Protein 3A9S (pdb70)

Foldseek 3Di:
DCDPFFPGRAAAEEEAQAAAPDDPPGRVVFFVLSVLLSVLLQVLQQVQPAFLFRHGHHYHYQPGHHQFQVSLVSSVVVCVVVRHQEYEYEYAAAGDAPGNDNPDLRHAYEYEFAQEDVHVSVVNLVRNLVVCLVVVRFYFYAYDPDYDYRSPNDDDPSRSVQSNLSVLLRSLLSVQAAAEAEEEAAFAPPFPLLHDDQCCCCQLRNYHYHYHYNVVLVVCVVVVQFPVVVLVLQLVQCVVQAAADDAPAPPVQDDDPVLVSVLSSSLSSVLRLVVCQQRFAVVSVVVVNVVSRRHRRHLWYEHQFPPVNLQAAAGNASSQQAQLAQAGSVGGHQHRQYYYNSSVQQSVLQSSQCSSASFRKWKWFQFDKAAQVNLCVQPVDGDDDLCNGTKTKTWHQFHTHLLQLQQFDDPRGGFTHNRVVGDVRSVSRSSVQWHWYWHHCVRRVNIHTGIAGEHEWPFKKKKKTWDQDPPQGIEMAMFTWIWHDDPPVSCVRVCVVGPRRIYITITRTDADCDDQRVGRVSVVVPDDGRMIMMHTDDCQLSSQQSCQSSLHAYPYYDDPPVSHTHGPSLVVQDDPDSNRSSSVSSVPD/DCDPFFPGRAAAEEEAQAAAPDPPPGCVVCFVLSVLLSVLLQVLQQVQPAFLFRHGHHYHYQPGHHQFQVSLVSSLVVCVVVRHQEYEYEYAAAGDAPRNDNPDLRHAYEYEFAQEDPHVSVVNQVRNLVVCLVVVRFYFYAYDPDYDYRSPSDDDPSRSVQSNLSVLLRSLLSRQAAAEEEEEAAFAPPFPLLHDDQCCCCVLRNYHYHYHYNCVLVVCVVVVQFPVVVLVLQLVQCVVQAAADDAPADPPQDDDPVLQSVQSSSLSSLLRLVVCQQRAACVSVVVVNVVSRRHRRHLWYEHQFPDVCLLAAAGNASSQQAQLAQAGSVGGHQHRQYYYNSSVQQSVLQSSQCSSASFRKWKWFQFDKQAQVNLCVQPVDGDDDLCNGTKTKTWHQFHTHLLQLQQFDDPRGRFTHNRVVGDVRSVSRSSVQWHWYWDRCVRRVNIHTGIAGEHAWPFKKKKKTWDQDPPQGIAIAIFTWIWHDDPPSSCVRVCVVGPRRIYITITRTDADCDDQRVGRVSVVVPDDGRMIMMHTDDCQQSSQQSCQSSLHAYPYYDDPPVSNTHGPSLVVQDDPDSNRSSSVSSVVD/DCDPFFPGRAAAEEEAQAAAPDDPPGRVVCFVVSVLLSVLLQVLQQVQDAFLFRHGHHYHYQPGHHQFQVSLVSSLVVCVVVRHAEYEYEYAAAGDAPRNDNPDLRHAYEYEFAQEDVHVRVVNLVRNLVVCLVVVRFYFYAYDPDYDYRPDSDDDPSRSVQSNLSVLLRSLLSRQAAAEEEEEAAFAPPFPLLHDDQCCCCQLRNYHYHYHYNCVLVVCVVVVQFDVVVLVLQLVQCVVQAAADDAPADDVFDDDPVLQSVQSSSLSSLLRLVVCQQRAAVVSVVVVNVVSRRHRRHQWYEHQFPDVCLQAAAGNASSQQAQLAQAGSVGGHQHRQYYYNSSVQQSVLQSSQCSSASFRKWKWFQFDKAAQVNLCVQPVDGDDDLCNGTKTKTWHQFHTHLLQLQQFDDPRGRWTHNRVVGDVRSVSVSSVQWHWYWHRCVRRVNIHTGIAGEHAWPFKKKKKTWDQDPPQGIEMAIFTWIWHDDPPSSCCRVCVVGPRRIYITITRTDADCDDQRVGRVSVVVPDDGRMIMMHTDDCQLSSQQSCQSSLHAYPYYDDPPVSHTHGPSLCVQDDPDSRSSSSVSSVPD

InterPro domains:
  IPR004216 L-fucose/L-arabinose isomerase, C-terminal [SSF50443] (361-595)
  IPR005763 L-fucose isomerase [MF_01254] (8-595)
  IPR005763 L-fucose isomerase [PTHR37840] (11-595)
  IPR005763 L-fucose isomerase [TIGR01089] (11-595)
  IPR009015 L-fucose isomerase, N-terminal/central domain superfamily [SSF53743] (10-360)
  IPR012888 L-fucose isomerase, N-terminal-1 [PF07881] (12-179)
  IPR012889 L-fucose isomerase, N-terminal-2 [PF07882] (180-359)
  IPR015888 L-fucose isomerase, C-terminal [PF02952] (395-558)
  IPR038391 L-fucose isomerase, domain 1 superfamily [G3DSA:3.40.50.1070] (1-180)
  IPR038392 L-fucose isomerase, domain 2 superfamily [G3DSA:3.40.275.10] (181-345)
  IPR038393 L-fucose isomerase, domain 3 superfamily [G3DSA:3.20.14.10] (346-595)

Structure (mmCIF, N/CA/C/O backbone):
data_3A9S
#
_entry.id   3A9S
#
_cell.length_a   144.317
_cell.length_b   127.271
_cell.length_c   110.315
_cell.angle_alpha   90.00
_cell.angle_beta   90.00
_cell.angle_gamma   90.00
#
_symmetry.space_group_name_H-M   'P 21 21 2'
#
loop_
_entity.id
_entity.type
_entity.pdbx_description
1 polymer 'D-arabinose isomerase'
2 non-polymer GLYCEROL
3 non-polymer 'MANGANESE (II) ION'
4 water water
#
loop_
_atom_site.group_PDB
_atom_site.id
_atom_site.type_symbol
_atom_site.label_atom_id
_atom_site.label_alt_id
_atom_site.label_comp_id
_atom_site.label_asym_id
_atom_site.label_entity_id
_atom_site.label_seq_id
_atom_site.pdbx_PDB_ins_code
_atom_site.Cartn_x
_atom_site.Cartn_y
_atom_site.Cartn_z
_atom_site.occupancy
_atom_site.B_iso_or_equiv
_atom_site.auth_seq_id
_atom_site.auth_comp_id
_atom_site.auth_asym_id
_atom_site.auth_atom_id
_atom_site.pdbx_PDB_model_num
ATOM 1 N N . ALA A 1 2 ? -28.566 20.394 -9.663 1.00 15.11 2 ALA A N 1
ATOM 2 C CA . ALA A 1 2 ? -28.237 20.464 -11.115 1.00 14.32 2 ALA A CA 1
ATOM 3 C C . ALA A 1 2 ? -27.516 19.201 -11.576 1.00 14.46 2 ALA A C 1
ATOM 4 O O . ALA A 1 2 ? -26.710 18.629 -10.844 1.00 15.51 2 ALA A O 1
ATOM 6 N N . LYS A 1 3 ? -27.813 18.774 -12.797 1.00 13.61 3 LYS A N 1
ATOM 7 C CA . LYS A 1 3 ? -27.186 17.587 -13.368 1.00 12.07 3 LYS A CA 1
ATOM 8 C C . LYS A 1 3 ? -25.737 17.893 -13.731 1.00 11.63 3 LYS A C 1
ATOM 9 O O . LYS A 1 3 ? -25.439 18.970 -14.243 1.00 12.40 3 LYS A O 1
ATOM 15 N N . ASP A 1 4 ? -24.833 16.958 -13.456 1.00 10.30 4 ASP A N 1
ATOM 16 C CA . ASP A 1 4 ? -23.435 17.163 -13.820 1.00 10.44 4 ASP A CA 1
ATOM 17 C C . ASP A 1 4 ? -23.434 16.963 -15.336 1.00 9.84 4 ASP A C 1
ATOM 18 O O . ASP A 1 4 ? -23.872 15.925 -15.831 1.00 10.46 4 ASP A O 1
ATOM 23 N N . PRO A 1 5 ? -22.938 17.953 -16.095 1.00 11.31 5 PRO A N 1
ATOM 24 C CA . PRO A 1 5 ? -22.917 17.846 -17.557 1.00 11.29 5 PRO A CA 1
ATOM 25 C C . PRO A 1 5 ? -21.980 16.821 -18.188 1.00 10.85 5 PRO A C 1
ATOM 26 O O . PRO A 1 5 ? -22.135 16.479 -19.360 1.00 12.40 5 PRO A O 1
ATOM 30 N N . ARG A 1 6 ? -21.019 16.324 -17.420 1.00 10.17 6 ARG A N 1
ATOM 31 C CA . ARG A 1 6 ? -20.063 15.361 -17.956 1.00 9.14 6 ARG A CA 1
ATOM 32 C C . ARG A 1 6 ? -20.046 14.021 -17.248 1.00 9.70 6 ARG A C 1
ATOM 33 O O . ARG A 1 6 ? -19.754 12.992 -17.861 1.00 10.33 6 ARG A O 1
ATOM 41 N N . TYR A 1 7 ? -20.351 14.038 -15.957 1.00 9.09 7 TYR A N 1
ATOM 42 C CA . TYR A 1 7 ? -20.303 12.823 -15.167 1.00 9.04 7 TYR A CA 1
ATOM 43 C C . TYR A 1 7 ? -21.641 12.324 -14.673 1.00 9.19 7 TYR A C 1
ATOM 44 O O . TYR A 1 7 ? -22.627 13.059 -14.644 1.00 8.65 7 TYR A O 1
ATOM 53 N N . VAL A 1 8 ? -21.662 11.052 -14.295 1.00 8.85 8 VAL A N 1
ATOM 54 C CA . VAL A 1 8 ? -22.865 10.419 -13.784 1.00 9.61 8 VAL A CA 1
ATOM 55 C C . VAL A 1 8 ? -23.345 11.150 -12.537 1.00 10.64 8 VAL A C 1
ATOM 56 O O . VAL A 1 8 ? -22.537 11.593 -11.714 1.00 9.77 8 VAL A O 1
ATOM 60 N N . GLY A 1 9 ? -24.662 11.287 -12.414 1.00 11.10 9 GLY A N 1
ATOM 61 C CA . GLY A 1 9 ? -25.237 11.938 -11.253 1.00 12.43 9 GLY A CA 1
ATOM 62 C C . GLY A 1 9 ? -25.372 13.447 -11.307 1.00 12.18 9 GLY A C 1
ATOM 63 O O . GLY A 1 9 ? -25.194 14.081 -12.350 1.00 10.77 9 GLY A O 1
ATOM 64 N N . ASN A 1 10 ? -25.698 14.021 -10.155 1.00 12.09 10 ASN A N 1
ATOM 65 C CA . ASN A 1 10 ? -25.881 15.458 -10.030 1.00 11.64 10 ASN A CA 1
ATOM 66 C C . ASN A 1 10 ? -24.738 16.098 -9.260 1.00 11.49 10 ASN A C 1
ATOM 67 O O . ASN A 1 10 ? -24.011 15.427 -8.527 1.00 12.21 10 ASN A O 1
ATOM 72 N N . LEU A 1 11 ? -24.580 17.402 -9.440 1.00 10.53 11 LEU A N 1
ATOM 73 C CA . LEU A 1 11 ? -23.536 18.141 -8.749 1.00 9.43 11 LEU A CA 1
ATOM 74 C C . LEU A 1 11 ? -23.891 18.205 -7.265 1.00 9.22 11 LEU A C 1
ATOM 75 O O . LEU A 1 11 ? -25.064 18.307 -6.900 1.00 9.16 11 LEU A O 1
ATOM 80 N N . PRO A 1 12 ? -22.880 18.130 -6.386 1.00 9.82 12 PRO A N 1
ATOM 81 C CA . PRO A 1 12 ? -23.118 18.177 -4.940 1.00 9.90 12 PRO A CA 1
ATOM 82 C C . PRO A 1 12 ? -23.831 19.440 -4.482 1.00 9.98 12 PRO A C 1
ATOM 83 O O . PRO A 1 12 ? -23.571 20.527 -4.997 1.00 9.46 12 PRO A O 1
ATOM 87 N N . LYS A 1 13 ? -24.721 19.290 -3.506 1.00 8.68 13 LYS A N 1
ATOM 88 C CA . LYS A 1 13 ? -25.439 20.429 -2.952 1.00 8.10 13 LYS A CA 1
ATOM 89 C C . LYS A 1 13 ? -24.947 20.692 -1.531 1.00 8.66 13 LYS A C 1
ATOM 90 O O . LYS A 1 13 ? -24.309 19.835 -0.911 1.00 8.74 13 LYS A O 1
ATOM 96 N N . ILE A 1 14 ? -25.234 21.884 -1.025 1.00 8.62 14 ILE A N 1
ATOM 97 C CA . ILE A 1 14 ? -24.838 22.253 0.326 1.00 8.99 14 ILE A CA 1
ATOM 98 C C . ILE A 1 14 ? -26.086 22.308 1.196 1.00 9.64 14 ILE A C 1
ATOM 99 O O . ILE A 1 14 ? -27.045 23.008 0.871 1.00 10.14 14 ILE A O 1
ATOM 104 N N . GLY A 1 15 ? -26.071 21.555 2.293 1.00 8.48 15 GLY A N 1
ATOM 105 C CA . GLY A 1 15 ? -27.210 21.529 3.193 1.00 8.20 15 GLY A CA 1
ATOM 106 C C . GLY A 1 15 ? -27.023 22.467 4.369 1.00 8.23 15 GLY A C 1
ATOM 107 O O . GLY A 1 15 ? -25.962 22.479 4.996 1.00 8.34 15 GLY A O 1
ATOM 108 N N . ILE A 1 16 ? -28.052 23.256 4.668 1.00 7.02 16 ILE A N 1
ATOM 109 C CA . ILE A 1 16 ? -27.995 24.202 5.780 1.00 7.05 16 ILE A CA 1
ATOM 110 C C . ILE A 1 16 ? -28.912 23.723 6.902 1.00 8.13 16 ILE A C 1
ATOM 111 O O . ILE A 1 16 ? -30.113 23.528 6.701 1.00 8.72 16 ILE A O 1
ATOM 116 N N . ARG A 1 17 ? -28.332 23.548 8.086 1.00 7.00 17 ARG A N 1
ATOM 117 C CA . ARG A 1 17 ? -29.053 23.047 9.252 1.00 7.52 17 ARG A CA 1
ATOM 118 C C . ARG A 1 17 ? -29.305 24.148 10.279 1.00 8.16 17 ARG A C 1
ATOM 119 O O . ARG A 1 17 ? -28.399 24.532 11.019 1.00 9.24 17 ARG A O 1
ATOM 127 N N . PRO A 1 18 ? -30.542 24.670 10.342 1.00 8.00 18 PRO A N 1
ATOM 128 C CA . PRO A 1 18 ? -30.858 25.730 11.304 1.00 8.12 18 PRO A CA 1
ATOM 129 C C . PRO A 1 18 ? -31.202 25.107 12.650 1.00 8.13 18 PRO A C 1
ATOM 130 O O . PRO A 1 18 ? -32.300 24.577 12.819 1.00 10.50 18 PRO A O 1
ATOM 134 N N . THR A 1 19 ? -30.274 25.156 13.602 1.00 8.05 19 THR A N 1
ATOM 135 C CA . THR A 1 19 ? -30.537 24.564 14.910 1.00 8.08 19 THR A CA 1
ATOM 136 C C . THR A 1 19 ? -31.135 25.572 15.878 1.00 8.48 19 THR A C 1
ATOM 137 O O . THR A 1 19 ? -30.862 26.772 15.800 1.00 9.26 19 THR A O 1
ATOM 141 N N . ILE A 1 20 ? -31.950 25.074 16.800 1.00 7.84 20 ILE A N 1
ATOM 142 C CA . ILE A 1 20 ? -32.638 25.945 17.738 1.00 7.62 20 ILE A CA 1
ATOM 143 C C . ILE A 1 20 ? -32.818 25.301 19.112 1.00 8.22 20 ILE A C 1
ATOM 144 O O . ILE A 1 20 ? -32.646 24.092 19.271 1.00 8.34 20 ILE A O 1
ATOM 149 N N . ASP A 1 21 ? -33.146 26.126 20.101 1.00 8.67 21 ASP A N 1
ATOM 150 C CA . ASP A 1 21 ? -33.401 25.654 21.459 1.00 8.59 21 ASP A CA 1
ATOM 151 C C . ASP A 1 21 ? -34.731 24.903 21.349 1.00 9.60 21 ASP A C 1
ATOM 152 O O . ASP A 1 21 ? -35.696 25.428 20.790 1.00 8.73 21 ASP A O 1
ATOM 157 N N . GLY A 1 22 ? -34.785 23.681 21.870 1.00 9.15 22 GLY A N 1
ATOM 158 C CA . GLY A 1 22 ? -36.008 22.899 21.778 1.00 10.05 22 GLY A CA 1
ATOM 159 C C . GLY A 1 22 ? -37.155 23.325 22.674 1.00 9.34 22 GLY A C 1
ATOM 160 O O . GLY A 1 22 ? -38.299 22.924 22.455 1.00 11.59 22 GLY A O 1
ATOM 161 N N . ARG A 1 23 ? -36.855 24.138 23.679 1.00 9.93 23 ARG A N 1
ATOM 162 C CA . ARG A 1 23 ? -37.861 24.611 24.629 1.00 10.26 23 ARG A CA 1
ATOM 163 C C . ARG A 1 23 ? -38.953 25.474 24.019 1.00 11.11 23 ARG A C 1
ATOM 164 O O . ARG A 1 23 ? -38.673 26.482 23.372 1.00 12.03 23 ARG A O 1
ATOM 172 N N . ARG A 1 24 ? -40.201 25.080 24.233 1.00 10.60 24 ARG A N 1
ATOM 173 C CA . ARG A 1 24 ? -41.311 25.869 23.736 1.00 12.44 24 ARG A CA 1
ATOM 174 C C . ARG A 1 24 ? -41.693 26.821 24.870 1.00 15.35 24 ARG A C 1
ATOM 175 O O . ARG A 1 24 ? -40.818 27.292 25.593 1.00 18.70 24 ARG A O 1
ATOM 183 N N . LYS A 1 25 ? -42.977 27.115 25.029 1.00 17.71 25 LYS A N 1
ATOM 184 C CA . LYS A 1 25 ? -43.410 28.019 26.092 1.00 19.90 25 LYS A CA 1
ATOM 185 C C . LYS A 1 25 ? -42.792 29.404 25.919 1.00 20.34 25 LYS A C 1
ATOM 186 O O . LYS A 1 25 ? -42.673 30.160 26.884 1.00 21.52 25 LYS A O 1
ATOM 192 N N . GLY A 1 26 ? -42.382 29.732 24.699 1.00 20.74 26 GLY A N 1
ATOM 193 C CA . GLY A 1 26 ? -41.807 31.045 24.464 1.00 20.80 26 GLY A CA 1
ATOM 194 C C . GLY A 1 26 ? -40.448 31.137 23.793 1.00 19.18 26 GLY A C 1
ATOM 195 O O . GLY A 1 26 ? -40.270 31.951 22.888 1.00 18.15 26 GLY A O 1
ATOM 196 N N . VAL A 1 27 ? -39.490 30.320 24.224 1.00 17.66 27 VAL A N 1
ATOM 197 C CA . VAL A 1 27 ? -38.146 30.360 23.651 1.00 15.39 27 VAL A CA 1
ATOM 198 C C . VAL A 1 27 ? -38.088 30.019 22.164 1.00 12.87 27 VAL A C 1
ATOM 199 O O . VAL A 1 27 ? -37.768 30.877 21.340 1.00 10.93 27 VAL A O 1
ATOM 203 N N . ARG A 1 28 ? -38.391 28.774 21.813 1.00 10.99 28 ARG A N 1
ATOM 204 C CA . ARG A 1 28 ? -38.341 28.378 20.412 1.00 9.04 28 ARG A CA 1
ATOM 205 C C . ARG A 1 28 ? -39.237 29.234 19.520 1.00 9.92 28 ARG A C 1
ATOM 206 O O . ARG A 1 28 ? -38.832 29.635 18.427 1.00 8.97 28 ARG A O 1
ATOM 214 N N . GLU A 1 29 ? -40.453 29.509 19.986 1.00 10.33 29 GLU A N 1
ATOM 215 C CA . GLU A 1 29 ? -41.398 30.312 19.213 1.00 10.88 29 GLU A CA 1
ATOM 216 C C . GLU A 1 29 ? -40.791 31.646 18.791 1.00 10.41 29 GLU A C 1
ATOM 217 O O . GLU A 1 29 ? -41.011 32.113 17.672 1.00 11.62 29 GLU A O 1
ATOM 223 N N . SER A 1 30 ? -40.022 32.250 19.689 1.00 10.53 30 SER A N 1
ATOM 224 C CA . SER A 1 30 ? -39.410 33.548 19.430 1.00 9.98 30 SER A CA 1
ATOM 225 C C . SER A 1 30 ? -38.143 33.502 18.590 1.00 10.96 30 SER A C 1
ATOM 226 O O . SER A 1 30 ? -37.628 34.546 18.194 1.00 12.36 30 SER A O 1
ATOM 229 N N . LEU A 1 31 ? -37.643 32.304 18.311 1.00 8.75 31 LEU A N 1
ATOM 230 C CA . LEU A 1 31 ? -36.398 32.166 17.561 1.00 10.23 31 LEU A CA 1
ATOM 231 C C . LEU A 1 31 ? -36.459 31.531 16.176 1.00 9.02 31 LEU A C 1
ATOM 232 O O . LEU A 1 31 ? -35.497 31.625 15.415 1.00 11.06 31 LEU A O 1
ATOM 237 N N . GLU A 1 32 ? -37.569 30.887 15.837 1.00 9.05 32 GLU A N 1
ATOM 238 C CA . GLU A 1 32 ? -37.664 30.233 14.537 1.00 9.11 32 GLU A CA 1
ATOM 239 C C . GLU A 1 32 ? -37.417 31.147 13.344 1.00 9.99 32 GLU A C 1
ATOM 240 O O . GLU A 1 32 ? -36.700 30.777 12.413 1.00 10.08 32 GLU A O 1
ATOM 246 N N . GLU A 1 33 ? -37.999 32.340 13.371 1.00 9.62 33 GLU A N 1
ATOM 247 C CA . GLU A 1 33 ? -37.837 33.277 12.264 1.00 11.05 33 GLU A CA 1
ATOM 248 C C . GLU A 1 33 ? -36.383 33.700 12.075 1.00 9.82 33 GLU A C 1
ATOM 249 O O . GLU A 1 33 ? -35.844 33.626 10.970 1.00 10.54 33 GLU A O 1
ATOM 255 N N . THR A 1 34 ? -35.751 34.144 13.156 1.00 10.54 34 THR A N 1
ATOM 256 C CA . THR A 1 34 ? -34.361 34.580 13.097 1.00 11.14 34 THR A CA 1
ATOM 257 C C . THR A 1 34 ? -33.424 33.452 12.675 1.00 10.93 34 THR A C 1
ATOM 258 O O . THR A 1 34 ? -32.477 33.672 11.919 1.00 11.70 34 THR A O 1
ATOM 262 N N . THR A 1 35 ? -33.691 32.246 13.165 1.00 10.15 35 THR A N 1
ATOM 263 C CA . THR A 1 35 ? -32.857 31.098 12.844 1.00 9.14 35 THR A CA 1
ATOM 264 C C . THR A 1 35 ? -32.957 30.731 11.367 1.00 10.42 35 THR A C 1
ATOM 265 O O . THR A 1 35 ? -31.947 30.464 10.715 1.00 10.77 35 THR A O 1
ATOM 269 N N . MET A 1 36 ? -34.174 30.712 10.837 1.00 10.92 36 MET A N 1
ATOM 270 C CA . MET A 1 36 ? -34.362 30.405 9.426 1.00 11.63 36 MET A CA 1
ATOM 271 C C . MET A 1 36 ? -33.751 31.515 8.573 1.00 12.83 36 MET A C 1
ATOM 272 O O . MET A 1 36 ? -33.212 31.250 7.498 1.00 12.36 36 MET A O 1
ATOM 277 N N . ASN A 1 37 ? -33.833 32.754 9.058 1.00 13.47 37 ASN A N 1
ATOM 278 C CA . ASN A 1 37 ? -33.267 33.895 8.341 1.00 13.78 37 ASN A CA 1
ATOM 279 C C . ASN A 1 37 ? -31.754 33.732 8.200 1.00 12.96 37 ASN A C 1
ATOM 280 O O . ASN A 1 37 ? -31.170 34.132 7.190 1.00 14.11 37 ASN A O 1
ATOM 285 N N . MET A 1 38 ? -31.119 33.155 9.217 1.00 11.24 38 MET A N 1
ATOM 286 C CA . MET A 1 38 ? -29.677 32.921 9.175 1.00 12.19 38 MET A CA 1
ATOM 287 C C . MET A 1 38 ? -29.390 31.909 8.073 1.00 11.32 38 MET A C 1
ATOM 288 O O . MET A 1 38 ? -28.468 32.077 7.278 1.00 11.17 38 MET A O 1
ATOM 293 N N . ALA A 1 39 ? -30.187 30.846 8.044 1.00 9.99 39 ALA A N 1
ATOM 294 C CA . ALA A 1 39 ? -30.023 29.797 7.049 1.00 10.09 39 ALA A CA 1
ATOM 295 C C . ALA A 1 39 ? -30.159 30.364 5.642 1.00 10.51 39 ALA A C 1
ATOM 296 O O . ALA A 1 39 ? -29.371 30.040 4.751 1.00 9.44 39 ALA A O 1
ATOM 298 N N . LYS A 1 40 ? -31.162 31.213 5.449 1.00 10.07 40 LYS A N 1
ATOM 299 C CA . LYS A 1 40 ? -31.405 31.823 4.147 1.00 10.76 40 LYS A CA 1
ATOM 300 C C . LYS A 1 40 ? -30.281 32.770 3.747 1.00 10.32 40 LYS A C 1
ATOM 301 O O . LYS A 1 40 ? -29.915 32.839 2.575 1.00 11.77 40 LYS A O 1
ATOM 307 N N . ALA A 1 41 ? -29.737 33.496 4.721 1.00 10.56 41 ALA A N 1
ATOM 308 C CA . ALA A 1 41 ? -28.652 34.436 4.457 1.00 10.56 41 ALA A CA 1
ATOM 309 C C . ALA A 1 41 ? -27.410 33.691 3.974 1.00 10.91 41 ALA A C 1
ATOM 310 O O . ALA A 1 41 ? -26.733 34.135 3.049 1.00 11.62 41 ALA A O 1
ATOM 312 N N . VAL A 1 42 ? -27.110 32.560 4.605 1.00 10.37 42 VAL A N 1
ATOM 313 C CA . VAL A 1 42 ? -25.955 31.763 4.205 1.00 10.20 42 VAL A CA 1
ATOM 314 C C . VAL A 1 42 ? -26.179 31.189 2.808 1.00 9.38 42 VAL A C 1
ATOM 315 O O . VAL A 1 42 ? -25.275 31.197 1.970 1.00 9.24 42 VAL A O 1
ATOM 319 N N . ALA A 1 43 ? -27.384 30.693 2.548 1.00 10.80 43 ALA A N 1
ATOM 320 C CA . ALA A 1 43 ? -27.685 30.135 1.236 1.00 11.68 43 ALA A CA 1
ATOM 321 C C . ALA A 1 43 ? -27.467 31.202 0.161 1.00 11.99 43 ALA A C 1
ATOM 322 O O . ALA A 1 43 ? -26.856 30.938 -0.874 1.00 11.91 43 ALA A O 1
ATOM 324 N N . LYS A 1 44 ? -27.964 32.408 0.417 1.00 11.25 44 LYS A N 1
ATOM 325 C CA . LYS A 1 44 ? -27.814 33.509 -0.531 1.00 12.46 44 LYS A CA 1
ATOM 326 C C . LYS A 1 44 ? -26.341 33.830 -0.764 1.00 11.88 44 LYS A C 1
ATOM 327 O O . LYS A 1 44 ? -25.899 33.973 -1.905 1.00 10.87 44 LYS A O 1
ATOM 333 N N . LEU A 1 45 ? -25.580 33.937 0.320 1.00 11.07 45 LEU A N 1
ATOM 334 C CA . LEU A 1 45 ? -24.158 34.238 0.215 1.00 11.49 45 LEU A CA 1
ATOM 335 C C . LEU A 1 45 ? -23.417 33.207 -0.627 1.00 11.29 45 LEU A C 1
ATOM 336 O O . LEU A 1 45 ? -22.626 33.560 -1.500 1.00 11.98 45 LEU A O 1
ATOM 341 N N . LEU A 1 46 ? -23.666 31.930 -0.364 1.00 10.94 46 LEU A N 1
ATOM 342 C CA . LEU A 1 46 ? -22.975 30.884 -1.109 1.00 10.79 46 LEU A CA 1
ATOM 343 C C . LEU A 1 46 ? -23.387 30.829 -2.573 1.00 11.84 46 LEU A C 1
ATOM 344 O O . LEU A 1 46 ? -22.553 30.610 -3.451 1.00 11.56 46 LEU A O 1
ATOM 349 N N . GLU A 1 47 ? -24.669 31.039 -2.839 1.00 11.78 47 GLU A N 1
ATOM 350 C CA . GLU A 1 47 ? -25.160 31.009 -4.206 1.00 12.19 47 GLU A CA 1
ATOM 351 C C . GLU A 1 47 ? -24.573 32.146 -5.039 1.00 12.77 47 GLU A C 1
ATOM 352 O O . GLU A 1 47 ? -24.491 32.050 -6.264 1.00 13.08 47 GLU A O 1
ATOM 358 N N . GLU A 1 48 ? -24.144 33.213 -4.376 1.00 12.53 48 GLU A N 1
ATOM 359 C CA . GLU A 1 48 ? -23.575 34.351 -5.090 1.00 14.57 48 GLU A CA 1
ATOM 360 C C . GLU A 1 48 ? -22.054 34.301 -5.162 1.00 14.82 48 GLU A C 1
ATOM 361 O O . GLU A 1 48 ? -21.441 35.078 -5.895 1.00 14.72 48 GLU A O 1
ATOM 367 N N . ASN A 1 49 ? -21.442 33.380 -4.421 1.00 14.03 49 ASN A N 1
ATOM 368 C CA . ASN A 1 49 ? -19.986 33.295 -4.388 1.00 13.33 49 ASN A CA 1
ATOM 369 C C . ASN A 1 49 ? -19.344 31.957 -4.734 1.00 13.62 49 ASN A C 1
ATOM 370 O O . ASN A 1 49 ? -18.142 31.904 -5.008 1.00 14.40 49 ASN A O 1
ATOM 375 N N . VAL A 1 50 ? -20.127 30.885 -4.718 1.00 12.20 50 VAL A N 1
ATOM 376 C CA . VAL A 1 50 ? -19.600 29.559 -5.023 1.00 10.96 50 VAL A CA 1
ATOM 377 C C . VAL A 1 50 ? -20.302 28.989 -6.252 1.00 11.29 50 VAL A C 1
ATOM 378 O O . VAL A 1 50 ? -21.531 28.909 -6.297 1.00 10.53 50 VAL A O 1
ATOM 382 N N . PHE A 1 51 ? -19.515 28.603 -7.251 1.00 10.51 51 PHE A N 1
ATOM 383 C CA . PHE A 1 51 ? -20.070 28.067 -8.486 1.00 10.74 51 PHE A CA 1
ATOM 384 C C . PHE A 1 51 ? -19.497 26.718 -8.892 1.00 11.07 51 PHE A C 1
ATOM 385 O O . PHE A 1 51 ? -18.335 26.407 -8.611 1.00 11.03 51 PHE A O 1
ATOM 393 N N . TYR A 1 52 ? -20.329 25.920 -9.554 1.00 9.69 52 TYR A N 1
ATOM 394 C CA . TYR A 1 52 ? -19.910 24.612 -10.037 1.00 9.27 52 TYR A CA 1
ATOM 395 C C . TYR A 1 52 ? -18.939 24.853 -11.181 1.00 9.79 52 TYR A C 1
ATOM 396 O O . TYR A 1 52 ? -18.825 25.978 -11.671 1.00 10.43 52 TYR A O 1
ATOM 405 N N . TYR A 1 53 ? -18.250 23.806 -11.620 1.00 8.82 53 TYR A N 1
ATOM 406 C CA . TYR A 1 53 ? -17.267 23.972 -12.680 1.00 9.49 53 TYR A CA 1
ATOM 407 C C . TYR A 1 53 ? -17.820 24.490 -14.004 1.00 9.51 53 TYR A C 1
ATOM 408 O O . TYR A 1 53 ? -17.061 24.991 -14.838 1.00 10.90 53 TYR A O 1
ATOM 417 N N . ASN A 1 54 ? -19.132 24.390 -14.192 1.00 9.22 54 ASN A N 1
ATOM 418 C CA . ASN A 1 54 ? -19.761 24.855 -15.425 1.00 11.42 54 ASN A CA 1
ATOM 419 C C . ASN A 1 54 ? -20.346 26.259 -15.287 1.00 11.64 54 ASN A C 1
ATOM 420 O O . ASN A 1 54 ? -21.080 26.722 -16.160 1.00 14.01 54 ASN A O 1
ATOM 425 N N . GLY A 1 55 ? -20.024 26.933 -14.188 1.00 11.81 55 GLY A N 1
ATOM 426 C CA . GLY A 1 55 ? -20.516 28.285 -13.985 1.00 12.73 55 GLY A CA 1
ATOM 427 C C . GLY A 1 55 ? -21.861 28.422 -13.295 1.00 12.63 55 GLY A C 1
ATOM 428 O O . GLY A 1 55 ? -22.254 29.534 -12.934 1.00 12.79 55 GLY A O 1
ATOM 429 N N . GLN A 1 56 ? -22.582 27.317 -13.125 1.00 11.81 56 GLN A N 1
ATOM 430 C CA . GLN A 1 56 ? -23.877 27.370 -12.449 1.00 12.30 56 GLN A CA 1
ATOM 431 C C . GLN A 1 56 ? -23.634 27.607 -10.962 1.00 11.40 56 GLN A C 1
ATOM 432 O O . GLN A 1 56 ? -22.703 27.052 -10.385 1.00 11.66 56 GLN A O 1
ATOM 438 N N . PRO A 1 57 ? -24.459 28.445 -10.321 1.00 11.05 57 PRO A N 1
ATOM 439 C CA . PRO A 1 57 ? -24.254 28.690 -8.892 1.00 11.26 57 PRO A CA 1
ATOM 440 C C . PRO A 1 57 ? -24.526 27.426 -8.073 1.00 10.56 57 PRO A C 1
ATOM 441 O O . PRO A 1 57 ? -25.389 26.623 -8.426 1.00 10.87 57 PRO A O 1
ATOM 445 N N . VAL A 1 58 ? -23.783 27.244 -6.987 1.00 9.91 58 VAL A N 1
ATOM 446 C CA . VAL A 1 58 ? -23.988 26.072 -6.145 1.00 9.59 58 VAL A CA 1
ATOM 447 C C . VAL A 1 58 ? -25.432 26.090 -5.645 1.00 11.20 58 VAL A C 1
ATOM 448 O O . VAL A 1 58 ? -26.033 27.156 -5.480 1.00 10.65 58 VAL A O 1
ATOM 452 N N . GLU A 1 59 ? -25.998 24.909 -5.432 1.00 10.05 59 GLU A N 1
ATOM 453 C CA . GLU A 1 59 ? -27.369 24.815 -4.946 1.00 10.54 59 GLU A CA 1
ATOM 454 C C . GLU A 1 59 ? -27.385 24.385 -3.489 1.00 11.23 59 GLU A C 1
ATOM 455 O O . GLU A 1 59 ? -26.648 23.486 -3.087 1.00 11.14 59 GLU A O 1
ATOM 461 N N . CYS A 1 60 ? -28.221 25.050 -2.699 1.00 10.81 60 CYS A N 1
ATOM 462 C CA . CYS A 1 60 ? -28.333 24.756 -1.278 1.00 12.11 60 CYS A CA 1
ATOM 463 C C . CYS A 1 60 ? -29.688 24.158 -0.931 1.00 13.58 60 CYS A C 1
ATOM 464 O O . CYS A 1 60 ? -30.686 24.395 -1.615 1.00 14.39 60 CYS A O 1
ATOM 467 N N . VAL A 1 61 ? -29.705 23.382 0.146 1.00 11.49 61 VAL A N 1
ATOM 468 C CA . VAL A 1 61 ? -30.913 22.737 0.637 1.00 12.08 61 VAL A CA 1
ATOM 469 C C . VAL A 1 61 ? -31.027 23.103 2.111 1.00 12.38 61 VAL A C 1
ATOM 470 O O . VAL A 1 61 ? -30.097 22.875 2.878 1.00 13.20 61 VAL A O 1
ATOM 474 N N . ILE A 1 62 ? -32.151 23.687 2.510 1.00 9.91 62 ILE A N 1
ATOM 475 C CA . ILE A 1 62 ? -32.335 24.049 3.910 1.00 9.86 62 ILE A CA 1
ATOM 476 C C . ILE A 1 62 ? -33.291 23.037 4.531 1.00 9.10 62 ILE A C 1
ATOM 477 O O . ILE A 1 62 ? -34.229 22.584 3.872 1.00 10.37 62 ILE A O 1
ATOM 482 N N . ALA A 1 63 ? -33.042 22.666 5.784 1.00 8.95 63 ALA A N 1
ATOM 483 C CA . ALA A 1 63 ? -33.902 21.704 6.471 1.00 9.54 63 ALA A CA 1
ATOM 484 C C . ALA A 1 63 ? -35.335 22.232 6.476 1.00 10.47 63 ALA A C 1
ATOM 485 O O . ALA A 1 63 ? -35.551 23.442 6.463 1.00 11.31 63 ALA A O 1
ATOM 487 N N . ASP A 1 64 ? -36.309 21.325 6.496 1.00 9.38 64 ASP A N 1
ATOM 488 C CA . ASP A 1 64 ? -37.716 21.719 6.485 1.00 10.48 64 ASP A CA 1
ATOM 489 C C . ASP A 1 64 ? -38.177 22.410 7.757 1.00 11.30 64 ASP A C 1
ATOM 490 O O . ASP A 1 64 ? -39.168 23.142 7.749 1.00 11.45 64 ASP A O 1
ATOM 495 N N . THR A 1 65 ? -37.470 22.167 8.852 1.00 10.58 65 THR A N 1
ATOM 496 C CA . THR A 1 65 ? -37.810 22.785 10.126 1.00 10.96 65 THR A CA 1
ATOM 497 C C . THR A 1 65 ? -36.522 23.132 10.840 1.00 12.37 65 THR A C 1
ATOM 498 O O . THR A 1 65 ? -35.439 22.698 10.433 1.00 11.15 65 THR A O 1
ATOM 502 N N . CYS A 1 66 ? -36.635 23.931 11.893 1.00 10.48 66 CYS A N 1
ATOM 503 C CA . CYS A 1 66 ? -35.470 24.249 12.690 1.00 10.48 66 CYS A CA 1
ATOM 504 C C . CYS A 1 66 ? -35.188 22.939 13.418 1.00 10.90 66 CYS A C 1
ATOM 505 O O . CYS A 1 66 ? -36.088 22.118 13.604 1.00 10.54 66 CYS A O 1
ATOM 508 N N . ILE A 1 67 ? -33.940 22.741 13.815 1.00 9.66 67 ILE A N 1
ATOM 509 C CA . ILE A 1 67 ? -33.533 21.512 14.480 1.00 9.19 67 ILE A CA 1
ATOM 510 C C . ILE A 1 67 ? -33.290 21.736 15.968 1.00 7.68 67 ILE A C 1
ATOM 511 O O . ILE A 1 67 ? -32.285 22.326 16.359 1.00 8.25 67 ILE A O 1
ATOM 516 N N . GLY A 1 68 ? -34.214 21.256 16.795 1.00 7.76 68 GLY A N 1
ATOM 517 C CA . GLY A 1 68 ? -34.073 21.430 18.229 1.00 8.83 68 GLY A CA 1
ATOM 518 C C . GLY A 1 68 ? -33.860 20.134 18.981 1.00 8.83 68 GLY A C 1
ATOM 519 O O . GLY A 1 68 ? -33.710 20.135 20.208 1.00 8.19 68 GLY A O 1
ATOM 520 N N . GLY A 1 69 ? -33.843 19.028 18.245 1.00 8.79 69 GLY A N 1
ATOM 521 C CA . GLY A 1 69 ? -33.657 17.727 18.857 1.00 10.31 69 GLY A CA 1
ATOM 522 C C . GLY A 1 69 ? -33.276 16.673 17.836 1.00 9.38 69 GLY A C 1
ATOM 523 O O . GLY A 1 69 ? -33.116 16.969 16.653 1.00 8.49 69 GLY A O 1
ATOM 524 N N . VAL A 1 70 ? -33.161 15.431 18.291 1.00 9.57 70 VAL A N 1
ATOM 525 C CA . VAL A 1 70 ? -32.762 14.329 17.427 1.00 8.76 70 VAL A CA 1
ATOM 526 C C . VAL A 1 70 ? -33.745 13.974 16.310 1.00 8.76 70 VAL A C 1
ATOM 527 O O . VAL A 1 70 ? -33.327 13.602 15.214 1.00 8.55 70 VAL A O 1
ATOM 531 N N . LYS A 1 71 ? -35.042 14.090 16.573 1.00 8.45 71 LYS A N 1
ATOM 532 C CA . LYS A 1 71 ? -36.041 13.770 15.560 1.00 8.31 71 LYS A CA 1
ATOM 533 C C . LYS A 1 71 ? -35.861 14.687 14.353 1.00 9.07 71 LYS A C 1
ATOM 534 O O . LYS A 1 71 ? -35.822 14.235 13.209 1.00 8.67 71 LYS A O 1
ATOM 540 N N . GLU A 1 72 ? -35.747 15.983 14.619 1.00 7.78 72 GLU A N 1
ATOM 541 C CA . GLU A 1 72 ? -35.575 16.957 13.551 1.00 8.97 72 GLU A CA 1
ATOM 542 C C . GLU A 1 72 ? -34.195 16.825 12.906 1.00 8.14 72 GLU A C 1
ATOM 543 O O . GLU A 1 72 ? -34.026 17.108 11.721 1.00 8.97 72 GLU A O 1
ATOM 549 N N . ALA A 1 73 ? -33.208 16.385 13.680 1.00 7.34 73 ALA A N 1
ATOM 550 C CA . ALA A 1 73 ? -31.871 16.194 13.132 1.00 7.26 73 ALA A CA 1
ATOM 551 C C . ALA A 1 73 ? -31.941 15.030 12.142 1.00 7.52 73 ALA A C 1
ATOM 552 O O . ALA A 1 73 ? -31.355 15.080 11.060 1.00 8.01 73 ALA A O 1
ATOM 554 N N . ALA A 1 74 ? -32.675 13.984 12.510 1.00 8.70 74 ALA A N 1
ATOM 555 C CA . ALA A 1 74 ? -32.814 12.828 11.635 1.00 8.60 74 ALA A CA 1
ATOM 556 C C . ALA A 1 74 ? -33.565 13.228 10.371 1.00 8.74 74 ALA A C 1
ATOM 557 O O . ALA A 1 74 ? -33.233 12.778 9.275 1.00 9.17 74 ALA A O 1
ATOM 559 N N . GLU A 1 75 ? -34.574 14.081 10.523 1.00 8.80 75 GLU A N 1
ATOM 560 C CA . GLU A 1 75 ? -35.353 14.535 9.376 1.00 9.16 75 GLU A CA 1
ATOM 561 C C . GLU A 1 75 ? -34.461 15.302 8.400 1.00 8.87 75 GLU A C 1
ATOM 562 O O . GLU A 1 75 ? -34.581 15.144 7.185 1.00 9.69 75 GLU A O 1
ATOM 568 N N . ALA A 1 76 ? -33.567 16.130 8.935 1.00 8.30 76 ALA A N 1
ATOM 569 C CA . ALA A 1 76 ? -32.662 16.901 8.091 1.00 8.09 76 ALA A CA 1
ATOM 570 C C . ALA A 1 76 ? -31.732 15.951 7.350 1.00 8.24 76 ALA A C 1
ATOM 571 O O . ALA A 1 76 ? -31.517 16.094 6.149 1.00 10.38 76 ALA A O 1
ATOM 573 N N . ALA A 1 77 ? -31.185 14.976 8.070 1.00 7.94 77 ALA A N 1
ATOM 574 C CA . ALA A 1 77 ? -30.285 13.999 7.460 1.00 8.97 77 ALA A CA 1
ATOM 575 C C . ALA A 1 77 ? -30.981 13.284 6.303 1.00 10.35 77 ALA A C 1
ATOM 576 O O . ALA A 1 77 ? -30.392 13.081 5.238 1.00 10.25 77 ALA A O 1
ATOM 578 N N . GLU A 1 78 ? -32.238 12.906 6.519 1.00 9.56 78 GLU A N 1
ATOM 579 C CA . GLU A 1 78 ? -33.029 12.217 5.500 1.00 9.98 78 GLU A CA 1
ATOM 580 C C . GLU A 1 78 ? -33.256 13.091 4.268 1.00 9.92 78 GLU A C 1
ATOM 581 O O . GLU A 1 78 ? -33.080 12.636 3.136 1.00 11.51 78 GLU A O 1
ATOM 587 N N . LYS A 1 79 ? -33.640 14.345 4.487 1.00 10.40 79 LYS A N 1
ATOM 588 C CA . LYS A 1 79 ? -33.881 15.259 3.375 1.00 10.16 79 LYS A CA 1
ATOM 589 C C . LYS A 1 79 ? -32.599 15.513 2.594 1.00 9.73 79 LYS A C 1
ATOM 590 O O . LYS A 1 79 ? -32.609 15.536 1.366 1.00 10.66 79 LYS A O 1
ATOM 596 N N . PHE A 1 80 ? -31.498 15.709 3.312 1.00 10.12 80 PHE A N 1
ATOM 597 C CA . PHE A 1 80 ? -30.216 15.968 2.668 1.00 10.42 80 PHE A CA 1
ATOM 598 C C . PHE A 1 80 ? -29.747 14.780 1.840 1.00 11.44 80 PHE A C 1
ATOM 599 O O . PHE A 1 80 ? -29.192 14.953 0.753 1.00 11.60 80 PHE A O 1
ATOM 607 N N . ALA A 1 81 ? -29.975 13.573 2.348 1.00 12.48 81 ALA A N 1
ATOM 608 C CA . ALA A 1 81 ? -29.572 12.372 1.632 1.00 14.04 81 ALA A CA 1
ATOM 609 C C . ALA A 1 81 ? -30.364 12.246 0.336 1.00 14.55 81 ALA A C 1
ATOM 610 O O . ALA A 1 81 ? -29.815 11.884 -0.703 1.00 15.69 81 ALA A O 1
ATOM 612 N N . ARG A 1 82 ? -31.653 12.556 0.392 1.00 14.80 82 ARG A N 1
ATOM 613 C CA . ARG A 1 82 ? -32.492 12.452 -0.794 1.00 18.88 82 ARG A CA 1
ATOM 614 C C . ARG A 1 82 ? -32.277 13.586 -1.789 1.00 18.74 82 ARG A C 1
ATOM 615 O O . ARG A 1 82 ? -32.524 13.422 -2.984 1.00 19.06 82 ARG A O 1
ATOM 623 N N . GLU A 1 83 ? -31.805 14.727 -1.300 1.00 17.47 83 GLU A N 1
ATOM 624 C CA . GLU A 1 83 ? -31.570 15.882 -2.158 1.00 17.72 83 GLU A CA 1
ATOM 625 C C . GLU A 1 83 ? -30.158 15.931 -2.736 1.00 16.07 83 GLU A C 1
ATOM 626 O O . GLU A 1 83 ? -29.844 16.817 -3.530 1.00 15.27 83 GLU A O 1
ATOM 632 N N . GLY A 1 84 ? -29.309 14.989 -2.334 1.00 12.96 84 GLY A N 1
ATOM 633 C CA . GLY A 1 84 ? -27.951 14.956 -2.851 1.00 12.96 84 GLY A CA 1
ATOM 634 C C . GLY A 1 84 ? -27.000 15.966 -2.230 1.00 11.27 84 GLY A C 1
ATOM 635 O O . GLY A 1 84 ? -26.173 16.566 -2.919 1.00 10.64 84 GLY A O 1
ATOM 636 N N . VAL A 1 85 ? -27.117 16.153 -0.921 1.00 10.29 85 VAL A N 1
ATOM 637 C CA . VAL A 1 85 ? -26.256 17.080 -0.194 1.00 9.14 85 VAL A CA 1
ATOM 638 C C . VAL A 1 85 ? -24.898 16.428 0.069 1.00 9.90 85 VAL A C 1
ATOM 639 O O . VAL A 1 85 ? -24.830 15.273 0.488 1.00 12.53 85 VAL A O 1
ATOM 643 N N . GLY A 1 86 ? -23.821 17.169 -0.183 1.00 8.95 86 GLY A N 1
ATOM 644 C CA . GLY A 1 86 ? -22.489 16.629 0.031 1.00 8.99 86 GLY A CA 1
ATOM 645 C C . GLY A 1 86 ? -21.632 17.470 0.957 1.00 9.88 86 GLY A C 1
ATOM 646 O O . GLY A 1 86 ? -20.464 17.154 1.200 1.00 10.79 86 GLY A O 1
ATOM 647 N N . VAL A 1 87 ? -22.217 18.543 1.478 1.00 9.15 87 VAL A N 1
ATOM 648 C CA . VAL A 1 87 ? -21.531 19.458 2.388 1.00 9.21 87 VAL A CA 1
ATOM 649 C C . VAL A 1 87 ? -22.595 20.008 3.332 1.00 9.10 87 VAL A C 1
ATOM 650 O O . VAL A 1 87 ? -23.704 20.297 2.897 1.00 9.17 87 VAL A O 1
ATOM 654 N N . SER A 1 88 ? -22.281 20.148 4.616 1.00 9.36 88 SER A N 1
ATOM 655 C CA . SER A 1 88 ? -23.285 20.679 5.531 1.00 9.21 88 SER A CA 1
ATOM 656 C C . SER A 1 88 ? -22.782 21.825 6.395 1.00 8.94 88 SER A C 1
ATOM 657 O O . SER A 1 88 ? -21.619 21.866 6.800 1.00 7.80 88 SER A O 1
ATOM 660 N N . ILE A 1 89 ? -23.676 22.775 6.648 1.00 7.69 89 ILE A N 1
ATOM 661 C CA . ILE A 1 89 ? -23.367 23.935 7.467 1.00 6.95 89 ILE A CA 1
ATOM 662 C C . ILE A 1 89 ? -24.499 24.126 8.464 1.00 8.20 89 ILE A C 1
ATOM 663 O O . ILE A 1 89 ? -25.661 24.225 8.079 1.00 8.67 89 ILE A O 1
ATOM 668 N N . THR A 1 90 ? -24.154 24.159 9.744 1.00 6.97 90 THR A N 1
ATOM 669 C CA . THR A 1 90 ? -25.138 24.361 10.795 1.00 8.42 90 THR A CA 1
ATOM 670 C C . THR A 1 90 ? -25.094 25.830 11.181 1.00 8.85 90 THR A C 1
ATOM 671 O O . THR A 1 90 ? -24.017 26.418 11.272 1.00 9.01 90 THR A O 1
ATOM 675 N N . VAL A 1 91 ? -26.265 26.427 11.386 1.00 9.57 91 VAL A N 1
ATOM 676 C CA . VAL A 1 91 ? -26.341 27.829 11.779 1.00 8.90 91 VAL A CA 1
ATOM 677 C C . VAL A 1 91 ? -27.313 28.001 12.938 1.00 8.54 91 VAL A C 1
ATOM 678 O O . VAL A 1 91 ? -28.332 27.313 13.010 1.00 9.26 91 VAL A O 1
ATOM 682 N N . THR A 1 92 ? -26.990 28.905 13.857 1.00 8.21 92 THR A N 1
ATOM 683 C CA . THR A 1 92 ? -27.875 29.168 14.986 1.00 8.69 92 THR A CA 1
ATOM 684 C C . THR A 1 92 ? -27.533 30.465 15.700 1.00 9.21 92 THR A C 1
ATOM 685 O O . THR A 1 92 ? -26.379 30.895 15.720 1.00 8.64 92 THR A O 1
ATOM 689 N N . PRO A 1 93 ? -28.552 31.125 16.268 1.00 10.28 93 PRO A N 1
ATOM 690 C CA . PRO A 1 93 ? -28.381 32.378 17.001 1.00 11.68 93 PRO A CA 1
ATOM 691 C C . PRO A 1 93 ? -28.625 32.130 18.491 1.00 12.09 93 PRO A C 1
ATOM 692 O O . PRO A 1 93 ? -28.639 33.066 19.290 1.00 15.91 93 PRO A O 1
ATOM 696 N N . CYS A 1 94 ? -28.804 30.866 18.866 1.00 10.20 94 CYS A N 1
ATOM 697 C CA . CYS A 1 94 ? -29.099 30.541 20.258 1.00 8.52 94 CYS A CA 1
ATOM 698 C C . CYS A 1 94 ? -28.463 29.258 20.770 1.00 9.24 94 CYS A C 1
ATOM 699 O O . CYS A 1 94 ? -27.686 28.597 20.077 1.00 8.08 94 CYS A O 1
ATOM 702 N N . TRP A 1 95 ? -28.810 28.915 22.005 1.00 9.25 95 TRP A N 1
ATOM 703 C CA . TRP A 1 95 ? -28.329 27.694 22.620 1.00 9.93 95 TRP A CA 1
ATOM 704 C C . TRP A 1 95 ? -29.144 26.544 22.032 1.00 9.35 95 TRP A C 1
ATOM 705 O O . TRP A 1 95 ? -30.353 26.674 21.828 1.00 9.90 95 TRP A O 1
ATOM 716 N N . CYS A 1 96 ? -28.474 25.434 21.734 1.00 8.28 96 CYS A N 1
ATOM 717 C CA . CYS A 1 96 ? -29.132 24.245 21.194 1.00 8.59 96 CYS A CA 1
ATOM 718 C C . CYS A 1 96 ? -28.520 23.058 21.932 1.00 6.64 96 CYS A C 1
ATOM 719 O O . CYS A 1 96 ? -27.430 23.178 22.491 1.00 7.12 96 CYS A O 1
ATOM 722 N N . TYR A 1 97 ? -29.199 21.915 21.921 1.00 8.09 97 TYR A N 1
ATOM 723 C CA . TYR A 1 97 ? -28.728 20.757 22.683 1.00 8.20 97 TYR A CA 1
ATOM 724 C C . TYR A 1 97 ? -27.655 19.835 22.105 1.00 10.69 97 TYR A C 1
ATOM 725 O O . TYR A 1 97 ? -27.885 18.641 21.912 1.00 12.62 97 TYR A O 1
ATOM 734 N N . GLY A 1 98 ? -26.475 20.404 21.885 1.00 9.69 98 GLY A N 1
ATOM 735 C CA . GLY A 1 98 ? -25.324 19.676 21.371 1.00 10.72 98 GLY A CA 1
ATOM 736 C C . GLY A 1 98 ? -25.492 18.379 20.602 1.00 10.78 98 GLY A C 1
ATOM 737 O O . GLY A 1 98 ? -25.881 18.385 19.437 1.00 11.29 98 GLY A O 1
ATOM 738 N N . THR A 1 99 ? -25.180 17.260 21.250 1.00 9.01 99 THR A N 1
ATOM 739 C CA . THR A 1 99 ? -25.264 15.952 20.605 1.00 9.51 99 THR A CA 1
ATOM 740 C C . THR A 1 99 ? -26.626 15.605 20.011 1.00 9.70 99 THR A C 1
ATOM 741 O O . THR A 1 99 ? -26.706 14.836 19.057 1.00 9.98 99 THR A O 1
ATOM 745 N N . GLU A 1 100 ? -27.693 16.172 20.564 1.00 8.32 100 GLU A N 1
ATOM 746 C CA . GLU A 1 100 ? -29.039 15.907 20.064 1.00 8.43 100 GLU A CA 1
ATOM 747 C C . GLU A 1 100 ? -29.268 16.528 18.686 1.00 8.45 100 GLU A C 1
ATOM 748 O O . GLU A 1 100 ? -30.105 16.056 17.917 1.00 8.17 100 GLU A O 1
ATOM 754 N N . THR A 1 101 ? -28.516 17.583 18.382 1.00 9.07 101 THR A N 1
ATOM 755 C CA . THR A 1 101 ? -28.679 18.311 17.126 1.00 10.05 101 THR A CA 1
ATOM 756 C C . THR A 1 101 ? -27.538 18.174 16.122 1.00 9.21 101 THR A C 1
ATOM 757 O O . THR A 1 101 ? -27.593 18.756 15.038 1.00 10.42 101 THR A O 1
ATOM 761 N N . MET A 1 102 ? -26.514 17.407 16.480 1.00 11.21 102 MET A N 1
ATOM 762 C CA . MET A 1 102 ? -25.346 17.208 15.624 1.00 11.71 102 MET A CA 1
ATOM 763 C C . MET A 1 102 ? -25.620 16.493 14.315 1.00 10.04 102 MET A C 1
ATOM 764 O O . MET A 1 102 ? -26.541 15.685 14.214 1.00 10.15 102 MET A O 1
ATOM 769 N N . ASP A 1 103 ? -24.785 16.790 13.323 1.00 9.95 103 ASP A N 1
ATOM 770 C CA . ASP A 1 103 ? -24.841 16.125 12.028 1.00 8.77 103 ASP A CA 1
ATOM 771 C C . ASP A 1 103 ? -23.896 14.944 12.278 1.00 10.09 103 ASP A C 1
ATOM 772 O O . ASP A 1 103 ? -22.691 15.137 12.474 1.00 8.98 103 ASP A O 1
ATOM 777 N N . MET A 1 104 ? -24.435 13.726 12.294 1.00 7.06 104 MET A N 1
ATOM 778 C CA . MET A 1 104 ? -23.618 12.550 12.571 1.00 8.92 104 MET A CA 1
ATOM 779 C C . MET A 1 104 ? -23.065 11.822 11.352 1.00 9.61 104 MET A C 1
ATOM 780 O O . MET A 1 104 ? -22.489 10.740 11.485 1.00 11.20 104 MET A O 1
ATOM 785 N N . ASP A 1 105 ? -23.238 12.405 10.168 1.00 9.70 105 ASP A N 1
ATOM 786 C CA . ASP A 1 105 ? -22.729 11.790 8.943 1.00 11.53 105 ASP A CA 1
ATOM 787 C C . ASP A 1 105 ? -21.217 11.996 8.886 1.00 11.65 105 ASP A C 1
ATOM 788 O O . ASP A 1 105 ? -20.740 13.112 8.709 1.00 12.26 105 ASP A O 1
ATOM 793 N N . PRO A 1 106 ? -20.438 10.915 9.025 1.00 13.98 106 PRO A N 1
ATOM 794 C CA . PRO A 1 106 ? -18.976 11.021 8.993 1.00 13.82 106 PRO A CA 1
ATOM 795 C C . PRO A 1 106 ? -18.395 11.319 7.617 1.00 14.29 106 PRO A C 1
ATOM 796 O O . PRO A 1 106 ? -17.244 11.741 7.500 1.00 15.58 106 PRO A O 1
ATOM 800 N N . HIS A 1 107 ? -19.198 11.110 6.581 1.00 14.62 107 HIS A N 1
ATOM 801 C CA . HIS A 1 107 ? -18.736 11.276 5.209 1.00 16.90 107 HIS A CA 1
ATOM 802 C C . HIS A 1 107 ? -19.045 12.610 4.548 1.00 16.05 107 HIS A C 1
ATOM 803 O O . HIS A 1 107 ? -18.964 12.729 3.324 1.00 16.77 107 HIS A O 1
ATOM 810 N N . ILE A 1 108 ? -19.388 13.614 5.343 1.00 13.88 108 ILE A N 1
ATOM 811 C CA . ILE A 1 108 ? -19.704 14.916 4.779 1.00 14.46 108 ILE A CA 1
ATOM 812 C C . ILE A 1 108 ? -18.948 16.044 5.471 1.00 12.36 108 ILE A C 1
ATOM 813 O O . ILE A 1 108 ? -18.956 16.150 6.696 1.00 14.95 108 ILE A O 1
ATOM 818 N N . PRO A 1 109 ? -18.256 16.890 4.692 1.00 10.60 109 PRO A N 1
ATOM 819 C CA . PRO A 1 109 ? -17.525 17.996 5.318 1.00 10.06 109 PRO A CA 1
ATOM 820 C C . PRO A 1 109 ? -18.568 18.847 6.032 1.00 8.31 109 PRO A C 1
ATOM 821 O O . PRO A 1 109 ? -19.650 19.084 5.493 1.00 8.45 109 PRO A O 1
ATOM 825 N N . LYS A 1 110 ? -18.253 19.316 7.232 1.00 7.99 110 LYS A N 1
ATOM 826 C CA . LYS A 1 110 ? -19.229 20.098 7.976 1.00 8.96 110 LYS A CA 1
ATOM 827 C C . LYS A 1 110 ? -18.654 21.278 8.741 1.00 8.60 110 LYS A C 1
ATOM 828 O O . LYS A 1 110 ? -17.524 21.238 9.227 1.00 8.91 110 LYS A O 1
ATOM 834 N N . ALA A 1 111 ? -19.455 22.333 8.839 1.00 7.50 111 ALA A N 1
ATOM 835 C CA . ALA A 1 111 ? -19.066 23.540 9.550 1.00 7.57 111 ALA A CA 1
ATOM 836 C C . ALA A 1 111 ? -20.232 24.011 10.408 1.00 7.17 111 ALA A C 1
ATOM 837 O O . ALA A 1 111 ? -21.380 23.626 10.181 1.00 6.96 111 ALA A O 1
ATOM 839 N N . VAL A 1 112 ? -19.928 24.837 11.401 1.00 6.89 112 VAL A N 1
ATOM 840 C CA . VAL A 1 112 ? -20.953 25.372 12.285 1.00 7.57 112 VAL A CA 1
ATOM 841 C C . VAL A 1 112 ? -20.718 26.865 12.452 1.00 8.39 112 VAL A C 1
ATOM 842 O O . VAL A 1 112 ? -19.607 27.285 12.768 1.00 8.90 112 VAL A O 1
ATOM 846 N N . TRP A 1 113 ? -21.756 27.661 12.208 1.00 7.91 113 TRP A N 1
ATOM 847 C CA . TRP A 1 113 ? -21.659 29.103 12.380 1.00 8.16 113 TRP A CA 1
ATOM 848 C C . TRP A 1 113 ? -22.583 29.527 13.515 1.00 7.67 113 TRP A C 1
ATOM 849 O O . TRP A 1 113 ? -23.806 29.386 13.426 1.00 8.53 113 TRP A O 1
ATOM 860 N N . GLY A 1 114 ? -21.983 30.025 14.589 1.00 8.91 114 GLY A N 1
ATOM 861 C CA . GLY A 1 114 ? -22.754 30.485 15.729 1.00 10.06 114 GLY A CA 1
ATOM 862 C C . GLY A 1 114 ? -22.759 32.003 15.755 1.00 9.68 114 GLY A C 1
ATOM 863 O O . GLY A 1 114 ? -21.705 32.633 15.806 1.00 10.11 114 GLY A O 1
ATOM 864 N N . PHE A 1 115 ? -23.951 32.587 15.708 1.00 9.32 115 PHE A N 1
ATOM 865 C CA . PHE A 1 115 ? -24.122 34.040 15.723 1.00 10.05 115 PHE A CA 1
ATOM 866 C C . PHE A 1 115 ? -23.464 34.635 16.966 1.00 10.52 115 PHE A C 1
ATOM 867 O O . PHE A 1 115 ? -23.666 34.135 18.070 1.00 10.28 115 PHE A O 1
ATOM 875 N N . ASN A 1 116 ? -22.674 35.692 16.796 1.00 10.06 116 ASN A N 1
ATOM 876 C CA . ASN A 1 116 ? -22.053 36.317 17.957 1.00 10.29 116 ASN A CA 1
ATOM 877 C C . ASN A 1 116 ? -23.024 37.361 18.489 1.00 11.09 116 ASN A C 1
ATOM 878 O O . ASN A 1 116 ? -22.872 38.559 18.242 1.00 12.87 116 ASN A O 1
ATOM 883 N N . GLY A 1 117 ? -24.039 36.884 19.198 1.00 12.64 117 GLY A N 1
ATOM 884 C CA . GLY A 1 117 ? -25.031 37.770 19.775 1.00 12.58 117 GLY A CA 1
ATOM 885 C C . GLY A 1 117 ? -25.020 37.585 21.276 1.00 13.22 117 GLY A C 1
ATOM 886 O O . GLY A 1 117 ? -24.483 36.597 21.774 1.00 12.90 117 GLY A O 1
ATOM 887 N N . THR A 1 118 ? -25.613 38.522 22.005 1.00 13.25 118 THR A N 1
ATOM 888 C CA . THR A 1 118 ? -25.636 38.425 23.457 1.00 14.37 118 THR A CA 1
ATOM 889 C C . THR A 1 118 ? -26.935 37.870 24.032 1.00 14.28 118 THR A C 1
ATOM 890 O O . THR A 1 118 ? -26.909 37.141 25.019 1.00 16.11 118 THR A O 1
ATOM 894 N N . GLU A 1 119 ? -28.066 38.208 23.418 1.00 15.96 119 GLU A N 1
ATOM 895 C CA . GLU A 1 119 ? -29.360 37.751 23.916 1.00 17.64 119 GLU A CA 1
ATOM 896 C C . GLU A 1 119 ? -29.468 36.239 24.135 1.00 19.52 119 GLU A C 1
ATOM 897 O O . GLU A 1 119 ? -30.087 35.797 25.105 1.00 20.08 119 GLU A O 1
ATOM 903 N N . ARG A 1 120 ? -28.877 35.451 23.239 1.00 19.98 120 ARG A N 1
ATOM 904 C CA . ARG A 1 120 ? -28.917 33.992 23.356 1.00 20.86 120 ARG A CA 1
ATOM 905 C C . ARG A 1 120 ? -27.512 33.399 23.233 1.00 20.02 120 ARG A C 1
ATOM 906 O O . ARG A 1 120 ? -26.677 33.913 22.490 1.00 21.86 120 ARG A O 1
ATOM 914 N N . PRO A 1 121 ? -27.239 32.302 23.962 1.00 18.90 121 PRO A N 1
ATOM 915 C CA . PRO A 1 121 ? -25.945 31.602 23.975 1.00 19.17 121 PRO A CA 1
ATOM 916 C C . PRO A 1 121 ? -25.560 30.897 22.667 1.00 19.00 121 PRO A C 1
ATOM 917 O O . PRO A 1 121 ? -25.296 29.692 22.661 1.00 18.55 121 PRO A O 1
ATOM 921 N N . GLY A 1 122 ? -25.509 31.653 21.574 1.00 17.09 122 GLY A N 1
ATOM 922 C CA . GLY A 1 122 ? -25.162 31.078 20.286 1.00 18.37 122 GLY A CA 1
ATOM 923 C C . GLY A 1 122 ? -23.731 30.580 20.202 1.00 18.10 122 GLY A C 1
ATOM 924 O O . GLY A 1 122 ? -23.457 29.558 19.562 1.00 15.75 122 GLY A O 1
ATOM 925 N N . ALA A 1 123 ? -22.817 31.304 20.845 1.00 18.11 123 ALA A N 1
ATOM 926 C CA . ALA A 1 123 ? -21.406 30.934 20.845 1.00 17.57 123 ALA A CA 1
ATOM 927 C C . ALA A 1 123 ? -21.223 29.763 21.784 1.00 17.93 123 ALA A C 1
ATOM 928 O O . ALA A 1 123 ? -20.301 28.956 21.627 1.00 16.67 123 ALA A O 1
ATOM 930 N N . VAL A 1 124 ? -22.103 29.688 22.776 1.00 14.76 124 VAL A N 1
ATOM 931 C CA . VAL A 1 124 ? -22.065 28.606 23.737 1.00 16.40 124 VAL A CA 1
ATOM 932 C C . VAL A 1 124 ? -22.424 27.336 22.976 1.00 13.42 124 VAL A C 1
ATOM 933 O O . VAL A 1 124 ? -21.839 26.286 23.223 1.00 15.17 124 VAL A O 1
ATOM 937 N N . TYR A 1 125 ? -23.371 27.428 22.039 1.00 13.10 125 TYR A N 1
ATOM 938 C CA . TYR A 1 125 ? -23.734 26.248 21.254 1.00 10.61 125 TYR A CA 1
ATOM 939 C C . TYR A 1 125 ? -22.569 25.853 20.362 1.00 9.94 125 TYR A C 1
ATOM 940 O O . TYR A 1 125 ? -22.196 24.682 20.302 1.00 9.43 125 TYR A O 1
ATOM 949 N N . LEU A 1 126 ? -22.011 26.828 19.650 1.00 9.25 126 LEU A N 1
ATOM 950 C CA . LEU A 1 126 ? -20.888 26.558 18.763 1.00 8.76 126 LEU A CA 1
ATOM 951 C C . LEU A 1 126 ? -19.788 25.803 19.501 1.00 8.99 126 LEU A C 1
ATOM 952 O O . LEU A 1 126 ? -19.337 24.752 19.053 1.00 8.16 126 LEU A O 1
ATOM 957 N N . ALA A 1 127 ? -19.364 26.337 20.641 1.00 8.83 127 ALA A N 1
ATOM 958 C CA . ALA A 1 127 ? -18.303 25.698 21.414 1.00 8.90 127 ALA A CA 1
ATOM 959 C C . ALA A 1 127 ? -18.737 24.347 21.966 1.00 8.79 127 ALA A C 1
ATOM 960 O O . ALA A 1 127 ? -17.951 23.398 22.000 1.00 9.82 127 ALA A O 1
ATOM 962 N N . ALA A 1 128 ? -19.989 24.259 22.400 1.00 9.33 128 ALA A N 1
ATOM 963 C CA . ALA A 1 128 ? -20.513 23.015 22.948 1.00 8.54 128 ALA A CA 1
ATOM 964 C C . ALA A 1 128 ? -20.576 21.911 21.899 1.00 8.17 128 ALA A C 1
ATOM 965 O O . ALA A 1 128 ? -20.142 20.784 22.146 1.00 8.25 128 ALA A O 1
ATOM 967 N N . VAL A 1 129 ? -21.116 22.228 20.725 1.00 9.06 129 VAL A N 1
ATOM 968 C CA . VAL A 1 129 ? -21.234 21.215 19.690 1.00 8.78 129 VAL A CA 1
ATOM 969 C C . VAL A 1 129 ? -19.868 20.848 19.118 1.00 9.36 129 VAL A C 1
ATOM 970 O O . VAL A 1 129 ? -19.638 19.691 18.772 1.00 8.74 129 VAL A O 1
ATOM 974 N N . LEU A 1 130 ? -18.953 21.811 19.031 1.00 8.46 130 LEU A N 1
ATOM 975 C CA . LEU A 1 130 ? -17.619 21.495 18.526 1.00 8.19 130 LEU A CA 1
ATOM 976 C C . LEU A 1 130 ? -16.942 20.532 19.497 1.00 8.00 130 LEU A C 1
ATOM 977 O O . LEU A 1 130 ? -16.202 19.641 19.080 1.00 7.23 130 LEU A O 1
ATOM 982 N N . ALA A 1 131 ? -17.189 20.708 20.793 1.00 7.38 131 ALA A N 1
ATOM 983 C CA . ALA A 1 131 ? -16.608 19.802 21.780 1.00 7.84 131 ALA A CA 1
ATOM 984 C C . ALA A 1 131 ? -17.161 18.405 21.494 1.00 7.47 131 ALA A C 1
ATOM 985 O O . ALA A 1 131 ? -16.469 17.398 21.665 1.00 7.95 131 ALA A O 1
ATOM 987 N N . GLY A 1 132 ? -18.414 18.359 21.049 1.00 7.90 132 GLY A N 1
ATOM 988 C CA . GLY A 1 132 ? -19.051 17.091 20.732 1.00 7.90 132 GLY A CA 1
ATOM 989 C C . GLY A 1 132 ? -18.437 16.462 19.495 1.00 8.05 132 GLY A C 1
ATOM 990 O O . GLY A 1 132 ? -18.162 15.262 19.471 1.00 8.44 132 GLY A O 1
ATOM 991 N N . TYR A 1 133 ? -18.226 17.269 18.459 1.00 6.88 133 TYR A N 1
ATOM 992 C CA . TYR A 1 133 ? -17.620 16.761 17.234 1.00 7.32 133 TYR A CA 1
ATOM 993 C C . TYR A 1 133 ? -16.209 16.261 17.529 1.00 7.41 133 TYR A C 1
ATOM 994 O O . TYR A 1 133 ? -15.790 15.220 17.019 1.00 7.38 133 TYR A O 1
ATOM 1003 N N . ASN A 1 134 ? -15.481 16.998 18.363 1.00 6.77 134 ASN A N 1
ATOM 1004 C CA . ASN A 1 134 ? -14.123 16.607 18.716 1.00 6.73 134 ASN A CA 1
ATOM 1005 C C . ASN A 1 134 ? -14.117 15.327 19.549 1.00 7.50 134 ASN A C 1
ATOM 1006 O O . ASN A 1 134 ? -13.280 14.449 19.349 1.00 8.02 134 ASN A O 1
ATOM 1011 N N . GLN A 1 135 ? -15.063 15.218 20.473 1.00 7.54 135 GLN A N 1
ATOM 1012 C CA . GLN A 1 135 ? -15.131 14.046 21.333 1.00 8.28 135 GLN A CA 1
ATOM 1013 C C . GLN A 1 135 ? -15.537 12.795 20.562 1.00 8.94 135 GLN A C 1
ATOM 1014 O O . GLN A 1 135 ? -15.077 11.694 20.869 1.00 9.18 135 GLN A O 1
ATOM 1020 N N . LYS A 1 136 ? -16.383 12.968 19.550 1.00 8.63 136 LYS A N 1
ATOM 1021 C CA . LYS A 1 136 ? -16.858 11.836 18.760 1.00 9.14 136 LYS A CA 1
ATOM 1022 C C . LYS A 1 136 ? -16.007 11.505 17.537 1.00 9.60 136 LYS A C 1
ATOM 1023 O O . LYS A 1 136 ? -16.270 10.523 16.841 1.00 10.44 136 LYS A O 1
ATOM 1029 N N . GLY A 1 137 ? -14.994 12.322 17.266 1.00 8.57 137 GLY A N 1
ATOM 1030 C CA . GLY A 1 137 ? -14.129 12.055 16.129 1.00 9.59 137 GLY A CA 1
ATOM 1031 C C . GLY A 1 137 ? -14.708 12.424 14.774 1.00 9.68 137 GLY A C 1
ATOM 1032 O O . GLY A 1 137 ? -14.366 11.811 13.761 1.00 9.60 137 GLY A O 1
ATOM 1033 N N . LEU A 1 138 ? -15.587 13.421 14.757 1.00 8.43 138 LEU A N 1
ATOM 1034 C CA . LEU A 1 138 ? -16.207 13.890 13.521 1.00 8.97 138 LEU A CA 1
ATOM 1035 C C . LEU A 1 138 ? -15.737 15.323 13.294 1.00 9.67 138 LEU A C 1
ATOM 1036 O O . LEU A 1 138 ? -16.367 16.270 13.763 1.00 9.76 138 LEU A O 1
ATOM 1041 N N . PRO A 1 139 ? -14.623 15.503 12.571 1.00 8.83 139 PRO A N 1
ATOM 1042 C CA . PRO A 1 139 ? -14.097 16.847 12.310 1.00 8.96 139 PRO A CA 1
ATOM 1043 C C . PRO A 1 139 ? -15.137 17.834 11.788 1.00 7.48 139 PRO A C 1
ATOM 1044 O O . PRO A 1 139 ? -15.900 17.527 10.873 1.00 8.75 139 PRO A O 1
ATOM 1048 N N . ALA A 1 140 ? -15.152 19.024 12.380 1.00 7.37 140 ALA A N 1
ATOM 1049 C CA . ALA A 1 140 ? -16.080 20.071 11.975 1.00 6.83 140 ALA A CA 1
ATOM 1050 C C . ALA A 1 140 ? -15.409 21.425 12.135 1.00 7.21 140 ALA A C 1
ATOM 1051 O O . ALA A 1 140 ? -14.647 21.642 13.078 1.00 7.71 140 ALA A O 1
ATOM 1053 N N . PHE A 1 141 ? -15.694 22.331 11.205 1.00 7.94 141 PHE A N 1
ATOM 1054 C CA . PHE A 1 141 ? -15.131 23.674 11.243 1.00 8.39 141 PHE A CA 1
ATOM 1055 C C . PHE A 1 141 ? -15.987 24.591 12.108 1.00 8.28 141 PHE A C 1
ATOM 1056 O O . PHE A 1 141 ? -17.216 24.511 12.084 1.00 10.05 141 PHE A O 1
ATOM 1064 N N . GLY A 1 142 ? -15.330 25.459 12.869 1.00 7.14 142 GLY A N 1
ATOM 1065 C CA . GLY A 1 142 ? -16.041 26.394 13.718 1.00 8.15 142 GLY A CA 1
ATOM 1066 C C . GLY A 1 142 ? -15.917 27.804 13.168 1.00 9.64 142 GLY A C 1
ATOM 1067 O O . GLY A 1 142 ? -14.821 28.258 12.836 1.00 11.36 142 GLY A O 1
ATOM 1068 N N . ILE A 1 143 ? -17.041 28.502 13.072 1.00 8.99 143 ILE A N 1
ATOM 1069 C CA . ILE A 1 143 ? -17.050 29.864 12.548 1.00 9.62 143 ILE A CA 1
ATOM 1070 C C . ILE A 1 143 ? -17.682 30.813 13.567 1.00 10.76 143 ILE A C 1
ATOM 1071 O O . ILE A 1 143 ? -18.883 30.741 13.833 1.00 9.97 143 ILE A O 1
ATOM 1076 N N . TYR A 1 144 ? -16.855 31.684 14.148 1.00 9.77 144 TYR A N 1
ATOM 1077 C CA . TYR A 1 144 ? -17.304 32.652 15.151 1.00 11.29 144 TYR A CA 1
ATOM 1078 C C . TYR A 1 144 ? -16.833 34.049 14.761 1.00 11.02 144 TYR A C 1
ATOM 1079 O O . TYR A 1 144 ? -15.636 34.284 14.607 1.00 11.62 144 TYR A O 1
ATOM 1088 N N . GLY A 1 145 ? -17.781 34.966 14.596 1.00 10.95 145 GLY A N 1
ATOM 1089 C CA . GLY A 1 145 ? -17.441 36.329 14.224 1.00 11.24 145 GLY A CA 1
ATOM 1090 C C . GLY A 1 145 ? -16.817 37.073 15.386 1.00 11.12 145 GLY A C 1
ATOM 1091 O O . GLY A 1 145 ? -17.209 36.884 16.535 1.00 11.61 145 GLY A O 1
ATOM 1092 N N . LYS A 1 146 ? -15.855 37.938 15.087 1.00 10.59 146 LYS A N 1
ATOM 1093 C CA . LYS A 1 146 ? -15.156 38.691 16.123 1.00 11.77 146 LYS A CA 1
ATOM 1094 C C . LYS A 1 146 ? -15.954 39.815 16.780 1.00 12.30 146 LYS A C 1
ATOM 1095 O O . LYS A 1 146 ? -15.688 40.162 17.930 1.00 13.14 146 LYS A O 1
ATOM 1101 N N . ASP A 1 147 ? -16.922 40.380 16.062 1.00 12.55 147 ASP A N 1
ATOM 1102 C CA . ASP A 1 147 ? -17.708 41.493 16.595 1.00 12.86 147 ASP A CA 1
ATOM 1103 C C . ASP A 1 147 ? -19.155 41.166 16.923 1.00 13.68 147 ASP A C 1
ATOM 1104 O O . ASP A 1 147 ? -19.885 40.630 16.091 1.00 13.64 147 ASP A O 1
ATOM 1109 N N . VAL A 1 148 ? -19.571 41.515 18.138 1.00 13.17 148 VAL A N 1
ATOM 1110 C CA . VAL A 1 148 ? -20.941 41.271 18.572 1.00 13.93 148 VAL A CA 1
ATOM 1111 C C . VAL A 1 148 ? -21.929 41.943 17.624 1.00 13.41 148 VAL A C 1
ATOM 1112 O O . VAL A 1 148 ? -21.767 43.113 17.271 1.00 13.67 148 VAL A O 1
ATOM 1116 N N . GLN A 1 149 ? -22.945 41.193 17.205 1.00 12.73 149 GLN A N 1
ATOM 1117 C CA . GLN A 1 149 ? -23.976 41.721 16.320 1.00 14.52 149 GLN A CA 1
ATOM 1118 C C . GLN A 1 149 ? -25.272 41.803 17.112 1.00 14.12 149 GLN A C 1
ATOM 1119 O O . GLN A 1 149 ? -25.492 41.013 18.029 1.00 13.59 149 GLN A O 1
ATOM 1125 N N . ASP A 1 150 ? -26.130 42.754 16.759 1.00 15.08 150 ASP A N 1
ATOM 1126 C CA . ASP A 1 150 ? -27.403 42.894 17.451 1.00 16.10 150 ASP A CA 1
ATOM 1127 C C . ASP A 1 150 ? -28.375 41.825 16.963 1.00 15.81 150 ASP A C 1
ATOM 1128 O O . ASP A 1 150 ? -28.303 41.384 15.815 1.00 15.48 150 ASP A O 1
ATOM 1133 N N . ALA A 1 151 ? -29.278 41.410 17.844 1.00 16.79 151 ALA A N 1
ATOM 1134 C CA . ALA A 1 151 ? -30.260 40.385 17.515 1.00 18.66 151 ALA A CA 1
ATOM 1135 C C . ALA A 1 151 ? -31.008 40.682 16.218 1.00 20.36 151 ALA A C 1
ATOM 1136 O O . ALA A 1 151 ? -31.455 41.805 15.989 1.00 21.39 151 ALA A O 1
ATOM 1138 N N . GLY A 1 152 ? -31.133 39.667 15.368 1.00 22.27 152 GLY A N 1
ATOM 1139 C CA . GLY A 1 152 ? -31.847 39.835 14.114 1.00 23.46 152 GLY A CA 1
ATOM 1140 C C . GLY A 1 152 ? -31.041 40.360 12.941 1.00 24.29 152 GLY A C 1
ATOM 1141 O O . GLY A 1 152 ? -31.516 40.322 11.805 1.00 25.17 152 GLY A O 1
ATOM 1142 N N . ASP A 1 153 ? -29.834 40.859 13.198 1.00 23.54 153 ASP A N 1
ATOM 1143 C CA . ASP A 1 153 ? -28.994 41.381 12.122 1.00 23.06 153 ASP A CA 1
ATOM 1144 C C . ASP A 1 153 ? -28.703 40.250 11.142 1.00 23.53 153 ASP A C 1
ATOM 1145 O O . ASP A 1 153 ? -28.051 39.268 11.498 1.00 23.66 153 ASP A O 1
ATOM 1150 N N . THR A 1 154 ? -29.187 40.382 9.910 1.00 22.54 154 THR A N 1
ATOM 1151 C CA . THR A 1 154 ? -28.974 39.352 8.901 1.00 22.84 154 THR A CA 1
ATOM 1152 C C . THR A 1 154 ? -27.726 39.590 8.060 1.00 21.61 154 THR A C 1
ATOM 1153 O O . THR A 1 154 ? -27.406 38.795 7.178 1.00 23.60 154 THR A O 1
ATOM 1157 N N . ASN A 1 155 ? -27.023 40.686 8.322 1.00 20.62 155 ASN A N 1
ATOM 1158 C CA . ASN A 1 155 ? -25.806 40.970 7.578 1.00 19.99 155 ASN A CA 1
ATOM 1159 C C . ASN A 1 155 ? -24.699 40.053 8.083 1.00 19.03 155 ASN A C 1
ATOM 1160 O O . ASN A 1 155 ? -24.459 39.957 9.288 1.00 19.99 155 ASN A O 1
ATOM 1165 N N . ILE A 1 156 ? -24.036 39.367 7.162 1.00 15.65 156 ILE A N 1
ATOM 1166 C CA . ILE A 1 156 ? -22.960 38.469 7.546 1.00 13.91 156 ILE A CA 1
ATOM 1167 C C . ILE A 1 156 ? -21.640 39.232 7.540 1.00 13.39 156 ILE A C 1
ATOM 1168 O O . ILE A 1 156 ? -21.241 39.784 6.518 1.00 13.93 156 ILE A O 1
ATOM 1173 N N . PRO A 1 157 ? -20.951 39.277 8.692 1.00 13.53 157 PRO A N 1
ATOM 1174 C CA . PRO A 1 157 ? -19.669 39.977 8.823 1.00 14.31 157 PRO A CA 1
ATOM 1175 C C . PRO A 1 157 ? -18.643 39.456 7.825 1.00 13.98 157 PRO A C 1
ATOM 1176 O O . PRO A 1 157 ? -18.694 38.295 7.421 1.00 12.78 157 PRO A O 1
ATOM 1180 N N . GLU A 1 158 ? -17.706 40.315 7.441 1.00 13.33 158 GLU A N 1
ATOM 1181 C CA . GLU A 1 158 ? -16.680 39.934 6.485 1.00 14.13 158 GLU A CA 1
ATOM 1182 C C . GLU A 1 158 ? -15.838 38.741 6.934 1.00 12.96 158 GLU A C 1
ATOM 1183 O O . GLU A 1 158 ? -15.523 37.870 6.121 1.00 12.00 158 GLU A O 1
ATOM 1189 N N . ASP A 1 159 ? -15.466 38.683 8.211 1.00 12.57 159 ASP A N 1
ATOM 1190 C CA . ASP A 1 159 ? -14.650 37.555 8.652 1.00 11.49 159 ASP A CA 1
ATOM 1191 C C . ASP A 1 159 ? -15.432 36.249 8.586 1.00 11.35 159 ASP A C 1
ATOM 1192 O O . ASP A 1 159 ? -14.873 35.201 8.251 1.00 10.65 159 ASP A O 1
ATOM 1197 N N . VAL A 1 160 ? -16.725 36.318 8.883 1.00 9.80 160 VAL A N 1
ATOM 1198 C CA . VAL A 1 160 ? -17.585 35.140 8.824 1.00 8.98 160 VAL A CA 1
ATOM 1199 C C . VAL A 1 160 ? -17.775 34.726 7.367 1.00 9.96 160 VAL A C 1
ATOM 1200 O O . VAL A 1 160 ? -17.727 33.542 7.041 1.00 8.41 160 VAL A O 1
ATOM 1204 N N . LYS A 1 161 ? -17.982 35.706 6.489 1.00 9.05 161 LYS A N 1
ATOM 1205 C CA . LYS A 1 161 ? -18.161 35.422 5.067 1.00 10.37 161 LYS A CA 1
ATOM 1206 C C . LYS A 1 161 ? -16.959 34.685 4.487 1.00 10.04 161 LYS A C 1
ATOM 1207 O O . LYS A 1 161 ? -17.118 33.735 3.719 1.00 9.02 161 LYS A O 1
ATOM 1213 N N . GLU A 1 162 ? -15.757 35.128 4.844 1.00 10.29 162 GLU A N 1
ATOM 1214 C CA . GLU A 1 162 ? -14.552 34.496 4.318 1.00 10.82 162 GLU A CA 1
ATOM 1215 C C . GLU A 1 162 ? -14.466 33.022 4.701 1.00 9.59 162 GLU A C 1
ATOM 1216 O O . GLU A 1 162 ? -14.111 32.182 3.875 1.00 8.92 162 GLU A O 1
ATOM 1222 N N . LYS A 1 163 ? -14.792 32.711 5.953 1.00 9.08 163 LYS A N 1
ATOM 1223 C CA . LYS A 1 163 ? -14.746 31.330 6.421 1.00 8.56 163 LYS A CA 1
ATOM 1224 C C . LYS A 1 163 ? -15.843 30.481 5.786 1.00 8.75 163 LYS A C 1
ATOM 1225 O O . LYS A 1 163 ? -15.601 29.336 5.400 1.00 9.13 163 LYS A O 1
ATOM 1231 N N . LEU A 1 164 ? -17.046 31.034 5.665 1.00 7.77 164 LEU A N 1
ATOM 1232 C CA . LEU A 1 164 ? -18.141 30.290 5.050 1.00 6.77 164 LEU A CA 1
ATOM 1233 C C . LEU A 1 164 ? -17.801 29.944 3.603 1.00 8.21 164 LEU A C 1
ATOM 1234 O O . LEU A 1 164 ? -18.020 28.817 3.156 1.00 8.52 164 LEU A O 1
ATOM 1239 N N . ILE A 1 165 ? -17.265 30.915 2.871 1.00 8.18 165 ILE A N 1
ATOM 1240 C CA . ILE A 1 165 ? -16.914 30.690 1.474 1.00 8.06 165 ILE A CA 1
ATOM 1241 C C . ILE A 1 165 ? -15.726 29.743 1.306 1.00 7.69 165 ILE A C 1
ATOM 1242 O O . ILE A 1 165 ? -15.748 28.874 0.436 1.00 8.44 165 ILE A O 1
ATOM 1247 N N . ARG A 1 166 ? -14.698 29.898 2.135 1.00 7.49 166 ARG A N 1
ATOM 1248 C CA . ARG A 1 166 ? -13.530 29.023 2.040 1.00 7.17 166 ARG A CA 1
ATOM 1249 C C . ARG A 1 166 ? -13.939 27.586 2.345 1.00 7.72 166 ARG A C 1
ATOM 1250 O O . ARG A 1 166 ? -13.543 26.651 1.646 1.00 7.15 166 ARG A O 1
ATOM 1258 N N . PHE A 1 167 ? -14.740 27.411 3.390 1.00 7.33 167 PHE A N 1
ATOM 1259 C CA . PHE A 1 167 ? -15.209 26.079 3.749 1.00 7.43 167 PHE A CA 1
ATOM 1260 C C . PHE A 1 167 ? -16.058 25.484 2.627 1.00 7.56 167 PHE A C 1
ATOM 1261 O O . PHE A 1 167 ? -15.889 24.323 2.249 1.00 8.90 167 PHE A O 1
ATOM 1269 N N . ALA A 1 168 ? -16.979 26.287 2.102 1.00 7.55 168 ALA A N 1
ATOM 1270 C CA . ALA A 1 168 ? -17.867 25.834 1.040 1.00 7.42 168 ALA A CA 1
ATOM 1271 C C . ALA A 1 168 ? -17.119 25.396 -0.215 1.00 8.19 168 ALA A C 1
ATOM 1272 O O . ALA A 1 168 ? -17.429 24.354 -0.790 1.00 7.77 168 ALA A O 1
ATOM 1274 N N . LYS A 1 169 ? -16.144 26.190 -0.648 1.00 7.69 169 LYS A N 1
ATOM 1275 C CA . LYS A 1 169 ? -15.380 25.841 -1.842 1.00 7.37 169 LYS A CA 1
ATOM 1276 C C . LYS A 1 169 ? -14.577 24.563 -1.627 1.00 7.05 169 LYS A C 1
ATOM 1277 O O . LYS A 1 169 ? -14.556 23.682 -2.486 1.00 7.23 169 LYS A O 1
ATOM 1283 N N . ALA A 1 170 ? -13.921 24.462 -0.476 1.00 6.94 170 ALA A N 1
ATOM 1284 C CA . ALA A 1 170 ? -13.121 23.280 -0.169 1.00 7.42 170 ALA A CA 1
ATOM 1285 C C . ALA A 1 170 ? -14.031 22.065 -0.041 1.00 7.55 170 ALA A C 1
ATOM 1286 O O . ALA A 1 170 ? -13.729 20.994 -0.565 1.00 7.43 170 ALA A O 1
ATOM 1288 N N . GLY A 1 171 ? -15.150 22.242 0.653 1.00 7.25 171 GLY A N 1
ATOM 1289 C CA . GLY A 1 171 ? -16.090 21.149 0.829 1.00 7.99 171 GLY A CA 1
ATOM 1290 C C . GLY A 1 171 ? -16.643 20.665 -0.499 1.00 8.85 171 GLY A C 1
ATOM 1291 O O . GLY A 1 171 ? -16.755 19.460 -0.731 1.00 8.91 171 GLY A O 1
ATOM 1292 N N . LEU A 1 172 ? -16.999 21.604 -1.371 1.00 7.62 172 LEU A N 1
ATOM 1293 C CA . LEU A 1 172 ? -17.539 21.258 -2.682 1.00 8.07 172 LEU A CA 1
ATOM 1294 C C . LEU A 1 172 ? -16.502 20.516 -3.520 1.00 8.30 172 LEU A C 1
ATOM 1295 O O . LEU A 1 172 ? -16.830 19.541 -4.198 1.00 7.23 172 LEU A O 1
ATOM 1300 N N . ALA A 1 173 ? -15.253 20.972 -3.474 1.00 7.83 173 ALA A N 1
ATOM 1301 C CA . ALA A 1 173 ? -14.194 20.324 -4.240 1.00 8.43 173 ALA A CA 1
ATOM 1302 C C . ALA A 1 173 ? -14.052 18.871 -3.793 1.00 8.85 173 ALA A C 1
ATOM 1303 O O . ALA A 1 173 ? -13.921 17.968 -4.620 1.00 8.43 173 ALA A O 1
ATOM 1305 N N . VAL A 1 174 ? -14.086 18.645 -2.483 1.00 8.01 174 VAL A N 1
ATOM 1306 C CA . VAL A 1 174 ? -13.972 17.289 -1.953 1.00 8.65 174 VAL A CA 1
ATOM 1307 C C . VAL A 1 174 ? -15.165 16.443 -2.399 1.00 7.74 174 VAL A C 1
ATOM 1308 O O . VAL A 1 174 ? -15.001 15.304 -2.840 1.00 8.67 174 VAL A O 1
ATOM 1312 N N . ALA A 1 175 ? -16.365 17.008 -2.303 1.00 7.39 175 ALA A N 1
ATOM 1313 C CA . ALA A 1 175 ? -17.570 16.289 -2.706 1.00 7.45 175 ALA A CA 1
ATOM 1314 C C . ALA A 1 175 ? -17.548 15.949 -4.198 1.00 8.77 175 ALA A C 1
ATOM 1315 O O . ALA A 1 175 ? -18.035 14.895 -4.610 1.00 9.52 175 ALA A O 1
ATOM 1317 N N . MET A 1 176 ? -16.978 16.844 -5.000 1.00 7.77 176 MET A N 1
ATOM 1318 C CA . MET A 1 176 ? -16.898 16.647 -6.446 1.00 7.06 176 MET A CA 1
ATOM 1319 C C . MET A 1 176 ? -16.129 15.408 -6.894 1.00 7.44 176 MET A C 1
ATOM 1320 O O . MET A 1 176 ? -16.489 14.780 -7.884 1.00 8.54 176 MET A O 1
ATOM 1325 N N . MET A 1 177 ? -15.069 15.059 -6.175 1.00 6.83 177 MET A N 1
ATOM 1326 C CA . MET A 1 177 ? -14.252 13.913 -6.562 1.00 7.45 177 MET A CA 1
ATOM 1327 C C . MET A 1 177 ? -14.864 12.545 -6.271 1.00 7.84 177 MET A C 1
ATOM 1328 O O . MET A 1 177 ? -14.617 11.582 -6.998 1.00 7.74 177 MET A O 1
ATOM 1333 N N . LYS A 1 178 ? -15.666 12.460 -5.217 1.00 8.59 178 LYS A N 1
ATOM 1334 C CA . LYS A 1 178 ? -16.269 11.193 -4.827 1.00 7.69 178 LYS A CA 1
ATOM 1335 C C . LYS A 1 178 ? -17.065 10.505 -5.928 1.00 8.43 178 LYS A C 1
ATOM 1336 O O . LYS A 1 178 ? -17.937 11.108 -6.555 1.00 9.10 178 LYS A O 1
ATOM 1342 N N . GLY A 1 179 ? -16.746 9.234 -6.159 1.00 7.76 179 GLY A N 1
ATOM 1343 C CA . GLY A 1 179 ? -17.448 8.459 -7.167 1.00 7.29 179 GLY A CA 1
ATOM 1344 C C . GLY A 1 179 ? -16.902 8.574 -8.576 1.00 8.23 179 GLY A C 1
ATOM 1345 O O . GLY A 1 179 ? -17.293 7.801 -9.451 1.00 8.44 179 GLY A O 1
ATOM 1346 N N . LYS A 1 180 ? -16.003 9.530 -8.797 1.00 7.63 180 LYS A N 1
ATOM 1347 C CA . LYS A 1 180 ? -15.408 9.751 -10.114 1.00 8.35 180 LYS A CA 1
ATOM 1348 C C . LYS A 1 180 ? -14.166 8.877 -10.282 1.00 8.20 180 LYS A C 1
ATOM 1349 O O . LYS A 1 180 ? -13.613 8.379 -9.305 1.00 8.17 180 LYS A O 1
ATOM 1355 N N . SER A 1 181 ? -13.716 8.719 -11.524 1.00 7.35 181 SER A N 1
ATOM 1356 C CA . SER A 1 181 ? -12.545 7.896 -11.815 1.00 7.03 181 SER A CA 1
ATOM 1357 C C . SER A 1 181 ? -11.294 8.680 -12.186 1.00 7.62 181 SER A C 1
ATOM 1358 O O . SER A 1 181 ? -11.370 9.828 -12.628 1.00 7.22 181 SER A O 1
ATOM 1361 N N . TYR A 1 182 ? -10.144 8.044 -11.977 1.00 6.82 182 TYR A N 1
ATOM 1362 C CA . TYR A 1 182 ? -8.878 8.584 -12.451 1.00 7.91 182 TYR A CA 1
ATOM 1363 C C . TYR A 1 182 ? -8.616 7.540 -13.526 1.00 7.04 182 TYR A C 1
ATOM 1364 O O . TYR A 1 182 ? -8.639 6.341 -13.234 1.00 8.31 182 TYR A O 1
ATOM 1373 N N . LEU A 1 183 ? -8.403 7.972 -14.763 1.00 7.23 183 LEU A N 1
ATOM 1374 C CA . LEU A 1 183 ? -8.130 7.020 -15.831 1.00 6.59 183 LEU A CA 1
ATOM 1375 C C . LEU A 1 183 ? -6.646 7.026 -16.151 1.00 7.58 183 LEU A C 1
ATOM 1376 O O . LEU A 1 183 ? -6.085 8.054 -16.523 1.00 7.62 183 LEU A O 1
ATOM 1381 N N . SER A 1 184 ? -6.019 5.868 -15.986 1.00 7.25 184 SER A N 1
ATOM 1382 C CA . SER A 1 184 ? -4.608 5.699 -16.276 1.00 8.09 184 SER A CA 1
ATOM 1383 C C . SER A 1 184 ? -4.482 5.188 -17.706 1.00 8.05 184 SER A C 1
ATOM 1384 O O . SER A 1 184 ? -4.904 4.071 -18.005 1.00 9.59 184 SER A O 1
ATOM 1387 N N . ILE A 1 185 ? -3.929 6.012 -18.593 1.00 8.46 185 ILE A N 1
ATOM 1388 C CA . ILE A 1 185 ? -3.737 5.602 -19.980 1.00 8.75 185 ILE A CA 1
ATOM 1389 C C . ILE A 1 185 ? -2.257 5.293 -20.099 1.00 10.49 185 ILE A C 1
ATOM 1390 O O . ILE A 1 185 ? -1.415 6.194 -20.115 1.00 9.94 185 ILE A O 1
ATOM 1395 N N . GLY A 1 186 ? -1.942 4.008 -20.176 1.00 8.96 186 GLY A N 1
ATOM 1396 C CA . GLY A 1 186 ? -0.558 3.611 -20.241 1.00 9.45 186 GLY A CA 1
ATOM 1397 C C . GLY A 1 186 ? -0.160 3.168 -18.847 1.00 9.80 186 GLY A C 1
ATOM 1398 O O . GLY A 1 186 ? -1.017 2.953 -17.984 1.00 9.79 186 GLY A O 1
ATOM 1399 N N . SER A 1 187 ? 1.139 3.048 -18.616 1.00 10.17 187 SER A N 1
ATOM 1400 C CA . SER A 1 187 ? 1.638 2.598 -17.328 1.00 10.73 187 SER A CA 1
ATOM 1401 C C . SER A 1 187 ? 2.588 3.629 -16.728 1.00 8.93 187 SER A C 1
ATOM 1402 O O . SER A 1 187 ? 2.395 4.832 -16.887 1.00 9.28 187 SER A O 1
ATOM 1405 N N . VAL A 1 188 ? 3.607 3.149 -16.025 1.00 8.99 188 VAL A N 1
ATOM 1406 C CA . VAL A 1 188 ? 4.594 4.031 -15.426 1.00 7.83 188 VAL A CA 1
ATOM 1407 C C . VAL A 1 188 ? 5.395 4.674 -16.552 1.00 7.02 188 VAL A C 1
ATOM 1408 O O . VAL A 1 188 ? 5.716 4.020 -17.546 1.00 8.87 188 VAL A O 1
ATOM 1412 N N . SER A 1 189 ? 5.703 5.957 -16.406 1.00 6.82 189 SER A N 1
ATOM 1413 C CA . SER A 1 189 ? 6.482 6.660 -17.415 1.00 8.64 189 SER A CA 1
ATOM 1414 C C . SER A 1 189 ? 7.887 6.933 -16.905 1.00 8.89 189 SER A C 1
ATOM 1415 O O . SER A 1 189 ? 8.070 7.660 -15.929 1.00 9.37 189 SER A O 1
ATOM 1418 N N . MET A 1 190 ? 8.869 6.328 -17.566 1.00 9.30 190 MET A N 1
ATOM 1419 C CA . MET A 1 190 ? 10.274 6.516 -17.225 1.00 9.67 190 MET A CA 1
ATOM 1420 C C . MET A 1 190 ? 10.581 6.510 -15.730 1.00 9.32 190 MET A C 1
ATOM 1421 O O . MET A 1 190 ? 11.282 7.388 -15.230 1.00 9.56 190 MET A O 1
ATOM 1426 N N . GLY A 1 191 ? 10.047 5.518 -15.027 1.00 9.02 191 GLY A N 1
ATOM 1427 C CA . GLY A 1 191 ? 10.305 5.389 -13.603 1.00 8.38 191 GLY A CA 1
ATOM 1428 C C . GLY A 1 191 ? 9.871 6.530 -12.705 1.00 8.52 191 GLY A C 1
ATOM 1429 O O . GLY A 1 191 ? 10.406 6.684 -11.606 1.00 9.66 191 GLY A O 1
ATOM 1430 N N . ILE A 1 192 ? 8.907 7.329 -13.152 1.00 7.38 192 ILE A N 1
ATOM 1431 C CA . ILE A 1 192 ? 8.418 8.439 -12.340 1.00 8.25 192 ILE A CA 1
ATOM 1432 C C . ILE A 1 192 ? 7.501 7.879 -11.248 1.00 8.61 192 ILE A C 1
ATOM 1433 O O . ILE A 1 192 ? 6.492 7.231 -11.534 1.00 9.47 192 ILE A O 1
ATOM 1438 N N . ALA A 1 193 ? 7.870 8.125 -9.994 1.00 8.32 193 ALA A N 1
ATOM 1439 C CA . ALA A 1 193 ? 7.120 7.614 -8.849 1.00 8.58 193 ALA A CA 1
ATOM 1440 C C . ALA A 1 193 ? 5.634 7.943 -8.892 1.00 8.29 193 ALA A C 1
ATOM 1441 O O . ALA A 1 193 ? 4.789 7.091 -8.592 1.00 7.87 193 ALA A O 1
ATOM 1443 N N . GLY A 1 194 ? 5.328 9.182 -9.267 1.00 7.75 194 GLY A N 1
ATOM 1444 C CA . GLY A 1 194 ? 3.953 9.637 -9.347 1.00 8.16 194 GLY A CA 1
ATOM 1445 C C . GLY A 1 194 ? 3.109 8.965 -10.416 1.00 6.32 194 GLY A C 1
ATOM 1446 O O . GLY A 1 194 ? 1.889 9.164 -10.443 1.00 6.65 194 GLY A O 1
ATOM 1447 N N . SER A 1 195 ? 3.734 8.190 -11.302 1.00 7.21 195 SER A N 1
ATOM 1448 C CA . SER A 1 195 ? 2.970 7.500 -12.335 1.00 7.37 195 SER A CA 1
ATOM 1449 C C . SER A 1 195 ? 2.606 6.084 -11.887 1.00 7.81 195 SER A C 1
ATOM 1450 O O . SER A 1 195 ? 1.954 5.337 -12.615 1.00 8.65 195 SER A O 1
ATOM 1453 N N . VAL A 1 196 ? 3.038 5.715 -10.682 1.00 6.93 196 VAL A N 1
ATOM 1454 C CA . VAL A 1 196 ? 2.663 4.424 -10.108 1.00 8.55 196 VAL A CA 1
ATOM 1455 C C . VAL A 1 196 ? 1.318 4.745 -9.454 1.00 8.91 196 VAL A C 1
ATOM 1456 O O . VAL A 1 196 ? 1.207 5.728 -8.725 1.00 9.59 196 VAL A O 1
ATOM 1460 N N . VAL A 1 197 ? 0.296 3.940 -9.721 1.00 9.17 197 VAL A N 1
ATOM 1461 C CA . VAL A 1 197 ? -1.020 4.194 -9.144 1.00 9.50 197 VAL A CA 1
ATOM 1462 C C . VAL A 1 197 ? -1.208 3.480 -7.812 1.00 10.43 197 VAL A C 1
ATOM 1463 O O . VAL A 1 197 ? -1.103 2.255 -7.735 1.00 11.48 197 VAL A O 1
ATOM 1467 N N . GLN A 1 198 ? -1.478 4.247 -6.759 1.00 9.99 198 GLN A N 1
ATOM 1468 C CA . GLN A 1 198 ? -1.721 3.657 -5.448 1.00 11.00 198 GLN A CA 1
ATOM 1469 C C . GLN A 1 198 ? -3.224 3.756 -5.223 1.00 9.90 198 GLN A C 1
ATOM 1470 O O . GLN A 1 198 ? -3.743 4.793 -4.804 1.00 9.36 198 GLN A O 1
ATOM 1476 N N . GLU A 1 199 ? -3.917 2.664 -5.525 1.00 9.66 199 GLU A N 1
ATOM 1477 C CA . GLU A 1 199 ? -5.366 2.623 -5.411 1.00 9.60 199 GLU A CA 1
ATOM 1478 C C . GLU A 1 199 ? -5.898 2.991 -4.034 1.00 8.37 199 GLU A C 1
ATOM 1479 O O . GLU A 1 199 ? -6.946 3.626 -3.925 1.00 9.63 199 GLU A O 1
ATOM 1485 N N . ASP A 1 200 ? -5.179 2.605 -2.986 1.00 9.39 200 ASP A N 1
ATOM 1486 C CA . ASP A 1 200 ? -5.625 2.904 -1.634 1.00 10.63 200 ASP A CA 1
ATOM 1487 C C . ASP A 1 200 ? -5.805 4.402 -1.436 1.00 9.34 200 ASP A C 1
ATOM 1488 O O . ASP A 1 200 ? -6.725 4.838 -0.744 1.00 9.37 200 ASP A O 1
ATOM 1493 N N . PHE A 1 201 ? -4.932 5.195 -2.044 1.00 8.13 201 PHE A N 1
ATOM 1494 C CA . PHE A 1 201 ? -5.048 6.641 -1.909 1.00 7.91 201 PHE A CA 1
ATOM 1495 C C . PHE A 1 201 ? -6.335 7.155 -2.550 1.00 7.82 201 PHE A C 1
ATOM 1496 O O . PHE A 1 201 ? -7.124 7.865 -1.921 1.00 7.62 201 PHE A O 1
ATOM 1504 N N . PHE A 1 202 ? -6.541 6.802 -3.812 1.00 7.65 202 PHE A N 1
ATOM 1505 C CA . PHE A 1 202 ? -7.731 7.245 -4.524 1.00 8.91 202 PHE A CA 1
ATOM 1506 C C . PHE A 1 202 ? -9.003 6.779 -3.833 1.00 8.80 202 PHE A C 1
ATOM 1507 O O . PHE A 1 202 ? -9.932 7.560 -3.629 1.00 7.57 202 PHE A O 1
ATOM 1515 N N . GLN A 1 203 ? -9.025 5.508 -3.453 1.00 7.73 203 GLN A N 1
ATOM 1516 C CA . GLN A 1 203 ? -10.189 4.927 -2.798 1.00 8.21 203 GLN A CA 1
ATOM 1517 C C . GLN A 1 203 ? -10.496 5.484 -1.412 1.00 8.40 203 GLN A C 1
ATOM 1518 O O . GLN A 1 203 ? -11.603 5.968 -1.156 1.00 9.49 203 GLN A O 1
ATOM 1524 N N . ASN A 1 204 ? -9.512 5.426 -0.523 1.00 7.71 204 ASN A N 1
ATOM 1525 C CA . ASN A 1 204 ? -9.712 5.856 0.853 1.00 9.79 204 ASN A CA 1
ATOM 1526 C C . ASN A 1 204 ? -9.613 7.339 1.166 1.00 9.17 204 ASN A C 1
ATOM 1527 O O . ASN A 1 204 ? -10.255 7.811 2.102 1.00 10.96 204 ASN A O 1
ATOM 1532 N N . TYR A 1 205 ? -8.820 8.085 0.408 1.00 7.32 205 TYR A N 1
ATOM 1533 C CA . TYR A 1 205 ? -8.731 9.514 0.679 1.00 7.16 205 TYR A CA 1
ATOM 1534 C C . TYR A 1 205 ? -9.685 10.343 -0.164 1.00 7.34 205 TYR A C 1
ATOM 1535 O O . TYR A 1 205 ? -10.289 11.296 0.333 1.00 7.68 205 TYR A O 1
ATOM 1544 N N . LEU A 1 206 ? -9.833 9.975 -1.434 1.00 7.14 206 LEU A N 1
ATOM 1545 C CA . LEU A 1 206 ? -10.680 10.744 -2.342 1.00 7.27 206 LEU A CA 1
ATOM 1546 C C . LEU A 1 206 ? -12.022 10.123 -2.713 1.00 6.92 206 LEU A C 1
ATOM 1547 O O . LEU A 1 206 ? -12.872 10.793 -3.300 1.00 7.06 206 LEU A O 1
ATOM 1552 N N . GLY A 1 207 ? -12.211 8.852 -2.383 1.00 6.38 207 GLY A N 1
ATOM 1553 C CA . GLY A 1 207 ? -13.459 8.190 -2.720 1.00 7.44 207 GLY A CA 1
ATOM 1554 C C . GLY A 1 207 ? -13.595 8.006 -4.219 1.00 8.22 207 GLY A C 1
ATOM 1555 O O . GLY A 1 207 ? -14.708 7.930 -4.748 1.00 7.94 207 GLY A O 1
ATOM 1556 N N . MET A 1 208 ? -12.456 7.918 -4.901 1.00 6.93 208 MET A N 1
ATOM 1557 C CA . MET A 1 208 ? -12.433 7.762 -6.351 1.00 6.79 208 MET A CA 1
ATOM 1558 C C . MET A 1 208 ? -12.162 6.338 -6.809 1.00 7.69 208 MET A C 1
ATOM 1559 O O . MET A 1 208 ? -11.677 5.503 -6.043 1.00 9.01 208 MET A O 1
ATOM 1564 N N . ARG A 1 209 ? -12.490 6.073 -8.069 1.00 6.89 209 ARG A N 1
ATOM 1565 C CA . ARG A 1 209 ? -12.275 4.764 -8.668 1.00 7.52 209 ARG A CA 1
ATOM 1566 C C . ARG A 1 209 ? -11.051 4.842 -9.573 1.00 8.27 209 ARG A C 1
ATOM 1567 O O . ARG A 1 209 ? -10.713 5.915 -10.078 1.00 8.53 209 ARG A O 1
ATOM 1575 N N . ASN A 1 210 ? -10.384 3.709 -9.767 1.00 8.12 210 ASN A N 1
ATOM 1576 C CA . ASN A 1 210 ? -9.209 3.655 -10.628 1.00 6.64 210 ASN A CA 1
ATOM 1577 C C . ASN A 1 210 ? -9.477 2.802 -11.853 1.00 7.51 210 ASN A C 1
ATOM 1578 O O . ASN A 1 210 ? -9.767 1.613 -11.738 1.00 9.23 210 ASN A O 1
ATOM 1583 N N . GLU A 1 211 ? -9.369 3.432 -13.020 1.00 6.99 211 GLU A N 1
ATOM 1584 C CA . GLU A 1 211 ? -9.590 2.775 -14.300 1.00 7.31 211 GLU A CA 1
ATOM 1585 C C . GLU A 1 211 ? -8.288 2.741 -15.085 1.00 7.32 211 GLU A C 1
ATOM 1586 O O . GLU A 1 211 ? -7.455 3.645 -14.964 1.00 6.90 211 GLU A O 1
ATOM 1592 N N . TYR A 1 212 ? -8.120 1.700 -15.895 1.00 7.20 212 TYR A N 1
ATOM 1593 C CA . TYR A 1 212 ? -6.894 1.515 -16.656 1.00 7.17 212 TYR A CA 1
ATOM 1594 C C . TYR A 1 212 ? -7.111 1.141 -18.114 1.00 8.25 212 TYR A C 1
ATOM 1595 O O . TYR A 1 212 ? -7.982 0.336 -18.434 1.00 9.04 212 TYR A O 1
ATOM 1604 N N . VAL A 1 213 ? -6.294 1.716 -18.991 1.00 8.88 213 VAL A N 1
ATOM 1605 C CA . VAL A 1 213 ? -6.362 1.418 -20.416 1.00 8.90 213 VAL A CA 1
ATOM 1606 C C . VAL A 1 213 ? -4.965 1.536 -21.028 1.00 9.32 213 VAL A C 1
ATOM 1607 O O . VAL A 1 213 ? -4.305 2.567 -20.903 1.00 10.42 213 VAL A O 1
ATOM 1611 N N . ASP A 1 214 ? -4.511 0.458 -21.660 1.00 7.97 214 ASP A N 1
ATOM 1612 C CA . ASP A 1 214 ? -3.197 0.418 -22.292 1.00 8.49 214 ASP A CA 1
ATOM 1613 C C . ASP A 1 214 ? -3.204 1.352 -23.504 1.00 8.47 214 ASP A C 1
ATOM 1614 O O . ASP A 1 214 ? -4.231 1.506 -24.161 1.00 9.27 214 ASP A O 1
ATOM 1619 N N . MET A 1 215 ? -2.068 1.983 -23.794 1.00 8.25 215 MET A N 1
ATOM 1620 C CA . MET A 1 215 ? -2.000 2.912 -24.919 1.00 8.31 215 MET A CA 1
ATOM 1621 C C . MET A 1 215 ? -2.290 2.270 -26.273 1.00 9.18 215 MET A C 1
ATOM 1622 O O . MET A 1 215 ? -2.551 2.977 -27.248 1.00 9.28 215 MET A O 1
ATOM 1627 N N . SER A 1 216 ? -2.253 0.943 -26.339 1.00 8.28 216 SER A N 1
ATOM 1628 C CA . SER A 1 216 ? -2.552 0.259 -27.594 1.00 9.34 216 SER A CA 1
ATOM 1629 C C . SER A 1 216 ? -3.993 0.566 -28.017 1.00 9.38 216 SER A C 1
ATOM 1630 O O . SER A 1 216 ? -4.357 0.387 -29.181 1.00 9.88 216 SER A O 1
ATOM 1633 N N . GLU A 1 217 ? -4.807 1.038 -27.072 1.00 9.53 217 GLU A N 1
ATOM 1634 C CA . GLU A 1 217 ? -6.194 1.405 -27.365 1.00 9.33 217 GLU A CA 1
ATOM 1635 C C . GLU A 1 217 ? -6.201 2.544 -28.382 1.00 9.12 217 GLU A C 1
ATOM 1636 O O . GLU A 1 217 ? -7.080 2.616 -29.240 1.00 10.32 217 GLU A O 1
ATOM 1642 N N . PHE A 1 218 ? -5.225 3.443 -28.278 1.00 9.35 218 PHE A N 1
ATOM 1643 C CA . PHE A 1 218 ? -5.138 4.558 -29.216 1.00 9.07 218 PHE A CA 1
ATOM 1644 C C . PHE A 1 218 ? -4.807 4.046 -30.614 1.00 10.83 218 PHE A C 1
ATOM 1645 O O . PHE A 1 218 ? -5.284 4.588 -31.611 1.00 11.60 218 PHE A O 1
ATOM 1653 N N . VAL A 1 219 ? -3.991 2.999 -30.688 1.00 9.61 219 VAL A N 1
ATOM 1654 C CA . VAL A 1 219 ? -3.637 2.429 -31.979 1.00 10.75 219 VAL A CA 1
ATOM 1655 C C . VAL A 1 219 ? -4.901 1.886 -32.638 1.00 11.22 219 VAL A C 1
ATOM 1656 O O . VAL A 1 219 ? -5.163 2.144 -33.814 1.00 11.20 219 VAL A O 1
ATOM 1660 N N . ARG A 1 220 ? -5.695 1.147 -31.867 1.00 10.46 220 ARG A N 1
ATOM 1661 C CA . ARG A 1 220 ? -6.927 0.569 -32.393 1.00 10.68 220 ARG A CA 1
ATOM 1662 C C . ARG A 1 220 ? -7.907 1.632 -32.872 1.00 11.74 220 ARG A C 1
ATOM 1663 O O . ARG A 1 220 ? -8.431 1.542 -33.985 1.00 12.66 220 ARG A O 1
ATOM 1671 N N . ARG A 1 221 ? -8.162 2.635 -32.035 1.00 11.16 221 ARG A N 1
ATOM 1672 C CA . ARG A 1 221 ? -9.108 3.683 -32.404 1.00 10.68 221 ARG A CA 1
ATOM 1673 C C . ARG A 1 221 ? -8.642 4.518 -33.591 1.00 11.41 221 ARG A C 1
ATOM 1674 O O . ARG A 1 221 ? -9.462 4.980 -34.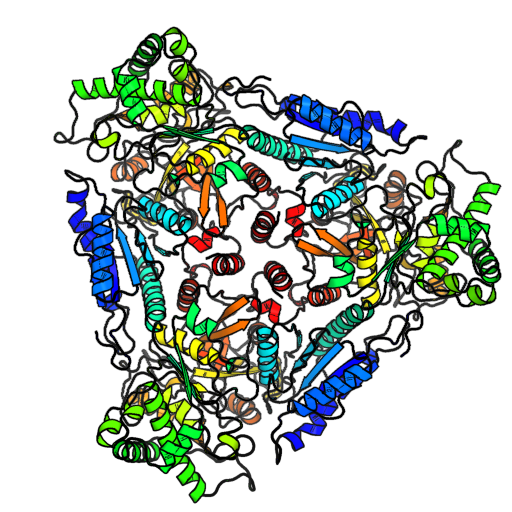381 1.00 12.62 221 ARG A O 1
ATOM 1682 N N . ILE A 1 222 ? -7.335 4.718 -33.720 1.00 13.05 222 ILE A N 1
ATOM 1683 C CA . ILE A 1 222 ? -6.816 5.477 -34.852 1.00 13.55 222 ILE A CA 1
ATOM 1684 C C . ILE A 1 222 ? -6.973 4.642 -36.121 1.00 15.96 222 ILE A C 1
ATOM 1685 O O . ILE A 1 222 ? -7.499 5.115 -37.128 1.00 15.80 222 ILE A O 1
ATOM 1690 N N . GLU A 1 223 ? -6.527 3.390 -36.060 1.00 16.48 223 GLU A N 1
ATOM 1691 C CA . GLU A 1 223 ? -6.602 2.489 -37.205 1.00 18.09 223 GLU A CA 1
ATOM 1692 C C . GLU A 1 223 ? -8.014 2.180 -37.686 1.00 17.67 223 GLU A C 1
ATOM 1693 O O . GLU A 1 223 ? -8.260 2.119 -38.890 1.00 18.43 223 GLU A O 1
ATOM 1699 N N . LEU A 1 224 ? -8.938 1.981 -36.752 1.00 15.91 224 LEU A N 1
ATOM 1700 C CA . LEU A 1 224 ? -10.316 1.654 -37.108 1.00 16.13 224 LEU A CA 1
ATOM 1701 C C . LEU A 1 224 ? -11.242 2.864 -37.184 1.00 14.94 224 LEU A C 1
ATOM 1702 O O . LEU A 1 224 ? -12.446 2.716 -37.404 1.00 15.36 224 LEU A O 1
ATOM 1707 N N . GLY A 1 225 ? -10.683 4.056 -37.000 1.00 14.60 225 GLY A N 1
ATOM 1708 C CA . GLY A 1 225 ? -11.489 5.263 -37.061 1.00 14.07 225 GLY A CA 1
ATOM 1709 C C . GLY A 1 225 ? -12.562 5.349 -35.990 1.00 14.88 225 GLY A C 1
ATOM 1710 O O . GLY A 1 225 ? -13.693 5.761 -36.262 1.00 14.55 225 GLY A O 1
ATOM 1711 N N . ILE A 1 226 ? -12.215 4.962 -34.767 1.00 13.39 226 ILE A N 1
ATOM 1712 C CA . ILE A 1 226 ? -13.166 5.007 -33.667 1.00 12.04 226 ILE A CA 1
ATOM 1713 C C . ILE A 1 226 ? -13.096 6.366 -32.982 1.00 12.55 226 ILE A C 1
ATOM 1714 O O . ILE A 1 226 ? -12.502 6.521 -31.913 1.00 12.06 226 ILE A O 1
ATOM 1719 N N . TYR A 1 227 ? -13.701 7.351 -33.636 1.00 12.35 227 TYR A N 1
ATOM 1720 C CA . TYR A 1 227 ? -13.768 8.723 -33.151 1.00 11.93 227 TYR A CA 1
ATOM 1721 C C . TYR A 1 227 ? -14.694 9.466 -34.108 1.00 13.25 227 TYR A C 1
ATOM 1722 O O . TYR A 1 227 ? -15.004 8.958 -35.187 1.00 13.23 227 TYR A O 1
ATOM 1731 N N . ASP A 1 228 ? -15.145 10.651 -33.708 1.00 13.34 228 ASP A N 1
ATOM 1732 C CA . ASP A 1 228 ? -16.045 11.454 -34.531 1.00 13.99 228 ASP A CA 1
ATOM 1733 C C . ASP A 1 228 ? -15.268 12.009 -35.723 1.00 15.77 228 ASP A C 1
ATOM 1734 O O . ASP A 1 228 ? -14.526 12.980 -35.586 1.00 14.97 228 ASP A O 1
ATOM 1739 N N . LYS A 1 229 ? -15.439 11.393 -36.889 1.00 16.37 229 LYS A N 1
ATOM 1740 C CA . LYS A 1 229 ? -14.723 11.834 -38.081 1.00 18.53 229 LYS A CA 1
ATOM 1741 C C . LYS A 1 229 ? -15.080 13.245 -38.522 1.00 18.18 229 LYS A C 1
ATOM 1742 O O . LYS A 1 229 ? -14.220 13.981 -39.004 1.00 19.20 229 LYS A O 1
ATOM 1748 N N . GLU A 1 230 ? -16.340 13.629 -38.359 1.00 19.10 230 GLU A N 1
ATOM 1749 C CA . GLU A 1 230 ? -16.751 14.974 -38.737 1.00 20.07 230 GLU A CA 1
ATOM 1750 C C . GLU A 1 230 ? -16.078 15.992 -37.823 1.00 18.24 230 GLU A C 1
ATOM 1751 O O . GLU A 1 230 ? -15.628 17.043 -38.281 1.00 17.93 230 GLU A O 1
ATOM 1757 N N . GLU A 1 231 ? -15.995 15.680 -36.533 1.00 16.40 231 GLU A N 1
ATOM 1758 C CA . GLU A 1 231 ? -15.339 16.592 -35.604 1.00 14.29 231 GLU A CA 1
ATOM 1759 C C . GLU A 1 231 ? -13.854 16.637 -35.933 1.00 13.93 231 GLU A C 1
ATOM 1760 O O . GLU A 1 231 ? -13.232 17.700 -35.894 1.00 14.20 231 GLU A O 1
ATOM 1766 N N . TYR A 1 232 ? -13.288 15.476 -36.253 1.00 13.78 232 TYR A N 1
ATOM 1767 C CA . TYR A 1 232 ? -11.874 15.394 -36.594 1.00 14.53 232 TYR A CA 1
ATOM 1768 C C . TYR A 1 232 ? -11.527 16.367 -37.716 1.00 15.58 232 TYR A C 1
ATOM 1769 O O . TYR A 1 232 ? -10.547 17.102 -37.624 1.00 15.31 232 TYR A O 1
ATOM 1778 N N . GLU A 1 233 ? -12.334 16.367 -38.774 1.00 16.57 233 GLU A N 1
ATOM 1779 C CA . GLU A 1 233 ? -12.096 17.260 -39.903 1.00 17.72 233 GLU A CA 1
ATOM 1780 C C . GLU A 1 233 ? -12.170 18.723 -39.474 1.00 17.13 233 GLU A C 1
ATOM 1781 O O . GLU A 1 233 ? -11.356 19.541 -39.903 1.00 16.00 233 GLU A O 1
ATOM 1787 N N . ARG A 1 234 ? -13.143 19.053 -38.628 1.00 16.96 234 ARG A N 1
ATOM 1788 C CA . ARG A 1 234 ? -13.288 20.423 -38.144 1.00 17.96 234 ARG A CA 1
ATOM 1789 C C . ARG A 1 234 ? -12.092 20.800 -37.278 1.00 16.88 234 ARG A C 1
ATOM 1790 O O . ARG A 1 234 ? -11.587 21.922 -37.345 1.00 16.63 234 ARG A O 1
ATOM 1798 N N . ALA A 1 235 ? -11.642 19.851 -36.465 1.00 16.37 235 ALA A N 1
ATOM 1799 C CA . ALA A 1 235 ? -10.509 20.080 -35.579 1.00 16.68 235 ALA A CA 1
ATOM 1800 C C . ALA A 1 235 ? -9.227 20.330 -36.363 1.00 16.83 235 ALA A C 1
ATOM 1801 O O . ALA A 1 235 ? -8.472 21.251 -36.058 1.00 17.39 235 ALA A O 1
ATOM 1803 N N . LEU A 1 236 ? -8.980 19.506 -37.375 1.00 17.67 236 LEU A N 1
ATOM 1804 C CA . LEU A 1 236 ? -7.778 19.648 -38.182 1.00 18.94 236 LEU A CA 1
ATOM 1805 C C . LEU A 1 236 ? -7.761 21.009 -38.870 1.00 19.64 236 LEU A C 1
ATOM 1806 O O . LEU A 1 236 ? -6.726 21.671 -38.934 1.00 19.07 236 LEU A O 1
ATOM 1811 N N . LYS A 1 237 ? -8.918 21.426 -39.373 1.00 19.64 237 LYS A N 1
ATOM 1812 C CA . LYS A 1 237 ? -9.037 22.712 -40.047 1.00 20.00 237 LYS A CA 1
ATOM 1813 C C . LYS A 1 237 ? -8.769 23.844 -39.055 1.00 19.45 237 LYS A C 1
ATOM 1814 O O . LYS A 1 237 ? -8.050 24.797 -39.362 1.00 18.72 237 LYS A O 1
ATOM 1820 N N . TRP A 1 238 ? -9.347 23.725 -37.862 1.00 17.24 238 TRP A N 1
ATOM 1821 C CA . TRP A 1 238 ? -9.180 24.724 -36.807 1.00 16.77 238 TRP A CA 1
ATOM 1822 C C . TRP A 1 238 ? -7.704 24.849 -36.437 1.00 16.79 238 TRP A C 1
ATOM 1823 O O . TRP A 1 238 ? -7.188 25.951 -36.245 1.00 15.90 238 TRP A O 1
ATOM 1834 N N . VAL A 1 239 ? -7.030 23.708 -36.334 1.00 16.78 239 VAL A N 1
ATOM 1835 C CA . VAL A 1 239 ? -5.612 23.685 -35.994 1.00 18.15 239 VAL A CA 1
ATOM 1836 C C . VAL A 1 239 ? -4.780 24.405 -37.055 1.00 18.93 239 VAL A C 1
ATOM 1837 O O . VAL A 1 239 ? -3.947 25.251 -36.736 1.00 17.29 239 VAL A O 1
ATOM 1841 N N . LYS A 1 240 ? -5.007 24.067 -38.318 1.00 20.23 240 LYS A N 1
ATOM 1842 C CA . LYS A 1 240 ? -4.263 24.691 -39.404 1.00 22.86 240 LYS A CA 1
ATOM 1843 C C . LYS A 1 240 ? -4.468 26.205 -39.449 1.00 22.63 240 LYS A C 1
ATOM 1844 O O . LYS A 1 240 ? -3.571 26.950 -39.843 1.00 24.36 240 LYS A O 1
ATOM 1850 N N . GLU A 1 241 ? -5.644 26.660 -39.031 1.00 22.11 241 GLU A N 1
ATOM 1851 C CA . GLU A 1 241 ? -5.954 28.086 -39.054 1.00 22.01 241 GLU A CA 1
ATOM 1852 C C . GLU A 1 241 ? -5.506 28.858 -37.815 1.00 21.34 241 GLU A C 1
ATOM 1853 O O . GLU A 1 241 ? -5.164 30.038 -37.909 1.00 21.12 241 GLU A O 1
ATOM 1859 N N . ASN A 1 242 ? -5.490 28.198 -36.660 1.00 18.90 242 ASN A N 1
ATOM 1860 C CA . ASN A 1 242 ? -5.139 28.878 -35.414 1.00 18.12 242 ASN A CA 1
ATOM 1861 C C . ASN A 1 242 ? -3.842 28.504 -34.707 1.00 17.92 242 ASN A C 1
ATOM 1862 O O . ASN A 1 242 ? -3.350 29.270 -33.877 1.00 18.14 242 ASN A O 1
ATOM 1867 N N . CYS A 1 243 ? -3.290 27.338 -35.013 1.00 19.06 243 CYS A N 1
ATOM 1868 C CA . CYS A 1 243 ? -2.057 26.909 -34.364 1.00 19.36 243 CYS A CA 1
ATOM 1869 C C . CYS A 1 243 ? -0.848 27.162 -35.257 1.00 20.18 243 CYS A C 1
ATOM 1870 O O . CYS A 1 243 ? -0.586 26.410 -36.198 1.00 21.43 243 CYS A O 1
ATOM 1873 N N . LYS A 1 244 ? -0.113 28.227 -34.951 1.00 19.48 244 LYS A N 1
ATOM 1874 C CA . LYS A 1 244 ? 1.062 28.602 -35.731 1.00 19.70 244 LYS A CA 1
ATOM 1875 C C . LYS A 1 244 ? 2.242 27.675 -35.470 1.00 19.07 244 LYS A C 1
ATOM 1876 O O . LYS A 1 244 ? 2.592 27.410 -34.320 1.00 17.42 244 LYS A O 1
ATOM 1882 N N . VAL A 1 245 ? 2.859 27.191 -36.543 1.00 18.07 245 VAL A N 1
ATOM 1883 C CA . VAL A 1 245 ? 4.010 26.307 -36.425 1.00 18.35 245 VAL A CA 1
ATOM 1884 C C . VAL A 1 245 ? 5.300 27.121 -36.346 1.00 18.37 245 VAL A C 1
ATOM 1885 O O . VAL A 1 245 ? 5.589 27.933 -37.227 1.00 18.99 245 VAL A O 1
ATOM 1889 N N . GLY A 1 246 ? 6.067 26.900 -35.282 1.00 17.34 246 GLY A N 1
ATOM 1890 C CA . GLY A 1 246 ? 7.315 27.618 -35.103 1.00 17.54 246 GLY A CA 1
ATOM 1891 C C . GLY A 1 246 ? 8.489 26.913 -35.758 1.00 17.18 246 GLY A C 1
ATOM 1892 O O . GLY A 1 246 ? 8.319 25.849 -36.356 1.00 16.22 246 GLY A O 1
ATOM 1893 N N . PRO A 1 247 ? 9.700 27.482 -35.659 1.00 17.45 247 PRO A N 1
ATOM 1894 C CA . PRO A 1 247 ? 10.910 26.902 -36.250 1.00 18.16 247 PRO A CA 1
ATOM 1895 C C . PRO A 1 247 ? 11.222 25.497 -35.749 1.00 18.86 247 PRO A C 1
ATOM 1896 O O . PRO A 1 247 ? 10.939 25.155 -34.599 1.00 18.50 247 PRO A O 1
ATOM 1900 N N . ASP A 1 248 ? 11.813 24.691 -36.624 1.00 18.75 248 ASP A N 1
ATOM 1901 C CA . ASP A 1 248 ? 12.192 23.326 -36.286 1.00 18.32 248 ASP A CA 1
ATOM 1902 C C . ASP A 1 248 ? 13.630 23.369 -35.781 1.00 19.71 248 ASP A C 1
ATOM 1903 O O . ASP A 1 248 ? 14.543 23.736 -36.523 1.00 20.45 248 ASP A O 1
ATOM 1908 N N . ASN A 1 249 ? 13.833 23.004 -34.520 1.00 19.49 249 ASN A N 1
ATOM 1909 C CA . ASN A 1 249 ? 15.167 23.019 -33.933 1.00 20.50 249 ASN A CA 1
ATOM 1910 C C . ASN A 1 249 ? 15.956 21.735 -34.165 1.00 20.40 249 ASN A C 1
ATOM 1911 O O . ASN A 1 249 ? 17.140 21.663 -33.840 1.00 21.23 249 ASN A O 1
ATOM 1916 N N . ASN A 1 250 ? 15.302 20.720 -34.718 1.00 21.31 250 ASN A N 1
ATOM 1917 C CA . ASN A 1 250 ? 15.987 19.465 -35.001 1.00 23.24 250 ASN A CA 1
ATOM 1918 C C . ASN A 1 250 ? 16.995 19.745 -36.103 1.00 26.19 250 ASN A C 1
ATOM 1919 O O . ASN A 1 250 ? 16.661 20.354 -37.118 1.00 25.62 250 ASN A O 1
ATOM 1924 N N . ARG A 1 251 ? 18.232 19.311 -35.906 1.00 30.01 251 ARG A N 1
ATOM 1925 C CA . ARG A 1 251 ? 19.254 19.548 -36.910 1.00 35.03 251 ARG A CA 1
ATOM 1926 C C . ARG A 1 251 ? 19.252 18.479 -37.989 1.00 36.99 251 ARG A C 1
ATOM 1927 O O . ARG A 1 251 ? 19.433 17.298 -37.707 1.00 37.44 251 ARG A O 1
ATOM 1935 N N . ASP A 1 252 ? 19.020 18.927 -39.221 1.00 40.01 252 ASP A N 1
ATOM 1936 C CA . ASP A 1 252 ? 18.975 18.090 -40.418 1.00 41.68 252 ASP A CA 1
ATOM 1937 C C . ASP A 1 252 ? 18.879 16.582 -40.188 1.00 41.58 252 ASP A C 1
ATOM 1938 O O . ASP A 1 252 ? 17.877 15.960 -40.544 1.00 41.60 252 ASP A O 1
ATOM 1943 N N . GLY A 1 253 ? 19.919 15.997 -39.604 1.00 40.84 253 GLY A N 1
ATOM 1944 C CA . GLY A 1 253 ? 19.913 14.568 -39.343 1.00 39.53 253 GLY A CA 1
ATOM 1945 C C . GLY A 1 253 ? 18.744 14.065 -38.507 1.00 39.10 253 GLY A C 1
ATOM 1946 O O . GLY A 1 253 ? 18.403 12.883 -38.569 1.00 39.73 253 GLY A O 1
ATOM 1947 N N . PHE A 1 254 ? 18.126 14.950 -37.729 1.00 36.69 254 PHE A N 1
ATOM 1948 C CA . PHE A 1 254 ? 16.999 14.564 -36.880 1.00 34.00 254 PHE A CA 1
ATOM 1949 C C . PHE A 1 254 ? 15.656 15.133 -37.340 1.00 31.93 254 PHE A C 1
ATOM 1950 O O . PHE A 1 254 ? 14.629 14.885 -36.708 1.00 31.31 254 PHE A O 1
ATOM 1958 N N . LYS A 1 255 ? 15.662 15.896 -38.429 1.00 29.46 255 LYS A N 1
ATOM 1959 C CA . LYS A 1 255 ? 14.435 16.499 -38.945 1.00 27.74 255 LYS A CA 1
ATOM 1960 C C . LYS A 1 255 ? 13.489 15.514 -39.622 1.00 26.20 255 LYS A C 1
ATOM 1961 O O . LYS A 1 255 ? 13.913 14.681 -40.424 1.00 26.53 255 LYS A O 1
ATOM 1967 N N . ARG A 1 256 ? 12.202 15.620 -39.301 1.00 22.93 256 ARG A N 1
ATOM 1968 C CA . ARG A 1 256 ? 11.198 14.756 -39.908 1.00 20.73 256 ARG A CA 1
ATOM 1969 C C . ARG A 1 256 ? 10.749 15.411 -41.211 1.00 20.86 256 ARG A C 1
ATOM 1970 O O . ARG A 1 256 ? 10.815 16.633 -41.353 1.00 21.45 256 ARG A O 1
ATOM 1978 N N . THR A 1 257 ? 10.301 14.597 -42.161 1.00 20.85 257 THR A N 1
ATOM 1979 C CA . THR A 1 257 ? 9.870 15.099 -43.462 1.00 21.25 257 THR A CA 1
ATOM 1980 C C . THR A 1 257 ? 8.558 15.863 -43.412 1.00 21.74 257 THR A C 1
ATOM 1981 O O . THR A 1 257 ? 7.852 15.856 -42.401 1.00 21.11 257 THR A O 1
ATOM 1985 N N . GLU A 1 258 ? 8.237 16.520 -44.521 1.00 21.15 258 GLU A N 1
ATOM 1986 C CA . GLU A 1 258 ? 7.004 17.282 -44.629 1.00 23.25 258 GLU A CA 1
ATOM 1987 C C . GLU A 1 258 ? 5.812 16.346 -44.479 1.00 22.52 258 GLU A C 1
ATOM 1988 O O . GLU A 1 258 ? 4.824 16.687 -43.827 1.00 22.15 258 GLU A O 1
ATOM 1994 N N . GLU A 1 259 ? 5.909 15.163 -45.082 1.00 21.67 259 GLU A N 1
ATOM 1995 C CA . GLU A 1 259 ? 4.828 14.186 -45.002 1.00 22.01 259 GLU A CA 1
ATOM 1996 C C . GLU A 1 259 ? 4.631 13.721 -43.563 1.00 20.58 259 GLU A C 1
ATOM 1997 O O . GLU A 1 259 ? 3.500 13.617 -43.088 1.00 20.55 259 GLU A O 1
ATOM 2003 N N . GLN A 1 260 ? 5.731 13.434 -42.873 1.00 19.88 260 GLN A N 1
ATOM 2004 C CA . GLN A 1 260 ? 5.650 12.988 -41.486 1.00 18.46 260 GLN A CA 1
ATOM 2005 C C . GLN A 1 260 ? 5.020 14.069 -40.613 1.00 18.12 260 GLN A C 1
ATOM 2006 O O . GLN A 1 260 ? 4.143 13.784 -39.799 1.00 18.50 260 GLN A O 1
ATOM 2012 N N . LYS A 1 261 ? 5.461 15.311 -40.792 1.00 17.44 261 LYS A N 1
ATOM 2013 C CA . LYS A 1 261 ? 4.934 16.424 -40.007 1.00 17.97 261 LYS A CA 1
ATOM 2014 C C . LYS A 1 261 ? 3.426 16.606 -40.175 1.00 18.20 261 LYS A C 1
ATOM 2015 O O . LYS A 1 261 ? 2.736 17.000 -39.233 1.00 17.52 261 LYS A O 1
ATOM 2021 N N . GLU A 1 262 ? 2.911 16.328 -41.368 1.00 17.61 262 GLU A N 1
ATOM 2022 C CA . GLU A 1 262 ? 1.476 16.453 -41.599 1.00 18.33 262 GLU A CA 1
ATOM 2023 C C . GLU A 1 262 ? 0.760 15.323 -40.866 1.00 18.05 262 GLU A C 1
ATOM 2024 O O . GLU A 1 262 ? -0.290 15.528 -40.256 1.00 18.47 262 GLU A O 1
ATOM 2030 N N . LYS A 1 263 ? 1.337 14.126 -40.928 1.00 17.44 263 LYS A N 1
ATOM 2031 C CA . LYS A 1 263 ? 0.748 12.978 -40.255 1.00 17.94 263 LYS A CA 1
ATOM 2032 C C . LYS A 1 263 ? 0.814 13.206 -38.746 1.00 17.31 263 LYS A C 1
ATOM 2033 O O . LYS A 1 263 ? -0.092 12.810 -38.008 1.00 15.75 263 LYS A O 1
ATOM 2039 N N . ASP A 1 264 ? 1.886 13.851 -38.292 1.00 15.67 264 ASP A N 1
ATOM 2040 C CA . ASP A 1 264 ? 2.047 14.143 -36.870 1.00 14.87 264 ASP A CA 1
ATOM 2041 C C . ASP A 1 264 ? 0.866 14.974 -36.370 1.00 15.13 264 ASP A C 1
ATOM 2042 O O . ASP A 1 264 ? 0.376 14.762 -35.259 1.00 13.85 264 ASP A O 1
ATOM 2047 N N . TRP A 1 265 ? 0.416 15.924 -37.187 1.00 12.95 265 TRP A N 1
ATOM 2048 C CA . TRP A 1 265 ? -0.720 16.767 -36.820 1.00 13.42 265 TRP A CA 1
ATOM 2049 C C . TRP A 1 265 ? -2.020 15.970 -36.795 1.00 13.75 265 TRP A C 1
ATOM 2050 O O . TRP A 1 265 ? -2.812 16.092 -35.864 1.00 13.76 265 TRP A O 1
ATOM 2061 N N . GLU A 1 266 ? -2.237 15.160 -37.826 1.00 13.04 266 GLU A N 1
ATOM 2062 C CA . GLU A 1 266 ? -3.449 14.355 -37.918 1.00 13.47 266 GLU A CA 1
ATOM 2063 C C . GLU A 1 266 ? -3.592 13.412 -36.729 1.00 12.57 266 GLU A C 1
ATOM 2064 O O . GLU A 1 266 ? -4.662 13.321 -36.126 1.00 12.94 266 GLU A O 1
ATOM 2070 N N . ILE A 1 267 ? -2.513 12.715 -36.395 1.00 12.03 267 ILE A N 1
ATOM 2071 C CA . ILE A 1 267 ? -2.533 11.788 -35.272 1.00 12.40 267 ILE A CA 1
ATOM 2072 C C . ILE A 1 267 ? -2.646 12.538 -33.944 1.00 11.81 267 ILE A C 1
ATOM 2073 O O . ILE A 1 267 ? -3.340 12.090 -33.035 1.00 11.38 267 ILE A O 1
ATOM 2078 N N . SER A 1 268 ? -1.976 13.684 -33.834 1.00 12.27 268 SER A N 1
ATOM 2079 C CA . SER A 1 268 ? -2.038 14.475 -32.606 1.00 10.52 268 SER A CA 1
ATOM 2080 C C . SER A 1 268 ? -3.473 14.898 -32.312 1.00 11.17 268 SER A C 1
ATOM 2081 O O . SER A 1 268 ? -3.911 14.892 -31.158 1.00 11.08 268 SER A O 1
ATOM 2084 N N . VAL A 1 269 ? -4.203 15.273 -33.359 1.00 11.68 269 VAL A N 1
ATOM 2085 C CA . VAL A 1 269 ? -5.593 15.687 -33.208 1.00 12.21 269 VAL A CA 1
ATOM 2086 C C . VAL A 1 269 ? -6.455 14.488 -32.824 1.00 12.06 269 VAL A C 1
ATOM 2087 O O . VAL A 1 269 ? -7.294 14.580 -31.929 1.00 11.41 269 VAL A O 1
ATOM 2091 N N . LYS A 1 270 ? -6.244 13.360 -33.496 1.00 10.63 270 LYS A N 1
ATOM 2092 C CA . LYS A 1 270 ? -7.013 12.159 -33.194 1.00 10.90 270 LYS A CA 1
ATOM 2093 C C . LYS A 1 270 ? -6.775 11.731 -31.751 1.00 10.54 270 LYS A C 1
ATOM 2094 O O . LYS A 1 270 ? -7.693 11.260 -31.079 1.00 11.36 270 LYS A O 1
ATOM 2100 N N . MET A 1 271 ? -5.544 11.904 -31.275 1.00 9.68 271 MET A N 1
ATOM 2101 C CA . MET A 1 271 ? -5.211 11.541 -29.901 1.00 9.80 271 MET A CA 1
ATOM 2102 C C . MET A 1 271 ? -6.038 12.368 -28.927 1.00 9.98 271 MET A C 1
ATOM 2103 O O . MET A 1 271 ? -6.511 11.856 -27.913 1.00 9.88 271 MET A O 1
ATOM 2108 N N . ALA A 1 272 ? -6.219 13.648 -29.239 1.00 9.83 272 ALA A N 1
ATOM 2109 C CA . ALA A 1 272 ? -7.004 14.530 -28.382 1.00 10.29 272 ALA A CA 1
ATOM 2110 C C . ALA A 1 272 ? -8.447 14.046 -28.296 1.00 10.30 272 ALA A C 1
ATOM 2111 O O . ALA A 1 272 ? -9.027 13.982 -27.212 1.00 10.30 272 ALA A O 1
ATOM 2113 N N . LEU A 1 273 ? -9.026 13.703 -29.444 1.00 9.79 273 LEU A N 1
ATOM 2114 C CA . LEU A 1 273 ? -10.406 13.227 -29.489 1.00 10.06 273 LEU A CA 1
ATOM 2115 C C . LEU A 1 273 ? -10.573 11.930 -28.705 1.00 9.82 273 LEU A C 1
ATOM 2116 O O . LEU A 1 273 ? -11.509 11.782 -27.919 1.00 9.91 273 LEU A O 1
ATOM 2121 N N . ILE A 1 274 ? -9.654 10.997 -28.926 1.00 9.72 274 ILE A N 1
ATOM 2122 C CA . ILE A 1 274 ? -9.692 9.700 -28.260 1.00 9.60 274 ILE A CA 1
ATOM 2123 C C . ILE A 1 274 ? -9.563 9.837 -26.744 1.00 10.14 274 ILE A C 1
ATOM 2124 O O . ILE A 1 274 ? -10.311 9.210 -25.995 1.00 10.90 274 ILE A O 1
ATOM 2129 N N . ALA A 1 275 ? -8.620 10.658 -26.294 1.00 10.21 275 ALA A N 1
ATOM 2130 C CA . ALA A 1 275 ? -8.426 10.855 -24.861 1.00 9.65 275 ALA A CA 1
ATOM 2131 C C . ALA A 1 275 ? -9.697 11.401 -24.216 1.00 9.62 275 ALA A C 1
ATOM 2132 O O . ALA A 1 275 ? -10.138 10.908 -23.174 1.00 9.40 275 ALA A O 1
ATOM 2134 N N . ARG A 1 276 ? -10.287 12.422 -24.830 1.00 8.72 276 ARG A N 1
ATOM 2135 C CA . ARG A 1 276 ? -11.504 13.014 -24.292 1.00 8.93 276 ARG A CA 1
ATOM 2136 C C . ARG A 1 276 ? -12.637 11.990 -24.297 1.00 8.43 276 ARG A C 1
ATOM 2137 O O . ARG A 1 276 ? -13.383 11.877 -23.321 1.00 8.82 276 ARG A O 1
ATOM 2145 N N . ASP A 1 277 ? -12.769 11.244 -25.395 1.00 9.51 277 ASP A N 1
ATOM 2146 C CA . ASP A 1 277 ? -13.821 10.233 -25.495 1.00 9.44 277 ASP A CA 1
ATOM 2147 C C . ASP A 1 277 ? -13.666 9.182 -24.399 1.00 9.34 277 ASP A C 1
ATOM 2148 O O . ASP A 1 277 ? -14.658 8.661 -23.884 1.00 11.46 277 ASP A O 1
ATOM 2153 N N . LEU A 1 278 ? -12.423 8.859 -24.055 1.00 9.27 278 LEU A N 1
ATOM 2154 C CA . LEU A 1 278 ? -12.168 7.881 -23.005 1.00 8.97 278 LEU A CA 1
ATOM 2155 C C . LEU A 1 278 ? -12.595 8.423 -21.645 1.00 8.73 278 LEU A C 1
ATOM 2156 O O . LEU A 1 278 ? -13.153 7.698 -20.822 1.00 8.99 278 LEU A O 1
ATOM 2161 N N . MET A 1 279 ? -12.338 9.705 -21.409 1.00 8.97 279 MET A N 1
ATOM 2162 C CA . MET A 1 279 ? -12.683 10.310 -20.130 1.00 8.95 279 MET A CA 1
ATOM 2163 C C . MET A 1 279 ? -14.177 10.481 -19.867 1.00 10.88 279 MET A C 1
ATOM 2164 O O . MET A 1 279 ? -14.664 10.118 -18.797 1.00 8.79 279 MET A O 1
ATOM 2169 N N . VAL A 1 280 ? -14.905 11.020 -20.843 1.00 9.69 280 VAL A N 1
ATOM 2170 C CA . VAL A 1 280 ? -16.328 11.282 -20.653 1.00 9.73 280 VAL A CA 1
ATOM 2171 C C . VAL A 1 280 ? -17.299 10.629 -21.634 1.00 9.40 280 VAL A C 1
ATOM 2172 O O . VAL A 1 280 ? -18.497 10.919 -21.605 1.00 10.45 280 VAL A O 1
ATOM 2176 N N . GLY A 1 281 ? -16.792 9.749 -22.490 1.00 9.09 281 GLY A N 1
ATOM 2177 C CA . GLY A 1 281 ? -17.647 9.084 -23.458 1.00 10.27 281 GLY A CA 1
ATOM 2178 C C . GLY A 1 281 ? -18.019 9.978 -24.628 1.00 10.92 281 GLY A C 1
ATOM 2179 O O . GLY A 1 281 ? -17.609 11.139 -24.696 1.00 11.43 281 GLY A O 1
ATOM 2180 N N . ASN A 1 282 ? -18.797 9.434 -25.557 1.00 11.80 282 ASN A N 1
ATOM 2181 C CA . ASN A 1 282 ? -19.230 10.193 -26.723 1.00 11.30 282 ASN A CA 1
ATOM 2182 C C . ASN A 1 282 ? -20.391 9.478 -27.397 1.00 12.24 282 ASN A C 1
ATOM 2183 O O . ASN A 1 282 ? -20.221 8.394 -27.950 1.00 11.95 282 ASN A O 1
ATOM 2188 N N . LYS A 1 283 ? -21.567 10.096 -27.353 1.00 14.85 283 LYS A N 1
ATOM 2189 C CA . LYS A 1 283 ? -22.764 9.512 -27.950 1.00 17.80 283 LYS A CA 1
ATOM 2190 C C . LYS A 1 283 ? -22.562 9.178 -29.425 1.00 16.99 283 LYS A C 1
ATOM 2191 O O . LYS A 1 283 ? -23.161 8.235 -29.943 1.00 17.16 283 LYS A O 1
ATOM 2197 N N . LYS A 1 284 ? -21.715 9.950 -30.098 1.00 16.59 284 LYS A N 1
ATOM 2198 C CA . LYS A 1 284 ? -21.445 9.727 -31.514 1.00 17.39 284 LYS A CA 1
ATOM 2199 C C . LYS A 1 284 ? -20.895 8.326 -31.768 1.00 16.44 284 LYS A C 1
ATOM 2200 O O . LYS A 1 284 ? -21.187 7.713 -32.796 1.00 15.85 284 LYS A O 1
ATOM 2206 N N . LEU A 1 285 ? -20.102 7.815 -30.832 1.00 14.62 285 LEU A N 1
ATOM 2207 C CA . LEU A 1 285 ? -19.527 6.487 -30.985 1.00 14.13 285 LEU A CA 1
ATOM 2208 C C . LEU A 1 285 ? -20.607 5.408 -30.991 1.00 15.14 285 LEU A C 1
ATOM 2209 O O . LEU A 1 285 ? -20.479 4.395 -31.677 1.00 14.64 285 LEU A O 1
ATOM 2214 N N . GLU A 1 286 ? -21.672 5.624 -30.226 1.00 16.93 286 GLU A N 1
ATOM 2215 C CA . GLU A 1 286 ? -22.756 4.655 -30.186 1.00 19.89 286 GLU A CA 1
ATOM 2216 C C . GLU A 1 286 ? -23.430 4.598 -31.552 1.00 20.54 286 GLU A C 1
ATOM 2217 O O . GLU A 1 286 ? -23.731 3.523 -32.064 1.00 20.25 286 GLU A O 1
ATOM 2223 N N . GLU A 1 287 ? -23.649 5.767 -32.142 1.00 22.26 287 GLU A N 1
ATOM 2224 C CA . GLU A 1 287 ? -24.283 5.856 -33.449 1.00 22.85 287 GLU A CA 1
ATOM 2225 C C . GLU A 1 287 ? -23.425 5.158 -34.504 1.00 22.01 287 GLU A C 1
ATOM 2226 O O . GLU A 1 287 ? -23.941 4.646 -35.496 1.00 22.17 287 GLU A O 1
ATOM 2232 N N . MET A 1 288 ? -22.116 5.128 -34.271 1.00 19.60 288 MET A N 1
ATOM 2233 C CA . MET A 1 288 ? -21.170 4.506 -35.195 1.00 18.87 288 MET A CA 1
ATOM 2234 C C . MET A 1 288 ? -21.031 2.998 -35.019 1.00 18.28 288 MET A C 1
ATOM 2235 O O . MET A 1 288 ? -20.317 2.344 -35.781 1.00 18.87 288 MET A O 1
ATOM 2240 N N . GLY A 1 289 ? -21.700 2.450 -34.011 1.00 17.85 289 GLY A N 1
ATOM 2241 C CA . GLY A 1 289 ? -21.623 1.020 -33.777 1.00 18.01 289 GLY A CA 1
ATOM 2242 C C . GLY A 1 289 ? -20.601 0.625 -32.726 1.00 16.90 289 GLY A C 1
ATOM 2243 O O . GLY A 1 289 ? -20.176 -0.529 -32.671 1.00 17.29 289 GLY A O 1
ATOM 2244 N N . TYR A 1 290 ? -20.194 1.585 -31.902 1.00 15.48 290 TYR A N 1
ATOM 2245 C CA . TYR A 1 290 ? -19.229 1.322 -30.838 1.00 13.89 290 TYR A CA 1
ATOM 2246 C C . TYR A 1 290 ? -19.847 1.723 -29.504 1.00 13.17 290 TYR A C 1
ATOM 2247 O O . TYR A 1 290 ? -19.385 2.650 -28.836 1.00 11.87 290 TYR A O 1
ATOM 2256 N N . GLY A 1 291 ? -20.895 0.996 -29.127 1.00 11.82 291 GLY A N 1
ATOM 2257 C CA . GLY A 1 291 ? -21.616 1.272 -27.899 1.00 11.60 291 GLY A CA 1
ATOM 2258 C C . GLY A 1 291 ? -20.834 1.216 -26.604 1.00 9.48 291 GLY A C 1
ATOM 2259 O O . GLY A 1 291 ? -21.080 2.022 -25.709 1.00 10.80 291 GLY A O 1
ATOM 2260 N N . GLU A 1 292 ? -19.913 0.267 -26.475 1.00 10.72 292 GLU A N 1
ATOM 2261 C CA . GLU A 1 292 ? -19.135 0.177 -25.243 1.00 10.93 292 GLU A CA 1
ATOM 2262 C C . GLU A 1 292 ? -18.216 1.388 -25.116 1.00 10.09 292 GLU A C 1
ATOM 2263 O O . GLU A 1 292 ? -18.148 2.024 -24.061 1.00 9.80 292 GLU A O 1
ATOM 2269 N N . GLU A 1 293 ? -17.513 1.704 -26.198 1.00 9.44 293 GLU A N 1
ATOM 2270 C CA . GLU A 1 293 ? -16.595 2.836 -26.210 1.00 9.48 293 GLU A CA 1
ATOM 2271 C C . GLU A 1 293 ? -17.328 4.150 -25.963 1.00 10.12 293 GLU A C 1
ATOM 2272 O O . GLU A 1 293 ? -16.773 5.082 -25.385 1.00 11.05 293 GLU A O 1
ATOM 2278 N N . ALA A 1 294 ? -18.585 4.218 -26.389 1.00 9.68 294 ALA A N 1
ATOM 2279 C CA . ALA A 1 294 ? -19.382 5.428 -26.218 1.00 9.91 294 ALA A CA 1
ATOM 2280 C C . ALA A 1 294 ? -19.627 5.796 -24.756 1.00 10.22 294 ALA A C 1
ATOM 2281 O O . ALA A 1 294 ? -19.859 6.962 -24.436 1.00 10.00 294 ALA A O 1
ATOM 2283 N N . LEU A 1 295 ? -19.567 4.809 -23.867 1.00 9.95 295 LEU A N 1
ATOM 2284 C CA . LEU A 1 295 ? -19.825 5.050 -22.451 1.00 9.76 295 LEU A CA 1
ATOM 2285 C C . LEU A 1 295 ? -18.792 5.922 -21.745 1.00 9.58 295 LEU A C 1
ATOM 2286 O O . LEU A 1 295 ? -19.147 6.776 -20.933 1.00 9.86 295 LEU A O 1
ATOM 2291 N N . GLY A 1 296 ? -17.519 5.712 -22.056 1.00 10.24 296 GLY A N 1
ATOM 2292 C CA . GLY A 1 296 ? -16.478 6.490 -21.404 1.00 8.63 296 GLY A CA 1
ATOM 2293 C C . GLY A 1 296 ? -16.138 5.854 -20.069 1.00 9.34 296 GLY A C 1
ATOM 2294 O O . GLY A 1 296 ? -16.785 4.886 -19.662 1.00 10.37 296 GLY A O 1
ATOM 2295 N N . ARG A 1 297 ? -15.142 6.399 -19.376 1.00 8.61 297 ARG A N 1
ATOM 2296 C CA . ARG A 1 297 ? -14.716 5.845 -18.091 1.00 7.82 297 ARG A CA 1
ATOM 2297 C C . ARG A 1 297 ? -15.061 6.740 -16.894 1.00 6.99 297 ARG A C 1
ATOM 2298 O O . ARG A 1 297 ? -14.516 6.559 -15.801 1.00 6.86 297 ARG A O 1
ATOM 2306 N N . ASN A 1 298 ? -15.966 7.696 -17.108 1.00 6.32 298 ASN A N 1
ATOM 2307 C CA . ASN A 1 298 ? -16.426 8.616 -16.061 1.00 6.29 298 ASN A CA 1
ATOM 2308 C C . ASN A 1 298 ? -15.253 9.171 -15.258 1.00 7.73 298 ASN A C 1
ATOM 2309 O O . ASN A 1 298 ? -15.276 9.198 -14.024 1.00 7.93 298 ASN A O 1
ATOM 2314 N N . ALA A 1 299 ? -14.239 9.635 -15.977 1.00 8.46 299 ALA A N 1
ATOM 2315 C CA . ALA A 1 299 ? -13.021 10.155 -15.368 1.00 7.16 299 ALA A CA 1
ATOM 2316 C C . ALA A 1 299 ? -12.962 11.675 -15.260 1.00 8.22 299 ALA A C 1
ATOM 2317 O O . ALA A 1 299 ? -13.033 12.385 -16.264 1.00 8.84 299 ALA A O 1
ATOM 2319 N N . ILE A 1 300 ? -12.823 12.170 -14.034 1.00 7.01 300 ILE A N 1
ATOM 2320 C CA . ILE A 1 300 ? -12.736 13.609 -13.811 1.00 8.24 300 ILE A CA 1
ATOM 2321 C C . ILE A 1 300 ? -11.275 14.041 -13.961 1.00 7.44 300 ILE A C 1
ATOM 2322 O O . ILE A 1 300 ? -10.952 15.230 -13.964 1.00 7.90 300 ILE A O 1
ATOM 2327 N N . VAL A 1 301 ? -10.393 13.055 -14.087 1.00 7.17 301 VAL A N 1
ATOM 2328 C CA . VAL A 1 301 ? -8.969 13.303 -14.283 1.00 8.37 301 VAL A CA 1
ATOM 2329 C C . VAL A 1 301 ? -8.349 12.054 -14.901 1.00 7.32 301 VAL A C 1
ATOM 2330 O O . VAL A 1 301 ? -8.811 10.942 -14.662 1.00 6.69 301 VAL A O 1
ATOM 2334 N N . ALA A 1 302 ? -7.326 12.242 -15.724 1.00 7.12 302 ALA A N 1
ATOM 2335 C CA . ALA A 1 302 ? -6.664 11.122 -16.379 1.00 6.73 302 ALA A CA 1
ATOM 2336 C C . ALA A 1 302 ? -5.218 11.480 -16.685 1.00 6.78 302 ALA A C 1
ATOM 2337 O O . ALA A 1 302 ? -4.797 12.623 -16.490 1.00 7.68 302 ALA A O 1
ATOM 2339 N N . GLY A 1 303 ? -4.467 10.495 -17.167 1.00 6.62 303 GLY A N 1
ATOM 2340 C CA . GLY A 1 303 ? -3.073 10.709 -17.506 1.00 7.24 303 GLY A CA 1
ATOM 2341 C C . GLY A 1 303 ? -2.674 9.857 -18.695 1.00 7.23 303 GLY A C 1
ATOM 2342 O O . GLY A 1 303 ? -3.304 8.835 -18.970 1.00 6.99 303 GLY A O 1
ATOM 2343 N N . PHE A 1 304 ? -1.624 10.275 -19.396 1.00 7.35 304 PHE A N 1
ATOM 2344 C CA . PHE A 1 304 ? -1.127 9.564 -20.573 1.00 7.26 304 PHE A CA 1
ATOM 2345 C C . PHE A 1 304 ? 0.365 9.309 -20.382 1.00 7.73 304 PHE A C 1
ATOM 2346 O O . PHE A 1 304 ? 1.145 10.252 -20.250 1.00 6.61 304 PHE A O 1
ATOM 2354 N N . GLN A 1 305 ? 0.765 8.042 -20.379 1.00 7.22 305 GLN A N 1
ATOM 2355 C CA . GLN A 1 305 ? 2.169 7.707 -20.183 1.00 7.82 305 GLN A CA 1
ATOM 2356 C C . GLN A 1 305 ? 3.077 8.386 -21.198 1.00 7.78 305 GLN A C 1
ATOM 2357 O O . GLN A 1 305 ? 3.998 9.111 -20.823 1.00 7.53 305 GLN A O 1
ATOM 2363 N N . GLY A 1 306 ? 2.828 8.137 -22.479 1.00 7.86 306 GLY A N 1
ATOM 2364 C CA . GLY A 1 306 ? 3.650 8.739 -23.516 1.00 8.54 306 GLY A CA 1
ATOM 2365 C C . GLY A 1 306 ? 5.032 8.110 -23.587 1.00 9.09 306 GLY A C 1
ATOM 2366 O O . GLY A 1 306 ? 5.177 7.011 -24.116 1.00 9.64 306 GLY A O 1
ATOM 2367 N N . GLN A 1 307 ? 6.043 8.798 -23.054 1.00 9.61 307 GLN A N 1
ATOM 2368 C CA . GLN A 1 307 ? 7.413 8.282 -23.060 1.00 9.43 307 GLN A CA 1
ATOM 2369 C C . GLN A 1 307 ? 7.462 7.085 -22.105 1.00 10.22 307 GLN A C 1
ATOM 2370 O O . GLN A 1 307 ? 6.821 7.102 -21.056 1.00 10.98 307 GLN A O 1
ATOM 2376 N N . ARG A 1 308 ? 8.217 6.048 -22.455 1.00 9.63 308 ARG A N 1
ATOM 2377 C CA . ARG A 1 308 ? 9.003 5.987 -23.691 1.00 9.28 308 ARG A CA 1
ATOM 2378 C C . ARG A 1 308 ? 8.308 5.209 -24.819 1.00 10.08 308 ARG A C 1
ATOM 2379 O O . ARG A 1 308 ? 8.515 5.478 -26.005 1.00 9.09 308 ARG A O 1
ATOM 2387 N N . GLN A 1 309 ? 7.493 4.230 -24.446 1.00 10.29 309 GLN A N 1
ATOM 2388 C CA . GLN A 1 309 ? 6.842 3.381 -25.431 1.00 10.69 309 GLN A CA 1
ATOM 2389 C C . GLN A 1 309 ? 6.080 4.018 -26.578 1.00 10.47 309 GLN A C 1
ATOM 2390 O O . GLN A 1 309 ? 6.292 3.654 -27.733 1.00 11.61 309 GLN A O 1
ATOM 2396 N N . TRP A 1 310 ? 5.175 4.938 -26.272 1.00 10.27 310 TRP A N 1
ATOM 2397 C CA . TRP A 1 310 ? 4.382 5.575 -27.320 1.00 9.70 310 TRP A CA 1
ATOM 2398 C C . TRP A 1 310 ? 5.194 6.522 -28.192 1.00 10.23 310 TRP A C 1
ATOM 2399 O O . TRP A 1 310 ? 5.134 6.456 -29.420 1.00 10.23 310 TRP A O 1
ATOM 2410 N N . THR A 1 311 ? 5.960 7.395 -27.549 1.00 10.51 311 THR A N 1
ATOM 2411 C CA . THR A 1 311 ? 6.760 8.386 -28.254 1.00 10.74 311 THR A CA 1
ATOM 2412 C C . THR A 1 311 ? 7.927 7.831 -29.076 1.00 11.16 311 THR A C 1
ATOM 2413 O O . THR A 1 311 ? 8.442 8.516 -29.962 1.00 12.38 311 THR A O 1
ATOM 2417 N N . ASP A 1 312 ? 8.347 6.600 -28.801 1.00 9.70 312 ASP A N 1
ATOM 2418 C CA . ASP A 1 312 ? 9.446 6.018 -29.566 1.00 10.61 312 ASP A CA 1
ATOM 2419 C C . ASP A 1 312 ? 8.991 5.686 -30.990 1.00 10.48 312 ASP A C 1
ATOM 2420 O O . ASP A 1 312 ? 9.817 5.419 -31.869 1.00 11.05 312 ASP A O 1
ATOM 2425 N N . TYR A 1 313 ? 7.682 5.714 -31.224 1.00 10.00 313 TYR A N 1
ATOM 2426 C CA . TYR A 1 313 ? 7.152 5.387 -32.543 1.00 10.98 313 TYR A CA 1
ATOM 2427 C C . TYR A 1 313 ? 6.062 6.324 -33.069 1.00 10.89 313 TYR A C 1
ATOM 2428 O O . TYR A 1 313 ? 6.009 6.608 -34.267 1.00 12.20 313 TYR A O 1
ATOM 2437 N N . PHE A 1 314 ? 5.197 6.798 -32.177 1.00 9.44 314 PHE A N 1
ATOM 2438 C CA . PHE A 1 314 ? 4.089 7.682 -32.549 1.00 10.15 314 PHE A CA 1
ATOM 2439 C C . PHE A 1 314 ? 4.296 9.133 -32.122 1.00 10.18 314 PHE A C 1
ATOM 2440 O O . PHE A 1 314 ? 5.142 9.426 -31.280 1.00 10.61 314 PHE A O 1
ATOM 2448 N N . PRO A 1 315 ? 3.515 10.063 -32.703 1.00 11.04 315 PRO A N 1
ATOM 2449 C CA . PRO A 1 315 ? 3.622 11.485 -32.353 1.00 11.50 315 PRO A CA 1
ATOM 2450 C C . PRO A 1 315 ? 3.376 11.607 -30.847 1.00 11.85 315 PRO A C 1
ATOM 2451 O O . PRO A 1 315 ? 2.509 10.916 -30.306 1.00 11.33 315 PRO A O 1
ATOM 2455 N N . ASN A 1 316 ? 4.115 12.480 -30.170 1.00 10.88 316 ASN A N 1
ATOM 2456 C CA . ASN A 1 316 ? 3.948 12.596 -28.723 1.00 10.76 316 ASN A CA 1
ATOM 2457 C C . ASN A 1 316 ? 2.622 13.193 -28.272 1.00 11.00 316 ASN A C 1
ATOM 2458 O O . ASN A 1 316 ? 1.821 13.657 -29.083 1.00 9.98 316 ASN A O 1
ATOM 2463 N N . GLY A 1 317 ? 2.395 13.165 -26.963 1.00 9.86 317 GLY A N 1
ATOM 2464 C CA . GLY A 1 317 ? 1.152 13.679 -26.421 1.00 10.23 317 GLY A CA 1
ATOM 2465 C C . GLY A 1 317 ? 1.110 15.157 -26.092 1.00 9.85 317 GLY A C 1
ATOM 2466 O O . GLY A 1 317 ? 0.173 15.607 -25.437 1.00 10.51 317 GLY A O 1
ATOM 2467 N N . ASP A 1 318 ? 2.095 15.922 -26.553 1.00 9.98 318 ASP A N 1
ATOM 2468 C CA . ASP A 1 318 ? 2.122 17.349 -26.252 1.00 10.83 318 ASP A CA 1
ATOM 2469 C C . ASP A 1 318 ? 0.867 18.110 -26.665 1.00 10.65 318 ASP A C 1
ATOM 2470 O O . ASP A 1 318 ? 0.308 18.865 -25.871 1.00 10.89 318 ASP A O 1
ATOM 2475 N N . PHE A 1 319 ? 0.420 17.930 -27.903 1.00 10.01 319 PHE A N 1
ATOM 2476 C CA . PHE A 1 319 ? -0.761 18.651 -28.347 1.00 10.78 319 PHE A CA 1
ATOM 2477 C C . PHE A 1 319 ? -2.000 18.220 -27.571 1.00 10.34 319 PHE A C 1
ATOM 2478 O O . PHE A 1 319 ? -2.762 19.057 -27.090 1.00 9.93 319 PHE A O 1
ATOM 2486 N N . MET A 1 320 ? -2.198 16.911 -27.458 1.00 10.04 320 MET A N 1
ATOM 2487 C CA . MET A 1 320 ? -3.330 16.363 -26.725 1.00 10.10 320 MET A CA 1
ATOM 2488 C C . MET A 1 320 ? -3.362 16.898 -25.291 1.00 10.28 320 MET A C 1
ATOM 2489 O O . MET A 1 320 ? -4.395 17.373 -24.815 1.00 9.92 320 MET A O 1
ATOM 2494 N N . GLU A 1 321 ? -2.224 16.831 -24.609 1.00 9.87 321 GLU A N 1
ATOM 2495 C CA . GLU A 1 321 ? -2.137 17.301 -23.229 1.00 9.37 321 GLU A CA 1
ATOM 2496 C C . GLU A 1 321 ? -2.305 18.814 -23.127 1.00 9.59 321 GLU A C 1
ATOM 2497 O O . GLU A 1 321 ? -2.798 19.335 -22.126 1.00 10.01 321 GLU A O 1
ATOM 2503 N N . THR A 1 322 ? -1.901 19.520 -24.174 1.00 9.36 322 THR A N 1
ATOM 2504 C CA . THR A 1 322 ? -2.027 20.966 -24.197 1.00 10.14 322 THR A CA 1
ATOM 2505 C C . THR A 1 322 ? -3.486 21.379 -24.368 1.00 10.38 322 THR A C 1
ATOM 2506 O O . THR A 1 322 ? -4.032 22.139 -23.563 1.00 9.94 322 THR A O 1
ATOM 2510 N N . ILE A 1 323 ? -4.124 20.851 -25.406 1.00 10.29 323 ILE A N 1
ATOM 2511 C CA . ILE A 1 323 ? -5.504 21.205 -25.700 1.00 11.46 323 ILE A CA 1
ATOM 2512 C C . ILE A 1 323 ? -6.536 20.740 -24.668 1.00 10.20 323 ILE A C 1
ATOM 2513 O O . ILE A 1 323 ? -7.445 21.495 -24.328 1.00 11.31 323 ILE A O 1
ATOM 2518 N N . LEU A 1 324 ? -6.403 19.521 -24.155 1.00 9.80 324 LEU A N 1
ATOM 2519 C CA . LEU A 1 324 ? -7.373 19.043 -23.173 1.00 9.42 324 LEU A CA 1
ATOM 2520 C C . LEU A 1 324 ? -7.403 19.928 -21.930 1.00 9.30 324 LEU A C 1
ATOM 2521 O O . LEU A 1 324 ? -8.474 20.251 -21.422 1.00 9.82 324 LEU A O 1
ATOM 2526 N N . ASN A 1 325 ? -6.228 20.329 -21.451 1.00 9.39 325 ASN A N 1
ATOM 2527 C CA . ASN A 1 325 ? -6.140 21.169 -20.261 1.00 8.90 325 ASN A CA 1
ATOM 2528 C C . ASN A 1 325 ? -6.516 22.623 -20.491 1.00 7.99 325 ASN A C 1
ATOM 2529 O O . ASN A 1 325 ? -6.689 23.375 -19.535 1.00 8.76 325 ASN A O 1
ATOM 2534 N N . SER A 1 326 ? -6.633 23.023 -21.753 1.00 8.82 326 SER A N 1
ATOM 2535 C CA . SER A 1 326 ? -6.999 24.399 -22.067 1.00 8.70 326 SER A CA 1
ATOM 2536 C C . SER A 1 326 ? -8.490 24.621 -21.863 1.00 8.90 326 SER A C 1
ATOM 2537 O O . SER A 1 326 ? -9.269 23.668 -21.778 1.00 10.26 326 SER A O 1
ATOM 2540 N N . SER A 1 327 ? -8.882 25.889 -21.797 1.00 8.61 327 SER A N 1
ATOM 2541 C CA . SER A 1 327 ? -10.278 26.257 -21.602 1.00 8.16 327 SER A CA 1
ATOM 2542 C C . SER A 1 327 ? -11.011 26.477 -22.925 1.00 9.65 327 SER A C 1
ATOM 2543 O O . SER A 1 327 ? -12.079 27.090 -22.954 1.00 10.91 327 SER A O 1
ATOM 2546 N N . PHE A 1 328 ? -10.443 25.976 -24.017 1.00 10.73 328 PHE A N 1
ATOM 2547 C CA . PHE A 1 328 ? -11.068 26.136 -25.323 1.00 10.99 328 PHE A CA 1
ATOM 2548 C C . PHE A 1 328 ? -10.402 25.272 -26.384 1.00 11.74 328 PHE A C 1
ATOM 2549 O O . PHE A 1 328 ? -9.269 24.817 -26.211 1.00 11.48 328 PHE A O 1
ATOM 2557 N N . ASP A 1 329 ? -11.131 25.035 -27.472 1.00 11.41 329 ASP A N 1
ATOM 2558 C CA . ASP A 1 329 ? -10.622 24.282 -28.611 1.00 12.83 329 ASP A CA 1
ATOM 2559 C C . ASP A 1 329 ? -11.509 24.548 -29.820 1.00 12.80 329 ASP A C 1
ATOM 2560 O O . ASP A 1 329 ? -12.239 25.544 -29.845 1.00 13.16 329 ASP A O 1
ATOM 2565 N N . TRP A 1 330 ? -11.438 23.677 -30.821 1.00 12.74 330 TRP A N 1
ATOM 2566 C CA . TRP A 1 330 ? -12.224 23.833 -32.043 1.00 13.54 330 TRP A CA 1
ATOM 2567 C C . TRP A 1 330 ? -13.734 23.849 -31.840 1.00 14.73 330 TRP A C 1
ATOM 2568 O O . TRP A 1 330 ? -14.478 24.242 -32.741 1.00 15.47 330 TRP A O 1
ATOM 2579 N N . ASN A 1 331 ? -14.194 23.426 -30.664 1.00 14.68 331 ASN A N 1
ATOM 2580 C CA . ASN A 1 331 ? -15.624 23.421 -30.376 1.00 15.79 331 ASN A CA 1
ATOM 2581 C C . ASN A 1 331 ? -16.020 24.632 -29.537 1.00 15.22 331 ASN A C 1
ATOM 2582 O O . ASN A 1 331 ? -17.172 24.754 -29.116 1.00 18.20 331 ASN A O 1
ATOM 2587 N N . GLY A 1 332 ? -15.063 25.525 -29.295 1.00 13.43 332 GLY A N 1
ATOM 2588 C CA . GLY A 1 332 ? -15.346 26.717 -28.512 1.00 12.92 332 GLY A CA 1
ATOM 2589 C C . GLY A 1 332 ? -14.850 26.633 -27.079 1.00 12.33 332 GLY A C 1
ATOM 2590 O O . GLY A 1 332 ? -14.125 25.709 -26.720 1.00 12.44 332 GLY A O 1
ATOM 2591 N N . LYS A 1 333 ? -15.234 27.605 -26.259 1.00 12.44 333 LYS A N 1
ATOM 2592 C CA . LYS A 1 333 ? -14.817 27.623 -24.863 1.00 12.27 333 LYS A CA 1
ATOM 2593 C C . LYS A 1 333 ? -15.480 26.481 -24.105 1.00 12.21 333 LYS A C 1
ATOM 2594 O O . LYS A 1 333 ? -16.618 26.105 -24.395 1.00 12.41 333 LYS A O 1
ATOM 2600 N N . ARG A 1 334 ? -14.762 25.927 -23.134 1.00 10.05 334 ARG A N 1
ATOM 2601 C CA . ARG A 1 334 ? -15.282 24.811 -22.351 1.00 9.59 334 ARG A CA 1
ATOM 2602 C C . ARG A 1 334 ? -14.428 24.593 -21.120 1.00 9.53 334 ARG A C 1
ATOM 2603 O O . ARG A 1 334 ? -13.322 25.115 -21.019 1.00 9.63 334 ARG A O 1
ATOM 2611 N N . ALA A 1 335 ? -14.943 23.799 -20.190 1.00 9.89 335 ALA A N 1
ATOM 2612 C CA . ALA A 1 335 ? -14.197 23.488 -18.985 1.00 9.71 335 ALA A CA 1
ATOM 2613 C C . ALA A 1 335 ? -13.031 22.607 -19.403 1.00 10.16 335 ALA A C 1
ATOM 2614 O O . ALA A 1 335 ? -13.131 21.830 -20.355 1.00 10.34 335 ALA A O 1
ATOM 2616 N N . PRO A 1 336 ? -11.892 22.742 -18.720 1.00 9.83 336 PRO A N 1
ATOM 2617 C CA . PRO A 1 336 ? -10.737 21.915 -19.067 1.00 8.85 336 PRO A CA 1
ATOM 2618 C C . PRO A 1 336 ? -11.020 20.456 -18.714 1.00 8.71 336 PRO A C 1
ATOM 2619 O O . PRO A 1 336 ? -11.981 20.155 -18.002 1.00 8.55 336 PRO A O 1
ATOM 2623 N N . TYR A 1 337 ? -10.187 19.562 -19.235 1.00 8.09 337 TYR A N 1
ATOM 2624 C CA . TYR A 1 337 ? -10.250 18.139 -18.917 1.00 9.19 337 TYR A CA 1
ATOM 2625 C C . TYR A 1 337 ? -8.880 17.976 -18.258 1.00 9.35 337 TYR A C 1
ATOM 2626 O O . TYR A 1 337 ? -7.852 18.052 -18.936 1.00 10.36 337 TYR A O 1
ATOM 2635 N N . ILE A 1 338 ? -8.859 17.791 -16.939 1.00 8.06 338 ILE A N 1
ATOM 2636 C CA . ILE A 1 338 ? -7.597 17.668 -16.213 1.00 7.59 338 ILE A CA 1
ATOM 2637 C C . ILE A 1 338 ? -6.869 16.422 -16.696 1.00 7.14 338 ILE A C 1
ATOM 2638 O O . ILE A 1 338 ? -7.312 15.295 -16.476 1.00 7.56 338 ILE A O 1
ATOM 2643 N N . PHE A 1 339 ? -5.732 16.644 -17.346 1.00 7.27 339 PHE A N 1
ATOM 2644 C CA . PHE A 1 339 ? -4.983 15.563 -17.972 1.00 7.62 339 PHE A CA 1
ATOM 2645 C C . PHE A 1 339 ? -3.491 15.638 -17.663 1.00 8.63 339 PHE A C 1
ATOM 2646 O O . PHE A 1 339 ? -2.830 16.620 -17.992 1.00 8.55 339 PHE A O 1
ATOM 2654 N N . ALA A 1 340 ? -2.964 14.578 -17.056 1.00 8.62 340 ALA A N 1
ATOM 2655 C CA . ALA A 1 340 ? -1.563 14.542 -16.655 1.00 8.85 340 ALA A CA 1
ATOM 2656 C C . ALA A 1 340 ? -0.544 14.004 -17.654 1.00 8.12 340 ALA A C 1
ATOM 2657 O O . ALA A 1 340 ? -0.704 12.923 -18.221 1.00 8.56 340 ALA A O 1
ATOM 2659 N N . THR A 1 341 ? 0.516 14.780 -17.849 1.00 8.19 341 THR A N 1
ATOM 2660 C CA . THR A 1 341 ? 1.614 14.386 -18.717 1.00 7.17 341 THR A CA 1
ATOM 2661 C C . THR A 1 341 ? 2.354 13.261 -17.982 1.00 8.05 341 THR A C 1
ATOM 2662 O O . THR A 1 341 ? 2.350 13.216 -16.749 1.00 8.67 341 THR A O 1
ATOM 2666 N N . GLU A 1 342 ? 2.963 12.352 -18.740 1.00 7.23 342 GLU A N 1
ATOM 2667 C CA . GLU A 1 342 ? 3.710 11.221 -18.193 1.00 7.01 342 GLU A CA 1
ATOM 2668 C C . GLU A 1 342 ? 2.912 10.378 -17.189 1.00 7.24 342 GLU A C 1
ATOM 2669 O O . GLU A 1 342 ? 3.480 9.714 -16.319 1.00 7.11 342 GLU A O 1
ATOM 2677 N N . ASN A 1 343 ? 1.590 10.405 -17.340 1.00 7.75 343 ASN A N 1
ATOM 2678 C CA . ASN A 1 343 ? 0.667 9.646 -16.495 1.00 6.30 343 ASN A CA 1
ATOM 2679 C C . ASN A 1 343 ? 0.971 9.828 -15.013 1.00 6.82 343 ASN A C 1
ATOM 2680 O O . ASN A 1 343 ? 0.784 8.915 -14.205 1.00 8.18 343 ASN A O 1
ATOM 2685 N N . ASP A 1 344 ? 1.447 11.020 -14.669 1.00 6.78 344 ASP A N 1
ATOM 2686 C CA . ASP A 1 344 ? 1.778 11.355 -13.288 1.00 6.87 344 ASP A CA 1
ATOM 2687 C C . ASP A 1 344 ? 0.450 11.631 -12.588 1.00 6.69 344 ASP A C 1
ATOM 2688 O O . ASP A 1 344 ? -0.012 12.773 -12.541 1.00 5.90 344 ASP A O 1
ATOM 2693 N N . ASN A 1 345 ? -0.168 10.583 -12.049 1.00 6.72 345 ASN A N 1
ATOM 2694 C CA . ASN A 1 345 ? -1.464 10.741 -11.403 1.00 7.13 345 ASN A CA 1
ATOM 2695 C C . ASN A 1 345 ? -1.443 11.667 -10.197 1.00 7.16 345 ASN A C 1
ATOM 2696 O O . ASN A 1 345 ? -2.443 12.320 -9.901 1.00 6.68 345 ASN A O 1
ATOM 2701 N N . LEU A 1 346 ? -0.309 11.747 -9.508 1.00 5.97 346 LEU A N 1
ATOM 2702 C CA . LEU A 1 346 ? -0.223 12.631 -8.354 1.00 6.56 346 LEU A CA 1
ATOM 2703 C C . LEU A 1 346 ? -0.202 14.092 -8.799 1.00 6.73 346 LEU A C 1
ATOM 2704 O O . LEU A 1 346 ? -0.716 14.962 -8.095 1.00 7.33 346 LEU A O 1
ATOM 2709 N N . ASN A 1 347 ? 0.377 14.379 -9.965 1.00 7.77 347 ASN A N 1
ATOM 2710 C CA . ASN A 1 347 ? 0.356 15.762 -10.426 1.00 7.37 347 ASN A CA 1
ATOM 2711 C C . ASN A 1 347 ? -1.048 16.018 -10.955 1.00 8.39 347 ASN A C 1
ATOM 2712 O O . ASN A 1 347 ? -1.555 17.137 -10.887 1.00 8.21 347 ASN A O 1
ATOM 2717 N N . GLY A 1 348 ? -1.676 14.964 -11.476 1.00 8.01 348 GLY A N 1
ATOM 2718 C CA . GLY A 1 348 ? -3.032 15.087 -11.979 1.00 8.31 348 GLY A CA 1
ATOM 2719 C C . GLY A 1 348 ? -3.961 15.492 -10.848 1.00 8.63 348 GLY A C 1
ATOM 2720 O O . GLY A 1 348 ? -4.827 16.351 -11.017 1.00 7.24 348 GLY A O 1
ATOM 2721 N N . ILE A 1 349 ? -3.781 14.876 -9.684 1.00 7.36 349 ILE A N 1
ATOM 2722 C CA . ILE A 1 349 ? -4.609 15.210 -8.532 1.00 7.26 349 ILE A CA 1
ATOM 2723 C C . ILE A 1 349 ? -4.249 16.599 -8.009 1.00 7.26 349 ILE A C 1
ATOM 2724 O O . ILE A 1 349 ? -5.123 17.333 -7.555 1.00 6.80 349 ILE A O 1
ATOM 2729 N N . SER A 1 350 ? -2.968 16.960 -8.078 1.00 7.82 350 SER A N 1
ATOM 2730 C CA . SER A 1 350 ? -2.532 18.283 -7.631 1.00 7.40 350 SER A CA 1
ATOM 2731 C C . SER A 1 350 ? -3.260 19.319 -8.488 1.00 6.85 350 SER A C 1
ATOM 2732 O O . SER A 1 350 ? -3.743 20.336 -7.988 1.00 7.16 350 SER A O 1
ATOM 2735 N N . MET A 1 351 ? -3.339 19.040 -9.785 1.00 6.52 351 MET A N 1
ATOM 2736 C CA . MET A 1 351 ? -4.022 19.923 -10.722 1.00 6.32 351 MET A CA 1
ATOM 2737 C C . MET A 1 351 ? -5.519 19.934 -10.431 1.00 7.13 351 MET A C 1
ATOM 2738 O O . MET A 1 351 ? -6.155 20.989 -10.448 1.00 7.05 351 MET A O 1
ATOM 2743 N N . LEU A 1 352 ? -6.079 18.758 -10.155 1.00 7.06 352 LEU A N 1
ATOM 2744 C CA . LEU A 1 352 ? -7.509 18.651 -9.877 1.00 7.76 352 LEU A CA 1
ATOM 2745 C C . LEU A 1 352 ? -7.920 19.460 -8.645 1.00 7.70 352 LEU A C 1
ATOM 2746 O O . LEU A 1 352 ? -8.967 20.102 -8.649 1.00 7.54 352 LEU A O 1
ATOM 2751 N N . PHE A 1 353 ? -7.104 19.429 -7.592 1.00 6.82 353 PHE A N 1
ATOM 2752 C CA . PHE A 1 353 ? -7.407 20.197 -6.381 1.00 6.68 353 PHE A CA 1
ATOM 2753 C C . PHE A 1 353 ? -7.540 21.677 -6.739 1.00 7.47 353 PHE A C 1
ATOM 2754 O O . PHE A 1 353 ? -8.515 22.331 -6.372 1.00 7.59 353 PHE A O 1
ATOM 2762 N N . GLY A 1 354 ? -6.543 22.197 -7.452 1.00 7.12 354 GLY A N 1
ATOM 2763 C CA . GLY A 1 354 ? -6.556 23.597 -7.841 1.00 8.10 354 GLY A CA 1
ATOM 2764 C C . GLY A 1 354 ? -7.711 23.926 -8.760 1.00 7.41 354 GLY A C 1
ATOM 2765 O O . GLY A 1 354 ? -8.341 24.976 -8.633 1.00 8.37 354 GLY A O 1
ATOM 2766 N N . TYR A 1 355 ? -7.992 23.026 -9.695 1.00 6.22 355 TYR A N 1
ATOM 2767 C CA . TYR A 1 355 ? -9.089 23.236 -10.626 1.00 6.89 355 TYR A CA 1
ATOM 2768 C C . TYR A 1 355 ? -10.441 23.288 -9.921 1.00 7.83 355 TYR A C 1
ATOM 2769 O O . TYR A 1 355 ? -11.234 24.197 -10.150 1.00 7.78 355 TYR A O 1
ATOM 2778 N N . LEU A 1 356 ? -10.710 22.307 -9.068 1.00 7.62 356 LEU A N 1
ATOM 2779 C CA . LEU A 1 356 ? -11.991 22.271 -8.375 1.00 8.38 356 LEU A CA 1
ATOM 2780 C C . LEU A 1 356 ? -12.204 23.429 -7.410 1.00 8.23 356 LEU A C 1
ATOM 2781 O O . LEU A 1 356 ? -13.335 23.729 -7.040 1.00 9.61 356 LEU A O 1
ATOM 2786 N N . LEU A 1 357 ? -11.122 24.089 -7.012 1.00 8.04 357 LEU A N 1
ATOM 2787 C CA . LEU A 1 357 ? -11.232 25.222 -6.099 1.00 8.60 357 LEU A CA 1
ATOM 2788 C C . LEU A 1 357 ? -11.340 26.553 -6.839 1.00 10.16 357 LEU A C 1
ATOM 2789 O O . LEU A 1 357 ? -11.712 27.565 -6.241 1.00 10.86 357 LEU A O 1
ATOM 2794 N N . THR A 1 358 ? -11.031 26.549 -8.133 1.00 8.79 358 THR A N 1
ATOM 2795 C CA . THR A 1 358 ? -11.021 27.783 -8.917 1.00 8.58 358 THR A CA 1
ATOM 2796 C C . THR A 1 358 ? -11.785 27.776 -10.237 1.00 9.35 358 THR A C 1
ATOM 2797 O O . THR A 1 358 ? -12.126 28.841 -10.756 1.00 9.66 358 THR A O 1
ATOM 2801 N N . ASN A 1 359 ? -12.025 26.586 -10.780 1.00 9.57 359 ASN A N 1
ATOM 2802 C CA . ASN A 1 359 ? -12.701 26.416 -12.064 1.00 8.34 359 ASN A CA 1
ATOM 2803 C C . ASN A 1 359 ? -11.810 26.901 -13.210 1.00 9.16 359 ASN A C 1
ATOM 2804 O O . ASN A 1 359 ? -12.278 27.087 -14.335 1.00 9.51 359 ASN A O 1
ATOM 2809 N N . THR A 1 360 ? -10.522 27.087 -12.926 1.00 8.35 360 THR A N 1
ATOM 2810 C CA . THR A 1 360 ? -9.569 27.555 -13.941 1.00 7.98 360 THR A CA 1
ATOM 2811 C C . THR A 1 360 ? -8.579 26.480 -14.389 1.00 8.30 360 THR A C 1
ATOM 2812 O O . THR A 1 360 ? -8.225 25.577 -13.620 1.00 8.45 360 THR A O 1
ATOM 2816 N N . ALA A 1 361 ? -8.124 26.589 -15.637 1.00 7.70 361 ALA A N 1
ATOM 2817 C CA . ALA A 1 361 ? -7.162 25.637 -16.186 1.00 8.06 361 ALA A CA 1
ATOM 2818 C C . ALA A 1 361 ? -5.895 25.640 -15.336 1.00 7.51 361 ALA A C 1
ATOM 2819 O O . ALA A 1 361 ? -5.454 26.689 -14.863 1.00 9.02 361 ALA A O 1
ATOM 2821 N N . GLN A 1 362 ? -5.309 24.460 -15.158 1.00 8.22 362 GLN A N 1
ATOM 2822 C CA . GLN A 1 362 ? -4.108 24.298 -14.345 1.00 6.71 362 GLN A CA 1
ATOM 2823 C C . GLN A 1 362 ? -2.899 23.956 -15.212 1.00 6.62 362 GLN A C 1
ATOM 2824 O O . GLN A 1 362 ? -3.013 23.205 -16.179 1.00 8.76 362 GLN A O 1
ATOM 2830 N N . ILE A 1 363 ? -1.738 24.499 -14.856 1.00 7.63 363 ILE A N 1
ATOM 2831 C CA . ILE A 1 363 ? -0.526 24.267 -15.632 1.00 8.22 363 ILE A CA 1
ATOM 2832 C C . ILE A 1 363 ? 0.391 23.173 -15.085 1.00 8.48 363 ILE A C 1
ATOM 2833 O O . ILE A 1 363 ? 0.881 23.266 -13.960 1.00 9.19 363 ILE A O 1
ATOM 2838 N N . PHE A 1 364 ? 0.613 22.140 -15.895 1.00 7.22 364 PHE A N 1
ATOM 2839 C CA . PHE A 1 364 ? 1.503 21.036 -15.540 1.00 8.12 364 PHE A CA 1
ATOM 2840 C C . PHE A 1 364 ? 2.916 21.544 -15.840 1.00 9.63 364 PHE A C 1
ATOM 2841 O O . PHE A 1 364 ? 3.154 22.104 -16.909 1.00 8.37 364 PHE A O 1
ATOM 2849 N N . ALA A 1 365 ? 3.853 21.365 -14.913 1.00 8.93 365 ALA A N 1
ATOM 2850 C CA . ALA A 1 365 ? 5.212 21.840 -15.167 1.00 9.09 365 ALA A CA 1
ATOM 2851 C C . ALA A 1 365 ? 6.320 21.046 -14.487 1.00 10.34 365 ALA A C 1
ATOM 2852 O O . ALA A 1 365 ? 6.096 20.369 -13.487 1.00 9.98 365 ALA A O 1
ATOM 2854 N N . ASP A 1 366 ? 7.518 21.125 -15.063 1.00 10.80 366 ASP A N 1
ATOM 2855 C CA . ASP A 1 366 ? 8.701 20.492 -14.493 1.00 12.10 366 ASP A CA 1
ATOM 2856 C C . ASP A 1 366 ? 9.324 21.601 -13.659 1.00 11.45 366 ASP A C 1
ATOM 2857 O O . ASP A 1 366 ? 9.291 22.763 -14.064 1.00 12.14 366 ASP A O 1
ATOM 2862 N N . VAL A 1 367 ? 9.872 21.258 -12.500 1.00 10.77 367 VAL A N 1
ATOM 2863 C CA . VAL A 1 367 ? 10.573 22.248 -11.691 1.00 11.20 367 VAL A CA 1
ATOM 2864 C C . VAL A 1 367 ? 11.975 22.022 -12.260 1.00 10.99 367 VAL A C 1
ATOM 2865 O O . VAL A 1 367 ? 12.756 21.210 -11.761 1.00 11.12 367 VAL A O 1
ATOM 2869 N N . ARG A 1 368 ? 12.260 22.744 -13.339 1.00 11.09 368 ARG A N 1
ATOM 2870 C CA . ARG A 1 368 ? 13.494 22.591 -14.103 1.00 10.84 368 ARG A CA 1
ATOM 2871 C C . ARG A 1 368 ? 14.811 23.173 -13.606 1.00 10.96 368 ARG A C 1
ATOM 2872 O O . ARG A 1 368 ? 15.815 22.458 -13.529 1.00 12.51 368 ARG A O 1
ATOM 2880 N N . THR A 1 369 ? 14.824 24.457 -13.271 1.00 10.88 369 THR A N 1
ATOM 2881 C CA . THR A 1 369 ? 16.068 25.084 -12.843 1.00 9.43 369 THR A CA 1
ATOM 2882 C C . THR A 1 369 ? 15.891 26.199 -11.827 1.00 9.56 369 THR A C 1
ATOM 2883 O O . THR A 1 369 ? 14.951 26.983 -11.920 1.00 11.54 369 THR A O 1
ATOM 2887 N N . TYR A 1 370 ? 16.792 26.255 -10.852 1.00 8.83 370 TYR A N 1
ATOM 2888 C CA . TYR A 1 370 ? 16.780 27.352 -9.896 1.00 9.26 370 TYR A CA 1
ATOM 2889 C C . TYR A 1 370 ? 17.875 28.262 -10.432 1.00 8.35 370 TYR A C 1
ATOM 2890 O O . TYR A 1 370 ? 19.022 27.833 -10.573 1.00 9.70 370 TYR A O 1
ATOM 2899 N N . TRP A 1 371 ? 17.515 29.501 -10.747 1.00 8.83 371 TRP A N 1
ATOM 2900 C CA . TRP A 1 371 ? 18.473 30.477 -11.260 1.00 8.89 371 TRP A CA 1
ATOM 2901 C C . TRP A 1 371 ? 18.790 31.513 -10.191 1.00 8.47 371 TRP A C 1
ATOM 2902 O O . TRP A 1 371 ? 17.963 32.373 -9.887 1.00 9.34 371 TRP A O 1
ATOM 2913 N N . SER A 1 372 ? 19.989 31.432 -9.626 1.00 8.99 372 SER A N 1
ATOM 2914 C CA . SER A 1 372 ? 20.406 32.374 -8.594 1.00 9.05 372 SER A CA 1
ATOM 2915 C C . SER A 1 372 ? 20.814 33.694 -9.237 1.00 9.07 372 SER A C 1
ATOM 2916 O O . SER A 1 372 ? 21.091 33.750 -10.436 1.00 8.87 372 SER A O 1
ATOM 2919 N N . PRO A 1 373 ? 20.839 34.780 -8.452 1.00 8.62 373 PRO A N 1
ATOM 2920 C CA . PRO A 1 373 ? 21.237 36.068 -9.023 1.00 9.64 373 PRO A CA 1
ATOM 2921 C C . PRO A 1 373 ? 22.646 35.940 -9.601 1.00 10.59 373 PRO A C 1
ATOM 2922 O O . PRO A 1 373 ? 22.944 36.474 -10.669 1.00 10.49 373 PRO A O 1
ATOM 2926 N N . GLU A 1 374 ? 23.504 35.213 -8.889 1.00 11.99 374 GLU A N 1
ATOM 2927 C CA . GLU A 1 374 ? 24.886 35.000 -9.312 1.00 12.13 374 GLU A CA 1
ATOM 2928 C C . GLU A 1 374 ? 24.944 34.310 -10.671 1.00 10.79 374 GLU A C 1
ATOM 2929 O O . GLU A 1 374 ? 25.713 34.704 -11.548 1.00 11.24 374 GLU A O 1
ATOM 2935 N N . ALA A 1 375 ? 24.128 33.275 -10.843 1.00 9.01 375 ALA A N 1
ATOM 2936 C CA . ALA A 1 375 ? 24.109 32.531 -12.096 1.00 9.01 375 ALA A CA 1
ATOM 2937 C C . ALA A 1 375 ? 23.594 33.374 -13.254 1.00 8.32 375 ALA A C 1
ATOM 2938 O O . ALA A 1 375 ? 24.157 33.343 -14.347 1.00 8.96 375 ALA A O 1
ATOM 2940 N N . VAL A 1 376 ? 22.524 34.127 -13.022 1.00 7.85 376 VAL A N 1
ATOM 2941 C CA . VAL A 1 376 ? 21.974 34.963 -14.082 1.00 8.75 376 VAL A CA 1
ATOM 2942 C C . VAL A 1 376 ? 22.999 36.028 -14.477 1.00 9.62 376 VAL A C 1
ATOM 2943 O O . VAL A 1 376 ? 23.168 36.324 -15.659 1.00 9.71 376 VAL A O 1
ATOM 2947 N N . LYS A 1 377 ? 23.696 36.587 -13.491 1.00 9.80 377 LYS A N 1
ATOM 2948 C CA . LYS A 1 377 ? 24.697 37.618 -13.773 1.00 10.33 377 LYS A CA 1
ATOM 2949 C C . LYS A 1 377 ? 25.848 37.047 -14.601 1.00 10.33 377 LYS A C 1
ATOM 2950 O O . LYS A 1 377 ? 26.315 37.675 -15.553 1.00 10.99 377 LYS A O 1
ATOM 2956 N N . ARG A 1 378 ? 26.306 35.854 -14.239 1.00 9.26 378 ARG A N 1
ATOM 2957 C CA . ARG A 1 378 ? 27.398 35.222 -14.967 1.00 9.38 378 ARG A CA 1
ATOM 2958 C C . ARG A 1 378 ? 27.017 34.933 -16.414 1.00 10.34 378 ARG A C 1
ATOM 2959 O O . ARG A 1 378 ? 27.743 35.275 -17.347 1.00 10.36 378 ARG A O 1
ATOM 2967 N N . VAL A 1 379 ? 25.863 34.304 -16.588 1.00 8.94 379 VAL A N 1
ATOM 2968 C CA . VAL A 1 379 ? 25.388 33.907 -17.902 1.00 9.20 379 VAL A CA 1
ATOM 2969 C C . VAL A 1 379 ? 24.883 35.021 -18.815 1.00 10.60 379 VAL A C 1
ATOM 2970 O O . VAL A 1 379 ? 25.032 34.930 -20.038 1.00 10.55 379 VAL A O 1
ATOM 2974 N N . THR A 1 380 ? 24.314 36.075 -18.237 1.00 9.95 380 THR A N 1
ATOM 2975 C CA . THR A 1 380 ? 23.762 37.159 -19.049 1.00 11.99 380 THR A CA 1
ATOM 2976 C C . THR A 1 380 ? 24.321 38.554 -18.794 1.00 12.51 380 THR A C 1
ATOM 2977 O O . THR A 1 380 ? 24.173 39.441 -19.638 1.00 13.89 380 THR A O 1
ATOM 2981 N N . GLY A 1 381 ? 24.941 38.756 -17.635 1.00 11.87 381 GLY A N 1
ATOM 2982 C CA . GLY A 1 381 ? 25.487 40.061 -17.303 1.00 12.37 381 GLY A CA 1
ATOM 2983 C C . GLY A 1 381 ? 24.424 40.970 -16.710 1.00 12.79 381 GLY A C 1
ATOM 2984 O O . GLY A 1 381 ? 24.688 42.127 -16.380 1.00 14.21 381 GLY A O 1
ATOM 2985 N N . TYR A 1 382 ? 23.217 40.432 -16.562 1.00 11.04 382 TYR A N 1
ATOM 2986 C CA . TYR A 1 382 ? 22.083 41.176 -16.023 1.00 11.04 382 TYR A CA 1
ATOM 2987 C C . TYR A 1 382 ? 21.833 40.884 -14.546 1.00 11.64 382 TYR A C 1
ATOM 2988 O O . TYR A 1 382 ? 21.937 39.740 -14.102 1.00 12.36 382 TYR A O 1
ATOM 2997 N N . THR A 1 383 ? 21.511 41.933 -13.795 1.00 10.35 383 THR A N 1
ATOM 2998 C CA . THR A 1 383 ? 21.224 41.823 -12.367 1.00 11.98 383 THR A CA 1
ATOM 2999 C C . THR A 1 383 ? 19.711 41.720 -12.184 1.00 10.75 383 THR A C 1
ATOM 3000 O O . THR A 1 383 ? 18.974 42.636 -12.551 1.00 11.48 383 THR A O 1
ATOM 3004 N N . LEU A 1 384 ? 19.243 40.605 -11.628 1.00 10.85 384 LEU A N 1
ATOM 3005 C CA . LEU A 1 384 ? 17.809 40.424 -11.412 1.00 11.50 384 LEU A CA 1
ATOM 3006 C C . LEU A 1 384 ? 17.274 41.566 -10.555 1.00 12.15 384 LEU A C 1
ATOM 3007 O O . LEU A 1 384 ? 17.923 41.985 -9.595 1.00 12.73 384 LEU A O 1
ATOM 3012 N N . GLU A 1 385 ? 16.090 42.065 -10.908 1.00 13.26 385 GLU A N 1
ATOM 3013 C CA . GLU A 1 385 ? 15.476 43.185 -10.196 1.00 15.80 385 GLU A CA 1
ATOM 3014 C C . GLU A 1 385 ? 14.106 42.854 -9.621 1.00 14.44 385 GLU A C 1
ATOM 3015 O O . GLU A 1 385 ? 13.514 41.818 -9.931 1.00 13.64 385 GLU A O 1
ATOM 3021 N N . GLY A 1 386 ? 13.603 43.770 -8.799 1.00 14.49 386 GLY A N 1
ATOM 3022 C CA . GLY A 1 386 ? 12.290 43.615 -8.200 1.00 13.70 386 GLY A CA 1
ATOM 3023 C C . GLY A 1 386 ? 12.023 42.284 -7.531 1.00 13.92 386 GLY A C 1
ATOM 3024 O O . GLY A 1 386 ? 12.847 41.783 -6.767 1.00 13.09 386 GLY A O 1
ATOM 3025 N N . ARG A 1 387 ? 10.857 41.715 -7.819 1.00 14.19 387 ARG A N 1
ATOM 3026 C CA . ARG A 1 387 ? 10.468 40.438 -7.238 1.00 13.73 387 ARG A CA 1
ATOM 3027 C C . ARG A 1 387 ? 11.469 39.335 -7.549 1.00 12.82 387 ARG A C 1
ATOM 3028 O O . ARG A 1 387 ? 11.610 38.391 -6.780 1.00 13.04 387 ARG A O 1
ATOM 3036 N N . ALA A 1 388 ? 12.172 39.466 -8.668 1.00 12.03 388 ALA A N 1
ATOM 3037 C CA . ALA A 1 388 ? 13.147 38.458 -9.078 1.00 11.56 388 ALA A CA 1
ATOM 3038 C C . ALA A 1 388 ? 14.540 38.646 -8.479 1.00 11.36 388 ALA A C 1
ATOM 3039 O O . ALA A 1 388 ? 15.413 37.801 -8.659 1.00 10.84 388 ALA A O 1
ATOM 3041 N N . ALA A 1 389 ? 14.741 39.742 -7.753 1.00 12.32 389 ALA A N 1
ATOM 3042 C CA . ALA A 1 389 ? 16.045 40.062 -7.174 1.00 12.73 389 ALA A CA 1
ATOM 3043 C C . ALA A 1 389 ? 16.761 38.975 -6.376 1.00 13.71 389 ALA A C 1
ATOM 3044 O O . ALA A 1 389 ? 17.993 38.976 -6.299 1.00 14.17 389 ALA A O 1
ATOM 3046 N N . ASN A 1 390 ? 16.009 38.053 -5.783 1.00 12.80 390 ASN A N 1
ATOM 3047 C CA . ASN A 1 390 ? 16.619 37.000 -4.982 1.00 13.59 390 ASN A CA 1
ATOM 3048 C C . ASN A 1 390 ? 16.659 35.650 -5.685 1.00 12.90 390 ASN A C 1
ATOM 3049 O O . ASN A 1 390 ? 16.911 34.621 -5.055 1.00 13.44 390 ASN A O 1
ATOM 3054 N N . GLY A 1 391 ? 16.419 35.657 -6.991 1.00 12.45 391 GLY A N 1
ATOM 3055 C CA . GLY A 1 391 ? 16.444 34.419 -7.747 1.00 11.80 391 GLY A CA 1
ATOM 3056 C C . GLY A 1 391 ? 15.087 34.045 -8.304 1.00 10.85 391 GLY A C 1
ATOM 3057 O O . GLY A 1 391 ? 14.054 34.528 -7.836 1.00 10.20 391 GLY A O 1
ATOM 3058 N N . ILE A 1 392 ? 15.092 33.179 -9.312 1.00 10.31 392 ILE A N 1
ATOM 3059 C CA . ILE A 1 392 ? 13.862 32.734 -9.948 1.00 9.42 392 ILE A CA 1
ATOM 3060 C C . ILE A 1 392 ? 13.912 31.231 -10.196 1.00 9.31 392 ILE A C 1
ATOM 3061 O O . ILE A 1 392 ? 14.985 30.620 -10.190 1.00 9.82 392 ILE A O 1
ATOM 3066 N N . ILE A 1 393 ? 12.741 30.641 -10.403 1.00 8.58 393 ILE A N 1
ATOM 3067 C CA . ILE A 1 393 ? 12.639 29.214 -10.671 1.00 9.21 393 ILE A CA 1
ATOM 3068 C C . ILE A 1 393 ? 11.990 29.019 -12.032 1.00 9.49 393 ILE A C 1
ATOM 3069 O O . ILE A 1 393 ? 10.929 29.581 -12.323 1.00 9.19 393 ILE A O 1
ATOM 3074 N N . HIS A 1 394 ? 12.645 28.223 -12.868 1.00 8.13 394 HIS A N 1
ATOM 3075 C CA . HIS A 1 394 ? 12.153 27.942 -14.206 1.00 9.12 394 HIS A CA 1
ATOM 3076 C C . HIS A 1 394 ? 11.163 26.781 -14.183 1.00 9.50 394 HIS A C 1
ATOM 3077 O O . HIS A 1 394 ? 11.540 25.642 -13.905 1.00 10.81 394 HIS A O 1
ATOM 3084 N N . LEU A 1 395 ? 9.898 27.080 -14.458 1.00 7.65 395 LEU A N 1
ATOM 3085 C CA . LEU A 1 395 ? 8.855 26.056 -14.500 1.00 9.52 395 LEU A CA 1
ATOM 3086 C C . LEU A 1 395 ? 8.564 25.818 -15.968 1.00 9.96 395 LEU A C 1
ATOM 3087 O O . LEU A 1 395 ? 8.154 26.732 -16.683 1.00 10.54 395 LEU A O 1
ATOM 3092 N N . ILE A 1 396 ? 8.766 24.585 -16.417 1.00 10.29 396 ILE A N 1
ATOM 3093 C CA . ILE A 1 396 ? 8.578 24.267 -17.821 1.00 10.75 396 ILE A CA 1
ATOM 3094 C C . ILE A 1 396 ? 8.395 22.764 -18.053 1.00 10.35 396 ILE A C 1
ATOM 3095 O O . ILE A 1 396 ? 9.319 21.972 -17.869 1.00 10.48 396 ILE A O 1
ATOM 3100 N N . ASN A 1 397 ? 7.187 22.383 -18.454 1.00 9.95 397 ASN A N 1
ATOM 3101 C CA . ASN A 1 397 ? 6.868 20.983 -18.712 1.00 10.46 397 ASN A CA 1
ATOM 3102 C C . ASN A 1 397 ? 7.563 20.510 -19.985 1.00 11.49 397 ASN A C 1
ATOM 3103 O O . ASN A 1 397 ? 8.034 21.321 -20.786 1.00 12.16 397 ASN A O 1
ATOM 3108 N N . SER A 1 398 ? 7.615 19.196 -20.169 1.00 10.38 398 SER A N 1
ATOM 3109 C CA . SER A 1 398 ? 8.266 18.614 -21.335 1.00 11.62 398 SER A CA 1
ATOM 3110 C C . SER A 1 398 ? 7.490 18.751 -22.645 1.00 12.19 398 SER A C 1
ATOM 3111 O O . SER A 1 398 ? 7.310 17.775 -23.381 1.00 14.14 398 SER A O 1
ATOM 3114 N N . GLY A 1 399 ? 7.026 19.965 -22.930 1.00 11.15 399 GLY A N 1
ATOM 3115 C CA . GLY A 1 399 ? 6.321 20.215 -24.176 1.00 11.69 399 GLY A CA 1
ATOM 3116 C C . GLY A 1 399 ? 4.824 20.459 -24.166 1.00 11.20 399 GLY A C 1
ATOM 3117 O O . GLY A 1 399 ? 4.258 20.794 -25.205 1.00 11.99 399 GLY A O 1
ATOM 3118 N N . ALA A 1 400 ? 4.174 20.298 -23.017 1.00 10.45 400 ALA A N 1
ATOM 3119 C CA . ALA A 1 400 ? 2.731 20.504 -22.941 1.00 10.01 400 ALA A CA 1
ATOM 3120 C C . ALA A 1 400 ? 2.315 21.434 -21.809 1.00 9.03 400 ALA A C 1
ATOM 3121 O O . ALA A 1 400 ? 2.869 21.380 -20.714 1.00 9.99 400 ALA A O 1
ATOM 3123 N N . ALA A 1 401 ? 1.332 22.284 -22.088 1.00 8.97 401 ALA A N 1
ATOM 3124 C CA . ALA A 1 401 ? 0.800 23.212 -21.097 1.00 9.69 401 ALA A CA 1
ATOM 3125 C C . ALA A 1 401 ? -0.460 23.873 -21.637 1.00 10.40 401 ALA A C 1
ATOM 3126 O O . ALA A 1 401 ? -0.536 24.216 -22.820 1.00 9.79 401 ALA A O 1
ATOM 3128 N N . ALA A 1 402 ? -1.451 24.046 -20.770 1.00 9.81 402 ALA A N 1
ATOM 3129 C CA . ALA A 1 402 ? -2.702 24.676 -21.166 1.00 9.06 402 ALA A CA 1
ATOM 3130 C C . ALA A 1 402 ? -2.377 26.032 -21.783 1.00 9.39 402 ALA A C 1
ATOM 3131 O O . ALA A 1 402 ? -1.534 26.760 -21.266 1.00 9.80 402 ALA A O 1
ATOM 3133 N N . LEU A 1 403 ? -3.042 26.372 -22.883 1.00 10.59 403 LEU A N 1
ATOM 3134 C CA . LEU A 1 403 ? -2.781 27.653 -23.531 1.00 11.28 403 LEU A CA 1
ATOM 3135 C C . LEU A 1 403 ? -3.101 28.813 -22.591 1.00 11.96 403 LEU A C 1
ATOM 3136 O O . LEU A 1 403 ? -2.636 29.939 -22.787 1.00 11.37 403 LEU A O 1
ATOM 3141 N N . ASP A 1 404 ? -3.889 28.531 -21.558 1.00 12.13 404 ASP A N 1
ATOM 3142 C CA . ASP A 1 404 ? -4.234 29.541 -20.566 1.00 10.65 404 ASP A CA 1
ATOM 3143 C C . ASP A 1 404 ? -2.949 30.017 -19.892 1.00 10.53 404 ASP A C 1
ATOM 3144 O O . ASP A 1 404 ? -2.879 31.134 -19.373 1.00 10.80 404 ASP A O 1
ATOM 3149 N N . GLY A 1 405 ? -1.937 29.154 -19.905 1.00 10.48 405 GLY A N 1
ATOM 3150 C CA . GLY A 1 405 ? -0.663 29.464 -19.280 1.00 9.34 405 GLY A CA 1
ATOM 3151 C C . GLY A 1 405 ? 0.106 30.627 -19.877 1.00 9.77 405 GLY A C 1
ATOM 3152 O O . GLY A 1 405 ? 1.087 31.087 -19.293 1.00 10.46 405 GLY A O 1
ATOM 3153 N N . THR A 1 406 ? -0.320 31.091 -21.046 1.00 10.06 406 THR A N 1
ATOM 3154 C CA . THR A 1 406 ? 0.338 32.223 -21.694 1.00 10.24 406 THR A CA 1
ATOM 3155 C C . THR A 1 406 ? 0.158 33.472 -20.841 1.00 11.41 406 THR A C 1
ATOM 3156 O O . THR A 1 406 ? 0.981 34.387 -20.876 1.00 11.04 406 THR A O 1
ATOM 3160 N N . GLY A 1 407 ? -0.935 33.507 -20.085 1.00 10.59 407 GLY A N 1
ATOM 3161 C CA . GLY A 1 407 ? -1.218 34.654 -19.246 1.00 10.90 407 GLY A CA 1
ATOM 3162 C C . GLY A 1 407 ? -1.797 35.800 -20.055 1.00 11.78 407 GLY A C 1
ATOM 3163 O O . GLY A 1 407 ? -1.876 36.930 -19.572 1.00 13.07 407 GLY A O 1
ATOM 3164 N N . GLU A 1 408 ? -2.213 35.504 -21.285 1.00 12.65 408 GLU A N 1
ATOM 3165 C CA . GLU A 1 408 ? -2.783 36.513 -22.175 1.00 12.97 408 GLU A CA 1
ATOM 3166 C C . GLU A 1 408 ? -4.216 36.907 -21.810 1.00 13.84 408 GLU A C 1
ATOM 3167 O O . GLU A 1 408 ? -4.704 37.951 -22.244 1.00 13.64 408 GLU A O 1
ATOM 3173 N N . GLN A 1 409 ? -4.902 36.067 -21.040 1.00 11.95 409 GLN A N 1
ATOM 3174 C CA . GLN A 1 409 ? -6.259 36.395 -20.617 1.00 11.77 409 GLN A CA 1
ATOM 3175 C C . GLN A 1 409 ? -6.101 37.597 -19.701 1.00 12.21 409 GLN A C 1
ATOM 3176 O O . GLN A 1 409 ? -5.157 37.656 -18.913 1.00 11.44 409 GLN A O 1
ATOM 3182 N N . THR A 1 410 ? -7.018 38.554 -19.797 1.00 13.70 410 THR A N 1
ATOM 3183 C CA . THR A 1 410 ? -6.893 39.769 -19.004 1.00 16.16 410 THR A CA 1
ATOM 3184 C C . THR A 1 410 ? -8.135 40.207 -18.244 1.00 16.75 410 THR A C 1
ATOM 3185 O O . THR A 1 410 ? -9.257 40.077 -18.729 1.00 17.12 410 THR A O 1
ATOM 3189 N N . LYS A 1 411 ? -7.910 40.729 -17.041 1.00 18.42 411 LYS A N 1
ATOM 3190 C CA . LYS A 1 411 ? -8.977 41.234 -16.186 1.00 21.03 411 LYS A CA 1
ATOM 3191 C C . LYS A 1 411 ? -8.452 42.485 -15.489 1.00 22.03 411 LYS A C 1
ATOM 3192 O O . LYS A 1 411 ? -7.463 42.431 -14.760 1.00 21.54 411 LYS A O 1
ATOM 3198 N N . ASP A 1 412 ? -9.113 43.614 -15.725 1.00 23.48 412 ASP A N 1
ATOM 3199 C CA . ASP A 1 412 ? -8.702 44.881 -15.128 1.00 23.77 412 ASP A CA 1
ATOM 3200 C C . ASP A 1 412 ? -7.262 45.234 -15.490 1.00 23.62 412 ASP A C 1
ATOM 3201 O O . ASP A 1 412 ? -6.500 45.725 -14.654 1.00 23.71 412 ASP A O 1
ATOM 3206 N N . GLY A 1 413 ? -6.896 44.975 -16.742 1.00 22.46 413 GLY A N 1
ATOM 3207 C CA . GLY A 1 413 ? -5.557 45.282 -17.210 1.00 22.60 413 GLY A CA 1
ATOM 3208 C C . GLY A 1 413 ? -4.450 44.423 -16.631 1.00 21.60 413 GLY A C 1
ATOM 3209 O O . GLY A 1 413 ? -3.272 44.754 -16.765 1.00 22.81 413 GLY A O 1
ATOM 3210 N N . LYS A 1 414 ? -4.818 43.316 -15.994 1.00 20.49 414 LYS A N 1
ATOM 3211 C CA . LYS A 1 414 ? -3.834 42.423 -15.396 1.00 18.57 414 LYS A CA 1
ATOM 3212 C C . LYS A 1 414 ? -3.913 41.021 -15.996 1.00 15.94 414 LYS A C 1
ATOM 3213 O O . LYS A 1 414 ? -4.971 40.593 -16.450 1.00 14.51 414 LYS A O 1
ATOM 3219 N N . PRO A 1 415 ? -2.785 40.292 -16.003 1.00 15.44 415 PRO A N 1
ATOM 3220 C CA . PRO A 1 415 ? -2.749 38.932 -16.549 1.00 14.40 415 PRO A CA 1
ATOM 3221 C C . PRO A 1 415 ? -3.386 37.950 -15.571 1.00 13.27 415 PRO A C 1
ATOM 3222 O O . PRO A 1 415 ? -3.099 37.980 -14.374 1.00 13.00 415 PRO A O 1
ATOM 3226 N N . VAL A 1 416 ? -4.251 37.083 -16.082 1.00 12.06 416 VAL A N 1
ATOM 3227 C CA . VAL A 1 416 ? -4.926 36.104 -15.237 1.00 12.25 416 VAL A CA 1
ATOM 3228 C C . VAL A 1 416 ? -5.280 34.867 -16.045 1.00 11.37 416 VAL A C 1
ATOM 3229 O O . VAL A 1 416 ? -4.995 34.781 -17.238 1.00 11.33 416 VAL A O 1
ATOM 3233 N N . ILE A 1 417 ? -5.874 33.896 -15.360 1.00 10.96 417 ILE A N 1
ATOM 3234 C CA . ILE A 1 417 ? -6.391 32.694 -15.994 1.00 9.80 417 ILE A CA 1
ATOM 3235 C C . ILE A 1 417 ? -7.812 32.736 -15.451 1.00 10.35 417 ILE A C 1
ATOM 3236 O O . ILE A 1 417 ? -8.013 32.769 -14.237 1.00 9.66 417 ILE A O 1
ATOM 3241 N N . LYS A 1 418 ? -8.790 32.784 -16.349 1.00 10.14 418 LYS A N 1
ATOM 3242 C CA . LYS A 1 418 ? -10.191 32.868 -15.948 1.00 10.71 418 LYS A CA 1
ATOM 3243 C C . LYS A 1 418 ? -10.953 31.582 -16.210 1.00 9.28 418 LYS A C 1
ATOM 3244 O O . LYS A 1 418 ? -10.555 30.774 -17.046 1.00 10.71 418 LYS A O 1
ATOM 3250 N N . PRO A 1 419 ? -12.069 31.381 -15.492 1.00 11.05 419 PRO A N 1
ATOM 3251 C CA . PRO A 1 419 ? -12.874 30.178 -15.711 1.00 10.44 419 PRO A CA 1
ATOM 3252 C C . PRO A 1 419 ? -13.335 30.335 -17.164 1.00 11.71 419 PRO A C 1
ATOM 3253 O O . PRO A 1 419 ? -13.555 31.463 -17.619 1.00 10.69 419 PRO A O 1
ATOM 3257 N N . TYR A 1 420 ? -13.485 29.234 -17.891 1.00 10.83 420 TYR A N 1
ATOM 3258 C CA . TYR A 1 420 ? -13.866 29.327 -19.296 1.00 10.58 420 TYR A CA 1
ATOM 3259 C C . TYR A 1 420 ? -15.117 30.158 -19.567 1.00 11.79 420 TYR A C 1
ATOM 3260 O O . TYR A 1 420 ? -15.191 30.850 -20.583 1.00 12.75 420 TYR A O 1
ATOM 3269 N N . TYR A 1 421 ? -16.094 30.099 -18.667 1.00 12.12 421 TYR A N 1
ATOM 3270 C CA . TYR A 1 421 ? -17.330 30.847 -18.871 1.00 14.00 421 TYR A CA 1
ATOM 3271 C C . TYR A 1 421 ? -17.189 32.365 -18.790 1.00 15.25 421 TYR A C 1
ATOM 3272 O O . TYR A 1 421 ? -18.162 33.086 -19.018 1.00 17.55 421 TYR A O 1
ATOM 3281 N N . GLU A 1 422 ? -15.989 32.852 -18.480 1.00 14.00 422 GLU A N 1
ATOM 3282 C CA . GLU A 1 422 ? -15.754 34.296 -18.397 1.00 13.59 422 GLU A CA 1
ATOM 3283 C C . GLU A 1 422 ? -14.853 34.784 -19.529 1.00 13.63 422 GLU A C 1
ATOM 3284 O O . GLU A 1 422 ? -14.581 35.978 -19.645 1.00 13.98 422 GLU A O 1
ATOM 3290 N N . LEU A 1 423 ? -14.387 33.856 -20.357 1.00 13.24 423 LEU A N 1
ATOM 3291 C CA . LEU A 1 423 ? -13.504 34.196 -21.467 1.00 13.13 423 LEU A CA 1
ATOM 3292 C C . LEU A 1 423 ? -14.166 35.020 -22.562 1.00 13.85 423 LEU A C 1
ATOM 3293 O O . LEU A 1 423 ? -15.329 34.804 -22.898 1.00 15.51 423 LEU A O 1
ATOM 3298 N N . THR A 1 424 ? -13.408 35.963 -23.114 1.00 15.04 424 THR A N 1
ATOM 3299 C CA . THR A 1 424 ? -13.885 36.787 -24.222 1.00 16.12 424 THR A CA 1
ATOM 3300 C C . THR A 1 424 ? -13.194 36.211 -25.455 1.00 16.36 424 THR A C 1
ATOM 3301 O O . THR A 1 424 ? -12.213 35.473 -25.328 1.00 16.99 424 THR A O 1
ATOM 3305 N N . ASP A 1 425 ? -13.695 36.529 -26.644 1.00 17.35 425 ASP A N 1
ATOM 3306 C CA . ASP A 1 425 ? -13.073 36.017 -27.859 1.00 18.10 425 ASP A CA 1
ATOM 3307 C C . ASP A 1 425 ? -11.647 36.541 -27.960 1.00 18.19 425 ASP A C 1
ATOM 3308 O O . ASP A 1 425 ? -10.759 35.859 -28.473 1.00 17.36 425 ASP A O 1
ATOM 3313 N N . GLU A 1 426 ? -11.434 37.754 -27.459 1.00 17.82 426 GLU A N 1
ATOM 3314 C CA . GLU A 1 426 ? -10.115 38.369 -27.480 1.00 18.25 426 GLU A CA 1
ATOM 3315 C C . GLU A 1 426 ? -9.141 37.591 -26.597 1.00 15.93 426 GLU A C 1
ATOM 3316 O O . GLU A 1 426 ? -7.992 37.382 -26.978 1.00 14.90 426 GLU A O 1
ATOM 3322 N N . ASP A 1 427 ? -9.600 37.171 -25.418 1.00 14.69 427 ASP A N 1
ATOM 3323 C CA . ASP A 1 427 ? -8.754 36.403 -24.501 1.00 14.42 427 ASP A CA 1
ATOM 3324 C C . ASP A 1 427 ? -8.224 35.170 -25.214 1.00 13.71 427 ASP A C 1
ATOM 3325 O O . ASP A 1 427 ? -7.029 34.886 -25.192 1.00 14.15 427 ASP A O 1
ATOM 3330 N N . ILE A 1 428 ? -9.138 34.433 -25.835 1.00 13.60 428 ILE A N 1
ATOM 3331 C CA . ILE A 1 428 ? -8.798 33.210 -26.549 1.00 14.12 428 ILE A CA 1
ATOM 3332 C C . ILE A 1 428 ? -7.859 33.484 -27.718 1.00 15.17 428 ILE A C 1
ATOM 3333 O O . ILE A 1 428 ? -6.842 32.811 -27.885 1.00 15.20 428 ILE A O 1
ATOM 3338 N N . LYS A 1 429 ? -8.210 34.478 -28.525 1.00 15.43 429 LYS A N 1
ATOM 3339 C CA . LYS A 1 429 ? -7.400 34.856 -29.675 1.00 16.49 429 LYS A CA 1
ATOM 3340 C C . LYS A 1 429 ? -5.962 35.167 -29.262 1.00 15.26 429 LYS A C 1
ATOM 3341 O O . LYS A 1 429 ? -5.011 34.732 -29.911 1.00 16.11 429 LYS A O 1
ATOM 3347 N N . LYS A 1 430 ? -5.803 35.913 -28.175 1.00 15.19 430 LYS A N 1
ATOM 3348 C CA . LYS A 1 430 ? -4.473 36.276 -27.704 1.00 14.74 430 LYS A CA 1
ATOM 3349 C C . LYS A 1 430 ? -3.677 35.091 -27.159 1.00 14.71 430 LYS A C 1
ATOM 3350 O O . LYS A 1 430 ? -2.453 35.051 -27.292 1.00 14.44 430 LYS A O 1
ATOM 3356 N N . CYS A 1 431 ? -4.358 34.128 -26.542 1.00 13.99 431 CYS A N 1
ATOM 3357 C CA . CYS A 1 431 ? -3.656 32.959 -26.022 1.00 13.33 431 CYS A CA 1
ATOM 3358 C C . CYS A 1 431 ? -3.028 32.204 -27.188 1.00 12.32 431 CYS A C 1
ATOM 3359 O O . CYS A 1 431 ? -1.887 31.751 -27.106 1.00 13.14 431 CYS A O 1
ATOM 3362 N N . LEU A 1 432 ? -3.781 32.079 -28.275 1.00 13.04 432 LEU A N 1
ATOM 3363 C CA . LEU A 1 432 ? -3.305 31.381 -29.463 1.00 12.69 432 LEU A CA 1
ATOM 3364 C C . LEU A 1 432 ? -2.174 32.137 -30.153 1.00 13.59 432 LEU A C 1
ATOM 3365 O O . LEU A 1 432 ? -1.171 31.543 -30.540 1.00 13.93 432 LEU A O 1
ATOM 3370 N N . GLU A 1 433 ? -2.336 33.448 -30.296 1.00 14.52 433 GLU A N 1
ATOM 3371 C CA . GLU A 1 433 ? -1.322 34.278 -30.939 1.00 16.59 433 GLU A CA 1
ATOM 3372 C C . GLU A 1 433 ? 0.014 34.246 -30.204 1.00 16.23 433 GLU A C 1
ATOM 3373 O O . GLU A 1 433 ? 1.076 34.363 -30.820 1.00 16.71 433 GLU A O 1
ATOM 3379 N N . ALA A 1 434 ? -0.042 34.084 -28.885 1.00 13.61 434 ALA A N 1
ATOM 3380 C CA . ALA A 1 434 ? 1.162 34.056 -28.062 1.00 13.87 434 ALA A CA 1
ATOM 3381 C C . ALA A 1 434 ? 1.825 32.686 -28.016 1.00 13.13 434 ALA A C 1
ATOM 3382 O O . ALA A 1 434 ? 2.855 32.508 -27.362 1.00 14.20 434 ALA A O 1
ATOM 3384 N N . THR A 1 435 ? 1.245 31.722 -28.721 1.00 12.34 435 THR A N 1
ATOM 3385 C CA . THR A 1 435 ? 1.779 30.368 -28.732 1.00 13.17 435 THR A CA 1
ATOM 3386 C C . THR A 1 435 ? 2.301 29.917 -30.092 1.00 12.88 435 THR A C 1
ATOM 3387 O O . THR A 1 435 ? 1.742 30.258 -31.133 1.00 14.22 435 THR A O 1
ATOM 3391 N N . GLN A 1 436 ? 3.381 29.145 -30.059 1.00 13.69 436 GLN A N 1
ATOM 3392 C CA . GLN A 1 436 ? 3.991 28.583 -31.256 1.00 15.46 436 GLN A CA 1
ATOM 3393 C C . GLN A 1 436 ? 4.088 27.081 -31.034 1.00 13.90 436 GLN A C 1
ATOM 3394 O O . GLN A 1 436 ? 4.454 26.635 -29.947 1.00 14.90 436 GLN A O 1
ATOM 3400 N N . PHE A 1 437 ? 3.754 26.301 -32.055 1.00 12.64 437 PHE A N 1
ATOM 3401 C CA . PHE A 1 437 ? 3.846 24.854 -31.937 1.00 13.04 437 PHE A CA 1
ATOM 3402 C C . PHE A 1 437 ? 5.093 24.413 -32.686 1.00 13.57 437 PHE A C 1
ATOM 3403 O O . PHE A 1 437 ? 5.220 24.624 -33.893 1.00 14.52 437 PHE A O 1
ATOM 3411 N N . ARG A 1 438 ? 6.016 23.809 -31.946 1.00 13.06 438 ARG A N 1
ATOM 3412 C CA . ARG A 1 438 ? 7.303 23.392 -32.487 1.00 13.20 438 ARG A CA 1
ATOM 3413 C C . ARG A 1 438 ? 7.450 21.902 -32.748 1.00 13.95 438 ARG A C 1
ATOM 3414 O O . ARG A 1 438 ? 7.038 21.077 -31.933 1.00 12.19 438 ARG A O 1
ATOM 3422 N N . PRO A 1 439 ? 8.040 21.534 -33.898 1.00 12.38 439 PRO A N 1
ATOM 3423 C CA . PRO A 1 439 ? 8.224 20.114 -34.195 1.00 13.00 439 PRO A CA 1
ATOM 3424 C C . PRO A 1 439 ? 8.991 19.524 -33.011 1.00 12.50 439 PRO A C 1
ATOM 3425 O O . PRO A 1 439 ? 9.999 20.085 -32.580 1.00 13.48 439 PRO A O 1
ATOM 3429 N N . ALA A 1 440 ? 8.507 18.409 -32.478 1.00 12.93 440 ALA A N 1
ATOM 3430 C CA . ALA A 1 440 ? 9.140 17.784 -31.322 1.00 13.80 440 ALA A CA 1
ATOM 3431 C C . ALA A 1 440 ? 10.599 17.394 -31.538 1.00 14.25 440 ALA A C 1
ATOM 3432 O O . ALA A 1 440 ? 10.996 17.021 -32.642 1.00 15.98 440 ALA A O 1
ATOM 3434 N N . SER A 1 441 ? 11.389 17.489 -30.470 1.00 15.39 441 SER A N 1
ATOM 3435 C CA . SER A 1 441 ? 12.803 17.122 -30.517 1.00 16.05 441 SER A CA 1
ATOM 3436 C C . SER A 1 441 ? 12.840 15.606 -30.684 1.00 16.98 441 SER A C 1
ATOM 3437 O O . SER A 1 441 ? 12.518 14.871 -29.751 1.00 16.11 441 SER A O 1
ATOM 3440 N N . THR A 1 442 ? 13.233 15.143 -31.866 1.00 17.28 442 THR A N 1
ATOM 3441 C CA . THR A 1 442 ? 13.269 13.711 -32.148 1.00 17.58 442 THR A CA 1
ATOM 3442 C C . THR A 1 442 ? 14.270 12.897 -31.334 1.00 18.26 442 THR A C 1
ATOM 3443 O O . THR A 1 442 ? 14.142 11.673 -31.246 1.00 17.65 442 THR A O 1
ATOM 3447 N N . GLU A 1 443 ? 15.263 13.556 -30.744 1.00 18.30 443 GLU A N 1
ATOM 3448 C CA . GLU A 1 443 ? 16.244 12.835 -29.942 1.00 18.68 443 GLU A CA 1
ATOM 3449 C C . GLU A 1 443 ? 15.523 12.286 -28.709 1.00 18.68 443 GLU A C 1
ATOM 3450 O O . GLU A 1 443 ? 15.912 11.254 -28.158 1.00 18.10 443 GLU A O 1
ATOM 3456 N N . TYR A 1 444 ? 14.467 12.983 -28.292 1.00 17.01 444 TYR A N 1
ATOM 3457 C CA . TYR A 1 444 ? 13.657 12.574 -27.145 1.00 15.80 444 TYR A CA 1
ATOM 3458 C C . TYR A 1 444 ? 12.369 11.896 -27.612 1.00 15.50 444 TYR A C 1
ATOM 3459 O O . TYR A 1 444 ? 11.964 10.863 -27.072 1.00 15.72 444 TYR A O 1
ATOM 3468 N N . PHE A 1 445 ? 11.727 12.509 -28.606 1.00 14.05 445 PHE A N 1
ATOM 3469 C CA . PHE A 1 445 ? 10.457 12.040 -29.162 1.00 13.38 445 PHE A CA 1
ATOM 3470 C C . PHE A 1 445 ? 10.637 11.566 -30.601 1.00 14.69 445 PHE A C 1
ATOM 3471 O O . PHE A 1 445 ? 10.362 12.302 -31.544 1.00 13.94 445 PHE A O 1
ATOM 3479 N N . ARG A 1 446 ? 11.080 10.327 -30.766 1.00 15.00 446 ARG A N 1
ATOM 3480 C CA . ARG A 1 446 ? 11.323 9.776 -32.093 1.00 16.46 446 ARG A CA 1
ATOM 3481 C C . ARG A 1 446 ? 10.123 9.786 -33.032 1.00 16.91 446 ARG A C 1
ATOM 3482 O O . ARG A 1 446 ? 10.286 9.897 -34.247 1.00 18.24 446 ARG A O 1
ATOM 3490 N N . GLY A 1 447 ? 8.922 9.677 -32.473 1.00 16.27 447 GLY A N 1
ATOM 3491 C CA . GLY A 1 447 ? 7.725 9.663 -33.295 1.00 15.23 447 GLY A CA 1
ATOM 3492 C C . GLY A 1 447 ? 7.218 11.030 -33.719 1.00 15.16 447 GLY A C 1
ATOM 3493 O O . GLY A 1 447 ? 6.194 11.133 -34.389 1.00 14.31 447 GLY A O 1
ATOM 3494 N N . GLY A 1 448 ? 7.924 12.083 -33.325 1.00 14.62 448 GLY A N 1
ATOM 3495 C CA . GLY A 1 448 ? 7.502 13.421 -33.695 1.00 14.05 448 GLY A CA 1
ATOM 3496 C C . GLY A 1 448 ? 6.445 14.021 -32.787 1.00 14.87 448 GLY A C 1
ATOM 3497 O O . GLY A 1 448 ? 6.331 13.660 -31.615 1.00 13.96 448 GLY A O 1
ATOM 3498 N N . GLY A 1 449 ? 5.661 14.937 -33.343 1.00 14.27 449 GLY A N 1
ATOM 3499 C CA . GLY A 1 449 ? 4.630 15.609 -32.574 1.00 13.30 449 GLY A CA 1
ATOM 3500 C C . GLY A 1 449 ? 4.940 17.093 -32.546 1.00 13.58 449 GLY A C 1
ATOM 3501 O O . GLY A 1 449 ? 5.836 17.551 -33.260 1.00 13.88 449 GLY A O 1
ATOM 3502 N N . TYR A 1 450 ? 4.215 17.847 -31.726 1.00 12.82 450 TYR A N 1
ATOM 3503 C CA . TYR A 1 450 ? 4.425 19.290 -31.628 1.00 12.40 450 TYR A CA 1
ATOM 3504 C C . TYR A 1 450 ? 4.359 19.776 -30.190 1.00 13.01 450 TYR A C 1
ATOM 3505 O O . TYR A 1 450 ? 3.371 19.542 -29.494 1.00 13.57 450 TYR A O 1
ATOM 3514 N N . SER A 1 451 ? 5.413 20.458 -29.750 1.00 11.93 451 SER A N 1
ATOM 3515 C CA . SER A 1 451 ? 5.465 20.980 -28.394 1.00 12.44 451 SER A CA 1
ATOM 3516 C C . SER A 1 451 ? 4.896 22.390 -28.336 1.00 12.24 451 SER A C 1
ATOM 3517 O O . SER A 1 451 ? 4.870 23.113 -29.335 1.00 12.82 451 SER A O 1
ATOM 3520 N N . THR A 1 452 ? 4.439 22.770 -27.151 1.00 11.63 452 THR A N 1
ATOM 3521 C CA . THR A 1 452 ? 3.843 24.075 -26.929 1.00 11.71 452 THR A CA 1
ATOM 3522 C C . THR A 1 452 ? 4.885 25.069 -26.440 1.00 11.80 452 THR A C 1
ATOM 3523 O O . THR A 1 452 ? 5.467 24.901 -25.372 1.00 12.09 452 THR A O 1
ATOM 3527 N N . ASP A 1 453 ? 5.115 26.105 -27.240 1.00 12.54 453 ASP A N 1
ATOM 3528 C CA . ASP A 1 453 ? 6.094 27.129 -26.911 1.00 12.93 453 ASP A CA 1
ATOM 3529 C C . ASP A 1 453 ? 5.457 28.485 -26.643 1.00 12.59 453 ASP A C 1
ATOM 3530 O O . ASP A 1 453 ? 4.922 29.124 -27.549 1.00 13.55 453 ASP A O 1
ATOM 3535 N N . PHE A 1 454 ? 5.483 28.895 -25.378 1.00 11.71 454 PHE A N 1
ATOM 3536 C CA . PHE A 1 454 ? 4.978 30.204 -24.985 1.00 10.63 454 PHE A CA 1
ATOM 3537 C C . PHE A 1 454 ? 5.754 30.707 -23.777 1.00 9.87 454 PHE A C 1
ATOM 3538 O O . PHE A 1 454 ? 6.619 30.004 -23.247 1.00 10.76 454 PHE A O 1
ATOM 3546 N N . LEU A 1 455 ? 5.470 31.940 -23.372 1.00 10.72 455 LEU A N 1
ATOM 3547 C CA . LEU A 1 455 ? 6.127 32.551 -22.224 1.00 10.62 455 LEU A CA 1
ATOM 3548 C C . LEU A 1 455 ? 5.058 33.243 -21.391 1.00 11.16 455 LEU A C 1
ATOM 3549 O O . LEU A 1 455 ? 4.441 34.210 -21.837 1.00 10.65 455 LEU A O 1
ATOM 3554 N N . THR A 1 456 ? 4.835 32.737 -20.182 1.00 10.55 456 THR A N 1
ATOM 3555 C CA . THR A 1 456 ? 3.828 33.304 -19.294 1.00 10.67 456 THR A CA 1
ATOM 3556 C C . THR A 1 456 ? 4.131 34.759 -18.954 1.00 10.00 456 THR A C 1
ATOM 3557 O O . THR A 1 456 ? 5.252 35.093 -18.574 1.00 10.89 456 THR A O 1
ATOM 3561 N N . LYS A 1 457 ? 3.129 35.621 -19.088 1.00 9.71 457 LYS A N 1
ATOM 3562 C CA . LYS A 1 457 ? 3.309 37.032 -18.767 1.00 10.72 457 LYS A CA 1
ATOM 3563 C C . LYS A 1 457 ? 3.601 37.170 -17.277 1.00 11.40 457 LYS A C 1
ATOM 3564 O O . LYS A 1 457 ? 3.057 36.426 -16.458 1.00 11.05 457 LYS A O 1
ATOM 3570 N N . GLY A 1 458 ? 4.456 38.125 -16.929 1.00 11.10 458 GLY A N 1
ATOM 3571 C CA . GLY A 1 458 ? 4.814 38.322 -15.536 1.00 11.66 458 GLY A CA 1
ATOM 3572 C C . GLY A 1 458 ? 3.845 39.160 -14.721 1.00 11.52 458 GLY A C 1
ATOM 3573 O O . GLY A 1 458 ? 2.939 39.802 -15.262 1.00 11.62 458 GLY A O 1
ATOM 3574 N N . GLY A 1 459 ? 4.040 39.137 -13.405 1.00 11.05 459 GLY A N 1
ATOM 3575 C CA . GLY A 1 459 ? 3.205 39.909 -12.500 1.00 11.85 459 GLY A CA 1
ATOM 3576 C C . GLY A 1 459 ? 1.924 39.227 -12.064 1.00 12.77 459 GLY A C 1
ATOM 3577 O O . GLY A 1 459 ? 1.124 39.808 -11.334 1.00 13.63 459 GLY A O 1
ATOM 3578 N N . MET A 1 460 ? 1.728 37.988 -12.496 1.00 11.91 460 MET A N 1
ATOM 3579 C CA . MET A 1 460 ? 0.515 37.256 -12.154 1.00 10.94 460 MET A CA 1
ATOM 3580 C C . MET A 1 460 ? 0.664 36.449 -10.867 1.00 10.28 460 MET A C 1
ATOM 3581 O O . MET A 1 460 ? 1.625 35.698 -10.703 1.00 8.15 460 MET A O 1
ATOM 3586 N N . PRO A 1 461 ? -0.273 36.621 -9.921 1.00 9.76 461 PRO A N 1
ATOM 3587 C CA . PRO A 1 461 ? -0.180 35.858 -8.675 1.00 9.50 461 PRO A CA 1
ATOM 3588 C C . PRO A 1 461 ? -0.526 34.407 -9.008 1.00 8.74 461 PRO A C 1
ATOM 3589 O O . PRO A 1 461 ? -1.480 34.144 -9.743 1.00 8.79 461 PRO A O 1
ATOM 3593 N N . VAL A 1 462 ? 0.265 33.473 -8.493 1.00 8.36 462 VAL A N 1
ATOM 3594 C CA . VAL A 1 462 ? 0.033 32.060 -8.751 1.00 8.93 462 VAL A CA 1
ATOM 3595 C C . VAL A 1 462 ? 0.366 31.229 -7.525 1.00 7.85 462 VAL A C 1
ATOM 3596 O O . VAL A 1 462 ? 0.942 31.723 -6.558 1.00 8.07 462 VAL A O 1
ATOM 3600 N N . THR A 1 463 ? -0.007 29.956 -7.576 1.00 7.85 463 THR A N 1
ATOM 3601 C CA . THR A 1 463 ? 0.277 29.034 -6.489 1.00 8.22 463 THR A CA 1
ATOM 3602 C C . THR A 1 463 ? 0.709 27.724 -7.118 1.00 8.25 463 THR A C 1
ATOM 3603 O O . THR A 1 463 ? 0.002 27.190 -7.972 1.00 8.46 463 THR A O 1
ATOM 3607 N N . ILE A 1 464 ? 1.873 27.214 -6.734 1.00 7.94 464 ILE A N 1
ATOM 3608 C CA . ILE A 1 464 ? 2.284 25.926 -7.263 1.00 8.02 464 ILE A CA 1
ATOM 3609 C C . ILE A 1 464 ? 2.077 24.945 -6.122 1.00 7.90 464 ILE A C 1
ATOM 3610 O O . ILE A 1 464 ? 2.181 25.305 -4.949 1.00 7.24 464 ILE A O 1
ATOM 3615 N N . SER A 1 465 ? 1.739 23.711 -6.460 1.00 7.75 465 SER A N 1
ATOM 3616 C CA . SER A 1 465 ? 1.521 22.709 -5.432 1.00 7.60 465 SER A CA 1
ATOM 3617 C C . SER A 1 465 ? 1.889 21.341 -5.956 1.00 7.24 465 SER A C 1
ATOM 3618 O O . SER A 1 465 ? 2.007 21.137 -7.165 1.00 7.09 465 SER A O 1
ATOM 3621 N N . ARG A 1 466 ? 2.082 20.408 -5.033 1.00 6.51 466 ARG A N 1
ATOM 3622 C CA . ARG A 1 466 ? 2.434 19.043 -5.384 1.00 7.20 466 ARG A CA 1
ATOM 3623 C C . ARG A 1 466 ? 2.032 18.076 -4.289 1.00 6.90 466 ARG A C 1
ATOM 3624 O O . ARG A 1 466 ? 2.348 18.280 -3.117 1.00 7.29 466 ARG A O 1
ATOM 3632 N N . LEU A 1 467 ? 1.327 17.026 -4.687 1.00 6.84 467 LEU A N 1
ATOM 3633 C CA . LEU A 1 467 ? 0.918 15.987 -3.762 1.00 7.52 467 LEU A CA 1
ATOM 3634 C C . LEU A 1 467 ? 1.929 14.861 -3.946 1.00 7.13 467 LEU A C 1
ATOM 3635 O O . LEU A 1 467 ? 2.268 14.503 -5.079 1.00 7.73 467 LEU A O 1
ATOM 3640 N N . ASN A 1 468 ? 2.433 14.327 -2.837 1.00 5.89 468 ASN A N 1
ATOM 3641 C CA . ASN A 1 468 ? 3.385 13.222 -2.879 1.00 5.95 468 ASN A CA 1
ATOM 3642 C C . ASN A 1 468 ? 2.881 12.127 -1.956 1.00 7.54 468 ASN A C 1
ATOM 3643 O O . ASN A 1 468 ? 2.100 12.392 -1.047 1.00 8.45 468 ASN A O 1
ATOM 3648 N N . ILE A 1 469 ? 3.307 10.893 -2.202 1.00 8.00 469 ILE A N 1
ATOM 3649 C CA . ILE A 1 469 ? 2.930 9.786 -1.333 1.00 8.24 469 ILE A CA 1
ATOM 3650 C C . ILE A 1 469 ? 4.238 9.243 -0.770 1.00 10.03 469 ILE A C 1
ATOM 3651 O O . ILE A 1 469 ? 5.113 8.782 -1.507 1.00 11.53 469 ILE A O 1
ATOM 3656 N N . VAL A 1 470 ? 4.366 9.323 0.548 1.00 8.42 470 VAL A N 1
ATOM 3657 C CA . VAL A 1 470 ? 5.582 8.911 1.236 1.00 7.61 470 VAL A CA 1
ATOM 3658 C C . VAL A 1 470 ? 5.368 7.698 2.131 1.00 8.12 470 VAL A C 1
ATOM 3659 O O . VAL A 1 470 ? 4.444 7.665 2.940 1.00 9.50 470 VAL A O 1
ATOM 3663 N N . LYS A 1 471 ? 6.228 6.696 1.979 1.00 9.22 471 LYS A N 1
ATOM 3664 C CA . LYS A 1 471 ? 6.121 5.484 2.780 1.00 10.81 471 LYS A CA 1
ATOM 3665 C C . LYS A 1 471 ? 6.217 5.830 4.262 1.00 10.40 471 LYS A C 1
ATOM 3666 O O . LYS A 1 471 ? 7.117 6.561 4.679 1.00 12.73 471 LYS A O 1
ATOM 3672 N N . GLY A 1 472 ? 5.276 5.314 5.048 1.00 11.71 472 GLY A N 1
ATOM 3673 C CA . GLY A 1 472 ? 5.274 5.583 6.476 1.00 11.92 472 GLY A CA 1
ATOM 3674 C C . GLY A 1 472 ? 4.473 6.823 6.832 1.00 12.15 472 GLY A C 1
ATOM 3675 O O . GLY A 1 472 ? 4.342 7.176 8.006 1.00 14.06 472 GLY A O 1
ATOM 3676 N N . LEU A 1 473 ? 3.932 7.485 5.817 1.00 10.43 473 LEU A N 1
ATOM 3677 C CA . LEU A 1 473 ? 3.151 8.696 6.035 1.00 9.76 473 LEU A CA 1
ATOM 3678 C C . LEU A 1 473 ? 1.878 8.715 5.199 1.00 9.52 473 LEU A C 1
ATOM 3679 O O . LEU A 1 473 ? 0.797 9.027 5.703 1.00 10.16 473 LEU A O 1
ATOM 3684 N N . GLY A 1 474 ? 2.016 8.375 3.921 1.00 8.09 474 GLY A N 1
ATOM 3685 C CA . GLY A 1 474 ? 0.883 8.388 3.017 1.00 8.16 474 GLY A CA 1
ATOM 3686 C C . GLY A 1 474 ? 0.919 9.680 2.223 1.00 7.41 474 GLY A C 1
ATOM 3687 O O . GLY A 1 474 ? 2.002 10.221 1.989 1.00 8.22 474 GLY A O 1
ATOM 3688 N N . PRO A 1 475 ? -0.238 10.210 1.801 1.00 6.48 475 PRO A N 1
ATOM 3689 C CA . PRO A 1 475 ? -0.265 11.455 1.029 1.00 7.02 475 PRO A CA 1
ATOM 3690 C C . PRO A 1 475 ? 0.160 12.670 1.845 1.00 5.36 475 PRO A C 1
ATOM 3691 O O . PRO A 1 475 ? -0.139 12.768 3.034 1.00 6.51 475 PRO A O 1
ATOM 3695 N N . VAL A 1 476 ? 0.872 13.584 1.195 1.00 6.68 476 VAL A N 1
ATOM 3696 C CA . VAL A 1 476 ? 1.335 14.806 1.846 1.00 6.84 476 VAL A CA 1
ATOM 3697 C C . VAL A 1 476 ? 1.417 15.901 0.781 1.00 6.71 476 VAL A C 1
ATOM 3698 O O . VAL A 1 476 ? 1.898 15.675 -0.328 1.00 7.02 476 VAL A O 1
ATOM 3702 N N . LEU A 1 477 ? 0.920 17.084 1.127 1.00 5.95 477 LEU A N 1
ATOM 3703 C CA . LEU A 1 477 ? 0.859 18.202 0.192 1.00 6.23 477 LEU A CA 1
ATOM 3704 C C . LEU A 1 477 ? 1.792 19.371 0.496 1.00 5.71 477 LEU A C 1
ATOM 3705 O O . LEU A 1 477 ? 1.936 19.776 1.650 1.00 6.57 477 LEU A O 1
ATOM 3710 N N . GLN A 1 478 ? 2.421 19.906 -0.551 1.00 6.25 478 GLN A N 1
ATOM 3711 C CA . GLN A 1 478 ? 3.294 21.068 -0.412 1.00 6.79 478 GLN A CA 1
ATOM 3712 C C . GLN A 1 478 ? 2.749 22.171 -1.310 1.00 7.58 478 GLN A C 1
ATOM 3713 O O . GLN A 1 478 ? 2.259 21.913 -2.416 1.00 6.90 478 GLN A O 1
ATOM 3719 N N . ILE A 1 479 ? 2.840 23.399 -0.813 1.00 6.25 479 ILE A N 1
ATOM 3720 C CA . ILE A 1 479 ? 2.302 24.573 -1.488 1.00 6.78 479 ILE A CA 1
ATOM 3721 C C . ILE A 1 479 ? 3.275 25.747 -1.488 1.00 7.18 479 ILE A C 1
ATOM 3722 O O . ILE A 1 479 ? 3.978 25.974 -0.511 1.00 7.62 479 ILE A O 1
ATOM 3727 N N . ALA A 1 480 ? 3.300 26.502 -2.581 1.00 7.29 480 ALA A N 1
ATOM 3728 C CA . ALA A 1 480 ? 4.153 27.679 -2.658 1.00 7.54 480 ALA A CA 1
ATOM 3729 C C . ALA A 1 480 ? 3.452 28.784 -3.438 1.00 6.80 480 ALA A C 1
ATOM 3730 O O . ALA A 1 480 ? 3.363 28.724 -4.661 1.00 8.71 480 ALA A O 1
ATOM 3732 N N . GLU A 1 481 ? 2.939 29.785 -2.727 1.00 7.16 481 GLU A N 1
ATOM 3733 C CA . GLU A 1 481 ? 2.291 30.911 -3.388 1.00 7.59 481 GLU A CA 1
ATOM 3734 C C . GLU A 1 481 ? 3.401 31.848 -3.850 1.00 7.40 481 GLU A C 1
ATOM 3735 O O . GLU A 1 481 ? 4.474 31.898 -3.252 1.00 9.64 481 GLU A O 1
ATOM 3741 N N . GLY A 1 482 ? 3.139 32.588 -4.918 1.00 7.44 482 GLY A N 1
ATOM 3742 C CA . GLY A 1 482 ? 4.134 33.509 -5.425 1.00 7.89 482 GLY A CA 1
ATOM 3743 C C . GLY A 1 482 ? 3.614 34.268 -6.624 1.00 8.01 482 GLY A C 1
ATOM 3744 O O . GLY A 1 482 ? 2.408 34.498 -6.752 1.00 7.79 482 GLY A O 1
ATOM 3745 N N . TYR A 1 483 ? 4.532 34.647 -7.509 1.00 9.09 483 TYR A N 1
ATOM 3746 C CA . TYR A 1 483 ? 4.188 35.400 -8.711 1.00 9.13 483 TYR A CA 1
ATOM 3747 C C . TYR A 1 483 ? 5.024 34.989 -9.906 1.00 8.99 483 TYR A C 1
ATOM 3748 O O . TYR A 1 483 ? 6.131 34.476 -9.754 1.00 9.46 483 TYR A O 1
ATOM 3757 N N . THR A 1 484 ? 4.486 35.229 -11.096 1.00 10.08 484 THR A N 1
ATOM 3758 C CA . THR A 1 484 ? 5.236 34.971 -12.315 1.00 10.39 484 THR A CA 1
ATOM 3759 C C . THR A 1 484 ? 5.967 36.297 -12.512 1.00 10.69 484 THR A C 1
ATOM 3760 O O . THR A 1 484 ? 5.512 37.339 -12.025 1.00 11.45 484 THR A O 1
ATOM 3764 N N . VAL A 1 485 ? 7.097 36.270 -13.204 1.00 10.92 485 VAL A N 1
ATOM 3765 C CA . VAL A 1 485 ? 7.846 37.499 -13.437 1.00 11.58 485 VAL A CA 1
ATOM 3766 C C . VAL A 1 485 ? 8.248 37.634 -14.895 1.00 12.56 485 VAL A C 1
ATOM 3767 O O . VAL A 1 485 ? 8.247 36.658 -15.647 1.00 12.14 485 VAL A O 1
ATOM 3771 N N . ASP A 1 486 ? 8.571 38.860 -15.289 1.00 12.43 486 ASP A N 1
ATOM 3772 C CA . ASP A 1 486 ? 9.024 39.137 -16.643 1.00 13.39 486 ASP A CA 1
ATOM 3773 C C . ASP A 1 486 ? 10.517 39.384 -16.572 1.00 12.57 486 ASP A C 1
ATOM 3774 O O . ASP A 1 486 ? 10.999 40.032 -15.643 1.00 14.61 486 ASP A O 1
ATOM 3779 N N . LEU A 1 487 ? 11.248 38.861 -17.546 1.00 12.19 487 LEU A N 1
ATOM 3780 C CA . LEU A 1 487 ? 12.682 39.093 -17.626 1.00 11.92 487 LEU A CA 1
ATOM 3781 C C . LEU A 1 487 ? 12.878 39.903 -18.901 1.00 12.09 487 LEU A C 1
ATOM 3782 O O . LEU A 1 487 ? 12.049 39.843 -19.810 1.00 11.45 487 LEU A O 1
ATOM 3787 N N . PRO A 1 488 ? 13.953 40.701 -18.974 1.00 11.45 488 PRO A N 1
ATOM 3788 C CA . PRO A 1 488 ? 14.140 41.461 -20.211 1.00 11.21 488 PRO A CA 1
ATOM 3789 C C . PRO A 1 488 ? 14.184 40.441 -21.349 1.00 11.31 488 PRO A C 1
ATOM 3790 O O . PRO A 1 488 ? 14.709 39.341 -21.176 1.00 11.78 488 PRO A O 1
ATOM 3794 N N . GLU A 1 489 ? 13.629 40.802 -22.500 1.00 12.50 489 GLU A N 1
ATOM 3795 C CA . GLU A 1 489 ? 13.579 39.896 -23.641 1.00 14.70 489 GLU A CA 1
ATOM 3796 C C . GLU A 1 489 ? 14.882 39.158 -23.936 1.00 13.39 489 GLU A C 1
ATOM 3797 O O . GLU A 1 489 ? 14.885 37.938 -24.101 1.00 12.31 489 GLU A O 1
ATOM 3803 N N . GLU A 1 490 ? 15.986 39.897 -24.007 1.00 13.33 490 GLU A N 1
ATOM 3804 C CA . GLU A 1 490 ? 17.282 39.298 -24.311 1.00 14.13 490 GLU A CA 1
ATOM 3805 C C . GLU A 1 490 ? 17.755 38.352 -23.207 1.00 13.67 490 GLU A C 1
ATOM 3806 O O . GLU A 1 490 ? 18.418 37.353 -23.481 1.00 15.51 490 GLU A O 1
ATOM 3812 N N . VAL A 1 491 ? 17.420 38.675 -21.961 1.00 11.23 491 VAL A N 1
ATOM 3813 C CA . VAL A 1 491 ? 17.814 37.844 -20.829 1.00 10.61 491 VAL A CA 1
ATOM 3814 C C . VAL A 1 491 ? 17.051 36.522 -20.896 1.00 10.96 491 VAL A C 1
ATOM 3815 O O . VAL A 1 491 ? 17.637 35.443 -20.760 1.00 10.57 491 VAL A O 1
ATOM 3819 N N . HIS A 1 492 ? 15.741 36.607 -21.106 1.00 9.88 492 HIS A N 1
ATOM 3820 C CA . HIS A 1 492 ? 14.931 35.403 -21.225 1.00 10.89 492 HIS A CA 1
ATOM 3821 C C . HIS A 1 492 ? 15.494 34.540 -22.352 1.00 11.27 492 HIS A C 1
ATOM 3822 O O . HIS A 1 492 ? 15.725 33.346 -22.176 1.00 11.44 492 HIS A O 1
ATOM 3829 N N . ASP A 1 493 ? 15.721 35.153 -23.511 1.00 11.08 493 ASP A N 1
ATOM 3830 C CA . ASP A 1 493 ? 16.237 34.413 -24.655 1.00 11.50 493 ASP A CA 1
ATOM 3831 C C . ASP A 1 493 ? 17.480 33.592 -24.339 1.00 11.64 493 ASP A C 1
ATOM 3832 O O . ASP A 1 493 ? 17.597 32.448 -24.773 1.00 12.62 493 ASP A O 1
ATOM 3837 N N . VAL A 1 494 ? 18.408 34.166 -23.582 1.00 10.35 494 VAL A N 1
ATOM 3838 C CA . VAL A 1 494 ? 19.630 33.448 -23.244 1.00 10.20 494 VAL A CA 1
ATOM 3839 C C . VAL A 1 494 ? 19.371 32.260 -22.315 1.00 10.36 494 VAL A C 1
ATOM 3840 O O . VAL A 1 494 ? 19.842 31.151 -22.573 1.00 9.23 494 VAL A O 1
ATOM 3844 N N . LEU A 1 495 ? 18.615 32.482 -21.245 1.00 11.33 495 LEU A N 1
ATOM 3845 C CA . LEU A 1 495 ? 18.328 31.400 -20.301 1.00 10.36 495 LEU A CA 1
ATOM 3846 C C . LEU A 1 495 ? 17.505 30.305 -20.978 1.00 11.72 495 LEU A C 1
ATOM 3847 O O . LEU A 1 495 ? 17.718 29.111 -20.749 1.00 12.29 495 LEU A O 1
ATOM 3852 N N . ASP A 1 496 ? 16.572 30.736 -21.817 1.00 10.87 496 ASP A N 1
ATOM 3853 C CA . ASP A 1 496 ? 15.670 29.855 -22.550 1.00 11.36 496 ASP A CA 1
ATOM 3854 C C . ASP A 1 496 ? 16.375 28.976 -23.585 1.00 12.18 496 ASP A C 1
ATOM 3855 O O . ASP A 1 496 ? 16.163 27.764 -23.629 1.00 12.87 496 ASP A O 1
ATOM 3860 N N . LYS A 1 497 ? 17.227 29.582 -24.405 1.00 11.68 497 LYS A N 1
ATOM 3861 C CA . LYS A 1 497 ? 17.924 28.839 -25.450 1.00 12.38 497 LYS A CA 1
ATOM 3862 C C . LYS A 1 497 ? 18.836 27.717 -24.970 1.00 11.68 497 LYS A C 1
ATOM 3863 O O . LYS A 1 497 ? 19.006 26.718 -25.671 1.00 11.53 497 LYS A O 1
ATOM 3869 N N . ARG A 1 498 ? 19.421 27.873 -23.786 1.00 10.65 498 ARG A N 1
ATOM 3870 C CA . ARG A 1 498 ? 20.309 26.846 -23.253 1.00 10.56 498 ARG A CA 1
ATOM 3871 C C . ARG A 1 498 ? 19.569 25.808 -22.416 1.00 11.52 498 ARG A C 1
ATOM 3872 O O . ARG A 1 498 ? 20.193 24.955 -21.789 1.00 12.46 498 ARG A O 1
ATOM 3880 N N . THR A 1 499 ? 18.242 25.882 -22.410 1.00 11.25 499 THR A N 1
ATOM 3881 C CA . THR A 1 499 ? 17.436 24.934 -21.645 1.00 10.73 499 THR A CA 1
ATOM 3882 C C . THR A 1 499 ? 16.595 24.088 -22.605 1.00 11.67 499 THR A C 1
ATOM 3883 O O . THR A 1 499 ? 17.028 23.018 -23.031 1.00 13.44 499 THR A O 1
ATOM 3887 N N . ASP A 1 500 ? 15.402 24.563 -22.944 1.00 11.53 500 ASP A N 1
ATOM 3888 C CA . ASP A 1 500 ? 14.524 23.866 -23.884 1.00 11.71 500 ASP A CA 1
ATOM 3889 C C . ASP A 1 500 ? 13.556 24.886 -24.462 1.00 10.68 500 ASP A C 1
ATOM 3890 O O . ASP A 1 500 ? 12.398 24.977 -24.053 1.00 11.65 500 ASP A O 1
ATOM 3895 N N . PRO A 1 501 ? 14.029 25.677 -25.437 1.00 11.37 501 PRO A N 1
ATOM 3896 C CA . PRO A 1 501 ? 13.238 26.719 -26.095 1.00 10.91 501 PRO A CA 1
ATOM 3897 C C . PRO A 1 501 ? 11.966 26.287 -26.818 1.00 11.15 501 PRO A C 1
ATOM 3898 O O . PRO A 1 501 ? 11.145 27.132 -27.170 1.00 12.38 501 PRO A O 1
ATOM 3902 N N . THR A 1 502 ? 11.793 24.989 -27.043 1.00 11.29 502 THR A N 1
ATOM 3903 C CA . THR A 1 502 ? 10.588 24.528 -27.721 1.00 11.57 502 THR A CA 1
ATOM 3904 C C . THR A 1 502 ? 9.500 24.140 -26.725 1.00 12.14 502 THR A C 1
ATOM 3905 O O . THR A 1 502 ? 8.409 23.739 -27.123 1.00 12.32 502 THR A O 1
ATOM 3909 N N . TRP A 1 503 ? 9.799 24.266 -25.433 1.00 12.27 503 TRP A N 1
ATOM 3910 C CA . TRP A 1 503 ? 8.830 23.943 -24.384 1.00 11.60 503 TRP A CA 1
ATOM 3911 C C . TRP A 1 503 ? 8.306 25.247 -23.766 1.00 12.77 503 TRP A C 1
ATOM 3912 O O . TRP A 1 503 ? 8.906 26.307 -23.951 1.00 12.96 503 TRP A O 1
ATOM 3923 N N . PRO A 1 504 ? 7.180 25.189 -23.029 1.00 12.44 504 PRO A N 1
ATOM 3924 C CA . PRO A 1 504 ? 6.574 26.373 -22.399 1.00 12.41 504 PRO A CA 1
ATOM 3925 C C . PRO A 1 504 ? 7.229 26.864 -21.110 1.00 12.88 504 PRO A C 1
ATOM 3926 O O . PRO A 1 504 ? 7.409 26.101 -20.164 1.00 13.08 504 PRO A O 1
ATOM 3930 N N . THR A 1 505 ? 7.555 28.155 -21.071 1.00 12.10 505 THR A N 1
ATOM 3931 C CA . THR A 1 505 ? 8.211 28.745 -19.907 1.00 10.25 505 THR A CA 1
ATOM 3932 C C . THR A 1 505 ? 7.360 29.638 -19.010 1.00 9.53 505 THR A C 1
ATOM 3933 O O . THR A 1 505 ? 6.567 30.456 -19.480 1.00 8.90 505 THR A O 1
ATOM 3937 N N . THR A 1 506 ? 7.543 29.457 -17.705 1.00 10.06 506 THR A N 1
ATOM 3938 C CA . THR A 1 506 ? 6.895 30.283 -16.692 1.00 10.33 506 THR A CA 1
ATOM 3939 C C . THR A 1 506 ? 8.015 30.598 -15.698 1.00 9.92 506 THR A C 1
ATOM 3940 O O . THR A 1 506 ? 8.644 29.684 -15.160 1.00 10.88 506 THR A O 1
ATOM 3944 N N . TRP A 1 507 ? 8.298 31.883 -15.489 1.00 9.23 507 TRP A N 1
ATOM 3945 C CA . TRP A 1 507 ? 9.333 32.280 -14.539 1.00 9.77 507 TRP A CA 1
ATOM 3946 C C . TRP A 1 507 ? 8.621 32.550 -13.222 1.00 9.41 507 TRP A C 1
ATOM 3947 O O . TRP A 1 507 ? 7.795 33.458 -13.127 1.00 9.00 507 TRP A O 1
ATOM 3958 N N . PHE A 1 508 ? 8.965 31.761 -12.211 1.00 9.22 508 PHE A N 1
ATOM 3959 C CA . PHE A 1 508 ? 8.319 31.829 -10.905 1.00 9.65 508 PHE A CA 1
ATOM 3960 C C . PHE A 1 508 ? 9.179 32.282 -9.731 1.00 8.68 508 PHE A C 1
ATOM 3961 O O . PHE A 1 508 ? 10.339 31.892 -9.599 1.00 9.20 508 PHE A O 1
ATOM 3969 N N . VAL A 1 509 ? 8.587 33.112 -8.880 1.00 9.03 509 VAL A N 1
ATOM 3970 C CA . VAL A 1 509 ? 9.243 33.587 -7.672 1.00 9.65 509 VAL A CA 1
ATOM 3971 C C . VAL A 1 509 ? 8.282 33.310 -6.516 1.00 8.88 509 VAL A C 1
ATOM 3972 O O . VAL A 1 509 ? 7.174 33.845 -6.470 1.00 8.50 509 VAL A O 1
ATOM 3976 N N . PRO A 1 510 ? 8.689 32.448 -5.577 1.00 9.19 510 PRO A N 1
ATOM 3977 C CA . PRO A 1 510 ? 7.847 32.110 -4.426 1.00 8.61 510 PRO A CA 1
ATOM 3978 C C . PRO A 1 510 ? 7.911 33.180 -3.338 1.00 10.43 510 PRO A C 1
ATOM 3979 O O . PRO A 1 510 ? 8.949 33.816 -3.152 1.00 9.97 510 PRO A O 1
ATOM 3983 N N . ASN A 1 511 ? 6.803 33.387 -2.628 1.00 10.16 511 ASN A N 1
ATOM 3984 C CA . ASN A 1 511 ? 6.798 34.351 -1.533 1.00 10.37 511 ASN A CA 1
ATOM 3985 C C . ASN A 1 511 ? 7.701 33.765 -0.458 1.00 10.24 511 ASN A C 1
ATOM 3986 O O . ASN A 1 511 ? 7.624 32.570 -0.163 1.00 10.75 511 ASN A O 1
ATOM 3991 N N . LEU A 1 512 ? 8.557 34.597 0.124 1.00 10.37 512 LEU A N 1
ATOM 3992 C CA . LEU A 1 512 ? 9.464 34.135 1.165 1.00 11.33 512 LEU A CA 1
ATOM 3993 C C . LEU A 1 512 ? 8.973 34.544 2.550 1.00 12.04 512 LEU A C 1
ATOM 3994 O O . LEU A 1 512 ? 8.304 35.568 2.706 1.00 12.92 512 LEU A O 1
ATOM 3999 N N . THR A 1 513 ? 9.315 33.740 3.552 1.00 12.93 513 THR A N 1
ATOM 4000 C CA . THR A 1 513 ? 8.903 34.000 4.927 1.00 14.99 513 THR A CA 1
ATOM 4001 C C . THR A 1 513 ? 10.107 34.202 5.835 1.00 18.70 513 THR A C 1
ATOM 4002 O O . THR A 1 513 ? 9.968 34.669 6.965 1.00 21.33 513 THR A O 1
ATOM 4006 N N . GLY A 1 514 ? 11.283 33.833 5.342 1.00 19.78 514 GLY A N 1
ATOM 4007 C CA . GLY A 1 514 ? 12.492 33.973 6.130 1.00 22.77 514 GLY A CA 1
ATOM 4008 C C . GLY A 1 514 ? 12.700 32.796 7.064 1.00 24.27 514 GLY A C 1
ATOM 4009 O O . GLY A 1 514 ? 13.672 32.764 7.819 1.00 25.77 514 GLY A O 1
ATOM 4010 N N . GLU A 1 515 ? 11.789 31.826 7.014 1.00 23.92 515 GLU A N 1
ATOM 4011 C CA . GLU A 1 515 ? 11.879 30.643 7.866 1.00 24.73 515 GLU A CA 1
ATOM 4012 C C . GLU A 1 515 ? 11.498 29.369 7.118 1.00 23.05 515 GLU A C 1
ATOM 4013 O O . GLU A 1 515 ? 11.022 29.419 5.987 1.00 20.54 515 GLU A O 1
ATOM 4019 N N . GLY A 1 516 ? 11.701 28.227 7.769 1.00 22.89 516 GLY A N 1
ATOM 4020 C CA . GLY A 1 516 ? 11.372 26.953 7.156 1.00 19.76 516 GLY A CA 1
ATOM 4021 C C . GLY A 1 516 ? 11.983 26.764 5.780 1.00 17.44 516 GLY A C 1
ATOM 4022 O O . GLY A 1 516 ? 13.156 27.059 5.560 1.00 19.03 516 GLY A O 1
ATOM 4023 N N . ALA A 1 517 ? 11.177 26.273 4.845 1.00 13.71 517 ALA A N 1
ATOM 4024 C CA . ALA A 1 517 ? 11.641 26.034 3.484 1.00 11.77 517 ALA A CA 1
ATOM 4025 C C . ALA A 1 517 ? 11.510 27.283 2.624 1.00 10.71 517 ALA A C 1
ATOM 4026 O O . ALA A 1 517 ? 11.745 27.237 1.414 1.00 10.12 517 ALA A O 1
ATOM 4028 N N . PHE A 1 518 ? 11.141 28.398 3.246 1.00 9.94 518 PHE A N 1
ATOM 4029 C CA . PHE A 1 518 ? 10.969 29.644 2.511 1.00 9.82 518 PHE A CA 1
ATOM 4030 C C . PHE A 1 518 ? 11.915 30.748 2.975 1.00 10.31 518 PHE A C 1
ATOM 4031 O O . PHE A 1 518 ? 11.556 31.921 2.972 1.00 10.67 518 PHE A O 1
ATOM 4039 N N . LYS A 1 519 ? 13.124 30.364 3.374 1.00 10.76 519 LYS A N 1
ATOM 4040 C CA . LYS A 1 519 ? 14.120 31.336 3.816 1.00 11.74 519 LYS A CA 1
ATOM 4041 C C . LYS A 1 519 ? 14.679 32.055 2.593 1.00 11.43 519 LYS A C 1
ATOM 4042 O O . LYS A 1 519 ? 15.053 33.225 2.662 1.00 12.07 519 LYS A O 1
ATOM 4048 N N . ASP A 1 520 ? 14.739 31.337 1.477 1.00 10.38 520 ASP A N 1
ATOM 4049 C CA . ASP A 1 520 ? 15.227 31.889 0.221 1.00 9.73 520 ASP A CA 1
ATOM 4050 C C . ASP A 1 520 ? 14.650 31.079 -0.937 1.00 10.19 520 ASP A C 1
ATOM 4051 O O . ASP A 1 520 ? 14.085 30.005 -0.730 1.00 9.38 520 ASP A O 1
ATOM 4056 N N . VAL A 1 521 ? 14.775 31.597 -2.153 1.00 8.40 521 VAL A N 1
ATOM 4057 C CA . VAL A 1 521 ? 14.232 30.910 -3.317 1.00 8.52 521 VAL A CA 1
ATOM 4058 C C . VAL A 1 521 ? 14.845 29.531 -3.533 1.00 8.69 521 VAL A C 1
ATOM 4059 O O . VAL A 1 521 ? 14.141 28.589 -3.902 1.00 8.75 521 VAL A O 1
ATOM 4063 N N . TYR A 1 522 ? 16.149 29.411 -3.309 1.00 7.98 522 TYR A N 1
ATOM 4064 C CA . TYR A 1 522 ? 16.824 28.127 -3.471 1.00 8.36 522 TYR A CA 1
ATOM 4065 C C . TYR A 1 522 ? 16.157 27.066 -2.605 1.00 8.66 522 TYR A C 1
ATOM 4066 O O . TYR A 1 522 ? 15.903 25.951 -3.059 1.00 9.41 522 TYR A O 1
ATOM 4075 N N . SER A 1 523 ? 15.880 27.421 -1.355 1.00 8.51 523 SER A N 1
ATOM 4076 C CA . SER A 1 523 ? 15.275 26.480 -0.419 1.00 9.07 523 SER A CA 1
ATOM 4077 C C . SER A 1 523 ? 13.915 25.962 -0.864 1.00 7.65 523 SER A C 1
ATOM 4078 O O . SER A 1 523 ? 13.549 24.825 -0.553 1.00 7.14 523 SER A O 1
ATOM 4081 N N . VAL A 1 524 ? 13.157 26.789 -1.577 1.00 7.75 524 VAL A N 1
ATOM 4082 C CA . VAL A 1 524 ? 11.848 26.359 -2.047 1.00 7.48 524 VAL A CA 1
ATOM 4083 C C . VAL A 1 524 ? 12.015 25.205 -3.032 1.00 8.03 524 VAL A C 1
ATOM 4084 O O . VAL A 1 524 ? 11.311 24.201 -2.946 1.00 8.79 524 VAL A O 1
ATOM 4088 N N . MET A 1 525 ? 12.959 25.331 -3.960 1.00 8.83 525 MET A N 1
ATOM 4089 C CA . MET A 1 525 ? 13.182 24.258 -4.916 1.00 9.11 525 MET A CA 1
ATOM 4090 C C . MET A 1 525 ? 13.877 23.060 -4.276 1.00 8.25 525 MET A C 1
ATOM 4091 O O . MET A 1 525 ? 13.542 21.914 -4.570 1.00 9.67 525 MET A O 1
ATOM 4096 N N . ASN A 1 526 ? 14.833 23.324 -3.391 1.00 7.21 526 ASN A N 1
ATOM 4097 C CA . ASN A 1 526 ? 15.565 22.246 -2.735 1.00 7.50 526 ASN A CA 1
ATOM 4098 C C . ASN A 1 526 ? 14.619 21.372 -1.913 1.00 8.12 526 ASN A C 1
ATOM 4099 O O . ASN A 1 526 ? 14.867 20.179 -1.727 1.00 10.36 526 ASN A O 1
ATOM 4104 N N . ASN A 1 527 ? 13.529 21.965 -1.437 1.00 7.10 527 ASN A N 1
ATOM 4105 C CA . ASN A 1 527 ? 12.545 21.233 -0.644 1.00 7.83 527 ASN A CA 1
ATOM 4106 C C . ASN A 1 527 ? 11.357 20.693 -1.448 1.00 8.12 527 ASN A C 1
ATOM 4107 O O . ASN A 1 527 ? 10.437 20.107 -0.874 1.00 8.13 527 ASN A O 1
ATOM 4112 N N . TRP A 1 528 ? 11.356 20.886 -2.764 1.00 7.60 528 TRP A N 1
ATOM 4113 C CA . TRP A 1 528 ? 10.246 20.359 -3.556 1.00 7.66 528 TRP A CA 1
ATOM 4114 C C . TRP A 1 528 ? 10.441 18.845 -3.612 1.00 9.90 528 TRP A C 1
ATOM 4115 O O . TRP A 1 528 ? 11.536 18.365 -3.909 1.00 11.15 528 TRP A O 1
ATOM 4126 N N . GLY A 1 529 ? 9.374 18.103 -3.323 1.00 9.27 529 GLY A N 1
ATOM 4127 C CA . GLY A 1 529 ? 9.450 16.654 -3.268 1.00 10.23 529 GLY A CA 1
ATOM 4128 C C . GLY A 1 529 ? 9.291 15.823 -4.522 1.00 9.93 529 GLY A C 1
ATOM 4129 O O . GLY A 1 529 ? 9.221 14.598 -4.436 1.00 10.13 529 GLY A O 1
ATOM 4130 N N . ALA A 1 530 ? 9.223 16.469 -5.679 1.00 8.59 530 ALA A N 1
ATOM 4131 C CA . ALA A 1 530 ? 9.094 15.749 -6.941 1.00 9.70 530 ALA A CA 1
ATOM 4132 C C . ALA A 1 530 ? 9.585 16.638 -8.074 1.00 9.69 530 ALA A C 1
ATOM 4133 O O . ALA A 1 530 ? 9.855 17.822 -7.869 1.00 9.89 530 ALA A O 1
ATOM 4135 N N . ASN A 1 531 ? 9.702 16.068 -9.267 1.00 9.22 531 ASN A N 1
ATOM 4136 C CA . ASN A 1 531 ? 10.172 16.830 -10.418 1.00 8.60 531 ASN A CA 1
ATOM 4137 C C . ASN A 1 531 ? 9.070 17.647 -11.089 1.00 9.09 531 ASN A C 1
ATOM 4138 O O . ASN A 1 531 ? 9.348 18.469 -11.960 1.00 10.48 531 ASN A O 1
ATOM 4143 N N . HIS A 1 532 ? 7.827 17.433 -10.672 1.00 7.31 532 HIS A N 1
ATOM 4144 C CA . HIS A 1 532 ? 6.690 18.145 -11.251 1.00 7.17 532 HIS A CA 1
ATOM 4145 C C . HIS A 1 532 ? 5.914 18.958 -10.226 1.00 6.62 532 HIS A C 1
ATOM 4146 O O . HIS A 1 532 ? 6.030 18.745 -9.022 1.00 7.62 532 HIS A O 1
ATOM 4153 N N . CYS A 1 533 ? 5.116 19.894 -10.725 1.00 7.42 533 CYS A N 1
ATOM 4154 C CA . CYS A 1 533 ? 4.251 20.697 -9.876 1.00 7.05 533 CYS A CA 1
ATOM 4155 C C . CYS A 1 533 ? 3.070 21.122 -10.730 1.00 7.53 533 CYS A C 1
ATOM 4156 O O . CYS A 1 533 ? 3.074 20.936 -11.952 1.00 7.57 533 CYS A O 1
ATOM 4159 N N . SER A 1 534 ? 2.050 21.663 -10.079 1.00 6.10 534 SER A N 1
ATOM 4160 C CA . SER A 1 534 ? 0.875 22.165 -10.775 1.00 7.13 534 SER A CA 1
ATOM 4161 C C . SER A 1 534 ? 0.794 23.652 -10.463 1.00 8.36 534 SER A C 1
ATOM 4162 O O . SER A 1 534 ? 0.985 24.051 -9.318 1.00 8.17 534 SER A O 1
ATOM 4165 N N . ILE A 1 535 ? 0.526 24.467 -11.479 1.00 6.71 535 ILE A N 1
ATOM 4166 C CA . ILE A 1 535 ? 0.417 25.906 -11.282 1.00 6.81 535 ILE A CA 1
ATOM 4167 C C . ILE A 1 535 ? -1.020 26.381 -11.464 1.00 7.13 535 ILE A C 1
ATOM 4168 O O . ILE A 1 535 ? -1.668 26.055 -12.456 1.00 8.64 535 ILE A O 1
ATOM 4173 N N . SER A 1 536 ? -1.514 27.153 -10.503 1.00 8.13 536 SER A N 1
ATOM 4174 C CA . SER A 1 536 ? -2.853 27.718 -10.604 1.00 8.69 536 SER A CA 1
ATOM 4175 C C . SER A 1 536 ? -2.759 29.231 -10.493 1.00 8.91 536 SER A C 1
ATOM 4176 O O . SER A 1 536 ? -1.898 29.760 -9.788 1.00 7.84 536 SER A O 1
ATOM 4179 N N . TYR A 1 537 ? -3.629 29.932 -11.209 1.00 8.58 537 TYR A N 1
ATOM 4180 C CA . TYR A 1 537 ? -3.649 31.375 -11.108 1.00 9.32 537 TYR A CA 1
ATOM 4181 C C . TYR A 1 537 ? -4.199 31.700 -9.724 1.00 9.43 537 TYR A C 1
ATOM 4182 O O . TYR A 1 537 ? -5.031 30.958 -9.189 1.00 9.99 537 TYR A O 1
ATOM 4191 N N . GLY A 1 538 ? -3.719 32.799 -9.151 1.00 9.72 538 GLY A N 1
ATOM 4192 C CA . GLY A 1 538 ? -4.176 33.242 -7.849 1.00 9.42 538 GLY A CA 1
ATOM 4193 C C . GLY A 1 538 ? -3.424 32.664 -6.669 1.00 8.94 538 GLY A C 1
ATOM 4194 O O . GLY A 1 538 ? -2.583 31.777 -6.822 1.00 9.28 538 GLY A O 1
ATOM 4195 N N . HIS A 1 539 ? -3.716 33.196 -5.489 1.00 8.57 539 HIS A N 1
ATOM 4196 C CA . HIS A 1 539 ? -3.109 32.712 -4.258 1.00 7.83 539 HIS A CA 1
ATOM 4197 C C . HIS A 1 539 ? -4.191 31.878 -3.589 1.00 7.93 539 HIS A C 1
ATOM 4198 O O . HIS A 1 539 ? -5.056 32.394 -2.873 1.00 9.76 539 HIS A O 1
ATOM 4205 N N . ILE A 1 540 ? -4.144 30.578 -3.857 1.00 7.11 540 ILE A N 1
ATOM 4206 C CA . ILE A 1 540 ? -5.137 29.649 -3.338 1.00 7.95 540 ILE A CA 1
ATOM 4207 C C . ILE A 1 540 ? -4.599 28.742 -2.236 1.00 7.66 540 ILE A C 1
ATOM 4208 O O . ILE A 1 540 ? -5.201 27.715 -1.923 1.00 9.23 540 ILE A O 1
ATOM 4213 N N . GLY A 1 541 ? -3.473 29.130 -1.647 1.00 7.75 541 GLY A N 1
ATOM 4214 C CA . GLY A 1 541 ? -2.875 28.333 -0.588 1.00 7.89 541 GLY A CA 1
ATOM 4215 C C . GLY A 1 541 ? -3.808 28.073 0.581 1.00 7.74 541 GLY A C 1
ATOM 4216 O O . GLY A 1 541 ? -3.872 26.956 1.099 1.00 7.78 541 GLY A O 1
ATOM 4217 N N . ALA A 1 542 ? -4.531 29.100 1.010 1.00 7.15 542 ALA A N 1
ATOM 4218 C CA . ALA A 1 542 ? -5.451 28.942 2.130 1.00 8.00 542 ALA A CA 1
ATOM 4219 C C . ALA A 1 542 ? -6.571 27.973 1.779 1.00 8.01 542 ALA A C 1
ATOM 4220 O O . ALA A 1 542 ? -6.986 27.170 2.619 1.00 7.64 542 ALA A O 1
ATOM 4222 N N . ASP A 1 543 ? -7.066 28.049 0.545 1.00 7.70 543 ASP A N 1
ATOM 4223 C CA . ASP A 1 543 ? -8.127 27.149 0.111 1.00 8.37 543 ASP A CA 1
ATOM 4224 C C . ASP A 1 543 ? -7.599 25.713 0.066 1.00 8.21 543 ASP A C 1
ATOM 4225 O O . ASP A 1 543 ? -8.294 24.779 0.470 1.00 8.99 543 ASP A O 1
ATOM 4230 N N . LEU A 1 544 ? -6.374 25.541 -0.426 1.00 8.41 544 LEU A N 1
ATOM 4231 C CA . LEU A 1 544 ? -5.765 24.214 -0.507 1.00 7.64 544 LEU A CA 1
ATOM 4232 C C . LEU A 1 544 ? -5.539 23.626 0.880 1.00 8.16 544 LEU A C 1
ATOM 4233 O O . LEU A 1 544 ? -5.691 22.422 1.081 1.00 7.68 544 LEU A O 1
ATOM 4238 N N . ILE A 1 545 ? -5.176 24.475 1.837 1.00 6.84 545 ILE A N 1
ATOM 4239 C CA . ILE A 1 545 ? -4.953 24.014 3.204 1.00 7.53 545 ILE A CA 1
ATOM 4240 C C . ILE A 1 545 ? -6.259 23.504 3.809 1.00 7.80 545 ILE A C 1
ATOM 4241 O O . ILE A 1 545 ? -6.292 22.445 4.437 1.00 7.39 545 ILE A O 1
ATOM 4246 N N . THR A 1 546 ? -7.344 24.244 3.604 1.00 6.10 546 THR A N 1
ATOM 4247 C CA . THR A 1 546 ? -8.633 23.823 4.134 1.00 5.90 546 THR A CA 1
ATOM 4248 C C . THR A 1 546 ? -9.054 22.507 3.476 1.00 6.35 546 THR A C 1
ATOM 4249 O O . THR A 1 546 ? -9.515 21.585 4.152 1.00 6.90 546 THR A O 1
ATOM 4253 N N . LEU A 1 547 ? -8.882 22.420 2.160 1.00 6.06 547 LEU A N 1
ATOM 4254 C CA . LEU A 1 547 ? -9.229 21.206 1.420 1.00 5.78 547 LEU A CA 1
ATOM 4255 C C . LEU A 1 547 ? -8.409 20.019 1.926 1.00 6.46 547 LEU A C 1
ATOM 4256 O O . LEU A 1 547 ? -8.946 18.927 2.145 1.00 6.82 547 LEU A O 1
ATOM 4261 N N . ALA A 1 548 ? -7.112 20.238 2.124 1.00 6.42 548 ALA A N 1
ATOM 4262 C CA . ALA A 1 548 ? -6.233 19.181 2.612 1.00 6.97 548 ALA A CA 1
ATOM 4263 C C . ALA A 1 548 ? -6.672 18.670 3.983 1.00 6.34 548 ALA A C 1
ATOM 4264 O O . ALA A 1 548 ? -6.649 17.463 4.235 1.00 6.11 548 ALA A O 1
ATOM 4266 N N . SER A 1 549 ? -7.077 19.578 4.869 1.00 7.59 549 SER A N 1
ATOM 4267 C CA . SER A 1 549 ? -7.496 19.157 6.201 1.00 6.58 549 SER A CA 1
ATOM 4268 C C . SER A 1 549 ? -8.776 18.323 6.142 1.00 7.42 549 SER A C 1
ATOM 4269 O O . SER A 1 549 ? -8.953 17.394 6.930 1.00 7.53 549 SER A O 1
ATOM 4272 N N . ILE A 1 550 ? -9.667 18.644 5.209 1.00 6.02 550 ILE A N 1
ATOM 4273 C CA . ILE A 1 550 ? -10.897 17.869 5.070 1.00 6.86 550 ILE A CA 1
ATOM 4274 C C . ILE A 1 550 ? -10.528 16.449 4.627 1.00 7.31 550 ILE A C 1
ATOM 4275 O O . ILE A 1 550 ? -11.142 15.469 5.058 1.00 8.35 550 ILE A O 1
ATOM 4280 N N . LEU A 1 551 ? -9.514 16.350 3.773 1.00 7.53 551 LEU A N 1
ATOM 4281 C CA . LEU A 1 551 ? -9.051 15.060 3.259 1.00 6.41 551 LEU A CA 1
ATOM 4282 C C . LEU A 1 551 ? -8.070 14.354 4.190 1.00 6.88 551 LEU A C 1
ATOM 4283 O O . LEU A 1 551 ? -7.642 13.235 3.907 1.00 7.74 551 LEU A O 1
ATOM 4288 N N . ARG A 1 552 ? -7.719 15.008 5.293 1.00 8.60 552 ARG A N 1
ATOM 4289 C CA . ARG A 1 552 ? -6.770 14.459 6.258 1.00 9.40 552 ARG A CA 1
ATOM 4290 C C . ARG A 1 552 ? -5.390 14.214 5.649 1.00 9.32 552 ARG A C 1
ATOM 4291 O O . ARG A 1 552 ? -4.700 13.247 5.988 1.00 8.74 552 ARG A O 1
ATOM 4299 N N . ILE A 1 553 ? -5.001 15.113 4.748 1.00 7.75 553 ILE A N 1
ATOM 4300 C CA . ILE A 1 553 ? -3.699 15.066 4.088 1.00 7.29 553 ILE A CA 1
ATOM 4301 C C . ILE A 1 553 ? -2.866 16.177 4.717 1.00 7.61 553 ILE A C 1
ATOM 4302 O O . ILE A 1 553 ? -3.190 17.358 4.592 1.00 5.87 553 ILE A O 1
ATOM 4307 N N . PRO A 1 554 ? -1.787 15.813 5.420 1.00 6.24 554 PRO A N 1
ATOM 4308 C CA . PRO A 1 554 ? -0.961 16.849 6.044 1.00 6.18 554 PRO A CA 1
ATOM 4309 C C . PRO A 1 554 ? -0.231 17.706 5.022 1.00 5.88 554 PRO A C 1
ATOM 4310 O O . PRO A 1 554 ? 0.052 17.257 3.912 1.00 6.44 554 PRO A O 1
ATOM 4314 N N . VAL A 1 555 ? 0.060 18.944 5.405 1.00 6.23 555 VAL A N 1
ATOM 4315 C CA . VAL A 1 555 ? 0.760 19.880 4.533 1.00 6.44 555 VAL A CA 1
ATOM 4316 C C . VAL A 1 555 ? 2.163 20.059 5.107 1.00 6.99 555 VAL A C 1
ATOM 4317 O O . VAL A 1 555 ? 2.354 20.753 6.104 1.00 8.15 555 VAL A O 1
ATOM 4321 N N . ASN A 1 556 ? 3.143 19.420 4.474 1.00 6.68 556 ASN A N 1
ATOM 4322 C CA . ASN A 1 556 ? 4.523 19.472 4.949 1.00 7.52 556 ASN A CA 1
ATOM 4323 C C . ASN A 1 556 ? 5.238 20.783 4.682 1.00 7.60 556 ASN A C 1
ATOM 4324 O O . ASN A 1 556 ? 6.227 21.102 5.344 1.00 7.76 556 ASN A O 1
ATOM 4329 N N . MET A 1 557 ? 4.731 21.548 3.725 1.00 7.04 557 MET A N 1
ATOM 4330 C CA . MET A 1 557 ? 5.382 22.788 3.335 1.00 7.17 557 MET A CA 1
ATOM 4331 C C . MET A 1 557 ? 4.403 23.769 2.710 1.00 6.74 557 MET A C 1
ATOM 4332 O O . MET A 1 557 ? 3.669 23.412 1.795 1.00 7.36 557 MET A O 1
ATOM 4337 N N . HIS A 1 558 ? 4.389 25.000 3.212 1.00 7.55 558 HIS A N 1
ATOM 4338 C CA . HIS A 1 558 ? 3.515 26.031 2.661 1.00 7.09 558 HIS A CA 1
ATOM 4339 C C . HIS A 1 558 ? 3.934 27.397 3.179 1.00 6.95 558 HIS A C 1
ATOM 4340 O O . HIS A 1 558 ? 4.532 27.503 4.251 1.00 8.01 558 HIS A O 1
ATOM 4347 N N . ASN A 1 559 ? 3.644 28.436 2.401 1.00 7.22 559 ASN A N 1
ATOM 4348 C CA . ASN A 1 559 ? 3.987 29.794 2.800 1.00 7.47 559 ASN A CA 1
ATOM 4349 C C . ASN A 1 559 ? 2.751 30.665 2.983 1.00 7.60 559 ASN A C 1
ATOM 4350 O O . ASN A 1 559 ? 2.771 31.861 2.697 1.00 9.22 559 ASN A O 1
ATOM 4355 N N . VAL A 1 560 ? 1.677 30.053 3.471 1.00 7.87 560 VAL A N 1
ATOM 4356 C CA . VAL A 1 560 ? 0.431 30.772 3.723 1.00 8.41 560 VAL A CA 1
ATOM 4357 C C . VAL A 1 560 ? 0.516 31.390 5.117 1.00 10.14 560 VAL A C 1
ATOM 4358 O O . VAL A 1 560 ? 0.916 30.722 6.066 1.00 9.78 560 VAL A O 1
ATOM 4362 N N . PRO A 1 561 ? 0.162 32.680 5.256 1.00 11.45 561 PRO A N 1
ATOM 4363 C CA . PRO A 1 561 ? 0.221 33.318 6.576 1.00 12.45 561 PRO A CA 1
ATOM 4364 C C . PRO A 1 561 ? -0.591 32.479 7.556 1.00 13.60 561 PRO A C 1
ATOM 4365 O O . PRO A 1 561 ? -1.693 32.041 7.235 1.00 12.46 561 PRO A O 1
ATOM 4369 N N . GLU A 1 562 ? -0.058 32.250 8.749 1.00 15.72 562 GLU A N 1
ATOM 4370 C CA . GLU A 1 562 ? -0.778 31.421 9.704 1.00 16.64 562 GLU A CA 1
ATOM 4371 C C . GLU A 1 562 ? -2.169 31.920 10.086 1.00 15.96 562 GLU A C 1
ATOM 4372 O O . GLU A 1 562 ? -3.033 31.120 10.442 1.00 14.49 562 GLU A O 1
ATOM 4378 N N . GLU A 1 563 ? -2.404 33.225 9.990 1.00 15.84 563 GLU A N 1
ATOM 4379 C CA . GLU A 1 563 ? -3.717 33.769 10.326 1.00 16.88 563 GLU A CA 1
ATOM 4380 C C . GLU A 1 563 ? -4.778 33.311 9.324 1.00 15.08 563 GLU A C 1
ATOM 4381 O O . GLU A 1 563 ? -5.977 33.387 9.597 1.00 15.30 563 GLU A O 1
ATOM 4387 N N . LYS A 1 564 ? -4.331 32.829 8.166 1.00 12.39 564 LYS A N 1
ATOM 4388 C CA . LYS A 1 564 ? -5.243 32.372 7.122 1.00 11.71 564 LYS A CA 1
ATOM 4389 C C . LYS A 1 564 ? -5.491 30.865 7.155 1.00 10.45 564 LYS A C 1
ATOM 4390 O O . LYS A 1 564 ? -6.302 30.354 6.386 1.00 10.60 564 LYS A O 1
ATOM 4396 N N . ILE A 1 565 ? -4.790 30.156 8.035 1.00 10.00 565 ILE A N 1
ATOM 4397 C CA . ILE A 1 565 ? -4.974 28.713 8.143 1.00 9.36 565 ILE A CA 1
ATOM 4398 C C . ILE A 1 565 ? -6.340 28.444 8.769 1.00 10.11 565 ILE A C 1
ATOM 4399 O O . ILE A 1 565 ? -6.641 28.925 9.865 1.00 9.98 565 ILE A O 1
ATOM 4404 N N . PHE A 1 566 ? -7.160 27.675 8.058 1.00 8.09 566 PHE A N 1
ATOM 4405 C CA . PHE A 1 566 ? -8.511 27.348 8.502 1.00 8.38 566 PHE A CA 1
ATOM 4406 C C . PHE A 1 566 ? -8.703 25.837 8.394 1.00 7.88 566 PHE A C 1
ATOM 4407 O O . PHE A 1 566 ? -8.859 25.290 7.301 1.00 7.38 566 PHE A O 1
ATOM 4415 N N . ARG A 1 567 ? -8.683 25.179 9.550 1.00 6.96 567 ARG A N 1
ATOM 4416 C CA . ARG A 1 567 ? -8.812 23.730 9.652 1.00 7.66 567 ARG A CA 1
ATOM 4417 C C . ARG A 1 567 ? -9.904 23.365 10.654 1.00 7.32 567 ARG A C 1
ATOM 4418 O O . ARG A 1 567 ? -10.364 24.220 11.409 1.00 8.34 567 ARG A O 1
ATOM 4426 N N . PRO A 1 568 ? -10.343 22.091 10.668 1.00 6.64 568 PRO A N 1
ATOM 4427 C CA . PRO A 1 568 ? -11.388 21.694 11.620 1.00 7.22 568 PRO A CA 1
ATOM 4428 C C . PRO A 1 568 ? -10.953 22.029 13.048 1.00 8.10 568 PRO A C 1
ATOM 4429 O O . PRO A 1 568 ? -9.758 22.034 13.360 1.00 6.93 568 PRO A O 1
ATOM 4433 N N . ASP A 1 569 ? -11.926 22.306 13.908 1.00 7.91 569 ASP A N 1
ATOM 4434 C CA . ASP A 1 569 ? -11.652 22.665 15.293 1.00 9.62 569 ASP A CA 1
ATOM 4435 C C . ASP A 1 569 ? -10.785 21.641 16.027 1.00 8.25 569 ASP A C 1
ATOM 4436 O O . ASP A 1 569 ? -9.978 22.001 16.887 1.00 8.81 569 ASP A O 1
ATOM 4441 N N . ALA A 1 570 ? -10.953 20.368 15.687 1.00 8.14 570 ALA A N 1
ATOM 4442 C CA . ALA A 1 570 ? -10.189 19.301 16.327 1.00 7.74 570 ALA A CA 1
ATOM 4443 C C . ALA A 1 570 ? -8.679 19.482 16.209 1.00 8.20 570 ALA A C 1
ATOM 4444 O O . ALA A 1 570 ? -7.931 19.062 17.090 1.00 8.25 570 ALA A O 1
ATOM 4446 N N . TRP A 1 571 ? -8.227 20.108 15.128 1.00 7.04 571 TRP A N 1
ATOM 4447 C CA . TRP A 1 571 ? -6.794 20.304 14.934 1.00 7.32 571 TRP A CA 1
ATOM 4448 C C . TRP A 1 571 ? -6.140 21.061 16.085 1.00 7.50 571 TRP A C 1
ATOM 4449 O O . TRP A 1 571 ? -5.012 20.746 16.474 1.00 8.64 571 TRP A O 1
ATOM 4460 N N . SER A 1 572 ? -6.846 22.045 16.639 1.00 7.55 572 SER A N 1
ATOM 4461 C CA . SER A 1 572 ? -6.302 22.838 17.736 1.00 8.56 572 SER A CA 1
ATOM 4462 C C . SER A 1 572 ? -6.085 21.992 18.986 1.00 8.33 572 SER A C 1
ATOM 4463 O O . SER A 1 572 ? -5.243 22.321 19.824 1.00 8.37 572 SER A O 1
ATOM 4466 N N . MET A 1 573 ? -6.846 20.906 19.110 1.00 7.71 573 MET A N 1
ATOM 4467 C CA . MET A 1 573 ? -6.720 20.010 20.256 1.00 8.66 573 MET A CA 1
ATOM 4468 C C . MET A 1 573 ? -5.408 19.244 20.190 1.00 7.45 573 MET A C 1
ATOM 4469 O O . MET A 1 573 ? -4.964 18.674 21.187 1.00 8.23 573 MET A O 1
ATOM 4474 N N . PHE A 1 574 ? -4.791 19.222 19.013 1.00 8.41 574 PHE A N 1
ATOM 4475 C CA . PHE A 1 574 ? -3.521 18.526 18.852 1.00 7.84 574 PHE A CA 1
ATOM 4476 C C . PHE A 1 574 ? -2.340 19.489 18.901 1.00 8.84 574 PHE A C 1
ATOM 4477 O O . PHE A 1 574 ? -1.197 19.091 18.674 1.00 7.70 574 PHE A O 1
ATOM 4485 N N . GLY A 1 575 ? -2.619 20.757 19.198 1.00 7.94 575 GLY A N 1
ATOM 4486 C CA . GLY A 1 575 ? -1.553 21.738 19.295 1.00 9.32 575 GLY A CA 1
ATOM 4487 C C . GLY A 1 575 ? -1.888 23.113 18.746 1.00 9.94 575 GLY A C 1
ATOM 4488 O O . GLY A 1 575 ? -2.444 23.230 17.658 1.00 10.12 575 GLY A O 1
ATOM 4489 N N . THR A 1 576 ? -1.548 24.155 19.502 1.00 10.43 576 THR A N 1
ATOM 4490 C CA . THR A 1 576 ? -1.809 25.527 19.072 1.00 9.98 576 THR A CA 1
ATOM 4491 C C . THR A 1 576 ? -0.513 26.303 18.834 1.00 10.52 576 THR A C 1
ATOM 4492 O O . THR A 1 576 ? -0.509 27.318 18.136 1.00 10.83 576 THR A O 1
ATOM 4496 N N . LYS A 1 577 ? 0.581 25.814 19.412 1.00 11.40 577 LYS A N 1
ATOM 4497 C CA . LYS A 1 577 ? 1.897 26.440 19.278 1.00 13.76 577 LYS A CA 1
ATOM 4498 C C . LYS A 1 577 ? 2.539 26.077 17.941 1.00 13.54 577 LYS A C 1
ATOM 4499 O O . LYS A 1 577 ? 3.038 26.944 17.223 1.00 16.15 577 LYS A O 1
ATOM 4505 N N . ASP A 1 578 ? 2.536 24.789 17.617 1.00 12.68 578 ASP A N 1
ATOM 4506 C CA . ASP A 1 578 ? 3.109 24.322 16.360 1.00 12.49 578 ASP A CA 1
ATOM 4507 C C . ASP A 1 578 ? 2.007 23.704 15.512 1.00 10.46 578 ASP A C 1
ATOM 4508 O O . ASP A 1 578 ? 1.672 22.532 15.663 1.00 10.79 578 ASP A O 1
ATOM 4513 N N . LEU A 1 579 ? 1.443 24.515 14.624 1.00 11.04 579 LEU A N 1
ATOM 4514 C CA . LEU A 1 579 ? 0.358 24.073 13.762 1.00 9.61 579 LEU A CA 1
ATOM 4515 C C . LEU A 1 579 ? 0.751 22.943 12.823 1.00 9.31 579 LEU A C 1
ATOM 4516 O O . LEU A 1 579 ? -0.078 22.102 12.485 1.00 8.39 579 LEU A O 1
ATOM 4521 N N . GLU A 1 580 ? 2.009 22.924 12.394 1.00 8.66 580 GLU A N 1
ATOM 4522 C CA . GLU A 1 580 ? 2.466 21.865 11.499 1.00 8.99 580 GLU A CA 1
ATOM 4523 C C . GLU A 1 580 ? 2.421 20.523 12.227 1.00 9.13 580 GLU A C 1
ATOM 4524 O O . GLU A 1 580 ? 1.860 19.547 11.721 1.00 7.71 580 GLU A O 1
ATOM 4530 N N . GLY A 1 581 ? 3.011 20.481 13.418 1.00 9.68 581 GLY A N 1
ATOM 4531 C CA . GLY A 1 581 ? 3.005 19.254 14.194 1.00 10.28 581 GLY A CA 1
ATOM 4532 C C . GLY A 1 581 ? 1.587 18.807 14.510 1.00 9.64 581 GLY A C 1
ATOM 4533 O O . GLY A 1 581 ? 1.276 17.619 14.447 1.00 10.70 581 GLY A O 1
ATOM 4534 N N . ALA A 1 582 ? 0.723 19.760 14.852 1.00 8.55 582 ALA A N 1
ATOM 4535 C CA . ALA A 1 582 ? -0.669 19.449 15.174 1.00 8.28 582 ALA A CA 1
ATOM 4536 C C . ALA A 1 582 ? -1.368 18.852 13.955 1.00 7.45 582 ALA A C 1
ATOM 4537 O O . ALA A 1 582 ? -2.206 17.963 14.082 1.00 8.59 582 ALA A O 1
ATOM 4539 N N . ASP A 1 583 ? -1.012 19.353 12.776 1.00 8.77 583 ASP A N 1
ATOM 4540 C CA . ASP A 1 583 ? -1.584 18.878 11.520 1.00 8.05 583 ASP A CA 1
ATOM 4541 C C . ASP A 1 583 ? -1.231 17.402 11.317 1.00 8.94 583 ASP A C 1
ATOM 4542 O O . ASP A 1 583 ? -2.098 16.587 10.999 1.00 9.16 583 ASP A O 1
ATOM 4547 N N . TYR A 1 584 ? 0.037 17.049 11.509 1.00 9.55 584 TYR A N 1
ATOM 4548 C CA . TYR A 1 584 ? 0.434 15.654 11.352 1.00 8.36 584 TYR A CA 1
ATOM 4549 C C . TYR A 1 584 ? -0.256 14.774 12.380 1.00 9.12 584 TYR A C 1
ATOM 4550 O O . TYR A 1 584 ? -0.718 13.681 12.059 1.00 9.78 584 TYR A O 1
ATOM 4559 N N . ARG A 1 585 ? -0.328 15.250 13.619 1.00 8.51 585 ARG A N 1
ATOM 4560 C CA . ARG A 1 585 ? -0.965 14.470 14.673 1.00 9.25 585 ARG A CA 1
ATOM 4561 C C . ARG A 1 585 ? -2.459 14.276 14.419 1.00 9.43 585 ARG A C 1
ATOM 4562 O O . ARG A 1 585 ? -2.992 13.187 14.618 1.00 10.22 585 ARG A O 1
ATOM 4570 N N . ALA A 1 586 ? -3.129 15.326 13.960 1.00 8.64 586 ALA A N 1
ATOM 4571 C CA . ALA A 1 586 ? -4.561 15.248 13.689 1.00 10.17 586 ALA A CA 1
ATOM 4572 C C . ALA A 1 586 ? -4.879 14.338 12.508 1.00 11.23 586 ALA A C 1
ATOM 4573 O O . ALA A 1 586 ? -5.802 13.523 12.575 1.00 11.28 586 ALA A O 1
ATOM 4575 N N . CYS A 1 587 ? -4.119 14.476 11.426 1.00 11.34 587 CYS A N 1
ATOM 4576 C CA . CYS A 1 587 ? -4.349 13.659 10.239 1.00 12.71 587 CYS A CA 1
ATOM 4577 C C . CYS A 1 587 ? -4.162 12.174 10.514 1.00 14.75 587 CYS A C 1
ATOM 4578 O O . CYS A 1 587 ? -4.863 11.336 9.947 1.00 16.18 587 CYS A O 1
ATOM 4581 N N . LYS A 1 588 ? -3.215 11.854 11.387 1.00 17.52 588 LYS A N 1
ATOM 4582 C CA . LYS A 1 588 ? -2.922 10.468 11.726 1.00 21.51 588 LYS A CA 1
ATOM 4583 C C . LYS A 1 588 ? -3.969 9.837 12.637 1.00 24.39 588 LYS A C 1
ATOM 4584 O O . LYS A 1 588 ? -4.451 8.737 12.368 1.00 24.47 588 LYS A O 1
ATOM 4590 N N . LYS A 1 589 ? -4.321 10.538 13.711 1.00 27.05 589 LYS A N 1
ATOM 4591 C CA . LYS A 1 589 ? -5.292 10.022 14.670 1.00 30.72 589 LYS A CA 1
ATOM 4592 C C . LYS A 1 589 ? -6.737 10.059 14.183 1.00 32.42 589 LYS A C 1
ATOM 4593 O O . LYS A 1 589 ? -7.472 9.081 14.333 1.00 33.56 589 LYS A O 1
ATOM 4599 N N . LEU A 1 590 ? -7.147 11.181 13.604 1.00 33.87 590 LEU A N 1
ATOM 4600 C CA . LEU A 1 590 ? -8.512 11.315 13.109 1.00 34.89 590 LEU A CA 1
ATOM 4601 C C . LEU A 1 590 ? -8.699 10.520 11.823 1.00 35.93 590 LEU A C 1
ATOM 4602 O O . LEU A 1 590 ? -7.711 9.907 11.365 1.00 36.89 590 LEU A O 1
ATOM 4607 N N . ALA B 1 2 ? 40.761 -1.913 0.744 1.00 13.86 2 ALA B N 1
ATOM 4608 C CA . ALA B 1 2 ? 41.861 -2.042 1.742 1.00 13.24 2 ALA B CA 1
ATOM 4609 C C . ALA B 1 2 ? 41.428 -2.921 2.909 1.00 13.21 2 ALA B C 1
ATOM 4610 O O . ALA B 1 2 ? 40.290 -2.848 3.368 1.00 13.38 2 ALA B O 1
ATOM 4612 N N . LYS B 1 3 ? 42.347 -3.754 3.382 1.00 11.93 3 LYS B N 1
ATOM 4613 C CA . LYS B 1 3 ? 42.075 -4.646 4.502 1.00 11.20 3 LYS B CA 1
ATOM 4614 C C . LYS B 1 3 ? 41.985 -3.848 5.800 1.00 11.27 3 LYS B C 1
ATOM 4615 O O . LYS B 1 3 ? 42.768 -2.924 6.018 1.00 12.46 3 LYS B O 1
ATOM 4621 N N . ASP B 1 4 ? 41.028 -4.185 6.660 1.00 10.62 4 ASP B N 1
ATOM 4622 C CA . ASP B 1 4 ? 40.928 -3.485 7.938 1.00 10.40 4 ASP B CA 1
ATOM 4623 C C . ASP B 1 4 ? 42.092 -4.048 8.756 1.00 10.51 4 ASP B C 1
ATOM 4624 O O . ASP B 1 4 ? 42.183 -5.255 8.961 1.00 10.52 4 ASP B O 1
ATOM 4629 N N . PRO B 1 5 ? 42.999 -3.180 9.234 1.00 9.54 5 PRO B N 1
ATOM 4630 C CA . PRO B 1 5 ? 44.150 -3.652 10.014 1.00 9.64 5 PRO B CA 1
ATOM 4631 C C . PRO B 1 5 ? 43.886 -4.281 11.379 1.00 9.45 5 PRO B C 1
ATOM 4632 O O . PRO B 1 5 ? 44.766 -4.933 11.935 1.00 12.23 5 PRO B O 1
ATOM 4636 N N . ARG B 1 6 ? 42.686 -4.101 11.918 1.00 8.26 6 ARG B N 1
ATOM 4637 C CA . ARG B 1 6 ? 42.367 -4.654 13.233 1.00 8.06 6 ARG B CA 1
ATOM 4638 C C . ARG B 1 6 ? 41.182 -5.600 13.251 1.00 9.00 6 ARG B C 1
ATOM 4639 O O . ARG B 1 6 ? 41.124 -6.517 14.073 1.00 8.92 6 ARG B O 1
ATOM 4647 N N . TYR B 1 7 ? 40.236 -5.371 12.350 1.00 8.97 7 TYR B N 1
ATOM 4648 C CA . TYR B 1 7 ? 39.028 -6.176 12.316 1.00 8.65 7 TYR B CA 1
ATOM 4649 C C . TYR B 1 7 ? 38.867 -7.055 11.094 1.00 8.78 7 TYR B C 1
ATOM 4650 O O . TYR B 1 7 ? 39.498 -6.839 10.062 1.00 8.00 7 TYR B O 1
ATOM 4659 N N . VAL B 1 8 ? 38.014 -8.061 11.236 1.00 7.90 8 VAL B N 1
ATOM 4660 C CA . VAL B 1 8 ? 37.744 -8.989 10.153 1.00 8.38 8 VAL B CA 1
ATOM 4661 C C . VAL B 1 8 ? 37.230 -8.236 8.933 1.00 8.79 8 VAL B C 1
ATOM 4662 O O . VAL B 1 8 ? 36.461 -7.280 9.054 1.00 9.39 8 VAL B O 1
ATOM 4666 N N . GLY B 1 9 ? 37.676 -8.661 7.756 1.00 9.54 9 GLY B N 1
ATOM 4667 C CA . GLY B 1 9 ? 37.221 -8.040 6.528 1.00 9.24 9 GLY B CA 1
ATOM 4668 C C . GLY B 1 9 ? 37.965 -6.813 6.047 1.00 9.71 9 GLY B C 1
ATOM 4669 O O . GLY B 1 9 ? 39.044 -6.471 6.538 1.00 10.04 9 GLY B O 1
ATOM 4670 N N . ASN B 1 10 ? 37.368 -6.153 5.062 1.00 10.77 10 ASN B N 1
ATOM 4671 C CA . ASN B 1 10 ? 37.947 -4.959 4.470 1.00 10.48 10 ASN B CA 1
ATOM 4672 C C . ASN B 1 10 ? 37.177 -3.713 4.867 1.00 10.45 10 ASN B C 1
ATOM 4673 O O . ASN B 1 10 ? 36.015 -3.783 5.270 1.00 10.97 10 ASN B O 1
ATOM 4678 N N . LEU B 1 11 ? 37.839 -2.570 4.748 1.00 9.17 11 LEU B N 1
ATOM 4679 C CA . LEU B 1 11 ? 37.219 -1.298 5.072 1.00 8.96 11 LEU B CA 1
ATOM 4680 C C . LEU B 1 11 ? 36.146 -1.003 4.023 1.00 9.10 11 LEU B C 1
ATOM 4681 O O . LEU B 1 11 ? 36.305 -1.332 2.848 1.00 9.72 11 LEU B O 1
ATOM 4686 N N . PRO B 1 12 ? 35.026 -0.394 4.441 1.00 10.12 12 PRO B N 1
ATOM 4687 C CA . PRO B 1 12 ? 33.933 -0.070 3.517 1.00 9.30 12 PRO B CA 1
ATOM 4688 C C . PRO B 1 12 ? 34.358 0.822 2.355 1.00 9.30 12 PRO B C 1
ATOM 4689 O O . PRO B 1 12 ? 35.159 1.741 2.524 1.00 9.07 12 PRO B O 1
ATOM 4693 N N . LYS B 1 13 ? 33.814 0.549 1.173 1.00 10.09 13 LYS B N 1
ATOM 4694 C CA . LYS B 1 13 ? 34.116 1.358 0.000 1.00 9.54 13 LYS B CA 1
ATOM 4695 C C . LYS B 1 13 ? 32.881 2.165 -0.375 1.00 10.10 13 LYS B C 1
ATOM 4696 O O . LYS B 1 13 ? 31.766 1.835 0.027 1.00 9.80 13 LYS B O 1
ATOM 4702 N N . ILE B 1 14 ? 33.090 3.236 -1.131 1.00 8.68 14 ILE B N 1
ATOM 4703 C CA . ILE B 1 14 ? 31.991 4.083 -1.570 1.00 9.03 14 ILE B CA 1
ATOM 4704 C C . ILE B 1 14 ? 31.764 3.824 -3.059 1.00 10.30 14 ILE B C 1
ATOM 4705 O O . ILE B 1 14 ? 32.686 3.955 -3.865 1.00 10.89 14 ILE B O 1
ATOM 4710 N N . GLY B 1 15 ? 30.540 3.444 -3.417 1.00 8.76 15 GLY B N 1
ATOM 4711 C CA . GLY B 1 15 ? 30.230 3.176 -4.811 1.00 8.68 15 GLY B CA 1
ATOM 4712 C C . GLY B 1 15 ? 29.626 4.387 -5.494 1.00 8.97 15 GLY B C 1
ATOM 4713 O O . GLY B 1 15 ? 28.760 5.048 -4.925 1.00 9.26 15 GLY B O 1
ATOM 4714 N N . ILE B 1 16 ? 30.089 4.689 -6.705 1.00 8.19 16 ILE B N 1
ATOM 4715 C CA . ILE B 1 16 ? 29.576 5.832 -7.455 1.00 8.71 16 ILE B CA 1
ATOM 4716 C C . ILE B 1 16 ? 28.773 5.315 -8.644 1.00 9.24 16 ILE B C 1
ATOM 4717 O O . ILE B 1 16 ? 29.282 4.544 -9.463 1.00 9.34 16 ILE B O 1
ATOM 4722 N N . ARG B 1 17 ? 27.519 5.749 -8.729 1.00 9.04 17 ARG B N 1
ATOM 4723 C CA . ARG B 1 17 ? 26.607 5.310 -9.780 1.00 8.81 17 ARG B CA 1
ATOM 4724 C C . ARG B 1 17 ? 26.295 6.412 -10.784 1.00 9.63 17 ARG B C 1
ATOM 4725 O O . ARG B 1 17 ? 25.474 7.286 -10.522 1.00 9.10 17 ARG B O 1
ATOM 4733 N N . PRO B 1 18 ? 26.959 6.396 -11.947 1.00 10.42 18 PRO B N 1
ATOM 4734 C CA . PRO B 1 18 ? 26.664 7.443 -12.926 1.00 10.90 18 PRO B CA 1
ATOM 4735 C C . PRO B 1 18 ? 25.424 7.042 -13.725 1.00 10.52 18 PRO B C 1
ATOM 4736 O O . PRO B 1 18 ? 25.461 6.082 -14.491 1.00 10.92 18 PRO B O 1
ATOM 4740 N N . THR B 1 19 ? 24.318 7.753 -13.522 1.00 9.76 19 THR B N 1
ATOM 4741 C CA . THR B 1 19 ? 23.091 7.430 -14.242 1.00 9.83 19 THR B CA 1
ATOM 4742 C C . THR B 1 19 ? 22.972 8.312 -15.472 1.00 9.22 19 THR B C 1
ATOM 4743 O O . THR B 1 19 ? 23.476 9.440 -15.498 1.00 9.46 19 THR B O 1
ATOM 4747 N N . ILE B 1 20 ? 22.299 7.793 -16.492 1.00 8.57 20 ILE B N 1
ATOM 4748 C CA . ILE B 1 20 ? 22.182 8.509 -17.752 1.00 9.98 20 ILE B CA 1
ATOM 4749 C C . ILE B 1 20 ? 20.853 8.233 -18.451 1.00 9.72 20 ILE B C 1
ATOM 4750 O O . ILE B 1 20 ? 20.143 7.291 -18.103 1.00 9.67 20 ILE B O 1
ATOM 4755 N N . ASP B 1 21 ? 20.525 9.066 -19.435 1.00 10.05 21 ASP B N 1
ATOM 4756 C CA . ASP B 1 21 ? 19.302 8.906 -20.219 1.00 10.13 21 ASP B CA 1
ATOM 4757 C C . ASP B 1 21 ? 19.515 7.655 -21.075 1.00 10.35 21 ASP B C 1
ATOM 4758 O O . ASP B 1 21 ? 20.545 7.524 -21.740 1.00 10.37 21 ASP B O 1
ATOM 4763 N N . GLY B 1 22 ? 18.548 6.742 -21.060 1.00 9.62 22 GLY B N 1
ATOM 4764 C CA . GLY B 1 22 ? 18.676 5.509 -21.826 1.00 10.06 22 GLY B CA 1
ATOM 4765 C C . GLY B 1 22 ? 18.585 5.625 -23.339 1.00 9.72 22 GLY B C 1
ATOM 4766 O O . GLY B 1 22 ? 18.992 4.707 -24.055 1.00 11.61 22 GLY B O 1
ATOM 4767 N N . ARG B 1 23 ? 18.061 6.742 -23.834 1.00 10.41 23 ARG B N 1
ATOM 4768 C CA . ARG B 1 23 ? 17.911 6.941 -25.276 1.00 11.41 23 ARG B CA 1
ATOM 4769 C C . ARG B 1 23 ? 19.228 7.023 -26.036 1.00 12.83 23 ARG B C 1
ATOM 4770 O O . ARG B 1 23 ? 20.060 7.888 -25.769 1.00 13.76 23 ARG B O 1
ATOM 4778 N N . ARG B 1 24 ? 19.407 6.120 -26.993 1.00 12.82 24 ARG B N 1
ATOM 4779 C CA . ARG B 1 24 ? 20.622 6.110 -27.793 1.00 14.82 24 ARG B CA 1
ATOM 4780 C C . ARG B 1 24 ? 20.378 6.804 -29.128 1.00 17.42 24 ARG B C 1
ATOM 4781 O O . ARG B 1 24 ? 19.338 7.431 -29.321 1.00 17.83 24 ARG B O 1
ATOM 4789 N N . LYS B 1 25 ? 21.339 6.699 -30.039 1.00 19.57 25 LYS B N 1
ATOM 4790 C CA . LYS B 1 25 ? 21.228 7.345 -31.342 1.00 22.31 25 LYS B CA 1
ATOM 4791 C C . LYS B 1 25 ? 21.054 8.847 -31.135 1.00 21.46 25 LYS B C 1
ATOM 4792 O O . LYS B 1 25 ? 20.353 9.515 -31.893 1.00 22.18 25 LYS B O 1
ATOM 4798 N N . GLY B 1 26 ? 21.688 9.375 -30.093 1.00 21.48 26 GLY B N 1
ATOM 4799 C CA . GLY B 1 26 ? 21.581 10.797 -29.833 1.00 20.48 26 GLY B CA 1
ATOM 4800 C C . GLY B 1 26 ? 21.931 11.254 -28.431 1.00 19.80 26 GLY B C 1
ATOM 4801 O O . GLY B 1 26 ? 23.072 11.634 -28.157 1.00 19.45 26 GLY B O 1
ATOM 4802 N N . VAL B 1 27 ? 20.948 11.211 -27.538 1.00 17.94 27 VAL B N 1
ATOM 4803 C CA . VAL B 1 27 ? 21.139 11.665 -26.168 1.00 16.97 27 VAL B CA 1
ATOM 4804 C C . VAL B 1 27 ? 22.248 10.960 -25.393 1.00 15.56 27 VAL B C 1
ATOM 4805 O O . VAL B 1 27 ? 23.230 11.594 -25.006 1.00 15.34 27 VAL B O 1
ATOM 4809 N N . ARG B 1 28 ? 22.108 9.656 -25.175 1.00 13.66 28 ARG B N 1
ATOM 4810 C CA . ARG B 1 28 ? 23.109 8.935 -24.396 1.00 13.88 28 ARG B CA 1
ATOM 4811 C C . ARG B 1 28 ? 24.550 9.088 -24.871 1.00 15.37 28 ARG B C 1
ATOM 4812 O O . ARG B 1 28 ? 25.446 9.352 -24.065 1.00 14.20 28 ARG B O 1
ATOM 4820 N N . GLU B 1 29 ? 24.781 8.924 -26.169 1.00 15.73 29 GLU B N 1
ATOM 4821 C CA . GLU B 1 29 ? 26.134 9.043 -26.701 1.00 18.09 29 GLU B CA 1
ATOM 4822 C C . GLU B 1 29 ? 26.768 10.400 -26.408 1.00 16.95 29 GLU B C 1
ATOM 4823 O O . GLU B 1 29 ? 27.978 10.496 -26.207 1.00 19.71 29 GLU B O 1
ATOM 4829 N N . SER B 1 30 ? 25.951 11.446 -26.377 1.00 17.04 30 SER B N 1
ATOM 4830 C CA . SER B 1 30 ? 26.451 12.794 -26.122 1.00 17.07 30 SER B CA 1
ATOM 4831 C C . SER B 1 30 ? 26.681 13.073 -24.639 1.00 16.71 30 SER B C 1
ATOM 4832 O O . SER B 1 30 ? 27.200 14.129 -24.279 1.00 18.34 30 SER B O 1
ATOM 4835 N N . LEU B 1 31 ? 26.302 12.127 -23.784 1.00 14.10 31 LEU B N 1
ATOM 4836 C CA . LEU B 1 31 ? 26.439 12.308 -22.341 1.00 13.44 31 LEU B CA 1
ATOM 4837 C C . LEU B 1 31 ? 27.325 11.293 -21.622 1.00 13.18 31 LEU B C 1
ATOM 4838 O O . LEU B 1 31 ? 27.623 11.461 -20.440 1.00 12.73 31 LEU B O 1
ATOM 4843 N N . GLU B 1 32 ? 27.745 10.249 -22.329 1.00 13.22 32 GLU B N 1
ATOM 4844 C CA . GLU B 1 32 ? 28.588 9.198 -21.752 1.00 14.33 32 GLU B CA 1
ATOM 4845 C C . GLU B 1 32 ? 29.832 9.707 -21.025 1.00 15.02 32 GLU B C 1
ATOM 4846 O O . GLU B 1 32 ? 30.046 9.402 -19.851 1.00 13.88 32 GLU B O 1
ATOM 4852 N N . GLU B 1 33 ? 30.656 10.470 -21.734 1.00 14.42 33 GLU B N 1
ATOM 4853 C CA . GLU B 1 33 ? 31.889 11.003 -21.163 1.00 15.30 33 GLU B CA 1
ATOM 4854 C C . GLU B 1 33 ? 31.646 11.969 -20.005 1.00 13.54 33 GLU B C 1
ATOM 4855 O O . GLU B 1 33 ? 32.297 11.876 -18.961 1.00 14.47 33 GLU B O 1
ATOM 4861 N N . THR B 1 34 ? 30.709 12.892 -20.189 1.00 12.72 34 THR B N 1
ATOM 4862 C CA . THR B 1 34 ? 30.387 13.874 -19.156 1.00 13.90 34 THR B CA 1
ATOM 4863 C C . THR B 1 34 ? 29.930 13.212 -17.861 1.00 13.30 34 THR B C 1
ATOM 4864 O O . THR B 1 34 ? 30.367 13.584 -16.769 1.00 13.59 34 THR B O 1
ATOM 4868 N N . THR B 1 35 ? 29.049 12.229 -17.993 1.00 12.26 35 THR B N 1
ATOM 4869 C CA . THR B 1 35 ? 28.507 11.527 -16.836 1.00 11.93 35 THR B CA 1
ATOM 4870 C C . THR B 1 35 ? 29.568 10.714 -16.101 1.00 11.73 35 THR B C 1
ATOM 4871 O O . THR B 1 35 ? 29.647 10.753 -14.873 1.00 11.14 35 THR B O 1
ATOM 4875 N N . MET B 1 36 ? 30.390 9.983 -16.847 1.00 11.81 36 MET B N 1
ATOM 4876 C CA . MET B 1 36 ? 31.436 9.190 -16.218 1.00 13.28 36 MET B CA 1
ATOM 4877 C C . MET B 1 36 ? 32.467 10.122 -15.576 1.00 12.79 36 MET B C 1
ATOM 4878 O O . MET B 1 36 ? 33.002 9.823 -14.509 1.00 12.78 36 MET B O 1
ATOM 4883 N N . ASN B 1 37 ? 32.736 11.257 -16.220 1.00 13.57 37 ASN B N 1
ATOM 4884 C CA . ASN B 1 37 ? 33.693 12.220 -15.680 1.00 14.42 37 ASN B CA 1
ATOM 4885 C C . ASN B 1 37 ? 33.166 12.815 -14.378 1.00 13.93 37 ASN B C 1
ATOM 4886 O O . ASN B 1 37 ? 33.934 13.174 -13.484 1.00 14.76 37 ASN B O 1
ATOM 4891 N N . MET B 1 38 ? 31.847 12.925 -14.278 1.00 1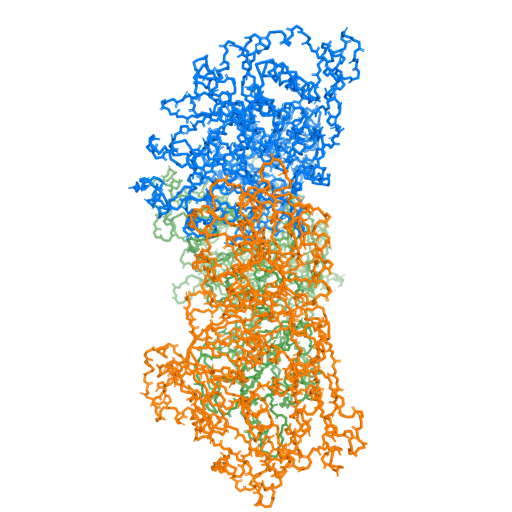3.87 38 MET B N 1
ATOM 4892 C CA . MET B 1 38 ? 31.224 13.461 -13.079 1.00 12.54 38 MET B CA 1
ATOM 4893 C C . MET B 1 38 ? 31.484 12.476 -11.937 1.00 12.93 38 MET B C 1
ATOM 4894 O O . MET B 1 38 ? 31.824 12.874 -10.820 1.00 10.79 38 MET B O 1
ATOM 4899 N N . ALA B 1 39 ? 31.333 11.187 -12.230 1.00 11.29 39 ALA B N 1
ATOM 4900 C CA . ALA B 1 39 ? 31.559 10.146 -11.235 1.00 11.69 39 ALA B CA 1
ATOM 4901 C C . ALA B 1 39 ? 33.014 10.149 -10.781 1.00 12.89 39 ALA B C 1
ATOM 4902 O O . ALA B 1 39 ? 33.303 10.041 -9.590 1.00 11.86 39 ALA B O 1
ATOM 4904 N N . LYS B 1 40 ? 33.930 10.270 -11.737 1.00 12.91 40 LYS B N 1
ATOM 4905 C CA . LYS B 1 40 ? 35.353 10.290 -11.423 1.00 14.28 40 LYS B CA 1
ATOM 4906 C C . LYS B 1 40 ? 35.729 11.499 -10.575 1.00 13.84 40 LYS B C 1
ATOM 4907 O O . LYS B 1 40 ? 36.615 11.411 -9.724 1.00 14.50 40 LYS B O 1
ATOM 4913 N N . ALA B 1 41 ? 35.055 12.622 -10.806 1.00 13.74 41 ALA B N 1
ATOM 4914 C CA . ALA B 1 41 ? 35.324 13.844 -10.056 1.00 13.32 41 ALA B CA 1
ATOM 4915 C C . ALA B 1 41 ? 34.933 13.658 -8.593 1.00 13.08 41 ALA B C 1
ATOM 4916 O O . ALA B 1 41 ? 35.617 14.140 -7.688 1.00 13.85 41 ALA B O 1
ATOM 4918 N N . VAL B 1 42 ? 33.824 12.961 -8.364 1.00 12.30 42 VAL B N 1
ATOM 4919 C CA . VAL B 1 42 ? 33.367 12.710 -7.004 1.00 10.23 42 VAL B CA 1
ATOM 4920 C C . VAL B 1 42 ? 34.347 11.779 -6.300 1.00 9.72 42 VAL B C 1
ATOM 4921 O O . VAL B 1 42 ? 34.708 12.005 -5.145 1.00 10.23 42 VAL B O 1
ATOM 4925 N N . ALA B 1 43 ? 34.792 10.741 -7.004 1.00 9.71 43 ALA B N 1
ATOM 4926 C CA . ALA B 1 43 ? 35.743 9.791 -6.436 1.00 10.41 43 ALA B CA 1
ATOM 4927 C C . ALA B 1 43 ? 37.011 10.520 -6.003 1.00 11.36 43 ALA B C 1
ATOM 4928 O O . ALA B 1 43 ? 37.514 10.307 -4.900 1.00 11.45 43 ALA B O 1
ATOM 4930 N N . LYS B 1 44 ? 37.524 11.383 -6.875 1.00 11.25 44 LYS B N 1
ATOM 4931 C CA . LYS B 1 44 ? 38.735 12.140 -6.574 1.00 12.74 44 LYS B CA 1
ATOM 4932 C C . LYS B 1 44 ? 38.544 13.004 -5.334 1.00 12.12 44 LYS B C 1
ATOM 4933 O O . LYS B 1 44 ? 39.386 13.015 -4.434 1.00 12.28 44 LYS B O 1
ATOM 4939 N N . LEU B 1 45 ? 37.427 13.725 -5.291 1.00 10.97 45 LEU B N 1
ATOM 4940 C CA . LEU B 1 45 ? 37.111 14.591 -4.163 1.00 11.53 45 LEU B CA 1
ATOM 4941 C C . LEU B 1 45 ? 37.087 13.826 -2.845 1.00 11.68 45 LEU B C 1
ATOM 4942 O O . LEU B 1 45 ? 37.676 14.260 -1.853 1.00 11.88 45 LEU B O 1
ATOM 4947 N N . LEU B 1 46 ? 36.400 12.689 -2.830 1.00 11.33 46 LEU B N 1
ATOM 4948 C CA . LEU B 1 46 ? 36.304 11.897 -1.607 1.00 11.17 46 LEU B CA 1
ATOM 4949 C C . LEU B 1 46 ? 37.638 11.291 -1.200 1.00 11.13 46 LEU B C 1
ATOM 4950 O O . LEU B 1 46 ? 37.964 11.230 -0.016 1.00 11.71 46 LEU B O 1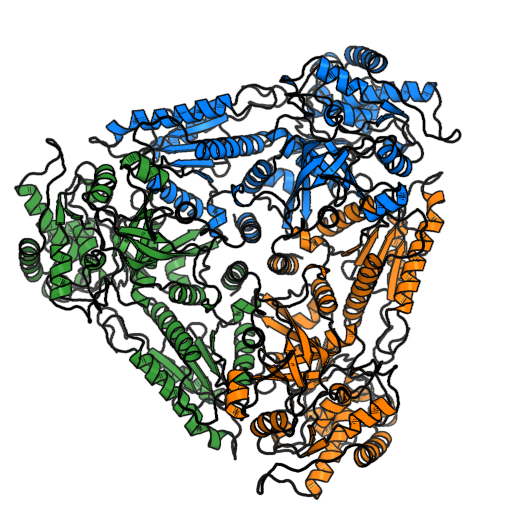
ATOM 4955 N N . GLU B 1 47 ? 38.413 10.850 -2.182 1.00 12.33 47 GLU B N 1
ATOM 4956 C CA . GLU B 1 47 ? 39.708 10.248 -1.901 1.00 13.54 47 GLU B CA 1
ATOM 4957 C C . GLU B 1 47 ? 40.697 11.252 -1.305 1.00 14.41 47 GLU B C 1
ATOM 4958 O O . GLU B 1 47 ? 41.644 10.865 -0.619 1.00 14.38 47 GLU B O 1
ATOM 4964 N N . GLU B 1 48 ? 40.459 12.538 -1.542 1.00 14.34 48 GLU B N 1
ATOM 4965 C CA . GLU B 1 48 ? 41.342 13.582 -1.026 1.00 15.12 48 GLU B CA 1
ATOM 4966 C C . GLU B 1 48 ? 40.841 14.197 0.278 1.00 15.49 48 GLU B C 1
ATOM 4967 O O . GLU B 1 48 ? 41.572 14.939 0.935 1.00 16.09 48 GLU B O 1
ATOM 4973 N N . ASN B 1 49 ? 39.606 13.881 0.661 1.00 13.60 49 ASN B N 1
ATOM 4974 C CA . ASN B 1 49 ? 39.024 14.458 1.869 1.00 13.16 49 ASN B CA 1
ATOM 4975 C C . ASN B 1 49 ? 38.484 13.485 2.911 1.00 13.32 49 ASN B C 1
ATOM 4976 O O . ASN B 1 49 ? 38.220 13.880 4.045 1.00 14.29 49 ASN B O 1
ATOM 4981 N N . VAL B 1 50 ? 38.310 12.224 2.533 1.00 11.29 50 VAL B N 1
ATOM 4982 C CA . VAL B 1 50 ? 37.775 11.232 3.459 1.00 9.72 50 VAL B CA 1
ATOM 4983 C C . VAL B 1 50 ? 38.783 10.108 3.638 1.00 9.68 50 VAL B C 1
ATOM 4984 O O . VAL B 1 50 ? 39.205 9.482 2.667 1.00 9.69 50 VAL B O 1
ATOM 4988 N N . PHE B 1 51 ? 39.169 9.857 4.885 1.00 9.30 51 PHE B N 1
ATOM 4989 C CA . PHE B 1 51 ? 40.157 8.826 5.179 1.00 9.66 51 PHE B CA 1
ATOM 4990 C C . PHE B 1 51 ? 39.704 7.801 6.205 1.00 9.51 51 PHE B C 1
ATOM 4991 O O . PHE B 1 51 ? 38.953 8.118 7.127 1.00 9.52 51 PHE B O 1
ATOM 4999 N N . TYR B 1 52 ? 40.169 6.565 6.031 1.00 9.80 52 TYR B N 1
ATOM 5000 C CA . TYR B 1 52 ? 39.847 5.487 6.957 1.00 9.26 52 TYR B CA 1
ATOM 5001 C C . TYR B 1 52 ? 40.565 5.801 8.262 1.00 9.36 52 TYR B C 1
ATOM 5002 O O . TYR B 1 52 ? 41.452 6.655 8.294 1.00 9.53 52 TYR B O 1
ATOM 5011 N N . TYR B 1 53 ? 40.202 5.105 9.333 1.00 8.22 53 TYR B N 1
ATOM 5012 C CA . TYR B 1 53 ? 40.809 5.382 10.627 1.00 9.28 53 TYR B CA 1
ATOM 5013 C C . TYR B 1 53 ? 42.322 5.200 10.684 1.00 11.04 53 TYR B C 1
ATOM 5014 O O . TYR B 1 53 ? 42.975 5.748 11.570 1.00 11.00 53 TYR B O 1
ATOM 5023 N N . ASN B 1 54 ? 42.885 4.450 9.741 1.00 9.67 54 ASN B N 1
ATOM 5024 C CA . ASN B 1 54 ? 44.327 4.220 9.719 1.00 10.79 54 ASN B CA 1
ATOM 5025 C C . ASN B 1 54 ? 45.069 5.183 8.790 1.00 10.95 54 ASN B C 1
ATOM 5026 O O . ASN B 1 54 ? 46.250 4.992 8.503 1.00 12.21 54 ASN B O 1
ATOM 5031 N N . GLY B 1 55 ? 44.373 6.207 8.310 1.00 10.94 55 GLY B N 1
ATOM 5032 C CA . GLY B 1 55 ? 45.010 7.187 7.446 1.00 11.09 55 GLY B CA 1
ATOM 5033 C C . GLY B 1 55 ? 44.967 6.917 5.954 1.00 12.29 55 GLY B C 1
ATOM 5034 O O . GLY B 1 55 ? 45.351 7.780 5.166 1.00 13.59 55 GLY B O 1
ATOM 5035 N N . GLN B 1 56 ? 44.521 5.731 5.554 1.00 10.93 56 GLN B N 1
ATOM 5036 C CA . GLN B 1 56 ? 44.434 5.419 4.130 1.00 11.32 56 GLN B CA 1
ATOM 5037 C C . GLN B 1 56 ? 43.229 6.135 3.532 1.00 11.76 56 GLN B C 1
ATOM 5038 O O . GLN B 1 56 ? 42.175 6.222 4.161 1.00 11.21 56 GLN B O 1
ATOM 5044 N N . PRO B 1 57 ? 43.373 6.672 2.311 1.00 11.77 57 PRO B N 1
ATOM 5045 C CA . PRO B 1 57 ? 42.247 7.370 1.681 1.00 11.52 57 PRO B CA 1
ATOM 5046 C C . PRO B 1 57 ? 41.108 6.386 1.439 1.00 10.99 57 PRO B C 1
ATOM 5047 O O . PRO B 1 57 ? 41.348 5.212 1.150 1.00 10.65 57 PRO B O 1
ATOM 5051 N N . VAL B 1 58 ? 39.872 6.859 1.562 1.00 10.87 58 VAL B N 1
ATOM 5052 C CA . VAL B 1 58 ? 38.727 5.991 1.329 1.00 9.81 58 VAL B CA 1
ATOM 5053 C C . VAL B 1 58 ? 38.845 5.492 -0.103 1.00 10.76 58 VAL B C 1
ATOM 5054 O O . VAL B 1 58 ? 39.405 6.178 -0.964 1.00 10.35 58 VAL B O 1
ATOM 5058 N N . GLU B 1 59 ? 38.339 4.293 -0.363 1.00 10.38 59 GLU B N 1
ATOM 5059 C CA . GLU B 1 59 ? 38.412 3.744 -1.704 1.00 11.61 59 GLU B CA 1
ATOM 5060 C C . GLU B 1 59 ? 37.035 3.729 -2.348 1.00 11.72 59 GLU B C 1
ATOM 5061 O O . GLU B 1 59 ? 36.044 3.355 -1.722 1.00 9.72 59 GLU B O 1
ATOM 5067 N N . CYS B 1 60 ? 36.985 4.166 -3.600 1.00 11.87 60 CYS B N 1
ATOM 5068 C CA . CYS B 1 60 ? 35.737 4.238 -4.338 1.00 12.79 60 CYS B CA 1
ATOM 5069 C C . CYS B 1 60 ? 35.660 3.219 -5.460 1.00 13.69 60 CYS B C 1
ATOM 5070 O O . CYS B 1 60 ? 36.680 2.804 -6.014 1.00 15.25 60 CYS B O 1
ATOM 5073 N N . VAL B 1 61 ? 34.435 2.819 -5.779 1.00 12.43 61 VAL B N 1
ATOM 5074 C CA . VAL B 1 61 ? 34.166 1.867 -6.845 1.00 12.53 61 VAL B CA 1
ATOM 5075 C C . VAL B 1 61 ? 33.154 2.525 -7.768 1.00 11.65 61 VAL B C 1
ATOM 5076 O O . VAL B 1 61 ? 32.094 2.961 -7.324 1.00 13.69 61 VAL B O 1
ATOM 5080 N N . ILE B 1 62 ? 33.487 2.617 -9.048 1.00 10.97 62 ILE B N 1
ATOM 5081 C CA . ILE B 1 62 ? 32.582 3.224 -10.012 1.00 10.76 62 ILE B CA 1
ATOM 5082 C C . ILE B 1 62 ? 31.955 2.129 -10.868 1.00 9.90 62 ILE B C 1
ATOM 5083 O O . ILE B 1 62 ? 32.619 1.154 -11.219 1.00 11.68 62 ILE B O 1
ATOM 5088 N N . ALA B 1 63 ? 30.670 2.275 -11.181 1.00 8.93 63 ALA B N 1
ATOM 5089 C CA . ALA B 1 63 ? 29.975 1.289 -12.010 1.00 10.19 63 ALA B CA 1
ATOM 5090 C C . ALA B 1 63 ? 30.733 1.131 -13.331 1.00 11.21 63 ALA B C 1
ATOM 5091 O O . ALA B 1 63 ? 31.345 2.084 -13.815 1.00 10.86 63 ALA B O 1
ATOM 5093 N N . ASP B 1 64 ? 30.689 -0.066 -13.913 1.00 12.48 64 ASP B N 1
ATOM 5094 C CA . ASP B 1 64 ? 31.398 -0.330 -15.165 1.00 12.04 64 ASP B CA 1
ATOM 5095 C C . ASP B 1 64 ? 30.853 0.426 -16.368 1.00 13.34 64 ASP B C 1
ATOM 5096 O O . ASP B 1 64 ? 31.561 0.626 -17.355 1.00 13.94 64 ASP B O 1
ATOM 5101 N N . THR B 1 65 ? 29.591 0.830 -16.294 1.00 12.55 65 THR B N 1
ATOM 5102 C CA . THR B 1 65 ? 28.964 1.572 -17.379 1.00 12.88 65 THR B CA 1
ATOM 5103 C C . THR B 1 65 ? 28.013 2.571 -16.749 1.00 12.87 65 THR B C 1
ATOM 5104 O O . THR B 1 65 ? 27.716 2.479 -15.559 1.00 13.87 65 THR B O 1
ATOM 5108 N N . CYS B 1 66 ? 27.549 3.535 -17.537 1.00 11.47 66 CYS B N 1
ATOM 5109 C CA . CYS B 1 66 ? 26.581 4.484 -17.019 1.00 11.19 66 CYS B CA 1
ATOM 5110 C C . CYS B 1 66 ? 25.305 3.669 -16.867 1.00 10.69 66 CYS B C 1
ATOM 5111 O O . CYS B 1 66 ? 25.123 2.657 -17.547 1.00 11.71 66 CYS B O 1
ATOM 5114 N N . ILE B 1 67 ? 24.429 4.110 -15.975 1.00 9.03 67 ILE B N 1
ATOM 5115 C CA . ILE B 1 67 ? 23.188 3.396 -15.698 1.00 9.30 67 ILE B CA 1
ATOM 5116 C C . ILE B 1 67 ? 21.982 4.083 -16.324 1.00 7.88 67 ILE B C 1
ATOM 5117 O O . ILE B 1 67 ? 21.545 5.136 -15.862 1.00 8.80 67 ILE B O 1
ATOM 5122 N N . GLY B 1 68 ? 21.442 3.475 -17.378 1.00 8.99 68 GLY B N 1
ATOM 5123 C CA . GLY B 1 68 ? 20.296 4.053 -18.058 1.00 8.15 68 GLY B CA 1
ATOM 5124 C C . GLY B 1 68 ? 19.028 3.240 -17.887 1.00 7.94 68 GLY B C 1
ATOM 5125 O O . GLY B 1 68 ? 17.953 3.646 -18.334 1.00 8.68 68 GLY B O 1
ATOM 5126 N N . GLY B 1 69 ? 19.157 2.091 -17.233 1.00 8.35 69 GLY B N 1
ATOM 5127 C CA . GLY B 1 69 ? 18.010 1.229 -17.018 1.00 8.49 69 GLY B CA 1
ATOM 5128 C C . GLY B 1 69 ? 18.253 0.215 -15.918 1.00 7.37 69 GLY B C 1
ATOM 5129 O O . GLY B 1 69 ? 19.289 0.245 -15.250 1.00 7.60 69 GLY B O 1
ATOM 5130 N N . VAL B 1 70 ? 17.306 -0.706 -15.753 1.00 8.58 70 VAL B N 1
ATOM 5131 C CA . VAL B 1 70 ? 17.386 -1.722 -14.710 1.00 7.92 70 VAL B CA 1
ATOM 5132 C C . VAL B 1 70 ? 18.510 -2.747 -14.880 1.00 8.61 70 VAL B C 1
ATOM 5133 O O . VAL B 1 70 ? 19.102 -3.190 -13.898 1.00 7.39 70 VAL B O 1
ATOM 5137 N N . LYS B 1 71 ? 18.809 -3.129 -16.116 1.00 7.72 71 LYS B N 1
ATOM 5138 C CA . LYS B 1 71 ? 19.869 -4.106 -16.341 1.00 8.13 71 LYS B CA 1
ATOM 5139 C C . LYS B 1 71 ? 21.203 -3.565 -15.829 1.00 7.86 71 LYS B C 1
ATOM 5140 O O . LYS B 1 71 ? 21.930 -4.252 -15.108 1.00 8.67 71 LYS B O 1
ATOM 5146 N N . GLU B 1 72 ? 21.512 -2.327 -16.201 1.00 8.05 72 GLU B N 1
ATOM 5147 C CA . GLU B 1 72 ? 22.756 -1.690 -15.784 1.00 8.68 72 GLU B CA 1
ATOM 5148 C C . GLU B 1 72 ? 22.740 -1.389 -14.286 1.00 9.00 72 GLU B C 1
ATOM 5149 O O . GLU B 1 72 ? 23.785 -1.398 -13.630 1.00 9.88 72 GLU B O 1
ATOM 5155 N N . ALA B 1 73 ? 21.554 -1.136 -13.742 1.00 8.94 73 ALA B N 1
ATOM 5156 C CA . ALA B 1 73 ? 21.427 -0.871 -12.313 1.00 7.99 73 ALA B CA 1
ATOM 5157 C C . ALA B 1 73 ? 21.746 -2.168 -11.573 1.00 8.79 73 ALA B C 1
ATOM 5158 O O . ALA B 1 73 ? 22.442 -2.162 -10.557 1.00 9.08 73 ALA B O 1
ATOM 5160 N N . ALA B 1 74 ? 21.238 -3.282 -12.093 1.00 8.15 74 ALA B N 1
ATOM 5161 C CA . ALA B 1 74 ? 21.491 -4.578 -11.473 1.00 8.50 74 ALA B CA 1
ATOM 5162 C C . ALA B 1 74 ? 22.980 -4.912 -11.545 1.00 8.97 74 ALA B C 1
ATOM 5163 O O . ALA B 1 74 ? 23.542 -5.471 -10.605 1.00 10.42 74 ALA B O 1
ATOM 5165 N N . GLU B 1 75 ? 23.618 -4.565 -12.658 1.00 7.68 75 GLU B N 1
ATOM 5166 C CA . GLU B 1 75 ? 25.044 -4.835 -12.820 1.00 9.48 75 GLU B CA 1
ATOM 5167 C C . GLU B 1 75 ? 25.872 -4.013 -11.836 1.00 9.73 75 GLU B C 1
ATOM 5168 O O . GLU B 1 75 ? 26.880 -4.489 -11.318 1.00 9.88 75 GLU B O 1
ATOM 5174 N N . ALA B 1 76 ? 25.439 -2.784 -11.566 1.00 10.40 76 ALA B N 1
ATOM 5175 C CA . ALA B 1 76 ? 26.148 -1.933 -10.615 1.00 9.59 76 ALA B CA 1
ATOM 5176 C C . ALA B 1 76 ? 25.985 -2.518 -9.213 1.00 9.85 76 ALA B C 1
ATOM 5177 O O . ALA B 1 76 ? 26.936 -2.563 -8.433 1.00 10.01 76 ALA B O 1
ATOM 5179 N N . ALA B 1 77 ? 24.776 -2.975 -8.902 1.00 10.03 77 ALA B N 1
ATOM 5180 C CA . ALA B 1 77 ? 24.501 -3.567 -7.596 1.00 9.48 77 ALA B CA 1
ATOM 5181 C C . ALA B 1 77 ? 25.395 -4.787 -7.388 1.00 10.70 77 ALA B C 1
ATOM 5182 O O . ALA B 1 77 ? 25.935 -4.996 -6.302 1.00 10.70 77 ALA B O 1
ATOM 5184 N N . GLU B 1 78 ? 25.542 -5.588 -8.439 1.00 9.80 78 GLU B N 1
ATOM 5185 C CA . GLU B 1 78 ? 26.367 -6.791 -8.391 1.00 10.34 78 GLU B CA 1
ATOM 5186 C C . GLU B 1 78 ? 27.839 -6.443 -8.179 1.00 10.45 78 GLU B C 1
ATOM 5187 O O . GLU B 1 78 ? 28.505 -7.027 -7.322 1.00 11.67 78 GLU B O 1
ATOM 5193 N N . LYS B 1 79 ? 28.349 -5.492 -8.955 1.00 11.06 79 LYS B N 1
ATOM 5194 C CA . LYS B 1 79 ? 29.744 -5.095 -8.817 1.00 9.85 79 LYS B CA 1
ATOM 5195 C C . LYS B 1 79 ? 30.004 -4.536 -7.420 1.00 11.41 79 LYS B C 1
ATOM 5196 O O . LYS B 1 79 ? 31.009 -4.861 -6.790 1.00 12.55 79 LYS B O 1
ATOM 5202 N N . PHE B 1 80 ? 29.092 -3.700 -6.934 1.00 10.45 80 PHE B N 1
ATOM 5203 C CA . PHE B 1 80 ? 29.256 -3.104 -5.612 1.00 9.73 80 PHE B CA 1
ATOM 5204 C C . PHE B 1 80 ? 29.273 -4.149 -4.501 1.00 11.16 80 PHE B C 1
ATOM 5205 O O . PHE B 1 80 ? 30.062 -4.050 -3.561 1.00 11.32 80 PHE B O 1
ATOM 5213 N N . ALA B 1 81 ? 28.408 -5.154 -4.608 1.00 10.69 81 ALA B N 1
ATOM 5214 C CA . ALA B 1 81 ? 28.355 -6.199 -3.597 1.00 13.89 81 ALA B CA 1
ATOM 5215 C C . ALA B 1 81 ? 29.663 -6.983 -3.622 1.00 14.14 81 ALA B C 1
ATOM 5216 O O . ALA B 1 81 ? 30.228 -7.315 -2.579 1.00 15.05 81 ALA B O 1
ATOM 5218 N N . ARG B 1 82 ? 30.148 -7.255 -4.827 1.00 14.94 82 ARG B N 1
ATOM 5219 C CA . ARG B 1 82 ? 31.381 -8.006 -5.010 1.00 17.35 82 ARG B CA 1
ATOM 5220 C C . ARG B 1 82 ? 32.626 -7.278 -4.515 1.00 17.77 82 ARG B C 1
ATOM 5221 O O . ARG B 1 82 ? 33.573 -7.914 -4.052 1.00 19.40 82 ARG B O 1
ATOM 5229 N N . GLU B 1 83 ? 32.625 -5.951 -4.596 1.00 16.41 83 GLU B N 1
ATOM 5230 C CA . GLU B 1 83 ? 33.793 -5.187 -4.177 1.00 16.41 83 GLU B CA 1
ATOM 5231 C C . GLU B 1 83 ? 33.711 -4.561 -2.785 1.00 15.10 83 GLU B C 1
ATOM 5232 O O . GLU B 1 83 ? 34.569 -3.761 -2.411 1.00 16.02 83 GLU B O 1
ATOM 5238 N N . GLY B 1 84 ? 32.686 -4.927 -2.021 1.00 14.09 84 GLY B N 1
ATOM 5239 C CA . GLY B 1 84 ? 32.551 -4.415 -0.665 1.00 12.70 84 GLY B CA 1
ATOM 5240 C C . GLY B 1 84 ? 32.132 -2.966 -0.490 1.00 13.10 84 GLY B C 1
ATOM 5241 O O . GLY B 1 84 ? 32.683 -2.251 0.351 1.00 12.99 84 GLY B O 1
ATOM 5242 N N . VAL B 1 85 ? 31.157 -2.527 -1.275 1.00 11.10 85 VAL B N 1
ATOM 5243 C CA . VAL B 1 85 ? 30.660 -1.160 -1.174 1.00 10.54 85 VAL B CA 1
ATOM 5244 C C . VAL B 1 85 ? 29.681 -1.063 -0.005 1.00 10.07 85 VAL B C 1
ATOM 5245 O O . VAL B 1 85 ? 28.808 -1.918 0.152 1.00 11.07 85 VAL B O 1
ATOM 5249 N N . GLY B 1 86 ? 29.833 -0.023 0.811 1.00 9.94 86 GLY B N 1
ATOM 5250 C CA . GLY B 1 86 ? 28.955 0.157 1.955 1.00 9.24 86 GLY B CA 1
ATOM 5251 C C . GLY B 1 86 ? 28.232 1.492 1.957 1.00 10.26 86 GLY B C 1
ATOM 5252 O O . GLY B 1 86 ? 27.454 1.781 2.865 1.00 10.31 86 GLY B O 1
ATOM 5253 N N . VAL B 1 87 ? 28.490 2.304 0.934 1.00 8.33 87 VAL B N 1
ATOM 5254 C CA . VAL B 1 87 ? 27.881 3.625 0.794 1.00 9.16 87 VAL B CA 1
ATOM 5255 C C . VAL B 1 87 ? 27.747 3.892 -0.699 1.00 8.81 87 VAL B C 1
ATOM 5256 O O . VAL B 1 87 ? 28.642 3.548 -1.462 1.00 9.82 87 VAL B O 1
ATOM 5260 N N . SER B 1 88 ? 26.644 4.492 -1.133 1.00 9.37 88 SER B N 1
ATOM 5261 C CA . SER B 1 88 ? 26.517 4.766 -2.558 1.00 9.92 88 SER B CA 1
ATOM 5262 C C . SER B 1 88 ? 26.118 6.198 -2.866 1.00 10.21 88 SER B C 1
ATOM 5263 O O . SER B 1 88 ? 25.367 6.829 -2.124 1.00 7.77 88 SER B O 1
ATOM 5266 N N . ILE B 1 89 ? 26.657 6.712 -3.965 1.00 7.71 89 ILE B N 1
ATOM 5267 C CA . ILE B 1 89 ? 26.361 8.060 -4.413 1.00 7.60 89 ILE B CA 1
ATOM 5268 C C . ILE B 1 89 ? 26.037 7.981 -5.896 1.00 7.89 89 ILE B C 1
ATOM 5269 O O . ILE B 1 89 ? 26.820 7.441 -6.677 1.00 8.31 89 ILE B O 1
ATOM 5274 N N . THR B 1 90 ? 24.872 8.499 -6.270 1.00 7.26 90 THR B N 1
ATOM 5275 C CA . THR B 1 90 ? 24.452 8.510 -7.663 1.00 7.52 90 THR B CA 1
ATOM 5276 C C . THR B 1 90 ? 24.741 9.905 -8.202 1.00 8.85 90 THR B C 1
ATOM 5277 O O . THR B 1 90 ? 24.526 10.901 -7.503 1.00 9.74 90 THR B O 1
ATOM 5281 N N . VAL B 1 91 ? 25.237 9.977 -9.433 1.00 8.74 91 VAL B N 1
ATOM 5282 C CA . VAL B 1 91 ? 25.541 11.261 -10.053 1.00 9.01 91 VAL B CA 1
ATOM 5283 C C . VAL B 1 91 ? 25.011 11.312 -11.479 1.00 9.36 91 VAL B C 1
ATOM 5284 O O . VAL B 1 91 ? 25.004 10.303 -12.185 1.00 8.25 91 VAL B O 1
ATOM 5288 N N . THR B 1 92 ? 24.556 12.488 -11.894 1.00 9.45 92 THR B N 1
ATOM 5289 C CA . THR B 1 92 ? 24.053 12.654 -13.250 1.00 9.99 92 THR B CA 1
ATOM 5290 C C . THR B 1 92 ? 23.829 14.105 -13.633 1.00 10.47 92 THR B C 1
ATOM 5291 O O . THR B 1 92 ? 23.520 14.945 -12.789 1.00 11.57 92 THR B O 1
ATOM 5295 N N . PRO B 1 93 ? 24.009 14.419 -14.924 1.00 11.94 93 PRO B N 1
ATOM 5296 C CA . PRO B 1 93 ? 23.807 15.781 -15.414 1.00 12.72 93 PRO B CA 1
ATOM 5297 C C . PRO B 1 93 ? 22.557 15.833 -16.299 1.00 13.98 93 PRO B C 1
ATOM 5298 O O . PRO B 1 93 ? 22.201 16.885 -16.830 1.00 14.31 93 PRO B O 1
ATOM 5302 N N . CYS B 1 94 ? 21.880 14.696 -16.441 1.00 11.55 94 CYS B N 1
ATOM 5303 C CA . CYS B 1 94 ? 20.713 14.629 -17.311 1.00 10.14 94 CYS B CA 1
ATOM 5304 C C . CYS B 1 94 ? 19.502 13.924 -16.715 1.00 10.66 94 CYS B C 1
ATOM 5305 O O . CYS B 1 94 ? 19.493 13.540 -15.543 1.00 10.64 94 CYS B O 1
ATOM 5308 N N . TRP B 1 95 ? 18.466 13.777 -17.536 1.00 9.52 95 TRP B N 1
ATOM 5309 C CA . TRP B 1 95 ? 17.266 13.075 -17.109 1.00 8.35 95 TRP B CA 1
ATOM 5310 C C . TRP B 1 95 ? 17.571 11.583 -17.216 1.00 8.66 95 TRP B C 1
ATOM 5311 O O . TRP B 1 95 ? 18.240 11.146 -18.158 1.00 8.83 95 TRP B O 1
ATOM 5322 N N . CYS B 1 96 ? 17.105 10.813 -16.236 1.00 7.97 96 CYS B N 1
ATOM 5323 C CA . CYS B 1 96 ? 17.296 9.365 -16.207 1.00 7.79 96 CYS B CA 1
ATOM 5324 C C . CYS B 1 96 ? 15.952 8.803 -15.760 1.00 6.71 96 CYS B C 1
ATOM 5325 O O . CYS B 1 96 ? 15.153 9.522 -15.159 1.00 6.33 96 CYS B O 1
ATOM 5328 N N . TYR B 1 97 ? 15.714 7.522 -16.018 1.00 7.54 97 TYR B N 1
ATOM 5329 C CA . TYR B 1 97 ? 14.417 6.926 -15.712 1.00 7.93 97 TYR B CA 1
ATOM 5330 C C . TYR B 1 97 ? 14.073 6.470 -14.298 1.00 9.42 97 TYR B C 1
ATOM 5331 O O . TYR B 1 97 ? 13.755 5.303 -14.071 1.00 10.04 97 TYR B O 1
ATOM 5340 N N . GLY B 1 98 ? 14.107 7.419 -13.367 1.00 8.77 98 GLY B N 1
ATOM 5341 C CA . GLY B 1 98 ? 13.756 7.173 -11.977 1.00 8.98 98 GLY B CA 1
ATOM 5342 C C . GLY B 1 98 ? 13.920 5.789 -11.371 1.00 9.34 98 GLY B C 1
ATOM 5343 O O . GLY B 1 98 ? 15.039 5.324 -11.169 1.00 10.52 98 GLY B O 1
ATOM 5344 N N . THR B 1 99 ? 12.799 5.134 -11.076 1.00 9.35 99 THR B N 1
ATOM 5345 C CA . THR B 1 99 ? 12.828 3.816 -10.451 1.00 9.28 99 THR B CA 1
ATOM 5346 C C . THR B 1 99 ? 13.643 2.767 -11.200 1.00 9.24 99 THR B C 1
ATOM 5347 O O . THR B 1 99 ? 14.150 1.828 -10.586 1.00 10.20 99 THR B O 1
ATOM 5351 N N . GLU B 1 100 ? 13.788 2.929 -12.513 1.00 7.98 100 GLU B N 1
ATOM 5352 C CA . GLU B 1 100 ? 14.560 1.981 -13.317 1.00 8.37 100 GLU B CA 1
ATOM 5353 C C . GLU B 1 100 ? 16.052 2.060 -13.001 1.00 9.74 100 GLU B C 1
ATOM 5354 O O . GLU B 1 100 ? 16.789 1.092 -13.203 1.00 8.42 100 GLU B O 1
ATOM 5360 N N . THR B 1 101 ? 16.490 3.215 -12.507 1.00 9.86 101 THR B N 1
ATOM 5361 C CA . THR B 1 101 ? 17.905 3.446 -12.214 1.00 10.34 101 THR B CA 1
ATOM 5362 C C . THR B 1 101 ? 18.284 3.510 -10.737 1.00 10.85 101 THR B C 1
ATOM 5363 O O . THR B 1 101 ? 19.466 3.631 -10.406 1.00 12.28 101 THR B O 1
ATOM 5367 N N . MET B 1 102 ? 17.290 3.425 -9.860 1.00 10.96 102 MET B N 1
ATOM 5368 C CA . MET B 1 102 ? 17.500 3.502 -8.413 1.00 11.72 102 MET B CA 1
ATOM 5369 C C . MET B 1 102 ? 18.383 2.433 -7.796 1.00 10.59 102 MET B C 1
ATOM 5370 O O . MET B 1 102 ? 18.474 1.316 -8.294 1.00 10.14 102 MET B O 1
ATOM 5375 N N . ASP B 1 103 ? 19.011 2.792 -6.680 1.00 10.24 103 ASP B N 1
ATOM 5376 C CA . ASP B 1 103 ? 19.815 1.851 -5.914 1.00 9.33 103 ASP B CA 1
ATOM 5377 C C . ASP B 1 103 ? 18.756 1.317 -4.951 1.00 9.92 103 ASP B C 1
ATOM 5378 O O . ASP B 1 103 ? 18.269 2.049 -4.087 1.00 9.90 103 ASP B O 1
ATOM 5383 N N . MET B 1 104 ? 18.382 0.052 -5.111 1.00 9.57 104 MET B N 1
ATOM 5384 C CA . MET B 1 104 ? 17.345 -0.538 -4.273 1.00 9.08 104 MET B CA 1
ATOM 5385 C C . MET B 1 104 ? 17.829 -1.255 -3.023 1.00 9.47 104 MET B C 1
ATOM 5386 O O . MET B 1 104 ? 17.036 -1.901 -2.337 1.00 10.76 104 MET B O 1
ATOM 5391 N N . ASP B 1 105 ? 19.121 -1.146 -2.723 1.00 10.16 105 ASP B N 1
ATOM 5392 C CA . ASP B 1 105 ? 19.673 -1.789 -1.533 1.00 11.75 105 ASP B CA 1
ATOM 5393 C C . ASP B 1 105 ? 19.251 -0.959 -0.325 1.00 11.67 105 ASP B C 1
ATOM 5394 O O . ASP B 1 105 ? 19.739 0.149 -0.123 1.00 11.76 105 ASP B O 1
ATOM 5399 N N . PRO B 1 106 ? 18.345 -1.489 0.504 1.00 12.86 106 PRO B N 1
ATOM 5400 C CA . PRO B 1 106 ? 17.895 -0.736 1.677 1.00 13.17 106 PRO B CA 1
ATOM 5401 C C . PRO B 1 106 ? 18.917 -0.662 2.806 1.00 14.24 106 PRO B C 1
ATOM 5402 O O . PRO B 1 106 ? 18.750 0.103 3.754 1.00 16.02 106 PRO B O 1
ATOM 5406 N N . HIS B 1 107 ? 19.988 -1.435 2.683 1.00 13.79 107 HIS B N 1
ATOM 5407 C CA . HIS B 1 107 ? 20.993 -1.506 3.734 1.00 15.61 107 HIS B CA 1
ATOM 5408 C C . HIS B 1 107 ? 22.229 -0.630 3.603 1.00 15.14 107 HIS B C 1
ATOM 5409 O O . HIS B 1 107 ? 23.189 -0.801 4.353 1.00 16.36 107 HIS B O 1
ATOM 5416 N N . ILE B 1 108 ? 22.228 0.304 2.660 1.00 13.39 108 ILE B N 1
ATOM 5417 C CA . ILE B 1 108 ? 23.382 1.178 2.538 1.00 13.02 108 ILE B CA 1
ATOM 5418 C C . ILE B 1 108 ? 22.989 2.637 2.428 1.00 10.92 108 ILE B C 1
ATOM 5419 O O . ILE B 1 108 ? 22.015 2.985 1.764 1.00 11.51 108 ILE B O 1
ATOM 5424 N N . PRO B 1 109 ? 23.738 3.514 3.106 1.00 9.69 109 PRO B N 1
ATOM 5425 C CA . PRO B 1 109 ? 23.449 4.950 3.060 1.00 8.92 109 PRO B CA 1
ATOM 5426 C C . PRO B 1 109 ? 23.599 5.397 1.609 1.00 7.96 109 PRO B C 1
ATOM 5427 O O . PRO B 1 109 ? 24.547 4.996 0.929 1.00 9.37 109 PRO B O 1
ATOM 5431 N N . LYS B 1 110 ? 22.680 6.229 1.134 1.00 7.51 110 LYS B N 1
ATOM 5432 C CA . LYS B 1 110 ? 22.748 6.667 -0.253 1.00 7.99 110 LYS B CA 1
ATOM 5433 C C . LYS B 1 110 ? 22.435 8.142 -0.469 1.00 7.95 110 LYS B C 1
ATOM 5434 O O . LYS B 1 110 ? 21.617 8.737 0.236 1.00 8.15 110 LYS B O 1
ATOM 5440 N N . ALA B 1 111 ? 23.109 8.724 -1.453 1.00 7.15 111 ALA B N 1
ATOM 5441 C CA . ALA B 1 111 ? 22.913 10.119 -1.805 1.00 6.45 111 ALA B CA 1
ATOM 5442 C C . ALA B 1 111 ? 22.843 10.223 -3.320 1.00 6.61 111 ALA B C 1
ATOM 5443 O O . ALA B 1 111 ? 23.300 9.331 -4.039 1.00 7.24 111 ALA B O 1
ATOM 5445 N N . VAL B 1 112 ? 22.255 11.312 -3.797 1.00 6.14 112 VAL B N 1
ATOM 5446 C CA . VAL B 1 112 ? 22.137 11.556 -5.225 1.00 6.96 112 VAL B CA 1
ATOM 5447 C C . VAL B 1 112 ? 22.554 12.995 -5.497 1.00 7.57 112 VAL B C 1
ATOM 5448 O O . VAL B 1 112 ? 22.065 13.914 -4.843 1.00 7.23 112 VAL B O 1
ATOM 5452 N N . TRP B 1 113 ? 23.475 13.186 -6.437 1.00 8.00 113 TRP B N 1
ATOM 5453 C CA . TRP B 1 113 ? 23.900 14.531 -6.807 1.00 8.34 113 TRP B CA 1
ATOM 5454 C C . TRP B 1 113 ? 23.475 14.802 -8.243 1.00 8.07 113 TRP B C 1
ATOM 5455 O O . TRP B 1 113 ? 23.939 14.144 -9.179 1.00 8.73 113 TRP B O 1
ATOM 5466 N N . GLY B 1 114 ? 22.571 15.761 -8.400 1.00 7.46 114 GLY B N 1
ATOM 5467 C CA . GLY B 1 114 ? 22.098 16.133 -9.717 1.00 9.69 114 GLY B CA 1
ATOM 5468 C C . GLY B 1 114 ? 22.773 17.429 -10.118 1.00 8.18 114 GLY B C 1
ATOM 5469 O O . GLY B 1 114 ? 22.646 18.442 -9.432 1.00 10.16 114 GLY B O 1
ATOM 5470 N N . PHE B 1 115 ? 23.507 17.388 -11.223 1.00 8.49 115 PHE B N 1
ATOM 5471 C CA . PHE B 1 115 ? 24.220 18.555 -11.738 1.00 9.91 115 PHE B CA 1
ATOM 5472 C C . PHE B 1 115 ? 23.230 19.694 -11.980 1.00 10.12 115 PHE B C 1
ATOM 5473 O O . PHE B 1 115 ? 22.159 19.475 -12.539 1.00 12.03 115 PHE B O 1
ATOM 5481 N N . ASN B 1 116 ? 23.570 20.909 -11.559 1.00 9.88 116 ASN B N 1
ATOM 5482 C CA . ASN B 1 116 ? 22.662 22.016 -11.810 1.00 9.86 116 ASN B CA 1
ATOM 5483 C C . ASN B 1 116 ? 23.042 22.628 -13.151 1.00 11.28 116 ASN B C 1
ATOM 5484 O O . ASN B 1 116 ? 23.726 23.652 -13.214 1.00 11.87 116 ASN B O 1
ATOM 5489 N N . GLY B 1 117 ? 22.613 21.964 -14.218 1.00 11.69 117 GLY B N 1
ATOM 5490 C CA . GLY B 1 117 ? 22.893 22.429 -15.562 1.00 12.20 117 GLY B CA 1
ATOM 5491 C C . GLY B 1 117 ? 21.586 22.720 -16.267 1.00 12.63 117 GLY B C 1
ATOM 5492 O O . GLY B 1 117 ? 20.527 22.262 -15.836 1.00 12.92 117 GLY B O 1
ATOM 5493 N N . THR B 1 118 ? 21.652 23.473 -17.358 1.00 13.03 118 THR B N 1
ATOM 5494 C CA . THR B 1 118 ? 20.447 23.830 -18.091 1.00 13.79 118 THR B CA 1
ATOM 5495 C C . THR B 1 118 ? 20.130 22.935 -19.286 1.00 12.85 118 THR B C 1
ATOM 5496 O O . THR B 1 118 ? 18.965 22.650 -19.551 1.00 14.97 118 THR B O 1
ATOM 5500 N N . GLU B 1 119 ? 21.163 22.490 -19.998 1.00 13.38 119 GLU B N 1
ATOM 5501 C CA . GLU B 1 119 ? 20.982 21.668 -21.193 1.00 13.71 119 GLU B CA 1
ATOM 5502 C C . GLU B 1 119 ? 20.171 20.386 -21.020 1.00 14.71 119 GLU B C 1
ATOM 5503 O O . GLU B 1 119 ? 19.434 19.998 -21.927 1.00 16.07 119 GLU B O 1
ATOM 5509 N N . ARG B 1 120 ? 20.313 19.726 -19.872 1.00 15.53 120 ARG B N 1
ATOM 5510 C CA . ARG B 1 120 ? 19.582 18.486 -19.602 1.00 14.88 120 ARG B CA 1
ATOM 5511 C C . ARG B 1 120 ? 18.892 18.568 -18.239 1.00 15.13 120 ARG B C 1
ATOM 5512 O O . ARG B 1 120 ? 19.353 19.280 -17.345 1.00 15.85 120 ARG B O 1
ATOM 5520 N N . PRO B 1 121 ? 17.778 17.835 -18.062 1.00 14.25 121 PRO B N 1
ATOM 5521 C CA . PRO B 1 121 ? 17.001 17.815 -16.813 1.00 15.39 121 PRO B CA 1
ATOM 5522 C C . PRO B 1 121 ? 17.624 17.046 -15.643 1.00 15.47 121 PRO B C 1
ATOM 5523 O O . PRO B 1 121 ? 17.003 16.131 -15.099 1.00 15.52 121 PRO B O 1
ATOM 5527 N N . GLY B 1 122 ? 18.833 17.432 -15.249 1.00 14.08 122 GLY B N 1
ATOM 5528 C CA . GLY B 1 122 ? 19.504 16.765 -14.148 1.00 16.41 122 GLY B CA 1
ATOM 5529 C C . GLY B 1 122 ? 18.822 16.953 -12.801 1.00 15.78 122 GLY B C 1
ATOM 5530 O O . GLY B 1 122 ? 18.791 16.029 -11.983 1.00 15.37 122 GLY B O 1
ATOM 5531 N N . ALA B 1 123 ? 18.279 18.146 -12.567 1.00 15.49 123 ALA B N 1
ATOM 5532 C CA . ALA B 1 123 ? 17.597 18.441 -11.310 1.00 14.91 123 ALA B CA 1
ATOM 5533 C C . ALA B 1 123 ? 16.242 17.766 -11.313 1.00 15.05 123 ALA B C 1
ATOM 5534 O O . ALA B 1 123 ? 15.680 17.466 -10.256 1.00 14.44 123 ALA B O 1
ATOM 5536 N N . VAL B 1 124 ? 15.715 17.539 -12.513 1.00 11.66 124 VAL B N 1
ATOM 5537 C CA . VAL B 1 124 ? 14.433 16.880 -12.667 1.00 12.39 124 VAL B CA 1
ATOM 5538 C C . VAL B 1 124 ? 14.644 15.422 -12.266 1.00 10.69 124 VAL B C 1
ATOM 5539 O O . VAL B 1 124 ? 13.792 14.833 -11.607 1.00 12.27 124 VAL B O 1
ATOM 5543 N N . TYR B 1 125 ? 15.783 14.844 -12.648 1.00 11.15 125 TYR B N 1
ATOM 5544 C CA . TYR B 1 125 ? 16.059 13.461 -12.259 1.00 8.58 125 TYR B CA 1
ATOM 5545 C C . TYR B 1 125 ? 16.229 13.395 -10.747 1.00 9.41 125 TYR B C 1
ATOM 5546 O O . TYR B 1 125 ? 15.673 12.520 -10.094 1.00 7.95 125 TYR B O 1
ATOM 5555 N N . LEU B 1 126 ? 17.015 14.316 -10.198 1.00 9.73 126 LEU B N 1
ATOM 5556 C CA . LEU B 1 126 ? 17.250 14.339 -8.758 1.00 9.75 126 LEU B CA 1
ATOM 5557 C C . LEU B 1 126 ? 15.928 14.321 -7.997 1.00 9.06 126 LEU B C 1
ATOM 5558 O O . LEU B 1 126 ? 15.699 13.453 -7.152 1.00 8.78 126 LEU B O 1
ATOM 5563 N N . ALA B 1 127 ? 15.050 15.270 -8.306 1.00 9.26 127 ALA B N 1
ATOM 5564 C CA . ALA B 1 127 ? 13.762 15.347 -7.622 1.00 8.59 127 ALA B CA 1
ATOM 5565 C C . ALA B 1 127 ? 12.885 14.143 -7.923 1.00 7.41 127 ALA B C 1
ATOM 5566 O O . ALA B 1 127 ? 12.160 13.664 -7.054 1.00 8.57 127 ALA B O 1
ATOM 5568 N N . ALA B 1 128 ? 12.945 13.656 -9.155 1.00 7.72 128 ALA B N 1
ATOM 5569 C CA . ALA B 1 128 ? 12.139 12.505 -9.536 1.00 7.72 128 ALA B CA 1
ATOM 5570 C C . ALA B 1 128 ? 12.553 11.244 -8.785 1.00 7.83 128 ALA B C 1
ATOM 5571 O O . ALA B 1 128 ? 11.704 10.516 -8.263 1.00 6.76 128 ALA B O 1
ATOM 5573 N N . VAL B 1 129 ? 13.856 10.980 -8.719 1.00 7.66 129 VAL B N 1
ATOM 5574 C CA . VAL B 1 129 ? 14.315 9.779 -8.037 1.00 7.90 129 VAL B CA 1
ATOM 5575 C C . VAL B 1 129 ? 14.154 9.909 -6.523 1.00 7.40 129 VAL B C 1
ATOM 5576 O O . VAL B 1 129 ? 13.874 8.924 -5.845 1.00 6.94 129 VAL B O 1
ATOM 5580 N N . LEU B 1 130 ? 14.301 11.119 -5.988 1.00 7.20 130 LEU B N 1
ATOM 5581 C CA . LEU B 1 130 ? 14.114 11.297 -4.551 1.00 7.17 130 LEU B CA 1
ATOM 5582 C C . LEU B 1 130 ? 12.648 11.016 -4.216 1.00 6.75 130 LEU B C 1
ATOM 5583 O O . LEU B 1 130 ? 12.342 10.440 -3.173 1.00 7.39 130 LEU B O 1
ATOM 5588 N N . ALA B 1 131 ? 11.737 11.422 -5.099 1.00 7.37 131 ALA B N 1
ATOM 5589 C CA . ALA B 1 131 ? 10.318 11.151 -4.872 1.00 6.96 131 ALA B CA 1
ATOM 5590 C C . ALA B 1 131 ? 10.132 9.631 -4.836 1.00 7.92 131 ALA B C 1
ATOM 5591 O O . ALA B 1 131 ? 9.298 9.110 -4.091 1.00 7.25 131 ALA B O 1
ATOM 5593 N N . GLY B 1 132 ? 10.918 8.928 -5.647 1.00 7.58 132 GLY B N 1
ATOM 5594 C CA . GLY B 1 132 ? 10.843 7.479 -5.675 1.00 7.95 132 GLY B CA 1
ATOM 5595 C C . GLY B 1 132 ? 11.371 6.889 -4.378 1.00 8.82 132 GLY B C 1
ATOM 5596 O O . GLY B 1 132 ? 10.756 5.999 -3.794 1.00 8.75 132 GLY B O 1
ATOM 5597 N N . TYR B 1 133 ? 12.512 7.391 -3.916 1.00 7.21 133 TYR B N 1
ATOM 5598 C CA . TYR B 1 133 ? 13.089 6.896 -2.671 1.00 6.96 133 TYR B CA 1
ATOM 5599 C C . TYR B 1 133 ? 12.115 7.142 -1.524 1.00 7.30 133 TYR B C 1
ATOM 5600 O O . TYR B 1 133 ? 11.908 6.276 -0.674 1.00 7.74 133 TYR B O 1
ATOM 5609 N N . ASN B 1 134 ? 11.498 8.320 -1.515 1.00 7.35 134 ASN B N 1
ATOM 5610 C CA . ASN B 1 134 ? 10.546 8.666 -0.464 1.00 7.45 134 ASN B CA 1
ATOM 5611 C C . ASN B 1 134 ? 9.292 7.788 -0.523 1.00 7.65 134 ASN B C 1
ATOM 5612 O O . ASN B 1 134 ? 8.766 7.369 0.507 1.00 8.38 134 ASN B O 1
ATOM 5617 N N . GLN B 1 135 ? 8.820 7.510 -1.732 1.00 6.97 135 GLN B N 1
ATOM 5618 C CA . GLN B 1 135 ? 7.623 6.702 -1.912 1.00 7.52 135 GLN B CA 1
ATOM 5619 C C . GLN B 1 135 ? 7.851 5.249 -1.521 1.00 8.40 135 GLN B C 1
ATOM 5620 O O . GLN B 1 135 ? 6.946 4.590 -1.006 1.00 9.43 135 GLN B O 1
ATOM 5626 N N . LYS B 1 136 ? 9.064 4.760 -1.763 1.00 8.74 136 LYS B N 1
ATOM 5627 C CA . LYS B 1 136 ? 9.411 3.373 -1.462 1.00 7.91 136 LYS B CA 1
ATOM 5628 C C . LYS B 1 136 ? 9.951 3.152 -0.054 1.00 9.95 136 LYS B C 1
ATOM 5629 O O . LYS B 1 136 ? 10.150 2.011 0.361 1.00 11.80 136 LYS B O 1
ATOM 5635 N N . GLY B 1 137 ? 10.200 4.232 0.677 1.00 9.53 137 GLY B N 1
ATOM 5636 C CA . GLY B 1 137 ? 10.708 4.089 2.030 1.00 11.30 137 GLY B CA 1
ATOM 5637 C C . GLY B 1 137 ? 12.191 3.780 2.130 1.00 11.12 137 GLY B C 1
ATOM 5638 O O . GLY B 1 137 ? 12.633 3.128 3.079 1.00 11.31 137 GLY B O 1
ATOM 5639 N N . LEU B 1 138 ? 12.957 4.242 1.147 1.00 9.97 138 LEU B N 1
ATOM 5640 C CA . LEU B 1 138 ? 14.404 4.046 1.113 1.00 10.19 138 LEU B CA 1
ATOM 5641 C C . LEU B 1 138 ? 15.032 5.428 1.234 1.00 9.47 138 LEU B C 1
ATOM 5642 O O . LEU B 1 138 ? 15.239 6.108 0.233 1.00 10.05 138 LEU B O 1
ATOM 5647 N N . PRO B 1 139 ? 15.339 5.864 2.465 1.00 9.26 139 PRO B N 1
ATOM 5648 C CA . PRO B 1 139 ? 15.941 7.186 2.676 1.00 9.20 139 PRO B CA 1
ATOM 5649 C C . PRO B 1 139 ? 17.155 7.464 1.797 1.00 8.56 139 PRO B C 1
ATOM 5650 O O . PRO B 1 139 ? 18.049 6.626 1.667 1.00 8.58 139 PRO B O 1
ATOM 5654 N N . ALA B 1 140 ? 17.173 8.647 1.192 1.00 7.59 140 ALA B N 1
ATOM 5655 C CA . ALA B 1 140 ? 18.282 9.046 0.335 1.00 8.03 140 ALA B CA 1
ATOM 5656 C C . ALA B 1 140 ? 18.498 10.544 0.452 1.00 7.74 140 ALA B C 1
ATOM 5657 O O . ALA B 1 140 ? 17.538 11.310 0.562 1.00 7.64 140 ALA B O 1
ATOM 5659 N N . PHE B 1 141 ? 19.762 10.960 0.441 1.00 8.01 141 PHE B N 1
ATOM 5660 C CA . PHE B 1 141 ? 20.099 12.374 0.537 1.00 7.92 141 PHE B CA 1
ATOM 5661 C C . PHE B 1 141 ? 20.108 13.017 -0.843 1.00 8.19 141 PHE B C 1
ATOM 5662 O O . PHE B 1 141 ? 20.543 12.406 -1.816 1.00 8.75 141 PHE B O 1
ATOM 5670 N N . GLY B 1 142 ? 19.635 14.258 -0.913 1.00 8.45 142 GLY B N 1
ATOM 5671 C CA . GLY B 1 142 ? 19.611 14.976 -2.174 1.00 8.75 142 GLY B CA 1
ATOM 5672 C C . GLY B 1 142 ? 20.624 16.105 -2.168 1.00 9.35 142 GLY B C 1
ATOM 5673 O O . GLY B 1 142 ? 20.658 16.907 -1.235 1.00 10.03 142 GLY B O 1
ATOM 5674 N N . ILE B 1 143 ? 21.451 16.171 -3.208 1.00 8.00 143 ILE B N 1
ATOM 5675 C CA . ILE B 1 143 ? 22.472 17.211 -3.307 1.00 8.54 143 ILE B CA 1
ATOM 5676 C C . ILE B 1 143 ? 22.263 18.012 -4.592 1.00 9.21 143 ILE B C 1
ATOM 5677 O O . ILE B 1 143 ? 22.423 17.488 -5.696 1.00 8.53 143 ILE B O 1
ATOM 5682 N N . TYR B 1 144 ? 21.893 19.283 -4.434 1.00 8.79 144 TYR B N 1
ATOM 5683 C CA . TYR B 1 144 ? 21.641 20.177 -5.565 1.00 8.58 144 TYR B CA 1
ATOM 5684 C C . TYR B 1 144 ? 22.391 21.486 -5.347 1.00 8.67 144 TYR B C 1
ATOM 5685 O O . TYR B 1 144 ? 22.176 22.172 -4.343 1.00 8.32 144 TYR B O 1
ATOM 5694 N N . GLY B 1 145 ? 23.268 21.823 -6.290 1.00 9.02 145 GLY B N 1
ATOM 5695 C CA . GLY B 1 145 ? 24.047 23.049 -6.192 1.00 9.48 145 GLY B CA 1
ATOM 5696 C C . GLY B 1 145 ? 23.210 24.294 -6.431 1.00 9.40 145 GLY B C 1
ATOM 5697 O O . GLY B 1 145 ? 22.295 24.289 -7.251 1.00 9.14 145 GLY B O 1
ATOM 5698 N N . LYS B 1 146 ? 23.535 25.375 -5.731 1.00 8.52 146 LYS B N 1
ATOM 5699 C CA . LYS B 1 146 ? 22.768 26.607 -5.858 1.00 9.59 146 LYS B CA 1
ATOM 5700 C C . LYS B 1 146 ? 23.000 27.402 -7.137 1.00 9.79 146 LYS B C 1
ATOM 5701 O O . LYS B 1 146 ? 22.108 28.123 -7.580 1.00 9.17 146 LYS B O 1
ATOM 5707 N N . ASP B 1 147 ? 24.180 27.271 -7.738 1.00 9.76 147 ASP B N 1
ATOM 5708 C CA . ASP B 1 147 ? 24.489 28.026 -8.951 1.00 10.27 147 ASP B CA 1
ATOM 5709 C C . ASP B 1 147 ? 24.608 27.179 -10.210 1.00 11.33 147 ASP B C 1
ATOM 5710 O O . ASP B 1 147 ? 25.318 26.175 -10.232 1.00 12.55 147 ASP B O 1
ATOM 5715 N N . VAL B 1 148 ? 23.920 27.603 -11.265 1.00 11.69 148 VAL B N 1
ATOM 5716 C CA . VAL B 1 148 ? 23.965 26.903 -12.542 1.00 12.00 148 VAL B CA 1
ATOM 5717 C C . VAL B 1 148 ? 25.404 26.796 -13.037 1.00 12.87 148 VAL B C 1
ATOM 5718 O O . VAL B 1 148 ? 26.143 27.783 -13.039 1.00 12.77 148 VAL B O 1
ATOM 5722 N N . GLN B 1 149 ? 25.800 25.594 -13.446 1.00 12.30 149 GLN B N 1
ATOM 5723 C CA . GLN B 1 149 ? 27.139 25.364 -13.978 1.00 12.43 149 GLN B CA 1
ATOM 5724 C C . GLN B 1 149 ? 27.002 24.996 -15.451 1.00 12.22 149 GLN B C 1
ATOM 5725 O O . GLN B 1 149 ? 25.985 24.431 -15.862 1.00 11.24 149 GLN B O 1
ATOM 5731 N N . ASP B 1 150 ? 28.015 25.329 -16.247 1.00 12.73 150 ASP B N 1
ATOM 5732 C CA . ASP B 1 150 ? 27.987 25.008 -17.669 1.00 14.22 150 ASP B CA 1
ATOM 5733 C C . ASP B 1 150 ? 28.204 23.516 -17.867 1.00 14.10 150 ASP B C 1
ATOM 5734 O O . ASP B 1 150 ? 28.840 22.858 -17.045 1.00 14.75 150 ASP B O 1
ATOM 5739 N N . ALA B 1 151 ? 27.684 22.995 -18.972 1.00 16.85 151 ALA B N 1
ATOM 5740 C CA . ALA B 1 151 ? 27.804 21.580 -19.291 1.00 18.79 151 ALA B CA 1
ATOM 5741 C C . ALA B 1 151 ? 29.251 21.095 -19.271 1.00 20.39 151 ALA B C 1
ATOM 5742 O O . ALA B 1 151 ? 30.138 21.732 -19.839 1.00 21.13 151 ALA B O 1
ATOM 5744 N N . GLY B 1 152 ? 29.479 19.967 -18.605 1.00 21.03 152 GLY B N 1
ATOM 5745 C CA . GLY B 1 152 ? 30.812 19.396 -18.539 1.00 23.02 152 GLY B CA 1
ATOM 5746 C C . GLY B 1 152 ? 31.726 19.970 -17.474 1.00 24.12 152 GLY B C 1
ATOM 5747 O O . GLY B 1 152 ? 32.861 19.514 -17.323 1.00 23.61 152 GLY B O 1
ATOM 5748 N N . ASP B 1 153 ? 31.247 20.966 -16.736 1.00 23.41 153 ASP B N 1
ATOM 5749 C CA . ASP B 1 153 ? 32.054 21.580 -15.689 1.00 23.96 153 ASP B CA 1
ATOM 5750 C C . ASP B 1 153 ? 32.518 20.499 -14.723 1.00 24.80 153 ASP B C 1
ATOM 5751 O O . ASP B 1 153 ? 31.715 19.911 -13.998 1.00 25.76 153 ASP B O 1
ATOM 5756 N N . THR B 1 154 ? 33.821 20.244 -14.711 1.00 25.49 154 THR B N 1
ATOM 5757 C CA . THR B 1 154 ? 34.392 19.222 -13.846 1.00 26.61 154 THR B CA 1
ATOM 5758 C C . THR B 1 154 ? 34.625 19.707 -12.420 1.00 25.39 154 THR B C 1
ATOM 5759 O O . THR B 1 154 ? 34.847 18.905 -11.515 1.00 26.02 154 THR B O 1
ATOM 5763 N N . ASN B 1 155 ? 34.582 21.018 -12.216 1.00 24.58 155 ASN B N 1
ATOM 5764 C CA . ASN B 1 155 ? 34.793 21.561 -10.883 1.00 23.54 155 ASN B CA 1
ATOM 5765 C C . ASN B 1 155 ? 33.516 21.436 -10.063 1.00 22.87 155 ASN B C 1
ATOM 5766 O O . ASN B 1 155 ? 32.432 21.792 -10.526 1.00 25.54 155 ASN B O 1
ATOM 5771 N N . ILE B 1 156 ? 33.646 20.904 -8.853 1.00 17.35 156 ILE B N 1
ATOM 5772 C CA . ILE B 1 156 ? 32.504 20.733 -7.966 1.00 14.75 156 ILE B CA 1
ATOM 5773 C C . ILE B 1 156 ? 32.411 21.955 -7.058 1.00 13.36 156 ILE B C 1
ATOM 5774 O O . ILE B 1 156 ? 33.359 22.280 -6.345 1.00 13.83 156 ILE B O 1
ATOM 5779 N N . PRO B 1 157 ? 31.266 22.658 -7.080 1.00 13.66 157 PRO B N 1
ATOM 5780 C CA . PRO B 1 157 ? 31.097 23.848 -6.241 1.00 14.25 157 PRO B CA 1
ATOM 5781 C C . PRO B 1 157 ? 31.189 23.561 -4.745 1.00 13.44 157 PRO B C 1
ATOM 5782 O O . PRO B 1 157 ? 30.913 22.448 -4.293 1.00 12.24 157 PRO B O 1
ATOM 5786 N N . GLU B 1 158 ? 31.575 24.578 -3.983 1.00 11.99 158 GLU B N 1
ATOM 5787 C CA . GLU B 1 158 ? 31.735 24.440 -2.543 1.00 13.76 158 GLU B CA 1
ATOM 5788 C C . GLU B 1 158 ? 30.518 23.898 -1.792 1.00 12.67 158 GLU B C 1
ATOM 5789 O O . GLU B 1 158 ? 30.668 23.051 -0.908 1.00 11.29 158 GLU B O 1
ATOM 5795 N N . ASP B 1 159 ? 29.31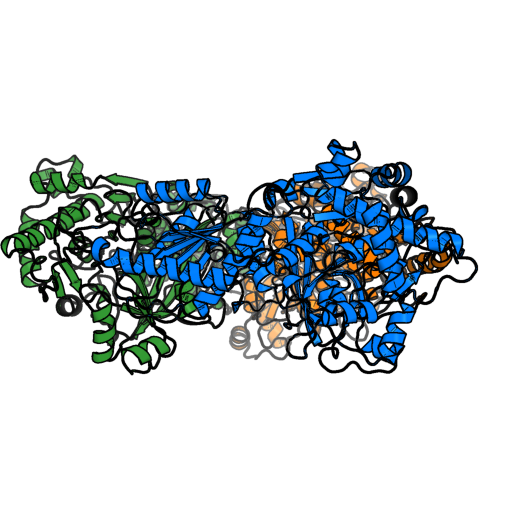6 24.367 -2.121 1.00 11.77 159 ASP B N 1
ATOM 5796 C CA . ASP B 1 159 ? 28.153 23.864 -1.402 1.00 10.93 159 ASP B CA 1
ATOM 5797 C C . ASP B 1 159 ? 27.913 22.381 -1.674 1.00 11.08 159 ASP B C 1
ATOM 5798 O O . ASP B 1 159 ? 27.508 21.637 -0.776 1.00 11.38 159 ASP B O 1
ATOM 5803 N N . VAL B 1 160 ? 28.183 21.948 -2.902 1.00 10.07 160 VAL B N 1
ATOM 5804 C CA . VAL B 1 160 ? 28.017 20.545 -3.268 1.00 9.94 160 VAL B CA 1
ATOM 5805 C C . VAL B 1 160 ? 29.114 19.723 -2.591 1.00 9.67 160 VAL B C 1
ATOM 5806 O O . VAL B 1 160 ? 28.857 18.632 -2.082 1.00 9.38 160 VAL B O 1
ATOM 5810 N N . LYS B 1 161 ? 30.334 20.254 -2.580 1.00 8.77 161 LYS B N 1
ATOM 5811 C CA . LYS B 1 161 ? 31.458 19.563 -1.946 1.00 9.67 161 LYS B CA 1
ATOM 5812 C C . LYS B 1 161 ? 31.169 19.268 -0.478 1.00 9.22 161 LYS B C 1
ATOM 5813 O O . LYS B 1 161 ? 31.416 18.162 0.004 1.00 8.96 161 LYS B O 1
ATOM 5819 N N . GLU B 1 162 ? 30.661 20.270 0.235 1.00 10.57 162 GLU B N 1
ATOM 5820 C CA . GLU B 1 162 ? 30.362 20.111 1.654 1.00 10.36 162 GLU B CA 1
ATOM 5821 C C . GLU B 1 162 ? 29.358 18.994 1.908 1.00 10.23 162 GLU B C 1
ATOM 5822 O O . GLU B 1 162 ? 29.523 18.205 2.838 1.00 10.65 162 GLU B O 1
ATOM 5828 N N . LYS B 1 163 ? 28.318 18.929 1.084 1.00 8.94 163 LYS B N 1
ATOM 5829 C CA . LYS B 1 163 ? 27.301 17.897 1.245 1.00 7.87 163 LYS B CA 1
ATOM 5830 C C . LYS B 1 163 ? 27.842 16.512 0.901 1.00 8.07 163 LYS B C 1
ATOM 5831 O O . LYS B 1 163 ? 27.553 15.537 1.599 1.00 8.45 163 LYS B O 1
ATOM 5837 N N . LEU B 1 164 ? 28.633 16.422 -0.162 1.00 6.81 164 LEU B N 1
ATOM 5838 C CA . LEU B 1 164 ? 29.210 15.141 -0.557 1.00 8.51 164 LEU B CA 1
ATOM 5839 C C . LEU B 1 164 ? 30.117 14.592 0.540 1.00 9.50 164 LEU B C 1
ATOM 5840 O O . LEU B 1 164 ? 30.052 13.414 0.882 1.00 8.07 164 LEU B O 1
ATOM 5845 N N . ILE B 1 165 ? 30.962 15.456 1.092 1.00 8.77 165 ILE B N 1
ATOM 5846 C CA . ILE B 1 165 ? 31.885 15.042 2.139 1.00 8.23 165 ILE B CA 1
ATOM 5847 C C . ILE B 1 165 ? 31.178 14.697 3.448 1.00 7.99 165 ILE B C 1
ATOM 5848 O O . ILE B 1 165 ? 31.513 13.703 4.090 1.00 8.54 165 ILE B O 1
ATOM 5853 N N . ARG B 1 166 ? 30.199 15.503 3.845 1.00 7.27 1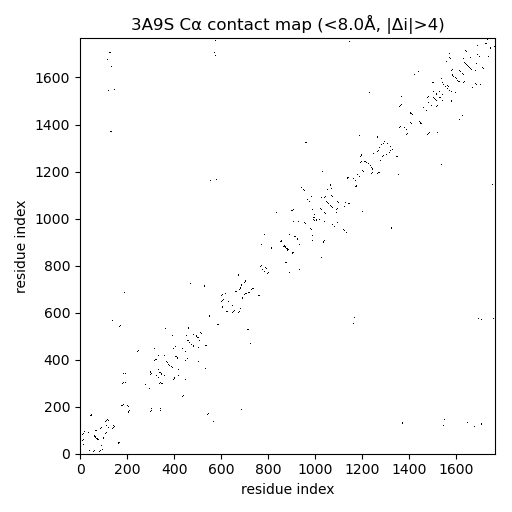66 ARG B N 1
ATOM 5854 C CA . ARG B 1 166 ? 29.474 15.233 5.084 1.00 8.63 166 ARG B CA 1
ATOM 5855 C C . ARG B 1 166 ? 28.745 13.897 4.961 1.00 8.82 166 ARG B C 1
ATOM 5856 O O . ARG B 1 166 ? 28.770 13.074 5.883 1.00 7.99 166 ARG B O 1
ATOM 5864 N N . PHE B 1 167 ? 28.105 13.675 3.817 1.00 8.18 167 PHE B N 1
ATOM 5865 C CA . PHE B 1 167 ? 27.398 12.419 3.598 1.00 7.92 167 PHE B CA 1
ATOM 5866 C C . PHE B 1 167 ? 28.377 11.244 3.621 1.00 8.03 167 PHE B C 1
ATOM 5867 O O . PHE B 1 167 ? 28.135 10.227 4.274 1.00 7.91 167 PHE B O 1
ATOM 5875 N N . ALA B 1 168 ? 29.479 11.389 2.896 1.00 7.75 168 ALA B N 1
ATOM 5876 C CA . ALA B 1 168 ? 30.480 10.332 2.815 1.00 7.64 168 ALA B CA 1
ATOM 5877 C C . ALA B 1 168 ? 31.034 9.952 4.185 1.00 8.05 168 ALA B C 1
ATOM 5878 O O . ALA B 1 168 ? 31.130 8.771 4.512 1.00 9.05 168 ALA B O 1
ATOM 5880 N N . LYS B 1 169 ? 31.399 10.950 4.986 1.00 8.33 169 LYS B N 1
ATOM 5881 C CA . LYS B 1 169 ? 31.937 10.672 6.314 1.00 7.85 169 LYS B CA 1
ATOM 5882 C C . LYS B 1 169 ? 30.915 9.983 7.211 1.00 8.14 169 LYS B C 1
ATOM 5883 O O . LYS B 1 169 ? 31.246 9.029 7.917 1.00 8.05 169 LYS B O 1
ATOM 5889 N N . ALA B 1 170 ? 29.679 10.472 7.192 1.00 6.78 170 ALA B N 1
ATOM 5890 C CA . ALA B 1 170 ? 28.620 9.887 8.010 1.00 7.58 170 ALA B CA 1
ATOM 5891 C C . ALA B 1 170 ? 28.308 8.465 7.543 1.00 7.94 170 ALA B C 1
ATOM 5892 O O . ALA B 1 170 ? 28.134 7.554 8.360 1.00 7.86 170 ALA B O 1
ATOM 5894 N N . GLY B 1 171 ? 28.244 8.277 6.228 1.00 7.21 171 GLY B N 1
ATOM 5895 C CA . GLY B 1 171 ? 27.965 6.959 5.681 1.00 8.41 171 GLY B CA 1
ATOM 5896 C C . GLY B 1 171 ? 29.070 5.967 6.006 1.00 7.48 171 GLY B C 1
ATOM 5897 O O . GLY B 1 171 ? 28.799 4.817 6.355 1.00 7.88 171 GLY B O 1
ATOM 5898 N N . LEU B 1 172 ? 30.320 6.408 5.885 1.00 7.91 172 LEU B N 1
ATOM 5899 C CA . LEU B 1 172 ? 31.461 5.548 6.185 1.00 8.49 172 LEU B CA 1
ATOM 5900 C C . LEU B 1 172 ? 31.452 5.141 7.659 1.00 7.82 172 LEU B C 1
ATOM 5901 O O . LEU B 1 172 ? 31.709 3.985 7.989 1.00 7.30 172 LEU B O 1
ATOM 5906 N N . ALA B 1 173 ? 31.148 6.090 8.543 1.00 7.21 173 ALA B N 1
ATOM 5907 C CA . ALA B 1 173 ? 31.108 5.799 9.975 1.00 7.44 173 ALA B CA 1
ATOM 5908 C C . ALA B 1 173 ? 30.049 4.736 10.257 1.00 8.81 173 ALA B C 1
ATOM 5909 O O . ALA B 1 173 ? 30.290 3.796 11.012 1.00 8.63 173 ALA B O 1
ATOM 5911 N N . VAL B 1 174 ? 28.880 4.888 9.642 1.00 6.99 174 VAL B N 1
ATOM 5912 C CA . VAL B 1 174 ? 27.799 3.924 9.818 1.00 7.07 174 VAL B CA 1
ATOM 5913 C C . VAL B 1 174 ? 28.223 2.557 9.279 1.00 7.60 174 VAL B C 1
ATOM 5914 O O . VAL B 1 174 ? 28.028 1.529 9.930 1.00 8.98 174 VAL B O 1
ATOM 5918 N N . ALA B 1 175 ? 28.825 2.549 8.095 1.00 7.77 175 ALA B N 1
ATOM 5919 C CA . ALA B 1 175 ? 29.270 1.302 7.486 1.00 7.74 175 ALA B CA 1
ATOM 5920 C C . ALA B 1 175 ? 30.353 0.621 8.325 1.00 7.53 175 ALA B C 1
ATOM 5921 O O . ALA B 1 175 ? 30.411 -0.608 8.399 1.00 9.44 175 ALA B O 1
ATOM 5923 N N . MET B 1 176 ? 31.205 1.424 8.957 1.00 6.99 176 MET B N 1
ATOM 5924 C CA . MET B 1 176 ? 32.298 0.902 9.782 1.00 6.21 176 MET B CA 1
ATOM 5925 C C . MET B 1 176 ? 31.843 0.055 10.964 1.00 8.52 176 MET B C 1
ATOM 5926 O O . MET B 1 176 ? 32.512 -0.906 11.337 1.00 10.44 176 MET B O 1
ATOM 5931 N N . MET B 1 177 ? 30.713 0.416 11.564 1.00 7.14 177 MET B N 1
ATOM 5932 C CA . MET B 1 177 ? 30.229 -0.308 12.734 1.00 6.86 177 MET B CA 1
ATOM 5933 C C . MET B 1 177 ? 29.621 -1.674 12.458 1.00 7.44 177 MET B C 1
ATOM 5934 O O . MET B 1 177 ? 29.702 -2.573 13.294 1.00 7.97 177 MET B O 1
ATOM 5939 N N . LYS B 1 178 ? 29.023 -1.833 11.286 1.00 6.98 178 LYS B N 1
ATOM 5940 C CA . LYS B 1 178 ? 28.370 -3.086 10.933 1.00 6.98 178 LYS B CA 1
ATOM 5941 C C . LYS B 1 178 ? 29.255 -4.322 11.014 1.00 7.68 178 LYS B C 1
ATOM 5942 O O . LYS B 1 178 ? 30.354 -4.357 10.453 1.00 8.21 178 LYS B O 1
ATOM 5948 N N . GLY B 1 179 ? 28.760 -5.333 11.726 1.00 6.70 179 GLY B N 1
ATOM 5949 C CA . GLY B 1 179 ? 29.493 -6.581 11.864 1.00 7.78 179 GLY B CA 1
ATOM 5950 C C . GLY B 1 179 ? 30.518 -6.629 12.980 1.00 8.04 179 GLY B C 1
ATOM 5951 O O . GLY B 1 179 ? 31.041 -7.699 13.290 1.00 9.16 179 GLY B O 1
ATOM 5952 N N . LYS B 1 180 ? 30.808 -5.476 13.577 1.00 7.97 180 LYS B N 1
ATOM 5953 C CA . LYS B 1 180 ? 31.782 -5.376 14.664 1.00 7.60 180 LYS B CA 1
ATOM 5954 C C . LYS B 1 180 ? 31.099 -5.634 16.007 1.00 7.33 180 LYS B C 1
ATOM 5955 O O . LYS B 1 180 ? 29.874 -5.599 16.106 1.00 7.51 180 LYS B O 1
ATOM 5961 N N . SER B 1 181 ? 31.892 -5.867 17.050 1.00 6.69 181 SER B N 1
ATOM 5962 C CA . SER B 1 181 ? 31.327 -6.129 18.371 1.00 5.61 181 SER B CA 1
ATOM 5963 C C . SER B 1 181 ? 31.538 -5.004 19.371 1.00 6.32 181 SER B C 1
ATOM 5964 O O . SER B 1 181 ? 32.421 -4.161 19.205 1.00 7.68 181 SER B O 1
ATOM 5967 N N . TYR B 1 182 ? 30.688 -4.992 20.395 1.00 7.24 182 TYR B N 1
ATOM 5968 C CA . TYR B 1 182 ? 30.872 -4.101 21.532 1.00 6.34 182 TYR B CA 1
ATOM 5969 C C . TYR B 1 182 ? 31.193 -5.169 22.568 1.00 6.38 182 TYR B C 1
ATOM 5970 O O . TYR B 1 182 ? 30.436 -6.138 22.712 1.00 6.40 182 TYR B O 1
ATOM 5979 N N . LEU B 1 183 ? 32.312 -5.021 23.267 1.00 6.62 183 LEU B N 1
ATOM 5980 C CA . LEU B 1 183 ? 32.686 -5.987 24.288 1.00 6.76 183 LEU B CA 1
ATOM 5981 C C . LEU B 1 183 ? 32.435 -5.418 25.677 1.00 7.37 183 LEU B C 1
ATOM 5982 O O . LEU B 1 183 ? 33.013 -4.403 26.060 1.00 7.87 183 LEU B O 1
ATOM 5987 N N . SER B 1 184 ? 31.557 -6.084 26.420 1.00 7.23 184 SER B N 1
ATOM 5988 C CA . SER B 1 184 ? 31.227 -5.689 27.782 1.00 7.93 184 SER B CA 1
ATOM 5989 C C . SER B 1 184 ? 32.149 -6.466 28.713 1.00 7.95 184 SER B C 1
ATOM 5990 O O . SER B 1 184 ? 32.059 -7.687 28.792 1.00 9.26 184 SER B O 1
ATOM 5993 N N . ILE B 1 185 ? 33.051 -5.764 29.392 1.00 7.86 185 ILE B N 1
ATOM 5994 C CA . ILE B 1 185 ? 33.958 -6.412 30.335 1.00 9.41 185 ILE B CA 1
ATOM 5995 C C . ILE B 1 185 ? 33.395 -6.072 31.706 1.00 9.20 185 ILE B C 1
ATOM 5996 O O . ILE B 1 185 ? 33.503 -4.938 32.175 1.00 9.87 185 ILE B O 1
ATOM 6001 N N . GLY B 1 186 ? 32.787 -7.065 32.338 1.00 9.58 186 GLY B N 1
ATOM 6002 C CA . GLY B 1 186 ? 32.158 -6.844 33.621 1.00 9.29 186 GLY B CA 1
ATOM 6003 C C . GLY B 1 186 ? 30.673 -6.663 33.365 1.00 10.94 186 GLY B C 1
ATOM 6004 O O . GLY B 1 186 ? 30.175 -6.974 32.277 1.00 10.15 186 GLY B O 1
ATOM 6005 N N . SER B 1 187 ? 29.962 -6.136 34.352 1.00 11.56 187 SER B N 1
ATOM 6006 C CA . SER B 1 187 ? 28.527 -5.941 34.231 1.00 13.21 187 SER B CA 1
ATOM 6007 C C . SER B 1 187 ? 28.165 -4.475 34.444 1.00 12.25 187 SER B C 1
ATOM 6008 O O . SER B 1 187 ? 28.896 -3.571 34.041 1.00 11.75 187 SER B O 1
ATOM 6011 N N . VAL B 1 188 ? 27.022 -4.250 35.076 1.00 11.05 188 VAL B N 1
ATOM 6012 C CA . VAL B 1 188 ? 26.561 -2.902 35.365 1.00 9.45 188 VAL B CA 1
ATOM 6013 C C . VAL B 1 188 ? 27.476 -2.293 36.424 1.00 10.19 188 VAL B C 1
ATOM 6014 O O . VAL B 1 188 ? 27.885 -2.975 37.366 1.00 10.62 188 VAL B O 1
ATOM 6018 N N . SER B 1 189 ? 27.804 -1.015 36.262 1.00 8.41 189 SER B N 1
ATOM 6019 C CA . SER B 1 189 ? 28.662 -0.323 37.216 1.00 9.78 189 SER B CA 1
ATOM 6020 C C . SER B 1 189 ? 27.869 0.672 38.052 1.00 10.21 189 SER B C 1
ATOM 6021 O O . SER B 1 189 ? 27.319 1.636 37.524 1.00 10.33 189 SER B O 1
ATOM 6024 N N . MET B 1 190 ? 27.814 0.425 39.356 1.00 10.69 190 MET B N 1
ATOM 6025 C CA . MET B 1 190 ? 27.124 1.312 40.286 1.00 10.33 190 MET B CA 1
ATOM 6026 C C . MET B 1 190 ? 25.761 1.805 39.805 1.00 10.86 190 MET B C 1
ATOM 6027 O O . MET B 1 190 ? 25.454 2.992 39.898 1.00 11.63 190 MET B O 1
ATOM 6032 N N . GLY B 1 191 ? 24.951 0.885 39.292 1.00 10.45 191 GLY B N 1
ATOM 6033 C CA . GLY B 1 191 ? 23.621 1.238 38.826 1.00 11.03 191 GLY B CA 1
ATOM 6034 C C . GLY B 1 191 ? 23.520 2.260 37.709 1.00 11.19 191 GLY B C 1
ATOM 6035 O O . GLY B 1 191 ? 22.480 2.905 37.560 1.00 12.00 191 GLY B O 1
ATOM 6036 N N . ILE B 1 192 ? 24.577 2.419 36.921 1.00 11.07 192 ILE B N 1
ATOM 6037 C CA . ILE B 1 192 ? 24.549 3.369 35.812 1.00 10.07 192 ILE B CA 1
ATOM 6038 C C . ILE B 1 192 ? 23.738 2.763 34.667 1.00 10.96 192 ILE B C 1
ATOM 6039 O O . ILE B 1 192 ? 24.071 1.698 34.149 1.00 9.40 192 ILE B O 1
ATOM 6044 N N . ALA B 1 193 ? 22.664 3.449 34.282 1.00 10.33 193 ALA B N 1
ATOM 6045 C CA . ALA B 1 193 ? 21.767 2.969 33.234 1.00 8.89 193 ALA B CA 1
ATOM 6046 C C . ALA B 1 193 ? 22.462 2.607 31.927 1.00 8.34 193 ALA B C 1
ATOM 6047 O O . ALA B 1 193 ? 22.142 1.587 31.309 1.00 7.63 193 ALA B O 1
ATOM 6049 N N . GLY B 1 194 ? 23.409 3.443 31.515 1.00 7.65 194 GLY B N 1
ATOM 6050 C CA . GLY B 1 194 ? 24.143 3.206 30.285 1.00 8.49 194 GLY B CA 1
ATOM 6051 C C . GLY B 1 194 ? 25.058 1.993 30.319 1.00 8.31 194 GLY B C 1
ATOM 6052 O O . GLY B 1 194 ? 25.637 1.638 29.288 1.00 8.25 194 GLY B O 1
ATOM 6053 N N . SER B 1 195 ? 25.220 1.367 31.485 1.00 8.35 195 SER B N 1
ATOM 6054 C CA . SER B 1 195 ? 26.064 0.177 31.560 1.00 7.62 195 SER B CA 1
ATOM 6055 C C . SER B 1 195 ? 25.214 -1.084 31.402 1.00 9.10 195 SER B C 1
ATOM 6056 O O . SER B 1 195 ? 25.727 -2.204 31.422 1.00 9.10 195 SER B O 1
ATOM 6059 N N . VAL B 1 196 ? 23.905 -0.895 31.254 1.00 8.33 196 VAL B N 1
ATOM 6060 C CA . VAL B 1 196 ? 23.002 -2.012 30.999 1.00 9.71 196 VAL B CA 1
ATOM 6061 C C . VAL B 1 196 ? 23.080 -2.157 29.479 1.00 9.19 196 VAL B C 1
ATOM 6062 O O . VAL B 1 196 ? 22.963 -1.168 28.759 1.00 10.66 196 VAL B O 1
ATOM 6066 N N . VAL B 1 197 ? 23.293 -3.373 28.988 1.00 10.43 197 VAL B N 1
ATOM 6067 C CA . VAL B 1 197 ? 23.395 -3.589 27.547 1.00 11.45 197 VAL B CA 1
ATOM 6068 C C . VAL B 1 197 ? 22.060 -3.945 26.911 1.00 12.30 197 VAL B C 1
ATOM 6069 O O . VAL B 1 197 ? 21.450 -4.954 27.257 1.00 12.91 197 VAL B O 1
ATOM 6073 N N . GLN B 1 198 ? 21.606 -3.112 25.983 1.00 11.20 198 GLN B N 1
ATOM 6074 C CA . GLN B 1 198 ? 20.358 -3.387 25.284 1.00 12.12 198 GLN B CA 1
ATOM 6075 C C . GLN B 1 198 ? 20.756 -3.906 23.909 1.00 11.12 198 GLN B C 1
ATOM 6076 O O . GLN B 1 198 ? 21.045 -3.132 22.996 1.00 9.52 198 GLN B O 1
ATOM 6082 N N . GLU B 1 199 ? 20.787 -5.227 23.778 1.00 11.43 199 GLU B N 1
ATOM 6083 C CA . GLU B 1 199 ? 21.191 -5.859 22.531 1.00 9.98 199 GLU B CA 1
ATOM 6084 C C . GLU B 1 199 ? 20.406 -5.404 21.310 1.00 9.60 199 GLU B C 1
ATOM 6085 O O . GLU B 1 199 ? 20.977 -5.274 20.229 1.00 9.42 199 GLU B O 1
ATOM 6091 N N . ASP B 1 200 ? 19.109 -5.154 21.475 1.00 10.47 200 ASP B N 1
ATOM 6092 C CA . ASP B 1 200 ? 18.280 -4.715 20.354 1.00 11.25 200 ASP B CA 1
ATOM 6093 C C . ASP B 1 200 ? 18.841 -3.458 19.697 1.00 10.45 200 ASP B C 1
ATOM 6094 O O . ASP B 1 200 ? 18.794 -3.312 18.475 1.00 9.66 200 ASP B O 1
ATOM 6099 N N . PHE B 1 201 ? 19.366 -2.541 20.504 1.00 9.12 201 PHE B N 1
ATOM 6100 C CA . PHE B 1 201 ? 19.924 -1.319 19.944 1.00 8.39 201 PHE B CA 1
ATOM 6101 C C . PHE B 1 201 ? 21.136 -1.613 19.067 1.00 8.62 201 PHE B C 1
ATOM 6102 O O . PHE B 1 201 ? 21.204 -1.184 17.917 1.00 8.29 201 PHE B O 1
ATOM 6110 N N . PHE B 1 202 ? 22.100 -2.343 19.614 1.00 7.83 202 PHE B N 1
ATOM 6111 C CA . PHE B 1 202 ? 23.303 -2.670 18.862 1.00 7.31 202 PHE B CA 1
ATOM 6112 C C . PHE B 1 202 ? 22.971 -3.453 17.606 1.00 7.52 202 PHE B C 1
ATOM 6113 O O . PHE B 1 202 ? 23.444 -3.135 16.516 1.00 9.21 202 PHE B O 1
ATOM 6121 N N . GLN B 1 203 ? 22.136 -4.470 17.765 1.00 7.36 203 GLN B N 1
ATOM 6122 C CA . GLN B 1 203 ? 21.748 -5.314 16.649 1.00 8.21 203 GLN B CA 1
ATOM 6123 C C . GLN B 1 203 ? 20.958 -4.602 15.556 1.00 9.54 203 GLN B C 1
ATOM 6124 O O . GLN B 1 203 ? 21.353 -4.611 14.387 1.00 8.78 203 GLN B O 1
ATOM 6130 N N . ASN B 1 204 ? 19.849 -3.980 15.942 1.00 8.36 204 ASN B N 1
ATOM 6131 C CA . ASN B 1 204 ? 18.974 -3.330 14.975 1.00 10.28 204 ASN B CA 1
ATOM 6132 C C . ASN B 1 204 ? 19.327 -1.934 14.483 1.00 10.20 204 ASN B C 1
ATOM 6133 O O . ASN B 1 204 ? 18.994 -1.581 13.352 1.00 11.89 204 ASN B O 1
ATOM 6138 N N . TYR B 1 205 ? 19.992 -1.134 15.309 1.00 8.28 205 TYR B N 1
ATOM 6139 C CA . TYR B 1 205 ? 20.365 0.205 14.873 1.00 7.86 205 TYR B CA 1
ATOM 6140 C C . TYR B 1 205 ? 21.773 0.277 14.296 1.00 8.13 205 TYR B C 1
ATOM 6141 O O . TYR B 1 205 ? 22.006 0.962 13.299 1.00 8.64 205 TYR B O 1
ATOM 6150 N N . LEU B 1 206 ? 22.707 -0.444 14.910 1.00 8.17 206 LEU B N 1
ATOM 6151 C CA . LEU B 1 206 ? 24.096 -0.390 14.473 1.00 7.32 206 LEU B CA 1
ATOM 6152 C C . LEU B 1 206 ? 24.613 -1.597 13.708 1.00 6.79 206 LEU B C 1
ATOM 6153 O O . LEU B 1 206 ? 25.699 -1.540 13.138 1.00 6.68 206 LEU B O 1
ATOM 6158 N N . GLY B 1 207 ? 23.845 -2.681 13.697 1.00 7.04 207 GLY B N 1
ATOM 6159 C CA . GLY B 1 207 ? 24.284 -3.880 13.002 1.00 8.48 207 GLY B CA 1
ATOM 6160 C C . GLY B 1 207 ? 25.492 -4.498 13.685 1.00 8.36 207 GLY B C 1
ATOM 6161 O O . GLY B 1 207 ? 26.298 -5.181 13.055 1.00 8.39 207 GLY B O 1
ATOM 6162 N N . MET B 1 208 ? 25.607 -4.261 14.987 1.00 7.95 208 MET B N 1
ATOM 6163 C CA . MET B 1 208 ? 26.723 -4.772 15.771 1.00 7.00 208 MET B CA 1
ATOM 6164 C C . MET B 1 208 ? 26.376 -5.999 16.599 1.00 7.84 208 MET B C 1
ATOM 6165 O O . MET B 1 208 ? 25.202 -6.310 16.810 1.00 9.63 208 MET B O 1
ATOM 6170 N N . ARG B 1 209 ? 27.419 -6.688 17.057 1.00 7.48 209 ARG B N 1
ATOM 6171 C CA . ARG B 1 209 ? 27.271 -7.879 17.883 1.00 7.69 209 ARG B CA 1
ATOM 6172 C C . ARG B 1 209 ? 27.620 -7.520 19.321 1.00 8.66 209 ARG B C 1
ATOM 6173 O O . ARG B 1 209 ? 28.375 -6.576 19.567 1.00 8.16 209 ARG B O 1
ATOM 6181 N N . ASN B 1 210 ? 27.063 -8.269 20.269 1.00 8.49 210 ASN B N 1
ATOM 6182 C CA . ASN B 1 210 ? 27.338 -8.033 21.682 1.00 8.76 210 ASN B CA 1
ATOM 6183 C C . ASN B 1 210 ? 28.064 -9.215 22.298 1.00 9.14 210 ASN B C 1
ATOM 6184 O O . ASN B 1 210 ? 27.555 -10.340 22.311 1.00 10.09 210 ASN B O 1
ATOM 6189 N N . GLU B 1 211 ? 29.259 -8.939 22.807 1.00 8.28 211 GLU B N 1
ATOM 6190 C CA . GLU B 1 211 ? 30.099 -9.947 23.435 1.00 7.68 211 GLU B CA 1
ATOM 6191 C C . GLU B 1 211 ? 30.264 -9.604 24.909 1.00 9.11 211 GLU B C 1
ATOM 6192 O O . GLU B 1 211 ? 30.242 -8.429 25.282 1.00 8.05 211 GLU B O 1
ATOM 6198 N N . TYR B 1 212 ? 30.429 -10.633 25.737 1.00 8.31 212 TYR B N 1
ATOM 6199 C CA . TYR B 1 212 ? 30.557 -10.444 27.175 1.00 9.32 212 TYR B CA 1
ATOM 6200 C C . TYR B 1 212 ? 31.678 -11.251 27.804 1.00 8.27 212 TYR B C 1
ATOM 6201 O O . TYR B 1 212 ? 31.919 -12.398 27.430 1.00 9.40 212 TYR B O 1
ATOM 6210 N N . VAL B 1 213 ? 32.349 -10.642 28.776 1.00 8.87 213 VAL B N 1
ATOM 6211 C CA . VAL B 1 213 ? 33.419 -11.307 29.505 1.00 9.56 213 VAL B CA 1
ATOM 6212 C C . VAL B 1 213 ? 33.473 -10.745 30.926 1.00 10.00 213 VAL B C 1
ATOM 6213 O O . VAL B 1 213 ? 33.583 -9.532 31.128 1.00 11.23 213 VAL B O 1
ATOM 6217 N N . ASP B 1 214 ? 33.364 -11.636 31.908 1.00 9.00 214 ASP B N 1
ATOM 6218 C CA . ASP B 1 214 ? 33.404 -11.252 33.317 1.00 8.64 214 ASP B CA 1
ATOM 6219 C C . ASP B 1 214 ? 34.812 -10.767 33.668 1.00 8.98 214 ASP B C 1
ATOM 6220 O O . ASP B 1 214 ? 35.797 -11.268 33.125 1.00 8.49 214 ASP B O 1
ATOM 6225 N N . MET B 1 215 ? 34.916 -9.797 34.572 1.00 8.59 215 MET B N 1
ATOM 6226 C CA . MET B 1 215 ? 36.225 -9.267 34.935 1.00 8.90 215 MET B CA 1
ATOM 6227 C C . MET B 1 215 ? 37.177 -10.304 35.528 1.00 9.57 215 MET B C 1
ATOM 6228 O O . MET B 1 215 ? 38.388 -10.080 35.575 1.00 9.45 215 MET B O 1
ATOM 6233 N N . SER B 1 216 ? 36.643 -11.439 35.970 1.00 9.50 216 SER B N 1
ATOM 6234 C CA . SER B 1 216 ? 37.501 -12.482 36.525 1.00 9.48 216 SER B CA 1
ATOM 6235 C C . SER B 1 216 ? 38.488 -12.970 35.465 1.00 9.98 216 SER B C 1
ATOM 6236 O O . SER B 1 216 ? 39.489 -13.609 35.789 1.00 9.68 216 SER B O 1
ATOM 6239 N N . GLU B 1 217 ? 38.206 -12.665 34.200 1.00 9.71 217 GLU B N 1
ATOM 6240 C CA . GLU B 1 217 ? 39.099 -13.050 33.107 1.00 9.74 217 GLU B CA 1
ATOM 6241 C C . GLU B 1 217 ? 40.448 -12.359 33.308 1.00 9.80 217 GLU B C 1
ATOM 6242 O O . GLU B 1 217 ? 41.496 -12.932 33.018 1.00 9.83 217 GLU B O 1
ATOM 6248 N N . PHE B 1 218 ? 40.420 -11.124 33.802 1.00 10.48 218 PHE B N 1
ATOM 6249 C CA . PHE B 1 218 ? 41.656 -10.387 34.039 1.00 10.58 218 PHE B CA 1
ATOM 6250 C C . PHE B 1 218 ? 42.480 -11.051 35.134 1.00 10.45 218 PHE B C 1
ATOM 6251 O O . PHE B 1 218 ? 43.709 -11.030 35.095 1.00 11.23 218 PHE B O 1
ATOM 6259 N N . VAL B 1 219 ? 41.805 -11.637 36.116 1.00 10.24 219 VAL B N 1
ATOM 6260 C CA . VAL B 1 219 ? 42.511 -12.315 37.193 1.00 10.54 219 VAL B CA 1
ATOM 6261 C C . VAL B 1 219 ? 43.266 -13.505 36.605 1.00 11.08 219 VAL B C 1
ATOM 6262 O O . VAL B 1 219 ? 44.450 -13.701 36.884 1.00 11.45 219 VAL B O 1
ATOM 6266 N N . ARG B 1 220 ? 42.586 -14.289 35.774 1.00 9.70 220 ARG B N 1
ATOM 6267 C CA . ARG B 1 220 ? 43.215 -15.455 35.160 1.00 10.09 220 ARG B CA 1
ATOM 6268 C C . ARG B 1 220 ? 44.397 -15.081 34.272 1.00 10.59 220 ARG B C 1
ATOM 6269 O O . ARG B 1 220 ? 45.459 -15.698 34.355 1.00 10.64 220 ARG B O 1
ATOM 6277 N N . ARG B 1 221 ? 44.229 -14.069 33.425 1.00 10.07 221 ARG B N 1
ATOM 6278 C CA . ARG B 1 221 ? 45.320 -13.689 32.535 1.00 10.07 221 ARG B CA 1
ATOM 6279 C C . ARG B 1 221 ? 46.515 -13.095 33.266 1.00 11.08 221 ARG B C 1
ATOM 6280 O O . ARG B 1 221 ? 47.659 -13.293 32.856 1.00 11.99 221 ARG B O 1
ATOM 6288 N N . ILE B 1 222 ? 46.262 -12.370 34.349 1.00 11.20 222 ILE B N 1
ATOM 6289 C CA . ILE B 1 222 ? 47.359 -11.798 35.115 1.00 11.78 222 ILE B CA 1
ATOM 6290 C C . ILE B 1 222 ? 48.111 -12.922 35.827 1.00 12.67 222 ILE B C 1
ATOM 6291 O O . ILE B 1 222 ? 49.337 -12.998 35.752 1.00 14.06 222 ILE B O 1
ATOM 6296 N N . GLU B 1 223 ? 47.369 -13.803 36.495 1.00 13.47 223 GLU B N 1
ATOM 6297 C CA . GLU B 1 223 ? 47.961 -14.918 37.239 1.00 15.24 223 GLU B CA 1
ATOM 6298 C C . GLU B 1 223 ? 48.708 -15.938 36.380 1.00 15.81 223 GLU B C 1
ATOM 6299 O O . GLU B 1 223 ? 49.756 -16.443 36.786 1.00 16.45 223 GLU B O 1
ATOM 6305 N N . LEU B 1 224 ? 48.165 -16.249 35.206 1.00 14.16 224 LEU B N 1
ATOM 6306 C CA . LEU B 1 224 ? 48.785 -17.227 34.313 1.00 14.05 224 LEU B CA 1
ATOM 6307 C C . LEU B 1 224 ? 49.690 -16.603 33.255 1.00 13.43 224 LEU B C 1
ATOM 6308 O O . LEU B 1 224 ? 50.249 -17.308 32.413 1.00 15.53 224 LEU B O 1
ATOM 6313 N N . GLY B 1 225 ? 49.836 -15.285 33.298 1.00 12.92 225 GLY B N 1
ATOM 6314 C CA . GLY B 1 225 ? 50.685 -14.611 32.333 1.00 13.11 225 GLY B CA 1
ATOM 6315 C C . GLY B 1 225 ? 50.173 -14.739 30.911 1.00 13.43 225 GLY B C 1
ATOM 6316 O O . GLY B 1 225 ? 50.944 -15.009 29.988 1.00 12.33 225 GLY B O 1
ATOM 6317 N N . ILE B 1 226 ? 48.869 -14.551 30.729 1.00 12.02 226 ILE B N 1
ATOM 6318 C CA . ILE B 1 226 ? 48.288 -14.646 29.398 1.00 11.24 226 ILE B CA 1
ATOM 6319 C C . ILE B 1 226 ? 48.289 -13.273 28.736 1.00 11.87 226 ILE B C 1
ATOM 6320 O O . ILE B 1 226 ? 47.265 -12.587 28.663 1.00 11.27 226 ILE B O 1
ATOM 6325 N N . TYR B 1 227 ? 49.473 -12.881 28.281 1.00 10.82 227 TYR B N 1
ATOM 6326 C CA . TYR B 1 227 ? 49.707 -11.615 27.603 1.00 10.56 227 TYR B CA 1
ATOM 6327 C C . TYR B 1 227 ? 51.148 -11.642 27.101 1.00 11.88 227 TYR B C 1
ATOM 6328 O O . TYR B 1 227 ? 51.920 -12.531 27.466 1.00 11.92 227 TYR B O 1
ATOM 6337 N N . ASP B 1 228 ? 51.507 -10.684 26.254 1.00 12.25 228 ASP B N 1
ATOM 6338 C CA . ASP B 1 228 ? 52.859 -10.620 25.705 1.00 12.12 228 ASP B CA 1
ATOM 6339 C C . ASP B 1 228 ? 53.823 -10.114 26.773 1.00 12.60 228 ASP B C 1
ATOM 6340 O O . ASP B 1 228 ? 53.892 -8.914 27.030 1.00 12.36 228 ASP B O 1
ATOM 6345 N N . LYS B 1 229 ? 54.576 -11.023 27.386 1.00 14.74 229 LYS B N 1
ATOM 6346 C CA . LYS B 1 229 ? 55.513 -10.629 28.434 1.00 15.72 229 LYS B CA 1
ATOM 6347 C C . LYS B 1 229 ? 56.632 -9.720 27.943 1.00 15.02 229 LYS B C 1
ATOM 6348 O O . LYS B 1 229 ? 57.086 -8.845 28.677 1.00 15.42 229 LYS B O 1
ATOM 6354 N N . GLU B 1 230 ? 57.074 -9.919 26.707 1.00 15.51 230 GLU B N 1
ATOM 6355 C CA . GLU B 1 230 ? 58.126 -9.077 26.149 1.00 16.95 230 GLU B CA 1
ATOM 6356 C C . GLU B 1 230 ? 57.599 -7.647 26.040 1.00 15.96 230 GLU B C 1
ATOM 6357 O O . GLU B 1 230 ? 58.294 -6.692 26.387 1.00 14.78 230 GLU B O 1
ATOM 6363 N N . GLU B 1 231 ? 56.366 -7.503 25.561 1.00 14.58 231 GLU B N 1
ATOM 6364 C CA . GLU B 1 231 ? 55.766 -6.180 25.435 1.00 13.96 231 GLU B CA 1
ATOM 6365 C C . GLU B 1 231 ? 55.544 -5.583 26.819 1.00 13.49 231 GLU B C 1
ATOM 6366 O O . GLU B 1 231 ? 55.753 -4.389 27.034 1.00 14.23 231 GLU B O 1
ATOM 6372 N N . TYR B 1 232 ? 55.109 -6.418 27.756 1.00 13.07 232 TYR B N 1
ATOM 6373 C CA . TYR B 1 232 ? 54.871 -5.959 29.116 1.00 13.08 232 TYR B CA 1
ATOM 6374 C C . TYR B 1 232 ? 56.111 -5.284 29.698 1.00 14.00 232 TYR B C 1
ATOM 6375 O O . TYR B 1 232 ? 56.021 -4.204 30.278 1.00 14.20 232 TYR B O 1
ATOM 6384 N N . GLU B 1 233 ? 57.268 -5.920 29.547 1.00 14.41 233 GLU B N 1
ATOM 6385 C CA . GLU B 1 233 ? 58.497 -5.344 30.077 1.00 16.06 233 GLU B CA 1
ATOM 6386 C C . GLU B 1 233 ? 58.816 -4.010 29.407 1.00 15.58 233 GLU B C 1
ATOM 6387 O O . GLU B 1 233 ? 59.267 -3.072 30.066 1.00 16.11 233 GLU B O 1
ATOM 6393 N N . ARG B 1 234 ? 58.585 -3.923 28.100 1.00 15.51 234 ARG B N 1
ATOM 6394 C CA . ARG B 1 234 ? 58.841 -2.684 27.373 1.00 15.29 234 ARG B CA 1
ATOM 6395 C C . ARG B 1 234 ? 57.875 -1.607 27.848 1.00 15.23 234 ARG B C 1
ATOM 6396 O O . ARG B 1 234 ? 58.259 -0.453 28.041 1.00 14.81 234 ARG B O 1
ATOM 6404 N N . ALA B 1 235 ? 56.620 -1.997 28.042 1.00 14.09 235 ALA B N 1
ATOM 6405 C CA . ALA B 1 235 ? 55.591 -1.068 28.493 1.00 14.38 235 ALA B CA 1
ATOM 6406 C C . ALA B 1 235 ? 55.901 -0.510 29.878 1.00 15.10 235 ALA B C 1
ATOM 6407 O O . ALA B 1 235 ? 55.752 0.685 30.116 1.00 15.83 235 ALA B O 1
ATOM 6409 N N . LEU B 1 236 ? 56.333 -1.377 30.789 1.00 14.86 236 LEU B N 1
ATOM 6410 C CA . LEU B 1 236 ? 56.653 -0.950 32.146 1.00 16.80 236 LEU B CA 1
ATOM 6411 C C . LEU B 1 236 ? 57.786 0.070 32.121 1.00 16.77 236 LEU B C 1
ATOM 6412 O O . LEU B 1 236 ? 57.739 1.086 32.818 1.00 15.94 236 LEU B O 1
ATOM 6417 N N . LYS B 1 237 ? 58.804 -0.209 31.316 1.00 16.16 237 LYS B N 1
ATOM 6418 C CA . LYS B 1 237 ? 59.949 0.683 31.186 1.00 17.60 237 LYS B CA 1
ATOM 6419 C C . LYS B 1 237 ? 59.498 2.033 30.640 1.00 17.49 237 LYS B C 1
ATOM 6420 O O . LYS B 1 237 ? 59.915 3.083 31.129 1.00 16.97 237 LYS B O 1
ATOM 6426 N N . TRP B 1 238 ? 58.643 1.994 29.622 1.00 16.33 238 TRP B N 1
ATOM 6427 C CA . TRP B 1 238 ? 58.123 3.203 28.989 1.00 15.32 238 TRP B CA 1
ATOM 6428 C C . TRP B 1 238 ? 57.345 4.057 29.987 1.00 15.18 238 TRP B C 1
ATOM 6429 O O . TRP B 1 238 ? 57.473 5.280 30.006 1.00 15.77 238 TRP B O 1
ATOM 6440 N N . VAL B 1 239 ? 56.531 3.405 30.809 1.00 16.33 239 VAL B N 1
ATOM 6441 C CA . VAL B 1 239 ? 55.736 4.108 31.808 1.00 16.42 239 VAL B CA 1
ATOM 6442 C C . VAL B 1 239 ? 56.643 4.796 32.824 1.00 16.97 239 VAL B C 1
ATOM 6443 O O . VAL B 1 239 ? 56.440 5.958 33.168 1.00 16.66 239 VAL B O 1
ATOM 6447 N N . LYS B 1 240 ? 57.654 4.077 33.296 1.00 18.32 240 LYS B N 1
ATOM 6448 C CA . LYS B 1 240 ? 58.577 4.641 34.271 1.00 20.79 240 LYS B CA 1
ATOM 6449 C C . LYS B 1 240 ? 59.316 5.856 33.718 1.00 20.79 240 LYS B C 1
ATOM 6450 O O . LYS B 1 240 ? 59.591 6.810 34.447 1.00 21.82 240 LYS B O 1
ATOM 6456 N N . GLU B 1 241 ? 59.620 5.825 32.425 1.00 20.69 241 GLU B N 1
ATOM 6457 C CA . GLU B 1 241 ? 60.349 6.912 31.782 1.00 22.09 241 GLU B CA 1
ATOM 6458 C C . GLU B 1 241 ? 59.499 8.095 31.323 1.00 21.25 241 GLU B C 1
ATOM 6459 O O . GLU B 1 241 ? 59.979 9.228 31.292 1.00 21.82 241 GLU B O 1
ATOM 6465 N N . ASN B 1 242 ? 58.241 7.839 30.978 1.00 19.87 242 ASN B N 1
ATOM 6466 C CA . ASN B 1 242 ? 57.374 8.895 30.464 1.00 19.00 242 ASN B CA 1
ATOM 6467 C C . ASN B 1 242 ? 56.172 9.319 31.301 1.00 18.09 242 ASN B C 1
ATOM 6468 O O . ASN B 1 242 ? 55.630 10.405 31.095 1.00 18.97 242 ASN B O 1
ATOM 6473 N N . CYS B 1 243 ? 55.744 8.477 32.233 1.00 17.94 243 CYS B N 1
ATOM 6474 C CA . CYS B 1 243 ? 54.590 8.811 33.056 1.00 18.73 243 CYS B CA 1
ATOM 6475 C C . CYS B 1 243 ? 55.000 9.362 34.417 1.00 20.22 243 CYS B C 1
ATOM 6476 O O . CYS B 1 243 ? 55.394 8.615 35.315 1.00 21.45 243 CYS B O 1
ATOM 6479 N N . LYS B 1 244 ? 54.902 10.681 34.558 1.00 19.53 244 LYS B N 1
ATOM 6480 C CA . LYS B 1 244 ? 55.268 11.358 35.796 1.00 21.12 244 LYS B CA 1
ATOM 6481 C C . LYS B 1 244 ? 54.243 11.137 36.899 1.00 20.20 244 LYS B C 1
ATOM 6482 O O . LYS B 1 244 ? 53.046 11.337 36.698 1.00 19.97 244 LYS B O 1
ATOM 6488 N N . VAL B 1 245 ? 54.721 10.724 38.068 1.00 19.03 245 VAL B N 1
ATOM 6489 C CA . VAL B 1 245 ? 53.848 10.481 39.208 1.00 18.81 245 VAL B CA 1
ATOM 6490 C C . VAL B 1 245 ? 53.696 11.755 40.034 1.00 19.06 245 VAL B C 1
ATOM 6491 O O . VAL B 1 245 ? 54.684 12.332 40.498 1.00 19.96 245 VAL B O 1
ATOM 6495 N N . GLY B 1 246 ? 52.452 12.191 40.208 1.00 17.77 246 GLY B N 1
ATOM 6496 C CA . GLY B 1 246 ? 52.187 13.395 40.974 1.00 17.15 246 GLY B CA 1
ATOM 6497 C C . GLY B 1 246 ? 51.969 13.122 42.450 1.00 17.17 246 GLY B C 1
ATOM 6498 O O . GLY B 1 246 ? 51.985 11.969 42.878 1.00 15.36 246 GLY B O 1
ATOM 6499 N N . PRO B 1 247 ? 51.750 14.172 43.256 1.00 18.21 247 PRO B N 1
ATOM 6500 C CA . PRO B 1 247 ? 51.528 14.059 44.700 1.00 18.55 247 PRO B CA 1
ATOM 6501 C C . PRO B 1 247 ? 50.385 13.125 45.089 1.00 17.97 247 PRO B C 1
ATOM 6502 O O . PRO B 1 247 ? 49.354 13.063 44.414 1.00 17.92 247 PRO B O 1
ATOM 6506 N N . ASP B 1 248 ? 50.579 12.403 46.188 1.00 18.45 248 ASP B N 1
ATOM 6507 C CA . ASP B 1 248 ? 49.571 11.483 46.700 1.00 18.56 248 ASP B CA 1
ATOM 6508 C C . ASP B 1 248 ? 48.673 12.286 47.641 1.00 20.38 248 ASP B C 1
ATOM 6509 O O . ASP B 1 248 ? 49.144 12.823 48.644 1.00 20.84 248 ASP B O 1
ATOM 6514 N N . ASN B 1 249 ? 47.387 12.376 47.315 1.00 19.73 249 ASN B N 1
ATOM 6515 C CA . ASN B 1 249 ? 46.446 13.129 48.139 1.00 21.91 249 ASN B CA 1
ATOM 6516 C C . ASN B 1 249 ? 45.810 12.302 49.248 1.00 23.10 249 ASN B C 1
ATOM 6517 O O . ASN B 1 249 ? 45.049 12.825 50.062 1.00 23.19 249 ASN B O 1
ATOM 6522 N N . ASN B 1 250 ? 46.119 11.011 49.277 1.00 24.08 250 ASN B N 1
ATOM 6523 C CA . ASN B 1 250 ? 45.588 10.135 50.311 1.00 27.26 250 ASN B CA 1
ATOM 6524 C C . ASN B 1 250 ? 46.294 10.463 51.619 1.00 30.42 250 ASN B C 1
ATOM 6525 O O . ASN B 1 250 ? 47.520 10.521 51.667 1.00 31.29 250 ASN B O 1
ATOM 6530 N N . ARG B 1 251 ? 45.526 10.691 52.677 1.00 33.91 251 ARG B N 1
ATOM 6531 C CA . ARG B 1 251 ? 46.129 10.984 53.968 1.00 38.06 251 ARG B CA 1
ATOM 6532 C C . ARG B 1 251 ? 46.343 9.675 54.711 1.00 39.80 251 ARG B C 1
ATOM 6533 O O . ARG B 1 251 ? 45.733 8.660 54.374 1.00 40.63 251 ARG B O 1
ATOM 6541 N N . ASP B 1 252 ? 47.218 9.694 55.711 1.00 42.00 252 ASP B N 1
ATOM 6542 C CA . ASP B 1 252 ? 47.525 8.492 56.477 1.00 43.51 252 ASP B CA 1
ATOM 6543 C C . ASP B 1 252 ? 46.311 7.628 56.777 1.00 43.46 252 ASP B C 1
ATOM 6544 O O . ASP B 1 252 ? 45.269 8.117 57.217 1.00 44.12 252 ASP B O 1
ATOM 6549 N N . GLY B 1 253 ? 46.465 6.331 56.533 1.00 42.62 253 GLY B N 1
ATOM 6550 C CA . GLY B 1 253 ? 45.384 5.391 56.750 1.00 41.52 253 GLY B CA 1
ATOM 6551 C C . GLY B 1 253 ? 44.875 4.935 55.398 1.00 40.39 253 GLY B C 1
ATOM 6552 O O . GLY B 1 253 ? 44.476 3.783 55.222 1.00 41.36 253 GLY B O 1
ATOM 6553 N N . PHE B 1 254 ? 44.900 5.850 54.435 1.00 38.57 254 PHE B N 1
ATOM 6554 C CA . PHE B 1 254 ? 44.446 5.559 53.082 1.00 36.69 254 PHE B CA 1
ATOM 6555 C C . PHE B 1 254 ? 45.618 5.482 52.107 1.00 35.13 254 PHE B C 1
ATOM 6556 O O . PHE B 1 254 ? 45.446 5.103 50.948 1.00 34.95 254 PHE B O 1
ATOM 6564 N N . LYS B 1 255 ? 46.807 5.842 52.581 1.00 32.46 255 LYS B N 1
ATOM 6565 C CA . LYS B 1 255 ? 48.004 5.815 51.746 1.00 30.98 255 LYS B CA 1
ATOM 6566 C C . LYS B 1 255 ? 48.541 4.402 51.560 1.00 29.09 255 LYS B C 1
ATOM 6567 O O . LYS B 1 255 ? 48.729 3.667 52.529 1.00 29.01 255 LYS B O 1
ATOM 6573 N N . ARG B 1 256 ? 48.789 4.026 50.310 1.00 26.00 256 ARG B N 1
ATOM 6574 C CA . ARG B 1 256 ? 49.322 2.704 50.014 1.00 24.11 256 ARG B CA 1
ATOM 6575 C C . ARG B 1 256 ? 50.841 2.751 50.121 1.00 23.73 256 ARG B C 1
ATOM 6576 O O . ARG B 1 256 ? 51.452 3.810 49.963 1.00 23.61 256 ARG B O 1
ATOM 6584 N N . THR B 1 257 ? 51.447 1.603 50.397 1.00 22.80 257 THR B N 1
ATOM 6585 C CA . THR B 1 257 ? 52.894 1.522 50.555 1.00 23.39 257 THR B CA 1
ATOM 6586 C C . THR B 1 257 ? 53.650 1.630 49.240 1.00 23.70 257 THR B C 1
ATOM 6587 O O . THR B 1 257 ? 53.060 1.581 48.161 1.00 22.44 257 THR B O 1
ATOM 6591 N N . GLU B 1 258 ? 54.966 1.781 49.342 1.00 23.92 258 GLU B N 1
ATOM 6592 C CA . GLU B 1 258 ? 55.819 1.885 48.166 1.00 25.48 258 GLU B CA 1
ATOM 6593 C C . GLU B 1 258 ? 55.732 0.591 47.365 1.00 25.08 258 GLU B C 1
ATOM 6594 O O . GLU B 1 258 ? 55.727 0.610 46.133 1.00 23.97 258 GLU B O 1
ATOM 6600 N N . GLU B 1 259 ? 55.665 -0.532 48.073 1.00 24.02 259 GLU B N 1
ATOM 6601 C CA . GLU B 1 259 ? 55.576 -1.833 47.424 1.00 24.62 259 GLU B CA 1
ATOM 6602 C C . GLU B 1 259 ? 54.245 -1.960 46.691 1.00 23.03 259 GLU B C 1
ATOM 6603 O O . GLU B 1 259 ? 54.199 -2.414 45.548 1.00 22.01 259 GLU B O 1
ATOM 6609 N N . GLN B 1 260 ? 53.166 -1.557 47.355 1.00 21.84 260 GLN B N 1
ATOM 6610 C CA . GLN B 1 260 ? 51.837 -1.623 46.757 1.00 21.22 260 GLN B CA 1
ATOM 6611 C C . GLN B 1 260 ? 51.752 -0.745 45.515 1.00 20.78 260 GLN B C 1
ATOM 6612 O O . GLN B 1 260 ? 51.188 -1.149 44.498 1.00 19.59 260 GLN B O 1
ATOM 6618 N N . LYS B 1 261 ? 52.314 0.457 45.600 1.00 19.27 261 LYS B N 1
ATOM 6619 C CA . LYS B 1 261 ? 52.284 1.382 44.475 1.00 18.79 261 LYS B CA 1
ATOM 6620 C C . LYS B 1 261 ? 53.028 0.833 43.267 1.00 18.76 261 LYS B C 1
ATOM 6621 O O . LYS B 1 261 ? 52.651 1.104 42.125 1.00 17.63 261 LYS B O 1
ATOM 6627 N N . GLU B 1 262 ? 54.082 0.061 43.514 1.00 18.65 262 GLU B N 1
ATOM 6628 C CA . GLU B 1 262 ? 54.845 -0.534 42.424 1.00 18.82 262 GLU B CA 1
ATOM 6629 C C . GLU B 1 262 ? 53.996 -1.609 41.758 1.00 18.20 262 GLU B C 1
ATOM 6630 O O . GLU B 1 262 ? 53.940 -1.698 40.532 1.00 17.63 262 GLU B O 1
ATOM 6636 N N . LYS B 1 263 ? 53.335 -2.426 42.573 1.00 17.80 263 LYS B N 1
ATOM 6637 C CA . LYS B 1 263 ? 52.488 -3.487 42.048 1.00 17.77 263 LYS B CA 1
ATOM 6638 C C . LYS B 1 263 ? 51.285 -2.887 41.323 1.00 15.76 263 LYS B C 1
ATOM 6639 O O . LYS B 1 263 ? 50.785 -3.465 40.359 1.00 14.96 263 LYS B O 1
ATOM 6645 N N . ASP B 1 264 ? 50.824 -1.728 41.788 1.00 14.27 264 ASP B N 1
ATOM 6646 C CA . ASP B 1 264 ? 49.685 -1.066 41.151 1.00 14.18 264 ASP B CA 1
ATOM 6647 C C . ASP B 1 264 ? 50.036 -0.715 39.706 1.00 14.17 264 ASP B C 1
ATOM 6648 O O . ASP B 1 264 ? 49.200 -0.827 38.810 1.00 14.24 264 ASP B O 1
ATOM 6653 N N . TRP B 1 265 ? 51.275 -0.283 39.486 1.00 13.69 265 TRP B N 1
ATOM 6654 C CA . TRP B 1 265 ? 51.733 0.063 38.145 1.00 13.00 265 TRP B CA 1
ATOM 6655 C C . TRP B 1 265 ? 51.830 -1.181 37.272 1.00 13.27 265 TRP B C 1
ATOM 6656 O O . TRP B 1 265 ? 51.387 -1.180 36.125 1.00 13.21 265 TRP B O 1
ATOM 6667 N N . GLU B 1 266 ? 52.414 -2.241 37.821 1.00 12.56 266 GLU B N 1
ATOM 6668 C CA . GLU B 1 266 ? 52.570 -3.490 37.088 1.00 12.61 266 GLU B CA 1
ATOM 6669 C C . GLU B 1 266 ? 51.220 -4.042 36.643 1.00 13.04 266 GLU B C 1
ATOM 6670 O O . GLU B 1 266 ? 51.042 -4.392 35.476 1.00 13.13 266 GLU B O 1
ATOM 6676 N N . ILE B 1 267 ? 50.270 -4.112 37.569 1.00 11.74 267 ILE B N 1
ATOM 6677 C CA . ILE B 1 267 ? 48.946 -4.626 37.240 1.00 10.96 267 ILE B CA 1
ATOM 6678 C C . ILE B 1 267 ? 48.222 -3.685 36.276 1.00 11.93 267 ILE B C 1
ATOM 6679 O O . ILE B 1 267 ? 47.551 -4.137 35.346 1.00 11.37 267 ILE B O 1
ATOM 6684 N N . SER B 1 268 ? 48.364 -2.379 36.490 1.00 11.92 268 SER B N 1
ATOM 6685 C CA . SER B 1 268 ? 47.722 -1.395 35.618 1.00 11.43 268 SER B CA 1
ATOM 6686 C C . SER B 1 268 ? 48.158 -1.575 34.166 1.00 11.72 268 SER B C 1
ATOM 6687 O O . SER B 1 268 ? 47.346 -1.450 33.246 1.00 11.08 268 SER B O 1
ATOM 6690 N N . VAL B 1 269 ? 49.440 -1.860 33.961 1.00 11.37 269 VAL B N 1
ATOM 6691 C CA . VAL B 1 269 ? 49.961 -2.067 32.616 1.00 10.79 269 VAL B CA 1
ATOM 6692 C C . VAL B 1 269 ? 49.440 -3.382 32.035 1.00 11.05 269 VAL B C 1
ATOM 6693 O O . VAL B 1 269 ? 49.053 -3.437 30.866 1.00 10.63 269 VAL B O 1
ATOM 6697 N N . LYS B 1 270 ? 49.425 -4.436 32.847 1.00 10.12 270 LYS B N 1
ATOM 6698 C CA . LYS B 1 270 ? 48.928 -5.730 32.384 1.00 10.58 270 LYS B CA 1
ATOM 6699 C C . LYS B 1 270 ? 47.460 -5.604 31.989 1.00 10.47 270 LYS B C 1
ATOM 6700 O O . LYS B 1 270 ? 47.008 -6.229 31.029 1.00 10.73 270 LYS B O 1
ATOM 6706 N N . MET B 1 271 ? 46.717 -4.789 32.733 1.00 10.08 271 MET B N 1
ATOM 6707 C CA . MET B 1 271 ? 45.306 -4.581 32.437 1.00 10.27 271 MET B CA 1
ATOM 6708 C C . MET B 1 271 ? 45.149 -3.968 31.051 1.00 9.87 271 MET B C 1
ATOM 6709 O O . MET B 1 271 ? 44.261 -4.360 30.295 1.00 9.40 271 MET B O 1
ATOM 6714 N N . ALA B 1 272 ? 46.012 -3.010 30.716 1.00 8.45 272 ALA B N 1
ATOM 6715 C CA . ALA B 1 272 ? 45.953 -2.361 29.410 1.00 9.21 272 ALA B CA 1
ATOM 6716 C C . ALA B 1 272 ? 46.191 -3.381 28.297 1.00 9.76 272 ALA B C 1
ATOM 6717 O O . ALA B 1 272 ? 45.480 -3.397 27.291 1.00 9.96 272 ALA B O 1
ATOM 6719 N N . LEU B 1 273 ? 47.196 -4.232 28.479 1.00 9.48 273 LEU B N 1
ATOM 6720 C CA . LEU B 1 273 ? 47.509 -5.253 27.486 1.00 9.06 273 LEU B CA 1
ATOM 6721 C C . LEU B 1 273 ? 46.349 -6.231 27.304 1.00 9.63 273 LEU B C 1
ATOM 6722 O O . LEU B 1 273 ? 45.954 -6.541 26.178 1.00 9.26 273 LEU B O 1
ATOM 6727 N N . ILE B 1 274 ? 45.814 -6.717 28.420 1.00 8.27 274 ILE B N 1
ATOM 6728 C CA . ILE B 1 274 ? 44.708 -7.667 28.395 1.00 9.05 274 ILE B CA 1
ATOM 6729 C C . ILE B 1 274 ? 43.458 -7.078 27.740 1.00 9.39 274 ILE B C 1
ATOM 6730 O O . ILE B 1 274 ? 42.797 -7.745 26.941 1.00 9.18 274 ILE B O 1
ATOM 6735 N N . ALA B 1 275 ? 43.130 -5.835 28.073 1.00 9.76 275 ALA B N 1
ATOM 6736 C CA . ALA B 1 275 ? 41.952 -5.198 27.488 1.00 9.60 275 ALA B CA 1
ATOM 6737 C C . ALA B 1 275 ? 42.097 -5.113 25.973 1.00 9.99 275 ALA B C 1
ATOM 6738 O O . ALA B 1 275 ? 41.169 -5.438 25.226 1.00 9.07 275 ALA B O 1
ATOM 6740 N N . ARG B 1 276 ? 43.265 -4.671 25.519 1.00 9.91 276 ARG B N 1
ATOM 6741 C CA . ARG B 1 276 ? 43.515 -4.549 24.089 1.00 9.47 276 ARG B CA 1
ATOM 6742 C C . ARG B 1 276 ? 43.471 -5.928 23.430 1.00 10.04 276 ARG B C 1
ATOM 6743 O O . ARG B 1 276 ? 42.873 -6.095 22.366 1.00 8.77 276 ARG B O 1
ATOM 6751 N N . ASP B 1 277 ? 44.098 -6.917 24.066 1.00 8.92 277 ASP B N 1
ATOM 6752 C CA . ASP B 1 277 ? 44.108 -8.275 23.521 1.00 9.33 277 ASP B CA 1
ATOM 6753 C C . ASP B 1 277 ? 42.688 -8.817 23.393 1.00 9.28 277 ASP B C 1
ATOM 6754 O O . ASP B 1 277 ? 42.377 -9.563 22.465 1.00 9.47 277 ASP B O 1
ATOM 6759 N N . LEU B 1 278 ? 41.825 -8.447 24.334 1.00 8.28 278 LEU B N 1
ATOM 6760 C CA . LEU B 1 278 ? 40.441 -8.901 24.293 1.00 8.15 278 LEU B CA 1
ATOM 6761 C C . LEU B 1 278 ? 39.689 -8.258 23.135 1.00 7.49 278 LEU B C 1
ATOM 6762 O O . LEU B 1 278 ? 38.864 -8.904 22.485 1.00 9.21 278 LEU B O 1
ATOM 6767 N N . MET B 1 279 ? 39.983 -6.993 22.863 1.00 8.36 279 MET B N 1
ATOM 6768 C CA . MET B 1 279 ? 39.302 -6.283 21.787 1.00 8.58 279 MET B CA 1
ATOM 6769 C C . MET B 1 279 ? 39.688 -6.709 20.374 1.00 9.75 279 MET B C 1
ATOM 6770 O O . MET B 1 279 ? 38.817 -6.938 19.538 1.00 9.39 279 MET B O 1
ATOM 6775 N N . VAL B 1 280 ? 40.984 -6.832 20.105 1.00 9.71 280 VAL B N 1
ATOM 6776 C CA . VAL B 1 280 ? 41.428 -7.168 18.755 1.00 8.79 280 VAL B CA 1
ATOM 6777 C C . VAL B 1 280 ? 42.279 -8.424 18.628 1.00 8.75 280 VAL B C 1
ATOM 6778 O O . VAL B 1 280 ? 42.780 -8.737 17.543 1.00 9.67 280 VAL B O 1
ATOM 6782 N N . GLY B 1 281 ? 42.431 -9.147 19.730 1.00 8.70 281 GLY B N 1
ATOM 6783 C CA . GLY B 1 281 ? 43.228 -10.360 19.706 1.00 9.42 281 GLY B CA 1
ATOM 6784 C C . GLY B 1 281 ? 44.717 -10.066 19.726 1.00 9.47 281 GLY B C 1
ATOM 6785 O O . GLY B 1 281 ? 45.141 -8.911 19.784 1.00 10.86 281 GLY B O 1
ATOM 6786 N N . ASN B 1 282 ? 45.520 -11.121 19.681 1.00 10.69 282 ASN B N 1
ATOM 6787 C CA . ASN B 1 282 ? 46.969 -10.975 19.682 1.00 9.52 282 ASN B CA 1
ATOM 6788 C C . ASN B 1 282 ? 47.561 -12.286 19.203 1.00 9.92 282 ASN B C 1
ATOM 6789 O O . ASN B 1 282 ? 47.508 -13.287 19.913 1.00 9.20 282 ASN B O 1
ATOM 6794 N N . LYS B 1 283 ? 48.124 -12.276 17.999 1.00 11.94 283 LYS B N 1
ATOM 6795 C CA . LYS B 1 283 ? 48.697 -13.486 17.427 1.00 13.67 283 LYS B CA 1
ATOM 6796 C C . LYS B 1 283 ? 49.800 -14.103 18.280 1.00 13.54 283 LYS B C 1
ATOM 6797 O O . LYS B 1 283 ? 50.039 -15.307 18.211 1.00 12.94 283 LYS B O 1
ATOM 6803 N N . LYS B 1 284 ? 50.467 -13.284 19.087 1.00 12.65 284 LYS B N 1
ATOM 6804 C CA . LYS B 1 284 ? 51.540 -13.782 19.945 1.00 13.59 284 LYS B CA 1
ATOM 6805 C C . LYS B 1 284 ? 51.049 -14.865 20.904 1.00 13.56 284 LYS B C 1
ATOM 6806 O O . LYS B 1 284 ? 51.804 -15.761 21.280 1.00 13.30 284 LYS B O 1
ATOM 6812 N N . LEU B 1 285 ? 49.780 -14.787 21.292 1.00 11.04 285 LEU B N 1
ATOM 6813 C CA . LEU B 1 285 ? 49.210 -15.764 22.211 1.00 10.19 285 LEU B CA 1
ATOM 6814 C C . LEU B 1 285 ? 49.131 -17.170 21.621 1.00 10.96 285 LEU B C 1
ATOM 6815 O O . LEU B 1 285 ? 49.054 -18.151 22.360 1.00 11.20 285 LEU B O 1
ATOM 6820 N N . GLU B 1 286 ? 49.158 -17.275 20.297 1.00 10.54 286 GLU B N 1
ATOM 6821 C CA . GLU B 1 286 ? 49.085 -18.584 19.662 1.00 12.58 286 GLU B CA 1
ATOM 6822 C C . GLU B 1 286 ? 50.308 -19.438 19.981 1.00 12.78 286 GLU B C 1
ATOM 6823 O O . GLU B 1 286 ? 50.168 -20.585 20.405 1.00 14.78 286 GLU B O 1
ATOM 6829 N N . GLU B 1 287 ? 51.504 -18.885 19.803 1.00 12.83 287 GLU B N 1
ATOM 6830 C CA . GLU B 1 287 ? 52.714 -19.651 20.090 1.00 14.33 287 GLU B CA 1
ATOM 6831 C C . GLU B 1 287 ? 52.852 -19.930 21.582 1.00 14.12 287 GLU B C 1
ATOM 6832 O O . GLU B 1 287 ? 53.597 -20.818 21.989 1.00 13.14 287 GLU B O 1
ATOM 6838 N N . MET B 1 288 ? 52.125 -19.170 22.398 1.00 11.92 288 MET B N 1
ATOM 6839 C CA . MET B 1 288 ? 52.177 -19.342 23.843 1.00 12.30 288 MET B CA 1
ATOM 6840 C C . MET B 1 288 ? 51.241 -20.439 24.332 1.00 11.07 288 MET B C 1
ATOM 6841 O O . MET B 1 288 ? 51.231 -20.776 25.517 1.00 12.98 288 MET B O 1
ATOM 6846 N N . GLY B 1 289 ? 50.451 -20.995 23.419 1.00 11.90 289 GLY B N 1
ATOM 6847 C CA . GLY B 1 289 ? 49.526 -22.047 23.794 1.00 11.25 289 GLY B CA 1
ATOM 6848 C C . GLY B 1 289 ? 48.166 -21.530 24.220 1.00 12.61 289 GLY B C 1
ATOM 6849 O O . GLY B 1 289 ? 47.425 -22.218 24.919 1.00 13.86 289 GLY B O 1
ATOM 6850 N N . TYR B 1 290 ? 47.838 -20.311 23.803 1.00 10.24 290 TYR B N 1
ATOM 6851 C CA . TYR B 1 290 ? 46.549 -19.713 24.134 1.00 10.29 290 TYR B CA 1
ATOM 6852 C C . TYR B 1 290 ? 45.844 -19.273 22.858 1.00 10.51 290 TYR B C 1
ATOM 6853 O O . TYR B 1 290 ? 45.498 -18.102 22.680 1.00 9.51 290 TYR B O 1
ATOM 6862 N N . GLY B 1 291 ? 45.629 -20.246 21.977 1.00 8.90 291 GLY B N 1
ATOM 6863 C CA . GLY B 1 291 ? 44.990 -19.995 20.698 1.00 9.09 291 GLY B CA 1
ATOM 6864 C C . GLY B 1 291 ? 43.612 -19.362 20.714 1.00 8.30 291 GLY B C 1
ATOM 6865 O O . GLY B 1 291 ? 43.320 -18.514 19.873 1.00 9.02 291 GLY B O 1
ATOM 6866 N N . GLU B 1 292 ? 42.753 -19.765 21.643 1.00 7.60 292 GLU B N 1
ATOM 6867 C CA . GLU B 1 292 ? 41.417 -19.179 21.689 1.00 9.13 292 GLU B CA 1
ATOM 6868 C C . GLU B 1 292 ? 41.508 -17.704 22.063 1.00 8.51 292 GLU B C 1
ATOM 6869 O O . GLU B 1 292 ? 40.881 -16.847 21.429 1.00 8.77 292 GLU B O 1
ATOM 6875 N N . GLU B 1 293 ? 42.293 -17.410 23.095 1.00 8.01 293 GLU B N 1
ATOM 6876 C CA . GLU B 1 293 ? 42.469 -16.038 23.556 1.00 8.18 293 GLU B CA 1
ATOM 6877 C C . GLU B 1 293 ? 43.087 -15.164 22.465 1.00 8.83 293 GLU B C 1
ATOM 6878 O O . GLU B 1 293 ? 42.802 -13.971 22.377 1.00 9.88 293 GLU B O 1
ATOM 6884 N N . ALA B 1 294 ? 43.929 -15.766 21.629 1.00 7.81 294 ALA B N 1
ATOM 6885 C CA . ALA B 1 294 ? 44.589 -15.039 20.549 1.00 8.51 294 ALA B CA 1
ATOM 6886 C C . ALA B 1 294 ? 43.614 -14.421 19.551 1.00 8.45 294 ALA B C 1
ATOM 6887 O O . ALA B 1 294 ? 43.913 -13.398 18.934 1.00 8.90 294 ALA B O 1
ATOM 6889 N N . LEU B 1 295 ? 42.452 -15.045 19.395 1.00 7.20 295 LEU B N 1
ATOM 6890 C CA . LEU B 1 295 ? 41.449 -14.569 18.445 1.00 7.29 295 LEU B CA 1
ATOM 6891 C C . LEU B 1 295 ? 40.882 -13.180 18.730 1.00 8.28 295 LEU B C 1
ATOM 6892 O O . LEU B 1 295 ? 40.720 -12.377 17.812 1.00 7.94 295 LEU B O 1
ATOM 6897 N N . GLY B 1 296 ? 40.585 -12.890 19.993 1.00 7.67 296 GLY B N 1
ATOM 6898 C CA . GLY B 1 296 ? 40.013 -11.594 20.314 1.00 8.11 296 GLY B CA 1
ATOM 6899 C C . GLY B 1 296 ? 38.512 -11.611 20.067 1.00 8.51 296 GLY B C 1
ATOM 6900 O O . GLY B 1 296 ? 37.980 -12.590 19.537 1.00 9.49 296 GLY B O 1
ATOM 6901 N N . ARG B 1 297 ? 37.821 -10.531 20.429 1.00 8.04 297 ARG B N 1
ATOM 6902 C CA . ARG B 1 297 ? 36.372 -10.479 20.261 1.00 7.78 297 ARG B CA 1
ATOM 6903 C C . ARG B 1 297 ? 35.892 -9.558 19.136 1.00 7.70 297 ARG B C 1
ATOM 6904 O O . ARG B 1 297 ? 34.712 -9.202 19.086 1.00 8.16 297 ARG B O 1
ATOM 6912 N N . ASN B 1 298 ? 36.811 -9.184 18.246 1.00 6.21 298 ASN B N 1
ATOM 6913 C CA . ASN B 1 298 ? 36.513 -8.325 17.097 1.00 6.07 298 ASN B CA 1
ATOM 6914 C C . ASN B 1 298 ? 35.673 -7.124 17.526 1.00 6.66 298 ASN B C 1
ATOM 6915 O O . ASN B 1 298 ? 34.681 -6.783 16.884 1.00 7.29 298 ASN B O 1
ATOM 6920 N N . ALA B 1 299 ? 36.101 -6.469 18.601 1.00 5.98 299 ALA B N 1
ATOM 6921 C CA . ALA B 1 299 ? 35.371 -5.332 19.152 1.00 7.61 299 ALA B CA 1
ATOM 6922 C C . ALA B 1 299 ? 35.941 -3.977 18.757 1.00 8.24 299 ALA B C 1
ATOM 6923 O O . ALA B 1 299 ? 37.100 -3.671 19.039 1.00 7.42 299 ALA B O 1
ATOM 6925 N N . ILE B 1 300 ? 35.109 -3.163 18.115 1.00 7.97 300 ILE B N 1
ATOM 6926 C CA . ILE B 1 300 ? 35.523 -1.835 17.691 1.00 8.29 300 ILE B CA 1
ATOM 6927 C C . ILE B 1 300 ? 35.308 -0.859 18.849 1.00 7.93 300 ILE B C 1
ATOM 6928 O O . ILE B 1 300 ? 35.722 0.295 18.793 1.00 7.58 300 ILE B O 1
ATOM 6933 N N . VAL B 1 301 ? 34.667 -1.350 19.906 1.00 7.66 301 VAL B N 1
ATOM 6934 C CA . VAL B 1 301 ? 34.417 -0.560 21.107 1.00 7.07 301 VAL B CA 1
ATOM 6935 C C . VAL B 1 301 ? 34.179 -1.524 22.271 1.00 7.66 301 VAL B C 1
ATOM 6936 O O . VAL B 1 301 ? 33.661 -2.625 22.081 1.00 8.24 301 VAL B O 1
ATOM 6940 N N . ALA B 1 302 ? 34.586 -1.125 23.471 1.00 6.99 302 ALA B N 1
ATOM 6941 C CA . ALA B 1 302 ? 34.411 -1.969 24.645 1.00 6.14 302 ALA B CA 1
ATOM 6942 C C . ALA B 1 302 ? 34.307 -1.112 25.899 1.00 7.36 302 ALA B C 1
ATOM 6943 O O . ALA B 1 302 ? 34.485 0.104 25.844 1.00 7.84 302 ALA B O 1
ATOM 6945 N N . GLY B 1 303 ? 34.016 -1.759 27.023 1.00 8.14 303 GLY B N 1
ATOM 6946 C CA . GLY B 1 303 ? 33.897 -1.048 28.283 1.00 9.53 303 GLY B CA 1
ATOM 6947 C C . GLY B 1 303 ? 34.382 -1.923 29.424 1.00 8.62 303 GLY B C 1
ATOM 6948 O O . GLY B 1 303 ? 34.414 -3.144 29.295 1.00 9.31 303 GLY B O 1
ATOM 6949 N N . PHE B 1 304 ? 34.752 -1.298 30.540 1.00 9.15 304 PHE B N 1
ATOM 6950 C CA . PHE B 1 304 ? 35.248 -2.012 31.716 1.00 8.98 304 PHE B CA 1
ATOM 6951 C C . PHE B 1 304 ? 34.457 -1.535 32.929 1.00 8.75 304 PHE B C 1
ATOM 6952 O O . PHE B 1 304 ? 34.520 -0.361 33.286 1.00 9.31 304 PHE B O 1
ATOM 6960 N N . GLN B 1 305 ? 33.721 -2.441 33.563 1.00 7.51 305 GLN B N 1
ATOM 6961 C CA . GLN B 1 305 ? 32.915 -2.071 34.721 1.00 7.11 305 GLN B CA 1
ATOM 6962 C C . GLN B 1 305 ? 33.724 -1.362 35.798 1.00 8.99 305 GLN B C 1
ATOM 6963 O O . GLN B 1 305 ? 33.392 -0.247 36.203 1.00 7.73 305 GLN B O 1
ATOM 6969 N N . GLY B 1 306 ? 34.773 -2.022 36.280 1.00 7.67 306 GLY B N 1
ATOM 6970 C CA . GLY B 1 306 ? 35.597 -1.412 37.311 1.00 8.99 306 GLY B CA 1
ATOM 6971 C C . GLY B 1 306 ? 34.892 -1.367 38.657 1.00 9.54 306 GLY B C 1
ATOM 6972 O O . GLY B 1 306 ? 34.801 -2.383 39.337 1.00 10.77 306 GLY B O 1
ATOM 6973 N N . GLN B 1 307 ? 34.397 -0.193 39.048 1.00 10.33 307 GLN B N 1
ATOM 6974 C CA . GLN B 1 307 ? 33.685 -0.046 40.322 1.00 10.55 307 GLN B CA 1
ATOM 6975 C C . GLN B 1 307 ? 32.372 -0.824 40.209 1.00 10.29 307 GLN B C 1
ATOM 6976 O O . GLN B 1 307 ? 31.754 -0.830 39.140 1.00 10.40 307 GLN B O 1
ATOM 6982 N N . ARG B 1 308 ? 31.933 -1.484 41.282 1.00 10.06 308 ARG B N 1
ATOM 6983 C CA . ARG B 1 308 ? 32.614 -1.525 42.581 1.00 10.04 308 ARG B CA 1
ATOM 6984 C C . ARG B 1 308 ? 33.451 -2.785 42.801 1.00 12.10 308 ARG B C 1
ATOM 6985 O O . ARG B 1 308 ? 34.443 -2.762 43.530 1.00 10.79 308 ARG B O 1
ATOM 6993 N N . GLN B 1 309 ? 33.045 -3.887 42.177 1.00 12.00 309 GLN B N 1
ATOM 6994 C CA . GLN B 1 309 ? 33.725 -5.167 42.379 1.00 11.58 309 GLN B CA 1
ATOM 6995 C C . GLN B 1 309 ? 35.223 -5.256 42.131 1.00 11.25 309 GLN B C 1
ATOM 6996 O O . GLN B 1 309 ? 35.963 -5.772 42.971 1.00 11.76 309 GLN B O 1
ATOM 7002 N N . TRP B 1 310 ? 35.682 -4.772 40.988 1.00 9.71 310 TRP B N 1
ATOM 7003 C CA . TRP B 1 310 ? 37.104 -4.853 40.689 1.00 10.34 310 TRP B CA 1
ATOM 7004 C C . TRP B 1 310 ? 37.937 -3.916 41.544 1.00 10.97 310 TRP B C 1
ATOM 7005 O O . TRP B 1 310 ? 38.926 -4.329 42.151 1.00 11.00 310 TRP B O 1
ATOM 7016 N N . THR B 1 311 ? 37.519 -2.658 41.609 1.00 10.59 311 THR B N 1
ATOM 7017 C CA . THR B 1 311 ? 38.259 -1.652 42.356 1.00 11.41 311 THR B CA 1
ATOM 7018 C C . THR B 1 311 ? 38.270 -1.821 43.873 1.00 12.06 311 THR B C 1
ATOM 7019 O O . THR B 1 311 ? 39.119 -1.236 44.549 1.00 13.12 311 THR B O 1
ATOM 7023 N N . ASP B 1 312 ? 37.348 -2.612 44.414 1.00 11.79 312 ASP B N 1
ATOM 7024 C CA . ASP B 1 312 ? 37.330 -2.831 45.858 1.00 11.44 312 ASP B CA 1
ATOM 7025 C C . ASP B 1 312 ? 38.516 -3.702 46.269 1.00 12.63 312 ASP B C 1
ATOM 7026 O O . ASP B 1 312 ? 38.785 -3.863 47.458 1.00 12.43 312 ASP B O 1
ATOM 7031 N N . TYR B 1 313 ? 39.226 -4.262 45.293 1.00 12.25 313 TYR B N 1
ATOM 7032 C CA . TYR B 1 313 ? 40.355 -5.130 45.620 1.00 12.44 313 TYR B CA 1
ATOM 7033 C C . TYR B 1 313 ? 41.588 -4.959 44.735 1.00 13.22 313 TYR B C 1
ATOM 7034 O O . TYR B 1 313 ? 42.714 -5.059 45.218 1.00 13.13 313 TYR B O 1
ATOM 7043 N N . PHE B 1 314 ? 41.375 -4.688 43.450 1.00 11.41 314 PHE B N 1
ATOM 7044 C CA . PHE B 1 314 ? 42.468 -4.535 42.491 1.00 11.79 314 PHE B CA 1
ATOM 7045 C C . PHE B 1 314 ? 42.680 -3.089 42.051 1.00 10.83 314 PHE B C 1
ATOM 7046 O O . PHE B 1 314 ? 41.816 -2.236 42.254 1.00 10.86 314 PHE B O 1
ATOM 7054 N N . PRO B 1 315 ? 43.841 -2.796 41.435 1.00 11.57 315 PRO B N 1
ATOM 7055 C CA . PRO B 1 315 ? 44.138 -1.438 40.960 1.00 10.99 315 PRO B CA 1
ATOM 7056 C C . PRO B 1 315 ? 43.045 -1.047 39.962 1.00 11.30 315 PRO B C 1
ATOM 7057 O O . PRO B 1 315 ? 42.602 -1.884 39.171 1.00 11.09 315 PRO B O 1
ATOM 7061 N N . ASN B 1 316 ? 42.613 0.211 39.982 1.00 11.94 316 ASN B N 1
ATOM 7062 C CA . ASN B 1 316 ? 41.536 0.622 39.087 1.00 11.10 316 ASN B CA 1
ATOM 7063 C C . ASN B 1 316 ? 41.886 0.672 37.604 1.00 11.10 316 ASN B C 1
ATOM 7064 O O . ASN B 1 316 ? 43.036 0.487 37.211 1.00 10.98 316 ASN B O 1
ATOM 7069 N N . GLY B 1 317 ? 40.872 0.922 36.782 1.00 11.29 317 GLY B N 1
ATOM 7070 C CA . GLY B 1 317 ? 41.082 0.964 35.347 1.00 10.83 317 GLY B CA 1
ATOM 7071 C C . GLY B 1 317 ? 41.464 2.305 34.757 1.00 11.18 317 GLY B C 1
ATOM 7072 O O . GLY B 1 317 ? 41.422 2.466 33.542 1.00 10.39 317 GLY B O 1
ATOM 7073 N N . ASP B 1 318 ? 41.853 3.263 35.596 1.00 10.61 318 ASP B N 1
ATOM 7074 C CA . ASP B 1 318 ? 42.224 4.585 35.097 1.00 11.62 318 ASP B CA 1
ATOM 7075 C C . ASP B 1 318 ? 43.332 4.568 34.050 1.00 11.56 318 ASP B C 1
ATOM 7076 O O . ASP B 1 318 ? 43.194 5.168 32.983 1.00 10.07 318 ASP B O 1
ATOM 7081 N N . PHE B 1 319 ? 44.439 3.894 34.344 1.00 10.63 319 PHE B N 1
ATOM 7082 C CA . PHE B 1 319 ? 45.537 3.873 33.388 1.00 10.26 319 PHE B CA 1
ATOM 7083 C C . PHE B 1 319 ? 45.153 3.156 32.099 1.00 9.98 319 PHE B C 1
ATOM 7084 O O . PHE B 1 319 ? 45.435 3.636 31.001 1.00 9.74 319 PHE B O 1
ATOM 7092 N N . MET B 1 320 ? 44.510 2.003 32.244 1.00 9.78 320 MET B N 1
ATOM 7093 C CA . MET B 1 320 ? 44.063 1.219 31.098 1.00 9.78 320 MET B CA 1
ATOM 7094 C C . MET B 1 320 ? 43.121 2.050 30.224 1.00 10.26 320 MET B C 1
ATOM 7095 O O . MET B 1 320 ? 43.286 2.122 29.007 1.00 10.74 320 MET B O 1
ATOM 7100 N N . GLU B 1 321 ? 42.138 2.682 30.855 1.00 8.79 321 GLU B N 1
ATOM 7101 C CA . GLU B 1 321 ? 41.167 3.499 30.137 1.00 8.64 321 GLU B CA 1
ATOM 7102 C C . GLU B 1 321 ? 41.799 4.739 29.521 1.00 9.08 321 GLU B C 1
ATOM 7103 O O . GLU B 1 321 ? 41.367 5.214 28.472 1.00 10.03 321 GLU B O 1
ATOM 7109 N N . THR B 1 322 ? 42.833 5.256 30.174 1.00 8.84 322 THR B N 1
ATOM 7110 C CA . THR B 1 322 ? 43.534 6.429 29.677 1.00 9.33 322 THR B CA 1
ATOM 7111 C C . THR B 1 322 ? 44.374 6.082 28.456 1.00 8.93 322 THR B C 1
ATOM 7112 O O . THR B 1 322 ? 44.262 6.720 27.409 1.00 9.34 322 THR B O 1
ATOM 7116 N N . ILE B 1 323 ? 45.205 5.055 28.590 1.00 10.28 323 ILE B N 1
ATOM 7117 C CA . ILE B 1 323 ? 46.090 4.666 27.504 1.00 11.23 323 ILE B CA 1
ATOM 7118 C C . ILE B 1 323 ? 45.399 4.122 26.253 1.00 9.65 323 ILE B C 1
ATOM 7119 O O . ILE B 1 323 ? 45.758 4.502 25.139 1.00 10.05 323 ILE B O 1
ATOM 7124 N N . LEU B 1 324 ? 44.409 3.248 26.416 1.00 10.06 324 LEU B N 1
ATOM 7125 C CA . LEU B 1 324 ? 43.726 2.696 25.247 1.00 9.65 324 LEU B CA 1
ATOM 7126 C C . LEU B 1 324 ? 43.100 3.779 24.379 1.00 8.76 324 LEU B C 1
ATOM 7127 O O . LEU B 1 324 ? 43.190 3.733 23.151 1.00 9.09 324 LEU B O 1
ATOM 7132 N N . ASN B 1 325 ? 42.474 4.760 25.021 1.00 8.66 325 ASN B N 1
ATOM 7133 C CA . ASN B 1 325 ? 41.824 5.845 24.297 1.00 8.87 325 ASN B CA 1
ATOM 7134 C C . ASN B 1 325 ? 42.783 6.872 23.706 1.00 9.01 325 ASN B C 1
ATOM 7135 O O . ASN B 1 325 ? 42.382 7.696 22.884 1.00 9.17 325 ASN B O 1
ATOM 7140 N N . SER B 1 326 ? 44.045 6.825 24.126 1.00 8.82 326 SER B N 1
ATOM 7141 C CA . SER B 1 326 ? 45.047 7.757 23.618 1.00 9.42 326 SER B CA 1
ATOM 7142 C C . SER B 1 326 ? 45.501 7.348 22.220 1.00 10.33 326 SER B C 1
ATOM 7143 O O . SER B 1 326 ? 45.255 6.221 21.783 1.00 9.82 326 SER B O 1
ATOM 7146 N N . SER B 1 327 ? 46.163 8.268 21.524 1.00 9.51 327 SER B N 1
ATOM 7147 C CA . SER B 1 327 ? 46.646 8.017 20.170 1.00 10.02 327 SER B CA 1
ATOM 7148 C C . SER B 1 327 ? 48.100 7.555 20.147 1.00 9.28 327 SER B C 1
ATOM 7149 O O . SER B 1 327 ? 48.769 7.635 19.117 1.00 9.33 327 SER B O 1
ATOM 7152 N N . PHE B 1 328 ? 48.587 7.071 21.281 1.00 10.56 328 PHE B N 1
ATOM 7153 C CA . PHE B 1 328 ? 49.964 6.608 21.354 1.00 10.65 328 PHE B CA 1
ATOM 7154 C C . PHE B 1 328 ? 50.246 5.899 22.668 1.00 10.65 328 PHE B C 1
ATOM 7155 O O . PHE B 1 328 ? 49.531 6.082 23.653 1.00 10.99 328 PHE B O 1
ATOM 7163 N N . ASP B 1 329 ? 51.288 5.076 22.662 1.00 10.62 329 ASP B N 1
ATOM 7164 C CA . ASP B 1 329 ? 51.725 4.365 23.854 1.00 11.46 329 ASP B CA 1
ATOM 7165 C C . ASP B 1 329 ? 53.148 3.861 23.641 1.00 11.45 329 ASP B C 1
ATOM 7166 O O . ASP B 1 329 ? 53.874 4.388 22.796 1.00 11.61 329 ASP B O 1
ATOM 7171 N N . TRP B 1 330 ? 53.549 2.858 24.412 1.00 12.27 330 TRP B N 1
ATOM 7172 C CA . TRP B 1 330 ? 54.895 2.302 24.321 1.00 12.69 330 TRP B CA 1
ATOM 7173 C C . TRP B 1 330 ? 55.246 1.697 22.964 1.00 14.45 330 TRP B C 1
ATOM 7174 O O . TRP B 1 330 ? 56.422 1.465 22.669 1.00 14.74 330 TRP B O 1
ATOM 7185 N N . ASN B 1 331 ? 54.236 1.441 22.138 1.00 14.22 331 ASN B N 1
ATOM 7186 C CA . ASN B 1 331 ? 54.475 0.876 20.815 1.00 15.80 331 ASN B CA 1
ATOM 7187 C C . ASN B 1 331 ? 54.473 1.955 19.735 1.00 16.37 331 ASN B C 1
ATOM 7188 O O . ASN B 1 331 ? 54.588 1.650 18.548 1.00 17.38 331 ASN B O 1
ATOM 7193 N N . GLY B 1 332 ? 54.342 3.214 20.150 1.00 15.73 332 GLY B N 1
ATOM 7194 C CA . GLY B 1 332 ? 54.335 4.313 19.199 1.00 14.87 332 GLY B CA 1
ATOM 7195 C C . GLY B 1 332 ? 52.947 4.872 18.947 1.00 14.36 332 GLY B C 1
ATOM 7196 O O . GLY B 1 332 ? 51.991 4.493 19.623 1.00 14.09 332 GLY B O 1
ATOM 7197 N N . LYS B 1 333 ? 52.830 5.772 17.975 1.00 12.90 333 LYS B N 1
ATOM 7198 C CA . LYS B 1 333 ? 51.531 6.360 17.661 1.00 12.88 333 LYS B CA 1
ATOM 7199 C C . LYS B 1 333 ? 50.636 5.309 17.020 1.00 12.87 333 LYS B C 1
ATOM 7200 O O . LYS B 1 333 ? 51.100 4.463 16.254 1.00 13.01 333 LYS B O 1
ATOM 7206 N N . ARG B 1 334 ? 49.349 5.357 17.345 1.00 10.95 334 ARG B N 1
ATOM 7207 C CA . ARG B 1 334 ? 48.398 4.391 16.809 1.00 10.54 334 ARG B CA 1
ATOM 7208 C C . ARG B 1 334 ? 46.983 4.914 16.946 1.00 10.37 334 ARG B C 1
ATOM 7209 O O . ARG B 1 334 ? 46.736 5.907 17.625 1.00 10.80 334 ARG B O 1
ATOM 7217 N N . ALA B 1 335 ? 46.044 4.227 16.309 1.00 9.36 335 ALA B N 1
ATOM 7218 C CA . ALA B 1 335 ? 44.657 4.634 16.412 1.00 9.40 335 ALA B CA 1
ATOM 7219 C C . ALA B 1 335 ? 44.196 4.273 17.817 1.00 9.15 335 ALA B C 1
ATOM 7220 O O . ALA B 1 335 ? 44.656 3.294 18.405 1.00 9.38 335 ALA B O 1
ATOM 7222 N N . PRO B 1 336 ? 43.298 5.080 18.389 1.00 9.14 336 PRO B N 1
ATOM 7223 C CA . PRO B 1 336 ? 42.800 4.791 19.732 1.00 8.59 336 PRO B CA 1
ATOM 7224 C C . PRO B 1 336 ? 41.982 3.501 19.715 1.00 8.70 336 PRO B C 1
ATOM 7225 O O . PRO B 1 336 ? 41.613 3.003 18.652 1.00 8.78 336 PRO B O 1
ATOM 7229 N N . TYR B 1 337 ? 41.726 2.961 20.899 1.00 7.42 337 TYR B N 1
ATOM 7230 C CA . TYR B 1 337 ? 40.867 1.794 21.063 1.00 8.51 337 TYR B CA 1
ATOM 7231 C C . TYR B 1 337 ? 39.765 2.433 21.904 1.00 9.17 337 TYR B C 1
ATOM 7232 O O . TYR B 1 337 ? 39.996 2.772 23.067 1.00 9.71 337 TYR B O 1
ATOM 7241 N N . ILE B 1 338 ? 38.588 2.634 21.315 1.00 8.30 338 ILE B N 1
ATOM 7242 C CA . ILE B 1 338 ? 37.487 3.276 22.034 1.00 8.74 338 ILE B CA 1
ATOM 7243 C C . ILE B 1 338 ? 37.078 2.386 23.195 1.00 9.37 338 ILE B C 1
ATOM 7244 O O . ILE B 1 338 ? 36.544 1.291 23.005 1.00 9.15 338 ILE B O 1
ATOM 7249 N N . PHE B 1 339 ? 37.320 2.884 24.404 1.00 8.84 339 PHE B N 1
ATOM 7250 C CA . PHE B 1 339 ? 37.091 2.119 25.622 1.00 8.89 339 PHE B CA 1
ATOM 7251 C C . PHE B 1 339 ? 36.328 2.925 26.675 1.00 8.42 339 PHE B C 1
ATOM 7252 O O . PHE B 1 339 ? 36.777 3.989 27.105 1.00 9.77 339 PHE B O 1
ATOM 7260 N N . ALA B 1 340 ? 35.191 2.392 27.109 1.00 7.79 340 ALA B N 1
ATOM 7261 C CA . ALA B 1 340 ? 34.337 3.083 28.069 1.00 7.20 340 ALA B CA 1
ATOM 7262 C C . ALA B 1 340 ? 34.565 2.795 29.541 1.00 8.01 340 ALA B C 1
ATOM 7263 O O . ALA B 1 340 ? 34.619 1.642 29.966 1.00 8.77 340 ALA B O 1
ATOM 7265 N N . THR B 1 341 ? 34.689 3.872 30.311 1.00 9.12 341 THR B N 1
ATOM 7266 C CA . THR B 1 341 ? 34.851 3.787 31.754 1.00 8.40 341 THR B CA 1
ATOM 7267 C C . THR B 1 341 ? 33.496 3.333 32.306 1.00 8.70 341 THR B C 1
ATOM 7268 O O . THR B 1 341 ? 32.457 3.616 31.708 1.00 8.88 341 THR B O 1
ATOM 7272 N N . GLU B 1 342 ? 33.510 2.624 33.432 1.00 9.05 342 GLU B N 1
ATOM 7273 C CA . GLU B 1 342 ? 32.292 2.133 34.073 1.00 8.60 342 GLU B CA 1
ATOM 7274 C C . GLU B 1 342 ? 31.367 1.350 33.139 1.00 9.33 342 GLU B C 1
ATOM 7275 O O . GLU B 1 342 ? 30.148 1.322 33.328 1.00 8.89 342 GLU B O 1
ATOM 7283 N N . ASN B 1 343 ? 31.972 0.700 32.147 1.00 8.11 343 ASN B N 1
ATOM 7284 C CA . ASN B 1 343 ? 31.255 -0.115 31.165 1.00 7.75 343 ASN B CA 1
ATOM 7285 C C . ASN B 1 343 ? 30.017 0.600 30.627 1.00 7.20 343 ASN B C 1
ATOM 7286 O O . ASN B 1 343 ? 29.005 -0.030 30.324 1.00 7.34 343 ASN B O 1
ATOM 7291 N N . ASP B 1 344 ? 30.106 1.922 30.508 1.00 7.87 344 ASP B N 1
ATOM 7292 C CA . ASP B 1 344 ? 28.993 2.718 29.998 1.00 8.56 344 ASP B CA 1
ATOM 7293 C C . ASP B 1 344 ? 29.005 2.557 28.482 1.00 8.60 344 ASP B C 1
ATOM 7294 O O . ASP B 1 344 ? 29.633 3.344 27.770 1.00 8.20 344 ASP B O 1
ATOM 7299 N N . ASN B 1 345 ? 28.315 1.533 27.986 1.00 7.78 345 ASN B N 1
ATOM 7300 C CA . ASN B 1 345 ? 28.307 1.279 26.553 1.00 7.73 345 ASN B CA 1
ATOM 7301 C C . ASN B 1 345 ? 27.690 2.404 25.739 1.00 7.32 345 ASN B C 1
ATOM 7302 O O . ASN B 1 345 ? 28.091 2.632 24.600 1.00 7.18 345 ASN B O 1
ATOM 7307 N N . LEU B 1 346 ? 26.733 3.124 26.316 1.00 7.04 346 LEU B N 1
ATOM 7308 C CA . LEU B 1 346 ? 26.121 4.222 25.580 1.00 7.57 346 LEU B CA 1
ATOM 7309 C C . LEU B 1 346 ? 27.113 5.370 25.428 1.00 7.11 346 LEU B C 1
ATOM 7310 O O . LEU B 1 346 ? 27.097 6.082 24.424 1.00 8.15 346 LEU B O 1
ATOM 7315 N N . ASN B 1 347 ? 27.989 5.558 26.410 1.00 7.79 347 ASN B N 1
ATOM 7316 C CA . ASN B 1 347 ? 28.978 6.616 26.258 1.00 7.74 347 ASN B CA 1
ATOM 7317 C C . ASN B 1 347 ? 30.038 6.090 25.297 1.00 7.42 347 ASN B C 1
ATOM 7318 O O . ASN B 1 347 ? 30.662 6.855 24.562 1.00 7.90 347 ASN B O 1
ATOM 7323 N N . GLY B 1 348 ? 30.233 4.774 25.303 1.00 8.99 348 GLY B N 1
ATOM 7324 C CA . GLY B 1 348 ? 31.201 4.171 24.405 1.00 7.93 348 GLY B CA 1
ATOM 7325 C C . GLY B 1 348 ? 30.775 4.404 22.966 1.00 7.20 348 GLY B C 1
ATOM 7326 O O . GLY B 1 348 ? 31.600 4.716 22.106 1.00 6.89 348 GLY B O 1
ATOM 7327 N N . ILE B 1 349 ? 29.481 4.249 22.697 1.00 6.28 349 ILE B N 1
ATOM 7328 C CA . ILE B 1 349 ? 28.974 4.469 21.348 1.00 6.50 349 ILE B CA 1
ATOM 7329 C C . ILE B 1 349 ? 29.025 5.957 21.007 1.00 7.83 349 ILE B C 1
ATOM 7330 O O . ILE B 1 349 ? 29.319 6.322 19.870 1.00 6.15 349 ILE B O 1
ATOM 7335 N N . SER B 1 350 ? 28.749 6.814 21.992 1.00 7.12 350 SER B N 1
ATOM 7336 C CA . SER B 1 350 ? 28.810 8.260 21.779 1.00 7.71 350 SER B CA 1
ATOM 7337 C C . SER B 1 350 ? 30.231 8.602 21.330 1.00 7.43 350 SER B C 1
ATOM 7338 O O . SER B 1 350 ? 30.439 9.396 20.409 1.00 8.15 350 SER B O 1
ATOM 7341 N N . MET B 1 351 ? 31.209 7.997 21.998 1.00 6.85 351 MET B N 1
ATOM 7342 C CA . MET B 1 351 ? 32.611 8.209 21.656 1.00 7.17 351 MET B CA 1
ATOM 7343 C C . MET B 1 351 ? 32.906 7.636 20.271 1.00 6.86 351 MET B C 1
ATOM 7344 O O . MET B 1 351 ? 33.580 8.268 19.460 1.00 7.16 351 MET B O 1
ATOM 7349 N N . LEU B 1 352 ? 32.390 6.439 19.998 1.00 6.36 352 LEU B N 1
ATOM 7350 C CA . LEU B 1 352 ? 32.627 5.796 18.708 1.00 6.31 352 LEU B CA 1
ATOM 7351 C C . LEU B 1 352 ? 32.107 6.627 17.537 1.00 6.82 352 LEU B C 1
ATOM 7352 O O . LEU B 1 352 ? 32.751 6.693 16.492 1.00 7.45 352 LEU B O 1
ATOM 7357 N N . PHE B 1 353 ? 30.945 7.255 17.707 1.00 6.60 353 PHE B N 1
ATOM 7358 C CA . PHE B 1 353 ? 30.379 8.090 16.645 1.00 6.21 353 PHE B CA 1
ATOM 7359 C C . PHE B 1 353 ? 31.358 9.209 16.296 1.00 6.41 353 PHE B C 1
ATOM 7360 O O . PHE B 1 353 ? 31.678 9.425 15.131 1.00 7.46 353 PHE B O 1
ATOM 7368 N N . GLY B 1 354 ? 31.819 9.925 17.318 1.00 6.70 354 GLY B N 1
ATOM 7369 C CA . GLY B 1 354 ? 32.745 11.019 17.088 1.00 7.23 354 GLY B CA 1
ATOM 7370 C C . GLY B 1 354 ? 34.057 10.538 16.509 1.00 7.67 354 GLY B C 1
ATOM 7371 O O . GLY B 1 354 ? 34.636 11.183 15.632 1.00 8.12 354 GLY B O 1
ATOM 7372 N N . TYR B 1 355 ? 34.533 9.400 17.003 1.00 7.06 355 TYR B N 1
ATOM 7373 C CA . TYR B 1 355 ? 35.783 8.844 16.517 1.00 8.04 355 TYR B CA 1
ATOM 7374 C C . TYR B 1 355 ? 35.715 8.469 15.043 1.00 7.33 355 TYR B C 1
ATOM 7375 O O . TYR B 1 355 ? 36.588 8.837 14.261 1.00 8.56 355 TYR B O 1
ATOM 7384 N N . LEU B 1 356 ? 34.674 7.736 14.658 1.00 8.23 356 LEU B N 1
ATOM 7385 C CA . LEU B 1 356 ? 34.550 7.311 13.270 1.00 7.77 356 LEU B CA 1
ATOM 7386 C C . LEU B 1 356 ? 34.331 8.464 12.300 1.00 7.96 356 LEU B C 1
ATOM 7387 O O . LEU B 1 356 ? 34.567 8.322 11.103 1.00 9.20 356 LEU B O 1
ATOM 7392 N N . LEU B 1 357 ? 33.898 9.611 12.815 1.00 8.01 357 LEU B N 1
ATOM 7393 C CA . LEU B 1 357 ? 33.673 10.780 11.971 1.00 8.11 357 LEU B CA 1
ATOM 7394 C C . LEU B 1 357 ? 34.907 11.674 11.871 1.00 8.56 357 LEU B C 1
ATOM 7395 O O . LEU B 1 357 ? 35.010 12.491 10.954 1.00 9.75 357 LEU B O 1
ATOM 7400 N N . THR B 1 358 ? 35.848 11.501 12.795 1.00 8.73 358 THR B N 1
ATOM 7401 C CA . THR B 1 358 ? 37.038 12.356 12.845 1.00 8.03 358 THR B CA 1
ATOM 7402 C C . THR B 1 358 ? 38.403 11.669 12.870 1.00 8.99 358 THR B C 1
ATOM 7403 O O . THR B 1 358 ? 39.415 12.295 12.549 1.00 9.17 358 THR B O 1
ATOM 7407 N N . ASN B 1 359 ? 38.426 10.403 13.277 1.00 7.91 359 ASN B N 1
ATOM 7408 C CA . ASN B 1 359 ? 39.658 9.625 13.411 1.00 8.49 359 ASN B CA 1
ATOM 7409 C C . ASN B 1 359 ? 40.511 10.155 14.558 1.00 10.02 359 ASN B C 1
ATOM 7410 O O . ASN B 1 359 ? 41.703 9.869 14.633 1.00 10.04 359 ASN B O 1
ATOM 7415 N N . THR B 1 360 ? 39.887 10.912 15.460 1.00 9.18 360 THR B N 1
ATOM 7416 C CA . THR B 1 360 ? 40.590 11.492 16.605 1.00 9.70 360 THR B CA 1
ATOM 7417 C C . THR B 1 360 ? 40.137 10.882 17.930 1.00 8.99 360 THR B C 1
ATOM 7418 O O . THR B 1 360 ? 38.989 10.460 18.071 1.00 8.93 360 THR B O 1
ATOM 7422 N N . ALA B 1 361 ? 41.048 10.841 18.901 1.00 8.79 361 ALA B N 1
ATOM 7423 C CA . ALA B 1 361 ? 40.742 10.306 20.224 1.00 8.77 361 ALA B CA 1
ATOM 7424 C C . ALA B 1 361 ? 39.576 11.087 20.828 1.00 8.60 361 ALA B C 1
ATOM 7425 O O . ALA B 1 361 ? 39.480 12.303 20.661 1.00 9.55 361 ALA B O 1
ATOM 7427 N N . GLN B 1 362 ? 38.704 10.381 21.541 1.00 7.90 362 GLN B N 1
ATOM 7428 C CA . GLN B 1 362 ? 37.536 10.992 22.164 1.00 7.93 362 GLN B CA 1
ATOM 7429 C C . GLN B 1 362 ? 37.697 10.994 23.680 1.00 8.49 362 GLN B C 1
ATOM 7430 O O . GLN B 1 362 ? 38.262 10.058 24.252 1.00 9.00 362 GLN B O 1
ATOM 7436 N N . ILE B 1 363 ? 37.197 12.042 24.330 1.00 8.28 363 ILE B N 1
ATOM 7437 C CA . ILE B 1 363 ? 37.330 12.162 25.778 1.00 9.20 363 ILE B CA 1
ATOM 7438 C C . ILE B 1 363 ? 36.085 11.764 26.560 1.00 9.28 363 ILE B C 1
ATOM 7439 O O . ILE B 1 363 ? 35.013 12.348 26.388 1.00 9.65 363 ILE B O 1
ATOM 7444 N N . PHE B 1 364 ? 36.240 10.762 27.419 1.00 8.97 364 PHE B N 1
ATOM 7445 C CA . PHE B 1 364 ? 35.158 10.291 28.272 1.00 9.20 364 PHE B CA 1
ATOM 7446 C C . PHE B 1 364 ? 35.138 11.264 29.448 1.00 10.85 364 PHE B C 1
ATOM 7447 O O . PHE B 1 364 ? 36.186 11.573 30.013 1.00 10.35 364 PHE B O 1
ATOM 7455 N N . ALA B 1 365 ? 33.963 11.759 29.819 1.00 10.88 365 ALA B N 1
ATOM 7456 C CA . ALA B 1 365 ? 33.899 12.694 30.934 1.00 10.74 365 ALA B CA 1
ATOM 7457 C C . ALA B 1 365 ? 32.591 12.692 31.705 1.00 11.59 365 ALA B C 1
ATOM 7458 O O . ALA B 1 365 ? 31.542 12.320 31.183 1.00 11.01 365 ALA B O 1
ATOM 7460 N N . ASP B 1 366 ? 32.680 13.096 32.968 1.00 12.44 366 ASP B N 1
ATOM 7461 C CA . ASP B 1 366 ? 31.507 13.233 33.819 1.00 12.90 366 ASP B CA 1
ATOM 7462 C C . ASP B 1 366 ? 31.089 14.688 33.617 1.00 11.71 366 ASP B C 1
ATOM 7463 O O . ASP B 1 366 ? 31.948 15.563 33.488 1.00 11.67 366 ASP B O 1
ATOM 7468 N N . VAL B 1 367 ? 29.788 14.947 33.572 1.00 10.48 367 VAL B N 1
ATOM 7469 C CA . VAL B 1 367 ? 29.298 16.319 33.476 1.00 11.43 367 VAL B CA 1
ATOM 7470 C C . VAL B 1 367 ? 29.173 16.597 34.976 1.00 11.75 367 VAL B C 1
ATOM 7471 O O . VAL B 1 367 ? 28.124 16.398 35.590 1.00 12.18 367 VAL B O 1
ATOM 7475 N N . ARG B 1 368 ? 30.287 17.035 35.552 1.00 12.43 368 ARG B N 1
ATOM 7476 C CA . ARG B 1 368 ? 30.417 17.252 36.989 1.00 11.77 368 ARG B CA 1
ATOM 7477 C C . ARG B 1 368 ? 29.797 18.469 37.673 1.00 11.12 368 ARG B C 1
ATOM 7478 O O . ARG B 1 368 ? 29.103 18.322 38.679 1.00 10.98 368 ARG B O 1
ATOM 7486 N N . THR B 1 369 ? 30.040 19.665 37.152 1.00 11.12 369 THR B N 1
ATOM 7487 C CA . THR B 1 369 ? 29.500 20.850 37.800 1.00 11.43 369 THR B CA 1
ATOM 7488 C C . THR B 1 369 ? 29.205 22.002 36.860 1.00 9.65 369 THR B C 1
ATOM 7489 O O . THR B 1 369 ? 29.953 22.246 35.914 1.00 10.76 369 THR B O 1
ATOM 7493 N N . TYR B 1 370 ? 28.103 22.698 37.118 1.00 10.61 370 TYR B N 1
ATOM 7494 C CA . TYR B 1 370 ? 27.780 23.886 36.352 1.00 9.90 370 TYR B CA 1
ATOM 7495 C C . TYR B 1 370 ? 28.210 25.014 37.280 1.00 9.64 370 TYR B C 1
ATOM 7496 O O . TYR B 1 370 ? 27.730 25.100 38.414 1.00 10.67 370 TYR B O 1
ATOM 7505 N N . TRP B 1 371 ? 29.121 25.855 36.807 1.00 10.00 371 TRP B N 1
ATOM 7506 C CA . TRP B 1 371 ? 29.602 26.987 37.590 1.00 10.68 371 TRP B CA 1
ATOM 7507 C C . TRP B 1 371 ? 29.038 28.285 37.026 1.00 9.78 371 TRP B C 1
ATOM 7508 O O . TRP B 1 371 ? 29.458 28.743 35.967 1.00 11.42 371 TRP B O 1
ATOM 7519 N N . SER B 1 372 ? 28.082 28.872 37.735 1.00 9.43 372 SER B N 1
ATOM 7520 C CA . SER B 1 372 ? 27.473 30.121 37.293 1.00 10.74 372 SER B CA 1
ATOM 7521 C C . SER B 1 372 ? 28.415 31.281 37.576 1.00 11.35 372 SER B C 1
ATOM 7522 O O . SER B 1 372 ? 29.331 31.166 38.387 1.00 12.09 372 SER B O 1
ATOM 7525 N N . PRO B 1 373 ? 28.211 32.416 36.894 1.00 11.46 373 PRO B N 1
ATOM 7526 C CA . PRO B 1 373 ? 29.086 33.562 37.146 1.00 12.44 373 PRO B CA 1
ATOM 7527 C C . PRO B 1 373 ? 29.026 33.936 38.631 1.00 13.51 373 PRO B C 1
ATOM 7528 O O . PRO B 1 373 ? 30.041 34.279 39.239 1.00 14.10 373 PRO B O 1
ATOM 7532 N N . GLU B 1 374 ? 27.831 33.854 39.210 1.00 13.03 374 GLU B N 1
ATOM 7533 C CA . GLU B 1 374 ? 27.637 34.187 40.619 1.00 15.16 374 GLU B CA 1
ATOM 7534 C C . GLU B 1 374 ? 28.427 33.261 41.540 1.00 14.39 374 GLU B C 1
ATOM 7535 O O . GLU B 1 374 ? 29.050 33.713 42.504 1.00 14.56 374 GLU B O 1
ATOM 7541 N N . ALA B 1 375 ? 28.404 31.967 41.240 1.00 13.22 375 ALA B N 1
ATOM 7542 C CA . ALA B 1 375 ? 29.112 30.987 42.054 1.00 12.59 375 ALA B CA 1
ATOM 7543 C C . ALA B 1 375 ? 30.624 31.175 41.985 1.00 12.90 375 ALA B C 1
ATOM 7544 O O . ALA B 1 375 ? 31.313 31.098 43.004 1.00 12.86 375 ALA B O 1
ATOM 7546 N N . VAL B 1 376 ? 31.145 31.417 40.787 1.00 12.59 376 VAL B N 1
ATOM 7547 C CA . VAL B 1 376 ? 32.579 31.616 40.630 1.00 12.42 376 VAL B CA 1
ATOM 7548 C C . VAL B 1 376 ? 33.002 32.880 41.373 1.00 13.12 376 VAL B C 1
ATOM 7549 O O . VAL B 1 376 ? 34.036 32.901 42.040 1.00 12.44 376 VAL B O 1
ATOM 7553 N N . LYS B 1 377 ? 32.190 33.926 41.272 1.00 13.19 377 LYS B N 1
ATOM 7554 C CA . LYS B 1 377 ? 32.498 35.185 41.945 1.00 14.54 377 LYS B CA 1
ATOM 7555 C C . LYS B 1 377 ? 32.489 34.996 43.462 1.00 15.01 377 LYS B C 1
ATOM 7556 O O . LYS B 1 377 ? 33.371 35.492 44.167 1.00 16.19 377 LYS B O 1
ATOM 7562 N N . ARG B 1 378 ? 31.495 34.269 43.962 1.00 14.38 378 ARG B N 1
ATOM 7563 C CA . ARG B 1 378 ? 31.375 34.030 45.396 1.00 13.67 378 ARG B CA 1
ATOM 7564 C C . ARG B 1 378 ? 32.544 33.226 45.947 1.00 15.31 378 ARG B C 1
ATOM 7565 O O . ARG B 1 378 ? 33.088 33.545 47.006 1.00 15.27 378 ARG B O 1
ATOM 7573 N N . VAL B 1 379 ? 32.934 32.187 45.218 1.00 14.58 379 VAL B N 1
ATOM 7574 C CA . VAL B 1 379 ? 34.009 31.309 45.654 1.00 13.83 379 VAL B CA 1
ATOM 7575 C C . VAL B 1 379 ? 35.432 31.796 45.396 1.00 13.93 379 VAL B C 1
ATOM 7576 O O . VAL B 1 379 ? 36.335 31.493 46.175 1.00 13.69 379 VAL B O 1
ATOM 7580 N N . THR B 1 380 ? 35.635 32.562 44.330 1.00 13.97 380 THR B N 1
ATOM 7581 C CA . THR B 1 380 ? 36.979 33.025 43.996 1.00 14.93 380 THR B CA 1
ATOM 7582 C C . THR B 1 380 ? 37.150 34.537 43.905 1.00 15.72 380 THR B C 1
ATOM 7583 O O . THR B 1 380 ? 38.280 35.031 43.851 1.00 15.95 380 THR B O 1
ATOM 7587 N N . GLY B 1 381 ? 36.038 35.265 43.879 1.00 16.15 381 GLY B N 1
ATOM 7588 C CA . GLY B 1 381 ? 36.095 36.712 43.772 1.00 16.07 381 GLY B CA 1
ATOM 7589 C C . GLY B 1 381 ? 36.393 37.156 42.352 1.00 16.31 381 GLY B C 1
ATOM 7590 O O . GLY B 1 381 ? 36.565 38.345 42.083 1.00 16.45 381 GLY B O 1
ATOM 7591 N N . TYR B 1 382 ? 36.439 36.193 41.436 1.00 14.45 382 TYR B N 1
ATOM 7592 C CA . TYR B 1 382 ? 36.734 36.465 40.035 1.00 14.12 382 TYR B CA 1
ATOM 7593 C C . TYR B 1 382 ? 35.472 36.510 39.178 1.00 13.97 382 TYR B C 1
ATOM 7594 O O . TYR B 1 382 ? 34.556 35.710 39.363 1.00 13.79 382 TYR B O 1
ATOM 7603 N N . THR B 1 383 ? 35.434 37.460 38.250 1.00 14.27 383 THR B N 1
ATOM 7604 C CA . THR B 1 383 ? 34.303 37.614 37.339 1.00 15.27 383 THR B CA 1
ATOM 7605 C C . THR B 1 383 ? 34.671 36.953 36.009 1.00 14.37 383 THR B C 1
ATOM 7606 O O . THR B 1 383 ? 35.618 37.372 35.347 1.00 14.71 383 THR B O 1
ATOM 7610 N N . LEU B 1 384 ? 33.932 35.912 35.630 1.00 15.23 384 LEU B N 1
ATOM 7611 C CA . LEU B 1 384 ? 34.197 35.203 34.377 1.00 14.78 384 LEU B CA 1
ATOM 7612 C C . LEU B 1 384 ? 34.181 36.182 33.206 1.00 15.94 384 LEU B C 1
ATOM 7613 O O . LEU B 1 384 ? 33.335 37.073 33.149 1.00 16.60 384 LEU B O 1
ATOM 7618 N N . GLU B 1 385 ? 35.117 36.005 32.275 1.00 17.28 385 GLU B N 1
ATOM 7619 C CA . GLU B 1 385 ? 35.238 36.888 31.116 1.00 19.08 385 GLU B CA 1
ATOM 7620 C C . GLU B 1 385 ? 35.122 36.157 29.782 1.00 18.10 385 GLU B C 1
ATOM 7621 O O . GLU B 1 385 ? 35.150 34.928 29.725 1.00 17.08 385 GLU B O 1
ATOM 7627 N N . GLY B 1 386 ? 35.017 36.939 28.712 1.00 18.21 386 GLY B N 1
ATOM 7628 C CA . GLY B 1 386 ? 34.928 36.385 27.371 1.00 17.42 386 GLY B CA 1
ATOM 7629 C C . GLY B 1 386 ? 33.891 35.299 27.176 1.00 16.27 386 GLY B C 1
ATOM 7630 O O . GLY B 1 386 ? 32.746 35.443 27.596 1.00 16.80 386 GLY B O 1
ATOM 7631 N N . ARG B 1 387 ? 34.297 34.211 26.529 1.00 16.33 387 ARG B N 1
ATOM 7632 C CA . ARG B 1 387 ? 33.394 33.096 26.268 1.00 16.48 387 ARG B CA 1
ATOM 7633 C C . ARG B 1 387 ? 32.799 32.500 27.539 1.00 15.13 387 ARG B C 1
ATOM 7634 O O . ARG B 1 387 ? 31.694 31.963 27.516 1.00 14.72 387 ARG B O 1
ATOM 7642 N N . ALA B 1 388 ? 33.531 32.594 28.643 1.00 13.60 388 ALA B N 1
ATOM 7643 C CA . ALA B 1 388 ? 33.069 32.040 29.912 1.00 13.03 388 ALA B CA 1
ATOM 7644 C C . ALA B 1 388 ? 32.180 32.985 30.717 1.00 12.72 388 ALA B C 1
ATOM 7645 O O . ALA B 1 388 ? 31.683 32.617 31.780 1.00 12.69 388 ALA B O 1
ATOM 7647 N N . ALA B 1 389 ? 31.967 34.191 30.198 1.00 13.67 389 ALA B N 1
ATOM 7648 C CA . ALA B 1 389 ? 31.173 35.208 30.887 1.00 14.07 389 ALA B CA 1
ATOM 7649 C C . ALA B 1 389 ? 29.782 34.799 31.366 1.00 14.96 389 ALA B C 1
ATOM 7650 O O . ALA B 1 389 ? 29.267 35.372 32.326 1.00 14.75 389 ALA B O 1
ATOM 7652 N N . ASN B 1 390 ? 29.168 33.822 30.707 1.00 14.84 390 ASN B N 1
ATOM 7653 C CA . ASN B 1 390 ? 27.830 33.394 31.092 1.00 15.99 390 ASN B CA 1
ATOM 7654 C C . ASN B 1 390 ? 27.805 32.073 31.857 1.00 14.41 390 ASN B C 1
ATOM 7655 O O . ASN B 1 390 ? 26.746 31.474 32.038 1.00 14.22 390 ASN B O 1
ATOM 7660 N N . GLY B 1 391 ? 28.971 31.624 32.310 1.00 13.76 391 GLY B N 1
ATOM 7661 C CA . GLY B 1 391 ? 29.033 30.377 33.053 1.00 12.26 391 GLY B CA 1
ATOM 7662 C C . GLY B 1 391 ? 29.857 29.319 32.348 1.00 11.96 391 GLY B C 1
ATOM 7663 O O . GLY B 1 391 ? 30.078 29.398 31.139 1.00 11.32 391 GLY B O 1
ATOM 7664 N N . ILE B 1 392 ? 30.313 28.325 33.103 1.00 10.21 392 ILE B N 1
ATOM 7665 C CA . ILE B 1 392 ? 31.119 27.248 32.540 1.00 10.85 392 ILE B CA 1
ATOM 7666 C C . ILE B 1 392 ? 30.698 25.896 33.100 1.00 11.17 392 ILE B C 1
ATOM 7667 O O . ILE B 1 392 ? 30.072 25.815 34.156 1.00 11.13 392 ILE B O 1
ATOM 7672 N N . ILE B 1 393 ? 31.033 24.836 32.375 1.00 11.57 393 ILE B N 1
ATOM 7673 C CA . ILE B 1 393 ? 30.705 23.483 32.805 1.00 11.06 393 ILE B CA 1
ATOM 7674 C C . ILE B 1 393 ? 31.996 22.698 33.002 1.00 10.40 393 ILE B C 1
ATOM 7675 O O . ILE B 1 393 ? 32.861 22.670 32.127 1.00 12.04 393 ILE B O 1
ATOM 7680 N N . HIS B 1 394 ? 32.120 22.074 34.167 1.00 10.71 394 HIS B N 1
ATOM 7681 C CA . HIS B 1 394 ? 33.302 21.293 34.503 1.00 10.92 394 HIS B CA 1
ATOM 7682 C C . HIS B 1 394 ? 33.124 19.858 34.018 1.00 10.78 394 HIS B C 1
ATOM 7683 O O . HIS B 1 394 ? 32.276 19.128 34.530 1.00 10.66 394 HIS B O 1
ATOM 7690 N N . LEU B 1 395 ? 33.909 19.476 33.015 1.00 10.74 395 LEU B N 1
ATOM 7691 C CA . LEU B 1 395 ? 33.864 18.125 32.465 1.00 10.46 395 LEU B CA 1
ATOM 7692 C C . LEU B 1 395 ? 35.090 17.413 33.012 1.00 11.02 395 LEU B C 1
ATOM 7693 O O . LEU B 1 395 ? 36.225 17.837 32.779 1.00 11.34 395 LEU B O 1
ATOM 7698 N N . ILE B 1 396 ? 34.859 16.326 33.737 1.00 10.88 396 ILE B N 1
ATOM 7699 C CA . ILE B 1 396 ? 35.954 15.605 34.367 1.00 11.23 396 ILE B CA 1
ATOM 7700 C C . ILE B 1 396 ? 35.570 14.170 34.722 1.00 11.37 396 ILE B C 1
ATOM 7701 O O . ILE B 1 396 ? 34.748 13.937 35.606 1.00 12.78 396 ILE B O 1
ATOM 7706 N N . ASN B 1 397 ? 36.167 13.209 34.019 1.00 10.75 397 ASN B N 1
ATOM 7707 C CA . ASN B 1 397 ? 35.885 11.797 34.258 1.00 11.26 397 ASN B CA 1
ATOM 7708 C C . ASN B 1 397 ? 36.483 11.364 35.593 1.00 12.77 397 ASN B C 1
ATOM 7709 O O . ASN B 1 397 ? 37.332 12.061 36.158 1.00 13.16 397 ASN B O 1
ATOM 7714 N N . SER B 1 398 ? 36.039 10.212 36.084 1.00 12.14 398 SER B N 1
ATOM 7715 C CA . SER B 1 398 ? 36.510 9.682 37.357 1.00 13.05 398 SER B CA 1
ATOM 7716 C C . SER B 1 398 ? 37.928 9.110 37.350 1.00 13.23 398 SER B C 1
ATOM 7717 O O . SER B 1 398 ? 38.163 8.008 37.855 1.00 15.80 398 SER B O 1
ATOM 7720 N N . GLY B 1 399 ? 38.869 9.857 36.777 1.00 12.24 399 GLY B N 1
ATOM 7721 C CA . GLY B 1 399 ? 40.255 9.421 36.772 1.00 11.84 399 GLY B CA 1
ATOM 7722 C C . GLY B 1 399 ? 40.896 8.992 35.465 1.00 11.95 399 GLY B C 1
ATOM 7723 O O . GLY B 1 399 ? 42.104 8.771 35.421 1.00 12.03 399 GLY B O 1
ATOM 7724 N N . ALA B 1 400 ? 40.109 8.881 34.400 1.00 11.82 400 ALA B N 1
ATOM 7725 C CA . ALA B 1 400 ? 40.650 8.450 33.117 1.00 11.95 400 ALA B CA 1
ATOM 7726 C C . ALA B 1 400 ? 40.243 9.347 31.953 1.00 11.81 400 ALA B C 1
ATOM 7727 O O . ALA B 1 400 ? 39.110 9.816 31.885 1.00 11.50 400 ALA B O 1
ATOM 7729 N N . ALA B 1 401 ? 41.183 9.574 31.041 1.00 10.60 401 ALA B N 1
ATOM 7730 C CA . ALA B 1 401 ? 40.939 10.389 29.855 1.00 10.72 401 ALA B CA 1
ATOM 7731 C C . ALA B 1 401 ? 42.124 10.268 28.906 1.00 10.97 401 ALA B C 1
ATOM 7732 O O . ALA B 1 401 ? 43.275 10.195 29.343 1.00 10.43 401 ALA B O 1
ATOM 7734 N N . ALA B 1 402 ? 41.840 10.224 27.608 1.00 9.50 402 ALA B N 1
ATOM 7735 C CA . ALA B 1 402 ? 42.894 10.123 26.604 1.00 10.94 402 ALA B CA 1
ATOM 7736 C C . ALA B 1 402 ? 43.881 11.266 26.827 1.00 10.69 402 ALA B C 1
ATOM 7737 O O . ALA B 1 402 ? 43.471 12.396 27.092 1.00 10.76 402 ALA B O 1
ATOM 7739 N N . LEU B 1 403 ? 45.174 10.978 26.721 1.00 11.35 403 LEU B N 1
ATOM 7740 C CA . LEU B 1 403 ? 46.180 12.016 26.929 1.00 11.23 403 LEU B CA 1
ATOM 7741 C C . LEU B 1 403 ? 46.015 13.118 25.890 1.00 12.34 403 LEU B C 1
ATOM 7742 O O . LEU B 1 403 ? 46.494 14.237 26.073 1.00 11.98 403 LEU B O 1
ATOM 7747 N N . ASP B 1 404 ? 45.324 12.797 24.801 1.00 10.69 404 ASP B N 1
ATOM 7748 C CA . ASP B 1 404 ? 45.057 13.773 23.748 1.00 10.19 404 ASP B CA 1
ATOM 7749 C C . ASP B 1 404 ? 44.239 14.915 24.349 1.00 9.91 404 ASP B C 1
ATOM 7750 O O . ASP B 1 404 ? 44.252 16.039 23.845 1.00 11.03 404 ASP B O 1
ATOM 7755 N N . GLY B 1 405 ? 43.526 14.608 25.430 1.00 8.65 405 GLY B N 1
ATOM 7756 C CA . GLY B 1 405 ? 42.684 15.591 26.091 1.00 9.79 405 GLY B CA 1
ATOM 7757 C C . GLY B 1 405 ? 43.416 16.786 26.671 1.00 10.07 405 GLY B C 1
ATOM 7758 O O . GLY B 1 405 ? 42.792 17.786 27.031 1.00 10.88 405 GLY B O 1
ATOM 7759 N N . THR B 1 406 ? 44.734 16.683 26.779 1.00 10.87 406 THR B N 1
ATOM 7760 C CA . THR B 1 406 ? 45.534 17.784 27.308 1.00 11.42 406 THR B CA 1
ATOM 7761 C C . THR B 1 406 ? 45.415 19.001 26.400 1.00 11.92 406 THR B C 1
ATOM 7762 O O . THR B 1 406 ? 45.557 20.141 26.848 1.00 12.76 406 THR B O 1
ATOM 7766 N N . GLY B 1 407 ? 45.161 18.753 25.119 1.00 12.23 407 GLY B N 1
ATOM 7767 C CA . GLY B 1 407 ? 45.056 19.842 24.167 1.00 12.60 407 GLY B CA 1
ATOM 7768 C C . GLY B 1 407 ? 46.432 20.379 23.814 1.00 12.74 407 GLY B C 1
ATOM 7769 O O . GLY B 1 407 ? 46.557 21.485 23.289 1.00 13.84 407 GLY B O 1
ATOM 7770 N N . GLU B 1 408 ? 47.467 19.594 24.108 1.00 13.09 408 GLU B N 1
ATOM 7771 C CA . GLU B 1 408 ? 48.845 19.989 23.826 1.00 13.22 408 GLU B CA 1
ATOM 7772 C C . GLU B 1 408 ? 49.211 19.806 22.354 1.00 13.92 408 GLU B C 1
ATOM 7773 O O . GLU B 1 408 ? 50.166 20.412 21.865 1.00 13.74 408 GLU B O 1
ATOM 7779 N N . GLN B 1 409 ? 48.466 18.960 21.647 1.00 11.68 409 GLN B N 1
ATOM 7780 C CA . GLN B 1 409 ? 48.726 18.757 20.226 1.00 11.94 409 GLN B CA 1
ATOM 7781 C C . GLN B 1 409 ? 48.438 20.096 19.565 1.00 12.12 409 GLN B C 1
ATOM 7782 O O . GLN B 1 409 ? 47.466 20.766 19.912 1.00 10.74 409 GLN B O 1
ATOM 7788 N N . THR B 1 410 ? 49.274 20.487 18.610 1.00 13.51 410 THR B N 1
ATOM 7789 C CA . THR B 1 410 ? 49.112 21.792 17.987 1.00 15.98 410 THR B CA 1
ATOM 7790 C C . THR B 1 410 ? 49.146 21.826 16.465 1.00 17.39 410 THR B C 1
ATOM 7791 O O . THR B 1 410 ? 49.937 21.135 15.830 1.00 18.39 410 THR B O 1
ATOM 7795 N N . LYS B 1 411 ? 48.272 22.648 15.893 1.00 19.68 411 LYS B N 1
ATOM 7796 C CA . LYS B 1 411 ? 48.205 22.830 14.449 1.00 21.47 411 LYS B CA 1
ATOM 7797 C C . LYS B 1 411 ? 47.993 24.316 14.193 1.00 22.27 411 LYS B C 1
ATOM 7798 O O . LYS B 1 411 ? 47.000 24.892 14.638 1.00 22.80 411 LYS B O 1
ATOM 7804 N N . ASP B 1 412 ? 48.932 24.937 13.486 1.00 23.93 412 ASP B N 1
ATOM 7805 C CA . ASP B 1 412 ? 48.831 26.358 13.180 1.00 25.68 412 ASP B CA 1
ATOM 7806 C C . ASP B 1 412 ? 48.787 27.191 14.461 1.00 24.73 412 ASP B C 1
ATOM 7807 O O . ASP B 1 412 ? 48.101 28.212 14.529 1.00 25.92 412 ASP B O 1
ATOM 7812 N N . GLY B 1 413 ? 49.516 26.739 15.477 1.00 23.34 413 GLY B N 1
ATOM 7813 C CA . GLY B 1 413 ? 49.567 27.453 16.741 1.00 22.30 413 GLY B CA 1
ATOM 7814 C C . GLY B 1 413 ? 48.306 27.383 17.582 1.00 21.84 413 GLY B C 1
ATOM 7815 O O . GLY B 1 413 ? 48.149 28.154 18.529 1.00 22.58 413 GLY B O 1
ATOM 7816 N N . LYS B 1 414 ? 47.408 26.462 17.246 1.00 19.84 414 LYS B N 1
ATOM 7817 C CA . LYS B 1 414 ? 46.158 26.310 17.983 1.00 18.27 414 LYS B CA 1
ATOM 7818 C C . LYS B 1 414 ? 46.051 24.913 18.592 1.00 16.01 414 LYS B C 1
ATOM 7819 O O . LYS B 1 414 ? 46.545 23.942 18.022 1.00 15.57 414 LYS B O 1
ATOM 7825 N N . PRO B 1 415 ? 45.408 24.799 19.767 1.00 15.24 415 PRO B N 1
ATOM 7826 C CA . PRO B 1 415 ? 45.242 23.510 20.444 1.00 13.97 415 PRO B CA 1
ATOM 7827 C C . PRO B 1 415 ? 44.211 22.654 19.721 1.00 13.81 415 PRO B C 1
ATOM 7828 O O . PRO B 1 415 ? 43.113 23.116 19.412 1.00 13.81 415 PRO B O 1
ATOM 7832 N N . VAL B 1 416 ? 44.568 21.406 19.451 1.00 12.82 416 VAL B N 1
ATOM 7833 C CA . VAL B 1 416 ? 43.664 20.501 18.755 1.00 11.87 416 VAL B CA 1
ATOM 7834 C C . VAL B 1 416 ? 43.926 19.076 19.192 1.00 11.11 416 VAL B C 1
ATOM 7835 O O . VAL B 1 416 ? 44.762 18.816 20.053 1.00 10.67 416 VAL B O 1
ATOM 7839 N N . ILE B 1 417 ? 43.166 18.161 18.607 1.00 10.97 417 ILE B N 1
ATOM 7840 C CA . ILE B 1 417 ? 43.372 16.739 18.814 1.00 10.60 417 ILE B CA 1
ATOM 7841 C C . ILE B 1 417 ? 43.421 16.294 17.361 1.00 10.58 417 ILE B C 1
ATOM 7842 O O . ILE B 1 417 ? 42.481 16.535 16.598 1.00 10.99 417 ILE B O 1
ATOM 7847 N N . LYS B 1 418 ? 44.534 15.688 16.969 1.00 10.83 418 LYS B N 1
ATOM 7848 C CA . LYS B 1 418 ? 44.713 15.252 15.590 1.00 12.43 418 LYS B CA 1
ATOM 7849 C C . LYS B 1 418 ? 44.661 13.743 15.458 1.00 11.10 418 LYS B C 1
ATOM 7850 O O . LYS B 1 418 ? 44.850 13.017 16.431 1.00 11.39 418 LYS B O 1
ATOM 7856 N N . PRO B 1 419 ? 44.398 13.251 14.237 1.00 11.65 419 PRO B N 1
ATOM 7857 C CA . PRO B 1 419 ? 44.362 11.804 14.033 1.00 11.47 419 PRO B CA 1
ATOM 7858 C C . PRO B 1 419 ? 45.803 11.369 14.309 1.00 11.80 419 PRO B C 1
ATOM 7859 O O . PRO B 1 419 ? 46.740 12.112 14.006 1.00 10.94 419 PRO B O 1
ATOM 7863 N N . TYR B 1 420 ? 45.992 10.185 14.875 1.00 10.50 420 TYR B N 1
ATOM 7864 C CA . TYR B 1 420 ? 47.336 9.729 15.207 1.00 10.75 420 TYR B CA 1
ATOM 7865 C C . TYR B 1 420 ? 48.339 9.818 14.059 1.00 11.91 420 TYR B C 1
ATOM 7866 O O . TYR B 1 420 ? 49.512 10.125 14.280 1.00 12.72 420 TYR B O 1
ATOM 7875 N N . TYR B 1 421 ? 47.888 9.563 12.835 1.00 11.77 421 TYR B N 1
ATOM 7876 C CA . TYR B 1 421 ? 48.794 9.605 11.696 1.00 13.32 421 TYR B CA 1
ATOM 7877 C C . TYR B 1 421 ? 49.302 11.000 11.333 1.00 13.40 421 TYR B C 1
ATOM 7878 O O . TYR B 1 421 ? 50.094 11.146 10.400 1.00 15.51 421 TYR B O 1
ATOM 7887 N N . GLU B 1 422 ? 48.857 12.020 12.064 1.00 12.72 422 GLU B N 1
ATOM 7888 C CA . GLU B 1 422 ? 49.316 13.386 11.809 1.00 13.61 422 GLU B CA 1
ATOM 7889 C C . GLU B 1 422 ? 50.146 13.898 12.983 1.00 14.02 422 GLU B C 1
ATOM 7890 O O . GLU B 1 422 ? 50.654 15.019 12.953 1.00 15.71 422 GLU B O 1
ATOM 7896 N N . LEU B 1 423 ? 50.284 13.073 14.016 1.00 13.28 423 LEU B N 1
ATOM 7897 C CA . LEU B 1 423 ? 51.039 13.456 15.206 1.00 15.16 423 LEU B CA 1
ATOM 7898 C C . LEU B 1 423 ? 52.539 13.623 14.988 1.00 15.99 423 LEU B C 1
ATOM 7899 O O . LEU B 1 423 ? 53.161 12.859 14.251 1.00 16.00 423 LEU B O 1
ATOM 7904 N N . THR B 1 424 ? 53.115 14.629 15.639 1.00 16.87 424 THR B N 1
ATOM 7905 C CA . THR B 1 424 ? 54.552 14.858 15.555 1.00 17.60 424 THR B CA 1
ATOM 7906 C C . THR B 1 424 ? 55.106 14.333 16.873 1.00 17.99 424 THR B C 1
ATOM 7907 O O . THR B 1 424 ? 54.352 14.122 17.824 1.00 16.38 424 THR B O 1
ATOM 7911 N N . ASP B 1 425 ? 56.411 14.099 16.936 1.00 18.14 425 ASP B N 1
ATOM 7912 C CA . ASP B 1 425 ? 56.996 13.606 18.173 1.00 19.58 425 ASP B CA 1
ATOM 7913 C C . ASP B 1 425 ? 56.787 14.636 19.273 1.00 18.11 425 ASP B C 1
ATOM 7914 O O . ASP B 1 425 ? 56.572 14.283 20.431 1.00 16.84 425 ASP B O 1
ATOM 7919 N N . GLU B 1 426 ? 56.836 15.913 18.906 1.00 18.26 426 GLU B N 1
ATOM 7920 C CA . GLU B 1 426 ? 56.644 16.978 19.880 1.00 19.02 426 GLU B CA 1
ATOM 7921 C C . GLU B 1 426 ? 55.226 16.974 20.447 1.00 17.76 426 GLU B C 1
ATOM 7922 O O . GLU B 1 426 ? 55.036 17.200 21.642 1.00 17.79 426 GLU B O 1
ATOM 7928 N N . ASP B 1 427 ? 54.231 16.722 19.595 1.00 16.67 427 ASP B N 1
ATOM 7929 C CA . ASP B 1 427 ? 52.842 16.685 20.053 1.00 16.36 427 ASP B CA 1
ATOM 7930 C C . ASP B 1 427 ? 52.708 15.675 21.179 1.00 15.76 427 ASP B C 1
ATOM 7931 O O . ASP B 1 427 ? 52.114 15.952 22.221 1.00 16.63 427 ASP B O 1
ATOM 7936 N N . ILE B 1 428 ? 53.261 14.490 20.943 1.00 15.51 428 ILE B N 1
ATOM 7937 C CA . ILE B 1 428 ? 53.208 13.397 21.902 1.00 15.05 428 ILE B CA 1
ATOM 7938 C C . ILE B 1 428 ? 53.961 13.707 23.188 1.00 15.30 428 ILE B C 1
ATOM 7939 O O . ILE B 1 428 ? 53.453 13.466 24.285 1.00 14.71 428 ILE B O 1
ATOM 7944 N N . LYS B 1 429 ? 55.169 14.247 23.057 1.00 15.87 429 LYS B N 1
ATOM 7945 C CA . LYS B 1 429 ? 55.963 14.566 24.233 1.00 16.86 429 LYS B CA 1
ATOM 7946 C C . LYS B 1 429 ? 55.247 15.591 25.105 1.00 15.43 429 LYS B C 1
ATOM 7947 O O . LYS B 1 429 ? 55.222 15.460 26.329 1.00 15.39 429 LYS B O 1
ATOM 7953 N N . LYS B 1 430 ? 54.660 16.603 24.470 1.00 14.12 430 LYS B N 1
ATOM 7954 C CA . LYS B 1 430 ? 53.944 17.648 25.192 1.00 14.32 430 LYS B CA 1
ATOM 7955 C C . LYS B 1 430 ? 52.717 17.109 25.920 1.00 14.54 430 LYS B C 1
ATOM 7956 O O . LYS B 1 430 ? 52.398 17.560 27.021 1.00 14.76 430 LYS B O 1
ATOM 7962 N N . CYS B 1 431 ? 52.027 16.148 25.311 1.00 13.62 431 CYS B N 1
ATOM 7963 C CA . CYS B 1 431 ? 50.851 15.565 25.948 1.00 12.99 431 CYS B CA 1
ATOM 7964 C C . CYS B 1 431 ? 51.263 14.869 27.242 1.00 12.28 431 CYS B C 1
ATOM 7965 O O . CYS B 1 431 ? 50.593 14.994 28.264 1.00 12.30 431 CYS B O 1
ATOM 7968 N N . LEU B 1 432 ? 52.372 14.137 27.190 1.00 13.20 432 LEU B N 1
ATOM 7969 C CA . LEU B 1 432 ? 52.876 13.426 28.360 1.00 13.33 432 LEU B CA 1
ATOM 7970 C C . LEU B 1 432 ? 53.385 14.388 29.432 1.00 14.11 432 LEU B C 1
ATOM 7971 O O . LEU B 1 432 ? 53.125 14.198 30.619 1.00 14.24 432 LEU B O 1
ATOM 7976 N N . GLU B 1 433 ? 54.100 15.425 29.011 1.00 15.50 433 GLU B N 1
ATOM 7977 C CA . GLU B 1 433 ? 54.636 16.404 29.951 1.00 16.37 433 GLU B CA 1
ATOM 7978 C C . GLU B 1 433 ? 53.553 17.185 30.692 1.00 15.76 433 GLU B C 1
ATOM 7979 O O . GLU B 1 433 ? 53.760 17.622 31.826 1.00 15.63 433 GLU B O 1
ATOM 7985 N N . ALA B 1 434 ? 52.400 17.358 30.055 1.00 13.81 434 ALA B N 1
ATOM 7986 C CA . ALA B 1 434 ? 51.296 18.099 30.659 1.00 13.67 434 ALA B CA 1
ATOM 7987 C C . ALA B 1 434 ? 50.415 17.217 31.537 1.00 13.48 434 ALA B C 1
ATOM 7988 O O . ALA B 1 434 ? 49.409 17.674 32.082 1.00 14.03 434 ALA B O 1
ATOM 7990 N N . THR B 1 435 ? 50.804 15.956 31.685 1.00 12.45 435 THR B N 1
ATOM 7991 C CA . THR B 1 435 ? 50.033 15.014 32.483 1.00 13.05 435 THR B CA 1
ATOM 7992 C C . THR B 1 435 ? 50.793 14.492 33.699 1.00 14.00 435 THR B C 1
ATOM 7993 O O . THR B 1 435 ? 52.000 14.262 33.642 1.00 16.43 435 THR B O 1
ATOM 7997 N N . GLN B 1 436 ? 50.070 14.320 34.798 1.00 14.17 436 GLN B N 1
ATOM 7998 C CA . GLN B 1 436 ? 50.628 13.775 36.029 1.00 16.18 436 GLN B CA 1
ATOM 7999 C C . GLN B 1 436 ? 49.753 12.597 36.421 1.00 14.85 436 GLN B C 1
ATOM 8000 O O . GLN B 1 436 ? 48.530 12.672 36.324 1.00 15.61 436 GLN B O 1
ATOM 8006 N N . PHE B 1 437 ? 50.373 11.504 36.848 1.00 14.29 437 PHE B N 1
ATOM 8007 C CA . PHE B 1 437 ? 49.610 10.341 37.270 1.00 13.83 437 PHE B CA 1
ATOM 8008 C C . PHE B 1 437 ? 49.600 10.336 38.790 1.00 14.81 437 PHE B C 1
ATOM 8009 O O . PHE B 1 437 ? 50.650 10.326 39.435 1.00 14.49 437 PHE B O 1
ATOM 8017 N N . ARG B 1 438 ? 48.398 10.359 39.353 1.00 14.08 438 ARG B N 1
ATOM 8018 C CA . ARG B 1 438 ? 48.216 10.435 40.795 1.00 14.58 438 ARG B CA 1
ATOM 8019 C C . ARG B 1 438 ? 47.720 9.155 41.450 1.00 14.57 438 ARG B C 1
ATOM 8020 O O . ARG B 1 438 ? 46.833 8.483 40.927 1.00 15.04 438 ARG B O 1
ATOM 8028 N N . PRO B 1 439 ? 48.293 8.797 42.610 1.00 14.30 439 PRO B N 1
ATOM 8029 C CA . PRO B 1 439 ? 47.839 7.582 43.286 1.00 14.64 439 PRO B CA 1
ATOM 8030 C C . PRO B 1 439 ? 46.333 7.722 43.505 1.00 15.11 439 PRO B C 1
ATOM 8031 O O . PRO B 1 439 ? 45.870 8.745 44.008 1.00 15.74 439 PRO B O 1
ATOM 8035 N N . ALA B 1 440 ? 45.572 6.703 43.119 1.00 15.02 440 ALA B N 1
ATOM 8036 C CA . ALA B 1 440 ? 44.120 6.744 43.256 1.00 15.74 440 ALA B CA 1
ATOM 8037 C C . ALA B 1 440 ? 43.643 6.936 44.695 1.00 16.41 440 ALA B C 1
ATOM 8038 O O . ALA B 1 440 ? 44.289 6.487 45.643 1.00 16.24 440 ALA B O 1
ATOM 8040 N N . SER B 1 441 ? 42.509 7.614 44.845 1.00 18.08 441 SER B N 1
ATOM 8041 C CA . SER B 1 441 ? 41.923 7.858 46.160 1.00 19.36 441 SER B CA 1
ATOM 8042 C C . SER B 1 441 ? 41.389 6.522 46.663 1.00 20.08 441 SER B C 1
ATOM 8043 O O . SER B 1 441 ? 40.423 5.992 46.114 1.00 19.05 441 SER B O 1
ATOM 8046 N N . THR B 1 442 ? 42.010 5.981 47.706 1.00 20.41 442 THR B N 1
ATOM 8047 C CA . THR B 1 442 ? 41.593 4.690 48.238 1.00 21.73 442 THR B CA 1
ATOM 8048 C C . THR B 1 442 ? 40.218 4.668 48.897 1.00 22.96 442 THR B C 1
ATOM 8049 O O . THR B 1 442 ? 39.664 3.593 49.130 1.00 23.83 442 THR B O 1
ATOM 8053 N N . GLU B 1 443 ? 39.660 5.838 49.199 1.00 23.60 443 GLU B N 1
ATOM 8054 C CA . GLU B 1 443 ? 38.338 5.876 49.814 1.00 24.12 443 GLU B CA 1
ATOM 8055 C C . GLU B 1 443 ? 37.325 5.434 48.758 1.00 23.67 443 GLU B C 1
ATOM 8056 O O . GLU B 1 443 ? 36.273 4.880 49.081 1.00 22.88 443 GLU B O 1
ATOM 8062 N N . TYR B 1 444 ? 37.663 5.678 47.492 1.00 22.08 444 TYR B N 1
ATOM 8063 C CA . TYR B 1 444 ? 36.815 5.300 46.361 1.00 20.50 444 TYR B CA 1
ATOM 8064 C C . TYR B 1 444 ? 37.349 4.031 45.697 1.00 18.95 444 TYR B C 1
ATOM 8065 O O . TYR B 1 444 ? 36.590 3.112 45.386 1.00 19.55 444 TYR B O 1
ATOM 8074 N N . PHE B 1 445 ? 38.662 4.009 45.474 1.00 16.80 445 PHE B N 1
ATOM 8075 C CA . PHE B 1 445 ? 39.355 2.899 44.819 1.00 15.39 445 PHE B CA 1
ATOM 8076 C C . PHE B 1 445 ? 40.274 2.180 45.808 1.00 15.32 445 PHE B C 1
ATOM 8077 O O . PHE B 1 445 ? 41.479 2.425 45.844 1.00 15.32 445 PHE B O 1
ATOM 8085 N N . ARG B 1 446 ? 39.695 1.281 46.594 1.00 15.57 446 ARG B N 1
ATOM 8086 C CA . ARG B 1 446 ? 40.438 0.540 47.610 1.00 16.98 446 ARG B CA 1
ATOM 8087 C C . ARG B 1 446 ? 41.654 -0.231 47.114 1.00 16.57 446 ARG B C 1
ATOM 8088 O O . ARG B 1 446 ? 42.625 -0.405 47.853 1.00 17.05 446 ARG B O 1
ATOM 8096 N N . GLY B 1 447 ? 41.603 -0.692 45.868 1.00 15.74 447 GLY B N 1
ATOM 8097 C CA . GLY B 1 447 ? 42.707 -1.456 45.315 1.00 15.32 447 GLY B CA 1
ATOM 8098 C C . GLY B 1 447 ? 43.853 -0.647 44.739 1.00 15.13 447 GLY B C 1
ATOM 8099 O O . GLY B 1 447 ? 44.821 -1.217 44.236 1.00 15.45 447 GLY B O 1
ATOM 8100 N N . GLY B 1 448 ? 43.752 0.677 44.803 1.00 14.14 448 GLY B N 1
ATOM 8101 C CA . GLY B 1 448 ? 44.816 1.512 44.280 1.00 14.92 448 GLY B CA 1
ATOM 8102 C C . GLY B 1 448 ? 44.676 1.833 42.805 1.00 14.99 448 GLY B C 1
ATOM 8103 O O . GLY B 1 448 ? 43.587 1.742 42.238 1.00 14.23 448 GLY B O 1
ATOM 8104 N N . GLY B 1 449 ? 45.791 2.204 42.184 1.00 13.82 449 GLY B N 1
ATOM 8105 C CA . GLY B 1 449 ? 45.786 2.558 40.777 1.00 14.50 449 GLY B CA 1
ATOM 8106 C C . GLY B 1 449 ? 46.307 3.971 40.603 1.00 13.67 449 GLY B C 1
ATOM 8107 O O . GLY B 1 449 ? 46.765 4.587 41.565 1.00 14.73 449 GLY B O 1
ATOM 8108 N N . TYR B 1 450 ? 46.238 4.493 39.383 1.00 13.56 450 TYR B N 1
ATOM 8109 C CA . TYR B 1 450 ? 46.716 5.844 39.106 1.00 13.36 450 TYR B CA 1
ATOM 8110 C C . TYR B 1 450 ? 45.756 6.620 38.219 1.00 14.53 450 TYR B C 1
ATOM 8111 O O . TYR B 1 450 ? 45.425 6.179 37.119 1.00 14.76 450 TYR B O 1
ATOM 8120 N N . SER B 1 451 ? 45.314 7.776 38.706 1.00 12.64 451 SER B N 1
ATOM 8121 C CA . SER B 1 451 ? 44.390 8.613 37.950 1.00 12.99 451 SER B CA 1
ATOM 8122 C C . SER B 1 451 ? 45.137 9.623 37.085 1.00 13.46 451 SER B C 1
ATOM 8123 O O . SER B 1 451 ? 46.259 10.032 37.397 1.00 14.21 451 SER B O 1
ATOM 8126 N N . THR B 1 452 ? 44.496 10.027 35.994 1.00 12.16 452 THR B N 1
ATOM 8127 C CA . THR B 1 452 ? 45.078 10.969 35.051 1.00 12.29 452 THR B CA 1
ATOM 8128 C C . THR B 1 452 ? 44.734 12.412 35.388 1.00 11.93 452 THR B C 1
ATOM 8129 O O . THR B 1 452 ? 43.567 12.796 35.408 1.00 12.43 452 THR B O 1
ATOM 8133 N N . ASP B 1 453 ? 45.767 13.206 35.648 1.00 12.18 453 ASP B N 1
ATOM 8134 C CA . ASP B 1 453 ? 45.598 14.608 36.004 1.00 12.50 453 ASP B CA 1
ATOM 8135 C C . ASP B 1 453 ? 46.188 15.565 34.972 1.00 12.53 453 ASP B C 1
ATOM 8136 O O . ASP B 1 453 ? 47.400 15.612 34.774 1.00 12.77 453 ASP B O 1
ATOM 8141 N N . PHE B 1 454 ? 45.312 16.301 34.290 1.00 11.57 454 PHE B N 1
ATOM 8142 C CA . PHE B 1 454 ? 45.732 17.302 33.318 1.00 12.21 454 PHE B CA 1
ATOM 8143 C C . PHE B 1 454 ? 44.674 18.387 33.214 1.00 11.88 454 PHE B C 1
ATOM 8144 O O . PHE B 1 454 ? 43.603 18.278 33.815 1.00 12.05 454 PHE B O 1
ATOM 8152 N N . LEU B 1 455 ? 44.994 19.446 32.480 1.00 11.77 455 LEU B N 1
ATOM 8153 C CA . LEU B 1 455 ? 44.080 20.561 32.282 1.00 13.11 455 LEU B CA 1
ATOM 8154 C C . LEU B 1 455 ? 44.048 20.890 30.799 1.00 12.98 455 LEU B C 1
ATOM 8155 O O . LEU B 1 455 ? 45.040 21.350 30.235 1.00 14.33 455 LEU B O 1
ATOM 8160 N N . THR B 1 456 ? 42.906 20.648 30.165 1.00 12.39 456 THR B N 1
ATOM 8161 C CA . THR B 1 456 ? 42.771 20.912 28.739 1.00 12.58 456 THR B CA 1
ATOM 8162 C C . THR B 1 456 ? 43.002 22.383 28.420 1.00 11.98 456 THR B C 1
ATOM 8163 O O . THR B 1 456 ? 42.415 23.259 29.054 1.00 13.21 456 THR B O 1
ATOM 8167 N N . LYS B 1 457 ? 43.856 22.651 27.437 1.00 11.60 457 LYS B N 1
ATOM 8168 C CA . LYS B 1 457 ? 44.130 24.025 27.039 1.00 11.74 457 LYS B CA 1
ATOM 8169 C C . LYS B 1 457 ? 42.839 24.649 26.517 1.00 12.76 457 LYS B C 1
ATOM 8170 O O . LYS B 1 457 ? 42.015 23.966 25.901 1.00 12.41 457 LYS B O 1
ATOM 8176 N N . GLY B 1 458 ? 42.662 25.941 26.769 1.00 11.95 458 GLY B N 1
ATOM 8177 C CA . GLY B 1 458 ? 41.458 26.621 26.324 1.00 12.62 458 GLY B CA 1
ATOM 8178 C C . GLY B 1 458 ? 41.502 27.152 24.904 1.00 12.52 458 GLY B C 1
ATOM 8179 O O . GLY B 1 458 ? 42.558 27.174 24.267 1.00 13.39 458 GLY B O 1
ATOM 8180 N N . GLY B 1 459 ? 40.338 27.573 24.409 1.00 12.92 459 GLY B N 1
ATOM 8181 C CA . GLY B 1 459 ? 40.234 28.117 23.066 1.00 12.23 459 GLY B CA 1
ATOM 8182 C C . GLY B 1 459 ? 40.018 27.086 21.975 1.00 13.10 459 GLY B C 1
ATOM 8183 O O . GLY B 1 459 ? 39.937 27.430 20.796 1.00 14.33 459 GLY B O 1
ATOM 8184 N N . MET B 1 460 ? 39.916 25.821 22.366 1.00 12.29 460 MET B N 1
ATOM 8185 C CA . MET B 1 460 ? 39.735 24.738 21.407 1.00 12.16 460 MET B CA 1
ATOM 8186 C C . MET B 1 460 ? 38.271 24.435 21.102 1.00 11.47 460 MET B C 1
ATOM 8187 O O . MET B 1 460 ? 37.465 24.233 22.010 1.00 10.15 460 MET B O 1
ATOM 8192 N N . PRO B 1 461 ? 37.901 24.424 19.812 1.00 10.60 461 PRO B N 1
ATOM 8193 C CA . PRO B 1 461 ? 36.506 24.123 19.486 1.00 10.43 461 PRO B CA 1
ATOM 8194 C C . PRO B 1 461 ? 36.271 22.644 19.786 1.00 10.68 461 PRO B C 1
ATOM 8195 O O . PRO B 1 461 ? 37.106 21.804 19.455 1.00 9.92 461 PRO B O 1
ATOM 8199 N N . VAL B 1 462 ? 35.152 22.335 20.435 1.00 9.11 462 VAL B N 1
ATOM 8200 C CA . VAL B 1 462 ? 34.824 20.956 20.777 1.00 8.85 462 VAL B CA 1
ATOM 8201 C C . VAL B 1 462 ? 33.332 20.701 20.661 1.00 9.61 462 VAL B C 1
ATOM 8202 O O . VAL B 1 462 ? 32.536 21.630 20.524 1.00 7.91 462 VAL B O 1
ATOM 8206 N N . THR B 1 463 ? 32.966 19.427 20.700 1.00 8.56 463 THR B N 1
ATOM 8207 C CA . THR B 1 463 ? 31.570 19.029 20.633 1.00 9.27 463 THR B CA 1
ATOM 8208 C C . THR B 1 463 ? 31.366 17.923 21.649 1.00 9.01 463 THR B C 1
ATOM 8209 O O . THR B 1 463 ? 32.087 16.922 21.627 1.00 8.51 463 THR B O 1
ATOM 8213 N N . ILE B 1 464 ? 30.420 18.107 22.562 1.00 8.01 464 ILE B N 1
ATOM 8214 C CA . ILE B 1 464 ? 30.132 17.050 23.517 1.00 7.61 464 ILE B CA 1
ATOM 8215 C C . ILE B 1 464 ? 28.827 16.431 23.045 1.00 8.04 464 ILE B C 1
ATOM 8216 O O . ILE B 1 464 ? 27.984 17.107 22.451 1.00 8.05 464 ILE B O 1
ATOM 8221 N N . SER B 1 465 ? 28.668 15.139 23.279 1.00 8.17 465 SER B N 1
ATOM 8222 C CA . SER B 1 465 ? 27.450 14.473 22.859 1.00 8.49 465 SER B CA 1
ATOM 8223 C C . SER B 1 465 ? 27.159 13.301 23.772 1.00 8.71 465 SER B C 1
ATOM 8224 O O . SER B 1 465 ? 28.034 12.829 24.502 1.00 8.37 465 SER B O 1
ATOM 8227 N N . ARG B 1 466 ? 25.917 12.841 23.738 1.00 7.17 466 ARG B N 1
ATOM 8228 C CA . ARG B 1 466 ? 25.513 11.723 24.567 1.00 6.89 466 ARG B CA 1
ATOM 8229 C C . ARG B 1 466 ? 24.333 10.997 23.956 1.00 7.42 466 ARG B C 1
ATOM 8230 O O . ARG B 1 466 ? 23.345 11.618 23.552 1.00 7.96 466 ARG B O 1
ATOM 8238 N N . LEU B 1 467 ? 24.456 9.678 23.879 1.00 6.94 467 LEU B N 1
ATOM 8239 C CA . LEU B 1 467 ? 23.395 8.828 23.366 1.00 6.63 467 LEU B CA 1
ATOM 8240 C C . LEU B 1 467 ? 22.697 8.242 24.586 1.00 7.85 467 LEU B C 1
ATOM 8241 O O . LEU B 1 467 ? 23.355 7.780 25.526 1.00 7.40 467 LEU B O 1
ATOM 8246 N N . ASN B 1 468 ? 21.371 8.286 24.584 1.00 5.68 468 ASN B N 1
ATOM 8247 C CA . ASN B 1 468 ? 20.587 7.731 25.679 1.00 5.88 468 ASN B CA 1
ATOM 8248 C C . ASN B 1 468 ? 19.529 6.822 25.077 1.00 7.57 468 ASN B C 1
ATOM 8249 O O . ASN B 1 468 ? 19.194 6.949 23.900 1.00 8.04 468 ASN B O 1
ATOM 8254 N N . ILE B 1 469 ? 19.028 5.886 25.875 1.00 7.72 469 ILE B N 1
ATOM 8255 C CA . ILE B 1 469 ? 17.968 4.995 25.427 1.00 8.87 469 ILE B CA 1
ATOM 8256 C C . ILE B 1 469 ? 16.809 5.263 26.375 1.00 9.72 469 ILE B C 1
ATOM 8257 O O . ILE B 1 469 ? 16.918 5.079 27.589 1.00 11.83 469 ILE B O 1
ATOM 8262 N N . VAL B 1 470 ? 15.703 5.723 25.803 1.00 8.53 470 VAL B N 1
ATOM 8263 C CA . VAL B 1 470 ? 14.528 6.087 26.577 1.00 9.36 470 VAL B CA 1
ATOM 8264 C C . VAL B 1 470 ? 13.335 5.195 26.271 1.00 9.62 470 VAL B C 1
ATOM 8265 O O . VAL B 1 470 ? 12.964 5.016 25.114 1.00 10.62 470 VAL B O 1
ATOM 8269 N N . LYS B 1 471 ? 12.730 4.646 27.318 1.00 10.89 471 LYS B N 1
ATOM 8270 C CA . LYS B 1 471 ? 11.578 3.771 27.151 1.00 12.97 471 LYS B CA 1
ATOM 8271 C C . LYS B 1 471 ? 10.477 4.495 26.381 1.00 13.45 471 LYS B C 1
ATOM 8272 O O . LYS B 1 471 ? 10.141 5.642 26.685 1.00 14.84 471 LYS B O 1
ATOM 8278 N N . GLY B 1 472 ? 9.927 3.819 25.378 1.00 14.13 472 GLY B N 1
ATOM 8279 C CA . GLY B 1 472 ? 8.867 4.405 24.576 1.00 14.26 472 GLY B CA 1
ATOM 8280 C C . GLY B 1 472 ? 9.396 5.221 23.414 1.00 14.24 472 GLY B C 1
ATOM 8281 O O . GLY B 1 472 ? 8.624 5.760 22.618 1.00 14.85 472 GLY B O 1
ATOM 8282 N N . LEU B 1 473 ? 10.715 5.309 23.307 1.00 10.99 473 LEU B N 1
ATOM 8283 C CA . LEU B 1 473 ? 11.340 6.076 22.238 1.00 9.10 473 LEU B CA 1
ATOM 8284 C C . LEU B 1 473 ? 12.491 5.326 21.586 1.00 9.50 473 LEU B C 1
ATOM 8285 O O . LEU B 1 473 ? 12.596 5.278 20.362 1.00 10.55 473 LEU B O 1
ATOM 8290 N N . GLY B 1 474 ? 13.351 4.744 22.416 1.00 8.74 474 GLY B N 1
ATOM 8291 C CA . GLY B 1 474 ? 14.510 4.029 21.912 1.00 8.87 474 GLY B CA 1
ATOM 8292 C C . GLY B 1 474 ? 15.716 4.944 22.015 1.00 7.74 474 GLY B C 1
ATOM 8293 O O . GLY B 1 474 ? 15.749 5.808 22.887 1.00 8.28 474 GLY B O 1
ATOM 8294 N N . PRO B 1 475 ? 16.718 4.797 21.139 1.00 7.80 475 PRO B N 1
ATOM 8295 C CA . PRO B 1 475 ? 17.903 5.657 21.200 1.00 7.81 475 PRO B CA 1
ATOM 8296 C C . PRO B 1 475 ? 17.595 7.105 20.825 1.00 7.62 475 PRO B C 1
ATOM 8297 O O . PRO B 1 475 ? 16.752 7.373 19.973 1.00 7.76 475 PRO B O 1
ATOM 8301 N N . VAL B 1 476 ? 18.286 8.034 21.471 1.00 6.91 476 VAL B N 1
ATOM 8302 C CA . VAL B 1 476 ? 18.095 9.455 21.202 1.00 7.19 476 VAL B CA 1
ATOM 8303 C C . VAL B 1 476 ? 19.419 10.152 21.496 1.00 7.00 476 VAL B C 1
ATOM 8304 O O . VAL B 1 476 ? 20.066 9.885 22.512 1.00 7.26 476 VAL B O 1
ATOM 8308 N N . LEU B 1 477 ? 19.822 11.044 20.598 1.00 6.24 477 LEU B N 1
ATOM 8309 C CA . LEU B 1 477 ? 21.104 11.729 20.717 1.00 7.18 477 LEU B CA 1
ATOM 8310 C C . LEU B 1 477 ? 21.031 13.221 21.025 1.00 7.50 477 LEU B C 1
ATOM 8311 O O . LEU B 1 477 ? 20.198 13.934 20.466 1.00 8.40 477 LEU B O 1
ATOM 8316 N N . GLN B 1 478 ? 21.900 13.683 21.923 1.00 8.59 478 GLN B N 1
ATOM 8317 C CA . GLN B 1 478 ? 21.978 15.105 22.247 1.00 8.35 478 GLN B CA 1
ATOM 8318 C C . GLN B 1 478 ? 23.396 15.568 21.938 1.00 8.47 478 GLN B C 1
ATOM 8319 O O . GLN B 1 478 ? 24.369 14.823 22.126 1.00 7.61 478 GLN B O 1
ATOM 8325 N N . ILE B 1 479 ? 23.492 16.799 21.447 1.00 7.46 479 ILE B N 1
ATOM 8326 C CA . ILE B 1 479 ? 24.750 17.395 21.011 1.00 7.78 479 ILE B CA 1
ATOM 8327 C C . ILE B 1 479 ? 24.906 18.829 21.501 1.00 8.69 479 ILE B C 1
ATOM 8328 O O . ILE B 1 479 ? 23.934 19.576 21.560 1.00 8.98 479 ILE B O 1
ATOM 8333 N N . ALA B 1 480 ? 26.133 19.213 21.837 1.00 8.58 480 ALA B N 1
ATOM 8334 C CA . ALA B 1 480 ? 26.401 20.580 22.263 1.00 9.36 480 ALA B CA 1
ATOM 8335 C C . ALA B 1 480 ? 27.782 21.016 21.787 1.00 8.69 480 ALA B C 1
ATOM 8336 O O . ALA B 1 480 ? 28.797 20.602 22.348 1.00 8.16 480 ALA B O 1
ATOM 8338 N N . GLU B 1 481 ? 27.819 21.831 20.735 1.00 8.62 481 GLU B N 1
ATOM 8339 C CA . GLU B 1 481 ? 29.089 22.339 20.225 1.00 7.82 481 GLU B CA 1
ATOM 8340 C C . GLU B 1 481 ? 29.496 23.498 21.124 1.00 9.09 481 GLU B C 1
ATOM 8341 O O . GLU B 1 481 ? 28.644 24.162 21.716 1.00 10.44 481 GLU B O 1
ATOM 8347 N N . GLY B 1 482 ? 30.795 23.740 21.225 1.00 8.72 482 GLY B N 1
ATOM 8348 C CA . GLY B 1 482 ? 31.264 24.831 22.058 1.00 9.68 482 GLY B CA 1
ATOM 8349 C C . GLY B 1 482 ? 32.772 24.946 22.031 1.00 9.59 482 GLY B C 1
ATOM 8350 O O . GLY B 1 482 ? 33.416 24.583 21.045 1.00 9.26 482 GLY B O 1
ATOM 8351 N N . TYR B 1 483 ? 33.338 25.447 23.123 1.00 9.98 483 TYR B N 1
ATOM 8352 C CA . TYR B 1 483 ? 34.782 25.612 23.232 1.00 10.06 483 TYR B CA 1
ATOM 8353 C C . TYR B 1 483 ? 35.269 25.323 24.633 1.00 10.28 483 TYR B C 1
ATOM 8354 O O . TYR B 1 483 ? 34.505 25.382 25.600 1.00 11.61 483 TYR B O 1
ATOM 8363 N N . THR B 1 484 ? 36.553 25.004 24.734 1.00 10.78 484 THR B N 1
ATOM 8364 C CA . THR B 1 484 ? 37.168 24.793 26.031 1.00 10.71 484 THR B CA 1
ATOM 8365 C C . THR B 1 484 ? 37.626 26.205 26.380 1.00 10.79 484 THR B C 1
ATOM 8366 O O . THR B 1 484 ? 37.812 27.036 25.488 1.00 12.14 484 THR B O 1
ATOM 8370 N N . VAL B 1 485 ? 37.795 26.493 27.662 1.00 12.38 485 VAL B N 1
ATOM 8371 C CA . VAL B 1 485 ? 38.245 27.820 28.052 1.00 12.55 485 VAL B CA 1
ATOM 8372 C C . VAL B 1 485 ? 39.352 27.744 29.083 1.00 13.53 485 VAL B C 1
ATOM 8373 O O . VAL B 1 485 ? 39.535 26.716 29.738 1.00 12.95 485 VAL B O 1
ATOM 8377 N N . ASP B 1 486 ? 40.096 28.841 29.199 1.00 13.22 486 ASP B N 1
ATOM 8378 C CA . ASP B 1 486 ? 41.174 28.954 30.173 1.00 15.06 486 ASP B CA 1
ATOM 8379 C C . ASP B 1 486 ? 40.658 29.825 31.305 1.00 14.90 486 ASP B C 1
ATOM 8380 O O . ASP B 1 486 ? 39.935 30.793 31.070 1.00 17.14 486 ASP B O 1
ATOM 8385 N N . LEU B 1 487 ? 41.027 29.477 32.529 1.00 15.63 487 LEU B N 1
ATOM 8386 C CA . LEU B 1 487 ? 40.652 30.265 33.694 1.00 13.72 487 LEU B CA 1
ATOM 8387 C C . LEU B 1 487 ? 41.977 30.700 34.291 1.00 14.47 487 LEU B C 1
ATOM 8388 O O . LEU B 1 487 ? 42.997 30.047 34.072 1.00 13.80 487 LEU B O 1
ATOM 8393 N N . PRO B 1 488 ? 41.994 31.818 35.031 1.00 13.97 488 PRO B N 1
ATOM 8394 C CA . PRO B 1 488 ? 43.279 32.214 35.610 1.00 15.41 488 PRO B CA 1
ATOM 8395 C C . PRO B 1 488 ? 43.728 31.055 36.497 1.00 15.39 488 PRO B C 1
ATOM 8396 O O . PRO B 1 488 ? 42.900 30.411 37.140 1.00 15.91 488 PRO B O 1
ATOM 8400 N N . GLU B 1 489 ? 45.026 30.782 36.529 1.00 18.15 489 GLU B N 1
ATOM 8401 C CA . GLU B 1 489 ? 45.541 29.678 37.332 1.00 18.50 489 GLU B CA 1
ATOM 8402 C C . GLU B 1 489 ? 44.993 29.626 38.758 1.00 17.93 489 GLU B C 1
ATOM 8403 O O . GLU B 1 489 ? 44.607 28.559 39.237 1.00 16.57 489 GLU B O 1
ATOM 8409 N N . GLU B 1 490 ? 44.950 30.775 39.429 1.00 18.34 490 GLU B N 1
ATOM 8410 C CA . GLU B 1 490 ? 44.461 30.840 40.805 1.00 18.73 490 GLU B CA 1
ATOM 8411 C C . GLU B 1 490 ? 42.987 30.457 40.905 1.00 16.91 490 GLU B C 1
ATOM 8412 O O . GLU B 1 490 ? 42.555 29.867 41.895 1.00 16.65 490 GLU B O 1
ATOM 8418 N N . VAL B 1 491 ? 42.219 30.808 39.880 1.00 15.35 491 VAL B N 1
ATOM 8419 C CA . VAL B 1 491 ? 40.793 30.502 39.840 1.00 14.14 491 VAL B CA 1
ATOM 8420 C C . VAL B 1 491 ? 40.611 29.006 39.612 1.00 14.12 491 VAL B C 1
ATOM 8421 O O . VAL B 1 491 ? 39.869 28.342 40.336 1.00 12.61 491 VAL B O 1
ATOM 8425 N N . HIS B 1 492 ? 41.303 28.477 38.608 1.00 13.82 492 HIS B N 1
ATOM 8426 C CA . HIS B 1 492 ? 41.220 27.053 38.320 1.00 13.83 492 HIS B CA 1
ATOM 8427 C C . HIS B 1 492 ? 41.600 26.248 39.557 1.00 13.21 492 HIS B C 1
ATOM 8428 O O . HIS B 1 492 ? 40.914 25.294 39.920 1.00 12.34 492 HIS B O 1
ATOM 8435 N N . ASP B 1 493 ? 42.696 26.634 40.206 1.00 14.45 493 ASP B N 1
ATOM 8436 C CA . ASP B 1 493 ? 43.151 25.910 41.386 1.00 14.85 493 ASP B CA 1
ATOM 8437 C C . ASP B 1 493 ? 42.090 25.817 42.471 1.00 13.11 493 ASP B C 1
ATOM 8438 O O . ASP B 1 493 ? 41.895 24.756 43.058 1.00 13.85 493 ASP B O 1
ATOM 8443 N N . VAL B 1 494 ? 41.399 26.921 42.739 1.00 12.38 494 VAL B N 1
ATOM 8444 C CA . VAL B 1 494 ? 40.370 26.919 43.768 1.00 12.61 494 VAL B CA 1
ATOM 8445 C C . VAL B 1 494 ? 39.202 26.002 43.410 1.00 11.99 494 VAL B C 1
ATOM 8446 O O . VAL B 1 494 ? 38.786 25.175 44.220 1.00 12.93 494 VAL B O 1
ATOM 8450 N N . LEU B 1 495 ? 38.678 26.143 42.198 1.00 12.47 495 LEU B N 1
ATOM 8451 C CA . LEU B 1 495 ? 37.555 25.314 41.774 1.00 11.77 495 LEU B CA 1
ATOM 8452 C C . LEU B 1 495 ? 37.969 23.846 41.695 1.00 13.22 495 LEU B C 1
ATOM 8453 O O . LEU B 1 495 ? 37.206 22.953 42.056 1.00 14.28 495 LEU B O 1
ATOM 8458 N N . ASP B 1 496 ? 39.189 23.610 41.231 1.00 12.31 496 ASP B N 1
ATOM 8459 C CA . ASP B 1 496 ? 39.728 22.261 41.084 1.00 12.37 496 ASP B CA 1
ATOM 8460 C C . ASP B 1 496 ? 39.950 21.547 42.421 1.00 13.68 496 ASP B C 1
ATOM 8461 O O . ASP B 1 496 ? 39.545 20.395 42.594 1.00 12.67 496 ASP B O 1
ATOM 8466 N N . LYS B 1 497 ? 40.576 22.234 43.372 1.00 13.40 497 LYS B N 1
ATOM 8467 C CA . LYS B 1 497 ? 40.858 21.642 44.680 1.00 14.74 497 LYS B CA 1
ATOM 8468 C C . LYS B 1 497 ? 39.631 21.177 45.461 1.00 13.28 497 LYS B C 1
ATOM 8469 O O . LYS B 1 497 ? 39.708 20.201 46.208 1.00 13.42 497 LYS B O 1
ATOM 8475 N N . ARG B 1 498 ? 38.506 21.868 45.298 1.00 12.55 498 ARG B N 1
ATOM 8476 C CA . ARG B 1 498 ? 37.287 21.498 46.016 1.00 12.02 498 ARG B CA 1
ATOM 8477 C C . ARG B 1 498 ? 36.416 20.498 45.260 1.00 12.07 498 ARG B C 1
ATOM 8478 O O . ARG B 1 498 ? 35.313 20.177 45.699 1.00 11.86 498 ARG B O 1
ATOM 8486 N N . THR B 1 499 ? 36.911 20.007 44.129 1.00 11.82 499 THR B N 1
ATOM 8487 C CA . THR B 1 499 ? 36.159 19.041 43.336 1.00 11.87 499 THR B CA 1
ATOM 8488 C C . THR B 1 499 ? 36.894 17.694 43.351 1.00 12.61 499 THR B C 1
ATOM 8489 O O . THR B 1 499 ? 36.601 16.841 44.187 1.00 13.08 499 THR B O 1
ATOM 8493 N N . ASP B 1 500 ? 37.840 17.509 42.436 1.00 12.05 500 ASP B N 1
ATOM 8494 C CA . ASP B 1 500 ? 38.642 16.283 42.367 1.00 13.09 500 ASP B CA 1
ATOM 8495 C C . ASP B 1 500 ? 39.910 16.582 41.571 1.00 13.19 500 ASP B C 1
ATOM 8496 O O . ASP B 1 500 ? 40.026 16.227 40.397 1.00 13.72 500 ASP B O 1
ATOM 8501 N N . PRO B 1 501 ? 40.891 17.234 42.216 1.00 13.30 501 PRO B N 1
ATOM 8502 C CA . PRO B 1 501 ? 42.165 17.610 41.598 1.00 13.07 501 PRO B CA 1
ATOM 8503 C C . PRO B 1 501 ? 43.054 16.490 41.057 1.00 12.67 501 PRO B C 1
ATOM 8504 O O . PRO B 1 501 ? 44.018 16.765 40.346 1.00 15.19 501 PRO B O 1
ATOM 8508 N N . THR B 1 502 ? 42.747 15.238 41.381 1.00 13.62 502 THR B N 1
ATOM 8509 C CA . THR B 1 502 ? 43.565 14.138 40.873 1.00 13.63 502 THR B CA 1
ATOM 8510 C C . THR B 1 502 ? 42.979 13.584 39.575 1.00 13.68 502 THR B C 1
ATOM 8511 O O . THR B 1 502 ? 43.526 12.652 38.985 1.00 14.17 502 THR B O 1
ATOM 8515 N N . TRP B 1 503 ? 41.872 14.175 39.132 1.00 12.95 503 TRP B N 1
ATOM 8516 C CA . TRP B 1 503 ? 41.203 13.755 37.902 1.00 12.90 503 TRP B CA 1
ATOM 8517 C C . TRP B 1 503 ? 41.429 14.800 36.800 1.00 12.88 503 TRP B C 1
ATOM 8518 O O . TRP B 1 503 ? 41.831 15.928 37.083 1.00 13.78 503 TRP B O 1
ATOM 8529 N N . PRO B 1 504 ? 41.174 14.436 35.528 1.00 12.43 504 PRO B N 1
ATOM 8530 C CA . PRO B 1 504 ? 41.363 15.339 34.385 1.00 12.28 504 PRO B CA 1
ATOM 8531 C C . PRO B 1 504 ? 40.266 16.386 34.183 1.00 12.60 504 PRO B C 1
ATOM 8532 O O . PRO B 1 504 ? 39.084 16.053 34.130 1.00 13.32 504 PRO B O 1
ATOM 8536 N N . THR B 1 505 ? 40.674 17.645 34.041 1.00 11.09 505 THR B N 1
ATOM 8537 C CA . THR B 1 505 ? 39.733 18.751 33.872 1.00 11.21 505 THR B CA 1
ATOM 8538 C C . THR B 1 505 ? 39.673 19.411 32.501 1.00 10.85 505 THR B C 1
ATOM 8539 O O . THR B 1 505 ? 40.696 19.689 31.872 1.00 10.93 505 THR B O 1
ATOM 8543 N N . THR B 1 506 ? 38.444 19.663 32.060 1.00 10.86 506 THR B N 1
ATOM 8544 C CA . THR B 1 506 ? 38.176 20.363 30.811 1.00 9.89 506 THR B CA 1
ATOM 8545 C C . THR B 1 506 ? 37.099 21.383 31.165 1.00 9.70 506 THR B C 1
ATOM 8546 O O . THR B 1 506 ? 36.038 21.011 31.662 1.00 11.91 506 THR B O 1
ATOM 8550 N N . TRP B 1 507 ? 37.379 22.666 30.948 1.00 10.06 507 TRP B N 1
ATOM 8551 C CA . TRP B 1 507 ? 36.390 23.704 31.223 1.00 10.48 507 TRP B CA 1
ATOM 8552 C C . TRP B 1 507 ? 35.676 23.962 29.902 1.00 11.06 507 TRP B C 1
ATOM 8553 O O . TRP B 1 507 ? 36.286 24.405 28.931 1.00 11.67 507 TRP B O 1
ATOM 8564 N N . PHE B 1 508 ? 34.376 23.685 29.884 1.00 11.21 508 PHE B N 1
ATOM 8565 C CA . PHE B 1 508 ? 33.566 23.798 28.674 1.00 11.09 508 PHE B CA 1
ATOM 8566 C C . PHE B 1 508 ? 32.486 24.873 28.677 1.00 9.84 508 PHE B C 1
ATOM 8567 O O . PHE B 1 508 ? 31.806 25.090 29.676 1.00 10.79 508 PHE B O 1
ATOM 8575 N N . VAL B 1 509 ? 32.342 25.544 27.539 1.00 10.80 509 VAL B N 1
ATOM 8576 C CA . VAL B 1 509 ? 31.307 26.553 27.365 1.00 10.59 509 VAL B CA 1
ATOM 8577 C C . VAL B 1 509 ? 30.569 26.201 26.080 1.00 10.19 509 VAL B C 1
ATOM 8578 O O . VAL B 1 509 ? 31.157 26.177 25.000 1.00 10.45 509 VAL B O 1
ATOM 8582 N N . PRO B 1 510 ? 29.270 25.896 26.188 1.00 10.78 510 PRO B N 1
ATOM 8583 C CA . PRO B 1 510 ? 28.483 25.547 25.005 1.00 10.80 510 PRO B CA 1
ATOM 8584 C C . PRO B 1 510 ? 28.028 26.787 24.248 1.00 11.63 510 PRO B C 1
ATOM 8585 O O . PRO B 1 510 ? 27.809 27.843 24.850 1.00 10.89 510 PRO B O 1
ATOM 8589 N N . ASN B 1 511 ? 27.907 26.670 22.929 1.00 9.75 511 ASN B N 1
ATOM 8590 C CA . ASN B 1 511 ? 27.421 27.788 22.131 1.00 10.74 511 ASN B CA 1
ATOM 8591 C C . ASN B 1 511 ? 25.950 27.952 22.493 1.00 11.41 511 ASN B C 1
ATOM 8592 O O . ASN B 1 511 ? 25.224 26.962 22.615 1.00 10.92 511 ASN B O 1
ATOM 8597 N N . LEU B 1 512 ? 25.509 29.193 22.665 1.00 11.56 512 LEU B N 1
ATOM 8598 C CA . LEU B 1 512 ? 24.120 29.455 23.016 1.00 12.13 512 LEU B CA 1
ATOM 8599 C C . LEU B 1 512 ? 23.324 29.947 21.813 1.00 13.37 512 LEU B C 1
ATOM 8600 O O . LEU B 1 512 ? 23.876 30.549 20.892 1.00 12.88 512 LEU B O 1
ATOM 8605 N N . THR B 1 513 ? 22.022 29.684 21.832 1.00 14.37 513 THR B N 1
ATOM 8606 C CA . THR B 1 513 ? 21.136 30.080 20.744 1.00 17.04 513 THR B CA 1
ATOM 8607 C C . THR B 1 513 ? 20.003 30.963 21.257 1.00 19.46 513 THR B C 1
ATOM 8608 O O . THR B 1 513 ? 19.247 31.530 20.469 1.00 22.01 513 THR B O 1
ATOM 8612 N N . GLY B 1 514 ? 19.882 31.065 22.576 1.00 20.34 514 GLY B N 1
ATOM 8613 C CA . GLY B 1 514 ? 18.823 31.869 23.157 1.00 23.53 514 GLY B CA 1
ATOM 8614 C C . GLY B 1 514 ? 17.469 31.211 22.968 1.00 25.53 514 GLY B C 1
ATOM 8615 O O . GLY B 1 514 ? 16.432 31.860 23.097 1.00 27.16 514 GLY B O 1
ATOM 8616 N N . GLU B 1 515 ? 17.481 29.918 22.658 1.00 26.39 515 GLU B N 1
ATOM 8617 C CA . GLU B 1 515 ? 16.251 29.161 22.445 1.00 27.27 515 GLU B CA 1
ATOM 8618 C C . GLU B 1 515 ? 16.452 27.702 22.847 1.00 26.00 515 GLU B C 1
ATOM 8619 O O . GLU B 1 515 ? 17.576 27.267 23.090 1.00 23.22 515 GLU B O 1
ATOM 8625 N N . GLY B 1 516 ? 15.356 26.951 22.909 1.00 24.63 516 GLY B N 1
ATOM 8626 C CA . GLY B 1 516 ? 15.442 25.550 23.281 1.00 22.42 516 GLY B CA 1
ATOM 8627 C C . GLY B 1 516 ? 16.178 25.330 24.589 1.00 19.30 516 GLY B C 1
ATOM 8628 O O . GLY B 1 516 ? 15.915 26.006 25.578 1.00 19.42 516 GLY B O 1
ATOM 8629 N N . ALA B 1 517 ? 17.105 24.377 24.588 1.00 15.46 517 ALA B N 1
ATOM 8630 C CA . ALA B 1 517 ? 17.890 24.050 25.772 1.00 12.57 517 ALA B CA 1
ATOM 8631 C C . ALA B 1 517 ? 19.192 24.839 25.773 1.00 11.42 517 ALA B C 1
ATOM 8632 O O . ALA B 1 517 ? 20.083 24.584 26.584 1.00 11.45 517 ALA B O 1
ATOM 8634 N N . PHE B 1 518 ? 19.297 25.803 24.864 1.00 10.64 518 PHE B N 1
ATOM 8635 C CA . PHE B 1 518 ? 20.505 26.606 24.758 1.00 10.34 518 PHE B CA 1
ATOM 8636 C C . PHE B 1 518 ? 20.279 28.093 25.019 1.00 11.02 518 PHE B C 1
ATOM 8637 O O . PHE B 1 518 ? 20.944 28.949 24.431 1.00 10.49 518 PHE B O 1
ATOM 8645 N N . LYS B 1 519 ? 19.339 28.383 25.912 1.00 11.85 519 LYS B N 1
ATOM 8646 C CA . LYS B 1 519 ? 19.025 29.757 26.294 1.00 13.65 519 LYS B CA 1
ATOM 8647 C C . LYS B 1 519 ? 20.162 30.300 27.155 1.00 13.03 519 LYS B C 1
ATOM 8648 O O . LYS B 1 519 ? 20.495 31.484 27.101 1.00 12.97 519 LYS B O 1
ATOM 8654 N N . ASP B 1 520 ? 20.746 29.420 27.961 1.00 13.01 520 ASP B N 1
ATOM 8655 C CA . ASP B 1 520 ? 21.854 29.785 28.833 1.00 11.96 520 ASP B CA 1
ATOM 8656 C C . ASP B 1 520 ? 22.670 28.534 29.140 1.00 12.19 520 ASP B C 1
ATOM 8657 O O . ASP B 1 520 ? 22.241 27.423 28.833 1.00 10.51 520 ASP B O 1
ATOM 8662 N N . VAL B 1 521 ? 23.850 28.711 29.726 1.00 11.03 521 VAL B N 1
ATOM 8663 C CA . VAL B 1 521 ? 24.710 27.577 30.040 1.00 10.50 521 VAL B CA 1
ATOM 8664 C C . VAL B 1 521 ? 24.047 26.619 31.027 1.00 10.55 521 VAL B C 1
ATOM 8665 O O . VAL B 1 521 ? 24.194 25.399 30.908 1.00 10.73 521 VAL B O 1
ATOM 8669 N N . TYR B 1 522 ? 23.309 27.166 31.991 1.00 10.33 522 TYR B N 1
ATOM 8670 C CA . TYR B 1 522 ? 22.616 26.337 32.975 1.00 10.57 522 TYR B CA 1
ATOM 8671 C C . TYR B 1 522 ? 21.682 25.348 32.285 1.00 11.48 522 TYR B C 1
ATOM 8672 O O . TYR B 1 522 ? 21.643 24.170 32.635 1.00 12.27 522 TYR B O 1
ATOM 8681 N N . SER B 1 523 ? 20.923 25.841 31.309 1.00 11.47 523 SER B N 1
ATOM 8682 C CA . SER B 1 523 ? 19.964 25.007 30.587 1.00 10.59 523 SER B CA 1
ATOM 8683 C C . SER B 1 523 ? 20.612 23.853 29.847 1.00 9.82 523 SER B C 1
ATOM 8684 O O . SER B 1 523 ? 20.017 22.786 29.720 1.00 9.82 523 SER B O 1
ATOM 8687 N N . VAL B 1 524 ? 21.824 24.062 29.351 1.00 9.91 524 VAL B N 1
ATOM 8688 C CA . VAL B 1 524 ? 22.513 22.999 28.640 1.00 9.87 524 VAL B CA 1
ATOM 8689 C C . VAL B 1 524 ? 22.777 21.844 29.602 1.00 10.24 524 VAL B C 1
ATOM 8690 O O . VAL B 1 524 ? 22.514 20.686 29.283 1.00 11.52 524 VAL B O 1
ATOM 8694 N N . MET B 1 525 ? 23.280 22.150 30.793 1.00 11.77 525 MET B N 1
ATOM 8695 C CA . MET B 1 525 ? 23.534 21.083 31.744 1.00 11.74 525 MET B CA 1
ATOM 8696 C C . MET B 1 525 ? 22.246 20.503 32.316 1.00 10.79 525 MET B C 1
ATOM 8697 O O . MET B 1 525 ? 22.124 19.288 32.475 1.00 11.33 525 MET B O 1
ATOM 8702 N N . ASN B 1 526 ? 21.284 21.368 32.620 1.00 10.00 526 ASN B N 1
ATOM 8703 C CA . ASN B 1 526 ? 20.023 20.913 33.190 1.00 9.99 526 ASN B CA 1
ATOM 8704 C C . ASN B 1 526 ? 19.307 19.952 32.246 1.00 10.12 526 ASN B C 1
ATOM 8705 O O . ASN B 1 526 ? 18.536 19.096 32.686 1.00 11.34 526 ASN B O 1
ATOM 8710 N N . ASN B 1 527 ? 19.580 20.089 30.951 1.00 9.03 527 ASN B N 1
ATOM 8711 C CA . ASN B 1 527 ? 18.960 19.234 29.947 1.00 9.15 527 ASN B CA 1
ATOM 8712 C C . ASN B 1 527 ? 19.811 18.046 29.520 1.00 9.76 527 ASN B C 1
ATOM 8713 O O . ASN B 1 527 ? 19.394 17.270 28.662 1.00 10.01 527 ASN B O 1
ATOM 8718 N N . TRP B 1 528 ? 21.000 17.894 30.095 1.00 9.14 528 TRP B N 1
ATOM 8719 C CA . TRP B 1 528 ? 21.821 16.747 29.719 1.00 8.93 528 TRP B CA 1
ATOM 8720 C C . TRP B 1 528 ? 21.124 15.519 30.312 1.00 9.99 528 TRP B C 1
ATOM 8721 O O . TRP B 1 528 ? 20.705 15.537 31.470 1.00 11.84 528 TRP B O 1
ATOM 8732 N N . GLY B 1 529 ? 20.995 14.463 29.510 1.00 10.25 529 GLY B N 1
ATOM 8733 C CA . GLY B 1 529 ? 20.283 13.270 29.942 1.00 10.04 529 GLY B CA 1
ATOM 8734 C C . GLY B 1 529 ? 21.014 12.160 30.669 1.00 9.21 529 GLY B C 1
ATOM 8735 O O . GLY B 1 529 ? 20.439 11.095 30.907 1.00 10.61 529 GLY B O 1
ATOM 8736 N N . ALA B 1 530 ? 22.269 12.396 31.027 1.00 8.89 530 ALA B N 1
ATOM 8737 C CA . ALA B 1 530 ? 23.048 11.394 31.743 1.00 9.35 530 ALA B CA 1
ATOM 8738 C C . ALA B 1 530 ? 24.178 12.087 32.481 1.00 9.23 530 ALA B C 1
ATOM 8739 O O . ALA B 1 530 ? 24.397 13.285 32.307 1.00 10.85 530 ALA B O 1
ATOM 8741 N N . ASN B 1 531 ? 24.894 11.331 33.306 1.00 9.33 531 ASN B N 1
ATOM 8742 C CA . ASN B 1 531 ? 25.998 11.891 34.070 1.00 10.76 531 ASN B CA 1
ATOM 8743 C C . ASN B 1 531 ? 27.291 11.938 33.256 1.00 10.85 531 ASN B C 1
ATOM 8744 O O . ASN B 1 531 ? 28.267 12.569 33.662 1.00 10.77 531 ASN B O 1
ATOM 8749 N N . HIS B 1 532 ? 27.280 11.290 32.095 1.00 9.88 532 HIS B N 1
ATOM 8750 C CA . HIS B 1 532 ? 28.453 11.234 31.229 1.00 9.96 532 HIS B CA 1
ATOM 8751 C C . HIS B 1 532 ? 28.237 11.860 29.855 1.00 9.43 532 HIS B C 1
ATOM 8752 O O . HIS B 1 532 ? 27.108 12.066 29.416 1.00 9.04 532 HIS B O 1
ATOM 8759 N N . CYS B 1 533 ? 29.344 12.160 29.186 1.00 8.90 533 CYS B N 1
ATOM 8760 C CA . CYS B 1 533 ? 29.308 12.696 27.836 1.00 8.34 533 CYS B CA 1
ATOM 8761 C C . CYS B 1 533 ? 30.625 12.332 27.173 1.00 8.35 533 CYS B C 1
ATOM 8762 O O . CYS B 1 533 ? 31.553 11.850 27.829 1.00 7.81 533 CYS B O 1
ATOM 8765 N N . SER B 1 534 ? 30.689 12.545 25.866 1.00 7.85 534 SER B N 1
ATOM 8766 C CA . SER B 1 534 ? 31.896 12.285 25.105 1.00 8.65 534 SER B CA 1
ATOM 8767 C C . SER B 1 534 ? 32.302 13.611 24.478 1.00 9.00 534 SER B C 1
ATOM 8768 O O . SER B 1 534 ? 31.453 14.340 23.964 1.00 9.63 534 SER B O 1
ATOM 8771 N N . ILE B 1 535 ? 33.592 13.928 24.531 1.00 8.14 535 ILE B N 1
ATOM 8772 C CA . ILE B 1 535 ? 34.094 15.166 23.952 1.00 8.36 535 ILE B CA 1
ATOM 8773 C C . ILE B 1 535 ? 34.965 14.889 22.735 1.00 8.55 535 ILE B C 1
ATOM 8774 O O . ILE B 1 535 ? 35.880 14.066 22.794 1.00 8.60 535 ILE B O 1
ATOM 8779 N N . SER B 1 536 ? 34.678 15.577 21.636 1.00 7.90 536 SER B N 1
ATOM 8780 C CA . SER B 1 536 ? 35.486 15.444 20.436 1.00 9.22 536 SER B CA 1
ATOM 8781 C C . SER B 1 536 ? 36.017 16.817 20.063 1.00 8.96 536 SER B C 1
ATOM 8782 O O . SER B 1 536 ? 35.342 17.832 20.264 1.00 8.74 536 SER B O 1
ATOM 8785 N N . TYR B 1 537 ? 37.235 16.854 19.538 1.00 8.81 537 TYR B N 1
ATOM 8786 C CA . TYR B 1 537 ? 37.787 18.114 19.084 1.00 10.03 537 TYR B CA 1
ATOM 8787 C C . TYR B 1 537 ? 36.991 18.494 17.843 1.00 10.35 537 TYR B C 1
ATOM 8788 O O . TYR B 1 537 ? 36.565 17.619 17.077 1.00 9.16 537 TYR B O 1
ATOM 8797 N N . GLY B 1 538 ? 36.793 19.796 17.660 1.00 8.57 538 GLY B N 1
ATOM 8798 C CA . GLY B 1 538 ? 36.079 20.301 16.503 1.00 9.01 538 GLY B CA 1
ATOM 8799 C C . GLY B 1 538 ? 34.583 20.449 16.679 1.00 8.89 538 GLY B C 1
ATOM 8800 O O . GLY B 1 538 ? 34.012 20.000 17.673 1.00 8.87 538 GLY B O 1
ATOM 8801 N N . HIS B 1 539 ? 33.954 21.108 15.711 1.00 8.38 539 HIS B N 1
ATOM 8802 C CA . HIS B 1 539 ? 32.512 21.292 15.720 1.00 8.20 539 HIS B CA 1
ATOM 8803 C C . HIS B 1 539 ? 31.989 20.279 14.716 1.00 7.73 539 HIS B C 1
ATOM 8804 O O . HIS B 1 539 ? 31.937 20.534 13.511 1.00 9.92 539 HIS B O 1
ATOM 8811 N N . ILE B 1 540 ? 31.629 19.112 15.237 1.00 7.35 540 ILE B N 1
ATOM 8812 C CA . ILE B 1 540 ? 31.151 18.010 14.417 1.00 8.19 540 ILE B CA 1
ATOM 8813 C C . ILE B 1 540 ? 29.659 17.750 14.568 1.00 7.49 540 ILE B C 1
ATOM 8814 O O . ILE B 1 540 ? 29.174 16.675 14.216 1.00 8.86 540 ILE B O 1
ATOM 8819 N N . GLY B 1 541 ? 28.935 18.738 15.088 1.00 7.14 541 GLY B N 1
ATOM 8820 C CA . GLY B 1 541 ? 27.503 18.590 15.275 1.00 8.36 541 GLY B CA 1
ATOM 8821 C C . GLY B 1 541 ? 26.743 18.287 13.995 1.00 7.98 541 GLY B C 1
ATOM 8822 O O . GLY B 1 541 ? 25.843 17.446 13.987 1.00 7.58 541 GLY B O 1
ATOM 8823 N N . ALA B 1 542 ? 27.088 18.971 12.909 1.00 8.00 542 ALA B N 1
ATOM 8824 C CA . ALA B 1 542 ? 26.406 18.734 11.642 1.00 7.77 542 ALA B CA 1
ATOM 8825 C C . ALA B 1 542 ? 26.673 17.310 11.165 1.00 8.33 542 ALA B C 1
ATOM 8826 O O . ALA B 1 542 ? 25.770 16.640 10.658 1.00 8.15 542 ALA B O 1
ATOM 8828 N N . ASP B 1 543 ? 27.910 16.850 11.332 1.00 7.82 543 ASP B N 1
ATOM 8829 C CA . ASP B 1 543 ? 28.273 15.497 10.930 1.00 8.00 543 ASP B CA 1
ATOM 8830 C C . ASP B 1 543 ? 27.484 14.484 11.752 1.00 8.01 543 ASP B C 1
ATOM 8831 O O . ASP B 1 543 ? 26.971 13.504 11.213 1.00 8.31 543 ASP B O 1
ATOM 8836 N N . LEU B 1 544 ? 27.399 14.724 13.059 1.00 7.46 544 LEU B N 1
ATOM 8837 C CA . LEU B 1 544 ? 26.665 13.843 13.962 1.00 7.76 544 LEU B CA 1
ATOM 8838 C C . LEU B 1 544 ? 25.181 13.792 13.612 1.00 7.82 544 LEU B C 1
ATOM 8839 O O . LEU B 1 544 ? 24.562 12.734 13.689 1.00 8.31 544 LEU B O 1
ATOM 8844 N N . ILE B 1 545 ? 24.614 14.934 13.230 1.00 7.37 545 ILE B N 1
ATOM 8845 C CA . ILE B 1 545 ? 23.204 14.992 12.860 1.00 7.23 545 ILE B CA 1
ATOM 8846 C C . ILE B 1 545 ? 22.957 14.152 11.612 1.00 6.85 545 ILE B C 1
ATOM 8847 O O . ILE B 1 545 ? 21.969 13.420 11.528 1.00 7.11 545 ILE B O 1
ATOM 8852 N N . THR B 1 546 ? 23.857 14.251 10.643 1.00 6.52 546 THR B N 1
ATOM 8853 C CA . THR B 1 546 ? 23.707 13.473 9.423 1.00 6.67 546 THR B CA 1
ATOM 8854 C C . THR B 1 546 ? 23.813 11.986 9.765 1.00 6.92 546 THR B C 1
ATOM 8855 O O . THR B 1 546 ? 23.004 11.174 9.310 1.00 7.87 546 THR B O 1
ATOM 8859 N N . LEU B 1 547 ? 24.801 11.634 10.582 1.00 7.32 547 LEU B N 1
ATOM 8860 C CA . LEU B 1 547 ? 24.991 10.244 10.992 1.00 6.94 547 LEU B CA 1
ATOM 8861 C C . LEU B 1 547 ? 23.760 9.723 11.731 1.00 6.73 547 LEU B C 1
ATOM 8862 O O . LEU B 1 547 ? 23.295 8.611 11.480 1.00 6.68 547 LEU B O 1
ATOM 8867 N N . ALA B 1 548 ? 23.232 10.532 12.643 1.00 5.54 548 ALA B N 1
ATOM 8868 C CA . ALA B 1 548 ? 22.056 10.132 13.405 1.00 6.00 548 ALA B CA 1
ATOM 8869 C C . ALA B 1 548 ? 20.867 9.854 12.486 1.00 6.33 548 ALA B C 1
ATOM 8870 O O . ALA B 1 548 ? 20.118 8.899 12.707 1.00 6.04 548 ALA B O 1
ATOM 8872 N N . SER B 1 549 ? 20.686 10.682 11.457 1.00 5.96 549 SER B N 1
ATOM 8873 C CA . SER B 1 549 ? 19.561 10.475 10.551 1.00 6.55 549 SER B CA 1
ATOM 8874 C C . SER B 1 549 ? 19.712 9.175 9.762 1.00 7.16 549 SER B C 1
ATOM 8875 O O . SER B 1 549 ? 18.727 8.487 9.504 1.00 7.72 549 SER B O 1
ATOM 8878 N N . ILE B 1 550 ? 20.939 8.821 9.389 1.00 6.85 550 ILE B N 1
ATOM 8879 C CA . ILE B 1 550 ? 21.154 7.572 8.661 1.00 6.93 550 ILE B CA 1
ATOM 8880 C C . ILE B 1 550 ? 20.765 6.400 9.565 1.00 6.85 550 ILE B C 1
ATOM 8881 O O . ILE B 1 550 ? 20.197 5.403 9.105 1.00 7.49 550 ILE B O 1
ATOM 8886 N N . LEU B 1 551 ? 21.057 6.541 10.855 1.00 6.65 551 LEU B N 1
ATOM 8887 C CA . LEU B 1 551 ? 20.756 5.513 11.848 1.00 6.55 551 LEU B CA 1
ATOM 8888 C C . LEU B 1 551 ? 19.322 5.563 12.379 1.00 8.53 551 LEU B C 1
ATOM 8889 O O . LEU B 1 551 ? 18.926 4.713 13.176 1.00 8.27 551 LEU B O 1
ATOM 8894 N N . ARG B 1 552 ? 18.546 6.548 11.932 1.00 8.08 552 ARG B N 1
ATOM 8895 C CA . ARG B 1 552 ? 17.168 6.712 12.389 1.00 9.34 552 ARG B CA 1
ATOM 8896 C C . ARG B 1 552 ? 17.094 6.984 13.894 1.00 8.32 552 ARG B C 1
ATOM 8897 O O . ARG B 1 552 ? 16.163 6.549 14.576 1.00 8.50 552 ARG B O 1
ATOM 8905 N N . ILE B 1 553 ? 18.088 7.707 14.400 1.00 7.11 553 ILE B N 1
ATOM 8906 C CA . ILE B 1 553 ? 18.154 8.081 15.814 1.00 7.23 553 ILE B CA 1
ATOM 8907 C C . ILE B 1 553 ? 17.811 9.568 15.901 1.00 7.30 553 ILE B C 1
ATOM 8908 O O . ILE B 1 553 ? 18.549 10.413 15.392 1.00 6.81 553 ILE B O 1
ATOM 8913 N N . PRO B 1 554 ? 16.685 9.909 16.543 1.00 7.00 554 PRO B N 1
ATOM 8914 C CA . PRO B 1 554 ? 16.311 11.322 16.652 1.00 7.68 554 PRO B CA 1
ATOM 8915 C C . PRO B 1 554 ? 17.274 12.112 17.533 1.00 7.23 554 PRO B C 1
ATOM 8916 O O . PRO B 1 554 ? 17.893 11.558 18.441 1.00 7.91 554 PRO B O 1
ATOM 8920 N N . VAL B 1 555 ? 17.402 13.403 17.243 1.00 7.19 555 VAL B N 1
ATOM 8921 C CA . VAL B 1 555 ? 18.275 14.289 18.007 1.00 6.46 555 VAL B CA 1
ATOM 8922 C C . VAL B 1 555 ? 17.375 15.200 18.841 1.00 7.60 555 VAL B C 1
ATOM 8923 O O . VAL B 1 555 ? 16.766 16.136 18.327 1.00 7.94 555 VAL B O 1
ATOM 8927 N N . ASN B 1 556 ? 17.287 14.913 20.135 1.00 7.27 556 ASN B N 1
ATOM 8928 C CA . ASN B 1 556 ? 16.416 15.681 21.018 1.00 7.17 556 ASN B CA 1
ATOM 8929 C C . ASN B 1 556 ? 16.945 17.050 21.396 1.00 7.52 556 ASN B C 1
ATOM 8930 O O . ASN B 1 556 ? 16.180 17.912 21.832 1.00 7.41 556 ASN B O 1
ATOM 8935 N N . MET B 1 557 ? 18.242 17.257 21.209 1.00 6.69 557 MET B N 1
ATOM 8936 C CA . MET B 1 557 ? 18.862 18.506 21.614 1.00 6.86 557 MET B CA 1
ATOM 8937 C C . MET B 1 557 ? 20.164 18.752 20.874 1.00 8.28 557 MET B C 1
ATOM 8938 O O . MET B 1 557 ? 21.038 17.893 20.847 1.00 8.02 557 MET B O 1
ATOM 8943 N N . HIS B 1 558 ? 20.288 19.929 20.270 1.00 8.10 558 HIS B N 1
ATOM 8944 C CA . HIS B 1 558 ? 21.510 20.286 19.559 1.00 8.22 558 HIS B CA 1
ATOM 8945 C C . HIS B 1 558 ? 21.516 21.779 19.275 1.00 8.06 558 HIS B C 1
ATOM 8946 O O . HIS B 1 558 ? 20.457 22.406 19.196 1.00 8.36 558 HIS B O 1
ATOM 8953 N N . ASN B 1 559 ? 22.712 22.344 19.139 1.00 7.52 559 ASN B N 1
ATOM 8954 C CA . ASN B 1 559 ? 22.858 23.768 18.862 1.00 8.74 559 ASN B CA 1
ATOM 8955 C C . ASN B 1 559 ? 23.534 24.017 17.516 1.00 8.80 559 ASN B C 1
ATOM 8956 O O . ASN B 1 559 ? 24.295 24.972 17.346 1.00 9.84 559 ASN B O 1
ATOM 8961 N N . VAL B 1 560 ? 23.249 23.143 16.558 1.00 8.57 560 VAL B N 1
ATOM 8962 C CA . VAL B 1 560 ? 23.801 23.270 15.214 1.00 10.43 560 VAL B CA 1
ATOM 8963 C C . VAL B 1 560 ? 22.896 24.203 14.417 1.00 10.68 560 VAL B C 1
ATOM 8964 O O . VAL B 1 560 ? 21.678 24.045 14.429 1.00 11.27 560 VAL B O 1
ATOM 8968 N N . PRO B 1 561 ? 23.475 25.204 13.731 1.00 11.93 561 PRO B N 1
ATOM 8969 C CA . PRO B 1 561 ? 22.654 26.129 12.941 1.00 12.86 561 PRO B CA 1
ATOM 8970 C C . PRO B 1 561 ? 21.755 25.346 11.985 1.00 13.91 561 PRO B C 1
ATOM 8971 O O . PRO B 1 561 ? 22.206 24.406 11.332 1.00 12.79 561 PRO B O 1
ATOM 8975 N N . GLU B 1 562 ? 20.488 25.738 11.908 1.00 14.75 562 GLU B N 1
ATOM 8976 C CA . GLU B 1 562 ? 19.523 25.054 11.054 1.00 17.04 562 GLU B CA 1
ATOM 8977 C C . GLU B 1 562 ? 19.988 24.876 9.610 1.00 15.78 562 GLU B C 1
ATOM 8978 O O . GLU B 1 562 ? 19.745 23.834 9.001 1.00 14.77 562 GLU B O 1
ATOM 8984 N N . GLU B 1 563 ? 20.659 25.885 9.062 1.00 14.54 563 GLU B N 1
ATOM 8985 C CA . GLU B 1 563 ? 21.141 25.815 7.684 1.00 15.70 563 GLU B CA 1
ATOM 8986 C C . GLU B 1 563 ? 22.150 24.692 7.449 1.00 14.74 563 GLU B C 1
ATOM 8987 O O . GLU B 1 563 ? 22.392 24.299 6.308 1.00 15.69 563 GLU B O 1
ATOM 8993 N N . LYS B 1 564 ? 22.737 24.175 8.525 1.00 12.93 564 LYS B N 1
ATOM 8994 C CA . LYS B 1 564 ? 23.727 23.103 8.415 1.00 11.98 564 LYS B CA 1
ATOM 8995 C C . LYS B 1 564 ? 23.138 21.704 8.594 1.00 10.30 564 LYS B C 1
ATOM 8996 O O . LYS B 1 564 ? 23.844 20.706 8.429 1.00 10.53 564 LYS B O 1
ATOM 9002 N N . ILE B 1 565 ? 21.859 21.626 8.943 1.00 9.56 565 ILE B N 1
ATOM 9003 C CA . ILE B 1 565 ? 21.210 20.331 9.125 1.00 8.57 565 ILE B CA 1
ATOM 9004 C C . ILE B 1 565 ? 21.073 19.666 7.757 1.00 9.53 565 ILE B C 1
ATOM 9005 O O . ILE B 1 565 ? 20.507 20.246 6.827 1.00 10.29 565 ILE B O 1
ATOM 9010 N N . PHE B 1 566 ? 21.601 18.452 7.643 1.00 7.77 566 PHE B N 1
ATOM 9011 C CA . PHE B 1 566 ? 21.568 17.706 6.387 1.00 8.26 566 PHE B CA 1
ATOM 9012 C C . PHE B 1 566 ? 21.078 16.292 6.682 1.00 8.24 566 PHE B C 1
ATOM 9013 O O . PHE B 1 566 ? 21.796 15.478 7.262 1.00 7.88 566 PHE B O 1
ATOM 9021 N N . ARG B 1 567 ? 19.837 16.024 6.283 1.00 7.04 567 ARG B N 1
ATOM 9022 C CA . ARG B 1 567 ? 19.183 14.740 6.516 1.00 7.50 567 ARG B CA 1
ATOM 9023 C C . ARG B 1 567 ? 18.587 14.215 5.215 1.00 7.34 567 ARG B C 1
ATOM 9024 O O . ARG B 1 567 ? 18.503 14.949 4.228 1.00 7.90 567 ARG B O 1
ATOM 9032 N N . PRO B 1 568 ? 18.178 12.931 5.187 1.00 7.10 568 PRO B N 1
ATOM 9033 C CA . PRO B 1 568 ? 17.593 12.386 3.958 1.00 8.06 568 PRO B CA 1
ATOM 9034 C C . PRO B 1 568 ? 16.398 13.228 3.519 1.00 7.56 568 PRO B C 1
ATOM 9035 O O . PRO B 1 568 ? 15.698 13.817 4.346 1.00 8.26 568 PRO B O 1
ATOM 9039 N N . ASP B 1 569 ? 16.163 13.272 2.214 1.00 7.89 569 ASP B N 1
ATOM 9040 C CA . ASP B 1 569 ? 15.072 14.057 1.658 1.00 9.36 569 ASP B CA 1
ATOM 9041 C C . ASP B 1 569 ? 13.709 13.747 2.274 1.00 9.09 569 ASP B C 1
ATOM 9042 O O . ASP B 1 569 ? 12.861 14.635 2.406 1.00 9.47 569 ASP B O 1
ATOM 9047 N N . ALA B 1 570 ? 13.495 12.491 2.649 1.00 7.47 570 ALA B N 1
ATOM 9048 C CA . ALA B 1 570 ? 12.220 12.093 3.235 1.00 7.75 570 ALA B CA 1
ATOM 9049 C C . ALA B 1 570 ? 11.864 12.885 4.490 1.00 8.35 570 ALA B C 1
ATOM 9050 O O . ALA B 1 570 ? 10.690 13.108 4.771 1.00 8.20 570 ALA B O 1
ATOM 9052 N N . TRP B 1 571 ? 12.869 13.315 5.244 1.00 7.63 571 TRP B N 1
ATOM 9053 C CA . TRP B 1 571 ? 12.599 14.062 6.469 1.00 7.12 571 TRP B CA 1
ATOM 9054 C C . TRP B 1 571 ? 11.744 15.308 6.220 1.00 7.31 571 TRP B C 1
ATOM 9055 O O . TRP B 1 571 ? 10.852 15.618 7.013 1.00 8.61 571 TRP B O 1
ATOM 9066 N N . SER B 1 572 ? 11.998 16.012 5.119 1.00 7.11 572 SER B N 1
ATOM 9067 C CA . SER B 1 572 ? 11.237 17.224 4.820 1.00 7.84 572 SER B CA 1
ATOM 9068 C C . SER B 1 572 ? 9.761 16.914 4.598 1.00 8.73 572 SER B C 1
ATOM 9069 O O . SER B 1 572 ? 8.899 17.772 4.807 1.00 8.72 572 SER B O 1
ATOM 9072 N N . MET B 1 573 ? 9.471 15.684 4.181 1.00 7.89 573 MET B N 1
ATOM 9073 C CA . MET B 1 573 ? 8.091 15.267 3.947 1.00 8.82 573 MET B CA 1
ATOM 9074 C C . MET B 1 573 ? 7.331 15.161 5.265 1.00 8.73 573 MET B C 1
ATOM 9075 O O . MET B 1 573 ? 6.102 15.124 5.274 1.00 8.38 573 MET B O 1
ATOM 9080 N N . PHE B 1 574 ? 8.063 15.103 6.376 1.00 7.54 574 PHE B N 1
ATOM 9081 C CA . PHE B 1 574 ? 7.432 15.008 7.685 1.00 7.62 574 PHE B CA 1
ATOM 9082 C C . PHE B 1 574 ? 7.377 16.364 8.389 1.00 8.30 574 PHE B C 1
ATOM 9083 O O . PHE B 1 574 ? 7.011 16.444 9.562 1.00 8.46 574 PHE B O 1
ATOM 9091 N N . GLY B 1 575 ? 7.744 17.424 7.672 1.00 8.52 575 GLY B N 1
ATOM 9092 C CA . GLY B 1 575 ? 7.697 18.756 8.249 1.00 9.11 575 GLY B CA 1
ATOM 9093 C C . GLY B 1 575 ? 8.880 19.635 7.888 1.00 8.91 575 GLY B C 1
ATOM 9094 O O . GLY B 1 575 ? 10.026 19.198 7.966 1.00 10.10 575 GLY B O 1
ATOM 9095 N N . THR B 1 576 ? 8.602 20.875 7.491 1.00 8.80 576 THR B N 1
ATOM 9096 C CA . THR B 1 576 ? 9.652 21.827 7.129 1.00 8.67 576 THR B CA 1
ATOM 9097 C C . THR B 1 576 ? 9.734 23.004 8.105 1.00 9.56 576 THR B C 1
ATOM 9098 O O . THR B 1 576 ? 10.748 23.710 8.156 1.00 9.94 576 THR B O 1
ATOM 9102 N N . LYS B 1 577 ? 8.674 23.222 8.877 1.00 9.36 577 LYS B N 1
ATOM 9103 C CA . LYS B 1 577 ? 8.662 24.322 9.841 1.00 12.01 577 LYS B CA 1
ATOM 9104 C C . LYS B 1 577 ? 9.328 23.915 11.145 1.00 13.05 577 LYS B C 1
ATOM 9105 O O . LYS B 1 577 ? 10.101 24.680 11.726 1.00 15.37 577 LYS B O 1
ATOM 9111 N N . ASP B 1 578 ? 9.007 22.717 11.618 1.00 10.66 578 ASP B N 1
ATOM 9112 C CA . ASP B 1 578 ? 9.592 22.216 12.852 1.00 13.30 578 ASP B CA 1
ATOM 9113 C C . ASP B 1 578 ? 10.422 20.982 12.544 1.00 10.45 578 ASP B C 1
ATOM 9114 O O . ASP B 1 578 ? 9.918 19.857 12.535 1.00 11.05 578 ASP B O 1
ATOM 9119 N N . LEU B 1 579 ? 11.703 21.213 12.290 1.00 11.11 579 LEU B N 1
ATOM 9120 C CA . LEU B 1 579 ? 12.623 20.141 11.950 1.00 9.76 579 LEU B CA 1
ATOM 9121 C C . LEU B 1 579 ? 12.770 19.105 13.054 1.00 9.92 579 LEU B C 1
ATOM 9122 O O . LEU B 1 579 ? 12.992 17.932 12.768 1.00 9.15 579 LEU B O 1
ATOM 9127 N N . GLU B 1 580 ? 12.653 19.532 14.308 1.00 9.06 580 GLU B N 1
ATOM 9128 C CA . GLU B 1 580 ? 12.764 18.594 15.421 1.00 9.14 580 GLU B CA 1
ATOM 9129 C C . GLU B 1 580 ? 11.601 17.604 15.374 1.00 9.44 580 GLU B C 1
ATOM 9130 O O . GLU B 1 580 ? 11.805 16.393 15.411 1.00 8.42 580 GLU B O 1
ATOM 9136 N N . GLY B 1 581 ? 10.381 18.125 15.287 1.00 9.78 581 GLY B N 1
ATOM 9137 C CA . GLY B 1 581 ? 9.216 17.261 15.224 1.00 10.14 581 GLY B CA 1
ATOM 9138 C C . GLY B 1 581 ? 9.271 16.329 14.028 1.00 8.72 581 GLY B C 1
ATOM 9139 O O . GLY B 1 581 ? 8.921 15.154 14.129 1.00 9.95 581 GLY B O 1
ATOM 9140 N N . ALA B 1 582 ? 9.715 16.855 12.890 1.00 8.92 582 ALA B N 1
ATOM 9141 C CA . ALA B 1 582 ? 9.816 16.058 11.672 1.00 8.80 582 ALA B CA 1
ATOM 9142 C C . ALA B 1 582 ? 10.818 14.923 11.866 1.00 8.89 582 ALA B C 1
ATOM 9143 O O . ALA B 1 582 ? 10.632 13.817 11.358 1.00 8.92 582 ALA B O 1
ATOM 9145 N N . ASP B 1 583 ? 11.879 15.210 12.611 1.00 8.83 583 ASP B N 1
ATOM 9146 C CA . ASP B 1 583 ? 12.916 14.226 12.883 1.00 8.25 583 ASP B CA 1
ATOM 9147 C C . ASP B 1 583 ? 12.312 13.056 13.660 1.00 8.43 583 ASP B C 1
ATOM 9148 O O . ASP B 1 583 ? 12.505 11.898 13.297 1.00 8.91 583 ASP B O 1
ATOM 9153 N N . TYR B 1 584 ? 11.564 13.347 14.719 1.00 7.99 584 TYR B N 1
ATOM 9154 C CA . TYR B 1 584 ? 10.940 12.264 15.475 1.00 8.28 584 TYR B CA 1
ATOM 9155 C C . TYR B 1 584 ? 9.963 11.475 14.605 1.00 9.04 584 TYR B C 1
ATOM 9156 O O . TYR B 1 584 ? 9.945 10.243 14.639 1.00 9.11 584 TYR B O 1
ATOM 9165 N N . ARG B 1 585 ? 9.154 12.183 13.821 1.00 8.79 585 ARG B N 1
ATOM 9166 C CA . ARG B 1 585 ? 8.179 11.521 12.962 1.00 9.55 585 ARG B CA 1
ATOM 9167 C C . ARG B 1 585 ? 8.837 10.633 11.906 1.00 10.32 585 ARG B C 1
ATOM 9168 O O . ARG B 1 585 ? 8.390 9.511 11.664 1.00 10.64 585 ARG B O 1
ATOM 9176 N N . ALA B 1 586 ? 9.905 11.126 11.288 1.00 8.92 586 ALA B N 1
ATOM 9177 C CA . ALA B 1 586 ? 10.603 10.358 10.262 1.00 8.93 586 ALA B CA 1
ATOM 9178 C C . ALA B 1 586 ? 11.324 9.141 10.841 1.00 10.08 586 ALA B C 1
ATOM 9179 O O . ALA B 1 586 ? 11.279 8.056 10.262 1.00 11.98 586 ALA B O 1
ATOM 9181 N N . CYS B 1 587 ? 11.982 9.315 11.984 1.00 10.41 587 CYS B N 1
ATOM 9182 C CA . CYS B 1 587 ? 12.710 8.209 12.605 1.00 11.65 587 CYS B CA 1
ATOM 9183 C C . CYS B 1 587 ? 11.803 7.055 13.002 1.00 14.68 587 CYS B C 1
ATOM 9184 O O . CYS B 1 587 ? 12.196 5.891 12.910 1.00 16.02 587 CYS B O 1
ATOM 9187 N N . LYS B 1 588 ? 10.593 7.378 13.443 1.00 16.87 588 LYS B N 1
ATOM 9188 C CA . LYS B 1 588 ? 9.648 6.353 13.865 1.00 22.02 588 LYS B CA 1
ATOM 9189 C C . LYS B 1 588 ? 8.984 5.634 12.695 1.00 25.08 588 LYS B C 1
ATOM 9190 O O . LYS B 1 588 ? 8.883 4.407 12.694 1.00 26.46 588 LYS B O 1
ATOM 9196 N N . LYS B 1 589 ? 8.543 6.393 11.696 1.00 27.93 589 LYS B N 1
ATOM 9197 C CA . LYS B 1 589 ? 7.866 5.814 10.539 1.00 31.21 589 LYS B CA 1
ATOM 9198 C C . LYS B 1 589 ? 8.792 5.130 9.536 1.00 33.17 589 LYS B C 1
ATOM 9199 O O . LYS B 1 589 ? 8.425 4.120 8.934 1.00 33.76 589 LYS B O 1
ATOM 9205 N N . LEU B 1 590 ? 9.989 5.677 9.353 1.00 34.82 590 LEU B N 1
ATOM 9206 C CA . LEU B 1 590 ? 10.945 5.104 8.412 1.00 36.71 590 LEU B CA 1
ATOM 9207 C C . LEU B 1 590 ? 11.805 4.025 9.061 1.00 38.56 590 LEU B C 1
ATOM 9208 O O . LEU B 1 590 ? 11.763 2.872 8.580 1.00 39.48 590 LEU B O 1
ATOM 9213 N N . ALA C 1 2 ? -2.458 11.987 58.619 1.00 17.64 2 ALA C N 1
ATOM 9214 C CA . ALA C 1 2 ? -3.735 12.638 59.027 1.00 17.72 2 ALA C CA 1
ATOM 9215 C C . ALA C 1 2 ? -4.925 11.977 58.340 1.00 17.62 2 ALA C C 1
ATOM 9216 O O . ALA C 1 2 ? -4.872 11.655 57.154 1.00 16.95 2 ALA C O 1
ATOM 9218 N N . LYS C 1 3 ? -5.998 11.777 59.096 1.00 16.62 3 LYS C N 1
ATOM 9219 C CA . LYS C 1 3 ? -7.208 11.163 58.566 1.00 15.39 3 LYS C CA 1
ATOM 9220 C C . LYS C 1 3 ? -7.917 12.155 57.653 1.00 14.81 3 LYS C C 1
ATOM 9221 O O . LYS C 1 3 ? -7.967 13.347 57.952 1.00 14.04 3 LYS C O 1
ATOM 9227 N N . ASP C 1 4 ? -8.442 11.675 56.531 1.00 12.81 4 ASP C N 1
ATOM 9228 C CA . ASP C 1 4 ? -9.175 12.558 55.631 1.00 12.36 4 ASP C CA 1
ATOM 9229 C C . ASP C 1 4 ? -10.510 12.779 56.344 1.00 11.18 4 ASP C C 1
ATOM 9230 O O . ASP C 1 4 ? -11.206 11.822 56.683 1.00 12.25 4 ASP C O 1
ATOM 9235 N N . PRO C 1 5 ? -10.880 14.045 56.593 1.00 12.83 5 PRO C N 1
ATOM 9236 C CA . PRO C 1 5 ? -12.137 14.349 57.283 1.00 13.79 5 PRO C CA 1
ATOM 9237 C C . PRO C 1 5 ? -13.440 14.055 56.542 1.00 14.28 5 PRO C C 1
ATOM 9238 O O . PRO C 1 5 ? -14.507 14.046 57.152 1.00 14.91 5 PRO C O 1
ATOM 9242 N N . ARG C 1 6 ? -13.362 13.813 55.238 1.00 12.63 6 ARG C N 1
ATOM 9243 C CA . ARG C 1 6 ? -14.564 13.544 54.458 1.00 11.69 6 ARG C CA 1
ATOM 9244 C C . ARG C 1 6 ? -14.561 12.206 53.742 1.00 11.59 6 ARG C C 1
ATOM 9245 O O . ARG C 1 6 ? -15.607 11.581 53.568 1.00 12.78 6 ARG C O 1
ATOM 9253 N N . TYR C 1 7 ? -13.382 11.764 53.328 1.00 11.90 7 TYR C N 1
ATOM 9254 C CA . TYR C 1 7 ? -13.286 10.522 52.581 1.00 10.89 7 TYR C CA 1
ATOM 9255 C C . TYR C 1 7 ? -12.602 9.377 53.299 1.00 11.68 7 TYR C C 1
ATOM 9256 O O . TYR C 1 7 ? -11.879 9.578 54.272 1.00 11.75 7 TYR C O 1
ATOM 9265 N N . VAL C 1 8 ? -12.857 8.170 52.809 1.00 10.31 8 VAL C N 1
ATOM 9266 C CA . VAL C 1 8 ? -12.270 6.966 53.380 1.00 11.56 8 VAL C CA 1
ATOM 9267 C C . VAL C 1 8 ? -10.749 7.055 53.353 1.00 12.60 8 VAL C C 1
ATOM 9268 O O . VAL C 1 8 ? -10.164 7.529 52.378 1.00 12.63 8 VAL C O 1
ATOM 9272 N N . GLY C 1 9 ? -10.119 6.613 54.437 1.00 12.71 9 GLY C N 1
ATOM 9273 C CA . GLY C 1 9 ? -8.670 6.619 54.509 1.00 12.27 9 GLY C CA 1
ATOM 9274 C C . GLY C 1 9 ? -8.003 7.874 55.031 1.00 12.99 9 GLY C C 1
ATOM 9275 O O . GLY C 1 9 ? -8.647 8.768 55.589 1.00 12.41 9 GLY C O 1
ATOM 9276 N N . ASN C 1 10 ? -6.689 7.930 54.839 1.00 13.74 10 ASN C N 1
ATOM 9277 C CA . ASN C 1 10 ? -5.884 9.056 55.283 1.00 14.32 10 ASN C CA 1
ATOM 9278 C C . ASN C 1 10 ? -5.386 9.889 54.111 1.00 14.87 10 ASN C C 1
ATOM 9279 O O . ASN C 1 10 ? -5.319 9.414 52.976 1.00 16.58 10 ASN C O 1
ATOM 9284 N N . LEU C 1 11 ? -5.037 11.136 54.401 1.00 13.60 11 LEU C N 1
ATOM 9285 C CA . LEU C 1 11 ? -4.528 12.049 53.390 1.00 12.76 11 LEU C CA 1
ATOM 9286 C C . LEU C 1 11 ? -3.147 11.567 52.946 1.00 13.64 11 LEU C C 1
ATOM 9287 O O . LEU C 1 11 ? -2.362 11.071 53.757 1.00 12.66 11 LEU C O 1
ATOM 9292 N N . PRO C 1 12 ? -2.835 11.703 51.649 1.00 12.20 12 PRO C N 1
ATOM 9293 C CA . PRO C 1 12 ? -1.540 11.268 51.113 1.00 11.97 12 PRO C CA 1
ATOM 9294 C C . PRO C 1 12 ? -0.346 11.915 51.805 1.00 11.46 12 PRO C C 1
ATOM 9295 O O . PRO C 1 12 ? -0.370 13.102 52.123 1.00 12.13 12 PRO C O 1
ATOM 9299 N N . LYS C 1 13 ? 0.697 11.128 52.039 1.00 12.21 13 LYS C N 1
ATOM 9300 C CA . LYS C 1 13 ? 1.903 11.652 52.662 1.00 11.98 13 LYS C CA 1
ATOM 9301 C C . LYS C 1 13 ? 3.013 11.714 51.620 1.00 12.84 13 LYS C C 1
ATOM 9302 O O . LYS C 1 13 ? 2.934 11.065 50.578 1.00 11.46 13 LYS C O 1
ATOM 9308 N N . ILE C 1 14 ? 4.036 12.512 51.897 1.00 11.87 14 ILE C N 1
ATOM 9309 C CA . ILE C 1 14 ? 5.163 12.648 50.985 1.00 12.49 14 ILE C CA 1
ATOM 9310 C C . ILE C 1 14 ? 6.367 11.934 51.587 1.00 12.94 14 ILE C C 1
ATOM 9311 O O . ILE C 1 14 ? 6.761 12.218 52.717 1.00 13.31 14 ILE C O 1
ATOM 9316 N N . GLY C 1 15 ? 6.942 11.001 50.835 1.00 11.69 15 GLY C N 1
ATOM 9317 C CA . GLY C 1 15 ? 8.092 10.266 51.330 1.00 11.49 15 GLY C CA 1
ATOM 9318 C C . GLY C 1 15 ? 9.399 10.867 50.855 1.00 12.11 15 GLY C C 1
ATOM 9319 O O . GLY C 1 15 ? 9.547 11.193 49.677 1.00 13.89 15 GLY C O 1
ATOM 9320 N N . ILE C 1 16 ? 10.351 11.021 51.772 1.00 11.94 16 ILE C N 1
ATOM 9321 C CA . ILE C 1 16 ? 11.653 11.582 51.435 1.00 11.40 16 ILE C CA 1
ATOM 9322 C C . ILE C 1 16 ? 12.692 10.468 51.504 1.00 12.04 16 ILE C C 1
ATOM 9323 O O . ILE C 1 16 ? 12.828 9.793 52.527 1.00 11.90 16 ILE C O 1
ATOM 9328 N N . ARG C 1 17 ? 13.418 10.285 50.405 1.00 10.78 17 ARG C N 1
ATOM 9329 C CA . ARG C 1 17 ? 14.425 9.237 50.296 1.00 11.28 17 ARG C CA 1
ATOM 9330 C C . ARG C 1 17 ? 15.845 9.791 50.243 1.00 11.57 17 ARG C C 1
ATOM 9331 O O . ARG C 1 17 ? 16.305 10.237 49.195 1.00 12.05 17 ARG C O 1
ATOM 9339 N N . PRO C 1 18 ? 16.559 9.777 51.378 1.00 12.90 18 PRO C N 1
ATOM 9340 C CA . PRO C 1 18 ? 17.930 10.288 51.379 1.00 12.14 18 PRO C CA 1
ATOM 9341 C C . PRO C 1 18 ? 18.875 9.194 50.872 1.00 12.69 18 PRO C C 1
ATOM 9342 O O . PRO C 1 18 ? 19.085 8.187 51.548 1.00 12.75 18 PRO C O 1
ATOM 9346 N N . THR C 1 19 ? 19.417 9.378 49.672 1.00 11.06 19 THR C N 1
ATOM 9347 C CA . THR C 1 19 ? 20.325 8.385 49.104 1.00 12.20 19 THR C CA 1
ATOM 9348 C C . THR C 1 19 ? 21.764 8.776 49.389 1.00 12.19 19 THR C C 1
ATOM 9349 O O . THR C 1 19 ? 22.083 9.959 49.512 1.00 13.01 19 THR C O 1
ATOM 9353 N N . ILE C 1 20 ? 22.634 7.777 49.476 1.00 11.78 20 ILE C N 1
ATOM 9354 C CA . ILE C 1 20 ? 24.026 8.018 49.812 1.00 11.88 20 ILE C CA 1
ATOM 9355 C C . ILE C 1 20 ? 24.952 7.003 49.142 1.00 11.89 20 ILE C C 1
ATOM 9356 O O . ILE C 1 20 ? 24.496 5.976 48.633 1.00 11.86 20 ILE C O 1
ATOM 9361 N N . ASP C 1 21 ? 26.247 7.306 49.138 1.00 11.99 21 ASP C N 1
ATOM 9362 C CA . ASP C 1 21 ? 27.252 6.417 48.561 1.00 12.47 21 ASP C CA 1
ATOM 9363 C C . ASP C 1 21 ? 27.317 5.197 49.479 1.00 13.18 21 ASP C C 1
ATOM 9364 O O . ASP C 1 21 ? 27.408 5.341 50.698 1.00 13.55 21 ASP C O 1
ATOM 9369 N N . GLY C 1 22 ? 27.273 4.002 48.898 1.00 13.08 22 GLY C N 1
ATOM 9370 C CA . GLY C 1 22 ? 27.305 2.793 49.705 1.00 13.53 22 GLY C CA 1
ATOM 9371 C C . GLY C 1 22 ? 28.636 2.447 50.348 1.00 13.76 22 GLY C C 1
ATOM 9372 O O . GLY C 1 22 ? 28.677 1.649 51.286 1.00 14.48 22 GLY C O 1
ATOM 9373 N N . ARG C 1 23 ? 29.720 3.038 49.857 1.00 14.78 23 ARG C N 1
ATOM 9374 C CA . ARG C 1 23 ? 31.053 2.763 50.391 1.00 16.58 23 ARG C CA 1
ATOM 9375 C C . ARG C 1 23 ? 31.245 3.192 51.839 1.00 17.56 23 ARG C C 1
ATOM 9376 O O . ARG C 1 23 ? 31.063 4.361 52.180 1.00 17.44 23 ARG C O 1
ATOM 9384 N N . ARG C 1 24 ? 31.629 2.240 52.685 1.00 17.84 24 ARG C N 1
ATOM 9385 C CA . ARG C 1 24 ? 31.865 2.531 54.092 1.00 19.78 24 ARG C CA 1
ATOM 9386 C C . ARG C 1 24 ? 33.347 2.779 54.354 1.00 22.13 24 ARG C C 1
ATOM 9387 O O . ARG C 1 24 ? 34.115 3.027 53.428 1.00 22.35 24 ARG C O 1
ATOM 9395 N N . LYS C 1 25 ? 33.740 2.708 55.622 1.00 24.20 25 LYS C N 1
ATOM 9396 C CA . LYS C 1 25 ? 35.124 2.940 56.013 1.00 26.53 25 LYS C CA 1
ATOM 9397 C C . LYS C 1 25 ? 35.630 4.268 55.467 1.00 26.14 25 LYS C C 1
ATOM 9398 O O . LYS C 1 25 ? 36.741 4.361 54.944 1.00 26.72 25 LYS C O 1
ATOM 9404 N N . GLY C 1 26 ? 34.801 5.299 55.589 1.00 26.22 26 GLY C N 1
ATOM 9405 C CA . GLY C 1 26 ? 35.202 6.606 55.109 1.00 26.27 26 GLY C CA 1
ATOM 9406 C C . GLY C 1 26 ? 34.102 7.455 54.505 1.00 25.84 26 GLY C C 1
ATOM 9407 O O . GLY C 1 26 ? 33.539 8.324 55.175 1.00 25.38 26 GLY C O 1
ATOM 9408 N N . VAL C 1 27 ? 33.792 7.196 53.238 1.00 25.18 27 VAL C N 1
ATOM 9409 C CA . VAL C 1 27 ? 32.784 7.957 52.509 1.00 23.77 27 VAL C CA 1
ATOM 9410 C C . VAL C 1 27 ? 31.407 8.060 53.154 1.00 21.32 27 VAL C C 1
ATOM 9411 O O . VAL C 1 27 ? 31.005 9.139 53.585 1.00 20.78 27 VAL C O 1
ATOM 9415 N N . ARG C 1 28 ? 30.679 6.951 53.218 1.00 18.61 28 ARG C N 1
ATOM 9416 C CA . ARG C 1 28 ? 29.332 6.990 53.777 1.00 17.52 28 ARG C CA 1
ATOM 9417 C C . ARG C 1 28 ? 29.228 7.601 55.166 1.00 17.86 28 ARG C C 1
ATOM 9418 O O . ARG C 1 28 ? 28.379 8.461 55.403 1.00 15.65 28 ARG C O 1
ATOM 9426 N N . GLU C 1 29 ? 30.085 7.166 56.084 1.00 18.25 29 GLU C N 1
ATOM 9427 C CA . GLU C 1 29 ? 30.041 7.685 57.446 1.00 19.77 29 GLU C CA 1
ATOM 9428 C C . GLU C 1 29 ? 30.151 9.204 57.504 1.00 19.89 29 GLU C C 1
ATOM 9429 O O . GLU C 1 29 ? 29.538 9.845 58.360 1.00 22.48 29 GLU C O 1
ATOM 9435 N N . SER C 1 30 ? 30.919 9.780 56.587 1.00 19.15 30 SER C N 1
ATOM 9436 C CA . SER C 1 30 ? 31.111 11.225 56.555 1.00 19.71 30 SER C CA 1
ATOM 9437 C C . SER C 1 30 ? 29.959 11.978 55.893 1.00 19.06 30 SER C C 1
ATOM 9438 O O . SER C 1 30 ? 29.924 13.208 55.916 1.00 20.94 30 SER C O 1
ATOM 9441 N N . LEU C 1 31 ? 29.018 11.245 55.309 1.00 17.32 31 LEU C N 1
ATOM 9442 C CA . LEU C 1 31 ? 27.889 11.870 54.620 1.00 17.29 31 LEU C CA 1
ATOM 9443 C C . LEU C 1 31 ? 26.527 11.611 55.258 1.00 16.70 31 LEU C C 1
ATOM 9444 O O . LEU C 1 31 ? 25.538 12.252 54.900 1.00 17.07 31 LEU C O 1
ATOM 9449 N N . GLU C 1 32 ? 26.479 10.675 56.199 1.00 17.33 32 GLU C N 1
ATOM 9450 C CA . GLU C 1 32 ? 25.244 10.313 56.892 1.00 18.12 32 GLU C CA 1
ATOM 9451 C C . GLU C 1 32 ? 24.423 11.497 57.398 1.00 19.06 32 GLU C C 1
ATOM 9452 O O . GLU C 1 32 ? 23.267 11.680 57.010 1.00 17.14 32 GLU C O 1
ATOM 9458 N N . GLU C 1 33 ? 25.023 12.291 58.278 1.00 18.89 33 GLU C N 1
ATOM 9459 C CA . GLU C 1 33 ? 24.341 13.441 58.860 1.00 19.46 33 GLU C CA 1
ATOM 9460 C C . GLU C 1 33 ? 23.897 14.478 57.834 1.00 18.28 33 GLU C C 1
ATOM 9461 O O . GLU C 1 33 ? 22.760 14.952 57.874 1.00 18.79 33 GLU C O 1
ATOM 9467 N N . THR C 1 34 ? 24.797 14.831 56.923 1.00 17.16 34 THR C N 1
ATOM 9468 C CA . THR C 1 34 ? 24.505 15.820 55.890 1.00 17.30 34 THR C CA 1
ATOM 9469 C C . THR C 1 34 ? 23.330 15.395 55.012 1.00 17.39 34 THR C C 1
ATOM 9470 O O . THR C 1 34 ? 22.454 16.202 54.691 1.00 16.85 34 THR C O 1
ATOM 9474 N N . THR C 1 35 ? 23.318 14.123 54.629 1.00 17.03 35 THR C N 1
ATOM 9475 C CA . THR C 1 35 ? 22.265 13.588 53.775 1.00 16.63 35 THR C CA 1
ATOM 9476 C C . THR C 1 35 ? 20.920 13.535 54.487 1.00 17.07 35 THR C C 1
ATOM 9477 O O . THR C 1 35 ? 19.900 13.944 53.931 1.00 16.30 35 THR C O 1
ATOM 9481 N N . MET C 1 36 ? 20.914 13.039 55.720 1.00 17.12 36 MET C N 1
ATOM 9482 C CA . MET C 1 36 ? 19.674 12.955 56.479 1.00 18.11 36 MET C CA 1
ATOM 9483 C C . MET C 1 36 ? 19.140 14.358 56.781 1.00 17.50 36 MET C C 1
ATOM 9484 O O . MET C 1 36 ? 17.928 14.580 56.789 1.00 16.83 36 MET C O 1
ATOM 9489 N N . ASN C 1 37 ? 20.043 15.305 57.026 1.00 18.17 37 ASN C N 1
ATOM 9490 C CA . ASN C 1 37 ? 19.637 16.682 57.308 1.00 18.41 37 ASN C CA 1
ATOM 9491 C C . ASN C 1 37 ? 18.983 17.292 56.075 1.00 19.46 37 ASN C C 1
ATOM 9492 O O . ASN C 1 37 ? 18.075 18.118 56.183 1.00 20.06 37 ASN C O 1
ATOM 9497 N N . MET C 1 38 ? 19.460 16.887 54.902 1.00 18.09 38 MET C N 1
ATOM 9498 C CA . MET C 1 38 ? 18.909 17.372 53.641 1.00 18.30 38 MET C CA 1
ATOM 9499 C C . MET C 1 38 ? 17.448 16.942 53.572 1.00 17.23 38 MET C C 1
ATOM 9500 O O . MET C 1 38 ? 16.571 17.724 53.204 1.00 16.79 38 MET C O 1
ATOM 9505 N N . ALA C 1 39 ? 17.199 15.685 53.926 1.00 16.51 39 ALA C N 1
ATOM 9506 C CA . ALA C 1 39 ? 15.852 15.133 53.911 1.00 16.09 39 ALA C CA 1
ATOM 9507 C C . ALA C 1 39 ? 14.956 15.891 54.881 1.00 16.66 39 ALA C C 1
ATOM 9508 O O . ALA C 1 39 ? 13.813 16.217 54.561 1.00 15.34 39 ALA C O 1
ATOM 9510 N N . LYS C 1 40 ? 15.479 16.170 56.070 1.00 16.76 40 LYS C N 1
ATOM 9511 C CA . LYS C 1 40 ? 14.715 16.892 57.081 1.00 17.08 40 LYS C CA 1
ATOM 9512 C C . LYS C 1 40 ? 14.413 18.320 56.644 1.00 17.25 40 LYS C C 1
ATOM 9513 O O . LYS C 1 40 ? 13.347 18.852 56.949 1.00 18.06 40 LYS C O 1
ATOM 9519 N N . ALA C 1 41 ? 15.349 18.936 55.927 1.00 16.93 41 ALA C N 1
ATOM 9520 C CA . ALA C 1 41 ? 15.164 20.300 55.447 1.00 16.71 41 ALA C CA 1
ATOM 9521 C C . ALA C 1 41 ? 14.005 20.356 54.455 1.00 16.70 41 ALA C C 1
ATOM 9522 O O . ALA C 1 41 ? 13.205 21.293 54.473 1.00 16.07 41 ALA C O 1
ATOM 9524 N N . VAL C 1 42 ? 13.915 19.348 53.592 1.00 15.95 42 VAL C N 1
ATOM 9525 C CA . VAL C 1 42 ? 12.844 19.299 52.603 1.00 14.22 42 VAL C CA 1
ATOM 9526 C C . VAL C 1 42 ? 11.495 19.105 53.284 1.00 14.57 42 VAL C C 1
ATOM 9527 O O . VAL C 1 42 ? 10.506 19.738 52.910 1.00 13.87 42 VAL C O 1
ATOM 9531 N N . ALA C 1 43 ? 11.454 18.232 54.286 1.00 14.34 43 ALA C N 1
ATOM 9532 C CA . ALA C 1 43 ? 10.216 17.983 55.014 1.00 15.97 43 ALA C CA 1
ATOM 9533 C C . ALA C 1 43 ? 9.741 19.284 55.653 1.00 15.92 43 ALA C C 1
ATOM 9534 O O . ALA C 1 43 ? 8.552 19.598 55.634 1.00 16.43 43 ALA C O 1
ATOM 9536 N N . LYS C 1 44 ? 10.682 20.041 56.210 1.00 16.55 44 LYS C N 1
ATOM 9537 C CA . LYS C 1 44 ? 10.366 21.313 56.853 1.00 17.68 44 LYS C CA 1
ATOM 9538 C C . LYS C 1 44 ? 9.784 22.296 55.843 1.00 17.05 44 LYS C C 1
ATOM 9539 O O . LYS C 1 44 ? 8.751 22.919 56.093 1.00 16.15 44 LYS C O 1
ATOM 9545 N N . LEU C 1 45 ? 10.452 22.429 54.701 1.00 15.34 45 LEU C N 1
ATOM 9546 C CA . LEU C 1 45 ? 9.998 23.337 53.652 1.00 15.29 45 LEU C CA 1
ATOM 9547 C C . LEU C 1 45 ? 8.580 23.018 53.190 1.00 15.34 45 LEU C C 1
ATOM 9548 O O . LEU C 1 45 ? 7.731 23.907 53.096 1.00 14.79 45 LEU C O 1
ATOM 9553 N N . LEU C 1 46 ? 8.327 21.749 52.895 1.00 15.22 46 LEU C N 1
ATOM 9554 C CA . LEU C 1 46 ? 7.010 21.346 52.419 1.00 14.30 46 LEU C CA 1
ATOM 9555 C C . LEU C 1 46 ? 5.906 21.548 53.454 1.00 15.40 46 LEU C C 1
ATOM 9556 O O . LEU C 1 46 ? 4.804 21.975 53.112 1.00 15.05 46 LEU C O 1
ATOM 9561 N N . GLU C 1 47 ? 6.201 21.257 54.716 1.00 15.85 47 GLU C N 1
ATOM 9562 C CA . GLU C 1 47 ? 5.211 21.415 55.776 1.00 18.90 47 GLU C CA 1
ATOM 9563 C C . GLU C 1 47 ? 4.833 22.874 56.019 1.00 19.26 47 GLU C C 1
ATOM 9564 O O . GLU C 1 47 ? 3.784 23.162 56.601 1.00 19.79 47 GLU C O 1
ATOM 9570 N N . GLU C 1 48 ? 5.680 23.791 55.566 1.00 18.18 48 GLU C N 1
ATOM 9571 C CA . GLU C 1 48 ? 5.423 25.217 55.749 1.00 18.10 48 GLU C CA 1
ATOM 9572 C C . GLU C 1 48 ? 4.821 25.864 54.506 1.00 17.84 48 GLU C C 1
ATOM 9573 O O . GLU C 1 48 ? 4.387 27.016 54.551 1.00 17.63 48 GLU C O 1
ATOM 9579 N N . ASN C 1 49 ? 4.786 25.125 53.401 1.00 15.22 49 ASN C N 1
ATOM 9580 C CA . ASN C 1 49 ? 4.272 25.673 52.151 1.00 14.80 49 ASN C CA 1
ATOM 9581 C C . ASN C 1 49 ? 3.205 24.855 51.442 1.00 14.38 49 ASN C C 1
ATOM 9582 O O . ASN C 1 49 ? 2.577 25.344 50.504 1.00 15.66 49 ASN C O 1
ATOM 9587 N N . VAL C 1 50 ? 3.005 23.617 51.879 1.00 13.13 50 VAL C N 1
ATOM 9588 C CA . VAL C 1 50 ? 2.017 22.741 51.258 1.00 12.81 50 VAL C CA 1
ATOM 9589 C C . VAL C 1 50 ? 1.033 22.239 52.310 1.00 13.46 50 VAL C C 1
ATOM 9590 O O . VAL C 1 50 ? 1.429 21.622 53.300 1.00 13.25 50 VAL C O 1
ATOM 9594 N N . PHE C 1 51 ? -0.251 22.503 52.090 1.00 12.82 51 PHE C N 1
ATOM 9595 C CA . PHE C 1 51 ? -1.276 22.095 53.042 1.00 14.09 51 PHE C CA 1
ATOM 9596 C C . PHE C 1 51 ? -2.408 21.285 52.424 1.00 13.15 51 PHE C C 1
ATOM 9597 O O . PHE C 1 51 ? -2.768 21.483 51.263 1.00 14.02 51 PHE C O 1
ATOM 9605 N N . TYR C 1 52 ? -2.968 20.374 53.215 1.00 12.29 52 TYR C N 1
ATOM 9606 C CA . TYR C 1 52 ? -4.085 19.547 52.775 1.00 12.07 52 TYR C CA 1
ATOM 9607 C C . TYR C 1 52 ? -5.285 20.474 52.623 1.00 12.46 52 TYR C C 1
ATOM 9608 O O . TYR C 1 52 ? -5.244 21.618 53.076 1.00 12.10 52 TYR C O 1
ATOM 9617 N N . TYR C 1 53 ? -6.358 19.987 52.012 1.00 11.97 53 TYR C N 1
ATOM 9618 C CA . TYR C 1 53 ? -7.522 20.837 51.794 1.00 11.67 53 TYR C CA 1
ATOM 9619 C C . TYR C 1 53 ? -8.199 21.342 53.063 1.00 12.86 53 TYR C C 1
ATOM 9620 O O . TYR C 1 53 ? -8.967 22.301 53.011 1.00 12.89 53 TYR C O 1
ATOM 9629 N N . ASN C 1 54 ? -7.910 20.711 54.198 1.00 13.33 54 ASN C N 1
ATOM 9630 C CA . ASN C 1 54 ? -8.513 21.125 55.462 1.00 15.08 54 ASN C CA 1
ATOM 9631 C C . ASN C 1 54 ? -7.610 22.065 56.257 1.00 14.83 54 ASN C C 1
ATOM 9632 O O . ASN C 1 54 ? -7.888 22.369 57.416 1.00 17.32 54 ASN C O 1
ATOM 9637 N N . GLY C 1 55 ? -6.530 22.524 55.633 1.00 14.36 55 GLY C N 1
ATOM 9638 C CA . GLY C 1 55 ? -5.627 23.442 56.304 1.00 15.96 55 GLY C CA 1
ATOM 9639 C C . GLY C 1 55 ? -4.467 22.804 57.045 1.00 16.49 55 GLY C C 1
ATOM 9640 O O . GLY C 1 55 ? -3.529 23.499 57.444 1.00 17.12 55 GLY C O 1
ATOM 9641 N N . GLN C 1 56 ? -4.522 21.492 57.246 1.00 15.80 56 GLN C N 1
ATOM 9642 C CA . GLN C 1 56 ? -3.439 20.804 57.938 1.00 16.05 56 GLN C CA 1
ATOM 9643 C C . GLN C 1 56 ? -2.209 20.734 57.041 1.00 16.46 56 GLN C C 1
ATOM 9644 O O . GLN C 1 56 ? -2.315 20.439 55.849 1.00 15.49 56 GLN C O 1
ATOM 9650 N N . PRO C 1 57 ? -1.021 21.020 57.597 1.00 15.77 57 PRO C N 1
ATOM 9651 C CA . PRO C 1 57 ? 0.179 20.954 56.759 1.00 15.87 57 PRO C CA 1
ATOM 9652 C C . PRO C 1 57 ? 0.393 19.529 56.259 1.00 14.19 57 PRO C C 1
ATOM 9653 O O . PRO C 1 57 ? 0.055 18.562 56.947 1.00 13.45 57 PRO C O 1
ATOM 9657 N N . VAL C 1 58 ? 0.933 19.402 55.052 1.00 14.15 58 VAL C N 1
ATOM 9658 C CA . VAL C 1 58 ? 1.185 18.086 54.489 1.00 13.63 58 VAL C CA 1
ATOM 9659 C C . VAL C 1 58 ? 2.157 17.367 55.414 1.00 14.44 58 VAL C C 1
ATOM 9660 O O . VAL C 1 58 ? 3.033 17.990 56.017 1.00 13.94 58 VAL C O 1
ATOM 9664 N N . GLU C 1 59 ? 1.992 16.057 55.539 1.00 14.13 59 GLU C N 1
ATOM 9665 C CA . GLU C 1 59 ? 2.863 15.274 56.400 1.00 14.46 59 GLU C CA 1
ATOM 9666 C C . GLU C 1 59 ? 3.852 14.459 55.584 1.00 15.78 59 GLU C C 1
ATOM 9667 O O . GLU C 1 59 ? 3.507 13.883 54.551 1.00 14.65 59 GLU C O 1
ATOM 9673 N N . CYS C 1 60 ? 5.091 14.426 56.054 1.00 15.19 60 CYS C N 1
ATOM 9674 C CA . CYS C 1 60 ? 6.146 13.705 55.364 1.00 16.36 60 CYS C CA 1
ATOM 9675 C C . CYS C 1 60 ? 6.629 12.485 56.136 1.00 17.92 60 CYS C C 1
ATOM 9676 O O . CYS C 1 60 ? 6.505 12.411 57.360 1.00 19.62 60 CYS C O 1
ATOM 9679 N N . VAL C 1 61 ? 7.172 11.525 55.397 1.00 16.61 61 VAL C N 1
ATOM 9680 C CA . VAL C 1 61 ? 7.705 10.300 55.969 1.00 17.17 61 VAL C CA 1
ATOM 9681 C C . VAL C 1 61 ? 9.128 10.182 55.440 1.00 16.91 61 VAL C C 1
ATOM 9682 O O . VAL C 1 61 ? 9.342 10.177 54.229 1.00 17.84 61 VAL C O 1
ATOM 9686 N N . ILE C 1 62 ? 10.101 10.113 56.342 1.00 15.63 62 ILE C N 1
ATOM 9687 C CA . ILE C 1 62 ? 11.494 9.990 55.928 1.00 15.02 62 ILE C CA 1
ATOM 9688 C C . ILE C 1 62 ? 11.946 8.543 56.106 1.00 14.52 62 ILE C C 1
ATOM 9689 O O . ILE C 1 62 ? 11.518 7.861 57.040 1.00 14.59 62 ILE C O 1
ATOM 9694 N N . ALA C 1 63 ? 12.794 8.067 55.200 1.00 14.61 63 ALA C N 1
ATOM 9695 C CA . ALA C 1 63 ? 13.294 6.699 55.292 1.00 15.18 63 ALA C CA 1
ATOM 9696 C C . ALA C 1 63 ? 14.033 6.544 56.621 1.00 16.04 63 ALA C C 1
ATOM 9697 O O . ALA C 1 63 ? 14.612 7.506 57.127 1.00 14.88 63 ALA C O 1
ATOM 9699 N N . ASP C 1 64 ? 14.006 5.338 57.185 1.00 15.75 64 ASP C N 1
ATOM 9700 C CA . ASP C 1 64 ? 14.671 5.078 58.462 1.00 17.35 64 ASP C CA 1
ATOM 9701 C C . ASP C 1 64 ? 16.189 5.180 58.394 1.00 17.49 64 ASP C C 1
ATOM 9702 O O . ASP C 1 64 ? 16.844 5.465 59.395 1.00 18.66 64 ASP C O 1
ATOM 9707 N N . THR C 1 65 ? 16.749 4.934 57.216 1.00 17.63 65 THR C N 1
ATOM 9708 C CA . THR C 1 65 ? 18.191 5.013 57.028 1.00 17.53 65 THR C CA 1
ATOM 9709 C C . THR C 1 65 ? 18.442 5.641 55.672 1.00 16.98 65 THR C C 1
ATOM 9710 O O . THR C 1 65 ? 17.520 5.771 54.862 1.00 17.37 65 THR C O 1
ATOM 9714 N N . CYS C 1 66 ? 19.682 6.044 55.423 1.00 16.20 66 CYS C N 1
ATOM 9715 C CA . CYS C 1 66 ? 20.012 6.593 54.122 1.00 15.42 66 CYS C CA 1
ATOM 9716 C C . CYS C 1 66 ? 19.976 5.379 53.206 1.00 15.46 66 CYS C C 1
ATOM 9717 O O . CYS C 1 66 ? 20.107 4.243 53.671 1.00 14.67 66 CYS C O 1
ATOM 9720 N N . ILE C 1 67 ? 19.793 5.616 51.914 1.00 13.51 67 ILE C N 1
ATOM 9721 C CA . ILE C 1 67 ? 19.695 4.538 50.936 1.00 12.93 67 ILE C CA 1
ATOM 9722 C C . ILE C 1 67 ? 20.940 4.459 50.058 1.00 11.82 67 ILE C C 1
ATOM 9723 O O . ILE C 1 67 ? 21.153 5.304 49.188 1.00 11.59 67 ILE C O 1
ATOM 9728 N N . GLY C 1 68 ? 21.763 3.439 50.294 1.00 11.61 68 GLY C N 1
ATOM 9729 C CA . GLY C 1 68 ? 22.982 3.280 49.519 1.00 10.97 68 GLY C CA 1
ATOM 9730 C C . GLY C 1 68 ? 22.961 2.056 48.625 1.00 10.72 68 GLY C C 1
ATOM 9731 O O . GLY C 1 68 ? 23.908 1.813 47.874 1.00 10.83 68 GLY C O 1
ATOM 9732 N N . GLY C 1 69 ? 21.879 1.288 48.705 1.00 9.84 69 GLY C N 1
ATOM 9733 C CA . GLY C 1 69 ? 21.751 0.086 47.899 1.00 11.19 69 GLY C CA 1
ATOM 9734 C C . GLY C 1 69 ? 20.315 -0.401 47.820 1.00 10.67 69 GLY C C 1
ATOM 9735 O O . GLY C 1 69 ? 19.404 0.232 48.356 1.00 10.22 69 GLY C O 1
ATOM 9736 N N . VAL C 1 70 ? 20.112 -1.546 47.177 1.00 10.48 70 VAL C N 1
ATOM 9737 C CA . VAL C 1 70 ? 18.774 -2.100 47.000 1.00 10.07 70 VAL C CA 1
ATOM 9738 C C . VAL C 1 70 ? 18.066 -2.535 48.285 1.00 10.69 70 VAL C C 1
ATOM 9739 O O . VAL C 1 70 ? 16.848 -2.398 48.400 1.00 10.44 70 VAL C O 1
ATOM 9743 N N . LYS C 1 71 ? 18.814 -3.062 49.249 1.00 10.75 71 LYS C N 1
ATOM 9744 C CA . LYS C 1 71 ? 18.206 -3.508 50.498 1.00 11.79 71 LYS C CA 1
ATOM 9745 C C . LYS C 1 71 ? 17.525 -2.338 51.201 1.00 11.14 71 LYS C C 1
ATOM 9746 O O . LYS C 1 71 ? 16.366 -2.429 51.605 1.00 11.39 71 LYS C O 1
ATOM 9752 N N . GLU C 1 72 ? 18.253 -1.236 51.334 1.00 11.26 72 GLU C N 1
ATOM 9753 C CA . GLU C 1 72 ? 17.720 -0.049 51.988 1.00 12.08 72 GLU C CA 1
ATOM 9754 C C . GLU C 1 72 ? 16.628 0.583 51.132 1.00 12.00 72 GLU C C 1
ATOM 9755 O O . GLU C 1 72 ? 15.671 1.149 51.658 1.00 12.29 72 GLU C O 1
ATOM 9761 N N . ALA C 1 73 ? 16.766 0.480 49.814 1.00 11.09 73 ALA C N 1
ATOM 9762 C CA . ALA C 1 73 ? 15.752 1.031 48.921 1.00 10.72 73 ALA C CA 1
ATOM 9763 C C . ALA C 1 73 ? 14.453 0.254 49.144 1.00 11.21 73 ALA C C 1
ATOM 9764 O O . ALA C 1 73 ? 13.366 0.834 49.177 1.00 11.60 73 ALA C O 1
ATOM 9766 N N . ALA C 1 74 ? 14.572 -1.062 49.310 1.00 10.82 74 ALA C N 1
ATOM 9767 C CA . ALA C 1 74 ? 13.407 -1.910 49.541 1.00 10.97 74 ALA C CA 1
ATOM 9768 C C . ALA C 1 74 ? 12.776 -1.582 50.894 1.00 12.20 74 ALA C C 1
ATOM 9769 O O . ALA C 1 74 ? 11.552 -1.582 51.029 1.00 12.57 74 ALA C O 1
ATOM 9771 N N . GLU C 1 75 ? 13.612 -1.305 51.892 1.00 11.28 75 GLU C N 1
ATOM 9772 C CA . GLU C 1 75 ? 13.119 -0.957 53.224 1.00 13.22 75 GLU C CA 1
ATOM 9773 C C . GLU C 1 75 ? 12.333 0.351 53.160 1.00 13.43 75 GLU C C 1
ATOM 9774 O O . GLU C 1 75 ? 11.310 0.502 53.826 1.00 13.53 75 GLU C O 1
ATOM 9780 N N . ALA C 1 76 ? 12.814 1.299 52.360 1.00 13.09 76 ALA C N 1
ATOM 9781 C CA . ALA C 1 76 ? 12.131 2.580 52.219 1.00 13.72 76 ALA C CA 1
ATOM 9782 C C . ALA C 1 76 ? 10.779 2.368 51.549 1.00 13.73 76 ALA C C 1
ATOM 9783 O O . ALA C 1 76 ? 9.768 2.934 51.969 1.00 14.68 76 ALA C O 1
ATOM 9785 N N . ALA C 1 77 ? 10.764 1.542 50.507 1.00 13.27 77 ALA C N 1
ATOM 9786 C CA . ALA C 1 77 ? 9.531 1.255 49.785 1.00 13.37 77 ALA C CA 1
ATOM 9787 C C . ALA C 1 77 ? 8.494 0.638 50.720 1.00 14.65 77 ALA C C 1
ATOM 9788 O O . ALA C 1 77 ? 7.311 0.969 50.650 1.00 15.20 77 ALA C O 1
ATOM 9790 N N . GLU C 1 78 ? 8.950 -0.258 51.593 1.00 13.68 78 GLU C N 1
ATOM 9791 C CA . GLU C 1 78 ? 8.084 -0.936 52.554 1.00 14.76 78 GLU C CA 1
ATOM 9792 C C . GLU C 1 78 ? 7.521 0.036 53.584 1.00 14.15 78 GLU C C 1
ATOM 9793 O O . GLU C 1 78 ? 6.327 0.015 53.877 1.00 15.46 78 GLU C O 1
ATOM 9799 N N . LYS C 1 79 ? 8.381 0.884 54.137 1.00 14.54 79 LYS C N 1
ATOM 9800 C CA . LYS C 1 79 ? 7.930 1.849 55.130 1.00 14.44 79 LYS C CA 1
ATOM 9801 C C . LYS C 1 79 ? 6.906 2.788 54.510 1.00 15.03 79 LYS C C 1
ATOM 9802 O O . LYS C 1 79 ? 5.837 3.012 55.073 1.00 15.86 79 LYS C O 1
ATOM 9808 N N . PHE C 1 80 ? 7.238 3.326 53.342 1.00 14.28 80 PHE C N 1
ATOM 9809 C CA . PHE C 1 80 ? 6.347 4.253 52.655 1.00 14.62 80 PHE C CA 1
ATOM 9810 C C . PHE C 1 80 ? 4.981 3.643 52.371 1.00 15.56 80 PHE C C 1
ATOM 9811 O O . PHE C 1 80 ? 3.953 4.312 52.507 1.00 14.72 80 PHE C O 1
ATOM 9819 N N . ALA C 1 81 ? 4.971 2.373 51.981 1.00 15.73 81 ALA C N 1
ATOM 9820 C CA . ALA C 1 81 ? 3.729 1.679 51.671 1.00 18.27 81 ALA C CA 1
ATOM 9821 C C . ALA C 1 81 ? 2.826 1.579 52.892 1.00 19.96 81 ALA C C 1
ATOM 9822 O O . ALA C 1 81 ? 1.629 1.841 52.804 1.00 21.50 81 ALA C O 1
ATOM 9824 N N . ARG C 1 82 ? 3.390 1.205 54.035 1.00 21.74 82 ARG C N 1
ATOM 9825 C CA . ARG C 1 82 ? 2.576 1.083 55.234 1.00 23.20 82 ARG C CA 1
ATOM 9826 C C . ARG C 1 82 ? 2.283 2.433 55.886 1.00 22.82 82 ARG C C 1
ATOM 9827 O O . ARG C 1 82 ? 1.352 2.549 56.682 1.00 23.72 82 ARG C O 1
ATOM 9835 N N . GLU C 1 83 ? 3.061 3.452 55.532 1.00 21.91 83 GLU C N 1
ATOM 9836 C CA . GLU C 1 83 ? 2.880 4.792 56.087 1.00 21.97 83 GLU C CA 1
ATOM 9837 C C . GLU C 1 83 ? 1.928 5.653 55.254 1.00 19.60 83 GLU C C 1
ATOM 9838 O O . GLU C 1 83 ? 1.638 6.793 55.617 1.00 19.35 83 GLU C O 1
ATOM 9844 N N . GLY C 1 84 ? 1.459 5.113 54.133 1.00 17.49 84 GLY C N 1
ATOM 9845 C CA . GLY C 1 84 ? 0.531 5.851 53.290 1.00 16.19 84 GLY C CA 1
ATOM 9846 C C . GLY C 1 84 ? 1.143 6.944 52.431 1.00 15.33 84 GLY C C 1
ATOM 9847 O O . GLY C 1 84 ? 0.525 7.993 52.216 1.00 14.63 84 GLY C O 1
ATOM 9848 N N . VAL C 1 85 ? 2.352 6.703 51.932 1.00 13.71 85 VAL C N 1
ATOM 9849 C CA . VAL C 1 85 ? 3.037 7.673 51.084 1.00 13.39 85 VAL C CA 1
ATOM 9850 C C . VAL C 1 85 ? 2.479 7.628 49.660 1.00 13.37 85 VAL C C 1
ATOM 9851 O O . VAL C 1 85 ? 2.314 6.550 49.080 1.00 13.40 85 VAL C O 1
ATOM 9855 N N . GLY C 1 86 ? 2.191 8.802 49.104 1.00 12.88 86 GLY C N 1
ATOM 9856 C CA . GLY C 1 86 ? 1.650 8.878 47.757 1.00 12.32 86 GLY C CA 1
ATOM 9857 C C . GLY C 1 86 ? 2.478 9.729 46.811 1.00 12.18 86 GLY C C 1
ATOM 9858 O O . GLY C 1 86 ? 2.142 9.866 45.632 1.00 12.60 86 GLY C O 1
ATOM 9859 N N . VAL C 1 87 ? 3.553 10.311 47.335 1.00 10.93 87 VAL C N 1
ATOM 9860 C CA . VAL C 1 87 ? 4.460 11.152 46.562 1.00 11.87 87 VAL C CA 1
ATOM 9861 C C . VAL C 1 87 ? 5.856 10.867 47.098 1.00 11.73 87 VAL C C 1
ATOM 9862 O O . VAL C 1 87 ? 6.035 10.696 48.302 1.00 12.89 87 VAL C O 1
ATOM 9866 N N . SER C 1 88 ? 6.842 10.823 46.209 1.00 12.00 88 SER C N 1
ATOM 9867 C CA . SER C 1 88 ? 8.208 10.520 46.615 1.00 11.60 88 SER C CA 1
ATOM 9868 C C . SER C 1 88 ? 9.249 11.539 46.150 1.00 11.37 88 SER C C 1
ATOM 9869 O O . SER C 1 88 ? 9.210 12.007 45.012 1.00 10.25 88 SER C O 1
ATOM 9872 N N . ILE C 1 89 ? 10.167 11.895 47.048 1.00 10.61 89 ILE C N 1
ATOM 9873 C CA . ILE C 1 89 ? 11.238 12.838 46.734 1.00 10.61 89 ILE C CA 1
ATOM 9874 C C . ILE C 1 89 ? 12.573 12.278 47.222 1.00 11.20 89 ILE C C 1
ATOM 9875 O O . ILE C 1 89 ? 12.730 11.978 48.403 1.00 11.85 89 ILE C O 1
ATOM 9880 N N . THR C 1 90 ? 13.525 12.137 46.308 1.00 10.90 90 THR C N 1
ATOM 9881 C CA . THR C 1 90 ? 14.847 11.629 46.655 1.00 11.00 90 THR C CA 1
ATOM 9882 C C . THR C 1 90 ? 15.797 12.816 46.804 1.00 12.23 90 THR C C 1
ATOM 9883 O O . THR C 1 90 ? 15.745 13.761 46.017 1.00 11.24 90 THR C O 1
ATOM 9887 N N . VAL C 1 91 ? 16.656 12.776 47.818 1.00 10.63 91 VAL C N 1
ATOM 9888 C CA . VAL C 1 91 ? 17.609 13.858 48.036 1.00 10.70 91 VAL C CA 1
ATOM 9889 C C . VAL C 1 91 ? 19.003 13.299 48.305 1.00 9.71 91 VAL C C 1
ATOM 9890 O O . VAL C 1 91 ? 19.145 12.249 48.924 1.00 10.20 91 VAL C O 1
ATOM 9894 N N . THR C 1 92 ? 20.027 13.996 47.826 1.00 10.18 92 THR C N 1
ATOM 9895 C CA . THR C 1 92 ? 21.398 13.553 48.058 1.00 11.39 92 THR C CA 1
ATOM 9896 C C . THR C 1 92 ? 22.440 14.605 47.712 1.00 12.02 92 THR C C 1
ATOM 9897 O O . THR C 1 92 ? 22.240 15.430 46.825 1.00 11.97 92 THR C O 1
ATOM 9901 N N . PRO C 1 93 ? 23.563 14.605 48.444 1.00 14.06 93 PRO C N 1
ATOM 9902 C CA . PRO C 1 93 ? 24.642 15.561 48.198 1.00 14.33 93 PRO C CA 1
ATOM 9903 C C . PRO C 1 93 ? 25.852 14.837 47.601 1.00 15.98 93 PRO C C 1
ATOM 9904 O O . PRO C 1 93 ? 26.899 15.442 47.366 1.00 17.11 93 PRO C O 1
ATOM 9908 N N . CYS C 1 94 ? 25.700 13.540 47.339 1.00 13.39 94 CYS C N 1
ATOM 9909 C CA . CYS C 1 94 ? 26.816 12.755 46.823 1.00 12.60 94 CYS C CA 1
ATOM 9910 C C . CYS C 1 94 ? 26.460 11.789 45.706 1.00 12.82 94 CYS C C 1
ATOM 9911 O O . CYS C 1 94 ? 25.329 11.748 45.224 1.00 13.83 94 CYS C O 1
ATOM 9914 N N . TRP C 1 95 ? 27.454 11.006 45.300 1.00 12.31 95 TRP C N 1
ATOM 9915 C CA . TRP C 1 95 ? 27.253 10.004 44.270 1.00 11.72 95 TRP C CA 1
ATOM 9916 C C . TRP C 1 95 ? 26.557 8.818 44.933 1.00 11.17 95 TRP C C 1
ATOM 9917 O O . TRP C 1 95 ? 26.850 8.479 46.082 1.00 11.18 95 TRP C O 1
ATOM 9928 N N . CYS C 1 96 ? 25.618 8.210 44.218 1.00 9.91 96 CYS C N 1
ATOM 9929 C CA . CYS C 1 96 ? 24.892 7.052 44.726 1.00 9.48 96 CYS C CA 1
ATOM 9930 C C . CYS C 1 96 ? 24.781 6.099 43.544 1.00 8.78 96 CYS C C 1
ATOM 9931 O O . CYS C 1 96 ? 24.926 6.524 42.396 1.00 9.27 96 CYS C O 1
ATOM 9934 N N . TYR C 1 97 ? 24.512 4.825 43.815 1.00 10.03 97 TYR C N 1
ATOM 9935 C CA . TYR C 1 97 ? 24.470 3.824 42.751 1.00 10.28 97 TYR C CA 1
ATOM 9936 C C . TYR C 1 97 ? 23.198 3.669 41.918 1.00 12.38 97 TYR C C 1
ATOM 9937 O O . TYR C 1 97 ? 22.559 2.617 41.926 1.00 14.96 97 TYR C O 1
ATOM 9946 N N . GLY C 1 98 ? 22.873 4.726 41.178 1.00 12.59 98 GLY C N 1
ATOM 9947 C CA . GLY C 1 98 ? 21.720 4.750 40.294 1.00 12.40 98 GLY C CA 1
ATOM 9948 C C . GLY C 1 98 ? 20.574 3.777 40.502 1.00 11.50 98 GLY C C 1
ATOM 9949 O O . GLY C 1 98 ? 19.796 3.919 41.442 1.00 13.41 98 GLY C O 1
ATOM 9950 N N . THR C 1 99 ? 20.470 2.788 39.616 1.00 9.91 99 THR C N 1
ATOM 9951 C CA . THR C 1 99 ? 19.391 1.805 39.679 1.00 10.41 99 THR C CA 1
ATOM 9952 C C . THR C 1 99 ? 19.246 1.051 40.996 1.00 10.20 99 THR C C 1
ATOM 9953 O O . THR C 1 99 ? 18.154 0.584 41.327 1.00 11.46 99 THR C O 1
ATOM 9957 N N . GLU C 1 100 ? 20.340 0.923 41.741 1.00 9.95 100 GLU C N 1
ATOM 9958 C CA . GLU C 1 100 ? 20.308 0.222 43.021 1.00 10.03 100 GLU C CA 1
ATOM 9959 C C . GLU C 1 100 ? 19.506 0.990 44.068 1.00 10.25 100 GLU C C 1
ATOM 9960 O O . GLU C 1 100 ? 18.948 0.393 44.988 1.00 11.00 100 GLU C O 1
ATOM 9966 N N . THR C 1 101 ? 19.450 2.310 43.917 1.00 11.19 101 THR C N 1
ATOM 9967 C CA . THR C 1 101 ? 18.764 3.169 44.880 1.00 11.61 101 THR C CA 1
ATOM 9968 C C . THR C 1 101 ? 17.465 3.802 44.394 1.00 11.98 101 THR C C 1
ATOM 9969 O O . THR C 1 101 ? 16.837 4.565 45.130 1.00 11.74 101 THR C O 1
ATOM 9973 N N . MET C 1 102 ? 17.070 3.498 43.162 1.00 12.68 102 MET C N 1
ATOM 9974 C CA . MET C 1 102 ? 15.853 4.060 42.571 1.00 13.54 102 MET C CA 1
ATOM 9975 C C . MET C 1 102 ? 14.554 3.684 43.263 1.00 13.12 102 MET C C 1
ATOM 9976 O O . MET C 1 102 ? 14.447 2.632 43.891 1.00 11.15 102 MET C O 1
ATOM 9981 N N . ASP C 1 103 ? 13.559 4.556 43.115 1.00 12.96 103 ASP C N 1
ATOM 9982 C CA . ASP C 1 103 ? 12.222 4.301 43.635 1.00 11.14 103 ASP C CA 1
ATOM 9983 C C . ASP C 1 103 ? 11.568 3.635 42.429 1.00 11.89 103 ASP C C 1
ATOM 9984 O O . ASP C 1 103 ? 11.338 4.291 41.408 1.00 11.76 103 ASP C O 1
ATOM 9989 N N . MET C 1 104 ? 11.282 2.341 42.537 1.00 10.63 104 MET C N 1
ATOM 9990 C CA . MET C 1 104 ? 10.699 1.597 41.428 1.00 11.47 104 MET C CA 1
ATOM 9991 C C . MET C 1 104 ? 9.181 1.511 41.403 1.00 11.65 104 MET C C 1
ATOM 9992 O O . MET C 1 104 ? 8.617 0.764 40.603 1.00 13.37 104 MET C O 1
ATOM 9997 N N . ASP C 1 105 ? 8.516 2.269 42.270 1.00 11.26 105 ASP C N 1
ATOM 9998 C CA . ASP C 1 105 ? 7.056 2.264 42.303 1.00 12.53 105 ASP C CA 1
ATOM 9999 C C . ASP C 1 105 ? 6.571 3.129 41.141 1.00 12.88 105 ASP C C 1
ATOM 10000 O O . ASP C 1 105 ? 6.726 4.345 41.160 1.00 13.47 105 ASP C O 1
ATOM 10005 N N . PRO C 1 106 ? 5.972 2.510 40.113 1.00 14.48 106 PRO C N 1
ATOM 10006 C CA . PRO C 1 106 ? 5.493 3.286 38.966 1.00 15.42 106 PRO C CA 1
ATOM 10007 C C . PRO C 1 106 ? 4.210 4.073 39.218 1.00 16.55 106 PRO C C 1
ATOM 10008 O O . PRO C 1 106 ? 3.812 4.902 38.398 1.00 17.85 106 PRO C O 1
ATOM 10012 N N . HIS C 1 107 ? 3.583 3.832 40.363 1.00 15.25 107 HIS C N 1
ATOM 10013 C CA . HIS C 1 107 ? 2.318 4.481 40.672 1.00 17.80 107 HIS C CA 1
ATOM 10014 C C . HIS C 1 107 ? 2.361 5.723 41.549 1.00 17.02 107 HIS C C 1
ATOM 10015 O O . HIS C 1 107 ? 1.327 6.156 42.063 1.00 18.84 107 HIS C O 1
ATOM 10022 N N . ILE C 1 108 ? 3.539 6.304 41.729 1.00 14.91 108 ILE C N 1
ATOM 10023 C CA . ILE C 1 108 ? 3.617 7.517 42.528 1.00 14.81 108 ILE C CA 1
ATOM 10024 C C . ILE C 1 108 ? 4.515 8.574 41.907 1.00 13.49 108 ILE C C 1
ATOM 10025 O O . ILE C 1 108 ? 5.592 8.271 41.387 1.00 14.40 108 ILE C O 1
ATOM 10030 N N . PRO C 1 109 ? 4.068 9.837 41.937 1.00 11.66 109 PRO C N 1
ATOM 10031 C CA . PRO C 1 109 ? 4.850 10.940 41.376 1.00 11.37 109 PRO C CA 1
ATOM 10032 C C . PRO C 1 109 ? 6.176 10.978 42.124 1.00 11.26 109 PRO C C 1
ATOM 10033 O O . PRO C 1 109 ? 6.206 10.817 43.346 1.00 12.26 109 PRO C O 1
ATOM 10037 N N . LYS C 1 110 ? 7.270 11.182 41.401 1.00 9.38 110 LYS C N 1
ATOM 10038 C CA . LYS C 1 110 ? 8.575 11.210 42.043 1.00 9.74 110 LYS C CA 1
ATOM 10039 C C . LYS C 1 110 ? 9.493 12.291 41.500 1.00 8.92 110 LYS C C 1
ATOM 10040 O O . LYS C 1 110 ? 9.440 12.643 40.320 1.00 8.67 110 LYS C O 1
ATOM 10046 N N . ALA C 1 111 ? 10.326 12.826 42.387 1.00 7.63 111 ALA C N 1
ATOM 10047 C CA . ALA C 1 111 ? 11.287 13.855 42.032 1.00 7.93 111 ALA C CA 1
ATOM 10048 C C . ALA C 1 111 ? 12.616 13.523 42.697 1.00 9.27 111 ALA C C 1
ATOM 10049 O O . ALA C 1 111 ? 12.668 12.740 43.648 1.00 9.13 111 ALA C O 1
ATOM 10051 N N . VAL C 1 112 ? 13.685 14.114 42.181 1.00 9.38 112 VAL C N 1
ATOM 10052 C CA . VAL C 1 112 ? 15.021 13.900 42.714 1.00 9.91 112 VAL C CA 1
ATOM 10053 C C . VAL C 1 112 ? 15.725 15.247 42.808 1.00 9.53 112 VAL C C 1
ATOM 10054 O O . VAL C 1 112 ? 15.768 16.000 41.834 1.00 9.24 112 VAL C O 1
ATOM 10058 N N . TRP C 1 113 ? 16.254 15.553 43.989 1.00 10.44 113 TRP C N 1
ATOM 10059 C CA . TRP C 1 113 ? 16.991 16.791 44.193 1.00 9.86 113 TRP C CA 1
ATOM 10060 C C . TRP C 1 113 ? 18.445 16.461 44.499 1.00 10.39 113 TRP C C 1
ATOM 10061 O O . TRP C 1 113 ? 18.756 15.845 45.523 1.00 11.39 113 TRP C O 1
ATOM 10072 N N . GLY C 1 114 ? 19.325 16.859 43.589 1.00 10.21 114 GLY C N 1
ATOM 10073 C CA . GLY C 1 114 ? 20.743 16.625 43.769 1.00 11.55 114 GLY C CA 1
ATOM 10074 C C . GLY C 1 114 ? 21.421 17.918 44.170 1.00 10.55 114 GLY C C 1
ATOM 10075 O O . GLY C 1 114 ? 21.377 18.904 43.437 1.00 11.72 114 GLY C O 1
ATOM 10076 N N . PHE C 1 115 ? 22.042 17.913 45.345 1.00 10.83 115 PHE C N 1
ATOM 10077 C CA . PHE C 1 115 ? 22.744 19.079 45.869 1.00 11.90 115 PHE C CA 1
ATOM 10078 C C . PHE C 1 115 ? 23.806 19.531 44.869 1.00 13.21 115 PHE C C 1
ATOM 10079 O O . PHE C 1 115 ? 24.583 18.711 44.369 1.00 14.26 115 PHE C O 1
ATOM 10087 N N . ASN C 1 116 ? 23.844 20.826 44.568 1.00 12.59 116 ASN C N 1
ATOM 10088 C CA . ASN C 1 116 ? 24.846 21.328 43.641 1.00 12.59 116 ASN C CA 1
ATOM 10089 C C . ASN C 1 116 ? 26.103 21.682 44.428 1.00 13.34 116 ASN C C 1
ATOM 10090 O O . ASN C 1 116 ? 26.368 22.851 44.710 1.00 14.25 116 ASN C O 1
ATOM 10095 N N . GLY C 1 117 ? 26.856 20.650 44.795 1.00 14.31 117 GLY C N 1
ATOM 10096 C CA . GLY C 1 117 ? 28.089 20.838 45.536 1.00 14.43 117 GLY C CA 1
ATOM 10097 C C . GLY C 1 117 ? 29.239 20.269 44.728 1.00 15.35 117 GLY C C 1
ATOM 10098 O O . GLY C 1 117 ? 29.020 19.495 43.795 1.00 15.57 117 GLY C O 1
ATOM 10099 N N . THR C 1 118 ? 30.466 20.638 45.079 1.00 16.25 118 THR C N 1
ATOM 10100 C CA . THR C 1 118 ? 31.630 20.158 44.344 1.00 15.87 118 THR C CA 1
ATOM 10101 C C . THR C 1 118 ? 32.337 18.971 44.986 1.00 17.53 118 THR C C 1
ATOM 10102 O O . THR C 1 118 ? 32.838 18.095 44.283 1.00 18.60 118 THR C O 1
ATOM 10106 N N . GLU C 1 119 ? 32.379 18.938 46.314 1.00 17.28 119 GLU C N 1
ATOM 10107 C CA . GLU C 1 119 ? 33.061 17.857 47.020 1.00 19.11 119 GLU C CA 1
ATOM 10108 C C . GLU C 1 119 ? 32.627 16.450 46.608 1.00 21.72 119 GLU C C 1
ATOM 10109 O O . GLU C 1 119 ? 33.458 15.539 46.534 1.00 21.99 119 GLU C O 1
ATOM 10115 N N . ARG C 1 120 ? 31.334 16.271 46.343 1.00 23.12 120 ARG C N 1
ATOM 10116 C CA . ARG C 1 120 ? 30.807 14.966 45.939 1.00 23.76 120 ARG C CA 1
ATOM 10117 C C . ARG C 1 120 ? 29.936 15.088 44.685 1.00 24.34 120 ARG C C 1
ATOM 10118 O O . ARG C 1 120 ? 29.249 16.092 44.489 1.00 25.74 120 ARG C O 1
ATOM 10126 N N . PRO C 1 121 ? 29.953 14.058 43.821 1.00 23.51 121 PRO C N 1
ATOM 10127 C CA . PRO C 1 121 ? 29.180 14.022 42.571 1.00 24.20 121 PRO C CA 1
ATOM 10128 C C . PRO C 1 121 ? 27.661 13.922 42.747 1.00 25.06 121 PRO C C 1
ATOM 10129 O O . PRO C 1 121 ? 27.039 12.974 42.264 1.00 25.54 121 PRO C O 1
ATOM 10133 N N . GLY C 1 122 ? 27.069 14.902 43.426 1.00 23.73 122 GLY C N 1
ATOM 10134 C CA . GLY C 1 122 ? 25.633 14.889 43.641 1.00 24.77 122 GLY C CA 1
ATOM 10135 C C . GLY C 1 122 ? 24.835 15.097 42.364 1.00 24.30 122 GLY C C 1
ATOM 10136 O O . GLY C 1 122 ? 23.798 14.457 42.158 1.00 22.60 122 GLY C O 1
ATOM 10137 N N . ALA C 1 123 ? 25.314 15.999 41.511 1.00 23.94 123 ALA C N 1
ATOM 10138 C CA . ALA C 1 123 ? 24.648 16.291 40.246 1.00 22.87 123 ALA C CA 1
ATOM 10139 C C . ALA C 1 123 ? 24.849 15.111 39.313 1.00 22.74 123 ALA C C 1
ATOM 10140 O O . ALA C 1 123 ? 24.058 14.885 38.393 1.00 21.97 123 ALA C O 1
ATOM 10142 N N . VAL C 1 124 ? 25.924 14.367 39.551 1.00 19.03 124 VAL C N 1
ATOM 10143 C CA . VAL C 1 124 ? 26.223 13.198 38.744 1.00 20.10 124 VAL C CA 1
ATOM 10144 C C . VAL C 1 124 ? 25.185 12.133 39.087 1.00 16.81 124 VAL C C 1
ATOM 10145 O O . VAL C 1 124 ? 24.709 11.426 38.200 1.00 18.15 124 VAL C O 1
ATOM 10149 N N . TYR C 1 125 ? 24.822 12.021 40.366 1.00 15.65 125 TYR C N 1
ATOM 10150 C CA . TYR C 1 125 ? 23.809 11.038 40.746 1.00 12.02 125 TYR C CA 1
ATOM 10151 C C . TYR C 1 125 ? 22.481 11.454 40.143 1.00 10.80 125 TYR C C 1
ATOM 10152 O O . TYR C 1 125 ? 21.765 10.634 39.574 1.00 8.55 125 TYR C O 1
ATOM 10161 N N . LEU C 1 126 ? 22.146 12.732 40.290 1.00 10.43 126 LEU C N 1
ATOM 10162 C CA . LEU C 1 126 ? 20.889 13.239 39.751 1.00 9.99 126 LEU C CA 1
ATOM 10163 C C . LEU C 1 126 ? 20.751 12.856 38.280 1.00 9.94 126 LEU C C 1
ATOM 10164 O O . LEU C 1 126 ? 19.769 12.230 37.880 1.00 9.88 126 LEU C O 1
ATOM 10169 N N . ALA C 1 127 ? 21.745 13.223 37.479 1.00 10.92 127 ALA C N 1
ATOM 10170 C CA . ALA C 1 127 ? 21.713 12.916 36.054 1.00 11.25 127 ALA C CA 1
ATOM 10171 C C . ALA C 1 127 ? 21.756 11.414 35.789 1.00 11.51 127 ALA C C 1
ATOM 10172 O O . ALA C 1 127 ? 21.099 10.918 34.876 1.00 10.82 127 ALA C O 1
ATOM 10174 N N . ALA C 1 128 ? 22.529 10.689 36.589 1.00 10.75 128 ALA C N 1
ATOM 10175 C CA . ALA C 1 128 ? 22.640 9.250 36.410 1.00 10.09 128 ALA C CA 1
ATOM 10176 C C . ALA C 1 128 ? 21.327 8.532 36.698 1.00 9.51 128 ALA C C 1
ATOM 10177 O O . ALA C 1 128 ? 20.910 7.655 35.939 1.00 9.57 128 ALA C O 1
ATOM 10179 N N . VAL C 1 129 ? 20.667 8.904 37.791 1.00 9.57 129 VAL C N 1
ATOM 10180 C CA . VAL C 1 129 ? 19.423 8.239 38.141 1.00 9.77 129 VAL C CA 1
ATOM 10181 C C . VAL C 1 129 ? 18.289 8.669 37.215 1.00 9.45 129 VAL C C 1
ATOM 10182 O O . VAL C 1 129 ? 17.399 7.876 36.924 1.00 9.08 129 VAL C O 1
ATOM 10186 N N . LEU C 1 130 ? 18.324 9.913 36.740 1.00 9.89 130 LEU C N 1
ATOM 10187 C CA . LEU C 1 130 ? 17.294 10.373 35.812 1.00 9.35 130 LEU C CA 1
ATOM 10188 C C . LEU C 1 130 ? 17.423 9.578 34.512 1.00 9.45 130 LEU C C 1
ATOM 10189 O O . LEU C 1 130 ? 16.423 9.247 33.876 1.00 10.28 130 LEU C O 1
ATOM 10194 N N . ALA C 1 131 ? 18.656 9.270 34.117 1.00 9.31 131 ALA C N 1
ATOM 10195 C CA . ALA C 1 131 ? 18.866 8.479 32.906 1.00 8.56 131 ALA C CA 1
ATOM 10196 C C . ALA C 1 131 ? 18.214 7.117 33.141 1.00 9.38 131 ALA C C 1
ATOM 10197 O O . ALA C 1 131 ? 17.631 6.522 32.230 1.00 8.83 131 ALA C O 1
ATOM 10199 N N . GLY C 1 132 ? 18.316 6.629 34.375 1.00 10.34 132 GLY C N 1
ATOM 10200 C CA . GLY C 1 132 ? 17.722 5.349 34.719 1.00 8.70 132 GLY C CA 1
ATOM 10201 C C . GLY C 1 132 ? 16.206 5.405 34.653 1.00 10.00 132 GLY C C 1
ATOM 10202 O O . GLY C 1 132 ? 15.562 4.516 34.094 1.00 8.27 132 GLY C O 1
ATOM 10203 N N . TYR C 1 133 ? 15.627 6.454 35.229 1.00 9.79 133 TYR C N 1
ATOM 10204 C CA . TYR C 1 133 ? 14.180 6.610 35.204 1.00 9.48 133 TYR C CA 1
ATOM 10205 C C . TYR C 1 133 ? 13.698 6.714 33.760 1.00 8.36 133 TYR C C 1
ATOM 10206 O O . TYR C 1 133 ? 12.682 6.126 33.390 1.00 9.21 133 TYR C O 1
ATOM 10215 N N . ASN C 1 134 ? 14.435 7.452 32.939 1.00 7.87 134 ASN C N 1
ATOM 10216 C CA . ASN C 1 134 ? 14.052 7.610 31.540 1.00 8.24 134 ASN C CA 1
ATOM 10217 C C . ASN C 1 134 ? 14.186 6.290 30.778 1.00 7.93 134 ASN C C 1
ATOM 10218 O O . ASN C 1 134 ? 13.349 5.958 29.938 1.00 8.10 134 ASN C O 1
ATOM 10223 N N . GLN C 1 135 ? 15.235 5.533 31.078 1.00 8.42 135 GLN C N 1
ATOM 10224 C CA . GLN C 1 135 ? 15.466 4.261 30.402 1.00 8.97 135 GLN C CA 1
ATOM 10225 C C . GLN C 1 135 ? 14.442 3.199 30.793 1.00 9.50 135 GLN C C 1
ATOM 10226 O O . GLN C 1 135 ? 14.070 2.358 29.972 1.00 10.23 135 GLN C O 1
ATOM 10232 N N . LYS C 1 136 ? 13.983 3.246 32.041 1.00 9.90 136 LYS C N 1
ATOM 10233 C CA . LYS C 1 136 ? 13.019 2.267 32.540 1.00 10.35 136 LYS C CA 1
ATOM 10234 C C . LYS C 1 136 ? 11.555 2.663 32.345 1.00 11.12 136 LYS C C 1
ATOM 10235 O O . LYS C 1 136 ? 10.650 1.869 32.612 1.00 11.81 136 LYS C O 1
ATOM 10241 N N . GLY C 1 137 ? 11.314 3.887 31.888 1.00 10.08 137 GLY C N 1
ATOM 10242 C CA . GLY C 1 137 ? 9.945 4.323 31.664 1.00 9.44 137 GLY C CA 1
ATOM 10243 C C . GLY C 1 137 ? 9.191 4.757 32.909 1.00 10.02 137 GLY C C 1
ATOM 10244 O O . GLY C 1 137 ? 7.964 4.660 32.958 1.00 11.86 137 GLY C O 1
ATOM 10245 N N . LEU C 1 138 ? 9.926 5.230 33.910 1.00 9.86 138 LEU C N 1
ATOM 10246 C CA . LEU C 1 138 ? 9.344 5.705 35.164 1.00 11.63 138 LEU C CA 1
ATOM 10247 C C . LEU C 1 138 ? 9.618 7.203 35.252 1.00 11.48 138 LEU C C 1
ATOM 10248 O O . LEU C 1 138 ? 10.663 7.621 35.744 1.00 12.26 138 LEU C O 1
ATOM 10253 N N . PRO C 1 139 ? 8.680 8.036 34.768 1.00 11.76 139 PRO C N 1
ATOM 10254 C CA . PRO C 1 139 ? 8.871 9.488 34.810 1.00 11.60 139 PRO C CA 1
ATOM 10255 C C . PRO C 1 139 ? 9.255 10.020 36.186 1.00 10.23 139 PRO C C 1
ATOM 10256 O O . PRO C 1 139 ? 8.670 9.636 37.200 1.00 11.20 139 PRO C O 1
ATOM 10260 N N . ALA C 1 140 ? 10.240 10.908 36.207 1.00 10.10 140 ALA C N 1
ATOM 10261 C CA . ALA C 1 140 ? 10.701 11.511 37.449 1.00 10.36 140 ALA C CA 1
ATOM 10262 C C . ALA C 1 140 ? 11.192 12.924 37.173 1.00 10.21 140 ALA C C 1
ATOM 10263 O O . ALA C 1 140 ? 11.798 13.187 36.130 1.00 9.29 140 ALA C O 1
ATOM 10265 N N . PHE C 1 141 ? 10.920 13.831 38.106 1.00 9.14 141 PHE C N 1
ATOM 10266 C CA . PHE C 1 141 ? 11.341 15.220 37.970 1.00 9.78 141 PHE C CA 1
ATOM 10267 C C . PHE C 1 141 ? 12.765 15.419 38.482 1.00 10.38 141 PHE C C 1
ATOM 10268 O O . PHE C 1 141 ? 13.166 14.826 39.486 1.00 11.25 141 PHE C O 1
ATOM 10276 N N . GLY C 1 142 ? 13.521 16.259 37.785 1.00 8.94 142 GLY C N 1
ATOM 10277 C CA . GLY C 1 142 ? 14.887 16.543 38.185 1.00 10.35 142 GLY C CA 1
ATOM 10278 C C . GLY C 1 142 ? 15.009 17.955 38.723 1.00 11.30 142 GLY C C 1
ATOM 10279 O O . GLY C 1 142 ? 14.577 18.914 38.082 1.00 12.24 142 GLY C O 1
ATOM 10280 N N . ILE C 1 143 ? 15.599 18.089 39.907 1.00 10.61 143 ILE C N 1
ATOM 10281 C CA . ILE C 1 143 ? 15.767 19.400 40.520 1.00 11.66 143 ILE C CA 1
ATOM 10282 C C . ILE C 1 143 ? 17.247 19.676 40.758 1.00 11.05 143 ILE C C 1
ATOM 10283 O O . ILE C 1 143 ? 17.880 19.036 41.600 1.00 10.78 143 ILE C O 1
ATOM 10288 N N . TYR C 1 144 ? 17.791 20.624 39.996 1.00 11.52 144 TYR C N 1
ATOM 10289 C CA . TYR C 1 144 ? 19.203 20.999 40.096 1.00 12.62 144 TYR C CA 1
ATOM 10290 C C . TYR C 1 144 ? 19.331 22.509 40.276 1.00 12.06 144 TYR C C 1
ATOM 10291 O O . TYR C 1 144 ? 18.913 23.279 39.411 1.00 12.70 144 TYR C O 1
ATOM 10300 N N . GLY C 1 145 ? 19.898 22.924 41.406 1.00 12.09 145 GLY C N 1
ATOM 10301 C CA . GLY C 1 145 ? 20.073 24.342 41.675 1.00 12.79 145 GLY C CA 1
ATOM 10302 C C . GLY C 1 145 ? 21.123 24.949 40.765 1.00 12.68 145 GLY C C 1
ATOM 10303 O O . GLY C 1 145 ? 22.104 24.292 40.425 1.00 11.64 145 GLY C O 1
ATOM 10304 N N . LYS C 1 146 ? 20.931 26.209 40.385 1.00 12.50 146 LYS C N 1
ATOM 10305 C CA . LYS C 1 146 ? 21.855 26.892 39.487 1.00 12.37 146 LYS C CA 1
ATOM 10306 C C . LYS C 1 146 ? 23.182 27.337 40.096 1.00 12.59 146 LYS C C 1
ATOM 10307 O O . LYS C 1 146 ? 24.186 27.419 39.388 1.00 13.76 146 LYS C O 1
ATOM 10313 N N . ASP C 1 147 ? 23.193 27.622 41.395 1.00 12.32 147 ASP C N 1
ATOM 10314 C CA . ASP C 1 147 ? 24.412 28.095 42.053 1.00 12.46 147 ASP C CA 1
ATOM 10315 C C . ASP C 1 147 ? 25.068 27.096 43.000 1.00 12.84 147 ASP C C 1
ATOM 10316 O O . ASP C 1 147 ? 24.422 26.552 43.895 1.00 13.33 147 ASP C O 1
ATOM 10321 N N . VAL C 1 148 ? 26.362 26.867 42.805 1.00 13.01 148 VAL C N 1
ATOM 10322 C CA . VAL C 1 148 ? 27.102 25.944 43.655 1.00 13.35 148 VAL C CA 1
ATOM 10323 C C . VAL C 1 148 ? 26.977 26.344 45.122 1.00 13.69 148 VAL C C 1
ATOM 10324 O O . VAL C 1 148 ? 27.147 27.515 45.473 1.00 13.91 148 VAL C O 1
ATOM 10328 N N . GLN C 1 149 ? 26.676 25.362 45.966 1.00 14.43 149 GLN C N 1
ATOM 10329 C CA . GLN C 1 149 ? 26.551 25.577 47.402 1.00 16.50 149 GLN C CA 1
ATOM 10330 C C . GLN C 1 149 ? 27.724 24.890 48.087 1.00 16.39 149 GLN C C 1
ATOM 10331 O O . GLN C 1 149 ? 28.218 23.870 47.605 1.00 16.34 149 GLN C O 1
ATOM 10337 N N . ASP C 1 150 ? 28.174 25.443 49.208 1.00 17.17 150 ASP C N 1
ATOM 10338 C CA . ASP C 1 150 ? 29.284 24.839 49.932 1.00 15.79 150 ASP C CA 1
ATOM 10339 C C . ASP C 1 150 ? 28.802 23.634 50.727 1.00 15.90 150 ASP C C 1
ATOM 10340 O O . ASP C 1 150 ? 27.639 23.562 51.123 1.00 15.19 150 ASP C O 1
ATOM 10345 N N . ALA C 1 151 ? 29.704 22.686 50.953 1.00 16.82 151 ALA C N 1
ATOM 10346 C CA . ALA C 1 151 ? 29.374 21.482 51.702 1.00 19.06 151 ALA C CA 1
ATOM 10347 C C . ALA C 1 151 ? 28.845 21.853 53.079 1.00 20.86 151 ALA C C 1
ATOM 10348 O O . ALA C 1 151 ? 29.442 22.667 53.783 1.00 21.79 151 ALA C O 1
ATOM 10350 N N . GLY C 1 152 ? 27.715 21.263 53.455 1.00 21.87 152 GLY C N 1
ATOM 10351 C CA . GLY C 1 152 ? 27.140 21.547 54.757 1.00 22.79 152 GLY C CA 1
ATOM 10352 C C . GLY C 1 152 ? 26.052 22.605 54.758 1.00 23.13 152 GLY C C 1
ATOM 10353 O O . GLY C 1 152 ? 25.293 22.704 55.723 1.00 24.00 152 GLY C O 1
ATOM 10354 N N . ASP C 1 153 ? 25.970 23.398 53.692 1.00 21.94 153 ASP C N 1
ATOM 10355 C CA . ASP C 1 153 ? 24.953 24.444 53.606 1.00 21.44 153 ASP C CA 1
ATOM 10356 C C . ASP C 1 153 ? 23.575 23.802 53.705 1.00 22.12 153 ASP C C 1
ATOM 10357 O O . ASP C 1 153 ? 23.186 23.012 52.843 1.00 22.07 153 ASP C O 1
ATOM 10362 N N . THR C 1 154 ? 22.838 24.146 54.756 1.00 21.50 154 THR C N 1
ATOM 10363 C CA . THR C 1 154 ? 21.507 23.590 54.981 1.00 21.61 154 THR C CA 1
ATOM 10364 C C . THR C 1 154 ? 20.400 24.402 54.318 1.00 20.82 154 THR C C 1
ATOM 10365 O O . THR C 1 154 ? 19.245 23.981 54.290 1.00 21.90 154 THR C O 1
ATOM 10369 N N . ASN C 1 155 ? 20.755 25.567 53.788 1.00 19.97 155 ASN C N 1
ATOM 10370 C CA . ASN C 1 155 ? 19.785 26.428 53.123 1.00 20.92 155 ASN C CA 1
ATOM 10371 C C . ASN C 1 155 ? 19.373 25.849 51.775 1.00 19.34 155 ASN C C 1
ATOM 10372 O O . ASN C 1 155 ? 20.199 25.291 51.052 1.00 20.28 155 ASN C O 1
ATOM 10377 N N . ILE C 1 156 ? 18.090 25.975 51.448 1.00 18.03 156 ILE C N 1
ATOM 10378 C CA . ILE C 1 156 ? 17.580 25.491 50.171 1.00 16.09 156 ILE C CA 1
ATOM 10379 C C . ILE C 1 156 ? 17.418 26.707 49.263 1.00 16.21 156 ILE C C 1
ATOM 10380 O O . ILE C 1 156 ? 16.650 27.618 49.567 1.00 17.29 156 ILE C O 1
ATOM 10385 N N . PRO C 1 157 ? 18.161 26.745 48.146 1.00 16.33 157 PRO C N 1
ATOM 10386 C CA . PRO C 1 157 ? 18.100 27.858 47.193 1.00 16.88 157 PRO C CA 1
ATOM 10387 C C . PRO C 1 157 ? 16.673 28.126 46.726 1.00 16.17 157 PRO C C 1
ATOM 10388 O O . PRO C 1 157 ? 15.849 27.215 46.682 1.00 16.63 157 PRO C O 1
ATOM 10392 N N . GLU C 1 158 ? 16.391 29.376 46.371 1.00 16.56 158 GLU C N 1
ATOM 10393 C CA . GLU C 1 158 ? 15.062 29.756 45.914 1.00 17.56 158 GLU C CA 1
ATOM 10394 C C . GLU C 1 158 ? 14.593 28.994 44.677 1.00 16.35 158 GLU C C 1
ATOM 10395 O O . GLU C 1 158 ? 13.429 28.602 44.604 1.00 14.84 158 GLU C O 1
ATOM 10401 N N . ASP C 1 159 ? 15.479 28.781 43.704 1.00 15.34 159 ASP C N 1
ATOM 10402 C CA . ASP C 1 159 ? 15.064 28.055 42.507 1.00 13.38 159 ASP C CA 1
ATOM 10403 C C . ASP C 1 159 ? 14.723 26.606 42.843 1.00 13.55 159 ASP C C 1
ATOM 10404 O O . ASP C 1 159 ? 13.808 26.027 42.261 1.00 13.65 159 ASP C O 1
ATOM 10409 N N . VAL C 1 160 ? 15.444 26.027 43.798 1.00 12.55 160 VAL C N 1
ATOM 10410 C CA . VAL C 1 160 ? 15.182 24.655 44.218 1.00 12.22 160 VAL C CA 1
ATOM 10411 C C . VAL C 1 160 ? 13.864 24.598 44.987 1.00 12.11 160 VAL C C 1
ATOM 10412 O O . VAL C 1 160 ? 13.054 23.689 44.788 1.00 11.24 160 VAL C O 1
ATOM 10416 N N . LYS C 1 161 ? 13.652 25.573 45.868 1.00 11.17 161 LYS C N 1
ATOM 10417 C CA . LYS C 1 161 ? 12.424 25.628 46.654 1.00 11.18 161 LYS C CA 1
ATOM 10418 C C . LYS C 1 161 ? 11.203 25.655 45.745 1.00 11.10 161 LYS C C 1
ATOM 10419 O O . LYS C 1 161 ? 10.245 24.914 45.962 1.00 12.34 161 LYS C O 1
ATOM 10425 N N . GLU C 1 162 ? 11.239 26.516 44.734 1.00 11.00 162 GLU C N 1
ATOM 10426 C CA . GLU C 1 162 ? 10.115 26.637 43.809 1.00 11.75 162 GLU C CA 1
ATOM 10427 C C . GLU C 1 162 ? 9.763 25.310 43.149 1.00 11.72 162 GLU C C 1
ATOM 10428 O O . GLU C 1 162 ? 8.589 24.960 43.042 1.00 13.21 162 GLU C O 1
ATOM 10434 N N . LYS C 1 163 ? 10.779 24.575 42.712 1.00 11.50 163 LYS C N 1
ATOM 10435 C CA . LYS C 1 163 ? 10.552 23.285 42.070 1.00 10.48 163 LYS C CA 1
ATOM 10436 C C . LYS C 1 163 ? 10.035 22.246 43.059 1.00 10.51 163 LYS C C 1
ATOM 10437 O O . LYS C 1 163 ? 9.109 21.495 42.746 1.00 11.27 163 LYS C O 1
ATOM 10443 N N . LEU C 1 164 ? 10.619 22.206 44.254 1.00 9.84 164 LEU C N 1
ATOM 10444 C CA . LEU C 1 164 ? 10.179 21.253 45.269 1.00 11.50 164 LEU C CA 1
ATOM 10445 C C . LEU C 1 164 ? 8.706 21.464 45.616 1.00 11.09 164 LEU C C 1
ATOM 10446 O O . LEU C 1 164 ? 7.933 20.510 45.712 1.00 12.08 164 LEU C O 1
ATOM 10451 N N . ILE C 1 165 ? 8.329 22.724 45.802 1.00 11.07 165 ILE C N 1
ATOM 10452 C CA . ILE C 1 165 ? 6.960 23.077 46.149 1.00 11.10 165 ILE C CA 1
ATOM 10453 C C . ILE C 1 165 ? 5.977 22.803 45.012 1.00 10.29 165 ILE C C 1
ATOM 10454 O O . ILE C 1 165 ? 4.895 22.265 45.242 1.00 10.88 165 ILE C O 1
ATOM 10459 N N . ARG C 1 166 ? 6.351 23.172 43.790 1.00 9.92 166 ARG C N 1
ATOM 10460 C CA . ARG C 1 166 ? 5.478 22.944 42.640 1.00 10.19 166 ARG C CA 1
ATOM 10461 C C . ARG C 1 166 ? 5.243 21.448 42.466 1.00 9.62 166 ARG C C 1
ATOM 10462 O O . ARG C 1 166 ? 4.110 21.006 42.267 1.00 9.46 166 ARG C O 1
ATOM 10470 N N . PHE C 1 167 ? 6.314 20.664 42.557 1.00 9.75 167 PHE C N 1
ATOM 10471 C CA . PHE C 1 167 ? 6.193 19.219 42.424 1.00 9.29 167 PHE C CA 1
ATOM 10472 C C . PHE C 1 167 ? 5.313 18.641 43.531 1.00 9.27 167 PHE C C 1
ATOM 10473 O O . PHE C 1 167 ? 4.428 17.824 43.277 1.00 9.56 167 PHE C O 1
ATOM 10481 N N . ALA C 1 168 ? 5.572 19.064 44.764 1.00 9.72 168 ALA C N 1
ATOM 10482 C CA . ALA C 1 168 ? 4.822 18.576 45.914 1.00 9.90 168 ALA C CA 1
ATOM 10483 C C . ALA C 1 168 ? 3.331 18.859 45.789 1.00 9.34 168 ALA C C 1
ATOM 10484 O O . ALA C 1 168 ? 2.504 17.987 46.052 1.00 11.26 168 ALA C O 1
ATOM 10486 N N . LYS C 1 169 ? 2.990 20.080 45.394 1.00 9.31 169 LYS C N 1
ATOM 10487 C CA . LYS C 1 169 ? 1.589 20.454 45.246 1.00 9.80 169 LYS C CA 1
ATOM 10488 C C . LYS C 1 169 ? 0.910 19.632 44.158 1.00 9.09 169 LYS C C 1
ATOM 10489 O O . LYS C 1 169 ? -0.188 19.118 44.361 1.00 9.63 169 LYS C O 1
ATOM 10495 N N . ALA C 1 170 ? 1.570 19.502 43.010 1.00 8.61 170 ALA C N 1
ATOM 10496 C CA . ALA C 1 170 ? 1.021 18.730 41.896 1.00 10.01 170 ALA C CA 1
ATOM 10497 C C . ALA C 1 170 ? 0.909 17.248 42.255 1.00 9.11 170 ALA C C 1
ATOM 10498 O O . ALA C 1 170 ? -0.107 16.609 41.982 1.00 9.72 170 ALA C O 1
ATOM 10500 N N . GLY C 1 171 ? 1.958 16.704 42.864 1.00 8.95 171 GLY C N 1
ATOM 10501 C CA . GLY C 1 171 ? 1.934 15.307 43.255 1.00 10.38 171 GLY C CA 1
ATOM 10502 C C . GLY C 1 171 ? 0.834 15.030 44.264 1.00 9.54 171 GLY C C 1
ATOM 10503 O O . GLY C 1 171 ? 0.133 14.023 44.168 1.00 10.20 171 GLY C O 1
ATOM 10504 N N . LEU C 1 172 ? 0.681 15.919 45.241 1.00 9.83 172 LEU C N 1
ATOM 10505 C CA . LEU C 1 172 ? -0.351 15.752 46.257 1.00 10.05 172 LEU C CA 1
ATOM 10506 C C . LEU C 1 172 ? -1.744 15.780 45.629 1.00 9.72 172 LEU C C 1
ATOM 10507 O O . LEU C 1 172 ? -2.604 14.971 45.976 1.00 9.97 172 LEU C O 1
ATOM 10512 N N . ALA C 1 173 ? -1.965 16.712 44.705 1.00 9.56 173 ALA C N 1
ATOM 10513 C CA . ALA C 1 173 ? -3.262 16.820 44.043 1.00 9.36 173 ALA C CA 1
ATOM 10514 C C . ALA C 1 173 ? -3.577 15.520 43.312 1.00 9.99 173 ALA C C 1
ATOM 10515 O O . ALA C 1 173 ? -4.695 15.016 43.377 1.00 10.43 173 ALA C O 1
ATOM 10517 N N . VAL C 1 174 ? -2.581 14.978 42.619 1.00 8.46 174 VAL C N 1
ATOM 10518 C CA . VAL C 1 174 ? -2.746 13.726 41.894 1.00 9.27 174 VAL C CA 1
ATOM 10519 C C . VAL C 1 174 ? -3.050 12.584 42.865 1.00 9.25 174 VAL C C 1
ATOM 10520 O O . VAL C 1 174 ? -3.954 11.781 42.632 1.00 10.03 174 VAL C O 1
ATOM 10524 N N . ALA C 1 175 ? -2.298 12.517 43.959 1.00 9.17 175 ALA C N 1
ATOM 10525 C CA . ALA C 1 175 ? -2.504 11.468 44.952 1.00 9.67 175 ALA C CA 1
ATOM 10526 C C . ALA C 1 175 ? -3.882 11.564 45.611 1.00 9.96 175 ALA C C 1
ATOM 10527 O O . ALA C 1 175 ? -4.483 10.548 45.964 1.00 9.76 175 ALA C O 1
ATOM 10529 N N . MET C 1 176 ? -4.377 12.789 45.764 1.00 9.22 176 MET C N 1
ATOM 10530 C CA . MET C 1 176 ? -5.675 13.035 46.390 1.00 10.56 176 MET C CA 1
ATOM 10531 C C . MET C 1 176 ? -6.862 12.418 45.659 1.00 10.40 176 MET C C 1
ATOM 10532 O O . MET C 1 176 ? -7.817 11.968 46.287 1.00 11.44 176 MET C O 1
ATOM 10537 N N . MET C 1 177 ? -6.810 12.401 44.332 1.00 10.03 177 MET C N 1
ATOM 10538 C CA . MET C 1 177 ? -7.923 11.872 43.554 1.00 8.79 177 MET C CA 1
ATOM 10539 C C . MET C 1 177 ? -8.053 10.355 43.556 1.00 8.94 177 MET C C 1
ATOM 10540 O O . MET C 1 177 ? -9.159 9.823 43.465 1.00 10.18 177 MET C O 1
ATOM 10545 N N . LYS C 1 178 ? -6.930 9.659 43.675 1.00 8.67 178 LYS C N 1
ATOM 10546 C CA . LYS C 1 178 ? -6.942 8.202 43.648 1.00 8.99 178 LYS C CA 1
ATOM 10547 C C . LYS C 1 178 ? -7.865 7.558 44.677 1.00 9.91 178 LYS C C 1
ATOM 10548 O O . LYS C 1 178 ? -7.821 7.885 45.866 1.00 10.67 178 LYS C O 1
ATOM 10554 N N . GLY C 1 179 ? -8.704 6.643 44.200 1.00 8.87 179 GLY C N 1
ATOM 10555 C CA . GLY C 1 179 ? -9.620 5.935 45.075 1.00 8.82 179 GLY C CA 1
ATOM 10556 C C . GLY C 1 179 ? -10.931 6.642 45.356 1.00 8.12 179 GLY C C 1
ATOM 10557 O O . GLY C 1 179 ? -11.848 6.034 45.904 1.00 8.67 179 GLY C O 1
ATOM 10558 N N . LYS C 1 180 ? -11.023 7.915 44.982 1.00 8.90 180 LYS C N 1
ATOM 10559 C CA . LYS C 1 180 ? -12.237 8.704 45.208 1.00 9.60 180 LYS C CA 1
ATOM 10560 C C . LYS C 1 180 ? -13.210 8.517 44.049 1.00 9.31 180 LYS C C 1
ATOM 10561 O O . LYS C 1 180 ? -12.831 8.046 42.978 1.00 8.46 180 LYS C O 1
ATOM 10567 N N . SER C 1 181 ? -14.461 8.913 44.258 1.00 9.06 181 SER C N 1
ATOM 10568 C CA . SER C 1 181 ? -15.474 8.772 43.222 1.00 8.36 181 SER C CA 1
ATOM 10569 C C . SER C 1 181 ? -15.880 10.091 42.580 1.00 8.51 181 SER C C 1
ATOM 10570 O O . SER C 1 181 ? -15.691 11.164 43.155 1.00 7.68 181 SER C O 1
ATOM 10573 N N . TYR C 1 182 ? -16.397 9.995 41.359 1.00 6.81 182 TYR C N 1
ATOM 10574 C CA . TYR C 1 182 ? -17.000 11.151 40.704 1.00 8.01 182 TYR C CA 1
ATOM 10575 C C . TYR C 1 182 ? -18.438 10.657 40.735 1.00 7.84 182 TYR C C 1
ATOM 10576 O O . TYR C 1 182 ? -18.709 9.531 40.311 1.00 8.40 182 TYR C O 1
ATOM 10585 N N . LEU C 1 183 ? -19.357 11.466 41.248 1.00 7.82 183 LEU C N 1
ATOM 10586 C CA . LEU C 1 183 ? -20.752 11.053 41.302 1.00 8.61 183 LEU C CA 1
ATOM 10587 C C . LEU C 1 183 ? -21.571 11.784 40.257 1.00 8.68 183 LEU C C 1
ATOM 10588 O O . LEU C 1 183 ? -21.657 13.014 40.269 1.00 8.76 183 LEU C O 1
ATOM 10593 N N . SER C 1 184 ? -22.161 11.013 39.349 1.00 8.10 184 SER C N 1
ATOM 10594 C CA . SER C 1 184 ? -23.004 11.560 38.297 1.00 9.72 184 SER C CA 1
ATOM 10595 C C . SER C 1 184 ? -24.447 11.550 38.785 1.00 9.44 184 SER C C 1
ATOM 10596 O O . SER C 1 184 ? -25.032 10.484 38.963 1.00 10.43 184 SER C O 1
ATOM 10599 N N . ILE C 1 185 ? -25.007 12.732 39.028 1.00 9.59 185 ILE C N 1
ATOM 10600 C CA . ILE C 1 185 ? -26.396 12.833 39.468 1.00 9.38 185 ILE C CA 1
ATOM 10601 C C . ILE C 1 185 ? -27.161 13.255 38.226 1.00 9.49 185 ILE C C 1
ATOM 10602 O O . ILE C 1 185 ? -27.075 14.402 37.782 1.00 10.85 185 ILE C O 1
ATOM 10607 N N . GLY C 1 186 ? -27.900 12.312 37.659 1.00 9.65 186 GLY C N 1
ATOM 10608 C CA . GLY C 1 186 ? -28.628 12.592 36.440 1.00 9.53 186 GLY C CA 1
ATOM 10609 C C . GLY C 1 186 ? -27.810 12.019 35.298 1.00 10.27 186 GLY C C 1
ATOM 10610 O O . GLY C 1 186 ? -26.864 11.261 35.526 1.00 10.06 186 GLY C O 1
ATOM 10611 N N . SER C 1 187 ? -28.151 12.399 34.074 1.00 11.43 187 SER C N 1
ATOM 10612 C CA . SER C 1 187 ? -27.462 11.896 32.895 1.00 12.14 187 SER C CA 1
ATOM 10613 C C . SER C 1 187 ? -26.867 13.054 32.097 1.00 11.12 187 SER C C 1
ATOM 10614 O O . SER C 1 187 ? -26.444 14.064 32.664 1.00 11.52 187 SER C O 1
ATOM 10617 N N . VAL C 1 188 ? -26.827 12.902 30.779 1.00 9.50 188 VAL C N 1
ATOM 10618 C CA . VAL C 1 188 ? -26.306 13.952 29.913 1.00 8.89 188 VAL C CA 1
ATOM 10619 C C . VAL C 1 188 ? -27.257 15.145 29.981 1.00 9.27 188 VAL C C 1
ATOM 10620 O O . VAL C 1 188 ? -28.476 14.974 30.034 1.00 9.48 188 VAL C O 1
ATOM 10624 N N . SER C 1 189 ? -26.697 16.351 29.999 1.00 7.63 189 SER C N 1
ATOM 10625 C CA . SER C 1 189 ? -27.509 17.560 30.041 1.00 8.68 189 SER C CA 1
ATOM 10626 C C . SER C 1 189 ? -27.461 18.282 28.697 1.00 10.12 189 SER C C 1
ATOM 10627 O O . SER C 1 189 ? -26.396 18.696 28.244 1.00 9.44 189 SER C O 1
ATOM 10630 N N . MET C 1 190 ? -28.622 18.407 28.062 1.00 11.00 190 MET C N 1
ATOM 10631 C CA . MET C 1 190 ? -28.755 19.107 26.787 1.00 11.42 190 MET C CA 1
ATOM 10632 C C . MET C 1 190 ? -27.640 18.828 25.778 1.00 10.51 190 MET C C 1
ATOM 10633 O O . MET C 1 190 ? -27.096 19.749 25.163 1.00 11.94 190 MET C O 1
ATOM 10638 N N . GLY C 1 191 ? -27.306 17.552 25.621 1.00 10.11 191 GLY C N 1
ATOM 10639 C CA . GLY C 1 191 ? -26.290 17.159 24.662 1.00 9.46 191 GLY C CA 1
ATOM 10640 C C . GLY C 1 191 ? -24.894 17.710 24.864 1.00 10.50 191 GLY C C 1
ATOM 10641 O O . GLY C 1 191 ? -24.114 17.778 23.911 1.00 9.70 191 GLY C O 1
ATOM 10642 N N . ILE C 1 192 ? -24.568 18.103 26.091 1.00 9.51 192 ILE C N 1
ATOM 10643 C CA . ILE C 1 192 ? -23.239 18.626 26.380 1.00 9.23 192 ILE C CA 1
ATOM 10644 C C . ILE C 1 192 ? -22.263 17.448 26.442 1.00 9.38 192 ILE C C 1
ATOM 10645 O O . ILE C 1 192 ? -22.412 16.540 27.263 1.00 9.64 192 ILE C O 1
ATOM 10650 N N . ALA C 1 193 ? -21.273 17.467 25.553 1.00 8.89 193 ALA C N 1
ATOM 10651 C CA . ALA C 1 193 ? -20.289 16.393 25.461 1.00 9.50 193 ALA C CA 1
ATOM 10652 C C . ALA C 1 193 ? -19.616 16.069 26.785 1.00 8.95 193 ALA C C 1
ATOM 10653 O O . ALA C 1 193 ? -19.413 14.900 27.114 1.00 8.29 193 ALA C O 1
ATOM 10655 N N . GLY C 1 194 ? -19.274 17.107 27.539 1.00 9.04 194 GLY C N 1
ATOM 10656 C CA . GLY C 1 194 ? -18.622 16.913 28.821 1.00 10.06 194 GLY C CA 1
ATOM 10657 C C . GLY C 1 194 ? -19.475 16.234 29.878 1.00 8.73 194 GLY C C 1
ATOM 10658 O O . GLY C 1 194 ? -18.957 15.876 30.941 1.00 9.05 194 GLY C O 1
ATOM 10659 N N . SER C 1 195 ? -20.770 16.056 29.610 1.00 9.33 195 SER C N 1
ATOM 10660 C CA . SER C 1 195 ? -21.648 15.400 30.580 1.00 8.84 195 SER C CA 1
ATOM 10661 C C . SER C 1 195 ? -21.781 13.908 30.282 1.00 9.24 195 SER C C 1
ATOM 10662 O O . SER C 1 195 ? -22.486 13.177 30.975 1.00 8.20 195 SER C O 1
ATOM 10665 N N . VAL C 1 196 ? -21.095 13.462 29.235 1.00 8.18 196 VAL C N 1
ATOM 10666 C CA . VAL C 1 196 ? -21.057 12.041 28.902 1.00 9.05 196 VAL C CA 1
ATOM 10667 C C . VAL C 1 196 ? -19.897 11.554 29.769 1.00 9.63 196 VAL C C 1
ATOM 10668 O O . VAL C 1 196 ? -18.829 12.162 29.756 1.00 9.45 196 VAL C O 1
ATOM 10672 N N . VAL C 1 197 ? -20.102 10.485 30.534 1.00 9.72 197 VAL C N 1
ATOM 10673 C CA . VAL C 1 197 ? -19.040 9.967 31.394 1.00 10.02 197 VAL C CA 1
ATOM 10674 C C . VAL C 1 197 ? -18.185 8.916 30.696 1.00 10.64 197 VAL C C 1
ATOM 10675 O O . VAL C 1 197 ? -18.689 7.877 30.274 1.00 13.27 197 VAL C O 1
ATOM 10679 N N . GLN C 1 198 ? -16.891 9.192 30.572 1.00 9.58 198 GLN C N 1
ATOM 10680 C CA . GLN C 1 198 ? -15.976 8.236 29.959 1.00 10.21 198 GLN C CA 1
ATOM 10681 C C . GLN C 1 198 ? -15.206 7.598 31.109 1.00 8.86 198 GLN C C 1
ATOM 10682 O O . GLN C 1 198 ? -14.202 8.135 31.576 1.00 9.24 198 GLN C O 1
ATOM 10688 N N . GLU C 1 199 ? -15.703 6.455 31.571 1.00 9.25 199 GLU C N 1
ATOM 10689 C CA . GLU C 1 199 ? -15.100 5.752 32.694 1.00 9.52 199 GLU C CA 1
ATOM 10690 C C . GLU C 1 199 ? -13.615 5.461 32.528 1.00 10.12 199 GLU C C 1
ATOM 10691 O O . GLU C 1 199 ? -12.864 5.519 33.497 1.00 10.03 199 GLU C O 1
ATOM 10697 N N . ASP C 1 200 ? -13.187 5.145 31.310 1.00 11.29 200 ASP C N 1
ATOM 10698 C CA . ASP C 1 200 ? -11.776 4.855 31.072 1.00 13.11 200 ASP C CA 1
ATOM 10699 C C . ASP C 1 200 ? -10.888 6.005 31.531 1.00 11.06 200 ASP C C 1
ATOM 10700 O O . ASP C 1 200 ? -9.804 5.790 32.073 1.00 10.57 200 ASP C O 1
ATOM 10705 N N . PHE C 1 201 ? -11.343 7.233 31.309 1.00 9.73 201 PHE C N 1
ATOM 10706 C CA . PHE C 1 201 ? -10.560 8.385 31.726 1.00 9.58 201 PHE C CA 1
ATOM 10707 C C . PHE C 1 201 ? -10.408 8.427 33.243 1.00 8.34 201 PHE C C 1
ATOM 10708 O O . PHE C 1 201 ? -9.301 8.510 33.767 1.00 8.64 201 PHE C O 1
ATOM 10716 N N . PHE C 1 202 ? -11.529 8.385 33.951 1.00 8.39 202 PHE C N 1
ATOM 10717 C CA . PHE C 1 202 ? -11.492 8.425 35.406 1.00 8.24 202 PHE C CA 1
ATOM 10718 C C . PHE C 1 202 ? -10.673 7.281 35.983 1.00 9.05 202 PHE C C 1
ATOM 10719 O O . PHE C 1 202 ? -9.822 7.485 36.851 1.00 8.18 202 PHE C O 1
ATOM 10727 N N . GLN C 1 203 ? -10.926 6.077 35.484 1.00 9.29 203 GLN C N 1
ATOM 10728 C CA . GLN C 1 203 ? -10.234 4.890 35.959 1.00 9.92 203 GLN C CA 1
ATOM 10729 C C . GLN C 1 203 ? -8.737 4.859 35.663 1.00 10.27 203 GLN C C 1
ATOM 10730 O O . GLN C 1 203 ? -7.919 4.684 36.572 1.00 8.82 203 GLN C O 1
ATOM 10736 N N . ASN C 1 204 ? -8.378 5.040 34.397 1.00 9.06 204 ASN C N 1
ATOM 10737 C CA . ASN C 1 204 ? -6.978 4.959 33.993 1.00 10.25 204 ASN C CA 1
ATOM 10738 C C . ASN C 1 204 ? -6.102 6.199 34.145 1.00 11.15 204 ASN C C 1
ATOM 10739 O O . ASN C 1 204 ? -4.888 6.075 34.319 1.00 12.65 204 ASN C O 1
ATOM 10744 N N . TYR C 1 205 ? -6.687 7.390 34.078 1.00 9.46 205 TYR C N 1
ATOM 10745 C CA . TYR C 1 205 ? -5.881 8.593 34.233 1.00 8.60 205 TYR C CA 1
ATOM 10746 C C . TYR C 1 205 ? -5.866 9.122 35.658 1.00 8.48 205 TYR C C 1
ATOM 10747 O O . TYR C 1 205 ? -4.824 9.558 36.145 1.00 9.07 205 TYR C O 1
ATOM 10756 N N . LEU C 1 206 ? -7.015 9.075 36.327 1.00 7.68 206 LEU C N 1
ATOM 10757 C CA . LEU C 1 206 ? -7.114 9.609 37.684 1.00 7.59 206 LEU C CA 1
ATOM 10758 C C . LEU C 1 206 ? -7.215 8.577 38.807 1.00 8.30 206 LEU C C 1
ATOM 10759 O O . LEU C 1 206 ? -7.113 8.931 39.980 1.00 8.36 206 LEU C O 1
ATOM 10764 N N . GLY C 1 207 ? -7.420 7.311 38.454 1.00 8.50 207 GLY C N 1
ATOM 10765 C CA . GLY C 1 207 ? -7.544 6.277 39.467 1.00 8.90 207 GLY C CA 1
ATOM 10766 C C . GLY C 1 207 ? -8.811 6.443 40.287 1.00 9.57 207 GLY C C 1
ATOM 10767 O O . GLY C 1 207 ? -8.880 6.025 41.446 1.00 9.19 207 GLY C O 1
ATOM 10768 N N . MET C 1 208 ? -9.824 7.049 39.678 1.00 8.71 208 MET C N 1
ATOM 10769 C CA . MET C 1 208 ? -11.093 7.287 40.350 1.00 9.33 208 MET C CA 1
ATOM 10770 C C . MET C 1 208 ? -12.177 6.289 39.966 1.00 9.51 208 MET C C 1
ATOM 10771 O O . MET C 1 208 ? -12.070 5.584 38.960 1.00 11.32 208 MET C O 1
ATOM 10776 N N . ARG C 1 209 ? -13.222 6.238 40.785 1.00 8.59 209 ARG C N 1
ATOM 10777 C CA . ARG C 1 209 ? -14.350 5.350 40.548 1.00 9.26 209 ARG C CA 1
ATOM 10778 C C . ARG C 1 209 ? -15.502 6.191 40.008 1.00 9.33 209 ARG C C 1
ATOM 10779 O O . ARG C 1 209 ? -15.557 7.398 40.248 1.00 10.28 209 ARG C O 1
ATOM 10787 N N . ASN C 1 210 ? -16.412 5.558 39.274 1.00 8.75 210 ASN C N 1
ATOM 10788 C CA . ASN C 1 210 ? -17.567 6.267 38.733 1.00 9.17 210 ASN C CA 1
ATOM 10789 C C . ASN C 1 210 ? -18.852 5.740 39.349 1.00 9.18 210 ASN C C 1
ATOM 10790 O O . ASN C 1 210 ? -19.175 4.559 39.232 1.00 10.54 210 ASN C O 1
ATOM 10795 N N . GLU C 1 211 ? -19.569 6.635 40.021 1.00 8.62 211 GLU C N 1
ATOM 10796 C CA . GLU C 1 211 ? -20.826 6.308 40.683 1.00 9.18 211 GLU C CA 1
ATOM 10797 C C . GLU C 1 211 ? -21.954 7.053 39.991 1.00 9.50 211 GLU C C 1
ATOM 10798 O O . GLU C 1 211 ? -21.749 8.152 39.474 1.00 8.66 211 GLU C O 1
ATOM 10804 N N . TYR C 1 212 ? -23.143 6.457 39.987 1.00 8.95 212 TYR C N 1
ATOM 10805 C CA . TYR C 1 212 ? -24.293 7.060 39.319 1.00 10.04 212 TYR C CA 1
ATOM 10806 C C . TYR C 1 212 ? -25.572 7.025 40.134 1.00 10.11 212 TYR C C 1
ATOM 10807 O O . TYR C 1 212 ? -25.855 6.044 40.817 1.00 10.65 212 TYR C O 1
ATOM 10816 N N . VAL C 1 213 ? -26.357 8.092 40.029 1.00 9.46 213 VAL C N 1
ATOM 10817 C CA . VAL C 1 213 ? -27.632 8.176 40.727 1.00 9.56 213 VAL C CA 1
ATOM 10818 C C . VAL C 1 213 ? -28.589 9.042 39.902 1.00 9.59 213 VAL C C 1
ATOM 10819 O O . VAL C 1 213 ? -28.272 10.177 39.544 1.00 11.63 213 VAL C O 1
ATOM 10823 N N . ASP C 1 214 ? -29.747 8.483 39.577 1.00 7.84 214 ASP C N 1
ATOM 10824 C CA . ASP C 1 214 ? -30.755 9.191 38.793 1.00 8.00 214 ASP C CA 1
ATOM 10825 C C . ASP C 1 214 ? -31.339 10.308 39.657 1.00 8.62 214 ASP C C 1
ATOM 10826 O O . ASP C 1 214 ? -31.443 10.165 40.880 1.00 9.34 214 ASP C O 1
ATOM 10831 N N . MET C 1 215 ? -31.717 11.420 39.030 1.00 8.37 215 MET C N 1
ATOM 10832 C CA . MET C 1 215 ? -32.265 12.542 39.782 1.00 8.75 215 MET C CA 1
ATOM 10833 C C . MET C 1 215 ? -33.552 12.215 40.529 1.00 9.21 215 MET C C 1
ATOM 10834 O O . MET C 1 215 ? -33.952 12.966 41.419 1.00 10.36 215 MET C O 1
ATOM 10839 N N . SER C 1 216 ? -34.201 11.106 40.187 1.00 8.90 216 SER C N 1
ATOM 10840 C CA . SER C 1 216 ? -35.425 10.745 40.892 1.00 8.78 216 SER C CA 1
ATOM 10841 C C . SER C 1 216 ? -35.109 10.481 42.363 1.00 9.60 216 SER C C 1
ATOM 10842 O O . SER C 1 216 ? -36.005 10.468 43.207 1.00 9.88 216 SER C O 1
ATOM 10845 N N . GLU C 1 217 ? -33.829 10.280 42.673 1.00 9.40 217 GLU C N 1
ATOM 10846 C CA . GLU C 1 217 ? -33.421 10.054 44.057 1.00 10.31 217 GLU C CA 1
ATOM 10847 C C . GLU C 1 217 ? -33.759 11.298 44.876 1.00 10.90 217 GLU C C 1
ATOM 10848 O O . GLU C 1 217 ? -34.103 11.198 46.052 1.00 11.36 217 GLU C O 1
ATOM 10854 N N . PHE C 1 218 ? -33.651 12.472 44.257 1.00 11.25 218 PHE C N 1
ATOM 10855 C CA . PHE C 1 218 ? -33.962 13.717 44.959 1.00 10.69 218 PHE C CA 1
ATOM 10856 C C . PHE C 1 218 ? -35.449 13.793 45.260 1.00 12.19 218 PHE C C 1
ATOM 10857 O O . PHE C 1 218 ? -35.851 14.317 46.299 1.00 12.35 218 PHE C O 1
ATOM 10865 N N . VAL C 1 219 ? -36.264 13.269 44.351 1.00 11.28 219 VAL C N 1
ATOM 10866 C CA . VAL C 1 219 ? -37.706 13.266 44.552 1.00 11.54 219 VAL C CA 1
ATOM 10867 C C . VAL C 1 219 ? -38.035 12.406 45.767 1.00 12.03 219 VAL C C 1
ATOM 10868 O O . VAL C 1 219 ? -38.799 12.817 46.639 1.00 13.43 219 VAL C O 1
ATOM 10872 N N . ARG C 1 220 ? -37.444 11.216 45.827 1.00 11.30 220 ARG C N 1
ATOM 10873 C CA . ARG C 1 220 ? -37.687 10.313 46.945 1.00 11.75 220 ARG C CA 1
ATOM 10874 C C . ARG C 1 220 ? -37.261 10.918 48.275 1.00 12.26 220 ARG C C 1
ATOM 10875 O O . ARG C 1 220 ? -38.021 10.896 49.245 1.00 12.14 220 ARG C O 1
ATOM 10883 N N . ARG C 1 221 ? -36.050 11.462 48.327 1.00 10.96 221 ARG C N 1
ATOM 10884 C CA . ARG C 1 221 ? -35.557 12.036 49.571 1.00 11.50 221 ARG C CA 1
ATOM 10885 C C . ARG C 1 221 ? -36.341 13.263 50.023 1.00 12.68 221 ARG C C 1
ATOM 10886 O O . ARG C 1 221 ? -36.502 13.491 51.220 1.00 14.41 221 ARG C O 1
ATOM 10894 N N . ILE C 1 222 ? -36.835 14.050 49.076 1.00 13.61 222 ILE C N 1
ATOM 10895 C CA . ILE C 1 222 ? -37.619 15.226 49.439 1.00 14.34 222 ILE C CA 1
ATOM 10896 C C . ILE C 1 222 ? -38.969 14.766 49.984 1.00 16.00 222 ILE C C 1
ATOM 10897 O O . ILE C 1 222 ? -39.420 15.229 51.032 1.00 15.80 222 ILE C O 1
ATOM 10902 N N . GLU C 1 223 ? -39.602 13.839 49.272 1.00 15.87 223 GLU C N 1
ATOM 10903 C CA . GLU C 1 223 ? -40.908 13.317 49.666 1.00 17.50 223 GLU C CA 1
ATOM 10904 C C . GLU C 1 223 ? -40.912 12.539 50.979 1.00 17.75 223 GLU C C 1
ATOM 10905 O O . GLU C 1 223 ? -41.834 12.684 51.787 1.00 17.39 223 GLU C O 1
ATOM 10911 N N . LEU C 1 224 ? -39.892 11.712 51.189 1.00 16.10 224 LEU C N 1
ATOM 10912 C CA . LEU C 1 224 ? -39.809 10.900 52.397 1.00 15.50 224 LEU C CA 1
ATOM 10913 C C . LEU C 1 224 ? -39.046 11.572 53.536 1.00 14.27 224 LEU C C 1
ATOM 10914 O O . LEU C 1 224 ? -38.912 10.999 54.616 1.00 16.04 224 LEU C O 1
ATOM 10919 N N . GLY C 1 225 ? -38.550 12.782 53.296 1.00 13.87 225 GLY C N 1
ATOM 10920 C CA . GLY C 1 225 ? -37.816 13.497 54.328 1.00 14.05 225 GLY C CA 1
ATOM 10921 C C . GLY C 1 225 ? -36.495 12.847 54.690 1.00 15.45 225 GLY C C 1
ATOM 10922 O O . GLY C 1 225 ? -36.123 12.774 55.865 1.00 15.50 225 GLY C O 1
ATOM 10923 N N . ILE C 1 226 ? -35.778 12.375 53.675 1.00 13.50 226 ILE C N 1
ATOM 10924 C CA . ILE C 1 226 ? -34.492 11.727 53.890 1.00 13.75 226 ILE C CA 1
ATOM 10925 C C . ILE C 1 226 ? -33.365 12.752 53.849 1.00 13.90 226 ILE C C 1
ATOM 10926 O O . ILE C 1 226 ? -32.636 12.875 52.859 1.00 12.33 226 ILE C O 1
ATOM 10931 N N . TYR C 1 227 ? -33.254 13.498 54.944 1.00 12.31 227 TYR C N 1
ATOM 10932 C CA . TYR C 1 227 ? -32.241 14.525 55.131 1.00 12.86 227 TYR C CA 1
ATOM 10933 C C . TYR C 1 227 ? -32.352 14.989 56.579 1.00 13.51 227 TYR C C 1
ATOM 10934 O O . TYR C 1 227 ? -33.338 14.689 57.250 1.00 13.95 227 TYR C O 1
ATOM 10943 N N . ASP C 1 228 ? -31.339 15.700 57.060 1.00 13.24 228 ASP C N 1
ATOM 10944 C CA . ASP C 1 228 ? -31.332 16.193 58.436 1.00 14.05 228 ASP C CA 1
ATOM 10945 C C . ASP C 1 228 ? -32.338 17.333 58.549 1.00 14.03 228 ASP C C 1
ATOM 10946 O O . ASP C 1 228 ? -32.049 18.462 58.155 1.00 14.19 228 ASP C O 1
ATOM 10951 N N . LYS C 1 229 ? -33.515 17.040 59.095 1.00 15.19 229 LYS C N 1
ATOM 10952 C CA . LYS C 1 229 ? -34.554 18.056 59.225 1.00 16.12 229 LYS C CA 1
ATOM 10953 C C . LYS C 1 229 ? -34.167 19.211 60.136 1.00 16.46 229 LYS C C 1
ATOM 10954 O O . LYS C 1 229 ? -34.548 20.353 59.884 1.00 16.80 229 LYS C O 1
ATOM 10960 N N . GLU C 1 230 ? -33.404 18.922 61.186 1.00 16.82 230 GLU C N 1
ATOM 10961 C CA . GLU C 1 230 ? -32.970 19.971 62.100 1.00 16.86 230 GLU C CA 1
ATOM 10962 C C . GLU C 1 230 ? -32.052 20.925 61.339 1.00 15.89 230 GLU C C 1
ATOM 10963 O O . GLU C 1 230 ? -32.152 22.144 61.476 1.00 15.29 230 GLU C O 1
ATOM 10969 N N . GLU C 1 231 ? -31.154 20.363 60.534 1.00 12.82 231 GLU C N 1
ATOM 10970 C CA . GLU C 1 231 ? -30.234 21.184 59.757 1.00 13.18 231 GLU C CA 1
ATOM 10971 C C . GLU C 1 231 ? -31.020 21.968 58.718 1.00 12.86 231 GLU C C 1
ATOM 10972 O O . GLU C 1 231 ? -30.740 23.139 58.464 1.00 12.79 231 GLU C O 1
ATOM 10978 N N . TYR C 1 232 ? -32.000 21.309 58.107 1.00 12.53 232 TYR C N 1
ATOM 10979 C CA . TYR C 1 232 ? -32.829 21.956 57.103 1.00 12.76 232 TYR C CA 1
ATOM 10980 C C . TYR C 1 232 ? -33.477 23.228 57.648 1.00 13.20 232 TYR C C 1
ATOM 10981 O O . TYR C 1 232 ? -33.408 24.280 57.018 1.00 12.79 232 TYR C O 1
ATOM 10990 N N . GLU C 1 233 ? -34.097 23.134 58.822 1.00 14.10 233 GLU C N 1
ATOM 10991 C CA . GLU C 1 233 ? -34.753 24.296 59.412 1.00 14.51 233 GLU C CA 1
ATOM 10992 C C . GLU C 1 233 ? -33.752 25.414 59.692 1.00 14.91 233 GLU C C 1
ATOM 10993 O O . GLU C 1 233 ? -34.053 26.590 59.476 1.00 14.64 233 GLU C O 1
ATOM 10999 N N . ARG C 1 234 ? -32.559 25.052 60.160 1.00 14.95 234 ARG C N 1
ATOM 11000 C CA . ARG C 1 234 ? -31.528 26.048 60.442 1.00 15.91 234 ARG C CA 1
ATOM 11001 C C . ARG C 1 234 ? -31.050 26.684 59.141 1.00 15.86 234 ARG C C 1
ATOM 11002 O O . ARG C 1 234 ? -30.825 27.892 59.072 1.00 15.63 234 ARG C O 1
ATOM 11010 N N . ALA C 1 235 ? -30.896 25.861 58.109 1.00 14.39 235 ALA C N 1
ATOM 11011 C CA . ALA C 1 235 ? -30.447 26.349 56.813 1.00 14.00 235 ALA C CA 1
ATOM 11012 C C . ALA C 1 235 ? -31.453 27.330 56.221 1.00 13.52 235 ALA C C 1
ATOM 11013 O O . ALA C 1 235 ? -31.076 28.367 55.683 1.00 13.85 235 ALA C O 1
ATOM 11015 N N . LEU C 1 236 ? -32.736 26.999 56.329 1.00 14.23 236 LEU C N 1
ATOM 11016 C CA . LEU C 1 236 ? -33.792 27.849 55.795 1.00 15.79 236 LEU C CA 1
ATOM 11017 C C . LEU C 1 236 ? -33.734 29.238 56.422 1.00 15.19 236 LEU C C 1
ATOM 11018 O O . LEU C 1 236 ? -33.831 30.249 55.725 1.00 16.08 236 LEU C O 1
ATOM 11023 N N . LYS C 1 237 ? -33.579 29.284 57.741 1.00 15.42 237 LYS C N 1
ATOM 11024 C CA . LYS C 1 237 ? -33.505 30.557 58.446 1.00 15.67 237 LYS C CA 1
ATOM 11025 C C . LYS C 1 237 ? -32.266 31.338 58.018 1.00 15.73 237 LYS C C 1
ATOM 11026 O O . LYS C 1 237 ? -32.317 32.556 57.837 1.00 15.26 237 LYS C O 1
ATOM 11032 N N . TRP C 1 238 ? -31.152 30.630 57.849 1.00 15.62 238 TRP C N 1
ATOM 11033 C CA . TRP C 1 238 ? -29.900 31.260 57.444 1.00 14.64 238 TRP C CA 1
ATOM 11034 C C . TRP C 1 238 ? -30.046 31.887 56.059 1.00 15.83 238 TRP C C 1
ATOM 11035 O O . TRP C 1 238 ? -29.576 32.997 55.815 1.00 14.69 238 TRP C O 1
ATOM 11046 N N . VAL C 1 239 ? -30.692 31.161 55.150 1.00 15.48 239 VAL C N 1
ATOM 11047 C CA . VAL C 1 239 ? -30.903 31.656 53.797 1.00 16.81 239 VAL C CA 1
ATOM 11048 C C . VAL C 1 239 ? -31.783 32.904 53.819 1.00 17.52 239 VAL C C 1
ATOM 11049 O O . VAL C 1 239 ? -31.445 33.925 53.221 1.00 16.74 239 VAL C O 1
ATOM 11053 N N . LYS C 1 240 ? -32.911 32.823 54.516 1.00 19.25 240 LYS C N 1
ATOM 11054 C CA . LYS C 1 240 ? -33.822 33.959 54.595 1.00 21.36 240 LYS C CA 1
ATOM 11055 C C . LYS C 1 240 ? -33.115 35.202 55.126 1.00 21.19 240 LYS C C 1
ATOM 11056 O O . LYS C 1 240 ? -33.334 36.310 54.640 1.00 21.10 240 LYS C O 1
ATOM 11062 N N . GLU C 1 241 ? -32.251 35.003 56.114 1.00 20.90 241 GLU C N 1
ATOM 11063 C CA . GLU C 1 241 ? -31.525 36.101 56.741 1.00 21.41 241 GLU C CA 1
ATOM 11064 C C . GLU C 1 241 ? -30.336 36.659 55.959 1.00 21.68 241 GLU C C 1
ATOM 11065 O O . GLU C 1 241 ? -30.088 37.866 55.982 1.00 21.60 241 GLU C O 1
ATOM 11071 N N . ASN C 1 242 ? -29.612 35.793 55.257 1.00 20.43 242 ASN C N 1
ATOM 11072 C CA . ASN C 1 242 ? -28.416 36.223 54.538 1.00 19.09 242 ASN C CA 1
ATOM 11073 C C . ASN C 1 242 ? -28.452 36.256 53.012 1.00 18.71 242 ASN C C 1
ATOM 11074 O O . ASN C 1 242 ? -27.624 36.923 52.391 1.00 19.83 242 ASN C O 1
ATOM 11079 N N . CYS C 1 243 ? -29.393 35.543 52.405 1.00 18.81 243 CYS C N 1
ATOM 11080 C CA . CYS C 1 243 ? -29.485 35.513 50.949 1.00 18.95 243 CYS C CA 1
ATOM 11081 C C . CYS C 1 243 ? -30.568 36.461 50.451 1.00 19.38 243 CYS C C 1
ATOM 11082 O O . CYS C 1 243 ? -31.742 36.101 50.377 1.00 19.98 243 CYS C O 1
ATOM 11085 N N . LYS C 1 244 ? -30.154 37.675 50.102 1.00 20.25 244 LYS C N 1
ATOM 11086 C CA . LYS C 1 244 ? -31.072 38.705 49.630 1.00 20.62 244 LYS C CA 1
ATOM 11087 C C . LYS C 1 244 ? -31.656 38.431 48.250 1.00 20.15 244 LYS C C 1
ATOM 11088 O O . LYS C 1 244 ? -30.926 38.186 47.287 1.00 19.17 244 LYS C O 1
ATOM 11094 N N . VAL C 1 245 ? -32.982 38.489 48.161 1.00 18.85 245 VAL C N 1
ATOM 11095 C CA . VAL C 1 245 ? -33.682 38.255 46.904 1.00 17.93 245 VAL C CA 1
ATOM 11096 C C . VAL C 1 245 ? -33.736 39.533 46.075 1.00 18.67 245 VAL C C 1
ATOM 11097 O O . VAL C 1 245 ? -34.234 40.563 46.535 1.00 19.91 245 VAL C O 1
ATOM 11101 N N . GLY C 1 246 ? -33.215 39.460 44.853 1.00 17.69 246 GLY C N 1
ATOM 11102 C CA . GLY C 1 246 ? -33.213 40.610 43.970 1.00 16.89 246 GLY C CA 1
ATOM 11103 C C . GLY C 1 246 ? -34.460 40.685 43.111 1.00 16.52 246 GLY C C 1
ATOM 11104 O O . GLY C 1 246 ? -35.345 39.837 43.223 1.00 16.00 246 GLY C O 1
ATOM 11105 N N . PRO C 1 247 ? -34.555 41.692 42.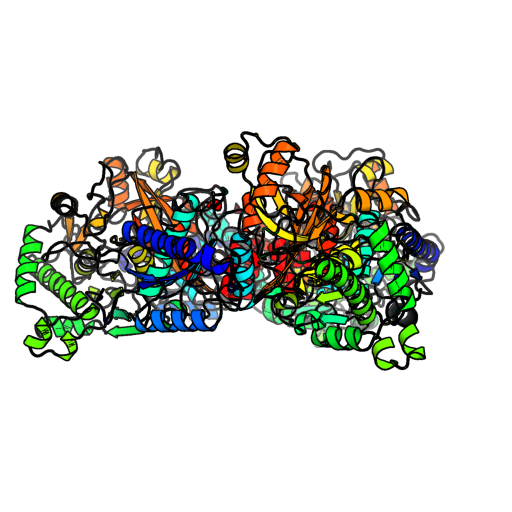228 1.00 17.22 247 PRO C N 1
ATOM 11106 C CA . PRO C 1 247 ? -35.710 41.880 41.343 1.00 18.38 247 PRO C CA 1
ATOM 11107 C C . PRO C 1 247 ? -36.038 40.673 40.466 1.00 18.84 247 PRO C C 1
ATOM 11108 O O . PRO C 1 247 ? -35.142 39.983 39.975 1.00 19.26 247 PRO C O 1
ATOM 11112 N N . ASP C 1 248 ? -37.330 40.425 40.279 1.00 18.14 248 ASP C N 1
ATOM 11113 C CA . ASP C 1 248 ? -37.791 39.321 39.446 1.00 17.89 248 ASP C CA 1
ATOM 11114 C C . ASP C 1 248 ? -37.902 39.851 38.019 1.00 19.06 248 ASP C C 1
ATOM 11115 O O . ASP C 1 248 ? -38.723 40.729 37.741 1.00 19.10 248 ASP C O 1
ATOM 11120 N N . ASN C 1 249 ? -37.083 39.321 37.115 1.00 19.46 249 ASN C N 1
ATOM 11121 C CA . ASN C 1 249 ? -37.096 39.769 35.726 1.00 20.90 249 ASN C CA 1
ATOM 11122 C C . ASN C 1 249 ? -38.127 39.088 34.833 1.00 21.99 249 ASN C C 1
ATOM 11123 O O . ASN C 1 249 ? -38.297 39.474 33.675 1.00 22.82 249 ASN C O 1
ATOM 11128 N N . ASN C 1 250 ? -38.810 38.077 35.359 1.00 21.77 250 ASN C N 1
ATOM 11129 C CA . ASN C 1 250 ? -39.837 37.385 34.589 1.00 23.71 250 ASN C CA 1
ATOM 11130 C C . ASN C 1 250 ? -40.961 38.376 34.305 1.00 27.54 250 ASN C C 1
ATOM 11131 O O . ASN C 1 250 ? -41.360 39.131 35.190 1.00 26.85 250 ASN C O 1
ATOM 11136 N N . ARG C 1 251 ? -41.467 38.378 33.077 1.00 32.02 251 ARG C N 1
ATOM 11137 C CA . ARG C 1 251 ? -42.539 39.300 32.717 1.00 36.53 251 ARG C CA 1
ATOM 11138 C C . ARG C 1 251 ? -43.926 38.707 32.928 1.00 38.52 251 ARG C C 1
ATOM 11139 O O . ARG C 1 251 ? -44.118 37.496 32.841 1.00 38.83 251 ARG C O 1
ATOM 11147 N N . ASP C 1 252 ? -44.881 39.589 33.210 1.00 41.02 252 ASP C N 1
ATOM 11148 C CA . ASP C 1 252 ? -46.279 39.235 33.446 1.00 42.62 252 ASP C CA 1
ATOM 11149 C C . ASP C 1 252 ? -46.620 37.745 33.545 1.00 42.78 252 ASP C C 1
ATOM 11150 O O . ASP C 1 252 ? -46.662 37.185 34.642 1.00 43.23 252 ASP C O 1
ATOM 11155 N N . GLY C 1 253 ? -46.860 37.106 32.405 1.00 42.40 253 GLY C N 1
ATOM 11156 C CA . GLY C 1 253 ? -47.218 35.697 32.413 1.00 41.63 253 GLY C CA 1
ATOM 11157 C C . GLY C 1 253 ? -46.090 34.702 32.631 1.00 41.32 253 GLY C C 1
ATOM 11158 O O . GLY C 1 253 ? -46.162 33.572 32.148 1.00 42.17 253 GLY C O 1
ATOM 11159 N N . PHE C 1 254 ? -45.054 35.104 33.359 1.00 39.41 254 PHE C N 1
ATOM 11160 C CA . PHE C 1 254 ? -43.925 34.217 33.620 1.00 37.76 254 PHE C CA 1
ATOM 11161 C C . PHE C 1 254 ? -43.490 34.217 35.082 1.00 35.63 254 PHE C C 1
ATOM 11162 O O . PHE C 1 254 ? -42.667 33.396 35.487 1.00 35.76 254 PHE C O 1
ATOM 11170 N N . LYS C 1 255 ? -44.038 35.134 35.872 1.00 32.81 255 LYS C N 1
ATOM 11171 C CA . LYS C 1 255 ? -43.684 35.212 37.285 1.00 30.24 255 LYS C CA 1
ATOM 11172 C C . LYS C 1 255 ? -44.400 34.151 38.108 1.00 28.26 255 LYS C C 1
ATOM 11173 O O . LYS C 1 255 ? -45.587 33.891 37.910 1.00 28.58 255 LYS C O 1
ATOM 11179 N N . ARG C 1 256 ? -43.670 33.539 39.035 1.00 24.45 256 ARG C N 1
ATOM 11180 C CA . ARG C 1 256 ? -44.247 32.523 39.902 1.00 21.88 256 ARG C CA 1
ATOM 11181 C C . ARG C 1 256 ? -44.880 33.216 41.105 1.00 20.91 256 ARG C C 1
ATOM 11182 O O . ARG C 1 256 ? -44.512 34.340 41.447 1.00 19.89 256 ARG C O 1
ATOM 11190 N N . THR C 1 257 ? -45.837 32.547 41.737 1.00 20.83 257 THR C N 1
ATOM 11191 C CA . THR C 1 257 ? -46.536 33.118 42.882 1.00 21.73 257 THR C CA 1
ATOM 11192 C C . THR C 1 257 ? -45.671 33.198 44.131 1.00 22.54 257 THR C C 1
ATOM 11193 O O . THR C 1 257 ? -44.607 32.583 44.208 1.00 20.82 257 THR C O 1
ATOM 11197 N N . GLU C 1 258 ? -46.140 33.965 45.109 1.00 23.10 258 GLU C N 1
ATOM 11198 C CA . GLU C 1 258 ? -45.428 34.125 46.369 1.00 24.66 258 GLU C CA 1
ATOM 11199 C C . GLU C 1 258 ? -45.293 32.762 47.042 1.00 24.36 258 GLU C C 1
ATOM 11200 O O . GLU C 1 258 ? -44.262 32.452 47.642 1.00 24.31 258 GLU C O 1
ATOM 11206 N N . GLU C 1 259 ? -46.338 31.946 46.932 1.00 23.33 259 GLU C N 1
ATOM 11207 C CA . GLU C 1 259 ? -46.326 30.618 47.530 1.00 22.79 259 GLU C CA 1
ATOM 11208 C C . GLU C 1 259 ? -45.306 29.730 46.822 1.00 21.07 259 GLU C C 1
ATOM 11209 O O . GLU C 1 259 ? -44.568 28.986 47.468 1.00 20.27 259 GLU C O 1
ATOM 11215 N N . GLN C 1 260 ? -45.271 29.809 45.495 1.00 19.34 260 GLN C N 1
ATOM 11216 C CA . GLN C 1 260 ? -44.329 29.011 44.713 1.00 18.77 260 GLN C CA 1
ATOM 11217 C C . GLN C 1 260 ? -42.896 29.412 45.032 1.00 18.30 260 GLN C C 1
ATOM 11218 O O . GLN C 1 260 ? -42.017 28.558 45.161 1.00 17.76 260 GLN C O 1
ATOM 11224 N N . LYS C 1 261 ? -42.665 30.714 45.157 1.00 17.83 261 LYS C N 1
ATOM 11225 C CA . LYS C 1 261 ? -41.331 31.220 45.453 1.00 17.02 261 LYS C CA 1
ATOM 11226 C C . LYS C 1 261 ? -40.827 30.735 46.807 1.00 17.46 261 LYS C C 1
ATOM 11227 O O . LYS C 1 261 ? -39.631 30.500 46.981 1.00 17.10 261 LYS C O 1
ATOM 11233 N N . GLU C 1 262 ? -41.736 30.577 47.764 1.00 17.74 262 GLU C N 1
ATOM 11234 C CA . GLU C 1 262 ? -41.345 30.091 49.080 1.00 18.60 262 GLU C CA 1
ATOM 11235 C C . GLU C 1 262 ? -40.953 28.622 48.973 1.00 17.33 262 GLU C C 1
ATOM 11236 O O . GLU C 1 262 ? -39.937 28.204 49.526 1.00 17.44 262 GLU C O 1
ATOM 11242 N N . LYS C 1 263 ? -41.756 27.843 48.251 1.00 16.74 263 LYS C N 1
ATOM 11243 C CA . LYS C 1 263 ? -41.462 26.425 48.088 1.00 16.88 263 LYS C CA 1
ATOM 11244 C C . LYS C 1 263 ? -40.174 26.246 47.292 1.00 16.37 263 LYS C C 1
ATOM 11245 O O . LYS C 1 263 ? -39.438 25.283 47.506 1.00 15.95 263 LYS C O 1
ATOM 11251 N N . ASP C 1 264 ? -39.905 27.172 46.373 1.00 15.42 264 ASP C N 1
ATOM 11252 C CA . ASP C 1 264 ? -38.685 27.111 45.567 1.00 14.80 264 ASP C CA 1
ATOM 11253 C C . ASP C 1 264 ? -37.460 27.169 46.478 1.00 14.49 264 ASP C C 1
ATOM 11254 O O . ASP C 1 264 ? -36.464 26.482 46.241 1.00 14.04 264 ASP C O 1
ATOM 11259 N N . TRP C 1 265 ? -37.533 27.998 47.517 1.00 13.54 265 TRP C N 1
ATOM 11260 C CA . TRP C 1 265 ? -36.436 28.124 48.470 1.00 13.29 265 TRP C CA 1
ATOM 11261 C C . TRP C 1 265 ? -36.305 26.861 49.312 1.00 13.86 265 TRP C C 1
ATOM 11262 O O . TRP C 1 265 ? -35.201 26.358 49.526 1.00 13.50 265 TRP C O 1
ATOM 11273 N N . GLU C 1 266 ? -37.435 26.357 49.797 1.00 13.55 266 GLU C N 1
ATOM 11274 C CA . GLU C 1 266 ? -37.440 25.154 50.621 1.00 13.11 266 GLU C CA 1
ATOM 11275 C C . GLU C 1 266 ? -36.814 23.981 49.871 1.00 13.05 266 GLU C C 1
ATOM 11276 O O . GLU C 1 266 ? -35.959 23.277 50.406 1.00 12.84 266 GLU C O 1
ATOM 11282 N N . ILE C 1 267 ? -37.238 23.783 48.628 1.00 12.19 267 ILE C N 1
ATOM 11283 C CA . ILE C 1 267 ? -36.712 22.699 47.807 1.00 12.14 267 ILE C CA 1
ATOM 11284 C C . ILE C 1 267 ? -35.245 22.941 47.459 1.00 13.02 267 ILE C C 1
ATOM 11285 O O . ILE C 1 267 ? -34.436 22.012 47.487 1.00 13.10 267 ILE C O 1
ATOM 11290 N N . SER C 1 268 ? -34.898 24.184 47.136 1.00 11.48 268 SER C N 1
ATOM 11291 C CA . SER C 1 268 ? -33.514 24.511 46.795 1.00 11.54 268 SER C CA 1
ATOM 11292 C C . SER C 1 268 ? -32.575 24.149 47.937 1.00 11.94 268 SER C C 1
ATOM 11293 O O . SER C 1 268 ? -31.476 23.640 47.712 1.00 12.06 268 SER C O 1
ATOM 11296 N N . VAL C 1 269 ? -33.009 24.413 49.165 1.00 12.38 269 VAL C N 1
ATOM 11297 C CA . VAL C 1 269 ? -32.198 24.095 50.333 1.00 12.21 269 VAL C CA 1
ATOM 11298 C C . VAL C 1 269 ? -32.112 22.584 50.540 1.00 12.14 269 VAL C C 1
ATOM 11299 O O . VAL C 1 269 ? -31.040 22.057 50.832 1.00 12.64 269 VAL C O 1
ATOM 11303 N N . LYS C 1 270 ? -33.236 21.887 50.386 1.00 12.19 270 LYS C N 1
ATOM 11304 C CA . LYS C 1 270 ? -33.244 20.435 50.547 1.00 12.51 270 LYS C CA 1
ATOM 11305 C C . LYS C 1 270 ? -32.328 19.793 49.511 1.00 12.25 270 LYS C C 1
ATOM 11306 O O . LYS C 1 270 ? -31.659 18.796 49.794 1.00 12.28 270 LYS C O 1
ATOM 11312 N N . MET C 1 271 ? -32.303 20.370 48.312 1.00 11.40 271 MET C N 1
ATOM 11313 C CA . MET C 1 271 ? -31.459 19.857 47.236 1.00 11.01 271 MET C CA 1
ATOM 11314 C C . MET C 1 271 ? -29.989 19.940 47.627 1.00 11.58 271 MET C C 1
ATOM 11315 O O . MET C 1 271 ? -29.215 19.014 47.370 1.00 10.42 271 MET C O 1
ATOM 11320 N N . ALA C 1 272 ? -29.607 21.052 48.248 1.00 10.55 272 ALA C N 1
ATOM 11321 C CA . ALA C 1 272 ? -28.229 21.245 48.680 1.00 10.64 272 ALA C CA 1
ATOM 11322 C C . ALA C 1 272 ? -27.855 20.181 49.712 1.00 10.53 272 ALA C C 1
ATOM 11323 O O . ALA C 1 272 ? -26.784 19.577 49.635 1.00 10.09 272 ALA C O 1
ATOM 11325 N N . LEU C 1 273 ? -28.744 19.947 50.674 1.00 10.31 273 LEU C N 1
ATOM 11326 C CA . LEU C 1 273 ? -28.486 18.949 51.706 1.00 10.24 273 LEU C CA 1
ATOM 11327 C C . LEU C 1 273 ? -28.342 17.554 51.113 1.00 10.89 273 LEU C C 1
ATOM 11328 O O . LEU C 1 273 ? -27.418 16.818 51.456 1.00 10.81 273 LEU C O 1
ATOM 11333 N N . ILE C 1 274 ? -29.269 17.196 50.230 1.00 10.29 274 ILE C N 1
ATOM 11334 C CA . ILE C 1 274 ? -29.262 15.887 49.589 1.00 10.37 274 ILE C CA 1
ATOM 11335 C C . ILE C 1 274 ? -28.001 15.671 48.752 1.00 10.59 274 ILE C C 1
ATOM 11336 O O . ILE C 1 274 ? -27.391 14.603 48.811 1.00 9.74 274 ILE C O 1
ATOM 11341 N N . ALA C 1 275 ? -27.609 16.680 47.979 1.00 10.41 275 ALA C N 1
ATOM 11342 C CA . ALA C 1 275 ? -26.413 16.570 47.147 1.00 11.14 275 ALA C CA 1
ATOM 11343 C C . ALA C 1 275 ? -25.181 16.315 48.011 1.00 11.45 275 ALA C C 1
ATOM 11344 O O . ALA C 1 275 ? -24.372 15.434 47.716 1.00 10.75 275 ALA C O 1
ATOM 11346 N N . ARG C 1 276 ? -25.040 17.088 49.082 1.00 11.23 276 ARG C N 1
ATOM 11347 C CA . ARG C 1 276 ? -23.903 16.930 49.980 1.00 11.50 276 ARG C CA 1
ATOM 11348 C C . ARG C 1 276 ? -23.944 15.548 50.635 1.00 10.92 276 ARG C C 1
ATOM 11349 O O . ARG C 1 276 ? -22.921 14.866 50.724 1.00 11.52 276 ARG C O 1
ATOM 11357 N N . ASP C 1 277 ? -25.124 15.140 51.096 1.00 10.22 277 ASP C N 1
ATOM 11358 C CA . ASP C 1 277 ? -25.279 13.833 51.733 1.00 10.49 277 ASP C CA 1
ATOM 11359 C C . ASP C 1 277 ? -24.894 12.709 50.778 1.00 10.72 277 ASP C C 1
ATOM 11360 O O . ASP C 1 277 ? -24.339 11.696 51.194 1.00 11.21 277 ASP C O 1
ATOM 11365 N N . LEU C 1 278 ? -25.203 12.879 49.498 1.00 9.63 278 LEU C N 1
ATOM 11366 C CA . LEU C 1 278 ? -24.861 11.863 48.508 1.00 10.26 278 LEU C CA 1
ATOM 11367 C C . LEU C 1 278 ? -23.347 11.784 48.316 1.00 11.25 278 LEU C C 1
ATOM 11368 O O . LEU C 1 278 ? -22.783 10.697 48.172 1.00 11.22 278 LEU C O 1
ATOM 11373 N N . MET C 1 279 ? -22.688 12.938 48.329 1.00 10.56 279 MET C N 1
ATOM 11374 C CA . MET C 1 279 ? -21.244 12.984 48.131 1.00 10.52 279 MET C CA 1
ATOM 11375 C C . MET C 1 279 ? -20.395 12.420 49.264 1.00 11.49 279 MET C C 1
ATOM 11376 O O . MET C 1 279 ? -19.460 11.660 49.018 1.00 11.54 279 MET C O 1
ATOM 11381 N N . VAL C 1 280 ? -20.714 12.782 50.502 1.00 10.26 280 VAL C N 1
ATOM 11382 C CA . VAL C 1 280 ? -19.907 12.334 51.629 1.00 9.70 280 VAL C CA 1
ATOM 11383 C C . VAL C 1 280 ? -20.650 11.603 52.744 1.00 10.44 280 VAL C C 1
ATOM 11384 O O . VAL C 1 280 ? -20.063 11.286 53.781 1.00 10.50 280 VAL C O 1
ATOM 11388 N N . GLY C 1 281 ? -21.932 11.328 52.530 1.00 9.75 281 GLY C N 1
ATOM 11389 C CA . GLY C 1 281 ? -22.706 10.627 53.539 1.00 10.60 281 GLY C CA 1
ATOM 11390 C C . GLY C 1 281 ? -23.130 11.532 54.680 1.00 10.49 281 GLY C C 1
ATOM 11391 O O . GLY C 1 281 ? -22.792 12.717 54.705 1.00 11.40 281 GLY C O 1
ATOM 11392 N N . ASN C 1 282 ? -23.876 10.966 55.624 1.00 11.39 282 ASN C N 1
ATOM 11393 C CA . ASN C 1 282 ? -24.359 11.715 56.777 1.00 12.50 282 ASN C CA 1
ATOM 11394 C C . ASN C 1 282 ? -24.798 10.748 57.876 1.00 12.86 282 ASN C C 1
ATOM 11395 O O . ASN C 1 282 ? -25.768 10.011 57.714 1.00 14.12 282 ASN C O 1
ATOM 11400 N N . LYS C 1 283 ? -24.075 10.760 58.991 1.00 15.60 283 LYS C N 1
ATOM 11401 C CA . LYS C 1 283 ? -24.372 9.891 60.127 1.00 18.11 283 LYS C CA 1
ATOM 11402 C C . LYS C 1 283 ? -25.796 10.082 60.646 1.00 18.13 283 LYS C C 1
ATOM 11403 O O . LYS C 1 283 ? -26.418 9.137 61.135 1.00 16.88 283 LYS C O 1
ATOM 11409 N N . LYS C 1 284 ? -26.305 11.305 60.532 1.00 18.74 284 LYS C N 1
ATOM 11410 C CA . LYS C 1 284 ? -27.658 11.630 60.975 1.00 18.59 284 LYS C CA 1
ATOM 11411 C C . LYS C 1 284 ? -28.678 10.733 60.271 1.00 18.28 284 LYS C C 1
ATOM 11412 O O . LYS C 1 284 ? -29.675 10.323 60.863 1.00 17.83 284 LYS C O 1
ATOM 11418 N N . LEU C 1 285 ? -28.423 10.423 59.005 1.00 17.02 285 LEU C N 1
ATOM 11419 C CA . LEU C 1 285 ? -29.334 9.573 58.246 1.00 16.48 285 LEU C CA 1
ATOM 11420 C C . LEU C 1 285 ? -29.432 8.166 58.830 1.00 18.05 285 LEU C C 1
ATOM 11421 O O . LEU C 1 285 ? -30.481 7.526 58.753 1.00 17.85 285 LEU C O 1
ATOM 11426 N N . GLU C 1 286 ? -28.340 7.681 59.413 1.00 19.73 286 GLU C N 1
ATOM 11427 C CA . GLU C 1 286 ? -28.338 6.349 60.006 1.00 22.90 286 GLU C CA 1
ATOM 11428 C C . GLU C 1 286 ? -29.244 6.334 61.233 1.00 23.34 286 GLU C C 1
ATOM 11429 O O . GLU C 1 286 ? -30.025 5.403 61.436 1.00 22.69 286 GLU C O 1
ATOM 11435 N N . GLU C 1 287 ? -29.140 7.383 62.039 1.00 24.62 287 GLU C N 1
ATOM 11436 C CA . GLU C 1 287 ? -29.943 7.506 63.247 1.00 26.04 287 GLU C CA 1
ATOM 11437 C C . GLU C 1 287 ? -31.422 7.613 62.878 1.00 25.08 287 GLU C C 1
ATOM 11438 O O . GLU C 1 287 ? -32.299 7.293 63.679 1.00 25.40 287 GLU C O 1
ATOM 11444 N N . MET C 1 288 ? -31.691 8.051 61.652 1.00 23.70 288 MET C N 1
ATOM 11445 C CA . MET C 1 288 ? -33.057 8.203 61.166 1.00 21.47 288 MET C CA 1
ATOM 11446 C C . MET C 1 288 ? -33.616 6.915 60.571 1.00 20.53 288 MET C C 1
ATOM 11447 O O . MET C 1 288 ? -34.794 6.843 60.230 1.00 21.71 288 MET C O 1
ATOM 11452 N N . GLY C 1 289 ? -32.769 5.900 60.439 1.00 20.35 289 GLY C N 1
ATOM 11453 C CA . GLY C 1 289 ? -33.228 4.642 59.881 1.00 19.22 289 GLY C CA 1
ATOM 11454 C C . GLY C 1 289 ? -32.907 4.489 58.407 1.00 18.65 289 GLY C C 1
ATOM 11455 O O . GLY C 1 289 ? -33.500 3.661 57.719 1.00 19.81 289 GLY C O 1
ATOM 11456 N N . TYR C 1 290 ? -31.977 5.300 57.915 1.00 17.37 290 TYR C N 1
ATOM 11457 C CA . TYR C 1 290 ? -31.572 5.228 56.515 1.00 16.98 290 TYR C CA 1
ATOM 11458 C C . TYR C 1 290 ? -30.079 4.936 56.461 1.00 15.87 290 TYR C C 1
ATOM 11459 O O . TYR C 1 290 ? -29.278 5.763 56.020 1.00 15.05 290 TYR C O 1
ATOM 11468 N N . GLY C 1 291 ? -29.728 3.736 56.916 1.00 15.44 291 GLY C N 1
ATOM 11469 C CA . GLY C 1 291 ? -28.344 3.307 56.971 1.00 13.87 291 GLY C CA 1
ATOM 11470 C C . GLY C 1 291 ? -27.572 3.266 55.668 1.00 14.12 291 GLY C C 1
ATOM 11471 O O . GLY C 1 291 ? -26.391 3.606 55.648 1.00 13.22 291 GLY C O 1
ATOM 11472 N N . GLU C 1 292 ? -28.215 2.843 54.583 1.00 13.82 292 GLU C N 1
ATOM 11473 C CA . GLU C 1 292 ? -27.522 2.783 53.303 1.00 12.60 292 GLU C CA 1
ATOM 11474 C C . GLU C 1 292 ? -27.218 4.195 52.821 1.00 12.37 292 GLU C C 1
ATOM 11475 O O . GLU C 1 292 ? -26.093 4.501 52.422 1.00 11.58 292 GLU C O 1
ATOM 11481 N N . GLU C 1 293 ? -28.228 5.058 52.871 1.00 11.77 293 GLU C N 1
ATOM 11482 C CA . GLU C 1 293 ? -28.074 6.439 52.444 1.00 12.32 293 GLU C CA 1
ATOM 11483 C C . GLU C 1 293 ? -27.023 7.178 53.272 1.00 11.72 293 GLU C C 1
ATOM 11484 O O . GLU C 1 293 ? -26.328 8.058 52.769 1.00 11.45 293 GLU C O 1
ATOM 11490 N N . ALA C 1 294 ? -26.899 6.809 54.542 1.00 11.38 294 ALA C N 1
ATOM 11491 C CA . ALA C 1 294 ? -25.943 7.462 55.429 1.00 11.54 294 ALA C CA 1
ATOM 11492 C C . ALA C 1 294 ? -24.491 7.283 54.985 1.00 10.39 294 ALA C C 1
ATOM 11493 O O . ALA C 1 294 ? -23.631 8.100 55.307 1.00 10.86 294 ALA C O 1
ATOM 11495 N N . LEU C 1 295 ? -24.224 6.223 54.234 1.00 10.91 295 LEU C N 1
ATOM 11496 C CA . LEU C 1 295 ? -22.865 5.941 53.782 1.00 10.62 295 LEU C CA 1
ATOM 11497 C C . LEU C 1 295 ? -22.285 6.956 52.796 1.00 9.54 295 LEU C C 1
ATOM 11498 O O . LEU C 1 295 ? -21.126 7.344 52.911 1.00 10.45 295 LEU C O 1
ATOM 11503 N N . GLY C 1 296 ? -23.091 7.391 51.835 1.00 10.85 296 GLY C N 1
ATOM 11504 C CA . GLY C 1 296 ? -22.590 8.337 50.851 1.00 9.41 296 GLY C CA 1
ATOM 11505 C C . GLY C 1 296 ? -21.857 7.594 49.747 1.00 11.29 296 GLY C C 1
ATOM 11506 O O . GLY C 1 296 ? -21.665 6.379 49.839 1.00 11.41 296 GLY C O 1
ATOM 11507 N N . ARG C 1 297 ? -21.435 8.318 48.711 1.00 10.27 297 ARG C N 1
ATOM 11508 C CA . ARG C 1 297 ? -20.746 7.702 47.577 1.00 10.69 297 ARG C CA 1
ATOM 11509 C C . ARG C 1 297 ? -19.244 8.012 47.517 1.00 11.03 297 ARG C C 1
ATOM 11510 O O . ARG C 1 297 ? -18.601 7.803 46.481 1.00 9.52 297 ARG C O 1
ATOM 11518 N N . ASN C 1 298 ? -18.694 8.512 48.625 1.00 10.02 298 ASN C N 1
ATOM 11519 C CA . ASN C 1 298 ? -17.264 8.828 48.726 1.00 9.64 298 ASN C CA 1
ATOM 11520 C C . ASN C 1 298 ? -16.788 9.619 47.509 1.00 10.11 298 ASN C C 1
ATOM 11521 O O . ASN C 1 298 ? -15.744 9.321 46.928 1.00 9.23 298 ASN C O 1
ATOM 11526 N N . ALA C 1 299 ? -17.552 10.646 47.148 1.00 9.13 299 ALA C N 1
ATOM 11527 C CA . ALA C 1 299 ? -17.247 11.465 45.981 1.00 9.15 299 ALA C CA 1
ATOM 11528 C C . ALA C 1 299 ? -16.535 12.779 46.288 1.00 9.36 299 ALA C C 1
ATOM 11529 O O . ALA C 1 299 ? -17.036 13.609 47.048 1.00 10.61 299 ALA C O 1
ATOM 11531 N N . ILE C 1 300 ? -15.368 12.967 45.681 1.00 8.15 300 ILE C N 1
ATOM 11532 C CA . ILE C 1 300 ? -14.590 14.186 45.873 1.00 9.16 300 ILE C CA 1
ATOM 11533 C C . ILE C 1 300 ? -15.036 15.225 44.843 1.00 8.44 300 ILE C C 1
ATOM 11534 O O . ILE C 1 300 ? -14.624 16.380 44.878 1.00 10.28 300 ILE C O 1
ATOM 11539 N N . VAL C 1 301 ? -15.889 14.792 43.922 1.00 9.16 301 VAL C N 1
ATOM 11540 C CA . VAL C 1 301 ? -16.430 15.673 42.898 1.00 8.53 301 VAL C CA 1
ATOM 11541 C C . VAL C 1 301 ? -17.719 15.043 42.386 1.00 7.89 301 VAL C C 1
ATOM 11542 O O . VAL C 1 301 ? -17.851 13.820 42.353 1.00 7.67 301 VAL C O 1
ATOM 11546 N N . ALA C 1 302 ? -18.685 15.878 42.024 1.00 7.48 302 ALA C N 1
ATOM 11547 C CA . ALA C 1 302 ? -19.956 15.372 41.525 1.00 7.33 302 ALA C CA 1
ATOM 11548 C C . ALA C 1 302 ? -20.563 16.381 40.570 1.00 6.67 302 ALA C C 1
ATOM 11549 O O . ALA C 1 302 ? -20.040 17.482 40.412 1.00 8.39 302 ALA C O 1
ATOM 11551 N N . GLY C 1 303 ? -21.667 15.995 39.939 1.00 8.25 303 GLY C N 1
ATOM 11552 C CA . GLY C 1 303 ? -22.350 16.875 39.006 1.00 9.25 303 GLY C CA 1
ATOM 11553 C C . GLY C 1 303 ? -23.846 16.637 39.053 1.00 8.51 303 GLY C C 1
ATOM 11554 O O . GLY C 1 303 ? -24.289 15.557 39.434 1.00 8.40 303 GLY C O 1
ATOM 11555 N N . PHE C 1 304 ? -24.626 17.643 38.667 1.00 8.31 304 PHE C N 1
ATOM 11556 C CA . PHE C 1 304 ? -26.081 17.539 38.675 1.00 9.50 304 PHE C CA 1
ATOM 11557 C C . PHE C 1 304 ? -26.579 17.909 37.284 1.00 8.13 304 PHE C C 1
ATOM 11558 O O . PHE C 1 304 ? -26.350 19.024 36.826 1.00 8.20 304 PHE C O 1
ATOM 11566 N N . GLN C 1 305 ? -27.258 16.983 36.616 1.00 8.36 305 GLN C N 1
ATOM 11567 C CA . GLN C 1 305 ? -27.749 17.257 35.268 1.00 8.60 305 GLN C CA 1
ATOM 11568 C C . GLN C 1 305 ? -28.611 18.514 35.202 1.00 7.88 305 GLN C C 1
ATOM 11569 O O . GLN C 1 305 ? -28.321 19.435 34.435 1.00 7.41 305 GLN C O 1
ATOM 11575 N N . GLY C 1 306 ? -29.674 18.544 35.999 1.00 8.59 306 GLY C N 1
ATOM 11576 C CA . GLY C 1 306 ? -30.556 19.701 36.004 1.00 7.51 306 GLY C CA 1
ATOM 11577 C C . GLY C 1 306 ? -31.397 19.775 34.744 1.00 7.79 306 GLY C C 1
ATOM 11578 O O . GLY C 1 306 ? -32.375 19.043 34.610 1.00 9.01 306 GLY C O 1
ATOM 11579 N N . GLN C 1 307 ? -31.013 20.653 33.821 1.00 7.88 307 GLN C N 1
ATOM 11580 C CA . GLN C 1 307 ? -31.729 20.805 32.554 1.00 9.18 307 GLN C CA 1
ATOM 11581 C C . GLN C 1 307 ? -31.506 19.533 31.735 1.00 9.24 307 GLN C C 1
ATOM 11582 O O . GLN C 1 307 ? -30.407 18.972 31.758 1.00 10.25 307 GLN C O 1
ATOM 11588 N N . ARG C 1 308 ? -32.528 19.062 31.020 1.00 8.58 308 ARG C N 1
ATOM 11589 C CA . ARG C 1 308 ? -33.857 19.677 30.957 1.00 8.58 308 ARG C CA 1
ATOM 11590 C C . ARG C 1 308 ? -34.878 19.018 31.875 1.00 8.40 308 ARG C C 1
ATOM 11591 O O . ARG C 1 308 ? -35.833 19.658 32.317 1.00 8.15 308 ARG C O 1
ATOM 11599 N N . GLN C 1 309 ? -34.671 17.736 32.158 1.00 8.68 309 GLN C N 1
ATOM 11600 C CA . GLN C 1 309 ? -35.632 16.970 32.946 1.00 9.47 309 GLN C CA 1
ATOM 11601 C C . GLN C 1 309 ? -36.026 17.483 34.317 1.00 10.17 309 GLN C C 1
ATOM 11602 O O . GLN C 1 309 ? -37.215 17.586 34.625 1.00 11.06 309 GLN C O 1
ATOM 11608 N N . TRP C 1 310 ? -35.047 17.790 35.154 1.00 9.49 310 TRP C N 1
ATOM 11609 C CA . TRP C 1 310 ? -35.367 18.258 36.493 1.00 9.52 310 TRP C CA 1
ATOM 11610 C C . TRP C 1 310 ? -35.982 19.645 36.492 1.00 10.27 310 TRP C C 1
ATOM 11611 O O . TRP C 1 310 ? -37.040 19.869 37.085 1.00 9.30 310 TRP C O 1
ATOM 11622 N N . THR C 1 311 ? -35.320 20.566 35.805 1.00 10.11 311 THR C N 1
ATOM 11623 C CA . THR C 1 311 ? -35.755 21.953 35.745 1.00 10.31 311 THR C CA 1
ATOM 11624 C C . THR C 1 311 ? -37.079 22.207 35.029 1.00 10.78 311 THR C C 1
ATOM 11625 O O . THR C 1 311 ? -37.688 23.262 35.214 1.00 10.55 311 THR C O 1
ATOM 11629 N N . ASP C 1 312 ? -37.534 21.258 34.215 1.00 9.78 312 ASP C N 1
ATOM 11630 C CA . ASP C 1 312 ? -38.810 21.439 33.525 1.00 9.76 312 ASP C CA 1
ATOM 11631 C C . ASP C 1 312 ? -39.978 21.326 34.513 1.00 10.67 312 ASP C C 1
ATOM 11632 O O . ASP C 1 312 ? -41.112 21.665 34.174 1.00 11.06 312 ASP C O 1
ATOM 11637 N N . TYR C 1 313 ? -39.704 20.861 35.731 1.00 10.31 313 TYR C N 1
ATOM 11638 C CA . TYR C 1 313 ? -40.764 20.696 36.726 1.00 10.89 313 TYR C CA 1
ATOM 11639 C C . TYR C 1 313 ? -40.410 21.138 38.147 1.00 11.42 313 TYR C C 1
ATOM 11640 O O . TYR C 1 313 ? -41.271 21.647 38.871 1.00 11.73 313 TYR C O 1
ATOM 11649 N N . PHE C 1 314 ? -39.152 20.953 38.540 1.00 9.80 314 PHE C N 1
ATOM 11650 C CA . PHE C 1 314 ? -38.691 21.304 39.887 1.00 9.78 314 PHE C CA 1
ATOM 11651 C C . PHE C 1 314 ? -37.778 22.531 39.908 1.00 9.78 314 PHE C C 1
ATOM 11652 O O . PHE C 1 314 ? -37.260 22.947 38.872 1.00 9.67 314 PHE C O 1
ATOM 11660 N N . PRO C 1 315 ? -37.570 23.131 41.097 1.00 10.52 315 PRO C N 1
ATOM 11661 C CA . PRO C 1 315 ? -36.698 24.307 41.216 1.00 10.27 315 PRO C CA 1
ATOM 11662 C C . PRO C 1 315 ? -35.309 23.912 40.709 1.00 11.05 315 PRO C C 1
ATOM 11663 O O . PRO C 1 315 ? -34.865 22.785 40.948 1.00 11.71 315 PRO C O 1
ATOM 11667 N N . ASN C 1 316 ? -34.619 24.823 40.028 1.00 10.68 316 ASN C N 1
ATOM 11668 C CA . ASN C 1 316 ? -33.310 24.484 39.474 1.00 11.10 316 ASN C CA 1
ATOM 11669 C C . ASN C 1 316 ? -32.195 24.302 40.496 1.00 10.80 316 ASN C C 1
ATOM 11670 O O . ASN C 1 316 ? -32.364 24.566 41.688 1.00 11.45 316 ASN C O 1
ATOM 11675 N N . GLY C 1 317 ? -31.050 23.829 40.017 1.00 10.24 317 GLY C N 1
ATOM 11676 C CA . GLY C 1 317 ? -29.930 23.588 40.905 1.00 9.77 317 GLY C CA 1
ATOM 11677 C C . GLY C 1 317 ? -28.998 24.758 41.139 1.00 10.43 317 GLY C C 1
ATOM 11678 O O . GLY C 1 317 ? -27.919 24.567 41.689 1.00 11.17 317 GLY C O 1
ATOM 11679 N N . ASP C 1 318 ? -29.403 25.962 40.740 1.00 10.32 318 ASP C N 1
ATOM 11680 C CA . ASP C 1 318 ? -28.556 27.136 40.924 1.00 11.47 318 ASP C CA 1
ATOM 11681 C C . ASP C 1 318 ? -28.093 27.333 42.361 1.00 10.29 318 ASP C C 1
ATOM 11682 O O . ASP C 1 318 ? -26.902 27.488 42.613 1.00 11.09 318 ASP C O 1
ATOM 11687 N N . PHE C 1 319 ? -29.027 27.338 43.306 1.00 11.19 319 PHE C N 1
ATOM 11688 C CA . PHE C 1 319 ? -28.639 27.550 44.693 1.00 10.88 319 PHE C CA 1
ATOM 11689 C C . PHE C 1 319 ? -27.742 26.436 45.215 1.00 10.78 319 PHE C C 1
ATOM 11690 O O . PHE C 1 319 ? -26.723 26.700 45.849 1.00 11.16 319 PHE C O 1
ATOM 11698 N N . MET C 1 320 ? -28.128 25.195 44.938 1.00 10.98 320 MET C N 1
ATOM 11699 C CA . MET C 1 320 ? -27.368 24.023 45.356 1.00 10.22 320 MET C CA 1
ATOM 11700 C C . MET C 1 320 ? -25.942 24.087 44.823 1.00 9.91 320 MET C C 1
ATOM 11701 O O . MET C 1 320 ? -24.978 23.885 45.561 1.00 10.45 320 MET C O 1
ATOM 11706 N N . GLU C 1 321 ? -25.818 24.374 43.532 1.00 10.44 321 GLU C N 1
ATOM 11707 C CA . GLU C 1 321 ? -24.516 24.452 42.884 1.00 9.83 321 GLU C CA 1
ATOM 11708 C C . GLU C 1 321 ? -23.713 25.649 43.379 1.00 11.25 321 GLU C C 1
ATOM 11709 O O . GLU C 1 321 ? -22.485 25.604 43.454 1.00 12.80 321 GLU C O 1
ATOM 11715 N N . THR C 1 322 ? -24.414 26.720 43.731 1.00 10.01 322 THR C N 1
ATOM 11716 C CA . THR C 1 322 ? -23.760 27.917 44.232 1.00 9.54 322 THR C CA 1
ATOM 11717 C C . THR C 1 322 ? -23.201 27.697 45.635 1.00 10.03 322 THR C C 1
ATOM 11718 O O . THR C 1 322 ? -22.020 27.937 45.889 1.00 9.64 322 THR C O 1
ATOM 11722 N N . ILE C 1 323 ? -24.048 27.219 46.540 1.00 10.39 323 ILE C N 1
ATOM 11723 C CA . ILE C 1 323 ? -23.624 27.020 47.920 1.00 11.61 323 ILE C CA 1
ATOM 11724 C C . ILE C 1 323 ? -22.610 25.895 48.140 1.00 11.79 323 ILE C C 1
ATOM 11725 O O . ILE C 1 323 ? -21.664 26.063 48.909 1.00 11.86 323 ILE C O 1
ATOM 11730 N N . LEU C 1 324 ? -22.781 24.759 47.470 1.00 11.40 324 LEU C N 1
ATOM 11731 C CA . LEU C 1 324 ? -21.836 23.661 47.660 1.00 11.69 324 LEU C CA 1
ATOM 11732 C C . LEU C 1 324 ? -20.409 24.053 47.281 1.00 10.36 324 LEU C C 1
ATOM 11733 O O . LEU C 1 324 ? -19.458 23.695 47.977 1.00 11.06 324 LEU C O 1
ATOM 11738 N N . ASN C 1 325 ? -20.262 24.795 46.186 1.00 10.92 325 ASN C N 1
ATOM 11739 C CA . ASN C 1 325 ? -18.947 25.228 45.721 1.00 9.46 325 ASN C CA 1
ATOM 11740 C C . ASN C 1 325 ? -18.355 26.378 46.528 1.00 10.42 325 ASN C C 1
ATOM 11741 O O . ASN C 1 325 ? -17.176 26.696 46.386 1.00 9.59 325 ASN C O 1
ATOM 11746 N N . SER C 1 326 ? -19.174 27.004 47.366 1.00 9.49 326 SER C N 1
ATOM 11747 C CA . SER C 1 326 ? -18.708 28.112 48.192 1.00 10.05 326 SER C CA 1
ATOM 11748 C C . SER C 1 326 ? -17.898 27.601 49.377 1.00 10.85 326 SER C C 1
ATOM 11749 O O . SER C 1 326 ? -17.951 26.416 49.713 1.00 12.39 326 SER C O 1
ATOM 11752 N N . SER C 1 327 ? -17.153 28.504 50.006 1.00 10.45 327 SER C N 1
ATOM 11753 C CA . SER C 1 327 ? -16.322 28.158 51.156 1.00 11.94 327 SER C CA 1
ATOM 11754 C C . SER C 1 327 ? -17.037 28.388 52.486 1.00 13.16 327 SER C C 1
ATOM 11755 O O . SER C 1 327 ? -16.393 28.486 53.532 1.00 13.72 327 SER C O 1
ATOM 11758 N N . PHE C 1 328 ? -18.364 28.467 52.443 1.00 13.49 328 PHE C N 1
ATOM 11759 C CA . PHE C 1 328 ? -19.153 28.687 53.652 1.00 13.73 328 PHE C CA 1
ATOM 11760 C C . PHE C 1 328 ? -20.645 28.513 53.400 1.00 13.93 328 PHE C C 1
ATOM 11761 O O . PHE C 1 328 ? -21.107 28.582 52.261 1.00 13.46 328 PHE C O 1
ATOM 11769 N N . ASP C 1 329 ? -21.385 28.273 54.478 1.00 13.80 329 ASP C N 1
ATOM 11770 C CA . ASP C 1 329 ? -22.836 28.144 54.428 1.00 14.15 329 ASP C CA 1
ATOM 11771 C C . ASP C 1 329 ? -23.399 28.287 55.839 1.00 14.27 329 ASP C C 1
ATOM 11772 O O . ASP C 1 329 ? -22.728 28.825 56.722 1.00 15.03 329 ASP C O 1
ATOM 11777 N N . TRP C 1 330 ? -24.622 27.813 56.050 1.00 14.80 330 TRP C N 1
ATOM 11778 C CA . TRP C 1 330 ? -25.261 27.914 57.358 1.00 15.29 330 TRP C CA 1
ATOM 11779 C C . TRP C 1 330 ? -24.491 27.243 58.490 1.00 16.86 330 TRP C C 1
ATOM 11780 O O . TRP C 1 330 ? -24.709 27.556 59.662 1.00 17.75 330 TRP C O 1
ATOM 11791 N N . ASN C 1 331 ? -23.592 26.325 58.150 1.00 16.59 331 ASN C N 1
ATOM 11792 C CA . ASN C 1 331 ? -22.805 25.638 59.168 1.00 17.11 331 ASN C CA 1
ATOM 11793 C C . ASN C 1 331 ? -21.454 26.311 59.396 1.00 16.61 331 ASN C C 1
ATOM 11794 O O . ASN C 1 331 ? -20.632 25.819 60.169 1.00 19.48 331 ASN C O 1
ATOM 11799 N N . GLY C 1 332 ? -21.230 27.436 58.725 1.00 15.13 332 GLY C N 1
ATOM 11800 C CA . GLY C 1 332 ? -19.977 28.153 58.883 1.00 15.05 332 GLY C CA 1
ATOM 11801 C C . GLY C 1 332 ? -19.010 27.907 57.740 1.00 15.03 332 GLY C C 1
ATOM 11802 O O . GLY C 1 332 ? -19.369 27.280 56.744 1.00 15.21 332 GLY C O 1
ATOM 11803 N N . LYS C 1 333 ? -17.785 28.402 57.876 1.00 14.99 333 LYS C N 1
ATOM 11804 C CA . LYS C 1 333 ? -16.788 28.216 56.830 1.00 15.81 333 LYS C CA 1
ATOM 11805 C C . LYS C 1 333 ? -16.402 26.745 56.721 1.00 15.43 333 LYS C C 1
ATOM 11806 O O . LYS C 1 333 ? -16.337 26.031 57.722 1.00 15.35 333 LYS C O 1
ATOM 11812 N N . ARG C 1 334 ? -16.159 26.292 55.496 1.00 13.62 334 ARG C N 1
ATOM 11813 C CA . ARG C 1 334 ? -15.801 24.897 55.259 1.00 13.18 334 ARG C CA 1
ATOM 11814 C C . ARG C 1 334 ? -15.183 24.756 53.884 1.00 12.04 334 ARG C C 1
ATOM 11815 O O . ARG C 1 334 ? -15.268 25.660 53.055 1.00 12.48 334 ARG C O 1
ATOM 11823 N N . ALA C 1 335 ? -14.571 23.607 53.633 1.00 12.81 335 ALA C N 1
ATOM 11824 C CA . ALA C 1 335 ? -13.980 23.374 52.333 1.00 11.80 335 ALA C CA 1
ATOM 11825 C C . ALA C 1 335 ? -15.121 23.221 51.334 1.00 10.45 335 ALA C C 1
ATOM 11826 O O . ALA C 1 335 ? -16.193 22.717 51.666 1.00 9.86 335 ALA C O 1
ATOM 11828 N N . PRO C 1 336 ? -14.916 23.690 50.102 1.00 11.24 336 PRO C N 1
ATOM 11829 C CA . PRO C 1 336 ? -15.964 23.567 49.088 1.00 11.03 336 PRO C CA 1
ATOM 11830 C C . PRO C 1 336 ? -16.203 22.103 48.743 1.00 11.26 336 PRO C C 1
ATOM 11831 O O . PRO C 1 336 ? -15.387 21.236 49.069 1.00 11.05 336 PRO C O 1
ATOM 11835 N N . TYR C 1 337 ? -17.338 21.837 48.107 1.00 9.99 337 TYR C N 1
ATOM 11836 C CA . TYR C 1 337 ? -17.672 20.503 47.619 1.00 10.82 337 TYR C CA 1
ATOM 11837 C C . TYR C 1 337 ? -17.695 20.788 46.122 1.00 10.36 337 TYR C C 1
ATOM 11838 O O . TYR C 1 337 ? -18.596 21.472 45.641 1.00 12.05 337 TYR C O 1
ATOM 11847 N N . ILE C 1 338 ? -16.692 20.302 45.392 1.00 9.55 338 ILE C N 1
ATOM 11848 C CA . ILE C 1 338 ? -16.616 20.553 43.955 1.00 9.35 338 ILE C CA 1
ATOM 11849 C C . ILE C 1 338 ? -17.815 19.915 43.280 1.00 9.87 338 ILE C C 1
ATOM 11850 O O . ILE C 1 338 ? -17.950 18.695 43.242 1.00 7.99 338 ILE C O 1
ATOM 11855 N N . PHE C 1 339 ? -18.674 20.766 42.727 1.00 9.66 339 PHE C N 1
ATOM 11856 C CA . PHE C 1 339 ? -19.927 20.327 42.134 1.00 9.71 339 PHE C CA 1
ATOM 11857 C C . PHE C 1 339 ? -20.174 20.968 40.768 1.00 10.57 339 PHE C C 1
ATOM 11858 O O . PHE C 1 339 ? -20.251 22.192 40.643 1.00 11.07 339 PHE C O 1
ATOM 11866 N N . ALA C 1 340 ? -20.326 20.126 39.751 1.00 9.09 340 ALA C N 1
ATOM 11867 C CA . ALA C 1 340 ? -20.520 20.597 38.386 1.00 9.52 340 ALA C CA 1
ATOM 11868 C C . ALA C 1 340 ? -21.950 20.835 37.922 1.00 9.13 340 ALA C C 1
ATOM 11869 O O . ALA C 1 340 ? -22.831 19.987 38.078 1.00 8.69 340 ALA C O 1
ATOM 11871 N N . THR C 1 341 ? -22.157 22.006 37.330 1.00 8.68 341 THR C N 1
ATOM 11872 C CA . THR C 1 341 ? -23.446 22.381 36.766 1.00 8.44 341 THR C CA 1
ATOM 11873 C C . THR C 1 341 ? -23.618 21.544 35.488 1.00 9.01 341 THR C C 1
ATOM 11874 O O . THR C 1 341 ? -22.632 21.192 34.837 1.00 9.16 341 THR C O 1
ATOM 11878 N N . GLU C 1 342 ? -24.862 21.221 35.147 1.00 8.11 342 GLU C N 1
ATOM 11879 C CA . GLU C 1 342 ? -25.176 20.439 33.953 1.00 8.60 342 GLU C CA 1
ATOM 11880 C C . GLU C 1 342 ? -24.411 19.121 33.865 1.00 8.59 342 GLU C C 1
ATOM 11881 O O . GLU C 1 342 ? -24.144 18.617 32.774 1.00 9.31 342 GLU C O 1
ATOM 11889 N N . ASN C 1 343 ? -24.077 18.571 35.031 1.00 8.01 343 ASN C N 1
ATOM 11890 C CA . ASN C 1 343 ? -23.355 17.303 35.140 1.00 7.46 343 ASN C CA 1
ATOM 11891 C C . ASN C 1 343 ? -22.174 17.234 34.172 1.00 7.81 343 ASN C C 1
ATOM 11892 O O . ASN C 1 343 ? -21.860 16.175 33.629 1.00 7.67 343 ASN C O 1
ATOM 11897 N N . ASP C 1 344 ? -21.524 18.373 33.964 1.00 7.71 344 ASP C N 1
ATOM 11898 C CA . ASP C 1 344 ? -20.367 18.448 33.075 1.00 7.73 344 ASP C CA 1
ATOM 11899 C C . ASP C 1 344 ? -19.175 17.933 33.878 1.00 7.75 344 ASP C C 1
ATOM 11900 O O . ASP C 1 344 ? -18.448 18.714 34.496 1.00 7.96 344 ASP C O 1
ATOM 11905 N N . ASN C 1 345 ? -18.982 16.617 33.870 1.00 7.08 345 ASN C N 1
ATOM 11906 C CA . ASN C 1 345 ? -17.902 16.010 34.640 1.00 7.74 345 ASN C CA 1
ATOM 11907 C C . ASN C 1 345 ? -16.514 16.486 34.248 1.00 7.50 345 ASN C C 1
ATOM 11908 O O . ASN C 1 345 ? -15.608 16.515 35.084 1.00 7.96 345 ASN C O 1
ATOM 11913 N N . LEU C 1 346 ? -16.336 16.875 32.990 1.00 7.91 346 LEU C N 1
ATOM 11914 C CA . LEU C 1 346 ? -15.031 17.352 32.569 1.00 8.54 346 LEU C CA 1
ATOM 11915 C C . LEU C 1 346 ? -14.759 18.732 33.164 1.00 7.05 346 LEU C C 1
ATOM 11916 O O . LEU C 1 346 ? -13.614 19.061 33.467 1.00 8.67 346 LEU C O 1
ATOM 11921 N N . ASN C 1 347 ? -15.798 19.546 33.346 1.00 7.30 347 ASN C N 1
ATOM 11922 C CA . ASN C 1 347 ? -15.566 20.846 33.963 1.00 6.56 347 ASN C CA 1
ATOM 11923 C C . ASN C 1 347 ? -15.388 20.602 35.459 1.00 7.16 347 ASN C C 1
ATOM 11924 O O . ASN C 1 347 ? -14.649 21.318 36.136 1.00 7.69 347 ASN C O 1
ATOM 11929 N N . GLY C 1 348 ? -16.064 19.575 35.967 1.00 7.61 348 GLY C N 1
ATOM 11930 C CA . GLY C 1 348 ? -15.934 19.239 37.373 1.00 7.62 348 GLY C CA 1
ATOM 11931 C C . GLY C 1 348 ? -14.489 18.883 37.679 1.00 7.81 348 GLY C C 1
ATOM 11932 O O . GLY C 1 348 ? -13.938 19.311 38.690 1.00 9.06 348 GLY C O 1
ATOM 11933 N N . ILE C 1 349 ? -13.867 18.097 36.804 1.00 8.15 349 ILE C N 1
ATOM 11934 C CA . ILE C 1 349 ? -12.471 17.716 36.995 1.00 7.39 349 ILE C CA 1
ATOM 11935 C C . ILE C 1 349 ? -11.568 18.933 36.797 1.00 8.68 349 ILE C C 1
ATOM 11936 O O . ILE C 1 349 ? -10.571 19.087 37.503 1.00 8.32 349 ILE C O 1
ATOM 11941 N N . SER C 1 350 ? -11.922 19.807 35.854 1.00 7.37 350 SER C N 1
ATOM 11942 C CA . SER C 1 350 ? -11.137 21.020 35.621 1.00 7.96 350 SER C CA 1
ATOM 11943 C C . SER C 1 350 ? -11.124 21.823 36.920 1.00 8.23 350 SER C C 1
ATOM 11944 O O . SER C 1 350 ? -10.092 22.368 37.319 1.00 8.24 350 SER C O 1
ATOM 11947 N N . MET C 1 351 ? -12.284 21.894 37.569 1.00 8.04 351 MET C N 1
ATOM 11948 C CA . MET C 1 351 ? -12.414 22.604 38.837 1.00 7.88 351 MET C CA 1
ATOM 11949 C C . MET C 1 351 ? -11.613 21.878 39.911 1.00 8.55 351 MET C C 1
ATOM 11950 O O . MET C 1 351 ? -10.884 22.503 40.678 1.00 8.16 351 MET C O 1
ATOM 11955 N N . LEU C 1 352 ? -11.742 20.554 39.953 1.00 9.00 352 LEU C N 1
ATOM 11956 C CA . LEU C 1 352 ? -11.033 19.749 40.942 1.00 9.72 352 LEU C CA 1
ATOM 11957 C C . LEU C 1 352 ? -9.517 19.954 40.882 1.00 10.67 352 LEU C C 1
ATOM 11958 O O . LEU C 1 352 ? -8.863 20.065 41.922 1.00 10.57 352 LEU C O 1
ATOM 11963 N N . PHE C 1 353 ? -8.958 19.996 39.673 1.00 8.77 353 PHE C N 1
ATOM 11964 C CA . PHE C 1 353 ? -7.519 20.209 39.508 1.00 8.77 353 PHE C CA 1
ATOM 11965 C C . PHE C 1 353 ? -7.113 21.503 40.212 1.00 10.22 353 PHE C C 1
ATOM 11966 O O . PHE C 1 353 ? -6.198 21.515 41.038 1.00 10.38 353 PHE C O 1
ATOM 11974 N N . GLY C 1 354 ? -7.798 22.591 39.867 1.00 9.77 354 GLY C N 1
ATOM 11975 C CA . GLY C 1 354 ? -7.498 23.883 40.459 1.00 9.56 354 GLY C CA 1
ATOM 11976 C C . GLY C 1 354 ? -7.714 23.907 41.957 1.00 10.21 354 GLY C C 1
ATOM 11977 O O . GLY C 1 354 ? -6.938 24.517 42.698 1.00 9.55 354 GLY C O 1
ATOM 11978 N N . TYR C 1 355 ? -8.770 23.244 42.408 1.00 10.45 355 TYR C N 1
ATOM 11979 C CA . TYR C 1 355 ? -9.068 23.195 43.831 1.00 9.59 355 TYR C CA 1
ATOM 11980 C C . TYR C 1 355 ? -7.982 22.463 44.611 1.00 11.09 355 TYR C C 1
ATOM 11981 O O . TYR C 1 355 ? -7.491 22.966 45.621 1.00 10.81 355 TYR C O 1
ATOM 11990 N N . LEU C 1 356 ? -7.607 21.277 44.143 1.00 8.87 356 LEU C N 1
ATOM 11991 C CA . LEU C 1 356 ? -6.590 20.492 44.833 1.00 9.05 356 LEU C CA 1
ATOM 11992 C C . LEU C 1 356 ? -5.216 21.154 44.840 1.00 10.57 356 LEU C C 1
ATOM 11993 O O . LEU C 1 356 ? -4.384 20.853 45.696 1.00 11.65 356 LEU C O 1
ATOM 11998 N N . LEU C 1 357 ? -4.981 22.062 43.898 1.00 9.37 357 LEU C N 1
ATOM 11999 C CA . LEU C 1 357 ? -3.700 22.765 43.829 1.00 10.61 357 LEU C CA 1
ATOM 12000 C C . LEU C 1 357 ? -3.688 24.057 44.641 1.00 10.73 357 LEU C C 1
ATOM 12001 O O . LEU C 1 357 ? -2.617 24.608 44.909 1.00 12.34 357 LEU C O 1
ATOM 12006 N N . THR C 1 358 ? -4.866 24.531 45.044 1.00 10.83 358 THR C N 1
ATOM 12007 C CA . THR C 1 358 ? -4.970 25.805 45.759 1.00 10.46 358 THR C CA 1
ATOM 12008 C C . THR C 1 358 ? -5.791 25.820 47.049 1.00 11.36 358 THR C C 1
ATOM 12009 O O . THR C 1 358 ? -5.622 26.716 47.882 1.00 11.90 358 THR C O 1
ATOM 12013 N N . ASN C 1 359 ? -6.687 24.847 47.196 1.00 11.62 359 ASN C N 1
ATOM 12014 C CA . ASN C 1 359 ? -7.579 24.751 48.352 1.00 11.22 359 ASN C CA 1
ATOM 12015 C C . ASN C 1 359 ? -8.606 25.880 48.328 1.00 11.02 359 ASN C C 1
ATOM 12016 O O . ASN C 1 359 ? -9.248 26.171 49.342 1.00 12.41 359 ASN C O 1
ATOM 12021 N N . THR C 1 360 ? -8.763 26.512 47.168 1.00 10.64 360 THR C N 1
ATOM 12022 C CA . THR C 1 360 ? -9.712 27.612 47.018 1.00 10.49 360 THR C CA 1
ATOM 12023 C C . THR C 1 360 ? -10.915 27.228 46.162 1.00 10.52 360 THR C C 1
ATOM 12024 O O . THR C 1 360 ? -10.813 26.385 45.269 1.00 11.54 360 THR C O 1
ATOM 12028 N N . ALA C 1 361 ? -12.056 27.851 46.440 1.00 11.08 361 ALA C N 1
ATOM 12029 C CA . ALA C 1 361 ? -13.273 27.589 45.680 1.00 10.06 361 ALA C CA 1
ATOM 12030 C C . ALA C 1 361 ? -13.023 27.895 44.206 1.00 9.90 361 ALA C C 1
ATOM 12031 O O . ALA C 1 361 ? -12.320 28.851 43.874 1.00 10.61 361 ALA C O 1
ATOM 12033 N N . GLN C 1 362 ? -13.609 27.086 43.327 1.00 8.96 362 GLN C N 1
ATOM 12034 C CA . GLN C 1 362 ? -13.439 27.259 41.890 1.00 9.33 362 GLN C CA 1
ATOM 12035 C C . GLN C 1 362 ? -14.746 27.728 41.262 1.00 9.48 362 GLN C C 1
ATOM 12036 O O . GLN C 1 362 ? -15.830 27.292 41.661 1.00 10.03 362 GLN C O 1
ATOM 12042 N N . ILE C 1 363 ? -14.640 28.607 40.270 1.00 10.04 363 ILE C N 1
ATOM 12043 C CA . ILE C 1 363 ? -15.823 29.154 39.616 1.00 10.07 363 ILE C CA 1
ATOM 12044 C C . ILE C 1 363 ? -16.189 28.469 38.303 1.00 10.49 363 ILE C C 1
ATOM 12045 O O . ILE C 1 363 ? -15.394 28.443 37.363 1.00 11.16 363 ILE C O 1
ATOM 12050 N N . PHE C 1 364 ? -17.398 27.915 38.251 1.00 9.71 364 PHE C N 1
ATOM 12051 C CA . PHE C 1 364 ? -17.907 27.261 37.048 1.00 9.10 364 PHE C CA 1
ATOM 12052 C C . PHE C 1 364 ? -18.435 28.395 36.168 1.00 10.17 364 PHE C C 1
ATOM 12053 O O . PHE C 1 364 ? -19.154 29.271 36.650 1.00 9.80 364 PHE C O 1
ATOM 12061 N N . ALA C 1 365 ? -18.079 28.396 34.888 1.00 9.31 365 ALA C N 1
ATOM 12062 C CA . ALA C 1 365 ? -18.550 29.463 34.012 1.00 11.38 365 ALA C CA 1
ATOM 12063 C C . ALA C 1 365 ? -18.728 29.085 32.551 1.00 12.27 365 ALA C C 1
ATOM 12064 O O . ALA C 1 365 ? -18.088 28.163 32.049 1.00 12.80 365 ALA C O 1
ATOM 12066 N N . ASP C 1 366 ? -19.630 29.800 31.885 1.00 11.47 366 ASP C N 1
ATOM 12067 C CA . ASP C 1 366 ? -19.870 29.630 30.457 1.00 12.00 366 ASP C CA 1
ATOM 12068 C C . ASP C 1 366 ? -18.923 30.643 29.822 1.00 11.18 366 ASP C C 1
ATOM 12069 O O . ASP C 1 366 ? -18.735 31.735 30.368 1.00 11.30 366 ASP C O 1
ATOM 12074 N N . VAL C 1 367 ? -18.317 30.294 28.693 1.00 10.68 367 VAL C N 1
ATOM 12075 C CA . VAL C 1 367 ? -17.465 31.245 27.983 1.00 10.64 367 VAL C CA 1
ATOM 12076 C C . VAL C 1 367 ? -18.533 31.831 27.066 1.00 10.91 367 VAL C C 1
ATOM 12077 O O . VAL C 1 367 ? -18.736 31.386 25.939 1.00 11.93 367 VAL C O 1
ATOM 12081 N N . ARG C 1 368 ? -19.233 32.828 27.595 1.00 12.11 368 ARG C N 1
ATOM 12082 C CA . ARG C 1 368 ? -20.373 33.445 26.930 1.00 11.88 368 ARG C CA 1
ATOM 12083 C C . ARG C 1 368 ? -20.183 34.392 25.753 1.00 11.69 368 ARG C C 1
ATOM 12084 O O . ARG C 1 368 ? -20.809 34.210 24.708 1.00 13.05 368 ARG C O 1
ATOM 12092 N N . THR C 1 369 ? -19.335 35.400 25.908 1.00 11.29 369 THR C N 1
ATOM 12093 C CA . THR C 1 369 ? -19.161 36.366 24.833 1.00 11.29 369 THR C CA 1
ATOM 12094 C C . THR C 1 369 ? -17.776 36.975 24.761 1.00 10.84 369 THR C C 1
ATOM 12095 O O . THR C 1 369 ? -17.153 37.231 25.786 1.00 13.05 369 THR C O 1
ATOM 12099 N N . TYR C 1 370 ? -17.295 37.195 23.543 1.00 11.41 370 TYR C N 1
ATOM 12100 C CA . TYR C 1 370 ? -16.024 37.876 23.361 1.00 11.14 370 TYR C CA 1
ATOM 12101 C C . TYR C 1 370 ? -16.442 39.277 22.931 1.00 11.33 370 TYR C C 1
ATOM 12102 O O . TYR C 1 370 ? -17.121 39.437 21.917 1.00 11.63 370 TYR C O 1
ATOM 12111 N N . TRP C 1 371 ? -16.052 40.278 23.712 1.00 10.88 371 TRP C N 1
ATOM 12112 C CA . TRP C 1 371 ? -16.382 41.666 23.405 1.00 11.39 371 TRP C CA 1
ATOM 12113 C C . TRP C 1 371 ? -15.154 42.395 22.875 1.00 11.07 371 TRP C C 1
ATOM 12114 O O . TRP C 1 371 ? -14.229 42.694 23.628 1.00 12.54 371 TRP C O 1
ATOM 12125 N N . SER C 1 372 ? -15.151 42.683 21.577 1.00 11.37 372 SER C N 1
ATOM 12126 C CA . SER C 1 372 ? -14.031 43.388 20.968 1.00 12.20 372 SER C CA 1
ATOM 12127 C C . SER C 1 372 ? -14.110 44.872 21.316 1.00 13.21 372 SER C C 1
ATOM 12128 O O . SER C 1 372 ? -15.164 45.370 21.722 1.00 13.12 372 SER C O 1
ATOM 12131 N N . PRO C 1 373 ? -12.990 45.595 21.177 1.00 13.98 373 PRO C N 1
ATOM 12132 C CA . PRO C 1 373 ? -13.007 47.028 21.487 1.00 13.92 373 PRO C CA 1
ATOM 12133 C C . PRO C 1 373 ? -14.037 47.719 20.597 1.00 15.03 373 PRO C C 1
ATOM 12134 O O . PRO C 1 373 ? -14.770 48.606 21.037 1.00 14.23 373 PRO C O 1
ATOM 12138 N N . GLU C 1 374 ? -14.091 47.290 19.341 1.00 14.53 374 GLU C N 1
ATOM 12139 C CA . GLU C 1 374 ? -15.025 47.856 18.378 1.00 15.33 374 GLU C CA 1
ATOM 12140 C C . GLU C 1 374 ? -16.471 47.622 18.799 1.00 15.01 374 GLU C C 1
ATOM 12141 O O . GLU C 1 374 ? -17.311 48.517 18.696 1.00 14.89 374 GLU C O 1
ATOM 12147 N N . ALA C 1 375 ? -16.758 46.418 19.285 1.00 13.89 375 ALA C N 1
ATOM 12148 C CA . ALA C 1 375 ? -18.109 46.076 19.709 1.00 13.68 375 ALA C CA 1
ATOM 12149 C C . ALA C 1 375 ? -18.543 46.884 20.929 1.00 14.16 375 ALA C C 1
ATOM 12150 O O . ALA C 1 375 ? -19.653 47.414 20.963 1.00 14.26 375 ALA C O 1
ATOM 12152 N N . VAL C 1 376 ? -17.675 46.974 21.930 1.00 13.74 376 VAL C N 1
ATOM 12153 C CA . VAL C 1 376 ? -18.005 47.726 23.135 1.00 13.64 376 VAL C CA 1
ATOM 12154 C C . VAL C 1 376 ? -18.243 49.195 22.789 1.00 14.90 376 VAL C C 1
ATOM 12155 O O . VAL C 1 376 ? -19.176 49.816 23.298 1.00 14.25 376 VAL C O 1
ATOM 12159 N N . LYS C 1 377 ? -17.406 49.738 21.911 1.00 16.30 377 LYS C N 1
ATOM 12160 C CA . LYS C 1 377 ? -17.527 51.136 21.506 1.00 17.09 377 LYS C CA 1
ATOM 12161 C C . LYS C 1 377 ? -18.833 51.387 20.753 1.00 17.91 377 LYS C C 1
ATOM 12162 O O . LYS C 1 377 ? -19.488 52.407 20.959 1.00 19.00 377 LYS C O 1
ATOM 12168 N N . ARG C 1 378 ? -19.213 50.452 19.886 1.00 16.72 378 ARG C N 1
ATOM 12169 C CA . ARG C 1 378 ? -20.443 50.590 19.112 1.00 16.59 378 ARG C CA 1
ATOM 12170 C C . ARG C 1 378 ? -21.682 50.591 20.000 1.00 16.74 378 ARG C C 1
ATOM 12171 O O . ARG C 1 378 ? -22.566 51.436 19.854 1.00 16.67 378 ARG C O 1
ATOM 12179 N N . VAL C 1 379 ? -21.735 49.640 20.924 1.00 16.80 379 VAL C N 1
ATOM 12180 C CA . VAL C 1 379 ? -22.875 49.488 21.818 1.00 17.70 379 VAL C CA 1
ATOM 12181 C C . VAL C 1 379 ? -22.936 50.443 23.010 1.00 17.84 379 VAL C C 1
ATOM 12182 O O . VAL C 1 379 ? -24.024 50.748 23.496 1.00 18.98 379 VAL C O 1
ATOM 12186 N N . THR C 1 380 ? -21.788 50.923 23.477 1.00 17.21 380 THR C N 1
ATOM 12187 C CA . THR C 1 380 ? -21.780 51.808 24.641 1.00 16.98 380 THR C CA 1
ATOM 12188 C C . THR C 1 380 ? -21.117 53.163 24.428 1.00 18.23 380 THR C C 1
ATOM 12189 O O . THR C 1 380 ? -21.305 54.077 25.232 1.00 19.37 380 THR C O 1
ATOM 12193 N N . GLY C 1 381 ? -20.339 53.290 23.359 1.00 18.64 381 GLY C N 1
ATOM 12194 C CA . GLY C 1 381 ? -19.647 54.539 23.097 1.00 18.56 381 GLY C CA 1
ATOM 12195 C C . GLY C 1 381 ? -18.391 54.657 23.945 1.00 19.01 381 GLY C C 1
ATOM 12196 O O . GLY C 1 381 ? -17.694 55.670 23.902 1.00 19.16 381 GLY C O 1
ATOM 12197 N N . TYR C 1 382 ? -18.094 53.612 24.713 1.00 17.92 382 TYR C N 1
ATOM 12198 C CA . TYR C 1 382 ? -16.925 53.604 25.587 1.00 18.12 382 TYR C CA 1
ATOM 12199 C C . TYR C 1 382 ? -15.738 52.860 24.988 1.00 18.70 382 TYR C C 1
ATOM 12200 O O . TYR C 1 382 ? -15.896 51.791 24.395 1.00 18.32 382 TYR C O 1
ATOM 12209 N N . THR C 1 383 ? -14.550 53.437 25.144 1.00 18.39 383 THR C N 1
ATOM 12210 C CA . THR C 1 383 ? -13.322 52.832 24.640 1.00 19.03 383 THR C CA 1
ATOM 12211 C C . THR C 1 383 ? -12.633 52.066 25.770 1.00 18.11 383 THR C C 1
ATOM 12212 O O . THR C 1 383 ? -12.241 52.655 26.777 1.00 18.45 383 THR C O 1
ATOM 12216 N N . LEU C 1 384 ? -12.493 50.753 25.602 1.00 16.64 384 LEU C N 1
ATOM 12217 C CA . LEU C 1 384 ? -11.850 49.919 26.613 1.00 16.38 384 LEU C CA 1
ATOM 12218 C C . LEU C 1 384 ? -10.451 50.440 26.918 1.00 17.06 384 LEU C C 1
ATOM 12219 O O . LEU C 1 384 ? -9.719 50.833 26.010 1.00 17.33 384 LEU C O 1
ATOM 12224 N N . GLU C 1 385 ? -10.083 50.442 28.196 1.00 17.93 385 GLU C N 1
ATOM 12225 C CA . GLU C 1 385 ? -8.773 50.943 28.609 1.00 20.36 385 GLU C CA 1
ATOM 12226 C C . GLU C 1 385 ? -7.972 49.916 29.402 1.00 19.92 385 GLU C C 1
ATOM 12227 O O . GLU C 1 385 ? -8.484 48.862 29.776 1.00 19.51 385 GLU C O 1
ATOM 12233 N N . GLY C 1 386 ? -6.713 50.254 29.668 1.00 19.77 386 GLY C N 1
ATOM 12234 C CA . GLY C 1 386 ? -5.839 49.385 30.437 1.00 19.68 386 GLY C CA 1
ATOM 12235 C C . GLY C 1 386 ? -5.756 47.955 29.944 1.00 19.08 386 GLY C C 1
ATOM 12236 O O . GLY C 1 386 ? -5.601 47.707 28.751 1.00 18.73 386 GLY C O 1
ATOM 12237 N N . ARG C 1 387 ? -5.856 47.008 30.871 1.00 18.95 387 ARG C N 1
ATOM 12238 C CA . ARG C 1 387 ? -5.785 45.597 30.520 1.00 19.42 387 ARG C CA 1
ATOM 12239 C C . ARG C 1 387 ? -6.892 45.161 29.568 1.00 18.62 387 ARG C C 1
ATOM 12240 O O . ARG C 1 387 ? -6.726 44.200 28.822 1.00 19.02 387 ARG C O 1
ATOM 12248 N N . ALA C 1 388 ? -8.015 45.872 29.590 1.00 16.28 388 ALA C N 1
ATOM 12249 C CA . ALA C 1 388 ? -9.154 45.537 28.737 1.00 15.15 388 ALA C CA 1
ATOM 12250 C C . ALA C 1 388 ? -9.088 46.176 27.352 1.00 14.96 388 ALA C C 1
ATOM 12251 O O . ALA C 1 388 ? -9.943 45.922 26.505 1.00 14.61 388 ALA C O 1
ATOM 12253 N N . ALA C 1 389 ? -8.064 46.992 27.122 1.00 16.01 389 ALA C N 1
ATOM 12254 C CA . ALA C 1 389 ? -7.903 47.699 25.854 1.00 16.50 389 ALA C CA 1
ATOM 12255 C C . ALA C 1 389 ? -7.969 46.852 24.585 1.00 16.30 389 ALA C C 1
ATOM 12256 O O . ALA C 1 389 ? -8.335 47.357 23.525 1.00 16.90 389 ALA C O 1
ATOM 12258 N N . ASN C 1 390 ? -7.620 45.574 24.680 1.00 17.13 390 ASN C N 1
ATOM 12259 C CA . ASN C 1 390 ? -7.638 44.721 23.499 1.00 17.74 390 ASN C CA 1
ATOM 12260 C C . ASN C 1 390 ? -8.833 43.781 23.436 1.00 16.46 390 ASN C C 1
ATOM 12261 O O . ASN C 1 390 ? -8.867 42.866 22.615 1.00 16.27 390 ASN C O 1
ATOM 12266 N N . GLY C 1 391 ? -9.817 44.016 24.296 1.00 15.11 391 GLY C N 1
ATOM 12267 C CA . GLY C 1 391 ? -10.997 43.172 24.301 1.00 13.48 391 GLY C CA 1
ATOM 12268 C C . GLY C 1 391 ? -11.154 42.424 25.606 1.00 12.31 391 GLY C C 1
ATOM 12269 O O . GLY C 1 391 ? -10.193 42.258 26.356 1.00 12.65 391 GLY C O 1
ATOM 12270 N N . ILE C 1 392 ? -12.370 41.970 25.880 1.00 11.79 392 ILE C N 1
ATOM 12271 C CA . ILE C 1 392 ? -12.646 41.239 27.103 1.00 11.65 392 ILE C CA 1
ATOM 12272 C C . ILE C 1 392 ? -13.535 40.038 26.815 1.00 12.35 392 ILE C C 1
ATOM 12273 O O . ILE C 1 392 ? -14.212 39.983 25.785 1.00 12.02 392 ILE C O 1
ATOM 12278 N N . ILE C 1 393 ? -13.514 39.069 27.723 1.00 12.11 393 ILE C N 1
ATOM 12279 C CA . ILE C 1 393 ? -14.331 37.873 27.579 1.00 12.04 393 ILE C CA 1
ATOM 12280 C C . ILE C 1 393 ? -15.301 37.795 28.751 1.00 12.42 393 ILE C C 1
ATOM 12281 O O . ILE C 1 393 ? -14.908 37.924 29.911 1.00 11.94 393 ILE C O 1
ATOM 12286 N N . HIS C 1 394 ? -16.574 37.599 28.433 1.00 11.31 394 HIS C N 1
ATOM 12287 C CA . HIS C 1 394 ? -17.621 37.514 29.443 1.00 12.56 394 HIS C CA 1
ATOM 12288 C C . HIS C 1 394 ? -17.765 36.076 29.933 1.00 11.98 394 HIS C C 1
ATOM 12289 O O . HIS C 1 394 ? -18.187 35.199 29.180 1.00 12.81 394 HIS C O 1
ATOM 12296 N N . LEU C 1 395 ? -17.392 35.841 31.188 1.00 11.75 395 LEU C N 1
ATOM 12297 C CA . LEU C 1 395 ? -17.502 34.516 31.795 1.00 11.96 395 LEU C CA 1
ATOM 12298 C C . LEU C 1 395 ? -18.716 34.571 32.710 1.00 11.84 395 LEU C C 1
ATOM 12299 O O . LEU C 1 395 ? -18.760 35.357 33.660 1.00 12.75 395 LEU C O 1
ATOM 12304 N N . ILE C 1 396 ? -19.699 33.725 32.431 1.00 11.50 396 ILE C N 1
ATOM 12305 C CA . ILE C 1 396 ? -20.926 33.744 33.204 1.00 11.68 396 ILE C CA 1
ATOM 12306 C C . ILE C 1 396 ? -21.701 32.437 33.082 1.00 11.67 396 ILE C C 1
ATOM 12307 O O . ILE C 1 396 ? -22.223 32.102 32.017 1.00 12.66 396 ILE C O 1
ATOM 12312 N N . ASN C 1 397 ? -21.762 31.698 34.185 1.00 10.98 397 ASN C N 1
ATOM 12313 C CA . ASN C 1 397 ? -22.467 30.424 34.219 1.00 12.83 397 ASN C CA 1
ATOM 12314 C C . ASN C 1 397 ? -23.973 30.651 34.158 1.00 13.21 397 ASN C C 1
ATOM 12315 O O . ASN C 1 397 ? -24.448 31.772 34.358 1.00 13.40 397 ASN C O 1
ATOM 12320 N N . SER C 1 398 ? -24.716 29.581 33.885 1.00 13.01 398 SER C N 1
ATOM 12321 C CA . SER C 1 398 ? -26.169 29.649 33.782 1.00 13.00 398 SER C CA 1
ATOM 12322 C C . SER C 1 398 ? -26.913 29.783 35.115 1.00 13.26 398 SER C C 1
ATOM 12323 O O . SER C 1 398 ? -27.895 29.078 35.364 1.00 14.68 398 SER C O 1
ATOM 12326 N N . GLY C 1 399 ? -26.438 30.686 35.971 1.00 12.20 399 GLY C N 1
ATOM 12327 C CA . GLY C 1 399 ? -27.106 30.926 37.240 1.00 12.39 399 GLY C CA 1
ATOM 12328 C C . GLY C 1 399 ? -26.445 30.467 38.527 1.00 12.51 399 GLY C C 1
ATOM 12329 O O . GLY C 1 399 ? -26.952 30.758 39.612 1.00 12.82 399 GLY C O 1
ATOM 12330 N N . ALA C 1 400 ? -25.326 29.757 38.426 1.00 12.28 400 ALA C N 1
ATOM 12331 C CA . ALA C 1 400 ? -24.646 29.260 39.619 1.00 13.06 400 ALA C CA 1
ATOM 12332 C C . ALA C 1 400 ? -23.162 29.591 39.637 1.00 12.04 400 ALA C C 1
ATOM 12333 O O . ALA C 1 400 ? -22.495 29.559 38.608 1.00 11.94 400 ALA C O 1
ATOM 12335 N N . ALA C 1 401 ? -22.651 29.906 40.821 1.00 11.90 401 ALA C N 1
ATOM 12336 C CA . ALA C 1 401 ? -21.240 30.230 40.989 1.00 11.53 401 ALA C CA 1
ATOM 12337 C C . ALA C 1 401 ? -20.942 30.387 42.471 1.00 12.25 401 ALA C C 1
ATOM 12338 O O . ALA C 1 401 ? -21.757 30.929 43.219 1.00 11.64 401 ALA C O 1
ATOM 12340 N N . ALA C 1 402 ? -19.781 29.902 42.899 1.00 11.40 402 ALA C N 1
ATOM 12341 C CA . ALA C 1 402 ? -19.395 30.010 44.299 1.00 11.90 402 ALA C CA 1
ATOM 12342 C C . ALA C 1 402 ? -19.437 31.485 44.678 1.00 12.19 402 ALA C C 1
ATOM 12343 O O . ALA C 1 402 ? -19.023 32.340 43.897 1.00 13.50 402 ALA C O 1
ATOM 12345 N N . LEU C 1 403 ? -19.945 31.784 45.869 1.00 12.49 403 LEU C N 1
ATOM 12346 C CA . LEU C 1 403 ? -20.026 33.169 46.313 1.00 12.33 403 LEU C CA 1
ATOM 12347 C C . LEU C 1 403 ? -18.628 33.774 46.420 1.00 13.20 403 LEU C C 1
ATOM 12348 O O . LEU C 1 403 ? -18.466 34.993 46.421 1.00 13.31 403 LEU C O 1
ATOM 12353 N N . ASP C 1 404 ? -17.618 32.912 46.500 1.00 13.04 404 ASP C N 1
ATOM 12354 C CA . ASP C 1 404 ? -16.234 33.363 46.573 1.00 11.96 404 ASP C CA 1
ATOM 12355 C C . ASP C 1 404 ? -15.917 34.165 45.314 1.00 11.37 404 ASP C C 1
ATOM 12356 O O . ASP C 1 404 ? -15.042 35.034 45.320 1.00 12.33 404 ASP C O 1
ATOM 12361 N N . GLY C 1 405 ? -16.634 33.856 44.236 1.00 11.85 405 GLY C N 1
ATOM 12362 C CA . GLY C 1 405 ? -16.425 34.531 42.965 1.00 12.17 405 GLY C CA 1
ATOM 12363 C C . GLY C 1 405 ? -16.703 36.023 42.943 1.00 12.87 405 GLY C C 1
ATOM 12364 O O . GLY C 1 405 ? -16.388 36.702 41.966 1.00 14.17 405 GLY C O 1
ATOM 12365 N N . THR C 1 406 ? -17.304 36.539 44.009 1.00 13.80 406 THR C N 1
ATOM 12366 C CA . THR C 1 406 ? -17.599 37.965 44.087 1.00 14.03 406 THR C CA 1
ATOM 12367 C C . THR C 1 406 ? -16.298 38.758 44.120 1.00 14.25 406 THR C C 1
ATOM 12368 O O . THR C 1 406 ? -16.253 39.917 43.704 1.00 14.51 406 THR C O 1
ATOM 12372 N N . GLY C 1 407 ? -15.243 38.127 44.624 1.00 14.91 407 GLY C N 1
ATOM 12373 C CA . GLY C 1 407 ? -13.961 38.798 44.722 1.00 14.78 407 GLY C CA 1
ATOM 12374 C C . GLY C 1 407 ? -13.938 39.714 45.933 1.00 15.89 407 GLY C C 1
ATOM 12375 O O . GLY C 1 407 ? -13.030 40.533 46.084 1.00 15.70 407 GLY C O 1
ATOM 12376 N N . GLU C 1 408 ? -14.940 39.573 46.799 1.00 16.09 408 GLU C N 1
ATOM 12377 C CA . GLU C 1 408 ? -15.043 40.397 48.002 1.00 17.08 408 GLU C CA 1
ATOM 12378 C C . GLU C 1 408 ? -14.042 40.010 49.088 1.00 17.33 408 GLU C C 1
ATOM 12379 O O . GLU C 1 408 ? -13.733 40.817 49.966 1.00 18.00 408 GLU C O 1
ATOM 12385 N N . GLN C 1 409 ? -13.544 38.777 49.046 1.00 15.79 409 GLN C N 1
ATOM 12386 C CA . GLN C 1 409 ? -12.553 38.348 50.027 1.00 16.18 409 GLN C CA 1
ATOM 12387 C C . GLN C 1 409 ? -11.323 39.215 49.776 1.00 16.61 409 GLN C C 1
ATOM 12388 O O . GLN C 1 409 ? -10.964 39.469 48.624 1.00 15.77 409 GLN C O 1
ATOM 12394 N N . THR C 1 410 ? -10.678 39.671 50.845 1.00 18.02 410 THR C N 1
ATOM 12395 C CA . THR C 1 410 ? -9.535 40.563 50.698 1.00 19.64 410 THR C CA 1
ATOM 12396 C C . THR C 1 410 ? -8.275 40.176 51.466 1.00 20.91 410 THR C C 1
ATOM 12397 O O . THR C 1 410 ? -8.341 39.698 52.598 1.00 20.81 410 THR C O 1
ATOM 12401 N N . LYS C 1 411 ? -7.129 40.399 50.828 1.00 22.05 411 LYS C N 1
ATOM 12402 C CA . LYS C 1 411 ? -5.823 40.128 51.419 1.00 25.35 411 LYS C CA 1
ATOM 12403 C C . LYS C 1 411 ? -4.877 41.252 51.007 1.00 26.14 411 LYS C C 1
ATOM 12404 O O . LYS C 1 411 ? -4.645 41.474 49.818 1.00 25.37 411 LYS C O 1
ATOM 12410 N N . ASP C 1 412 ? -4.339 41.960 51.993 1.00 27.46 412 ASP C N 1
ATOM 12411 C CA . ASP C 1 412 ? -3.429 43.072 51.733 1.00 28.56 412 ASP C CA 1
ATOM 12412 C C . ASP C 1 412 ? -4.086 44.112 50.831 1.00 27.95 412 ASP C C 1
ATOM 12413 O O . ASP C 1 412 ? -3.440 44.682 49.950 1.00 28.42 412 ASP C O 1
ATOM 12418 N N . GLY C 1 413 ? -5.376 44.343 51.050 1.00 27.13 413 GLY C N 1
ATOM 12419 C CA . GLY C 1 413 ? -6.105 45.322 50.263 1.00 26.71 413 GLY C CA 1
ATOM 12420 C C . GLY C 1 413 ? -6.368 44.926 48.822 1.00 25.59 413 GLY C C 1
ATOM 12421 O O . GLY C 1 413 ? -6.714 45.773 47.998 1.00 26.37 413 GLY C O 1
ATOM 12422 N N . LYS C 1 414 ? -6.212 43.643 48.511 1.00 24.05 414 LYS C N 1
ATOM 12423 C CA . LYS C 1 414 ? -6.439 43.163 47.153 1.00 22.69 414 LYS C CA 1
ATOM 12424 C C . LYS C 1 414 ? -7.525 42.094 47.105 1.00 20.46 414 LYS C C 1
ATOM 12425 O O . LYS C 1 414 ? -7.695 41.325 48.052 1.00 20.21 414 LYS C O 1
ATOM 12431 N N . PRO C 1 415 ? -8.280 42.039 45.997 1.00 18.81 415 PRO C N 1
ATOM 12432 C CA . PRO C 1 415 ? -9.347 41.048 45.847 1.00 17.73 415 PRO C CA 1
ATOM 12433 C C . PRO C 1 415 ? -8.746 39.670 45.594 1.00 17.24 415 PRO C C 1
ATOM 12434 O O . PRO C 1 415 ? -7.835 39.528 44.782 1.00 16.55 415 PRO C O 1
ATOM 12438 N N . VAL C 1 416 ? -9.253 38.662 46.293 1.00 14.66 416 VAL C N 1
ATOM 12439 C CA . VAL C 1 416 ? -8.749 37.302 46.134 1.00 14.81 416 VAL C CA 1
ATOM 12440 C C . VAL C 1 416 ? -9.818 36.294 46.525 1.00 14.83 416 VAL C C 1
ATOM 12441 O O . VAL C 1 416 ? -10.937 36.656 46.882 1.00 14.34 416 VAL C O 1
ATOM 12445 N N . ILE C 1 417 ? -9.459 35.021 46.415 1.00 13.45 417 ILE C N 1
ATOM 12446 C CA . ILE C 1 417 ? -10.306 33.927 46.853 1.00 13.67 417 ILE C CA 1
ATOM 12447 C C . ILE C 1 417 ? -9.314 33.171 47.727 1.00 14.55 417 ILE C C 1
ATOM 12448 O O . ILE C 1 417 ? -8.253 32.761 47.254 1.00 15.34 417 ILE C O 1
ATOM 12453 N N . LYS C 1 418 ? -9.641 33.025 49.006 1.00 15.17 418 LYS C N 1
ATOM 12454 C CA . LYS C 1 418 ? -8.753 32.351 49.949 1.00 15.06 418 LYS C CA 1
ATOM 12455 C C . LYS C 1 418 ? -9.290 30.997 50.368 1.00 13.61 418 LYS C C 1
ATOM 12456 O O . LYS C 1 418 ? -10.481 30.722 50.237 1.00 13.99 418 LYS C O 1
ATOM 12462 N N . PRO C 1 419 ? -8.407 30.125 50.877 1.00 13.65 419 PRO C N 1
ATOM 12463 C CA . PRO C 1 419 ? -8.866 28.811 51.323 1.00 13.86 419 PRO C CA 1
ATOM 12464 C C . PRO C 1 419 ? -9.792 29.153 52.488 1.00 13.69 419 PRO C C 1
ATOM 12465 O O . PRO C 1 419 ? -9.544 30.134 53.197 1.00 14.20 419 PRO C O 1
ATOM 12469 N N . TYR C 1 420 ? -10.841 28.365 52.692 1.00 13.16 420 TYR C N 1
ATOM 12470 C CA . TYR C 1 420 ? -11.797 28.650 53.758 1.00 14.43 420 TYR C CA 1
ATOM 12471 C C . TYR C 1 420 ? -11.168 28.871 55.132 1.00 15.55 420 TYR C C 1
ATOM 12472 O O . TYR C 1 420 ? -11.646 29.706 55.905 1.00 14.80 420 TYR C O 1
ATOM 12481 N N . TYR C 1 421 ? -10.104 28.135 55.441 1.00 15.12 421 TYR C N 1
ATOM 12482 C CA . TYR C 1 421 ? -9.463 28.275 56.744 1.00 16.86 421 TYR C CA 1
ATOM 12483 C C . TYR C 1 421 ? -8.748 29.605 56.971 1.00 18.14 421 TYR C C 1
ATOM 12484 O O . TYR C 1 421 ? -8.162 29.821 58.032 1.00 19.65 421 TYR C O 1
ATOM 12493 N N . GLU C 1 422 ? -8.798 30.499 55.987 1.00 17.99 422 GLU C N 1
ATOM 12494 C CA . GLU C 1 422 ? -8.167 31.810 56.127 1.00 18.64 422 GLU C CA 1
ATOM 12495 C C . GLU C 1 422 ? -9.212 32.922 56.091 1.00 18.06 422 GLU C C 1
ATOM 12496 O O . GLU C 1 422 ? -8.880 34.098 56.233 1.00 19.01 422 GLU C O 1
ATOM 12502 N N . LEU C 1 423 ? -10.471 32.547 55.894 1.00 17.73 423 LEU C N 1
ATOM 12503 C CA . LEU C 1 423 ? -11.562 33.514 55.820 1.00 17.67 423 LEU C CA 1
ATOM 12504 C C . LEU C 1 423 ? -11.838 34.234 57.134 1.00 18.47 423 LEU C C 1
ATOM 12505 O O . LEU C 1 423 ? -11.751 33.644 58.210 1.00 18.40 423 LEU C O 1
ATOM 12510 N N . THR C 1 424 ? -12.170 35.516 57.031 1.00 19.80 424 THR C N 1
ATOM 12511 C CA . THR C 1 424 ? -12.512 36.318 58.200 1.00 20.91 424 THR C CA 1
ATOM 12512 C C . THR C 1 424 ? -14.028 36.455 58.130 1.00 21.80 424 THR C C 1
ATOM 12513 O O . THR C 1 424 ? -14.617 36.256 57.065 1.00 20.43 424 THR C O 1
ATOM 12517 N N . ASP C 1 425 ? -14.668 36.778 59.247 1.00 22.29 425 ASP C N 1
ATOM 12518 C CA . ASP C 1 425 ? -16.118 36.934 59.235 1.00 24.05 425 ASP C CA 1
ATOM 12519 C C . ASP C 1 425 ? -16.474 38.032 58.241 1.00 23.22 425 ASP C C 1
ATOM 12520 O O . ASP C 1 425 ? -17.523 37.990 57.599 1.00 23.18 425 ASP C O 1
ATOM 12525 N N . GLU C 1 426 ? -15.580 39.007 58.119 1.00 22.72 426 GLU C N 1
ATOM 12526 C CA . GLU C 1 426 ? -15.762 40.128 57.205 1.00 22.77 426 GLU C CA 1
ATOM 12527 C C . GLU C 1 426 ? -15.808 39.647 55.753 1.00 20.27 426 GLU C C 1
ATOM 12528 O O . GLU C 1 426 ? -16.664 40.079 54.979 1.00 18.56 426 GLU C O 1
ATOM 12534 N N . ASP C 1 427 ? -14.882 38.761 55.386 1.00 19.44 427 ASP C N 1
ATOM 12535 C CA . ASP C 1 427 ? -14.837 38.229 54.022 1.00 17.99 427 ASP C CA 1
ATOM 12536 C C . ASP C 1 427 ? -16.163 37.585 53.650 1.00 17.50 427 ASP C C 1
ATOM 12537 O O . ASP C 1 427 ? -16.727 37.856 52.589 1.00 18.04 427 ASP C O 1
ATOM 12542 N N . ILE C 1 428 ? -16.645 36.710 54.524 1.00 17.47 428 ILE C N 1
ATOM 12543 C CA . ILE C 1 428 ? -17.897 36.004 54.294 1.00 18.17 428 ILE C CA 1
ATOM 12544 C C . ILE C 1 428 ? -19.063 36.976 54.181 1.00 18.43 428 ILE C C 1
ATOM 12545 O O . ILE C 1 428 ? -19.869 36.892 53.255 1.00 18.02 428 ILE C O 1
ATOM 12550 N N . LYS C 1 429 ? -19.139 37.905 55.125 1.00 18.53 429 LYS C N 1
ATOM 12551 C CA . LYS C 1 429 ? -20.212 38.886 55.135 1.00 19.37 429 LYS C CA 1
ATOM 12552 C C . LYS C 1 429 ? -20.276 39.677 53.828 1.00 18.25 429 LYS C C 1
ATOM 12553 O O . LYS C 1 429 ? -21.355 39.845 53.254 1.00 19.15 429 LYS C O 1
ATOM 12559 N N . LYS C 1 430 ? -19.128 40.148 53.346 1.00 17.19 430 LYS C N 1
ATOM 12560 C CA . LYS C 1 430 ? -19.098 40.920 52.106 1.00 17.14 430 LYS C CA 1
ATOM 12561 C C . LYS C 1 430 ? -19.462 40.094 50.872 1.00 16.08 430 LYS C C 1
ATOM 12562 O O . LYS C 1 430 ? -20.088 40.604 49.947 1.00 15.67 430 LYS C O 1
ATOM 12568 N N . CYS C 1 431 ? -19.062 38.827 50.845 1.00 16.32 431 CYS C N 1
ATOM 12569 C CA . CYS C 1 431 ? -19.396 37.980 49.704 1.00 15.71 431 CYS C CA 1
ATOM 12570 C C . CYS C 1 431 ? -20.914 37.902 49.583 1.00 15.09 431 CYS C C 1
ATOM 12571 O O . CYS C 1 431 ? -21.465 37.986 48.488 1.00 16.19 431 CYS C O 1
ATOM 12574 N N . LEU C 1 432 ? -21.585 37.747 50.721 1.00 16.18 432 LEU C N 1
ATOM 12575 C CA . LEU C 1 432 ? -23.041 37.663 50.745 1.00 17.47 432 LEU C CA 1
ATOM 12576 C C . LEU C 1 432 ? -23.705 38.987 50.370 1.00 17.71 432 LEU C C 1
ATOM 12577 O O . LEU C 1 432 ? -24.683 39.006 49.625 1.00 18.77 432 LEU C O 1
ATOM 12582 N N . GLU C 1 433 ? -23.170 40.092 50.884 1.00 18.66 433 GLU C N 1
ATOM 12583 C CA . GLU C 1 433 ? -23.725 41.414 50.602 1.00 20.11 433 GLU C CA 1
ATOM 12584 C C . GLU C 1 433 ? -23.631 41.778 49.127 1.00 19.22 433 GLU C C 1
ATOM 12585 O O . GLU C 1 433 ? -24.493 42.475 48.595 1.00 18.96 433 GLU C O 1
ATOM 12591 N N . ALA C 1 434 ? -22.577 41.305 48.472 1.00 17.21 434 ALA C N 1
ATOM 12592 C CA . ALA C 1 434 ? -22.352 41.601 47.064 1.00 17.11 434 ALA C CA 1
ATOM 12593 C C . ALA C 1 434 ? -23.135 40.684 46.131 1.00 16.73 434 ALA C C 1
ATOM 12594 O O . ALA C 1 434 ? -23.016 40.786 44.910 1.00 17.80 434 ALA C O 1
ATOM 12596 N N . THR C 1 435 ? -23.944 39.800 46.703 1.00 16.34 435 THR C N 1
ATOM 12597 C CA . THR C 1 435 ? -24.724 38.868 45.903 1.00 16.60 435 THR C CA 1
ATOM 12598 C C . THR C 1 435 ? -26.230 39.049 46.052 1.00 17.39 435 THR C C 1
ATOM 12599 O O . THR C 1 435 ? -26.728 39.356 47.134 1.00 17.60 435 THR C O 1
ATOM 12603 N N . GLN C 1 436 ? -26.944 38.861 44.948 1.00 17.95 436 GLN C N 1
ATOM 12604 C CA . GLN C 1 436 ? -28.399 38.940 44.938 1.00 18.89 436 GLN C CA 1
ATOM 12605 C C . GLN C 1 436 ? -28.894 37.635 44.342 1.00 17.76 436 GLN C C 1
ATOM 12606 O O . GLN C 1 436 ? -28.303 37.119 43.392 1.00 17.15 436 GLN C O 1
ATOM 12612 N N . PHE C 1 437 ? -29.969 37.095 44.900 1.00 14.87 437 PHE C N 1
ATOM 12613 C CA . PHE C 1 437 ? -30.531 35.859 44.384 1.00 15.49 437 PHE C CA 1
ATOM 12614 C C . PHE C 1 437 ? -31.793 36.222 43.623 1.00 15.74 437 PHE C C 1
ATOM 12615 O O . PHE C 1 437 ? -32.756 36.738 44.190 1.00 16.82 437 PHE C O 1
ATOM 12623 N N . ARG C 1 438 ? -31.766 35.955 42.322 1.00 15.42 438 ARG C N 1
ATOM 12624 C CA . ARG C 1 438 ? -32.861 36.302 41.428 1.00 14.68 438 ARG C CA 1
ATOM 12625 C C . ARG C 1 438 ? -33.793 35.156 41.066 1.00 14.80 438 ARG C C 1
ATOM 12626 O O . ARG C 1 438 ? -33.347 34.045 40.796 1.00 13.61 438 ARG C O 1
ATOM 12634 N N . PRO C 1 439 ? -35.111 35.412 41.059 1.00 13.99 439 PRO C N 1
ATOM 12635 C CA . PRO C 1 439 ? -36.045 34.343 40.701 1.00 13.84 439 PRO C CA 1
ATOM 12636 C C . PRO C 1 439 ? -35.636 33.825 39.322 1.00 13.70 439 PRO C C 1
ATOM 12637 O O . PRO C 1 439 ? -35.431 34.610 38.398 1.00 15.18 439 PRO C O 1
ATOM 12641 N N . ALA C 1 440 ? -35.504 32.510 39.189 1.00 13.62 440 ALA C N 1
ATOM 12642 C CA . ALA C 1 440 ? -35.090 31.904 37.926 1.00 14.01 440 ALA C CA 1
ATOM 12643 C C . ALA C 1 440 ? -35.990 32.269 36.752 1.00 14.95 440 ALA C C 1
ATOM 12644 O O . ALA C 1 440 ? -37.197 32.443 36.915 1.00 14.38 440 ALA C O 1
ATOM 12646 N N . SER C 1 441 ? -35.390 32.385 35.569 1.00 14.60 441 SER C N 1
ATOM 12647 C CA . SER C 1 441 ? -36.139 32.703 34.357 1.00 16.91 441 SER C CA 1
ATOM 12648 C C . SER C 1 441 ? -36.974 31.466 34.045 1.00 17.27 441 SER C C 1
ATOM 12649 O O . SER C 1 441 ? -36.436 30.424 33.673 1.00 17.44 441 SER C O 1
ATOM 12652 N N . THR C 1 442 ? -38.288 31.582 34.193 1.00 17.57 442 THR C N 1
ATOM 12653 C CA . THR C 1 442 ? -39.176 30.450 33.962 1.00 19.68 442 THR C CA 1
ATOM 12654 C C . THR C 1 442 ? -39.256 29.920 32.533 1.00 20.20 442 THR C C 1
ATOM 12655 O O . THR C 1 442 ? -39.733 28.804 32.322 1.00 21.88 442 THR C O 1
ATOM 12659 N N . GLU C 1 443 ? -38.802 30.694 31.549 1.00 20.52 443 GLU C N 1
ATOM 12660 C CA . GLU C 1 443 ? -38.844 30.205 30.172 1.00 21.68 443 GLU C CA 1
ATOM 12661 C C . GLU C 1 443 ? -37.739 29.168 29.968 1.00 20.65 443 GLU C C 1
ATOM 12662 O O . GLU C 1 443 ? -37.816 28.331 29.067 1.00 20.21 443 GLU C O 1
ATOM 12668 N N . TYR C 1 444 ? -36.713 29.230 30.814 1.00 19.40 444 TYR C N 1
ATOM 12669 C CA . TYR C 1 444 ? -35.605 28.279 30.758 1.00 18.17 444 TYR C CA 1
ATOM 12670 C C . TYR C 1 444 ? -35.790 27.259 31.878 1.00 17.80 444 TYR C C 1
ATOM 12671 O O . TYR C 1 444 ? -35.667 26.052 31.669 1.00 17.54 444 TYR C O 1
ATOM 12680 N N . PHE C 1 445 ? -36.082 27.774 33.069 1.00 15.57 445 PHE C N 1
ATOM 12681 C CA . PHE C 1 445 ? -36.264 26.967 34.271 1.00 14.98 445 PHE C CA 1
ATOM 12682 C C . PHE C 1 445 ? -37.718 27.028 34.730 1.00 15.18 445 PHE C C 1
ATOM 12683 O O . PHE C 1 445 ? -38.067 27.777 35.642 1.00 14.54 445 PHE C O 1
ATOM 12691 N N . ARG C 1 446 ? -38.557 26.217 34.099 1.00 15.70 446 ARG C N 1
ATOM 12692 C CA . ARG C 1 446 ? -39.985 26.185 34.399 1.00 16.01 446 ARG C CA 1
ATOM 12693 C C . ARG C 1 446 ? -40.362 25.905 35.847 1.00 15.41 446 ARG C C 1
ATOM 12694 O O . ARG C 1 446 ? -41.404 26.369 36.315 1.00 15.62 446 ARG C O 1
ATOM 12702 N N . GLY C 1 447 ? -39.524 25.151 36.552 1.00 14.88 447 GLY C N 1
ATOM 12703 C CA . GLY C 1 447 ? -39.808 24.819 37.938 1.00 14.86 447 GLY C CA 1
ATOM 12704 C C . GLY C 1 447 ? -39.378 25.864 38.950 1.00 14.58 447 GLY C C 1
ATOM 12705 O O . GLY C 1 447 ? -39.551 25.676 40.153 1.00 15.67 447 GLY C O 1
ATOM 12706 N N . GLY C 1 448 ? -38.811 26.964 38.471 1.00 14.51 448 GLY C N 1
ATOM 12707 C CA . GLY C 1 448 ? -38.382 28.017 39.370 1.00 13.49 448 GLY C CA 1
ATOM 12708 C C . GLY C 1 448 ? -36.971 27.855 39.904 1.00 14.25 448 GLY C C 1
ATOM 12709 O O . GLY C 1 448 ? -36.136 27.174 39.307 1.00 12.89 448 GLY C O 1
ATOM 12710 N N . GLY C 1 449 ? -36.714 28.483 41.045 1.00 14.55 449 GLY C N 1
ATOM 12711 C CA . GLY C 1 449 ? -35.396 28.427 41.648 1.00 13.68 449 GLY C CA 1
ATOM 12712 C C . GLY C 1 449 ? -34.826 29.828 41.761 1.00 14.38 449 GLY C C 1
ATOM 12713 O O . GLY C 1 449 ? -35.518 30.806 41.478 1.00 14.49 449 GLY C O 1
ATOM 12714 N N . TYR C 1 450 ? -33.564 29.931 42.165 1.00 13.42 450 TYR C N 1
ATOM 12715 C CA . TYR C 1 450 ? -32.917 31.227 42.322 1.00 14.16 450 TYR C CA 1
ATOM 12716 C C . TYR C 1 450 ? -31.509 31.245 41.751 1.00 15.18 450 TYR C C 1
ATOM 12717 O O . TYR C 1 450 ? -30.666 30.435 42.130 1.00 15.72 450 TYR C O 1
ATOM 12726 N N . SER C 1 451 ? -31.265 32.174 40.832 1.00 14.87 451 SER C N 1
ATOM 12727 C CA . SER C 1 451 ? -29.952 32.301 40.213 1.00 14.59 451 SER C CA 1
ATOM 12728 C C . SER C 1 451 ? -29.080 33.259 41.016 1.00 15.80 451 SER C C 1
ATOM 12729 O O . SER C 1 451 ? -29.579 34.158 41.699 1.00 15.57 451 SER C O 1
ATOM 12732 N N . THR C 1 452 ? -27.771 33.055 40.930 1.00 13.48 452 THR C N 1
ATOM 12733 C CA . THR C 1 452 ? -26.807 33.873 41.648 1.00 13.10 452 THR C CA 1
ATOM 12734 C C . THR C 1 452 ? -26.335 35.051 40.807 1.00 14.73 452 THR C C 1
ATOM 12735 O O . THR C 1 452 ? -25.756 34.874 39.736 1.00 15.49 452 THR C O 1
ATOM 12739 N N . ASP C 1 453 ? -26.586 36.256 41.308 1.00 14.96 453 ASP C N 1
ATOM 12740 C CA . ASP C 1 453 ? -26.206 37.474 40.610 1.00 15.46 453 ASP C CA 1
ATOM 12741 C C . ASP C 1 453 ? -25.167 38.290 41.367 1.00 14.68 453 ASP C C 1
ATOM 12742 O O . ASP C 1 453 ? -25.439 38.824 42.443 1.00 15.04 453 ASP C O 1
ATOM 12747 N N . PHE C 1 454 ? -23.961 38.348 40.811 1.00 13.95 454 PHE C N 1
ATOM 12748 C CA . PHE C 1 454 ? -22.888 39.144 41.386 1.00 13.34 454 PHE C CA 1
ATOM 12749 C C . PHE C 1 454 ? -21.958 39.615 40.278 1.00 12.96 454 PHE C C 1
ATOM 12750 O O . PHE C 1 454 ? -22.115 39.226 39.120 1.00 13.59 454 PHE C O 1
ATOM 12758 N N . LEU C 1 455 ? -21.017 40.481 40.633 1.00 13.21 455 LEU C N 1
ATOM 12759 C CA . LEU C 1 455 ? -20.047 41.015 39.686 1.00 13.31 455 LEU C CA 1
ATOM 12760 C C . LEU C 1 455 ? -18.666 40.892 40.313 1.00 13.14 455 LEU C C 1
ATOM 12761 O O . LEU C 1 455 ? -18.363 41.549 41.308 1.00 14.60 455 LEU C O 1
ATOM 12766 N N . THR C 1 456 ? -17.829 40.040 39.734 1.00 14.15 456 THR C N 1
ATOM 12767 C CA . THR C 1 456 ? -16.490 39.838 40.263 1.00 13.26 456 THR C CA 1
ATOM 12768 C C . THR C 1 456 ? -15.672 41.126 40.226 1.00 12.77 456 THR C C 1
ATOM 12769 O O . THR C 1 456 ? -15.611 41.802 39.200 1.00 13.93 456 THR C O 1
ATOM 12773 N N . LYS C 1 457 ? -15.047 41.466 41.348 1.00 13.15 457 LYS C N 1
ATOM 12774 C CA . LYS C 1 457 ? -14.220 42.665 41.410 1.00 14.19 457 LYS C CA 1
ATOM 12775 C C . LYS C 1 457 ? -13.021 42.501 40.475 1.00 14.72 457 LYS C C 1
ATOM 12776 O O . LYS C 1 457 ? -12.461 41.408 40.355 1.00 15.17 457 LYS C O 1
ATOM 12782 N N . GLY C 1 458 ? -12.633 43.587 39.814 1.00 14.47 458 GLY C N 1
ATOM 12783 C CA . GLY C 1 458 ? -11.518 43.528 38.883 1.00 14.91 458 GLY C CA 1
ATOM 12784 C C . GLY C 1 458 ? -10.129 43.634 39.487 1.00 15.03 458 GLY C C 1
ATOM 12785 O O . GLY C 1 458 ? -9.974 43.923 40.675 1.00 15.05 458 GLY C O 1
ATOM 12786 N N . GLY C 1 459 ? -9.121 43.391 38.651 1.00 14.45 459 GLY C N 1
ATOM 12787 C CA . GLY C 1 459 ? -7.735 43.463 39.082 1.00 16.11 459 GLY C CA 1
ATOM 12788 C C . GLY C 1 459 ? -7.219 42.210 39.764 1.00 15.98 459 GLY C C 1
ATOM 12789 O O . GLY C 1 459 ? -6.101 42.189 40.277 1.00 16.79 459 GLY C O 1
ATOM 12790 N N . MET C 1 460 ? -8.026 41.157 39.760 1.00 15.19 460 MET C N 1
ATOM 12791 C CA . MET C 1 460 ? -7.647 39.911 40.411 1.00 14.48 460 MET C CA 1
ATOM 12792 C C . MET C 1 460 ? -7.004 38.920 39.441 1.00 13.95 460 MET C C 1
ATOM 12793 O O . MET C 1 460 ? -7.555 38.632 38.380 1.00 12.94 460 MET C O 1
ATOM 12798 N N . PRO C 1 461 ? -5.814 38.404 39.788 1.00 13.11 461 PRO C N 1
ATOM 12799 C CA . PRO C 1 461 ? -5.151 37.440 38.904 1.00 12.41 461 PRO C CA 1
ATOM 12800 C C . PRO C 1 461 ? -5.931 36.132 38.955 1.00 12.31 461 PRO C C 1
ATOM 12801 O O . PRO C 1 461 ? -6.276 35.656 40.036 1.00 12.28 461 PRO C O 1
ATOM 12805 N N . VAL C 1 462 ? -6.224 35.564 37.790 1.00 11.30 462 VAL C N 1
ATOM 12806 C CA . VAL C 1 462 ? -6.971 34.314 37.729 1.00 10.52 462 VAL C CA 1
ATOM 12807 C C . VAL C 1 462 ? -6.441 33.426 36.618 1.00 10.20 462 VAL C C 1
ATOM 12808 O O . VAL C 1 462 ? -5.621 33.846 35.799 1.00 9.46 462 VAL C O 1
ATOM 12812 N N . THR C 1 463 ? -6.919 32.191 36.601 1.00 9.65 463 THR C N 1
ATOM 12813 C CA . THR C 1 463 ? -6.526 31.234 35.582 1.00 9.28 463 THR C CA 1
ATOM 12814 C C . THR C 1 463 ? -7.767 30.446 35.197 1.00 9.42 463 THR C C 1
ATOM 12815 O O . THR C 1 463 ? -8.442 29.896 36.063 1.00 9.91 463 THR C O 1
ATOM 12819 N N . ILE C 1 464 ? -8.096 30.419 33.910 1.00 8.44 464 ILE C N 1
ATOM 12820 C CA . ILE C 1 464 ? -9.235 29.622 33.483 1.00 8.60 464 ILE C CA 1
ATOM 12821 C C . ILE C 1 464 ? -8.640 28.392 32.821 1.00 9.50 464 ILE C C 1
ATOM 12822 O O . ILE C 1 464 ? -7.538 28.440 32.270 1.00 9.12 464 ILE C O 1
ATOM 12827 N N . SER C 1 465 ? -9.344 27.275 32.912 1.00 9.26 465 SER C N 1
ATOM 12828 C CA . SER C 1 465 ? -8.847 26.055 32.307 1.00 9.17 465 SER C CA 1
ATOM 12829 C C . SER C 1 465 ? -10.001 25.160 31.919 1.00 9.27 465 SER C C 1
ATOM 12830 O O . SER C 1 465 ? -11.123 25.331 32.391 1.00 9.32 465 SER C O 1
ATOM 12833 N N . ARG C 1 466 ? -9.721 24.209 31.040 1.00 7.31 466 ARG C N 1
ATOM 12834 C CA . ARG C 1 466 ? -10.741 23.283 30.593 1.00 7.12 466 ARG C CA 1
ATOM 12835 C C . ARG C 1 466 ? -10.107 21.993 30.112 1.00 7.73 466 ARG C C 1
ATOM 12836 O O . ARG C 1 466 ? -9.147 22.012 29.340 1.00 7.91 466 ARG C O 1
ATOM 12844 N N . LEU C 1 467 ? -10.642 20.882 30.603 1.00 8.18 467 LEU C N 1
ATOM 12845 C CA . LEU C 1 467 ? -10.194 19.559 30.200 1.00 7.73 467 LEU C CA 1
ATOM 12846 C C . LEU C 1 467 ? -11.208 19.076 29.169 1.00 7.35 467 LEU C C 1
ATOM 12847 O O . LEU C 1 467 ? -12.416 19.200 29.377 1.00 7.31 467 LEU C O 1
ATOM 12852 N N . ASN C 1 468 ? -10.717 18.550 28.052 1.00 6.65 468 ASN C N 1
ATOM 12853 C CA . ASN C 1 468 ? -11.586 18.020 27.008 1.00 7.33 468 ASN C CA 1
ATOM 12854 C C . ASN C 1 468 ? -11.104 16.618 26.675 1.00 8.10 468 ASN C C 1
ATOM 12855 O O . ASN C 1 468 ? -9.953 16.275 26.949 1.00 9.51 468 ASN C O 1
ATOM 12860 N N . ILE C 1 469 ? -11.988 15.797 26.119 1.00 7.46 469 ILE C N 1
ATOM 12861 C CA . ILE C 1 469 ? -11.603 14.451 25.708 1.00 8.30 469 ILE C CA 1
ATOM 12862 C C . ILE C 1 469 ? -11.847 14.422 24.210 1.00 9.91 469 ILE C C 1
ATOM 12863 O O . ILE C 1 469 ? -12.971 14.622 23.746 1.00 11.42 469 ILE C O 1
ATOM 12868 N N . VAL C 1 470 ? -10.776 14.187 23.461 1.00 8.47 470 VAL C N 1
ATOM 12869 C CA . VAL C 1 470 ? -10.823 14.189 22.007 1.00 9.53 470 VAL C CA 1
ATOM 12870 C C . VAL C 1 470 ? -10.544 12.814 21.419 1.00 8.97 470 VAL C C 1
ATOM 12871 O O . VAL C 1 470 ? -9.560 12.171 21.768 1.00 9.60 470 VAL C O 1
ATOM 12875 N N . LYS C 1 471 ? -11.416 12.367 20.521 1.00 9.37 471 LYS C N 1
ATOM 12876 C CA . LYS C 1 471 ? -11.250 11.062 19.890 1.00 10.70 471 LYS C CA 1
ATOM 12877 C C . LYS C 1 471 ? -9.911 10.995 19.156 1.00 12.00 471 LYS C C 1
ATOM 12878 O O . LYS C 1 471 ? -9.574 11.892 18.384 1.00 12.30 471 LYS C O 1
ATOM 12884 N N . GLY C 1 472 ? -9.155 9.929 19.402 1.00 11.25 472 GLY C N 1
ATOM 12885 C CA . GLY C 1 472 ? -7.863 9.770 18.756 1.00 13.16 472 GLY C CA 1
ATOM 12886 C C . GLY C 1 472 ? -6.740 10.403 19.553 1.00 13.45 472 GLY C C 1
ATOM 12887 O O . GLY C 1 472 ? -5.568 10.335 19.169 1.00 16.01 472 GLY C O 1
ATOM 12888 N N . LEU C 1 473 ? -7.095 11.018 20.674 1.00 11.15 473 LEU C N 1
ATOM 12889 C CA . LEU C 1 473 ? -6.111 11.671 21.523 1.00 9.62 473 LEU C CA 1
ATOM 12890 C C . LEU C 1 473 ? -6.319 11.346 22.995 1.00 9.03 473 LEU C C 1
ATOM 12891 O O . LEU C 1 473 ? -5.375 10.980 23.701 1.00 10.04 473 LEU C O 1
ATOM 12896 N N . GLY C 1 474 ? -7.561 11.483 23.448 1.00 8.96 474 GLY C N 1
ATOM 12897 C CA . GLY C 1 474 ? -7.879 11.240 24.843 1.00 8.26 474 GLY C CA 1
ATOM 12898 C C . GLY C 1 474 ? -7.990 12.575 25.556 1.00 8.25 474 GLY C C 1
ATOM 12899 O O . GLY C 1 474 ? -8.334 13.575 24.928 1.00 7.62 474 GLY C O 1
ATOM 12900 N N . PRO C 1 475 ? -7.708 12.633 26.867 1.00 7.41 475 PRO C N 1
ATOM 12901 C CA . PRO C 1 475 ? -7.799 13.899 27.598 1.00 7.90 475 PRO C CA 1
ATOM 12902 C C . PRO C 1 475 ? -6.739 14.902 27.154 1.00 6.04 475 PRO C C 1
ATOM 12903 O O . PRO C 1 475 ? -5.613 14.532 26.826 1.00 8.38 475 PRO C O 1
ATOM 12907 N N . VAL C 1 476 ? -7.114 16.175 27.137 1.00 6.88 476 VAL C N 1
ATOM 12908 C CA . VAL C 1 476 ? -6.201 17.237 26.744 1.00 6.59 476 VAL C CA 1
ATOM 12909 C C . VAL C 1 476 ? -6.627 18.488 27.506 1.00 7.04 476 VAL C C 1
ATOM 12910 O O . VAL C 1 476 ? -7.818 18.782 27.627 1.00 7.91 476 VAL C O 1
ATOM 12914 N N . LEU C 1 477 ? -5.649 19.220 28.027 1.00 6.09 477 LEU C N 1
ATOM 12915 C CA . LEU C 1 477 ? -5.935 20.396 28.839 1.00 7.28 477 LEU C CA 1
ATOM 12916 C C . LEU C 1 477 ? -5.520 21.735 28.242 1.00 6.21 477 LEU C C 1
ATOM 12917 O O . LEU C 1 477 ? -4.449 21.856 27.650 1.00 7.96 477 LEU C O 1
ATOM 12922 N N . GLN C 1 478 ? -6.382 22.742 28.393 1.00 8.46 478 GLN C N 1
ATOM 12923 C CA . GLN C 1 478 ? -6.062 24.089 27.926 1.00 8.57 478 GLN C CA 1
ATOM 12924 C C . GLN C 1 478 ? -6.107 25.025 29.130 1.00 8.71 478 GLN C C 1
ATOM 12925 O O . GLN C 1 478 ? -6.922 24.855 30.044 1.00 8.40 478 GLN C O 1
ATOM 12931 N N . ILE C 1 479 ? -5.218 26.010 29.115 1.00 8.36 479 ILE C N 1
ATOM 12932 C CA . ILE C 1 479 ? -5.060 26.954 30.213 1.00 9.82 479 ILE C CA 1
ATOM 12933 C C . ILE C 1 479 ? -4.895 28.383 29.719 1.00 8.50 479 ILE C C 1
ATOM 12934 O O . ILE C 1 479 ? -4.255 28.623 28.700 1.00 8.25 479 ILE C O 1
ATOM 12939 N N . ALA C 1 480 ? -5.467 29.334 30.449 1.00 9.71 480 ALA C N 1
ATOM 12940 C CA . ALA C 1 480 ? -5.313 30.735 30.092 1.00 10.20 480 ALA C CA 1
ATOM 12941 C C . ALA C 1 480 ? -5.243 31.579 31.358 1.00 10.69 480 ALA C C 1
ATOM 12942 O O . ALA C 1 480 ? -6.255 31.788 32.030 1.00 11.20 480 ALA C O 1
ATOM 12944 N N . GLU C 1 481 ? -4.041 32.037 31.695 1.00 9.33 481 GLU C N 1
ATOM 12945 C CA . GLU C 1 481 ? -3.853 32.885 32.865 1.00 9.86 481 GLU C CA 1
ATOM 12946 C C . GLU C 1 481 ? -4.218 34.301 32.446 1.00 11.17 481 GLU C C 1
ATOM 12947 O O . GLU C 1 481 ? -4.064 34.668 31.280 1.00 11.17 481 GLU C O 1
ATOM 12953 N N . GLY C 1 482 ? -4.700 35.092 33.396 1.00 10.05 482 GLY C N 1
ATOM 12954 C CA . GLY C 1 482 ? -5.069 36.458 33.086 1.00 11.46 482 GLY C CA 1
ATOM 12955 C C . GLY C 1 482 ? -5.541 37.206 34.313 1.00 11.91 482 GLY C C 1
ATOM 12956 O O . GLY C 1 482 ? -5.112 36.919 35.432 1.00 10.52 482 GLY C O 1
ATOM 12957 N N . TYR C 1 483 ? -6.436 38.164 34.099 1.00 12.36 483 TYR C N 1
ATOM 12958 C CA . TYR C 1 483 ? -6.972 38.973 35.188 1.00 12.48 483 TYR C CA 1
ATOM 12959 C C . TYR C 1 483 ? -8.436 39.315 34.976 1.00 12.16 483 TYR C C 1
ATOM 12960 O O . TYR C 1 483 ? -8.938 39.296 33.854 1.00 12.21 483 TYR C O 1
ATOM 12969 N N . THR C 1 484 ? -9.121 39.627 36.069 1.00 12.10 484 THR C N 1
ATOM 12970 C CA . THR C 1 484 ? -10.503 40.055 35.973 1.00 12.99 484 THR C CA 1
ATOM 12971 C C . THR C 1 484 ? -10.344 41.562 35.805 1.00 13.30 484 THR C C 1
ATOM 12972 O O . THR C 1 484 ? -9.306 42.119 36.170 1.00 13.57 484 THR C O 1
ATOM 12976 N N . VAL C 1 485 ? -11.347 42.222 35.241 1.00 14.68 485 VAL C N 1
ATOM 12977 C CA . VAL C 1 485 ? -11.267 43.663 35.048 1.00 14.95 485 VAL C CA 1
ATOM 12978 C C . VAL C 1 485 ? -12.554 44.343 35.475 1.00 15.72 485 VAL C C 1
ATOM 12979 O O . VAL C 1 485 ? -13.595 43.699 35.606 1.00 15.66 485 VAL C O 1
ATOM 12983 N N . ASP C 1 486 ? -12.460 45.648 35.706 1.00 16.34 486 ASP C N 1
ATOM 12984 C CA . ASP C 1 486 ? -13.611 46.455 36.093 1.00 17.15 486 ASP C CA 1
ATOM 12985 C C . ASP C 1 486 ? -13.989 47.316 34.901 1.00 17.73 486 ASP C C 1
ATOM 12986 O O . ASP C 1 486 ? -13.118 47.820 34.192 1.00 18.10 486 ASP C O 1
ATOM 12991 N N . LEU C 1 487 ? -15.287 47.482 34.682 1.00 16.25 487 LEU C N 1
ATOM 12992 C CA . LEU C 1 487 ? -15.776 48.331 33.606 1.00 16.91 487 LEU C CA 1
ATOM 12993 C C . LEU C 1 487 ? -16.574 49.436 34.285 1.00 16.72 487 LEU C C 1
ATOM 12994 O O . LEU C 1 487 ? -17.056 49.252 35.402 1.00 16.22 487 LEU C O 1
ATOM 12999 N N . PRO C 1 488 ? -16.696 50.607 33.641 1.00 16.92 488 PRO C N 1
ATOM 13000 C CA . PRO C 1 488 ? -17.476 51.668 34.285 1.00 17.71 488 PRO C CA 1
ATOM 13001 C C . PRO C 1 488 ? -18.853 51.066 34.550 1.00 17.65 488 PRO C C 1
ATOM 13002 O O . PRO C 1 488 ? -19.348 50.284 33.736 1.00 17.75 488 PRO C O 1
ATOM 13006 N N . GLU C 1 489 ? -19.472 51.408 35.676 1.00 18.05 489 GLU C N 1
ATOM 13007 C CA . GLU C 1 489 ? -20.777 50.839 35.997 1.00 19.45 489 GLU C CA 1
ATOM 13008 C C . GLU C 1 489 ? -21.763 50.951 34.836 1.00 18.68 489 GLU C C 1
ATOM 13009 O O . GLU C 1 489 ? -22.474 49.999 34.519 1.00 16.47 489 GLU C O 1
ATOM 13015 N N . GLU C 1 490 ? -21.800 52.121 34.207 1.00 19.41 490 GLU C N 1
ATOM 13016 C CA . GLU C 1 490 ? -22.699 52.364 33.084 1.00 20.76 490 GLU C CA 1
ATOM 13017 C C . GLU C 1 490 ? -22.434 51.419 31.912 1.00 19.73 490 GLU C C 1
ATOM 13018 O O . GLU C 1 490 ? -23.367 50.982 31.234 1.00 19.19 490 GLU C O 1
ATOM 13024 N N . VAL C 1 491 ? -21.162 51.106 31.682 1.00 17.73 491 VAL C N 1
ATOM 13025 C CA . VAL C 1 491 ? -20.772 50.211 30.595 1.00 17.48 491 VAL C CA 1
ATOM 13026 C C . VAL C 1 491 ? -21.145 48.771 30.939 1.00 16.22 491 VAL C C 1
ATOM 13027 O O . VAL C 1 491 ? -21.698 48.049 30.108 1.00 14.99 491 VAL C O 1
ATOM 13031 N N . HIS C 1 492 ? -20.840 48.353 32.163 1.00 15.43 492 HIS C N 1
ATOM 13032 C CA . HIS C 1 492 ? -21.181 47.004 32.590 1.00 14.82 492 HIS C CA 1
ATOM 13033 C C . HIS C 1 492 ? -22.688 46.785 32.470 1.00 15.28 492 HIS C C 1
ATOM 13034 O O . HIS C 1 492 ? -23.135 45.768 31.942 1.00 13.77 492 HIS C O 1
ATOM 13041 N N . ASP C 1 493 ? -23.472 47.742 32.959 1.00 15.37 493 ASP C N 1
ATOM 13042 C CA . ASP C 1 493 ? -24.925 47.613 32.907 1.00 15.20 493 ASP C CA 1
ATOM 13043 C C . ASP C 1 493 ? -25.465 47.356 31.504 1.00 14.50 493 ASP C C 1
ATOM 13044 O O . ASP C 1 493 ? -26.357 46.528 31.320 1.00 15.26 493 ASP C O 1
ATOM 13049 N N . VAL C 1 494 ? -24.927 48.060 30.515 1.00 14.59 494 VAL C N 1
ATOM 13050 C CA . VAL C 1 494 ? -25.380 47.884 29.142 1.00 13.32 494 VAL C CA 1
ATOM 13051 C C . VAL C 1 494 ? -25.054 46.487 28.610 1.00 13.32 494 VAL C C 1
ATOM 13052 O O . VAL C 1 494 ? -25.927 45.803 28.074 1.00 14.10 494 VAL C O 1
ATOM 13056 N N . LEU C 1 495 ? -23.804 46.063 28.762 1.00 13.55 495 LEU C N 1
ATOM 13057 C CA . LEU C 1 495 ? -23.397 44.746 28.276 1.00 13.27 495 LEU C CA 1
ATOM 13058 C C . LEU C 1 495 ? -24.114 43.633 29.038 1.00 13.35 495 LEU C C 1
ATOM 13059 O O . LEU C 1 495 ? -24.518 42.625 28.456 1.00 13.99 495 LEU C O 1
ATOM 13064 N N . ASP C 1 496 ? -24.267 43.835 30.341 1.00 12.83 496 ASP C N 1
ATOM 13065 C CA . ASP C 1 496 ? -24.918 42.873 31.224 1.00 13.81 496 ASP C CA 1
ATOM 13066 C C . ASP C 1 496 ? -26.407 42.695 30.931 1.00 14.49 496 ASP C C 1
ATOM 13067 O O . ASP C 1 496 ? -26.893 41.568 30.803 1.00 13.94 496 ASP C O 1
ATOM 13072 N N . LYS C 1 497 ? -27.130 43.804 30.813 1.00 14.75 497 LYS C N 1
ATOM 13073 C CA . LYS C 1 497 ? -28.565 43.752 30.554 1.00 15.31 497 LYS C CA 1
ATOM 13074 C C . LYS C 1 497 ? -28.965 43.047 29.260 1.00 13.44 497 LYS C C 1
ATOM 13075 O O . LYS C 1 497 ? -30.032 42.435 29.196 1.00 14.36 497 LYS C O 1
ATOM 13081 N N . ARG C 1 498 ? -28.123 43.126 28.233 1.00 12.19 498 ARG C N 1
ATOM 13082 C CA . ARG C 1 498 ? -28.438 42.483 26.960 1.00 12.76 498 ARG C CA 1
ATOM 13083 C C . ARG C 1 498 ? -27.931 41.046 26.877 1.00 13.06 498 ARG C C 1
ATOM 13084 O O . ARG C 1 498 ? -27.998 40.416 25.820 1.00 13.90 498 ARG C O 1
ATOM 13092 N N . THR C 1 499 ? -27.436 40.525 27.992 1.00 12.71 499 THR C N 1
ATOM 13093 C CA . THR C 1 499 ? -26.924 39.158 28.019 1.00 12.78 499 THR C CA 1
ATOM 13094 C C . THR C 1 499 ? -27.785 38.319 28.966 1.00 12.58 499 THR C C 1
ATOM 13095 O O . THR C 1 499 ? -28.752 37.693 28.536 1.00 13.68 499 THR C O 1
ATOM 13099 N N . ASP C 1 500 ? -27.438 38.312 30.248 1.00 12.77 500 ASP C N 1
ATOM 13100 C CA . ASP C 1 500 ? -28.204 37.578 31.257 1.00 13.86 500 ASP C CA 1
ATOM 13101 C C . ASP C 1 500 ? -27.872 38.176 32.619 1.00 13.79 500 ASP C C 1
ATOM 13102 O O . ASP C 1 500 ? -27.082 37.622 33.383 1.00 13.95 500 ASP C O 1
ATOM 13107 N N . PRO C 1 501 ? -28.489 39.325 32.942 1.00 13.38 501 PRO C N 1
ATOM 13108 C CA . PRO C 1 501 ? -28.290 40.055 34.196 1.00 13.80 501 PRO C CA 1
ATOM 13109 C C . PRO C 1 501 ? -28.624 39.338 35.504 1.00 14.03 501 PRO C C 1
ATOM 13110 O O . PRO C 1 501 ? -28.241 39.810 36.574 1.00 14.86 501 PRO C O 1
ATOM 13114 N N . THR C 1 502 ? -29.330 38.214 35.437 1.00 13.95 502 THR C N 1
ATOM 13115 C CA . THR C 1 502 ? -29.660 37.490 36.663 1.00 15.02 502 THR C CA 1
ATOM 13116 C C . THR C 1 502 ? -28.614 36.421 36.964 1.00 15.52 502 THR C C 1
ATOM 13117 O O . THR C 1 502 ? -28.723 35.701 37.955 1.00 14.83 502 THR C O 1
ATOM 13121 N N . TRP C 1 503 ? -27.601 36.324 36.104 1.00 15.54 503 TRP C N 1
ATOM 13122 C CA . TRP C 1 503 ? -26.526 35.349 36.278 1.00 14.93 503 TRP C CA 1
ATOM 13123 C C . TRP C 1 503 ? -25.243 36.056 36.739 1.00 16.00 503 TRP C C 1
ATOM 13124 O O . TRP C 1 503 ? -25.129 37.278 36.631 1.00 16.38 503 TRP C O 1
ATOM 13135 N N . PRO C 1 504 ? -24.261 35.296 37.261 1.00 14.91 504 PRO C N 1
ATOM 13136 C CA . PRO C 1 504 ? -22.996 35.862 37.746 1.00 15.13 504 PRO C CA 1
ATOM 13137 C C . PRO C 1 504 ? -21.981 36.246 36.670 1.00 15.08 504 PRO C C 1
ATOM 13138 O O . PRO C 1 504 ? -21.622 35.430 35.825 1.00 15.19 504 PRO C O 1
ATOM 13142 N N . THR C 1 505 ? -21.503 37.488 36.727 1.00 15.11 505 THR C N 1
ATOM 13143 C CA . THR C 1 505 ? -20.541 37.990 35.750 1.00 13.88 505 THR C CA 1
ATOM 13144 C C . THR C 1 505 ? -19.102 38.153 36.223 1.00 12.79 505 THR C C 1
ATOM 13145 O O . THR C 1 505 ? -18.838 38.666 37.310 1.00 12.76 505 THR C O 1
ATOM 13149 N N . THR C 1 506 ? -18.177 37.709 35.376 1.00 12.24 506 THR C N 1
ATOM 13150 C CA . THR C 1 506 ? -16.748 37.864 35.613 1.00 12.07 506 THR C CA 1
ATOM 13151 C C . THR C 1 506 ? -16.190 38.361 34.281 1.00 12.31 506 THR C C 1
ATOM 13152 O O . THR C 1 506 ? -16.341 37.690 33.257 1.00 13.47 506 THR C O 1
ATOM 13156 N N . TRP C 1 507 ? -15.579 39.544 34.279 1.00 12.13 507 TRP C N 1
ATOM 13157 C CA . TRP C 1 507 ? -14.996 40.086 33.053 1.00 12.86 507 TRP C CA 1
ATOM 13158 C C . TRP C 1 507 ? -13.536 39.655 33.045 1.00 12.50 507 TRP C C 1
ATOM 13159 O O . TRP C 1 507 ? -12.756 40.065 33.903 1.00 12.70 507 TRP C O 1
ATOM 13170 N N . PHE C 1 508 ? -13.181 38.832 32.064 1.00 12.16 508 PHE C N 1
ATOM 13171 C CA . PHE C 1 508 ? -11.839 38.268 31.955 1.00 12.95 508 PHE C CA 1
ATOM 13172 C C . PHE C 1 508 ? -10.977 38.746 30.788 1.00 12.38 508 PHE C C 1
ATOM 13173 O O . PHE C 1 508 ? -11.460 38.938 29.673 1.00 11.60 508 PHE C O 1
ATOM 13181 N N . VAL C 1 509 ? -9.692 38.937 31.069 1.00 12.33 509 VAL C N 1
ATOM 13182 C CA . VAL C 1 509 ? -8.719 39.328 30.056 1.00 11.80 509 VAL C CA 1
ATOM 13183 C C . VAL C 1 509 ? -7.544 38.359 30.164 1.00 11.46 509 VAL C C 1
ATOM 13184 O O . VAL C 1 509 ? -6.873 38.291 31.192 1.00 12.12 509 VAL C O 1
ATOM 13188 N N . PRO C 1 510 ? -7.291 37.580 29.104 1.00 11.44 510 PRO C N 1
ATOM 13189 C CA . PRO C 1 510 ? -6.183 36.624 29.124 1.00 10.63 510 PRO C CA 1
ATOM 13190 C C . PRO C 1 510 ? -4.846 37.289 28.808 1.00 11.04 510 PRO C C 1
ATOM 13191 O O . PRO C 1 510 ? -4.793 38.242 28.030 1.00 12.03 510 PRO C O 1
ATOM 13195 N N . ASN C 1 511 ? -3.768 36.793 29.413 1.00 11.47 511 ASN C N 1
ATOM 13196 C CA . ASN C 1 511 ? -2.447 37.340 29.122 1.00 11.84 511 ASN C CA 1
ATOM 13197 C C . ASN C 1 511 ? -2.142 36.945 27.680 1.00 12.49 511 ASN C C 1
ATOM 13198 O O . ASN C 1 511 ? -2.397 35.808 27.279 1.00 12.16 511 ASN C O 1
ATOM 13203 N N . LEU C 1 512 ? -1.610 37.877 26.899 1.00 12.05 512 LEU C N 1
ATOM 13204 C CA . LEU C 1 512 ? -1.287 37.597 25.504 1.00 13.23 512 LEU C CA 1
ATOM 13205 C C . LEU C 1 512 ? 0.206 37.355 25.324 1.00 14.05 512 LEU C C 1
ATOM 13206 O O . LEU C 1 512 ? 1.027 37.904 26.060 1.00 14.53 512 LEU C O 1
ATOM 13211 N N . THR C 1 513 ? 0.552 36.533 24.338 1.00 14.98 513 THR C N 1
ATOM 13212 C CA . THR C 1 513 ? 1.946 36.199 24.070 1.00 18.25 513 THR C CA 1
ATOM 13213 C C . THR C 1 513 ? 2.380 36.631 22.677 1.00 20.75 513 THR C C 1
ATOM 13214 O O . THR C 1 513 ? 3.572 36.660 22.373 1.00 21.78 513 THR C O 1
ATOM 13218 N N . GLY C 1 514 ? 1.409 36.955 21.830 1.00 22.20 514 GLY C N 1
ATOM 13219 C CA . GLY C 1 514 ? 1.723 37.364 20.473 1.00 25.56 514 GLY C CA 1
ATOM 13220 C C . GLY C 1 514 ? 1.940 36.167 19.565 1.00 27.25 514 GLY C C 1
ATOM 13221 O O . GLY C 1 514 ? 2.238 36.323 18.381 1.00 29.32 514 GLY C O 1
ATOM 13222 N N . GLU C 1 515 ? 1.794 34.968 20.123 1.00 28.06 515 GLU C N 1
ATOM 13223 C CA . GLU C 1 515 ? 1.973 33.732 19.366 1.00 28.28 515 GLU C CA 1
ATOM 13224 C C . GLU C 1 515 ? 0.850 32.741 19.656 1.00 27.06 515 GLU C C 1
ATOM 13225 O O . GLU C 1 515 ? -0.003 32.982 20.510 1.00 25.89 515 GLU C O 1
ATOM 13231 N N . GLY C 1 516 ? 0.870 31.622 18.938 1.00 25.27 516 GLY C N 1
ATOM 13232 C CA . GLY C 1 516 ? -0.133 30.589 19.125 1.00 23.20 516 GLY C CA 1
ATOM 13233 C C . GLY C 1 516 ? -1.566 31.079 19.211 1.00 21.04 516 GLY C C 1
ATOM 13234 O O . GLY C 1 516 ? -2.018 31.873 18.389 1.00 21.70 516 GLY C O 1
ATOM 13235 N N . ALA C 1 517 ? -2.282 30.594 20.219 1.00 17.63 517 ALA C N 1
ATOM 13236 C CA . ALA C 1 517 ? -3.676 30.959 20.428 1.00 15.12 517 ALA C CA 1
ATOM 13237 C C . ALA C 1 517 ? -3.808 32.211 21.284 1.00 14.01 517 ALA C C 1
ATOM 13238 O O . ALA C 1 517 ? -4.915 32.605 21.649 1.00 13.08 517 ALA C O 1
ATOM 13240 N N . PHE C 1 518 ? -2.678 32.840 21.589 1.00 12.56 518 PHE C N 1
ATOM 13241 C CA . PHE C 1 518 ? -2.678 34.034 22.421 1.00 12.54 518 PHE C CA 1
ATOM 13242 C C . PHE C 1 518 ? -2.153 35.277 21.708 1.00 12.66 518 PHE C C 1
ATOM 13243 O O . PHE C 1 518 ? -1.515 36.127 22.329 1.00 12.58 518 PHE C O 1
ATOM 13251 N N . LYS C 1 519 ? -2.424 35.382 20.408 1.00 13.10 519 LYS C N 1
ATOM 13252 C CA . LYS C 1 519 ? -1.990 36.548 19.644 1.00 15.33 519 LYS C CA 1
ATOM 13253 C C . LYS C 1 519 ? -2.887 37.732 19.990 1.00 14.09 519 LYS C C 1
ATOM 13254 O O . LYS C 1 519 ? -2.454 38.882 19.951 1.00 14.00 519 LYS C O 1
ATOM 13260 N N . ASP C 1 520 ? -4.138 37.431 20.323 1.00 12.48 520 ASP C N 1
ATOM 13261 C CA . ASP C 1 520 ? -5.117 38.443 20.701 1.00 12.02 520 ASP C CA 1
ATOM 13262 C C . ASP C 1 520 ? -6.228 37.798 21.526 1.00 11.70 520 ASP C C 1
ATOM 13263 O O . ASP C 1 520 ? -6.322 36.574 21.603 1.00 11.46 520 ASP C O 1
ATOM 13268 N N . VAL C 1 521 ? -7.066 38.617 22.150 1.00 10.74 521 VAL C N 1
ATOM 13269 C CA . VAL C 1 521 ? -8.141 38.090 22.980 1.00 10.42 521 VAL C CA 1
ATOM 13270 C C . VAL C 1 521 ? -9.128 37.235 22.190 1.00 11.13 521 VAL C C 1
ATOM 13271 O O . VAL C 1 521 ? -9.605 36.214 22.688 1.00 11.22 521 VAL C O 1
ATOM 13275 N N . TYR C 1 522 ? -9.434 37.640 20.962 1.00 10.54 522 TYR C N 1
ATOM 13276 C CA . TYR C 1 522 ? -10.358 36.872 20.130 1.00 10.30 522 TYR C CA 1
ATOM 13277 C C . TYR C 1 522 ? -9.867 35.433 19.975 1.00 11.16 522 TYR C C 1
ATOM 13278 O O . TYR C 1 522 ? -10.636 34.484 20.132 1.00 12.52 522 TYR C O 1
ATOM 13287 N N . SER C 1 523 ? -8.584 35.283 19.660 1.00 10.83 523 SER C N 1
ATOM 13288 C CA . SER C 1 523 ? -7.990 33.963 19.458 1.00 11.57 523 SER C CA 1
ATOM 13289 C C . SER C 1 523 ? -8.103 33.045 20.670 1.00 11.08 523 SER C C 1
ATOM 13290 O O . SER C 1 523 ? -8.235 31.831 20.519 1.00 10.61 523 SER C O 1
ATOM 13293 N N . VAL C 1 524 ? -8.047 33.615 21.869 1.00 10.37 524 VAL C N 1
ATOM 13294 C CA . VAL C 1 524 ? -8.157 32.807 23.076 1.00 9.52 524 VAL C CA 1
ATOM 13295 C C . VAL C 1 524 ? -9.540 32.166 23.133 1.00 9.96 524 VAL C C 1
ATOM 13296 O O . VAL C 1 524 ? -9.665 30.978 23.404 1.00 10.79 524 VAL C O 1
ATOM 13300 N N . MET C 1 525 ? -10.586 32.945 22.869 1.00 11.05 525 MET C N 1
ATOM 13301 C CA . MET C 1 525 ? -11.924 32.375 22.892 1.00 11.28 525 MET C CA 1
ATOM 13302 C C . MET C 1 525 ? -12.177 31.471 21.692 1.00 11.46 525 MET C C 1
ATOM 13303 O O . MET C 1 525 ? -12.801 30.420 21.826 1.00 12.09 525 MET C O 1
ATOM 13308 N N . ASN C 1 526 ? -11.689 31.874 20.5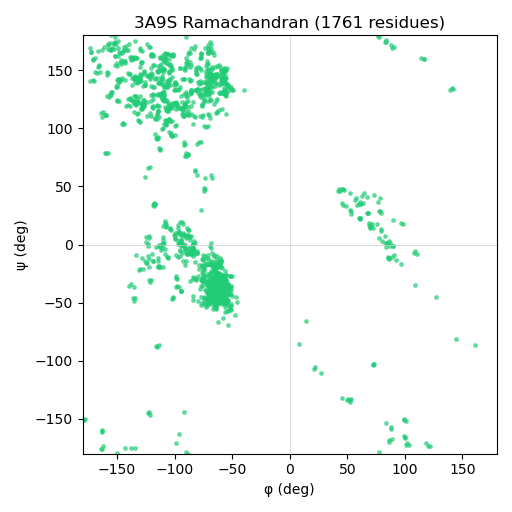21 1.00 11.08 526 ASN C N 1
ATOM 13309 C CA . ASN C 1 526 ? -11.890 31.082 19.311 1.00 10.61 526 ASN C CA 1
ATOM 13310 C C . ASN C 1 526 ? -11.248 29.706 19.449 1.00 10.08 526 ASN C C 1
ATOM 13311 O O . ASN C 1 526 ? -11.697 28.738 18.830 1.00 11.83 526 ASN C O 1
ATOM 13316 N N . ASN C 1 527 ? -10.210 29.619 20.278 1.00 10.15 527 ASN C N 1
ATOM 13317 C CA . ASN C 1 527 ? -9.515 28.356 20.495 1.00 10.99 527 ASN C CA 1
ATOM 13318 C C . ASN C 1 527 ? -9.987 27.586 21.724 1.00 10.42 527 ASN C C 1
ATOM 13319 O O . ASN C 1 527 ? -9.452 26.520 22.028 1.00 10.29 527 ASN C O 1
ATOM 13324 N N . TRP C 1 528 ? -10.979 28.106 22.439 1.00 9.93 528 TRP C N 1
ATOM 13325 C CA . TRP C 1 528 ? -11.466 27.380 23.604 1.00 8.81 528 TRP C CA 1
ATOM 13326 C C . TRP C 1 528 ? -12.242 26.177 23.071 1.00 11.07 528 TRP C C 1
ATOM 13327 O O . TRP C 1 528 ? -13.063 26.309 22.163 1.00 12.06 528 TRP C O 1
ATOM 13338 N N . GLY C 1 529 ? -11.977 25.004 23.642 1.00 9.72 529 GLY C N 1
ATOM 13339 C CA . GLY C 1 529 ? -12.593 23.776 23.164 1.00 10.68 529 GLY C CA 1
ATOM 13340 C C . GLY C 1 529 ? -13.930 23.312 23.700 1.00 10.15 529 GLY C C 1
ATOM 13341 O O . GLY C 1 529 ? -14.368 22.205 23.380 1.00 11.18 529 GLY C O 1
ATOM 13342 N N . ALA C 1 530 ? -14.581 24.137 24.510 1.00 9.16 530 ALA C N 1
ATOM 13343 C CA . ALA C 1 530 ? -15.886 23.789 25.060 1.00 10.67 530 ALA C CA 1
ATOM 13344 C C . ALA C 1 530 ? -16.606 25.075 25.427 1.00 9.81 530 ALA C C 1
ATOM 13345 O O . ALA C 1 530 ? -16.023 26.156 25.364 1.00 9.08 530 ALA C O 1
ATOM 13347 N N . ASN C 1 531 ? -17.871 24.958 25.813 1.00 10.61 531 ASN C N 1
ATOM 13348 C CA . ASN C 1 531 ? -18.656 26.129 26.183 1.00 10.71 531 ASN C CA 1
ATOM 13349 C C . ASN C 1 531 ? -18.448 26.518 27.642 1.00 11.36 531 ASN C C 1
ATOM 13350 O O . ASN C 1 531 ? -18.907 27.573 28.079 1.00 11.82 531 ASN C O 1
ATOM 13355 N N . HIS C 1 532 ? -17.739 25.674 28.387 1.00 9.92 532 HIS C N 1
ATOM 13356 C CA . HIS C 1 532 ? -17.487 25.923 29.804 1.00 9.12 532 HIS C CA 1
ATOM 13357 C C . HIS C 1 532 ? -16.007 26.005 30.141 1.00 9.56 532 HIS C C 1
ATOM 13358 O O . HIS C 1 532 ? -15.154 25.562 29.375 1.00 8.56 532 HIS C O 1
ATOM 13365 N N . CYS C 1 533 ? -15.718 26.568 31.310 1.00 8.79 533 CYS C N 1
ATOM 13366 C CA . CYS C 1 533 ? -14.354 26.659 31.810 1.00 8.98 533 CYS C CA 1
ATOM 13367 C C . CYS C 1 533 ? -14.441 26.755 33.324 1.00 8.69 533 CYS C C 1
ATOM 13368 O O . CYS C 1 533 ? -15.524 26.950 33.883 1.00 9.00 533 CYS C O 1
ATOM 13371 N N . SER C 1 534 ? -13.302 26.586 33.981 1.00 8.65 534 SER C N 1
ATOM 13372 C CA . SER C 1 534 ? -13.230 26.700 35.432 1.00 9.24 534 SER C CA 1
ATOM 13373 C C . SER C 1 534 ? -12.294 27.858 35.739 1.00 9.72 534 SER C C 1
ATOM 13374 O O . SER C 1 534 ? -11.236 27.978 35.129 1.00 10.21 534 SER C O 1
ATOM 13377 N N . ILE C 1 535 ? -12.686 28.715 36.673 1.00 8.96 535 ILE C N 1
ATOM 13378 C CA . ILE C 1 535 ? -11.854 29.853 37.039 1.00 9.25 535 ILE C CA 1
ATOM 13379 C C . ILE C 1 535 ? -11.290 29.669 38.439 1.00 10.30 535 ILE C C 1
ATOM 13380 O O . ILE C 1 535 ? -12.019 29.335 39.373 1.00 9.73 535 ILE C O 1
ATOM 13385 N N . SER C 1 536 ? -9.988 29.878 38.577 1.00 9.46 536 SER C N 1
ATOM 13386 C CA . SER C 1 536 ? -9.341 29.783 39.875 1.00 9.23 536 SER C CA 1
ATOM 13387 C C . SER C 1 536 ? -8.630 31.095 40.141 1.00 9.63 536 SER C C 1
ATOM 13388 O O . SER C 1 536 ? -8.126 31.736 39.216 1.00 10.16 536 SER C O 1
ATOM 13391 N N . TYR C 1 537 ? -8.609 31.512 41.400 1.00 9.98 537 TYR C N 1
ATOM 13392 C CA . TYR C 1 537 ? -7.890 32.723 41.748 1.00 11.03 537 TYR C CA 1
ATOM 13393 C C . TYR C 1 537 ? -6.407 32.399 41.607 1.00 11.32 537 TYR C C 1
ATOM 13394 O O . TYR C 1 537 ? -5.987 31.264 41.854 1.00 11.40 537 TYR C O 1
ATOM 13403 N N . GLY C 1 538 ? -5.626 33.397 41.208 1.00 11.65 538 GLY C N 1
ATOM 13404 C CA . GLY C 1 538 ? -4.196 33.214 41.064 1.00 11.11 538 GLY C CA 1
ATOM 13405 C C . GLY C 1 538 ? -3.750 32.729 39.701 1.00 10.78 538 GLY C C 1
ATOM 13406 O O . GLY C 1 538 ? -4.563 32.350 38.862 1.00 11.54 538 GLY C O 1
ATOM 13407 N N . HIS C 1 539 ? -2.442 32.772 39.481 1.00 11.79 539 HIS C N 1
ATOM 13408 C CA . HIS C 1 539 ? -1.852 32.305 38.236 1.00 11.55 539 HIS C CA 1
ATOM 13409 C C . HIS C 1 539 ? -1.265 30.941 38.563 1.00 11.99 539 HIS C C 1
ATOM 13410 O O . HIS C 1 539 ? -0.136 30.827 39.048 1.00 11.88 539 HIS C O 1
ATOM 13417 N N . ILE C 1 540 ? -2.059 29.906 38.315 1.00 11.11 540 ILE C N 1
ATOM 13418 C CA . ILE C 1 540 ? -1.649 28.545 38.617 1.00 10.58 540 ILE C CA 1
ATOM 13419 C C . ILE C 1 540 ? -1.348 27.710 37.380 1.00 10.18 540 ILE C C 1
ATOM 13420 O O . ILE C 1 540 ? -1.345 26.482 37.449 1.00 10.80 540 ILE C O 1
ATOM 13425 N N . GLY C 1 541 ? -1.090 28.377 36.260 1.00 9.85 541 GLY C N 1
ATOM 13426 C CA . GLY C 1 541 ? -0.792 27.668 35.026 1.00 9.53 541 GLY C CA 1
ATOM 13427 C C . GLY C 1 541 ? 0.394 26.726 35.126 1.00 10.26 541 GLY C C 1
ATOM 13428 O O . GLY C 1 541 ? 0.347 25.600 34.623 1.00 10.10 541 GLY C O 1
ATOM 13429 N N . ALA C 1 542 ? 1.466 27.181 35.765 1.00 10.05 542 ALA C N 1
ATOM 13430 C CA . ALA C 1 542 ? 2.653 26.348 35.915 1.00 10.81 542 ALA C CA 1
ATOM 13431 C C . ALA C 1 542 ? 2.324 25.123 36.761 1.00 10.25 542 ALA C C 1
ATOM 13432 O O . ALA C 1 542 ? 2.772 24.016 36.460 1.00 9.40 542 ALA C O 1
ATOM 13434 N N . ASP C 1 543 ? 1.536 25.316 37.817 1.00 9.51 543 ASP C N 1
ATOM 13435 C CA . ASP C 1 543 ? 1.150 24.200 38.673 1.00 8.71 543 ASP C CA 1
ATOM 13436 C C . ASP C 1 543 ? 0.302 23.203 37.887 1.00 9.13 543 ASP C C 1
ATOM 13437 O O . ASP C 1 543 ? 0.460 21.995 38.041 1.00 9.47 543 ASP C O 1
ATOM 13442 N N . LEU C 1 544 ? -0.599 23.714 37.049 1.00 8.63 544 LEU C N 1
ATOM 13443 C CA . LEU C 1 544 ? -1.461 22.848 36.245 1.00 8.16 544 LEU C CA 1
ATOM 13444 C C . LEU C 1 544 ? -0.651 22.073 35.215 1.00 8.99 544 LEU C C 1
ATOM 13445 O O . LEU C 1 544 ? -0.943 20.911 34.929 1.00 8.49 544 LEU C O 1
ATOM 13450 N N . ILE C 1 545 ? 0.360 22.723 34.651 1.00 7.85 545 ILE C N 1
ATOM 13451 C CA . ILE C 1 545 ? 1.210 22.076 33.660 1.00 8.54 545 ILE C CA 1
ATOM 13452 C C . ILE C 1 545 ? 1.962 20.912 34.296 1.00 8.97 545 ILE C C 1
ATOM 13453 O O . ILE C 1 545 ? 2.051 19.829 33.718 1.00 7.71 545 ILE C O 1
ATOM 13458 N N . THR C 1 546 ? 2.488 21.123 35.496 1.00 8.58 546 THR C N 1
ATOM 13459 C CA . THR C 1 546 ? 3.206 20.057 36.181 1.00 7.86 546 THR C CA 1
ATOM 13460 C C . THR C 1 546 ? 2.241 18.909 36.495 1.00 8.22 546 THR C C 1
ATOM 13461 O O . THR C 1 546 ? 2.560 17.741 36.268 1.00 8.37 546 THR C O 1
ATOM 13465 N N . LEU C 1 547 ? 1.056 19.245 36.999 1.00 7.19 547 LEU C N 1
ATOM 13466 C CA . LEU C 1 547 ? 0.054 18.237 37.321 1.00 6.88 547 LEU C CA 1
ATOM 13467 C C . LEU C 1 547 ? -0.351 17.455 36.070 1.00 6.78 547 LEU C C 1
ATOM 13468 O O . LEU C 1 547 ? -0.470 16.228 36.106 1.00 7.47 547 LEU C O 1
ATOM 13473 N N . ALA C 1 548 ? -0.550 18.163 34.962 1.00 8.45 548 ALA C N 1
ATOM 13474 C CA . ALA C 1 548 ? -0.943 17.510 33.718 1.00 7.07 548 ALA C CA 1
ATOM 13475 C C . ALA C 1 548 ? 0.118 16.513 33.265 1.00 7.79 548 ALA C C 1
ATOM 13476 O O . ALA C 1 548 ? -0.209 15.412 32.813 1.00 7.41 548 ALA C O 1
ATOM 13478 N N . SER C 1 549 ? 1.389 16.887 33.389 1.00 8.10 549 SER C N 1
ATOM 13479 C CA . SER C 1 549 ? 2.456 15.989 32.961 1.00 6.98 549 SER C CA 1
ATOM 13480 C C . SER C 1 549 ? 2.485 14.719 33.814 1.00 8.39 549 SER C C 1
ATOM 13481 O O . SER C 1 549 ? 2.756 13.631 33.304 1.00 7.99 549 SER C O 1
ATOM 13484 N N . ILE C 1 550 ? 2.202 14.850 35.107 1.00 7.89 550 ILE C N 1
ATOM 13485 C CA . ILE C 1 550 ? 2.176 13.681 35.985 1.00 7.67 550 ILE C CA 1
ATOM 13486 C C . ILE C 1 550 ? 1.059 12.734 35.541 1.00 7.66 550 ILE C C 1
ATOM 13487 O O . ILE C 1 550 ? 1.215 11.514 35.581 1.00 8.81 550 ILE C O 1
ATOM 13492 N N . LEU C 1 551 ? -0.063 13.304 35.106 1.00 7.14 551 LEU C N 1
ATOM 13493 C CA . LEU C 1 551 ? -1.208 12.516 34.651 1.00 7.46 551 LEU C CA 1
ATOM 13494 C C . LEU C 1 551 ? -1.102 12.087 33.187 1.00 8.56 551 LEU C C 1
ATOM 13495 O O . LEU C 1 551 ? -1.967 11.370 32.680 1.00 8.28 551 LEU C O 1
ATOM 13500 N N . ARG C 1 552 ? -0.045 12.533 32.517 1.00 9.83 552 ARG C N 1
ATOM 13501 C CA . ARG C 1 552 ? 0.178 12.207 31.113 1.00 10.72 552 ARG C CA 1
ATOM 13502 C C . ARG C 1 552 ? -0.926 12.783 30.227 1.00 9.07 552 ARG C C 1
ATOM 13503 O O . ARG C 1 552 ? -1.346 12.166 29.245 1.00 9.45 552 ARG C O 1
ATOM 13511 N N . ILE C 1 553 ? -1.402 13.967 30.602 1.00 7.78 553 ILE C N 1
ATOM 13512 C CA . ILE C 1 553 ? -2.430 14.671 29.843 1.00 7.26 553 ILE C CA 1
ATOM 13513 C C . ILE C 1 553 ? -1.723 15.817 29.125 1.00 7.88 553 ILE C C 1
ATOM 13514 O O . ILE C 1 553 ? -1.189 16.726 29.763 1.00 7.42 553 ILE C O 1
ATOM 13519 N N . PRO C 1 554 ? -1.701 15.789 27.785 1.00 7.56 554 PRO C N 1
ATOM 13520 C CA . PRO C 1 554 ? -1.030 16.873 27.067 1.00 7.48 554 PRO C CA 1
ATOM 13521 C C . PRO C 1 554 ? -1.771 18.204 27.191 1.00 7.57 554 PRO C C 1
ATOM 13522 O O . PRO C 1 554 ? -2.991 18.235 27.362 1.00 7.65 554 PRO C O 1
ATOM 13526 N N . VAL C 1 555 ? -1.020 19.298 27.122 1.00 6.59 555 VAL C N 1
ATOM 13527 C CA . VAL C 1 555 ? -1.596 20.637 27.221 1.00 6.81 555 VAL C CA 1
ATOM 13528 C C . VAL C 1 555 ? -1.551 21.252 25.827 1.00 7.62 555 VAL C C 1
ATOM 13529 O O . VAL C 1 555 ? -0.498 21.674 25.356 1.00 8.92 555 VAL C O 1
ATOM 13533 N N . ASN C 1 556 ? -2.705 21.302 25.168 1.00 7.16 556 ASN C N 1
ATOM 13534 C CA . ASN C 1 556 ? -2.774 21.823 23.806 1.00 6.94 556 ASN C CA 1
ATOM 13535 C C . ASN C 1 556 ? -2.698 23.336 23.692 1.00 7.72 556 ASN C C 1
ATOM 13536 O O . ASN C 1 556 ? -2.395 23.867 22.622 1.00 8.67 556 ASN C O 1
ATOM 13541 N N . MET C 1 557 ? -2.954 24.028 24.795 1.00 7.80 557 MET C N 1
ATOM 13542 C CA . MET C 1 557 ? -2.979 25.480 24.775 1.00 8.75 557 MET C CA 1
ATOM 13543 C C . MET C 1 557 ? -2.731 26.059 26.160 1.00 8.24 557 MET C C 1
ATOM 13544 O O . MET C 1 557 ? -3.400 25.686 27.120 1.00 9.18 557 MET C O 1
ATOM 13549 N N . HIS C 1 558 ? -1.763 26.966 26.260 1.00 9.06 558 HIS C N 1
ATOM 13550 C CA . HIS C 1 558 ? -1.458 27.616 27.533 1.00 8.47 558 HIS C CA 1
ATOM 13551 C C . HIS C 1 558 ? -0.587 28.836 27.286 1.00 8.03 558 HIS C C 1
ATOM 13552 O O . HIS C 1 558 ? 0.114 28.910 26.275 1.00 9.20 558 HIS C O 1
ATOM 13559 N N . ASN C 1 559 ? -0.648 29.803 28.198 1.00 9.48 559 ASN C N 1
ATOM 13560 C CA . ASN C 1 559 ? 0.152 31.012 28.057 1.00 8.39 559 ASN C CA 1
ATOM 13561 C C . ASN C 1 559 ? 1.134 31.177 29.208 1.00 10.34 559 ASN C C 1
ATOM 13562 O O . ASN C 1 559 ? 1.410 32.292 29.650 1.00 9.99 559 ASN C O 1
ATOM 13567 N N . VAL C 1 560 ? 1.664 30.056 29.689 1.00 9.68 560 VAL C N 1
ATOM 13568 C CA . VAL C 1 560 ? 2.638 30.077 30.776 1.00 10.47 560 VAL C CA 1
ATOM 13569 C C . VAL C 1 560 ? 4.029 30.274 30.178 1.00 10.96 560 VAL C C 1
ATOM 13570 O O . VAL C 1 560 ? 4.386 29.624 29.199 1.00 11.52 560 VAL C O 1
ATOM 13574 N N . PRO C 1 561 ? 4.827 31.192 30.746 1.00 12.50 561 PRO C N 1
ATOM 13575 C CA . PRO C 1 561 ? 6.176 31.424 30.219 1.00 13.39 561 PRO C CA 1
ATOM 13576 C C . PRO C 1 561 ? 6.936 30.103 30.154 1.00 14.18 561 PRO C C 1
ATOM 13577 O O . PRO C 1 561 ? 6.875 29.302 31.085 1.00 13.66 561 PRO C O 1
ATOM 13581 N N . GLU C 1 562 ? 7.650 29.881 29.057 1.00 16.04 562 GLU C N 1
ATOM 13582 C CA . GLU C 1 562 ? 8.393 28.642 28.872 1.00 17.23 562 GLU C CA 1
ATOM 13583 C C . GLU C 1 562 ? 9.334 28.310 30.027 1.00 17.18 562 GLU C C 1
ATOM 13584 O O . GLU C 1 562 ? 9.479 27.144 30.401 1.00 16.34 562 GLU C O 1
ATOM 13590 N N . GLU C 1 563 ? 9.970 29.328 30.598 1.00 16.95 563 GLU C N 1
ATOM 13591 C CA . GLU C 1 563 ? 10.897 29.111 31.704 1.00 18.11 563 GLU C CA 1
ATOM 13592 C C . GLU C 1 563 ? 10.224 28.513 32.937 1.00 16.90 563 GLU C C 1
ATOM 13593 O O . GLU C 1 563 ? 10.900 27.960 33.807 1.00 16.17 563 GLU C O 1
ATOM 13599 N N . LYS C 1 564 ? 8.900 28.619 33.011 1.00 14.56 564 LYS C N 1
ATOM 13600 C CA . LYS C 1 564 ? 8.154 28.091 34.150 1.00 12.96 564 LYS C CA 1
ATOM 13601 C C . LYS C 1 564 ? 7.631 26.670 33.950 1.00 11.89 564 LYS C C 1
ATOM 13602 O O . LYS C 1 564 ? 7.107 26.065 34.882 1.00 12.52 564 LYS C O 1
ATOM 13608 N N . ILE C 1 565 ? 7.769 26.139 32.739 1.00 9.79 565 ILE C N 1
ATOM 13609 C CA . ILE C 1 565 ? 7.313 24.782 32.461 1.00 9.68 565 ILE C CA 1
ATOM 13610 C C . ILE C 1 565 ? 8.200 23.790 33.212 1.00 9.85 565 ILE C C 1
ATOM 13611 O O . ILE C 1 565 ? 9.423 23.795 33.063 1.00 10.21 565 ILE C O 1
ATOM 13616 N N . PHE C 1 566 ? 7.570 22.950 34.025 1.00 9.12 566 PHE C N 1
ATOM 13617 C CA . PHE C 1 566 ? 8.277 21.960 34.837 1.00 9.56 566 PHE C CA 1
ATOM 13618 C C . PHE C 1 566 ? 7.604 20.605 34.642 1.00 8.40 566 PHE C C 1
ATOM 13619 O O . PHE C 1 566 ? 6.508 20.359 35.149 1.00 9.93 566 PHE C O 1
ATOM 13627 N N . ARG C 1 567 ? 8.278 19.732 33.894 1.00 7.74 567 ARG C N 1
ATOM 13628 C CA . ARG C 1 567 ? 7.771 18.402 33.577 1.00 8.45 567 ARG C CA 1
ATOM 13629 C C . ARG C 1 567 ? 8.834 17.348 33.878 1.00 8.22 567 ARG C C 1
ATOM 13630 O O . ARG C 1 567 ? 9.990 17.683 34.138 1.00 9.22 567 ARG C O 1
ATOM 13638 N N . PRO C 1 568 ? 8.455 16.059 33.858 1.00 8.57 568 PRO C N 1
ATOM 13639 C CA . PRO C 1 568 ? 9.441 15.010 34.135 1.00 8.36 568 PRO C CA 1
ATOM 13640 C C . PRO C 1 568 ? 10.608 15.113 33.160 1.00 9.56 568 PRO C C 1
ATOM 13641 O O . PRO C 1 568 ? 10.445 15.552 32.020 1.00 9.09 568 PRO C O 1
ATOM 13645 N N . ASP C 1 569 ? 11.785 14.706 33.614 1.00 8.82 569 ASP C N 1
ATOM 13646 C CA . ASP C 1 569 ? 12.987 14.772 32.795 1.00 10.20 569 ASP C CA 1
ATOM 13647 C C . ASP C 1 569 ? 12.830 14.074 31.446 1.00 9.06 569 ASP C C 1
ATOM 13648 O O . ASP C 1 569 ? 13.400 14.510 30.445 1.00 9.76 569 ASP C O 1
ATOM 13653 N N . ALA C 1 570 ? 12.059 12.992 31.423 1.00 8.93 570 ALA C N 1
ATOM 13654 C CA . ALA C 1 570 ? 11.849 12.236 30.191 1.00 8.81 570 ALA C CA 1
ATOM 13655 C C . ALA C 1 570 ? 11.279 13.082 29.057 1.00 9.06 570 ALA C C 1
ATOM 13656 O O . ALA C 1 570 ? 11.539 12.810 27.887 1.00 8.13 570 ALA C O 1
ATOM 13658 N N . TRP C 1 571 ? 10.505 14.107 29.394 1.00 7.73 571 TRP C N 1
ATOM 13659 C CA . TRP C 1 571 ? 9.912 14.946 28.357 1.00 7.11 571 TRP C CA 1
ATOM 13660 C C . TRP C 1 571 ? 10.954 15.586 27.444 1.00 8.23 571 TRP C C 1
ATOM 13661 O O . TRP C 1 571 ? 10.746 15.690 26.234 1.00 8.48 571 TRP C O 1
ATOM 13672 N N . SER C 1 572 ? 12.074 16.017 28.015 1.00 7.83 572 SER C N 1
ATOM 13673 C CA . SER C 1 572 ? 13.114 16.657 27.216 1.00 8.50 572 SER C CA 1
ATOM 13674 C C . SER C 1 572 ? 13.705 15.679 26.206 1.00 8.54 572 SER C C 1
ATOM 13675 O O . SER C 1 572 ? 14.237 16.094 25.174 1.00 8.26 572 SER C O 1
ATOM 13678 N N . MET C 1 573 ? 13.610 14.384 26.505 1.00 8.05 573 MET C N 1
ATOM 13679 C CA . MET C 1 573 ? 14.129 13.358 25.602 1.00 8.13 573 MET C CA 1
ATOM 13680 C C . MET C 1 573 ? 13.277 13.269 24.340 1.00 7.97 573 MET C C 1
ATOM 13681 O O . MET C 1 573 ? 13.702 12.691 23.340 1.00 8.48 573 MET C O 1
ATOM 13686 N N . PHE C 1 574 ? 12.073 13.836 24.392 1.00 6.05 574 PHE C N 1
ATOM 13687 C CA . PHE C 1 574 ? 11.182 13.830 23.236 1.00 6.93 574 PHE C CA 1
ATOM 13688 C C . PHE C 1 574 ? 11.202 15.164 22.491 1.00 7.16 574 PHE C C 1
ATOM 13689 O O . PHE C 1 574 ? 10.396 15.391 21.587 1.00 8.43 574 PHE C O 1
ATOM 13697 N N . GLY C 1 575 ? 12.121 16.046 22.882 1.00 6.86 575 GLY C N 1
ATOM 13698 C CA . GLY C 1 575 ? 12.246 17.332 22.214 1.00 7.73 575 GLY C CA 1
ATOM 13699 C C . GLY C 1 575 ? 12.525 18.510 23.129 1.00 8.09 575 GLY C C 1
ATOM 13700 O O . GLY C 1 575 ? 11.885 18.658 24.170 1.00 9.89 575 GLY C O 1
ATOM 13701 N N . THR C 1 576 ? 13.477 19.354 22.739 1.00 7.83 576 THR C N 1
ATOM 13702 C CA . THR C 1 576 ? 13.819 20.531 23.533 1.00 9.30 576 THR C CA 1
ATOM 13703 C C . THR C 1 576 ? 13.480 21.832 22.812 1.00 11.27 576 THR C C 1
ATOM 13704 O O . THR C 1 576 ? 13.381 22.885 23.444 1.00 11.89 576 THR C O 1
ATOM 13708 N N . LYS C 1 577 ? 13.303 21.760 21.495 1.00 10.92 577 LYS C N 1
ATOM 13709 C CA . LYS C 1 577 ? 12.968 22.945 20.707 1.00 13.14 577 LYS C CA 1
ATOM 13710 C C . LYS C 1 577 ? 11.471 23.222 20.728 1.00 14.44 577 LYS C C 1
ATOM 13711 O O . LYS C 1 577 ? 11.043 24.358 20.938 1.00 16.23 577 LYS C O 1
ATOM 13717 N N . ASP C 1 578 ? 10.674 22.186 20.495 1.00 13.65 578 ASP C N 1
ATOM 13718 C CA . ASP C 1 578 ? 9.225 22.343 20.510 1.00 15.41 578 ASP C CA 1
ATOM 13719 C C . ASP C 1 578 ? 8.644 21.552 21.672 1.00 12.96 578 ASP C C 1
ATOM 13720 O O . ASP C 1 578 ? 8.327 20.366 21.549 1.00 12.02 578 ASP C O 1
ATOM 13725 N N . LEU C 1 579 ? 8.513 22.234 22.804 1.00 11.96 579 LEU C N 1
ATOM 13726 C CA . LEU C 1 579 ? 8.002 21.623 24.018 1.00 9.95 579 LEU C CA 1
ATOM 13727 C C . LEU C 1 579 ? 6.586 21.099 23.876 1.00 9.91 579 LEU C C 1
ATOM 13728 O O . LEU C 1 579 ? 6.214 20.135 24.538 1.00 9.96 579 LEU C O 1
ATOM 13733 N N . GLU C 1 580 ? 5.791 21.730 23.018 1.00 9.01 580 GLU C N 1
ATOM 13734 C CA . GLU C 1 580 ? 4.423 21.270 22.825 1.00 8.72 580 GLU C CA 1
ATOM 13735 C C . GLU C 1 580 ? 4.433 19.905 22.148 1.00 8.83 580 GLU C C 1
ATOM 13736 O O . GLU C 1 580 ? 3.792 18.966 22.618 1.00 8.26 580 GLU C O 1
ATOM 13742 N N . GLY C 1 581 ? 5.169 19.801 21.045 1.00 10.09 581 GLY C N 1
ATOM 13743 C CA . GLY C 1 581 ? 5.254 18.540 20.333 1.00 10.93 581 GLY C CA 1
ATOM 13744 C C . GLY C 1 581 ? 5.836 17.447 21.211 1.00 9.68 581 GLY C C 1
ATOM 13745 O O . GLY C 1 581 ? 5.390 16.300 21.167 1.00 10.95 581 GLY C O 1
ATOM 13746 N N . ALA C 1 582 ? 6.832 17.801 22.017 1.00 10.18 582 ALA C N 1
ATOM 13747 C CA . ALA C 1 582 ? 7.461 16.835 22.914 1.00 9.39 582 ALA C CA 1
ATOM 13748 C C . ALA C 1 582 ? 6.456 16.346 23.954 1.00 9.80 582 ALA C C 1
ATOM 13749 O O . ALA C 1 582 ? 6.462 15.174 24.337 1.00 9.53 582 ALA C O 1
ATOM 13751 N N . ASP C 1 583 ? 5.596 17.253 24.407 1.00 8.72 583 ASP C N 1
ATOM 13752 C CA . ASP C 1 583 ? 4.575 16.926 25.397 1.00 8.32 583 ASP C CA 1
ATOM 13753 C C . ASP C 1 583 ? 3.638 15.861 24.818 1.00 8.17 583 ASP C C 1
ATOM 13754 O O . ASP C 1 583 ? 3.340 14.866 25.476 1.00 8.62 583 ASP C O 1
ATOM 13759 N N . TYR C 1 584 ? 3.188 16.052 23.580 1.00 7.91 584 TYR C N 1
ATOM 13760 C CA . TYR C 1 584 ? 2.308 15.059 22.970 1.00 7.57 584 TYR C CA 1
ATOM 13761 C C . TYR C 1 584 ? 3.021 13.724 22.794 1.00 8.38 584 TYR C C 1
ATOM 13762 O O . TYR C 1 584 ? 2.436 12.667 23.029 1.00 9.02 584 TYR C O 1
ATOM 13771 N N . ARG C 1 585 ? 4.283 13.771 22.383 1.00 9.21 585 ARG C N 1
ATOM 13772 C CA . ARG C 1 585 ? 5.033 12.539 22.180 1.00 9.41 585 ARG C CA 1
ATOM 13773 C C . ARG C 1 585 ? 5.268 11.793 23.492 1.00 9.97 585 ARG C C 1
ATOM 13774 O O . ARG C 1 585 ? 5.079 10.577 23.565 1.00 10.52 585 ARG C O 1
ATOM 13782 N N . ALA C 1 586 ? 5.656 12.520 24.534 1.00 10.17 586 ALA C N 1
ATOM 13783 C CA . ALA C 1 586 ? 5.905 11.901 25.831 1.00 10.29 586 ALA C CA 1
ATOM 13784 C C . ALA C 1 586 ? 4.636 11.303 26.433 1.00 11.65 586 ALA C C 1
ATOM 13785 O O . ALA C 1 586 ? 4.653 10.187 26.951 1.00 12.35 586 ALA C O 1
ATOM 13787 N N . CYS C 1 587 ? 3.536 12.044 26.364 1.00 11.54 587 CYS C N 1
ATOM 13788 C CA . CYS C 1 587 ? 2.276 11.567 26.922 1.00 12.17 587 CYS C CA 1
ATOM 13789 C C . CYS C 1 587 ? 1.782 10.289 26.255 1.00 15.62 587 CYS C C 1
ATOM 13790 O O . CYS C 1 587 ? 1.238 9.407 26.917 1.00 15.65 587 CYS C O 1
ATOM 13793 N N . LYS C 1 588 ? 1.976 10.201 24.944 1.00 18.38 588 LYS C N 1
ATOM 13794 C CA . LYS C 1 588 ? 1.542 9.045 24.165 1.00 23.48 588 LYS C CA 1
ATOM 13795 C C . LYS C 1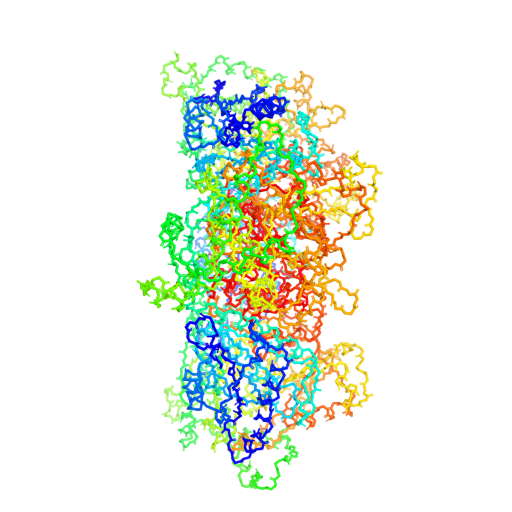 588 ? 2.420 7.814 24.371 1.00 26.31 588 LYS C C 1
ATOM 13796 O O . LYS C 1 588 ? 1.914 6.705 24.553 1.00 26.84 588 LYS C O 1
ATOM 13802 N N . LYS C 1 589 ? 3.735 8.014 24.341 1.00 28.96 589 LYS C N 1
ATOM 13803 C CA . LYS C 1 589 ? 4.683 6.915 24.496 1.00 32.88 589 LYS C CA 1
ATOM 13804 C C . LYS C 1 589 ? 4.894 6.438 25.932 1.00 34.60 589 LYS C C 1
ATOM 13805 O O . LYS C 1 589 ? 5.043 5.239 26.175 1.00 35.60 589 LYS C O 1
ATOM 13811 N N . LEU C 1 590 ? 4.910 7.367 26.881 1.00 35.77 590 LEU C N 1
ATOM 13812 C CA . LEU C 1 590 ? 5.121 7.007 28.279 1.00 36.87 590 LEU C CA 1
ATOM 13813 C C . LEU C 1 590 ? 3.837 6.534 28.956 1.00 38.64 590 LEU C C 1
ATOM 13814 O O . LEU C 1 590 ? 3.499 7.080 30.029 1.00 39.73 590 LEU C O 1
#

CATH classification: 3.40.50.1070 (+2 more: 3.40.275.10, 3.20.14.10)

Sequence (1767 aa):
AKDPRYVGNLPKIGIRPTIDGRRKGVRESLEETTMNMAKAVAKLLEENVFYYNGQPVECVIADTCIGGVKEAAEAAEKFAREGVGVSITVTPCWCYGTETMDMDPHIPKAVWGFNGTERPGAVYLAAVLAGYNQKGLPAFGIYGKDVQDAGDTNIPEDVKEKLIRFAKAGLAVAMMKGKSYLSIGSVSMGIAGSVVQEDFFQNYLGMRNEYVDMSEFVRRIELGIYDKEEYERALKWVKENCKVGPDNNRDGFKRTEEQKEKDWEISVKMALIARDLMVGNKKLEEMGYGEEALGRNAIVAGFQGQRQWTDYFPNGDFMETILNSSFDWNGKRAPYIFATENDNLNGISMLFGYLLTNTAQIFADVRTYWSPEAVKRVTGYTLEGRAANGIIHLINSGAAALDGTGEQTKDGKPVIKPYYELTDEDIKKCLEATQFRPASTEYFRGGGYSTDFLTKGGMPVTISRLNIVKGLGPVLQIAEGYTVDLPEEVHDVLDKRTDPTWPTTWFVPNLTGEGAFKDVYSVMNNWGANHCSISYGHIGADLITLASILRIPVNMHNVPEEKIFRPDAWSMFGTKDLEGADYRACKKLAKDPRYVGNLPKIGIRPTIDGRRKGVRESLEETTMNMAKAVAKLLEENVFYYNGQPVECVIADTCIGGVKEAAEAAEKFAREGVGVSITVTPCWCYGTETMDMDPHIPKAVWGFNGTERPGAVYLAAVLAGYNQKGLPAFGIYGKDVQDAGDTNIPEDVKEKLIRFAKAGLAVAMMKGKSYLSIGSVSMGIAGSVVQEDFFQNYLGMRNEYVDMSEFVRRIELGIYDKEEYERALKWVKENCKVGPDNNRDGFKRTEEQKEKDWEISVKMALIARDLMVGNKKLEEMGYGEEALGRNAIVAGFQGQRQWTDYFPNGDFMETILNSSFDWNGKRAPYIFATENDNLNGISMLFGYLLTNTAQIFADVRTYWSPEAVKRVTGYTLEGRAANGIIHLINSGAAALDGTGEQTKDGKPVIKPYYELTDEDIKKCLEATQFRPASTEYFRGGGYSTDFLTKGGMPVTISRLNIVKGLGPVLQIAEGYTVDLPEEVHDVLDKRTDPTWPTTWFVPNLTGEGAFKDVYSVMNNWGANHCSISYGHIGADLITLASILRIPVNMHNVPEEKIFRPDAWSMFGTKDLEGADYRACKKLAKDPRYVGNLPKIGIRPTIDGRRKGVRESLEETTMNMAKAVAKLLEENVFYYNGQPVECVIADTCIGGVKEAAEAAEKFAREGVGVSITVTPCWCYGTETMDMDPHIPKAVWGFNGTERPGAVYLAAVLAGYNQKGLPAFGIYGKDVQDAGDTNIPEDVKEKLIRFAKAGLAVAMMKGKSYLSIGSVSMGIAGSVVQEDFFQNYLGMRNEYVDMSEFVRRIELGIYDKEEYERALKWVKENCKVGPDNNRDGFKRTEEQKEKDWEISVKMALIARDLMVGNKKLEEMGYGEEALGRNAIVAGFQGQRQWTDYFPNGDFMETILNSSFDWNGKRAPYIFATENDNLNGISMLFGYLLTNTAQIFADVRTYWSPEAVKRVTGYTLEGRAANGIIHLINSGAAALDGTGEQTKDGKPVIKPYYELTDEDIKKCLEATQFRPASTEYFRGGGYSTDFLTKGGMPVTISRLNIVKGLGPVLQIAEGYTVDLPEEVHDVLDKRTDPTWPTTWFVPNLTGEGAFKDVYSVMNNWGANHCSISYGHIGADLITLASILRIPVNMHNVPEEKIFRPDAWSMFGTKDLEGADYRACKKL

Nearest PDB structures (foldseek):
  3a9r-assembly1_A  TM=1.002E+00  e=0.000E+00  Aeribacillus pallidus
  4c21-assembly1_B  TM=9.976E-01  e=1.087E-103  Streptococcus pneumoniae TIGR4
  4c22-assembly1_B  TM=9.913E-01  e=4.349E-104  Streptococcus pneumoniae TIGR4
  1fui-assembly1_A  TM=9.934E-01  e=5.124E-101  Escherichia coli K-12
  6k1g-assembly1_D  TM=9.931E-01  e=8.234E-100  Raoultella planticola

Radius of gyration: 38.33 Å; Cα contacts (8 Å, |Δi|>4): 4403; chains: 3; bounding box: 108×77×108 Å

B-factor: mean 14.45, std 7.06, range [4.68, 49.07]

Secondary structure (DSSP, 8-state):
-B-SSSSSB--EEEEEEB----TTTHHHHHHHHHHHHHHHHHHHHHHH-B-TTSPBP-EEE-SS-B-SHHHHHHHHHHHHHHTEEEEEEEESS---GGGT----TTS-EEEEE---SSS-HHHHHHHHHHHHHHHT---EEEE-SS---TT--PPPHHHHHHHHHHHHHHHHHHHHTT-EEEEESS--TT-GGGS--HHHIIIII--EEEEE-THHHHHHHHTT-S-HHHHHHHHHHHHHH--B----S-GGGPPPHHHHHHHHHHHHHHHHHHHHHHH--HHHHHTT-HHHHH---EEEEEE--TTTTTTTS--SHHHHHHHHSSEETTEE----EEEETT-HHHHHHHHHHHHHH-S--EEEEEEEEE-HHHHHHHHSPPP-GGGTT-EEEE--SS---GGGG--EEETTEEE---GGG--HHHHHHHHHT-EEEE--TTT-TT--EEEE-BPPSS-EEEEEEEEEETTTEEEEEEEEEEE----HHHHHHHHHTT-TTS-BEEEEEPP-SSGGGSSHHHHHHT--SSEEEEEES--HHHHHHHHHHTT--EEE----GGG----GGGGGG-SS-HHHHHHHHHHH-/-B-SSSSSB--EEEEEEB----TTTHHHHHHHHHHHHHHHHHHHHHHH-B-TTSPBP-EEE-SS-B-SHHHHHHHHHHHHHTTEEEEEEEESS---GGGT----TTS-EEEEE---SSS-HHHHHHHHHHHHHHHT---EEEE-SS---TT--PPPHHHHHHHHHHHHHHHHHHHHTT-EEEEESS--TT-GGGS--HHHIIIII--EEEEE-THHHHHHHHHT-S-HHHHHHHHHHHHHH--B------TTTPPPHHHHHHHHHHHHHHHHHHHHHHH--THHHHTT-HHHHH---EEEEEE--TTTTTTTS--SHHHHHHHHSSEETTEE----EEEETT-HHHHHHHHHHHHHH-S--EEEEEEEEE-HHHHHHHHSPPP-GGGGG-EEEE--SS---GGGG---EETTEE----GGG--HHHHHHHHHT-EEEE--TTT-TT--EEEE-BPPSS-EEEEEEEEEETTTEEEEEEEEEEE----HHHHHHHHHTT-TTS-BEEEEEPP-SSTT-SSHHHHHHT--SSEEEEEES--HHHHHHHHHHTT--EEE----GGG----GGGGGG-SS-HHHHHHHHHHH-/-B-SSSSSB--EEEEEEB----TTTHHHHHHHHHHHHHHHHHHHHHHH-B-TTSPBP-EEE-SS-B-SHHHHHHHHHHHHHHTEEEEEEEESS---HHHH----TTS-EEEEE---SSS-HHHHHHHHHHHHHHHT---EEEE-SS---TT--PPPHHHHHHHHHHHHHHHHHHHHTT-EEEEESS--TT-GGGS--HHHIIIII--EEEEE-THHHHHHHHHT-S-HHHHHHHHHHHHHHS-B------GGGPPPHHHHHHHHHHHHHHHHHHHHHHH--HHHHHTT-HHHHH---EEEEEE--TTTTTTTS--SHHHHHHHHSSEETTEE-----EEETT-HHHHHHHHHHHHHH-S--EEEEEEEEE-HHHHHHHHSPPP-GGGGG-EEEE--SS---GGGG---EETTEE----GGG--HHHHHHHHHT-EEEEP-TTT-TT--EEEE-BPPSS-EEEEEEEEEETTTEEEEEEEEEEE----HHHHHHHHHTT-TTS-BEEEEEPP-SSGGGSSHHHHHHT--SSEEEEEES--HHHHHHHHHHHT--EEE----GGG----GGGGGG-SS-HHHHHHHHHHH-

Solvent-accessible surface area: 57023 Å² total; per-residue (Å²): 28,119,4,81,51,10,123,34,104,2,16,36,0,0,0,6,0,0,0,1,22,3,129,141,28,1,26,84,71,16,67,135,36,0,36,54,10,0,112,19,0,10,127,15,0,68,97,58,2,76,2,12,34,21,79,64,1,58,28,12,39,6,112,65,5,0,5,15,105,147,40,10,57,94,3,60,88,57,13,58,175,73,41,22,17,0,1,0,3,0,0,10,1,14,0,7,0,36,66,0,6,16,102,62,79,140,13,13,7,0,1,7,0,11,5,7,0,69,46,9,0,5,5,1,11,15,2,0,11,12,1,2,5,19,70,22,16,19,0,4,15,0,7,2,104,44,3,19,59,67,39,52,76,110,16,32,128,37,2,70,59,44,0,35,42,0,0,65,0,0,8,0,6,9,6,0,81,46,16,4,0,0,3,0,14,70,51,0,8,2,3,3,2,3,52,31,60,85,90,5,0,114,94,71,4,36,7,161,24,47,102,19,99,15,68,31,0,51,88,8,22,132,109,7,0,9,20,122,136,8,18,104,120,0,24,128,40,1,105,112,49,8,93,85,9,86,30,74,14,199,126,78,89,92,49,80,156,140,68,50,64,115,3,12,49,11,1,0,32,0,2,1,0,0,29,1,5,0,34,9,29,131,75,0,88,114,72,64,58,37,143,24,14,141,20,71,38,0,9,0,0,0,0,6,5,13,45,124,8,2,44,168,45,5,2,5,6,2,0,8,1,3,5,5,0,0,2,8,25,79,34,82,31,4,4,19,3,0,0,8,11,0,0,1,4,0,0,0,0,0,0,0,2,8,15,7,32,13,6,1,2,9,6,2,7,6,3,0,12,0,6,49,90,0,0,100,112,28,39,47,49,83,7,110,62,129,6,44,88,0,0,2,0,2,0,1,9,0,2,5,1,2,0,2,0,0,34,0,48,120,127,73,137,21,6,4,22,19,34,76,91,13,68,116,99,5,25,122,82,0,13,94,40,0,62,0,17,10,3,24,14,50,11,6,88,2,1,1,4,1,0,27,8,73,4,84,10,42,4,35,1,1,3,6,4,0,8,14,1,128,33,45,21,6,0,0,0,0,0,13,0,47,0,12,104,19,55,145,115,10,17,48,46,0,13,133,50,9,16,19,5,11,6,2,7,1,0,11,2,51,66,75,46,124,26,4,6,99,60,1,35,19,0,17,53,31,9,2,1,3,1,0,2,5,2,61,11,74,14,0,9,18,0,0,0,0,0,2,21,11,76,1,6,3,0,0,5,10,8,67,76,143,86,29,20,29,4,20,2,10,18,1,1,0,12,113,17,46,4,0,1,2,10,30,0,16,131,75,36,27,120,4,79,50,10,124,33,104,2,17,43,0,0,0,6,0,0,0,1,20,3,140,180,20,0,13,99,72,14,63,137,40,0,38,56,15,0,114,20,0,8,130,16,0,68,103,54,2,71,2,13,33,21,76,63,2,58,27,8,38,5,105,62,1,0,5,15,106,143,29,9,55,87,3,59,113,31,12,81,151,52,42,20,12,0,0,0,3,0,0,10,0,15,0,8,0,36,67,0,7,13,101,56,80,132,23,12,6,1,1,6,0,10,4,7,0,66,38,9,0,7,4,1,10,16,1,1,10,12,2,3,4,23,83,24,16,26,0,4,15,0,7,3,104,37,3,23,63,70,37,52,88,112,24,34,125,32,2,60,57,40,0,30,42,0,0,64,0,0,8,0,5,9,6,0,83,45,16,4,1,0,2,0,14,72,53,0,9,2,4,2,2,3,53,31,58,83,98,7,0,110,107,77,4,37,7,161,25,47,102,20,99,15,69,31,0,52,88,10,24,133,104,6,0,8,22,118,97,7,16,105,96,0,24,133,39,1,108,119,46,8,86,88,8,87,22,58,13,162,134,82,78,95,51,78,157,147,69,51,64,125,3,12,50,15,1,0,34,0,2,0,0,0,28,0,5,0,34,8,28,160,61,0,79,141,60,63,55,37,144,23,7,133,19,71,38,0,10,0,0,0,0,6,5,14,44,126,8,2,42,168,46,5,2,4,5,1,0,8,0,2,4,5,0,1,2,8,24,79,34,109,29,5,4,19,3,0,0,8,11,1,0,1,3,0,0,0,1,0,0,0,2,8,14,8,30,13,6,0,2,9,5,2,7,5,3,0,12,0,6,49,89,0,0,98,113,32,37,48,48,81,6,116,63,130,5,43,89,0,0,2,0,1,1,1,10,0,2,4,1,1,0,2,0,0,29,0,46,126,120,70,134,22,9,4,23,18,33,70,94,15,68,129,111,6,31,117,59,0,12,98,40,0,65,2,18,10,2,25,14,50,14,6,90,2,0,2,5,2,0,28,7,74,3,91,10,43,5,35,1,1,3,6,4,0,8,13,1,129,36,43,21,4,0,0,0,0,0,12,0,47,0,12,105,19,43,130,117,8,19,49,63,0,13,129,46,9,18,23,5,12,5,2,7,2,0,12,2,50,66,63,59,98,24,2,5,111,47,1,37,19,0,17,54,30,11,2,1,3,1,0,2,6,3,60,10,74,15,0,8,18,1,0,0,0,0,2,14,11,60,0,6,4,0,0,10,9,4,68,61,143,85,29,21,27,2,19,1,9,16,0,2,0,8,79,19,56,8,0,2,1,10,28,0,17,106,77,56,28,119,4,81,50,10,127,32,105,2,16,46,0,0,0,6,0,0,0,2,21,2,128,168,26,1,25,75,73,17,58,136,50,0,38,57,15,0,114,23,0,9,134,12,0,70,100,58,2,76,2,12,33,21,77,62,0,55,28,9,39,5,102,68,1,0,5,16,106,148,40,10,57,96,3,60,102,34,11,78,149,60,42,20,12,0,0,0,2,0,0,10,0,14,0,8,0,35,66,0,6,12,103,55,82,131,24,12,6,1,1,6,0,13,4,7,0,69,41,10,0,6,4,1,10,17,1,0,12,13,1,2,4,23,83,25,16,44,0,4,15,0,8,3,106,38,3,17,58,68,45,60,94,106,16,31,129,38,2,64,65,42,0,33,43,0,0,62,0,0,8,0,6,9,6,1,82,44,16,4,0,0,3,0,14,71,50,0,7,2,4,2,1,3,53,31,59,80,101,6,0,112,92,65,5,36,7,160,25,49,103,19,99,14,67,31,0,52,86,9,20,134,105,6,0,10,19,110,95,8,17,83,120,0,21,138,46,1,101,124,41,4,114,84,8,85,32,69,14,177,126,70,75,101,52,79,156,145,70,53,63,128,3,10,48,12,0,0,30,0,2,1,0,0,29,1,5,0,27,4,14,149,64,0,114,129,67,64,57,36,144,24,14,141,20,68,40,0,9,0,0,0,0,5,5,14,42,122,8,2,43,167,52,10,2,4,6,1,0,8,0,2,4,4,0,0,1,7,26,78,33,104,30,4,3,19,3,1,0,8,11,0,0,1,3,0,0,0,1,0,0,0,2,8,15,9,31,12,7,1,2,9,6,2,7,5,3,0,12,0,3,36,116,2,0,97,130,34,25,46,47,79,6,115,65,131,6,42,88,0,0,2,0,1,1,1,10,0,2,3,1,1,0,2,0,0,29,0,44,116,118,73,137,22,6,5,22,17,33,68,93,17,68,129,98,4,32,99,54,0,14,120,39,1,78,1,19,10,2,26,15,45,14,6,66,3,0,2,3,2,0,26,8,74,4,78,10,43,4,35,0,2,4,7,4,0,8,13,1,113,35,45,20,4,0,1,0,0,0,14,0,48,1,12,104,20,53,138,105,0,16,49,53,0,13,132,47,9,18,22,7,12,6,2,7,2,0,12,2,50,68,73,47,98,26,3,5,101,60,0,38,21,1,16,55,31,11,2,1,4,1,0,2,6,2,60,10,72,15,0,8,16,1,0,0,0,0,3,28,5,82,1,7,4,0,2,45,10,9,68,85,119,84,35,20,28,4,20,2,10,17,1,1,0,6,63,12,46,18,0,2,1,10,17,0,17,113,54,37

Organism: NCBI:txid33936